Protein 6AVG (pdb70)

Secondary structure (DSSP, 8-state):
--BPPEEEEEESS---TTS-EEEEEEEEEEBSS--EEEEEETTEE-S--EE---EE-TTS-EEEEEEEEE---SS--EEEEEE-TT-SSPEEEE--TT-/---B--SEEEEETTS-EEEEEE-TT--TT-EEEEEEE-TTS--EEEEEESSS-EE-SS-EEE--TT-SEEEEEESS--GGG-EEEEEEEESSS------EEEEEE----S---EEEEE--SSSSSSEEEEEES--TTS-----SSSSEEEPPPEEEEEGGGTEEEEEEEEEES-SS--GGGTSTTS---TT-B---/---B--SEEEEETTS-EEEEEE-TT--TT-EEEEEEE-TTS--EEEEEESSS-EE-SS-EEE--TT-SEEEEEESS--GGG-EEEEEEEESSS------EEEEEE----S---EEEEE--SSS-SSEEEEEES--TT------S-SSSEEPPPEEEEEGGGTEEEEEEEEEES-SS--GGGTTTTS---TT-B---/--S--EEE-SEEEEETT--EEEEEE--TT--EEEEEEE-TTS--EEEEEEETTEEEEE-S--TTEEEEE-TTS-EEEEE-S--GGG-EEEEEEEESSSS-TT--EE---EEEEEES-TTS-B--EEEEEPPPHHHHHHHSEEEEEEEEEEEBSS-EEEEEEETTEEE-TTEEE-SSPEESSTTSSS--EEEEEEEEEEHHHHH-TT-EEEEEEEE--B-TTS---SSSPP-BSEEEEEEEE----/--S--EEE-SEEEEETT--EEEEEE--TT--EEEEEEE-TTS--EEEEEEETTEEEEE-S--TTEEEEE-TTS-EEEEE-S--GGG-EEEEEEEESSSS-TT--EE---EEEEEES-TTS-B--EEEEEPPPHHHHHHHSEEEEEEEEEEEBSS-EEEEEEETTEEE-TTEEE-SSPEESSTTSTT--EEEEEEEEEEHHHHH-TT-EEEEEEEE--B-SSS----SSS--BSEEEEEEEE----/--EEEEEEEEEE--SSSSS-EEEEEEEETTEEEEEEETTSSS---EE-SGGGTT--HHHHHHHHHHHHHHHHHHHHHHHHHHHHTT--TT---EEEEEEEEEE-TT--EEEEEEEEEETTEEEEEE-TTSS-EEE-SHHHHHHHHHHHHTTHHHHHHHHHHTHHHHHHHHHHHHTHHHHS--BPPEEEEEEEE-SSSEEEEEEEEEEEBSS--EEEEEETTEE-SSSEEEPPPEE-SSS-EEEEEEEEEETT-GGGEEEEEE-TTSSS-EEE---/--EEEEEEEEEE--SSSSSPEEEEEEEETTEEEEEEETTSSS---EE-SGGGTT--HHHHHHHHHHHHHHHHHHHHHHHHHHHHTT--TT---EEEEEEEEEE-TT--EEEEEEEEEETTEEEEEE-TTSSSEEE-SHHHHHHHHHHHHHTHHHHHHHHHHTHHHHHHHHHHHHTHHHHS--BPPEEEEEEEE---EEEEEEEEEEBSS--EEEEEETTEE-TTTEEEPPPEE-SSS-EEEEEEEEE-SS-GGGEEEEEE-TT-SS-EEE--/--BPPEEEEEESS---TTS-EEEEEEEEEEBSS--EEEEEETTEE-S--EE---EE-TTS-EEEEEEEEE---SS--EEEEEE-TT-SSPEEEE--TT-/-----SSS-----/-----SSS-----

Solvent-accessible surface area: 73533 Å² total; per-residue (Å²): 102,107,69,74,12,134,30,26,10,0,15,37,88,88,23,109,83,70,126,57,6,44,0,0,0,18,0,7,21,0,1,35,10,107,29,110,14,25,0,6,96,86,51,135,124,33,145,176,33,114,91,32,12,26,0,3,49,188,62,9,4,0,49,10,9,23,46,6,117,19,70,0,45,159,157,21,122,7,11,0,79,0,43,9,96,39,37,128,135,61,117,95,43,160,25,55,89,63,84,78,157,26,61,26,7,50,10,9,25,4,18,44,33,41,103,8,44,0,64,2,40,2,87,92,26,52,44,16,11,5,0,0,0,0,19,8,50,94,67,95,15,1,144,48,15,2,22,6,20,83,96,114,43,90,63,185,94,0,15,0,88,17,57,105,83,20,91,45,1,27,0,7,10,87,166,1,42,46,84,34,53,8,38,3,5,0,2,19,0,25,45,117,1,93,15,28,93,4,0,106,3,79,5,13,2,88,13,159,91,64,48,13,0,3,0,94,1,59,29,56,94,88,43,104,17,26,0,0,0,0,2,7,2,39,10,71,24,75,16,37,97,22,93,62,70,72,6,48,4,4,89,44,5,45,1,38,5,161,104,93,136,29,59,0,0,0,0,0,0,11,4,118,51,125,119,31,48,15,36,96,4,2,72,48,6,62,37,37,181,127,16,70,80,37,170,112,147,63,27,9,66,10,68,52,120,31,45,18,8,33,46,59,102,156,12,60,0,93,0,28,20,30,39,34,0,30,0,0,5,0,0,23,23,29,163,129,84,4,2,91,21,8,5,12,18,0,30,35,56,82,43,25,125,24,153,28,84,176,57,12,62,15,90,8,52,137,97,36,21,0,54,0,42,0,37,69,2,88,92,57,5,40,11,32,0,0,0,0,0,0,4,9,97,6,15,9,12,51,5,62,17,3,78,9,0,77,2,16,3,12,130,72,25,64,66,0,50,43,5,128,19,33,3,5,35,11,9,89,25,0,9,95,81,24,104,26,0,2,0,0,0,4,0,31,14,0,22,6,28,32,25,85,27,19,0,66,15,77,56,162,76,39,132,36,1,35,15,44,13,103,119,26,38,80,32,87,70,111,115,105,71,3,92,35,1,10,0,0,0,3,4,18,38,0,97,69,5,61,60,81,197,14,39,0,53,0,24,0,34,0,17,3,3,77,83,143,22,97,45,109,78,143,56,90,59,1,46,58,63,92,33,50,20,88,5,128,9,118,72,131,64,72,13,23,0,44,0,22,2,2,0,24,19,64,76,76,174,64,86,22,85,0,8,1,0,0,29,0,38,54,7,27,0,0,66,1,25,32,70,40,119,76,36,90,4,55,51,77,2,33,4,0,79,35,15,21,102,119,10,30,56,29,1,0,63,5,0,84,15,22,21,28,3,4,48,14,2,10,147,39,0,66,34,57,68,137,44,77,133,67,31,64,28,4,0,0,3,23,2,0,0,24,2,3,120,85,12,165,56,116,99,4,34,3,51,14,0,12,14,3,109,95,1,3,31,15,39,123,82,10,145,35,8,75,24,68,50,104,4,0,74,69,0,47,146,63,2,88,89,20,158,6,9,71,29,2,58,27,2,1,66,2,3,0,5,56,24,0,96,99,1,26,120,16,2,59,66,79,6,92,32,27,42,58,11,136,27,63,28,34,47,45,91,119,98,130,2,21,7,12,0,17,0,20,31,0,2,23,23,129,16,64,8,37,3,43,81,66,55,136,56,43,99,172,60,23,96,96,32,73,38,5,30,2,34,56,99,18,30,2,20,8,0,3,2,72,14,83,89,39,70,63,126,132,20,14,0,46,0,81,3,118,2,19,122,156,70,60,68,21,138,143,98,107,66,74,12,118,30,17,10,1,17,37,89,84,28,93,74,69,139,81,6,46,0,0,0,14,0,7,25,0,2,36,8,90,26,111,15,24,0,5,93,84,53,132,124,33,144,178,34,113,82,31,9,20,0,3,48,125,46,3,4,0,47,10,8,23,48,5,124,20,70,0,42,151,160,19,119,8,10,0,79,0,42,10,102,37,33,128,133,57,104,92,42,152,25,54,93,62,84,69,165,19,94,24,36,116,59,53,120,9,58,38,24,87,107,8,57,0,71,3,45,3,94,122,26,50,40,16,10,5,0,0,0,0,17,8,48,108,62,97,16,2,140,46,14,2,21,6,20,87,93,115,39,91,62,124,90,3,19,0,89,15,60,105,96,24,92,46,0,26,0,7,12,87,179,4,51,47,84,37,51,7,39,3,4,0,1,18,0,26,50,94,2,87,18,26,96,5,0,145,3,74,3,9,1,71,19,158,88,72,47,14,0,4,0,87,1,55,33,61,89,78,41,98,44,20,0,0,0,0,2,9,2,33,12,128,20,103,10,14,138,26,88,79,94,59,12,57,12,6,83,38,7,37,1,38,5,84,36,68,74,29,60,2,0,1,0,0,0,6,2,130,71,125,121,27,51,13,61,118,8,4,105,77,6,160,32,39,181,128,15,70,87,40,169,104,143,64,26,9,72,11,74,53,119,29,34,14,12,31,41,58,106,147,10,63,0,95,1,29,20,29,40,35,1,28,0,0,6,0,1,23,20,28,146,121,84,6,2,95,15,7,5,12,17,1,33,37,54,85,48,32,117,20,149,24,85,183,59,14,58,16,90,9,53,137,99,36,20,0,50,0,31,0,34,69,1,90,94,59,4,39,11,28,0,0,0,0,0,0,3,9,97,10,15,8,13,53,5,64,14,2,76,7,0,69,3,22,3,11,128,68,29,105,47,1,53,39,4,115,15,24,9,1,22,8,11,105,26,0,14,93,84,23,105,25,0,2,0,0,0,0,0,16,11,0,25,6,31,26,25,82,27,21,1,60,6,68,38,130,75,31,136,37,2,35,11,46,10,114,120,27,56,85,36,104,91,106,84,141,21,1,91,39,1,8,0,0,0,4,6,10,33,0,93,19,2,57,52,84,154,16,30,0,50,0,23,0,37,0,17,3,9,66,106,132,45,94,57,87,121,100,57,100,54,2,70,51,60,94,28,50,19,98,6,134,6,91,71,131,75,71,14,22,0,43,0,21,4,3,0,19,19,54,61,73,152,45,93,24,83,1,9,1,1,0,30,0,39,52,7,29,0,0,57,2,20,34,69,41,120,74,37,86,4,66,56,80,2,73,21,0,112,116,15,22,102,121,11,33,58,25,1,0,90,5,1,93,15,24,22,27,4,3,54,13,2,8,143,35,0,63,33,58,71,137,47,79,132,70,30,64,26,4,1,0,4,22,2,0,0,22,2,3,119,94,12,168,60,116,104,4,31,3,51,17,0,7,10,4,102,50,2,4,32,14,35,116,59,10,112,0,1,54,10,12,35,76,6,0,5,69,0,2,91,65,2,16,76,19,124,5,9,70,29,1,55,26,2,1,63,2,3,0,5,59,24,0,94,94,0,22,122,50,5,117,135,106,5,97,40,47,50,67,8,123,34,79,22,29,49,51,94,109,54,142,116,55,0,25,0,16,0,20,0,16,19,0,4,20,22,133,16,64,8,36,2,38,81,89,55,52,71,32,83,148,106,27,104,91,18,85,38,3,29,2,34,60,104,23,30,5,19,9,0,8,4,81,0,56,56,62,64,13,100,96,19,22,0,48,1,83,3,119,16,21,122,153,90,58,85,34,122,56,166,0,1,28,5,30,5,0,3,0,19,12,6,2,0,1,28,4,28,4,0,3,1,20,16,4,3

CATH classification: 2.60.40.10

Organism: Homo sapiens (NCBI:txid9606)

Nearest PDB structures (foldseek):
  6avg-assembly1_P  TM=1.083E+00  e=5.915E+00  Homo sapiens
  6avg-assembly2_Q  TM=1.069E+00  e=5.915E+00  Homo sapiens
  6avg-assembly2_E  TM=1.004E+00  e=1.483E-50  Homo sapiens
  7n2r-assembly1_F  TM=9.705E-01  e=4.189E-45  Homo sapiens
  7n2o-assembly1_F  TM=9.741E-01  e=1.298E-44  Homo sapiens

Structure (mmCIF, N/CA/C/O backbone):
data_6AVG
#
_entry.id   6AVG
#
_cell.length_a   66.805
_cell.length_b   74.863
_cell.length_c   96.276
_cell.angle_alpha   94.22
_cell.angle_beta   97.88
_cell.angle_gamma   90.16
#
_symmetry.space_group_name_H-M   'P 1'
#
loop_
_entity.id
_entity.type
_entity.pdbx_description
1 polymer Beta-2-microglobulin
2 polymer 'T-cell receptor alpha variable 4,TCR alpha chain'
3 polymer 'T-cell receptor beta variable 9,TCR beta chain'
4 polymer 'HLA class I histocompatibility antigen, B-7 alpha chain'
5 polymer ALA-PRO-ARG-GLY-PRO-HIS-GLY-GLY-ALA-ALA-SER-GLY-LEU
6 water water
#
loop_
_atom_site.group_PDB
_atom_site.id
_atom_site.type_symbol
_atom_site.label_atom_id
_atom_site.label_alt_id
_atom_site.label_comp_id
_atom_site.label_asym_id
_atom_site.label_entity_id
_atom_site.label_seq_id
_atom_site.pdbx_PDB_ins_code
_atom_site.Cartn_x
_atom_site.Cartn_y
_atom_site.Cartn_z
_atom_site.occupancy
_atom_site.B_iso_or_equiv
_atom_site.auth_seq_id
_atom_site.auth_comp_id
_atom_site.auth_asym_id
_atom_site.auth_atom_id
_atom_site.pdbx_PDB_model_num
ATOM 1 N N . ILE A 1 9 ? -72.615 -76.085 -7.396 1.00 45.61 1 ILE H N 1
ATOM 2 C CA . ILE A 1 9 ? -73.743 -77.010 -7.372 1.00 45.89 1 ILE H CA 1
ATOM 3 C C . ILE A 1 9 ? -74.551 -76.989 -8.677 1.00 49.38 1 ILE H C 1
ATOM 4 O O . ILE A 1 9 ? -75.203 -75.992 -8.988 1.00 46.33 1 ILE H O 1
ATOM 9 N N . GLN A 1 10 ? -74.484 -78.058 -9.476 1.00 50.24 2 GLN H N 1
ATOM 10 C CA . GLN A 1 10 ? -73.553 -79.185 -9.337 1.00 38.93 2 GLN H CA 1
ATOM 11 C C . GLN A 1 10 ? -73.250 -79.724 -10.733 1.00 39.51 2 GLN H C 1
ATOM 12 O O . GLN A 1 10 ? -74.152 -80.207 -11.419 1.00 39.76 2 GLN H O 1
ATOM 18 N N . ARG A 1 11 ? -71.995 -79.641 -11.162 1.00 35.68 3 ARG H N 1
ATOM 19 C CA . ARG A 1 11 ? -71.644 -80.064 -12.517 1.00 33.90 3 ARG H CA 1
ATOM 20 C C . ARG A 1 11 ? -70.692 -81.251 -12.605 1.00 31.50 3 ARG H C 1
ATOM 21 O O . ARG A 1 11 ? -69.722 -81.355 -11.858 1.00 31.89 3 ARG H O 1
ATOM 29 N N . THR A 1 12 ? -71.008 -82.142 -13.541 1.00 32.37 4 THR H N 1
ATOM 30 C CA . THR A 1 12 ? -70.258 -83.366 -13.794 1.00 31.39 4 THR H CA 1
ATOM 31 C C . THR A 1 12 ? -68.997 -83.078 -14.602 1.00 31.44 4 THR H C 1
ATOM 32 O O . THR A 1 12 ? -69.037 -82.294 -15.550 1.00 29.12 4 THR H O 1
ATOM 36 N N . PRO A 1 13 ? -67.870 -83.702 -14.224 1.00 30.49 5 PRO H N 1
ATOM 37 C CA . PRO A 1 13 ? -66.610 -83.496 -14.947 1.00 23.75 5 PRO H CA 1
ATOM 38 C C . PRO A 1 13 ? -66.623 -84.056 -16.365 1.00 27.54 5 PRO H C 1
ATOM 39 O O . PRO A 1 13 ? -67.150 -85.142 -16.606 1.00 36.48 5 PRO H O 1
ATOM 43 N N . LYS A 1 14 ? -66.035 -83.301 -17.285 1.00 28.82 6 LYS H N 1
ATOM 44 C CA . LYS A 1 14 ? -65.752 -83.752 -18.641 1.00 29.61 6 LYS H CA 1
ATOM 45 C C . LYS A 1 14 ? -64.284 -84.160 -18.711 1.00 28.11 6 LYS H C 1
ATOM 46 O O . LYS A 1 14 ? -63.404 -83.421 -18.259 1.00 27.53 6 LYS H O 1
ATOM 52 N N . ILE A 1 15 ? -64.024 -85.331 -19.282 1.00 30.03 7 ILE H N 1
ATOM 53 C CA . ILE A 1 15 ? -62.718 -85.967 -19.156 1.00 25.57 7 ILE H CA 1
ATOM 54 C C . ILE A 1 15 ? -62.043 -86.242 -20.498 1.00 24.70 7 ILE H C 1
ATOM 55 O O . ILE A 1 15 ? -62.641 -86.836 -21.395 1.00 28.13 7 ILE H O 1
ATOM 60 N N . GLN A 1 16 ? -60.792 -85.815 -20.632 1.00 21.16 8 GLN H N 1
ATOM 61 C CA . GLN A 1 16 ? -60.021 -86.144 -21.825 1.00 20.68 8 GLN H CA 1
ATOM 62 C C . GLN A 1 16 ? -58.665 -86.733 -21.450 1.00 23.53 8 GLN H C 1
ATOM 63 O O . GLN A 1 16 ? -57.899 -86.121 -20.719 1.00 26.02 8 GLN H O 1
ATOM 69 N N . VAL A 1 17 ? -58.369 -87.923 -21.959 1.00 25.75 9 VAL H N 1
ATOM 70 C CA . VAL A 1 17 ? -57.054 -88.524 -21.766 1.00 25.49 9 VAL H CA 1
ATOM 71 C C . VAL A 1 17 ? -56.274 -88.465 -23.069 1.00 28.31 9 VAL H C 1
ATOM 72 O O . VAL A 1 17 ? -56.789 -88.840 -24.123 1.00 26.67 9 VAL H O 1
ATOM 76 N N . TYR A 1 18 ? -55.030 -88.000 -22.997 1.00 25.61 10 TYR H N 1
ATOM 77 C CA . TYR A 1 18 ? -54.242 -87.786 -24.207 1.00 24.36 10 TYR H CA 1
ATOM 78 C C . TYR A 1 18 ? -52.773 -87.574 -23.884 1.00 28.88 10 TYR H C 1
ATOM 79 O O . TYR A 1 18 ? -52.414 -87.410 -22.731 1.00 26.18 10 TYR H O 1
ATOM 88 N N . SER A 1 19 ? -51.923 -87.609 -24.905 1.00 31.56 11 SER H N 1
ATOM 89 C CA . SER A 1 19 ? -50.502 -87.324 -24.727 1.00 30.98 11 SER H CA 1
ATOM 90 C C . SER A 1 19 ? -50.162 -85.898 -25.171 1.00 29.10 11 SER H C 1
ATOM 91 O O . SER A 1 19 ? -50.806 -85.355 -26.068 1.00 31.32 11 SER H O 1
ATOM 94 N N . ARG A 1 20 ? -49.157 -85.297 -24.537 1.00 27.04 12 ARG H N 1
ATOM 95 C CA . ARG A 1 20 ? -48.709 -83.955 -24.904 1.00 29.52 12 ARG H CA 1
ATOM 96 C C . ARG A 1 20 ? -48.239 -83.917 -26.353 1.00 34.98 12 ARG H C 1
ATOM 97 O O . ARG A 1 20 ? -48.567 -82.999 -27.106 1.00 34.22 12 ARG H O 1
ATOM 105 N N . HIS A 1 21 ? -47.451 -84.918 -26.725 1.00 35.74 13 HIS H N 1
ATOM 106 C CA . HIS A 1 21 ? -46.954 -85.048 -28.085 1.00 36.79 13 HIS H CA 1
ATOM 107 C C . HIS A 1 21 ? -47.538 -86.308 -28.706 1.00 36.55 13 HIS H C 1
ATOM 108 O O . HIS A 1 21 ? -48.026 -87.175 -27.982 1.00 33.32 13 HIS H O 1
ATOM 115 N N . PRO A 1 22 ? -47.525 -86.402 -30.046 1.00 39.61 14 PRO H N 1
ATOM 116 C CA . PRO A 1 22 ? -47.980 -87.640 -30.689 1.00 39.31 14 PRO H CA 1
ATOM 117 C C . PRO A 1 22 ? -47.169 -88.847 -30.213 1.00 38.07 14 PRO H C 1
ATOM 118 O O . PRO A 1 22 ? -45.940 -88.812 -30.222 1.00 38.48 14 PRO H O 1
ATOM 122 N N . ALA A 1 23 ? -47.865 -89.899 -29.801 1.00 37.36 15 ALA H N 1
ATOM 123 C CA . ALA A 1 23 ? -47.236 -91.043 -29.150 1.00 45.90 15 ALA H CA 1
ATOM 124 C C . ALA A 1 23 ? -46.349 -91.884 -30.068 1.00 53.74 15 ALA H C 1
ATOM 125 O O . ALA A 1 23 ? -46.803 -92.371 -31.101 1.00 52.89 15 ALA H O 1
ATOM 127 N N . GLU A 1 24 ? -45.084 -92.051 -29.690 1.00 50.02 16 GLU H N 1
ATOM 128 C CA . GLU A 1 24 ? -44.220 -93.028 -30.353 1.00 50.91 16 GLU H CA 1
ATOM 129 C C . GLU A 1 24 ? -43.493 -93.884 -29.320 1.00 49.39 16 GLU H C 1
ATOM 130 O O . GLU A 1 24 ? -42.891 -93.371 -28.372 1.00 47.85 16 GLU H O 1
ATOM 136 N N . ASN A 1 25 ? -43.560 -95.196 -29.523 1.00 46.61 17 ASN H N 1
ATOM 137 C CA . ASN A 1 25 ? -42.982 -96.170 -28.606 1.00 45.61 17 ASN H CA 1
ATOM 138 C C . ASN A 1 25 ? -41.476 -96.021 -28.444 1.00 45.16 17 ASN H C 1
ATOM 139 O O . ASN A 1 25 ? -40.739 -95.931 -29.425 1.00 44.01 17 ASN H O 1
ATOM 144 N N . GLY A 1 26 ? -41.031 -95.995 -27.192 1.00 42.28 18 GLY H N 1
ATOM 145 C CA . GLY A 1 26 ? -39.625 -95.841 -26.874 1.00 39.96 18 GLY H CA 1
ATOM 146 C C . GLY A 1 26 ? -39.229 -94.404 -26.591 1.00 44.76 18 GLY H C 1
ATOM 147 O O . GLY A 1 26 ? -38.188 -94.152 -25.983 1.00 48.80 18 GLY H O 1
ATOM 148 N N . LYS A 1 27 ? -40.050 -93.459 -27.039 1.00 45.60 19 LYS H N 1
ATOM 149 C CA . LYS A 1 27 ? -39.773 -92.040 -26.823 1.00 47.43 19 LYS H CA 1
ATOM 150 C C . LYS A 1 27 ? -40.637 -91.451 -25.705 1.00 44.83 19 LYS H C 1
ATOM 151 O O . LYS A 1 27 ? -41.850 -91.651 -25.677 1.00 42.16 19 LYS H O 1
ATOM 157 N N . SER A 1 28 ? -40.005 -90.720 -24.791 1.00 41.79 20 SER H N 1
ATOM 158 C CA . SER A 1 28 ? -40.699 -90.174 -23.629 1.00 40.92 20 SER H CA 1
ATOM 159 C C . SER A 1 28 ? -41.703 -89.074 -23.977 1.00 44.10 20 SER H C 1
ATOM 160 O O . SER A 1 28 ? -41.527 -88.314 -24.930 1.00 42.60 20 SER H O 1
ATOM 163 N N . ASN A 1 29 ? -42.754 -89.008 -23.169 1.00 36.70 21 ASN H N 1
ATOM 164 C CA . ASN A 1 29 ? -43.884 -88.123 -23.378 1.00 33.56 21 ASN H CA 1
ATOM 165 C C . ASN A 1 29 ? -44.551 -87.800 -22.046 1.00 38.45 21 ASN H C 1
ATOM 166 O O . ASN A 1 29 ? -44.086 -88.222 -20.977 1.00 35.24 21 ASN H O 1
ATOM 171 N N . PHE A 1 30 ? -45.666 -87.083 -22.123 1.00 33.93 22 PHE H N 1
ATOM 172 C CA . PHE A 1 30 ? -46.456 -86.769 -20.947 1.00 26.24 22 PHE H CA 1
ATOM 173 C C . PHE A 1 30 ? -47.894 -87.228 -21.131 1.00 29.73 22 PHE H C 1
ATOM 174 O O . PHE A 1 30 ? -48.514 -86.978 -22.164 1.00 28.95 22 PHE H O 1
ATOM 182 N N . LEU A 1 31 ? -48.414 -87.901 -20.114 1.00 25.53 23 LEU H N 1
ATOM 183 C CA . LEU A 1 31 ? -49.781 -88.373 -20.120 1.00 26.33 23 LEU H CA 1
ATOM 184 C C . LEU A 1 31 ? -50.641 -87.383 -19.377 1.00 23.45 23 LEU H C 1
ATOM 185 O O . LEU A 1 31 ? -50.431 -87.140 -18.188 1.00 23.82 23 LEU H O 1
ATOM 190 N N . ASN A 1 32 ? -51.594 -86.813 -20.106 1.00 27.62 24 ASN H N 1
ATOM 191 C CA . ASN A 1 32 ? -52.517 -85.814 -19.605 1.00 24.68 24 ASN H CA 1
ATOM 192 C C . ASN A 1 32 ? -53.900 -86.399 -19.388 1.00 27.34 24 ASN H C 1
ATOM 193 O O . ASN A 1 32 ? -54.418 -87.155 -20.224 1.00 28.67 24 ASN H O 1
ATOM 198 N N . CYS A 1 33 ? -54.498 -86.023 -18.267 1.00 25.74 25 CYS H N 1
ATOM 199 C CA . CYS A 1 33 ? -55.915 -86.200 -18.053 1.00 24.11 25 CYS H CA 1
ATOM 200 C C . CYS A 1 33 ? -56.469 -84.833 -17.701 1.00 22.50 25 CYS H C 1
ATOM 201 O O . CYS A 1 33 ? -56.152 -84.263 -16.656 1.00 25.22 25 CYS H O 1
ATOM 204 N N . TYR A 1 34 ? -57.283 -84.305 -18.600 1.00 21.44 26 TYR H N 1
ATOM 205 C CA . TYR A 1 34 ? -57.858 -82.988 -18.442 1.00 20.97 26 TYR H CA 1
ATOM 206 C C . TYR A 1 34 ? -59.302 -83.136 -18.002 1.00 24.45 26 TYR H C 1
ATOM 207 O O . TYR A 1 34 ? -60.147 -83.644 -18.753 1.00 23.78 26 TYR H O 1
ATOM 216 N N . VAL A 1 35 ? -59.580 -82.700 -16.778 1.00 20.59 27 VAL H N 1
ATOM 217 C CA . VAL A 1 35 ? -60.944 -82.698 -16.279 1.00 22.93 27 VAL H CA 1
ATOM 218 C C . VAL A 1 35 ? -61.431 -81.257 -16.249 1.00 23.66 27 VAL H C 1
ATOM 219 O O . VAL A 1 35 ? -60.711 -80.366 -15.820 1.00 20.68 27 VAL H O 1
ATOM 223 N N . SER A 1 36 ? -62.645 -81.023 -16.735 1.00 24.58 28 SER H N 1
ATOM 224 C CA . SER A 1 36 ? -63.128 -79.654 -16.877 1.00 25.06 28 SER H CA 1
ATOM 225 C C . SER A 1 36 ? -64.643 -79.586 -16.819 1.00 25.56 28 SER H C 1
ATOM 226 O O . SER A 1 36 ? -65.318 -80.576 -17.048 1.00 26.67 28 SER H O 1
ATOM 229 N N . GLY A 1 37 ? -65.180 -78.414 -16.510 1.00 23.51 29 GLY H N 1
ATOM 230 C CA . GLY A 1 37 ? -66.617 -78.233 -16.540 1.00 25.65 29 GLY H CA 1
ATOM 231 C C . GLY A 1 37 ? -67.330 -78.687 -15.282 1.00 23.98 29 GLY H C 1
ATOM 232 O O . GLY A 1 37 ? -68.551 -78.832 -15.283 1.00 26.39 29 GLY H O 1
ATOM 233 N N . PHE A 1 38 ? -66.582 -78.929 -14.211 1.00 20.97 30 PHE H N 1
ATOM 234 C CA . PHE A 1 38 ? -67.184 -79.485 -13.005 1.00 24.79 30 PHE H CA 1
ATOM 235 C C . PHE A 1 38 ? -67.306 -78.473 -11.866 1.00 23.53 30 PHE H C 1
ATOM 236 O O . PHE A 1 38 ? -66.599 -77.463 -11.825 1.00 22.33 30 PHE H O 1
ATOM 244 N N . HIS A 1 39 ? -68.227 -78.764 -10.953 1.00 24.13 31 HIS H N 1
ATOM 245 C CA . HIS A 1 39 ? -68.484 -77.942 -9.777 1.00 23.73 31 HIS H CA 1
ATOM 246 C C . HIS A 1 39 ? -69.239 -78.801 -8.769 1.00 19.85 31 HIS H C 1
ATOM 247 O O . HIS A 1 39 ? -70.203 -79.469 -9.136 1.00 25.71 31 HIS H O 1
ATOM 254 N N . PRO A 1 40 ? -68.810 -78.804 -7.496 1.00 20.35 32 PRO H N 1
ATOM 255 C CA . PRO A 1 40 ? -67.714 -78.071 -6.847 1.00 20.09 32 PRO H CA 1
ATOM 256 C C . PRO A 1 40 ? -66.311 -78.548 -7.230 1.00 20.64 32 PRO H C 1
ATOM 257 O O . PRO A 1 40 ? -66.156 -79.464 -8.037 1.00 20.23 32 PRO H O 1
ATOM 261 N N . SER A 1 41 ? -65.302 -77.921 -6.632 1.00 23.71 33 SER H N 1
ATOM 262 C CA . SER A 1 41 ? -63.906 -78.104 -7.026 1.00 25.20 33 SER H CA 1
ATOM 263 C C . SER A 1 41 ? -63.278 -79.417 -6.558 1.00 23.48 33 SER H C 1
ATOM 264 O O . SER A 1 41 ? -62.401 -79.955 -7.231 1.00 25.28 33 SER H O 1
ATOM 267 N N . ASP A 1 42 ? -63.708 -79.917 -5.402 1.00 28.13 34 ASP H N 1
ATOM 268 C CA . ASP A 1 42 ? -63.175 -81.167 -4.861 1.00 26.99 34 ASP H CA 1
ATOM 269 C C . ASP A 1 42 ? -63.307 -82.300 -5.869 1.00 22.77 34 ASP H C 1
ATOM 270 O O . ASP A 1 42 ? -64.394 -82.563 -6.377 1.00 20.84 34 ASP H O 1
ATOM 275 N N . ILE A 1 43 ? -62.192 -82.959 -6.167 1.00 23.78 35 ILE H N 1
ATOM 276 C CA . ILE A 1 43 ? -62.175 -84.001 -7.187 1.00 25.09 35 ILE H CA 1
ATOM 277 C C . ILE A 1 43 ? -60.972 -84.931 -7.011 1.00 24.34 35 ILE H C 1
ATOM 278 O O . ILE A 1 43 ? -59.903 -84.499 -6.586 1.00 25.18 35 ILE H O 1
ATOM 283 N N . GLU A 1 44 ? -61.155 -86.214 -7.312 1.00 31.04 36 GLU H N 1
ATOM 284 C CA . GLU A 1 44 ? -60.057 -87.173 -7.209 1.00 29.89 36 GLU H CA 1
ATOM 285 C C . GLU A 1 44 ? -59.680 -87.680 -8.589 1.00 30.24 36 GLU H C 1
ATOM 286 O O . GLU A 1 44 ? -60.524 -88.205 -9.305 1.00 25.40 36 GLU H O 1
ATOM 292 N N . VAL A 1 45 ? -58.417 -87.518 -8.968 1.00 26.13 37 VAL H N 1
ATOM 293 C CA . VAL A 1 45 ? -57.972 -87.967 -10.281 1.00 25.74 37 VAL H CA 1
ATOM 294 C C . VAL A 1 45 ? -56.679 -88.773 -10.191 1.00 31.42 37 VAL H C 1
ATOM 295 O O . VAL A 1 45 ? -55.658 -88.280 -9.710 1.00 28.20 37 VAL H O 1
ATOM 299 N N . ASP A 1 46 ? -56.727 -90.013 -10.668 1.00 28.32 38 ASP H N 1
ATOM 300 C CA . ASP A 1 46 ? -55.529 -90.837 -10.761 1.00 24.20 38 ASP H CA 1
ATOM 301 C C . ASP A 1 46 ? -55.214 -91.175 -12.206 1.00 27.29 38 ASP H C 1
ATOM 302 O O . ASP A 1 46 ? -56.114 -91.314 -13.030 1.00 27.11 38 ASP H O 1
ATOM 307 N N . LEU A 1 47 ? -53.928 -91.292 -12.514 1.00 29.53 39 LEU H N 1
ATOM 308 C CA . LEU A 1 47 ? -53.517 -91.888 -13.774 1.00 27.97 39 LEU H CA 1
ATOM 309 C C . LEU A 1 47 ? -53.166 -93.352 -13.530 1.00 26.30 39 LEU H C 1
ATOM 310 O O . LEU A 1 47 ? -52.522 -93.691 -12.538 1.00 23.96 39 LEU H O 1
ATOM 315 N N . LEU A 1 48 ? -53.615 -94.218 -14.431 1.00 29.37 40 LEU H N 1
ATOM 316 C CA . LEU A 1 48 ? -53.428 -95.653 -14.282 1.00 30.22 40 LEU H CA 1
ATOM 317 C C . LEU A 1 48 ? -52.495 -96.215 -15.337 1.00 26.22 40 LEU H C 1
ATOM 318 O O . LEU A 1 48 ? -52.589 -95.865 -16.518 1.00 23.40 40 LEU H O 1
ATOM 323 N N . LYS A 1 49 ? -51.603 -97.094 -14.891 1.00 25.88 41 LYS H N 1
ATOM 324 C CA . LYS A 1 49 ? -50.803 -97.925 -15.778 1.00 26.46 41 LYS H CA 1
ATOM 325 C C . LYS A 1 49 ? -51.199 -99.376 -15.551 1.00 27.32 41 LYS H C 1
ATOM 326 O O . LYS A 1 49 ? -51.021 -99.908 -14.454 1.00 28.47 41 LYS H O 1
ATOM 332 N N . ASN A 1 50 ? -51.740 -100.005 -16.590 1.00 30.84 42 ASN H N 1
ATOM 333 C CA . ASN A 1 50 ? -52.258 -101.369 -16.503 1.00 30.42 42 ASN H CA 1
ATOM 334 C C . ASN A 1 50 ? -53.161 -101.589 -15.288 1.00 28.15 42 ASN H C 1
ATOM 335 O O . ASN A 1 50 ? -53.155 -102.660 -14.684 1.00 28.67 42 ASN H O 1
ATOM 340 N N . GLY A 1 51 ? -53.926 -100.558 -14.933 1.00 29.04 43 GLY H N 1
ATOM 341 C CA . GLY A 1 51 ? -54.948 -100.667 -13.906 1.00 27.51 43 GLY H CA 1
ATOM 342 C C . GLY A 1 51 ? -54.601 -100.107 -12.536 1.00 29.32 43 GLY H C 1
ATOM 343 O O . GLY A 1 51 ? -55.494 -99.885 -11.716 1.00 26.54 43 GLY H O 1
ATOM 344 N N . GLU A 1 52 ? -53.318 -99.868 -12.279 1.00 25.65 44 GLU H N 1
ATOM 345 C CA . GLU A 1 52 ? -52.901 -99.344 -10.979 1.00 25.36 44 GLU H CA 1
ATOM 346 C C . GLU A 1 52 ? -52.445 -97.887 -11.039 1.00 28.54 44 GLU H C 1
ATOM 347 O O . GLU A 1 52 ? -51.916 -97.427 -12.054 1.00 21.22 44 GLU H O 1
ATOM 353 N N . ARG A 1 53 ? -52.640 -97.168 -9.936 1.00 23.89 45 ARG H N 1
ATOM 354 C CA . ARG A 1 53 ? -52.379 -95.737 -9.919 1.00 21.89 45 ARG H CA 1
ATOM 355 C C . ARG A 1 53 ? -50.889 -95.424 -9.980 1.00 27.23 45 ARG H C 1
ATOM 356 O O . ARG A 1 53 ? -50.068 -96.065 -9.322 1.00 25.30 45 ARG H O 1
ATOM 364 N N . ILE A 1 54 ? -50.556 -94.438 -10.804 1.00 30.45 46 ILE H N 1
ATOM 365 C CA . ILE A 1 54 ? -49.193 -93.955 -10.937 1.00 20.78 46 ILE H CA 1
ATOM 366 C C . ILE A 1 54 ? -48.880 -93.006 -9.782 1.00 24.54 46 ILE H C 1
ATOM 367 O O . ILE A 1 54 ? -49.750 -92.262 -9.329 1.00 23.25 46 ILE H O 1
ATOM 372 N N . GLU A 1 55 ? -47.640 -93.049 -9.303 1.00 26.24 47 GLU H N 1
ATOM 373 C CA . GLU A 1 55 ? -47.225 -92.269 -8.145 1.00 19.15 47 GLU H CA 1
ATOM 374 C C . GLU A 1 55 ? -46.926 -90.820 -8.509 1.00 23.17 47 GLU H C 1
ATOM 375 O O . GLU A 1 55 ? -47.423 -89.889 -7.876 1.00 23.72 47 GLU H O 1
ATOM 381 N N . LYS A 1 56 ? -46.108 -90.634 -9.538 1.00 24.29 48 LYS H N 1
ATOM 382 C CA . LYS A 1 56 ? -45.639 -89.306 -9.889 1.00 23.22 48 LYS H CA 1
ATOM 383 C C . LYS A 1 56 ? -46.613 -88.640 -10.843 1.00 25.48 48 LYS H C 1
ATOM 384 O O . LYS A 1 56 ? -46.412 -88.627 -12.057 1.00 24.27 48 LYS H O 1
ATOM 390 N N . VAL A 1 57 ? -47.666 -88.071 -10.277 1.00 22.63 49 VAL H N 1
ATOM 391 C CA . VAL A 1 57 ? -48.662 -87.372 -11.064 1.00 23.73 49 VAL H CA 1
ATOM 392 C C . VAL A 1 57 ? -48.819 -85.983 -10.487 1.00 21.44 49 VAL H C 1
ATOM 393 O O . VAL A 1 57 ? -49.214 -85.819 -9.335 1.00 26.34 49 VAL H O 1
ATOM 397 N N . GLU A 1 58 ? -48.458 -84.987 -11.282 1.00 17.51 50 GLU H N 1
ATOM 398 C CA . GLU A 1 58 ? -48.594 -83.600 -10.878 1.00 23.97 50 GLU H CA 1
ATOM 399 C C . GLU A 1 58 ? -49.902 -83.052 -11.415 1.00 23.06 50 GLU H C 1
ATOM 400 O O . GLU A 1 58 ? -50.587 -83.722 -12.189 1.00 22.86 50 GLU H O 1
ATOM 406 N N . HIS A 1 59 ? -50.251 -81.833 -11.020 1.00 22.18 51 HIS H N 1
ATOM 407 C CA . HIS A 1 59 ? -51.419 -81.190 -11.603 1.00 22.36 51 HIS H CA 1
ATOM 408 C C . HIS A 1 59 ? -51.310 -79.672 -11.567 1.00 23.18 51 HIS H C 1
ATOM 409 O O . HIS A 1 59 ? -50.668 -79.098 -10.688 1.00 26.11 51 HIS H O 1
ATOM 416 N N . SER A 1 60 ? -51.936 -79.034 -12.550 1.00 22.81 52 SER H N 1
ATOM 417 C CA . SER A 1 60 ? -51.962 -77.583 -12.652 1.00 20.17 52 SER H CA 1
ATOM 418 C C . SER A 1 60 ? -52.685 -76.947 -11.468 1.00 26.96 52 SER H C 1
ATOM 419 O O . SER A 1 60 ? -53.256 -77.644 -10.628 1.00 24.32 52 SER H O 1
ATOM 422 N N . ASP A 1 61 ? -52.664 -75.620 -11.410 1.00 25.03 53 ASP H N 1
ATOM 423 C CA . ASP A 1 61 ? -53.316 -74.898 -10.326 1.00 17.91 53 ASP H CA 1
ATOM 424 C C . ASP A 1 61 ? -54.790 -74.704 -10.631 1.00 17.64 53 ASP H C 1
ATOM 425 O O . ASP A 1 61 ? -55.162 -74.417 -11.767 1.00 21.13 53 ASP H O 1
ATOM 430 N N . LEU A 1 62 ? -55.622 -74.871 -9.610 1.00 22.07 54 LEU H N 1
ATOM 431 C CA . LEU A 1 62 ? -57.071 -74.838 -9.777 1.00 20.81 54 LEU H CA 1
ATOM 432 C C . LEU A 1 62 ? -57.562 -73.517 -10.361 1.00 20.12 54 LEU H C 1
ATOM 433 O O . LEU A 1 62 ? -57.298 -72.443 -9.819 1.00 20.06 54 LEU H O 1
ATOM 438 N N . SER A 1 63 ? -58.278 -73.609 -11.476 1.00 20.07 55 SER H N 1
ATOM 439 C CA . SER A 1 63 ? -58.836 -72.435 -12.133 1.00 23.14 55 SER H CA 1
ATOM 440 C C . SER A 1 63 ? -60.230 -72.752 -12.654 1.00 23.26 55 SER H C 1
ATOM 441 O O . SER A 1 63 ? -60.717 -73.872 -12.494 1.00 22.39 55 SER H O 1
ATOM 444 N N . PHE A 1 64 ? -60.879 -71.772 -13.272 1.00 21.80 56 PHE H N 1
ATOM 445 C CA . PHE A 1 64 ? -62.226 -72.000 -13.774 1.00 25.43 56 PHE H CA 1
ATOM 446 C C . PHE A 1 64 ? -62.547 -71.162 -15.004 1.00 27.46 56 PHE H C 1
ATOM 447 O O . PHE A 1 64 ? -61.895 -70.153 -15.280 1.00 21.97 56 PHE H O 1
ATOM 455 N N . SER A 1 65 ? -63.564 -71.604 -15.737 1.00 29.61 57 SER H N 1
ATOM 456 C CA . SER A 1 65 ? -63.976 -70.965 -16.978 1.00 29.96 57 SER H CA 1
ATOM 457 C C . SER A 1 65 ? -64.953 -69.829 -16.715 1.00 28.26 57 SER H C 1
ATOM 458 O O . SER A 1 65 ? -65.284 -69.534 -15.568 1.00 27.07 57 SER H O 1
ATOM 461 N N . LYS A 1 66 ? -65.418 -69.202 -17.790 1.00 30.39 58 LYS H N 1
ATOM 462 C CA . LYS A 1 66 ? -66.319 -68.062 -17.690 1.00 34.15 58 LYS H CA 1
ATOM 463 C C . LYS A 1 66 ? -67.712 -68.458 -17.200 1.00 31.71 58 LYS H C 1
ATOM 464 O O . LYS A 1 66 ? -68.533 -67.597 -16.895 1.00 38.99 58 LYS H O 1
ATOM 470 N N . ASP A 1 67 ? -67.974 -69.759 -17.120 1.00 29.95 59 ASP H N 1
ATOM 471 C CA . ASP A 1 67 ? -69.240 -70.247 -16.582 1.00 29.93 59 ASP H CA 1
ATOM 472 C C . ASP A 1 67 ? -69.064 -70.717 -15.141 1.00 28.21 59 ASP H C 1
ATOM 473 O O . ASP A 1 67 ? -69.938 -71.391 -14.588 1.00 23.17 59 ASP H O 1
ATOM 478 N N . TRP A 1 68 ? -67.907 -70.373 -14.572 1.00 23.05 60 TRP H N 1
ATOM 479 C CA . TRP A 1 68 ? -67.537 -70.644 -13.177 1.00 22.69 60 TRP H CA 1
ATOM 480 C C . TRP A 1 68 ? -67.151 -72.097 -12.917 1.00 24.23 60 TRP H C 1
ATOM 481 O O . TRP A 1 68 ? -66.825 -72.458 -11.786 1.00 20.45 60 TRP H O 1
ATOM 492 N N . SER A 1 69 ? -67.180 -72.925 -13.957 1.00 27.25 61 SER H N 1
ATOM 493 C CA . SER A 1 69 ? -66.842 -74.337 -13.807 1.00 24.28 61 SER H CA 1
ATOM 494 C C . SER A 1 69 ? -65.327 -74.535 -13.807 1.00 25.81 61 SER H C 1
ATOM 495 O O . SER A 1 69 ? -64.610 -73.899 -14.578 1.00 23.08 61 SER H O 1
ATOM 498 N N . PHE A 1 70 ? -64.854 -75.424 -12.938 1.00 29.04 62 PHE H N 1
ATOM 499 C CA . PHE A 1 70 ? -63.421 -75.639 -12.736 1.00 26.89 62 PHE H CA 1
ATOM 500 C C . PHE A 1 70 ? -62.772 -76.491 -13.825 1.00 25.00 62 PHE H C 1
ATOM 501 O O . PHE A 1 70 ? -63.443 -77.249 -14.524 1.00 22.03 62 PHE H O 1
ATOM 509 N N . TYR A 1 71 ? -61.456 -76.365 -13.958 1.00 24.02 63 TYR H N 1
ATOM 510 C CA . TYR A 1 71 ? -60.694 -77.249 -14.829 1.00 25.43 63 TYR H CA 1
ATOM 511 C C . TYR A 1 71 ? -59.302 -77.505 -14.258 1.00 24.47 63 TYR H C 1
ATOM 512 O O . TYR A 1 71 ? -58.697 -76.631 -13.634 1.00 21.94 63 TYR H O 1
ATOM 521 N N . LEU A 1 72 ? -58.814 -78.722 -14.473 1.00 22.09 64 LEU H N 1
ATOM 522 C CA . LEU A 1 72 ? -57.520 -79.162 -13.976 1.00 20.72 64 LEU H CA 1
ATOM 523 C C . LEU A 1 72 ? -56.856 -80.101 -14.969 1.00 21.63 64 LEU H C 1
ATOM 524 O O . LEU A 1 72 ? -57.524 -80.901 -15.638 1.00 23.01 64 LEU H O 1
ATOM 529 N N . LEU A 1 73 ? -55.536 -79.999 -15.055 1.00 22.68 65 LEU H N 1
ATOM 530 C CA . LEU A 1 73 ? -54.756 -80.912 -15.870 1.00 21.30 65 LEU H CA 1
ATOM 531 C C . LEU A 1 73 ? -53.866 -81.759 -14.978 1.00 21.25 65 LEU H C 1
ATOM 532 O O . LEU A 1 73 ? -52.974 -81.239 -14.316 1.00 18.88 65 LEU H O 1
ATOM 537 N N . TYR A 1 74 ? -54.104 -83.064 -14.971 1.00 24.72 66 TYR H N 1
ATOM 538 C CA . TYR A 1 74 ? -53.215 -83.982 -14.276 1.00 23.61 66 TYR H CA 1
ATOM 539 C C . TYR A 1 74 ? -52.270 -84.559 -15.312 1.00 23.85 66 TYR H C 1
ATOM 540 O O . TYR A 1 74 ? -52.673 -84.825 -16.437 1.00 23.43 66 TYR H O 1
ATOM 549 N N . TYR A 1 75 ? -51.007 -84.737 -14.955 1.00 23.54 67 TYR H N 1
ATOM 550 C CA . TYR A 1 75 ? -50.073 -85.276 -15.927 1.00 23.51 67 TYR H CA 1
ATOM 551 C C . TYR A 1 75 ? -48.939 -86.063 -15.299 1.00 28.22 67 TYR H C 1
ATOM 552 O O . TYR A 1 75 ? -48.662 -85.940 -14.105 1.00 24.30 67 TYR H O 1
ATOM 561 N N . THR A 1 76 ? -48.283 -86.873 -16.121 1.00 24.90 68 THR H N 1
ATOM 562 C CA . THR A 1 76 ? -47.141 -87.643 -15.648 1.00 24.96 68 THR H CA 1
ATOM 563 C C . THR A 1 76 ? -46.183 -87.924 -16.795 1.00 31.38 68 THR H C 1
ATOM 564 O O . THR A 1 76 ? -46.596 -88.037 -17.942 1.00 25.57 68 THR H O 1
ATOM 568 N N . GLU A 1 77 ? -44.896 -88.024 -16.488 1.00 33.44 69 GLU H N 1
ATOM 569 C CA . GLU A 1 77 ? -43.916 -88.355 -17.514 1.00 32.20 69 GLU H CA 1
ATOM 570 C C . GLU A 1 77 ? -43.846 -89.864 -17.672 1.00 34.84 69 GLU H C 1
ATOM 571 O O . GLU A 1 77 ? -43.793 -90.592 -16.680 1.00 37.42 69 GLU H O 1
ATOM 577 N N . PHE A 1 78 ? -43.868 -90.335 -18.917 1.00 35.99 70 PHE H N 1
ATOM 578 C CA . PHE A 1 78 ? -43.872 -91.774 -19.172 1.00 39.54 70 PHE H CA 1
ATOM 579 C C . PHE A 1 78 ? -43.288 -92.037 -20.549 1.00 43.93 70 PHE H C 1
ATOM 580 O O . PHE A 1 78 ? -43.141 -91.114 -21.332 1.00 44.38 70 PHE H O 1
ATOM 588 N N . THR A 1 79 ? -42.943 -93.284 -20.846 1.00 43.66 71 THR H N 1
ATOM 589 C CA . THR A 1 79 ? -42.640 -93.657 -22.224 1.00 46.01 71 THR H CA 1
ATOM 590 C C . THR A 1 79 ? -43.653 -94.689 -22.702 1.00 42.82 71 THR H C 1
ATOM 591 O O . THR A 1 79 ? -43.756 -95.774 -22.129 1.00 41.16 71 THR H O 1
ATOM 595 N N . PRO A 1 80 ? -44.410 -94.352 -23.757 1.00 40.01 72 PRO H N 1
ATOM 596 C CA . PRO A 1 80 ? -45.455 -95.255 -24.245 1.00 42.96 72 PRO H CA 1
ATOM 597 C C . PRO A 1 80 ? -44.895 -96.555 -24.805 1.00 45.19 72 PRO H C 1
ATOM 598 O O . PRO A 1 80 ? -43.734 -96.619 -25.211 1.00 42.71 72 PRO H O 1
ATOM 602 N N . THR A 1 81 ? -45.732 -97.584 -24.816 1.00 47.54 73 THR H N 1
ATOM 603 C CA . THR A 1 81 ? -45.322 -98.912 -25.242 1.00 48.46 73 THR H CA 1
ATOM 604 C C . THR A 1 81 ? -46.525 -99.616 -25.854 1.00 54.05 73 THR H C 1
ATOM 605 O O . THR A 1 81 ? -47.645 -99.462 -25.363 1.00 57.44 73 THR H O 1
ATOM 609 N N . GLU A 1 82 ? -46.292 -100.342 -26.945 1.00 53.32 74 GLU H N 1
ATOM 610 C CA . GLU A 1 82 ? -47.291 -101.217 -27.560 1.00 58.76 74 GLU H CA 1
ATOM 611 C C . GLU A 1 82 ? -48.222 -101.892 -26.549 1.00 52.64 74 GLU H C 1
ATOM 612 O O . GLU A 1 82 ? -49.443 -101.778 -26.645 1.00 50.87 74 GLU H O 1
ATOM 618 N N . LYS A 1 83 ? -47.633 -102.593 -25.586 1.00 54.49 75 LYS H N 1
ATOM 619 C CA . LYS A 1 83 ? -48.386 -103.436 -24.659 1.00 56.31 75 LYS H CA 1
ATOM 620 C C . LYS A 1 83 ? -48.968 -102.708 -23.440 1.00 56.74 75 LYS H C 1
ATOM 621 O O . LYS A 1 83 ? -49.951 -103.169 -22.858 1.00 55.46 75 LYS H O 1
ATOM 627 N N . ASP A 1 84 ? -48.374 -101.586 -23.046 1.00 48.28 76 ASP H N 1
ATOM 628 C CA . ASP A 1 84 ? -48.813 -100.904 -21.830 1.00 41.34 76 ASP H CA 1
ATOM 629 C C . ASP A 1 84 ? -50.124 -100.150 -22.033 1.00 39.80 76 ASP H C 1
ATOM 630 O O . ASP A 1 84 ? -50.331 -99.496 -23.056 1.00 43.05 76 ASP H O 1
ATOM 635 N N . GLU A 1 85 ? -51.002 -100.243 -21.040 1.00 32.83 77 GLU H N 1
ATOM 636 C CA . GLU A 1 85 ? -52.325 -99.641 -21.124 1.00 36.03 77 GLU H CA 1
ATOM 637 C C . GLU A 1 85 ? -52.513 -98.565 -20.060 1.00 37.09 77 GLU H C 1
ATOM 638 O O . GLU A 1 85 ? -52.444 -98.841 -18.859 1.00 29.29 77 GLU H O 1
ATOM 644 N N . TYR A 1 86 ? -52.766 -97.338 -20.503 1.00 35.24 78 TYR H N 1
ATOM 645 C CA . TYR A 1 86 ? -52.942 -96.231 -19.574 1.00 36.98 78 TYR H CA 1
ATOM 646 C C . TYR A 1 86 ? -54.383 -95.737 -19.543 1.00 32.29 78 TYR H C 1
ATOM 647 O O . TYR A 1 86 ? -55.081 -95.745 -20.557 1.00 29.37 78 TYR H O 1
ATOM 656 N N . ALA A 1 87 ? -54.821 -95.292 -18.372 1.00 35.36 79 ALA H N 1
ATOM 657 C CA . ALA A 1 87 ? -56.172 -94.763 -18.240 1.00 33.47 79 ALA H CA 1
ATOM 658 C C . ALA A 1 87 ? -56.221 -93.616 -17.240 1.00 30.28 79 ALA H C 1
ATOM 659 O O . ALA A 1 87 ? -55.232 -93.308 -16.588 1.00 26.77 79 ALA H O 1
ATOM 661 N N . CYS A 1 88 ? -57.372 -92.962 -17.155 1.00 27.00 80 CYS H N 1
ATOM 662 C CA . CYS A 1 88 ? -57.601 -91.940 -16.150 1.00 21.83 80 CYS H CA 1
ATOM 663 C C . CYS A 1 88 ? -58.800 -92.339 -15.310 1.00 26.29 80 CYS H C 1
ATOM 664 O O . CYS A 1 88 ? -59.822 -92.760 -15.846 1.00 27.08 80 CYS H O 1
ATOM 667 N N . ARG A 1 89 ? -58.681 -92.196 -13.995 1.00 26.43 81 ARG H N 1
ATOM 668 C CA . ARG A 1 89 ? -59.763 -92.555 -13.091 1.00 20.74 81 ARG H CA 1
ATOM 669 C C . ARG A 1 89 ? -60.207 -91.331 -12.309 1.00 24.48 81 ARG H C 1
ATOM 670 O O . ARG A 1 89 ? -59.415 -90.727 -11.579 1.00 24.65 81 ARG H O 1
ATOM 678 N N . VAL A 1 90 ? -61.478 -90.971 -12.465 1.00 28.39 82 VAL H N 1
ATOM 679 C CA . VAL A 1 90 ? -61.994 -89.734 -11.890 1.00 23.49 82 VAL H CA 1
ATOM 680 C C . VAL A 1 90 ? -63.174 -89.979 -10.957 1.00 27.02 82 VAL H C 1
ATOM 681 O O . VAL A 1 90 ? -64.136 -90.659 -11.317 1.00 28.27 82 VAL H O 1
ATOM 685 N N . ASN A 1 91 ? -63.087 -89.424 -9.752 1.00 27.31 83 ASN H N 1
ATOM 686 C CA . ASN A 1 91 ? -64.204 -89.423 -8.822 1.00 30.60 83 ASN H CA 1
ATOM 687 C C . ASN A 1 91 ? -64.611 -88.004 -8.457 1.00 28.58 83 ASN H C 1
ATOM 688 O O . ASN A 1 91 ? -63.765 -87.140 -8.222 1.00 27.80 83 ASN H O 1
ATOM 693 N N . HIS A 1 92 ? -65.918 -87.779 -8.413 1.00 28.89 84 HIS H N 1
ATOM 694 C CA . HIS A 1 92 ? -66.479 -86.471 -8.121 1.00 24.58 84 HIS H CA 1
ATOM 695 C C . HIS A 1 92 ? -67.846 -86.661 -7.482 1.00 25.53 84 HIS H C 1
ATOM 696 O O . HIS A 1 92 ? -68.472 -87.705 -7.652 1.00 26.55 84 HIS H O 1
ATOM 703 N N . VAL A 1 93 ? -68.304 -85.653 -6.747 1.00 30.86 85 VAL H N 1
ATOM 704 C CA . VAL A 1 93 ? -69.548 -85.754 -5.992 1.00 29.93 85 VAL H CA 1
ATOM 705 C C . VAL A 1 93 ? -70.763 -86.006 -6.889 1.00 27.08 85 VAL H C 1
ATOM 706 O O . VAL A 1 93 ? -71.789 -86.494 -6.420 1.00 29.08 85 VAL H O 1
ATOM 710 N N . THR A 1 94 ? -70.638 -85.709 -8.180 1.00 23.79 86 THR H N 1
ATOM 711 C CA . THR A 1 94 ? -71.733 -85.937 -9.119 1.00 27.69 86 THR H CA 1
ATOM 712 C C . THR A 1 94 ? -71.696 -87.322 -9.760 1.00 30.48 86 THR H C 1
ATOM 713 O O . THR A 1 94 ? -72.526 -87.630 -10.613 1.00 34.29 86 THR H O 1
ATOM 717 N N . LEU A 1 95 ? -70.744 -88.158 -9.355 1.00 33.37 87 LEU H N 1
ATOM 718 C CA . LEU A 1 95 ? -70.598 -89.475 -9.973 1.00 33.09 87 LEU H CA 1
ATOM 719 C C . LEU A 1 95 ? -70.995 -90.609 -9.037 1.00 36.84 87 LEU H C 1
ATOM 720 O O . LEU A 1 95 ? -70.573 -90.651 -7.879 1.00 32.53 87 LEU H O 1
ATOM 725 N N . SER A 1 96 ? -71.819 -91.517 -9.554 1.00 43.24 88 SER H N 1
ATOM 726 C CA . SER A 1 96 ? -72.233 -92.705 -8.816 1.00 41.53 88 SER H CA 1
ATOM 727 C C . SER A 1 96 ? -70.996 -93.487 -8.413 1.00 38.27 88 SER H C 1
ATOM 728 O O . SER A 1 96 ? -70.785 -93.797 -7.242 1.00 42.39 88 SER H O 1
ATOM 731 N N . GLN A 1 97 ? -70.179 -93.794 -9.413 1.00 40.02 89 GLN H N 1
ATOM 732 C CA . GLN A 1 97 ? -68.929 -94.506 -9.212 1.00 37.37 89 GLN H CA 1
ATOM 733 C C . GLN A 1 97 ? -67.845 -93.832 -10.054 1.00 37.20 89 GLN H C 1
ATOM 734 O O . GLN A 1 97 ? -68.161 -93.064 -10.963 1.00 38.43 89 GLN H O 1
ATOM 740 N N . PRO A 1 98 ? -66.564 -94.101 -9.748 1.00 32.44 90 PRO H N 1
ATOM 741 C CA . PRO A 1 98 ? -65.463 -93.552 -10.546 1.00 33.84 90 PRO H CA 1
ATOM 742 C C . PRO A 1 98 ? -65.577 -93.831 -12.044 1.00 31.91 90 PRO H C 1
ATOM 743 O O . PRO A 1 98 ? -65.883 -94.955 -12.439 1.00 35.53 90 PRO H O 1
ATOM 747 N N . LYS A 1 99 ? -65.344 -92.809 -12.862 1.00 28.84 91 LYS H N 1
ATOM 748 C CA . LYS A 1 99 ? -65.307 -92.996 -14.307 1.00 25.25 91 LYS H CA 1
ATOM 749 C C . LYS A 1 99 ? -63.872 -93.202 -14.781 1.00 32.54 91 LYS H C 1
ATOM 750 O O . LYS A 1 99 ? -62.996 -92.357 -14.555 1.00 26.27 91 LYS H O 1
ATOM 756 N N . ILE A 1 100 ? -63.643 -94.348 -15.417 1.00 35.95 92 ILE H N 1
ATOM 757 C CA . ILE A 1 100 ? -62.354 -94.673 -16.015 1.00 28.41 92 ILE H CA 1
ATOM 758 C C . ILE A 1 100 ? -62.400 -94.476 -17.529 1.00 26.62 92 ILE H C 1
ATOM 759 O O . ILE A 1 100 ? -63.262 -95.028 -18.209 1.00 29.37 92 ILE H O 1
ATOM 764 N N . VAL A 1 101 ? -61.465 -93.690 -18.050 1.00 29.07 93 VAL H N 1
ATOM 765 C CA . VAL A 1 101 ? -61.369 -93.456 -19.486 1.00 28.69 93 VAL H CA 1
ATOM 766 C C . VAL A 1 101 ? -60.010 -93.910 -19.990 1.00 34.18 93 VAL H C 1
ATOM 767 O O . VAL A 1 101 ? -58.985 -93.492 -19.465 1.00 32.29 93 VAL H O 1
ATOM 771 N N . LYS A 1 102 ? -59.995 -94.752 -21.016 1.00 36.59 94 LYS H N 1
ATOM 772 C CA . LYS A 1 102 ? -58.734 -95.301 -21.502 1.00 33.02 94 LYS H CA 1
ATOM 773 C C . LYS A 1 102 ? -58.044 -94.335 -22.451 1.00 34.16 94 LYS H C 1
ATOM 774 O O . LYS A 1 102 ? -58.697 -93.632 -23.222 1.00 34.33 94 LYS H O 1
ATOM 780 N N . TRP A 1 103 ? -56.718 -94.288 -22.376 1.00 32.64 95 TRP H N 1
ATOM 781 C CA . TRP A 1 103 ? -55.944 -93.516 -23.333 1.00 33.89 95 TRP H CA 1
ATOM 782 C C . TRP A 1 103 ? -55.953 -94.206 -24.687 1.00 40.90 95 TRP H C 1
ATOM 783 O O . TRP A 1 103 ? -55.442 -95.317 -24.831 1.00 42.73 95 TRP H O 1
ATOM 794 N N . ASP A 1 104 ? -56.542 -93.545 -25.674 1.00 41.74 96 ASP H N 1
ATOM 795 C CA . ASP A 1 104 ? -56.543 -94.045 -27.040 1.00 42.95 96 ASP H CA 1
ATOM 796 C C . ASP A 1 104 ? -55.627 -93.124 -27.838 1.00 45.38 96 ASP H C 1
ATOM 797 O O . ASP A 1 104 ? -55.868 -91.919 -27.917 1.00 47.26 96 ASP H O 1
ATOM 802 N N . ARG A 1 105 ? -54.574 -93.693 -28.418 1.00 45.31 97 ARG H N 1
ATOM 803 C CA . ARG A 1 105 ? -53.552 -92.903 -29.105 1.00 50.36 97 ARG H CA 1
ATOM 804 C C . ARG A 1 105 ? -54.078 -92.028 -30.241 1.00 50.79 97 ARG H C 1
ATOM 805 O O . ARG A 1 105 ? -53.433 -91.056 -30.640 1.00 47.62 97 ARG H O 1
ATOM 813 N N . ASP A 1 106 ? -55.246 -92.373 -30.764 1.00 53.78 98 ASP H N 1
ATOM 814 C CA . ASP A 1 106 ? -55.786 -91.669 -31.913 1.00 57.51 98 ASP H CA 1
ATOM 815 C C . ASP A 1 106 ? -56.802 -90.607 -31.517 1.00 52.48 98 ASP H C 1
ATOM 816 O O . ASP A 1 106 ? -57.446 -90.007 -32.375 1.00 56.86 98 ASP H O 1
ATOM 821 N N . MET A 1 107 ? -56.944 -90.383 -30.213 1.00 50.07 99 MET H N 1
ATOM 822 C CA . MET A 1 107 ? -57.719 -89.253 -29.706 1.00 51.98 99 MET H CA 1
ATOM 823 C C . MET A 1 107 ? -56.941 -88.464 -28.652 1.00 44.87 99 MET H C 1
ATOM 824 O O . MET A 1 107 ? -57.352 -87.377 -28.247 1.00 37.24 99 MET H O 1
ATOM 830 N N . ALA B 2 3 ? -42.119 -46.290 -0.428 1.00 54.66 5 ALA C N 1
ATOM 831 C CA . ALA B 2 3 ? -41.574 -44.958 -0.666 1.00 57.86 5 ALA C CA 1
ATOM 832 C C . ALA B 2 3 ? -41.723 -44.074 0.565 1.00 52.20 5 ALA C C 1
ATOM 833 O O . ALA B 2 3 ? -42.252 -44.503 1.591 1.00 63.96 5 ALA C O 1
ATOM 835 N N . LYS B 2 4 ? -41.256 -42.836 0.453 1.00 53.57 6 LYS C N 1
ATOM 836 C CA . LYS B 2 4 ? -41.451 -41.843 1.501 1.00 48.89 6 LYS C CA 1
ATOM 837 C C . LYS B 2 4 ? -41.988 -40.562 0.890 1.00 42.30 6 LYS C C 1
ATOM 838 O O . LYS B 2 4 ? -41.983 -40.393 -0.330 1.00 36.34 6 LYS C O 1
ATOM 844 N N . THR B 2 5 ? -42.445 -39.657 1.744 1.00 38.49 7 THR C N 1
ATOM 845 C CA . THR B 2 5 ? -42.986 -38.389 1.281 1.00 37.98 7 THR C CA 1
ATOM 846 C C . THR B 2 5 ? -42.261 -37.237 1.952 1.00 34.51 7 THR C C 1
ATOM 847 O O . THR B 2 5 ? -42.002 -37.274 3.157 1.00 29.79 7 THR C O 1
ATOM 851 N N . THR B 2 6 ? -41.896 -36.236 1.158 1.00 39.16 8 THR C N 1
ATOM 852 C CA . THR B 2 6 ? -41.366 -34.995 1.701 1.00 39.67 8 THR C CA 1
ATOM 853 C C . THR B 2 6 ? -42.324 -33.857 1.378 1.00 31.00 8 THR C C 1
ATOM 854 O O . THR B 2 6 ? -42.691 -33.645 0.219 1.00 24.80 8 THR C O 1
ATOM 858 N N . GLN B 2 7 ? -42.731 -33.132 2.412 1.00 26.90 9 GLN C N 1
ATOM 859 C CA . GLN B 2 7 ? -43.678 -32.039 2.256 1.00 32.36 9 GLN C CA 1
ATOM 860 C C . GLN B 2 7 ? -43.218 -30.889 3.140 1.00 30.30 9 GLN C C 1
ATOM 861 O O . GLN B 2 7 ? -42.341 -31.085 3.983 1.00 30.55 9 GLN C O 1
ATOM 867 N N . PRO B 2 8 ? -43.788 -29.686 2.945 1.00 28.42 10 PRO C N 1
ATOM 868 C CA . PRO B 2 8 ? -43.357 -28.556 3.770 1.00 20.42 10 PRO C CA 1
ATOM 869 C C . PRO B 2 8 ? -43.529 -28.830 5.253 1.00 23.44 10 PRO C C 1
ATOM 870 O O . PRO B 2 8 ? -44.464 -29.519 5.642 1.00 25.13 10 PRO C O 1
ATOM 874 N N . ILE B 2 9 ? -42.614 -28.321 6.069 1.00 27.28 11 ILE C N 1
ATOM 875 C CA . ILE B 2 9 ? -42.705 -28.530 7.505 1.00 30.29 11 ILE C CA 1
ATOM 876 C C . ILE B 2 9 ? -43.829 -27.645 8.041 1.00 28.36 11 ILE C C 1
ATOM 877 O O . ILE B 2 9 ? -44.608 -28.062 8.901 1.00 24.12 11 ILE C O 1
ATOM 882 N N . SER B 2 10 ? -43.920 -26.426 7.515 1.00 24.14 12 SER C N 1
ATOM 883 C CA . SER B 2 10 ? -45.011 -25.529 7.883 1.00 27.74 12 SER C CA 1
ATOM 884 C C . SER B 2 10 ? -45.403 -24.582 6.751 1.00 27.62 12 SER C C 1
ATOM 885 O O . SER B 2 10 ? -44.656 -24.379 5.795 1.00 27.18 12 SER C O 1
ATOM 888 N N . MET B 2 11 ? -46.591 -24.006 6.881 1.00 27.42 13 MET C N 1
ATOM 889 C CA . MET B 2 11 ? -47.114 -23.059 5.907 1.00 26.80 13 MET C CA 1
ATOM 890 C C . MET B 2 11 ? -48.013 -22.066 6.622 1.00 26.32 13 MET C C 1
ATOM 891 O O . MET B 2 11 ? -48.758 -22.439 7.529 1.00 25.29 13 MET C O 1
ATOM 896 N N . ASP B 2 12 ? -47.942 -20.805 6.211 1.00 29.17 14 ASP C N 1
ATOM 897 C CA . ASP B 2 12 ? -48.796 -19.768 6.774 1.00 29.45 14 ASP C CA 1
ATOM 898 C C . ASP B 2 12 ? -49.855 -19.323 5.774 1.00 30.37 14 ASP C C 1
ATOM 899 O O . ASP B 2 12 ? -49.662 -19.436 4.564 1.00 30.22 14 ASP C O 1
ATOM 904 N N . SER B 2 13 ? -50.975 -18.822 6.289 1.00 28.02 15 SER C N 1
ATOM 905 C CA . SER B 2 13 ? -52.069 -18.367 5.440 1.00 30.21 15 SER C CA 1
ATOM 906 C C . SER B 2 13 ? -53.056 -17.500 6.205 1.00 30.99 15 SER C C 1
ATOM 907 O O . SER B 2 13 ? -53.200 -17.626 7.421 1.00 29.05 15 SER C O 1
ATOM 910 N N . TYR B 2 14 ? -53.728 -16.617 5.475 1.00 34.46 16 TYR C N 1
ATOM 911 C CA . TYR B 2 14 ? -54.823 -15.822 6.015 1.00 33.24 16 TYR C CA 1
ATOM 912 C C . TYR B 2 14 ? -56.133 -16.460 5.571 1.00 31.06 16 TYR C C 1
ATOM 913 O O . TYR B 2 14 ? -56.181 -17.081 4.510 1.00 31.59 16 TYR C O 1
ATOM 922 N N . GLU B 2 15 ? -57.186 -16.349 6.377 1.00 29.56 17 GLU C N 1
ATOM 923 C CA . GLU B 2 15 ? -58.457 -16.960 5.992 1.00 29.98 17 GLU C CA 1
ATOM 924 C C . GLU B 2 15 ? -59.001 -16.318 4.721 1.00 26.78 17 GLU C C 1
ATOM 925 O O . GLU B 2 15 ? -58.831 -15.121 4.494 1.00 29.38 17 GLU C O 1
ATOM 931 N N . GLY B 2 16 ? -59.643 -17.129 3.887 1.00 27.77 18 GLY C N 1
ATOM 932 C CA . GLY B 2 16 ? -60.168 -16.658 2.620 1.00 33.89 18 GLY C CA 1
ATOM 933 C C . GLY B 2 16 ? -59.328 -17.056 1.422 1.00 37.08 18 GLY C C 1
ATOM 934 O O . GLY B 2 16 ? -59.809 -17.040 0.288 1.00 35.21 18 GLY C O 1
ATOM 935 N N . GLN B 2 17 ? -58.071 -17.412 1.668 1.00 35.09 19 GLN C N 1
ATOM 936 C CA . GLN B 2 17 ? -57.164 -17.784 0.586 1.00 32.19 19 GLN C CA 1
ATOM 937 C C . GLN B 2 17 ? -57.297 -19.240 0.161 1.00 39.15 19 GLN C C 1
ATOM 938 O O . GLN B 2 17 ? -57.846 -20.073 0.883 1.00 33.60 19 GLN C O 1
ATOM 944 N N . GLU B 2 18 ? -56.779 -19.526 -1.029 1.00 34.41 20 GLU C N 1
ATOM 945 C CA . GLU B 2 18 ? -56.522 -20.887 -1.464 1.00 25.26 20 GLU C CA 1
ATOM 946 C C . GLU B 2 18 ? -55.191 -21.340 -0.869 1.00 25.86 20 GLU C C 1
ATOM 947 O O . GLU B 2 18 ? -54.219 -20.588 -0.876 1.00 29.02 20 GLU C O 1
ATOM 953 N N . VAL B 2 19 ? -55.145 -22.558 -0.342 1.00 24.88 21 VAL C N 1
ATOM 954 C CA . VAL B 2 19 ? -53.904 -23.089 0.210 1.00 23.52 21 VAL C CA 1
ATOM 955 C C . VAL B 2 19 ? -53.432 -24.296 -0.584 1.00 25.98 21 VAL C C 1
ATOM 956 O O . VAL B 2 19 ? -54.129 -25.304 -0.669 1.00 22.33 21 VAL C O 1
ATOM 960 N N . ASN B 2 20 ? -52.242 -24.193 -1.163 1.00 22.18 22 ASN C N 1
ATOM 961 C CA . ASN B 2 20 ? -51.701 -25.294 -1.942 1.00 26.51 22 ASN C CA 1
ATOM 962 C C . ASN B 2 20 ? -50.452 -25.894 -1.310 1.00 27.49 22 ASN C C 1
ATOM 963 O O . ASN B 2 20 ? -49.398 -25.261 -1.259 1.00 34.48 22 ASN C O 1
ATOM 968 N N . ILE B 2 21 ? -50.591 -27.121 -0.821 1.00 24.54 23 ILE C N 1
ATOM 969 C CA . ILE B 2 21 ? -49.489 -27.850 -0.213 1.00 24.71 23 ILE C CA 1
ATOM 970 C C . ILE B 2 21 ? -48.994 -28.938 -1.155 1.00 27.32 23 ILE C C 1
ATOM 971 O O . ILE B 2 21 ? -49.735 -29.862 -1.491 1.00 24.84 23 ILE C O 1
ATOM 976 N N . THR B 2 22 ? -47.745 -28.825 -1.592 1.00 26.94 24 THR C N 1
ATOM 977 C CA . THR B 2 22 ? -47.202 -29.803 -2.523 1.00 31.20 24 THR C CA 1
ATOM 978 C C . THR B 2 22 ? -46.385 -30.861 -1.795 1.00 27.68 24 THR C C 1
ATOM 979 O O . THR B 2 22 ? -45.757 -30.598 -0.773 1.00 32.79 24 THR C O 1
ATOM 983 N N . CYS B 2 23 ? -46.414 -32.062 -2.349 1.00 21.98 25 CYS C N 1
ATOM 984 C CA . CYS B 2 23 ? -45.796 -33.232 -1.765 1.00 28.10 25 CYS C CA 1
ATOM 985 C C . CYS B 2 23 ? -44.912 -33.884 -2.816 1.00 29.76 25 CYS C C 1
ATOM 986 O O . CYS B 2 23 ? -45.292 -33.987 -3.992 1.00 27.85 25 CYS C O 1
ATOM 989 N N . SER B 2 24 ? -43.734 -34.319 -2.384 1.00 26.66 26 SER C N 1
ATOM 990 C CA . SER B 2 24 ? -42.802 -35.003 -3.263 1.00 31.02 26 SER C CA 1
ATOM 991 C C . SER B 2 24 ? -42.740 -36.495 -2.942 1.00 29.26 26 SER C C 1
ATOM 992 O O . SER B 2 24 ? -42.640 -36.895 -1.780 1.00 27.23 26 SER C O 1
ATOM 995 N N . HIS B 2 25 ? -42.818 -37.311 -3.985 1.00 29.21 27 HIS C N 1
ATOM 996 C CA . HIS B 2 25 ? -42.673 -38.755 -3.859 1.00 33.26 27 HIS C CA 1
ATOM 997 C C . HIS B 2 25 ? -42.122 -39.320 -5.158 1.00 35.12 27 HIS C C 1
ATOM 998 O O . HIS B 2 25 ? -42.861 -39.884 -5.966 1.00 31.94 27 HIS C O 1
ATOM 1005 N N . ASN B 2 26 ? -40.815 -39.159 -5.347 1.00 34.70 28 ASN C N 1
ATOM 1006 C CA . ASN B 2 26 ? -40.161 -39.557 -6.588 1.00 37.91 28 ASN C CA 1
ATOM 1007 C C . ASN B 2 26 ? -40.233 -41.060 -6.822 1.00 38.06 28 ASN C C 1
ATOM 1008 O O . ASN B 2 26 ? -40.299 -41.516 -7.964 1.00 38.48 28 ASN C O 1
ATOM 1013 N N . ASN B 2 27 ? -40.230 -41.825 -5.734 1.00 35.69 29 ASN C N 1
ATOM 1014 C CA . ASN B 2 27 ? -40.216 -43.280 -5.820 1.00 37.70 29 ASN C CA 1
ATOM 1015 C C . ASN B 2 27 ? -41.574 -43.911 -5.554 1.00 42.21 29 ASN C C 1
ATOM 1016 O O . ASN B 2 27 ? -41.650 -45.032 -5.048 1.00 44.61 29 ASN C O 1
ATOM 1021 N N . ILE B 2 28 ? -42.642 -43.185 -5.872 1.00 39.21 30 ILE C N 1
ATOM 1022 C CA . ILE B 2 28 ? -43.988 -43.730 -5.736 1.00 35.58 30 ILE C CA 1
ATOM 1023 C C . ILE B 2 28 ? -44.104 -45.021 -6.554 1.00 32.43 30 ILE C C 1
ATOM 1024 O O . ILE B 2 28 ? -43.727 -45.074 -7.727 1.00 31.93 30 ILE C O 1
ATOM 1029 N N . ALA B 2 29 ? -44.583 -46.078 -5.909 1.00 33.76 31 ALA C N 1
ATOM 1030 C CA . ALA B 2 29 ? -44.706 -47.373 -6.567 1.00 29.75 31 ALA C CA 1
ATOM 1031 C C . ALA B 2 29 ? -46.035 -47.494 -7.305 1.00 26.24 31 ALA C C 1
ATOM 1032 O O . ALA B 2 29 ? -46.953 -46.704 -7.088 1.00 30.48 31 ALA C O 1
ATOM 1034 N N . THR B 2 30 ? -46.119 -48.482 -8.187 1.00 20.70 32 THR C N 1
ATOM 1035 C CA . THR B 2 30 ? -47.299 -48.696 -9.012 1.00 24.40 32 THR C CA 1
ATOM 1036 C C . THR B 2 30 ? -48.580 -48.868 -8.193 1.00 28.87 32 THR C C 1
ATOM 1037 O O . THR B 2 30 ? -49.651 -48.415 -8.600 1.00 30.40 32 THR C O 1
ATOM 1041 N N . ASN B 2 31 ? -48.467 -49.516 -7.038 1.00 23.59 33 ASN C N 1
ATOM 1042 C CA . ASN B 2 31 ? -49.636 -49.783 -6.207 1.00 21.29 33 ASN C CA 1
ATOM 1043 C C . ASN B 2 31 ? -49.993 -48.634 -5.273 1.00 25.86 33 ASN C C 1
ATOM 1044 O O . ASN B 2 31 ? -51.093 -48.597 -4.722 1.00 30.24 33 ASN C O 1
ATOM 1049 N N . ASP B 2 32 ? -49.068 -47.696 -5.097 1.00 25.96 34 ASP C N 1
ATOM 1050 C CA . ASP B 2 32 ? -49.281 -46.594 -4.163 1.00 25.00 34 ASP C CA 1
ATOM 1051 C C . ASP B 2 32 ? -50.361 -45.624 -4.643 1.00 23.36 34 ASP C C 1
ATOM 1052 O O . ASP B 2 32 ? -50.422 -45.269 -5.820 1.00 25.16 34 ASP C O 1
ATOM 1057 N N . TYR B 2 33 ? -51.221 -45.214 -3.717 1.00 19.89 35 TYR C N 1
ATOM 1058 C CA . TYR B 2 33 ? -52.238 -44.206 -3.982 1.00 17.95 35 TYR C CA 1
ATOM 1059 C C . TYR B 2 33 ? -51.924 -42.955 -3.178 1.00 19.72 35 TYR C C 1
ATOM 1060 O O . TYR B 2 33 ? -51.590 -43.040 -1.994 1.00 22.52 35 TYR C O 1
ATOM 1069 N N . ILE B 2 34 ? -52.027 -41.795 -3.820 1.00 23.77 36 ILE C N 1
ATOM 1070 C CA . ILE B 2 34 ? -51.709 -40.535 -3.162 1.00 23.08 36 ILE C CA 1
ATOM 1071 C C . ILE B 2 34 ? -52.854 -40.145 -2.241 1.00 17.71 36 ILE C C 1
ATOM 1072 O O . ILE B 2 34 ? -53.970 -39.884 -2.684 1.00 21.19 36 ILE C O 1
ATOM 1077 N N . THR B 2 35 ? -52.544 -40.074 -0.956 1.00 15.62 37 THR C N 1
ATOM 1078 C CA . THR B 2 35 ? -53.541 -40.031 0.097 1.00 16.78 37 THR C CA 1
ATOM 1079 C C . THR B 2 35 ? -53.245 -38.893 1.053 1.00 16.83 37 THR C C 1
ATOM 1080 O O . THR B 2 35 ? -52.100 -38.696 1.445 1.00 15.77 37 THR C O 1
ATOM 1084 N N . TRP B 2 36 ? -54.268 -38.141 1.437 1.00 18.00 38 TRP C N 1
ATOM 1085 C CA . TRP B 2 36 ? -54.045 -37.060 2.384 1.00 16.09 38 TRP C CA 1
ATOM 1086 C C . TRP B 2 36 ? -54.906 -37.210 3.625 1.00 17.26 38 TRP C C 1
ATOM 1087 O O . TRP B 2 36 ? -56.074 -37.581 3.539 1.00 21.68 38 TRP C O 1
ATOM 1098 N N . TYR B 2 37 ? -54.318 -36.918 4.781 1.00 16.72 39 TYR C N 1
ATOM 1099 C CA . TYR B 2 37 ? -55.053 -36.959 6.042 1.00 15.55 39 TYR C CA 1
ATOM 1100 C C . TYR B 2 37 ? -54.914 -35.643 6.793 1.00 17.41 39 TYR C C 1
ATOM 1101 O O . TYR B 2 37 ? -53.898 -34.981 6.692 1.00 15.86 39 TYR C O 1
ATOM 1110 N N . GLN B 2 38 ? -55.944 -35.260 7.536 1.00 21.80 40 GLN C N 1
ATOM 1111 C CA . GLN B 2 38 ? -55.874 -34.057 8.360 1.00 18.56 40 GLN C CA 1
ATOM 1112 C C . GLN B 2 38 ? -55.894 -34.451 9.828 1.00 18.93 40 GLN C C 1
ATOM 1113 O O . GLN B 2 38 ? -56.561 -35.409 10.204 1.00 23.70 40 GLN C O 1
ATOM 1119 N N . GLN B 2 39 ? -55.179 -33.711 10.662 1.00 15.25 41 GLN C N 1
ATOM 1120 C CA . GLN B 2 39 ? -55.196 -33.984 12.089 1.00 19.61 41 GLN C CA 1
ATOM 1121 C C . GLN B 2 39 ? -55.153 -32.709 12.922 1.00 20.34 41 GLN C C 1
ATOM 1122 O O . GLN B 2 39 ? -54.271 -31.862 12.744 1.00 24.00 41 GLN C O 1
ATOM 1128 N N . PHE B 2 40 ? -56.129 -32.581 13.816 1.00 24.04 42 PHE C N 1
ATOM 1129 C CA . PHE B 2 40 ? -56.110 -31.572 14.867 1.00 26.53 42 PHE C CA 1
ATOM 1130 C C . PHE B 2 40 ? -55.334 -32.124 16.063 1.00 27.03 42 PHE C C 1
ATOM 1131 O O . PHE B 2 40 ? -55.281 -33.340 16.249 1.00 25.08 42 PHE C O 1
ATOM 1139 N N . PRO B 2 41 ? -54.723 -31.237 16.869 1.00 25.12 43 PRO C N 1
ATOM 1140 C CA . PRO B 2 41 ? -53.794 -31.672 17.922 1.00 29.05 43 PRO C CA 1
ATOM 1141 C C . PRO B 2 41 ? -54.392 -32.677 18.906 1.00 28.14 43 PRO C C 1
ATOM 1142 O O . PRO B 2 41 ? -55.457 -32.440 19.478 1.00 22.97 43 PRO C O 1
ATOM 1146 N N . SER B 2 42 ? -53.690 -33.796 19.076 1.00 26.08 44 SER C N 1
ATOM 1147 C CA . SER B 2 42 ? -54.100 -34.891 19.954 1.00 28.46 44 SER C CA 1
ATOM 1148 C C . SER B 2 42 ? -55.479 -35.460 19.610 1.00 33.83 44 SER C C 1
ATOM 1149 O O . SER B 2 42 ? -56.149 -36.039 20.467 1.00 32.27 44 SER C O 1
ATOM 1152 N N . GLN B 2 43 ? -55.894 -35.298 18.356 1.00 30.39 45 GLN C N 1
ATOM 1153 C CA . GLN B 2 43 ? -57.135 -35.897 17.877 1.00 23.73 45 GLN C CA 1
ATOM 1154 C C . GLN B 2 43 ? -56.875 -36.919 16.780 1.00 27.49 45 GLN C C 1
ATOM 1155 O O . GLN B 2 43 ? -55.837 -36.883 16.118 1.00 30.72 45 GLN C O 1
ATOM 1161 N N . GLY B 2 44 ? -57.828 -37.827 16.591 1.00 26.72 46 GLY C N 1
ATOM 1162 C CA . GLY B 2 44 ? -57.750 -38.809 15.526 1.00 24.66 46 GLY C CA 1
ATOM 1163 C C . GLY B 2 44 ? -57.721 -38.166 14.154 1.00 19.74 46 GLY C C 1
ATOM 1164 O O . GLY B 2 44 ? -58.597 -37.372 13.821 1.00 23.21 46 GLY C O 1
ATOM 1165 N N . PRO B 2 45 ? -56.702 -38.495 13.352 1.00 20.30 47 PRO C N 1
ATOM 1166 C CA . PRO B 2 45 ? -56.594 -37.961 11.990 1.00 19.62 47 PRO C CA 1
ATOM 1167 C C . PRO B 2 45 ? -57.784 -38.354 11.108 1.00 18.97 47 PRO C C 1
ATOM 1168 O O . PRO B 2 45 ? -58.405 -39.386 11.344 1.00 20.77 47 PRO C O 1
ATOM 1172 N N . ARG B 2 46 ? -58.109 -37.522 10.122 1.00 21.01 48 ARG C N 1
ATOM 1173 C CA . ARG B 2 46 ? -59.228 -37.801 9.224 1.00 21.70 48 ARG C CA 1
ATOM 1174 C C . ARG B 2 46 ? -58.826 -37.814 7.752 1.00 18.98 48 ARG C C 1
ATOM 1175 O O . ARG B 2 46 ? -58.070 -36.959 7.293 1.00 19.12 48 ARG C O 1
ATOM 1183 N N . PHE B 2 47 ? -59.335 -38.805 7.027 1.00 22.70 49 PHE C N 1
ATOM 1184 C CA . PHE B 2 47 ? -59.160 -38.901 5.582 1.00 18.33 49 PHE C CA 1
ATOM 1185 C C . PHE B 2 47 ? -59.698 -37.658 4.884 1.00 21.18 49 PHE C C 1
ATOM 1186 O O . PHE B 2 47 ? -60.815 -37.213 5.157 1.00 20.40 49 PHE C O 1
ATOM 1194 N N . ILE B 2 48 ? -58.895 -37.095 3.989 1.00 20.71 50 ILE C N 1
ATOM 1195 C CA . ILE B 2 48 ? -59.320 -35.943 3.205 1.00 22.11 50 ILE C CA 1
ATOM 1196 C C . ILE B 2 48 ? -59.665 -36.343 1.781 1.00 20.73 50 ILE C C 1
ATOM 1197 O O . ILE B 2 48 ? -60.787 -36.140 1.318 1.00 21.60 50 ILE C O 1
ATOM 1202 N N . ILE B 2 49 ? -58.684 -36.913 1.090 1.00 20.03 51 ILE C N 1
ATOM 1203 C CA . ILE B 2 49 ? -58.807 -37.164 -0.337 1.00 20.88 51 ILE C CA 1
ATOM 1204 C C . ILE B 2 49 ? -57.748 -38.163 -0.802 1.00 18.80 51 ILE C C 1
ATOM 1205 O O . ILE B 2 49 ? -56.713 -38.342 -0.153 1.00 16.55 51 ILE C O 1
ATOM 1210 N N . GLN B 2 50 ? -58.026 -38.829 -1.918 1.00 19.54 52 GLN C N 1
ATOM 1211 C CA . GLN B 2 50 ? -57.119 -39.827 -2.466 1.00 15.77 52 GLN C CA 1
ATOM 1212 C C . GLN B 2 50 ? -57.209 -39.849 -3.984 1.00 19.56 52 GLN C C 1
ATOM 1213 O O . GLN B 2 50 ? -58.281 -39.638 -4.550 1.00 20.44 52 GLN C O 1
ATOM 1219 N N . GLY B 2 51 ? -56.083 -40.102 -4.641 1.00 19.14 53 GLY C N 1
ATOM 1220 C CA . GLY B 2 51 ? -56.047 -40.134 -6.091 1.00 21.68 53 GLY C CA 1
ATOM 1221 C C . GLY B 2 51 ? -54.928 -41.002 -6.625 1.00 21.35 53 GLY C C 1
ATOM 1222 O O . GLY B 2 51 ? -54.015 -41.371 -5.888 1.00 19.87 53 GLY C O 1
ATOM 1223 N N . TYR B 2 52 ? -55.002 -41.337 -7.909 1.00 24.22 54 TYR C N 1
ATOM 1224 C CA . TYR B 2 52 ? -53.978 -42.169 -8.527 1.00 24.44 54 TYR C CA 1
ATOM 1225 C C . TYR B 2 52 ? -53.221 -41.441 -9.641 1.00 21.63 54 TYR C C 1
ATOM 1226 O O . TYR B 2 52 ? -52.032 -41.173 -9.509 1.00 24.29 54 TYR C O 1
ATOM 1235 N N . LYS B 2 53 ? -53.911 -41.124 -10.734 1.00 27.69 55 LYS C N 1
ATOM 1236 C CA . LYS B 2 53 ? -53.275 -40.483 -11.887 1.00 28.06 55 LYS C CA 1
ATOM 1237 C C . LYS B 2 53 ? -53.858 -39.111 -12.178 1.00 33.22 55 LYS C C 1
ATOM 1238 O O . LYS B 2 53 ? -53.131 -38.160 -12.465 1.00 34.96 55 LYS C O 1
ATOM 1244 N N . THR B 2 54 ? -55.181 -39.020 -12.106 1.00 33.01 56 THR C N 1
ATOM 1245 C CA . THR B 2 54 ? -55.891 -37.836 -12.561 1.00 29.73 56 THR C CA 1
ATOM 1246 C C . THR B 2 54 ? -56.284 -36.949 -11.391 1.00 35.15 56 THR C C 1
ATOM 1247 O O . THR B 2 54 ? -56.333 -37.400 -10.244 1.00 35.70 56 THR C O 1
ATOM 1251 N N . LYS B 2 55 ? -56.556 -35.683 -11.694 1.00 31.53 57 LYS C N 1
ATOM 1252 C CA . LYS B 2 55 ? -56.984 -34.714 -10.695 1.00 26.11 57 LYS C CA 1
ATOM 1253 C C . LYS B 2 55 ? -58.274 -35.143 -10.007 1.00 24.19 57 LYS C C 1
ATOM 1254 O O . LYS B 2 55 ? -59.206 -35.605 -10.659 1.00 25.92 57 LYS C O 1
ATOM 1260 N N . VAL B 2 56 ? -58.313 -35.005 -8.685 1.00 23.27 58 VAL C N 1
ATOM 1261 C CA . VAL B 2 56 ? -59.500 -35.351 -7.912 1.00 25.65 58 VAL C CA 1
ATOM 1262 C C . VAL B 2 56 ? -60.035 -34.149 -7.137 1.00 24.08 58 VAL C C 1
ATOM 1263 O O . VAL B 2 56 ? -59.286 -33.455 -6.452 1.00 20.42 58 VAL C O 1
ATOM 1267 N N . THR B 2 57 ? -61.340 -33.920 -7.233 1.00 22.44 59 THR C N 1
ATOM 1268 C CA . THR B 2 57 ? -61.984 -32.859 -6.471 1.00 26.92 59 THR C CA 1
ATOM 1269 C C . THR B 2 57 ? -63.167 -33.402 -5.682 1.00 25.16 59 THR C C 1
ATOM 1270 O O . THR B 2 57 ? -64.069 -34.018 -6.247 1.00 22.39 59 THR C O 1
ATOM 1274 N N . ASN B 2 58 ? -63.159 -33.178 -4.372 1.00 26.97 60 ASN C N 1
ATOM 1275 C CA . ASN B 2 58 ? -64.312 -33.525 -3.556 1.00 23.28 60 ASN C CA 1
ATOM 1276 C C . ASN B 2 58 ? -64.812 -32.331 -2.760 1.00 26.02 60 ASN C C 1
ATOM 1277 O O . ASN B 2 58 ? -64.434 -31.192 -3.027 1.00 25.09 60 ASN C O 1
ATOM 1282 N N . GLU B 2 59 ? -65.664 -32.610 -1.781 1.00 30.20 61 GLU C N 1
ATOM 1283 C CA . GLU B 2 59 ? -66.334 -31.584 -0.996 1.00 28.79 61 GLU C CA 1
ATOM 1284 C C . GLU B 2 59 ? -65.415 -30.765 -0.089 1.00 31.47 61 GLU C C 1
ATOM 1285 O O . GLU B 2 59 ? -65.825 -29.726 0.428 1.00 36.64 61 GLU C O 1
ATOM 1291 N N . VAL B 2 60 ? -64.187 -31.227 0.123 1.00 30.70 62 VAL C N 1
ATOM 1292 C CA . VAL B 2 60 ? -63.306 -30.570 1.087 1.00 29.44 62 VAL C CA 1
ATOM 1293 C C . VAL B 2 60 ? -62.083 -29.948 0.410 1.00 29.60 62 VAL C C 1
ATOM 1294 O O . VAL B 2 60 ? -61.612 -28.880 0.809 1.00 34.59 62 VAL C O 1
ATOM 1298 N N . ALA B 2 61 ? -61.597 -30.591 -0.646 1.00 28.49 63 ALA C N 1
ATOM 1299 C CA . ALA B 2 61 ? -60.340 -30.174 -1.253 1.00 28.62 63 ALA C CA 1
ATOM 1300 C C . ALA B 2 61 ? -60.190 -30.680 -2.679 1.00 21.82 63 ALA C C 1
ATOM 1301 O O . ALA B 2 61 ? -61.016 -31.447 -3.171 1.00 24.11 63 ALA C O 1
ATOM 1303 N N . SER B 2 62 ? -59.134 -30.224 -3.343 1.00 18.09 64 SER C N 1
ATOM 1304 C CA . SER B 2 62 ? -58.730 -30.794 -4.617 1.00 20.72 64 SER C CA 1
ATOM 1305 C C . SER B 2 62 ? -57.351 -31.423 -4.484 1.00 23.61 64 SER C C 1
ATOM 1306 O O . SER B 2 62 ? -56.593 -31.100 -3.570 1.00 19.84 64 SER C O 1
ATOM 1309 N N . LEU B 2 63 ? -57.039 -32.340 -5.391 1.00 25.75 65 LEU C N 1
ATOM 1310 C CA . LEU B 2 63 ? -55.747 -33.007 -5.389 1.00 16.58 65 LEU C CA 1
ATOM 1311 C C . LEU B 2 63 ? -55.227 -33.080 -6.816 1.00 22.07 65 LEU C C 1
ATOM 1312 O O . LEU B 2 63 ? -55.811 -33.758 -7.662 1.00 26.76 65 LEU C O 1
ATOM 1317 N N . PHE B 2 64 ? -54.144 -32.361 -7.090 1.00 28.60 66 PHE C N 1
ATOM 1318 C CA . PHE B 2 64 ? -53.547 -32.371 -8.421 1.00 21.71 66 PHE C CA 1
ATOM 1319 C C . PHE B 2 64 ? -52.448 -33.418 -8.489 1.00 21.65 66 PHE C C 1
ATOM 1320 O O . PHE B 2 64 ? -51.608 -33.503 -7.594 1.00 20.66 66 PHE C O 1
ATOM 1328 N N . ILE B 2 65 ? -52.469 -34.218 -9.551 1.00 26.75 67 ILE C N 1
ATOM 1329 C CA . ILE B 2 65 ? -51.465 -35.257 -9.764 1.00 25.67 67 ILE C CA 1
ATOM 1330 C C . ILE B 2 65 ? -50.892 -35.217 -11.178 1.00 27.94 67 ILE C C 1
ATOM 1331 O O . ILE B 2 65 ? -51.595 -35.517 -12.144 1.00 34.20 67 ILE C O 1
ATOM 1336 N N . PRO B 2 66 ? -49.609 -34.838 -11.302 1.00 30.23 68 PRO C N 1
ATOM 1337 C CA . PRO B 2 66 ? -48.873 -34.852 -12.575 1.00 31.17 68 PRO C CA 1
ATOM 1338 C C . PRO B 2 66 ? -48.775 -36.259 -13.163 1.00 32.84 68 PRO C C 1
ATOM 1339 O O . PRO B 2 66 ? -48.964 -37.235 -12.438 1.00 34.76 68 PRO C O 1
ATOM 1343 N N . ALA B 2 67 ? -48.478 -36.360 -14.456 1.00 35.32 69 ALA C N 1
ATOM 1344 C CA . ALA B 2 67 ? -48.417 -37.660 -15.123 1.00 37.63 69 ALA C CA 1
ATOM 1345 C C . ALA B 2 67 ? -47.336 -38.593 -14.570 1.00 39.51 69 ALA C C 1
ATOM 1346 O O . ALA B 2 67 ? -47.572 -39.792 -14.417 1.00 39.70 69 ALA C O 1
ATOM 1348 N N . ASP B 2 68 ? -46.156 -38.046 -14.282 1.00 39.16 70 ASP C N 1
ATOM 1349 C CA . ASP B 2 68 ? -45.082 -38.801 -13.630 1.00 35.12 70 ASP C CA 1
ATOM 1350 C C . ASP B 2 68 ? -45.528 -39.463 -12.321 1.00 36.58 70 ASP C C 1
ATOM 1351 O O . ASP B 2 68 ? -44.995 -40.510 -11.949 1.00 45.65 70 ASP C O 1
ATOM 1356 N N . ARG B 2 69 ? -46.469 -38.820 -11.625 1.00 33.61 71 ARG C N 1
ATOM 1357 C CA . ARG B 2 69 ? -46.901 -39.187 -10.267 1.00 33.56 71 ARG C CA 1
ATOM 1358 C C . ARG B 2 69 ? -45.843 -38.928 -9.195 1.00 36.16 71 ARG C C 1
ATOM 1359 O O . ARG B 2 69 ? -45.982 -39.399 -8.067 1.00 32.40 71 ARG C O 1
ATOM 1367 N N . LYS B 2 70 ? -44.804 -38.168 -9.528 1.00 30.39 72 LYS C N 1
ATOM 1368 C CA . LYS B 2 70 ? -43.710 -37.956 -8.585 1.00 32.40 72 LYS C CA 1
ATOM 1369 C C . LYS B 2 70 ? -44.033 -36.862 -7.577 1.00 29.18 72 LYS C C 1
ATOM 1370 O O . LYS B 2 70 ? -43.367 -36.739 -6.548 1.00 27.44 72 LYS C O 1
ATOM 1376 N N . SER B 2 71 ? -45.071 -36.086 -7.869 1.00 32.18 73 SER C N 1
ATOM 1377 C CA . SER B 2 71 ? -45.505 -35.005 -6.989 1.00 26.69 73 SER C CA 1
ATOM 1378 C C . SER B 2 71 ? -47.022 -34.992 -6.881 1.00 26.05 73 SER C C 1
ATOM 1379 O O . SER B 2 71 ? -47.707 -35.651 -7.658 1.00 23.55 73 SER C O 1
ATOM 1382 N N . SER B 2 72 ? -47.547 -34.252 -5.911 1.00 27.36 74 SER C N 1
ATOM 1383 C CA . SER B 2 72 ? -48.994 -34.049 -5.829 1.00 23.03 74 SER C CA 1
ATOM 1384 C C . SER B 2 72 ? -49.281 -32.773 -5.063 1.00 23.88 74 SER C C 1
ATOM 1385 O O . SER B 2 72 ? -48.477 -32.359 -4.249 1.00 25.51 74 SER C O 1
ATOM 1388 N N . THR B 2 73 ? -50.418 -32.136 -5.315 1.00 28.66 75 THR C N 1
ATOM 1389 C CA . THR B 2 73 ? -50.737 -30.926 -4.563 1.00 22.71 75 THR C CA 1
ATOM 1390 C C . THR B 2 73 ? -52.142 -30.942 -3.972 1.00 22.70 75 THR C C 1
ATOM 1391 O O . THR B 2 73 ? -53.135 -31.055 -4.695 1.00 20.56 75 THR C O 1
ATOM 1395 N N . LEU B 2 74 ? -52.207 -30.835 -2.647 1.00 20.43 76 LEU C N 1
ATOM 1396 C CA . LEU B 2 74 ? -53.465 -30.625 -1.944 1.00 25.22 76 LEU C CA 1
ATOM 1397 C C . LEU B 2 74 ? -53.869 -29.154 -2.019 1.00 27.12 76 LEU C C 1
ATOM 1398 O O . LEU B 2 74 ? -53.119 -28.267 -1.614 1.00 26.39 76 LEU C O 1
ATOM 1403 N N . SER B 2 75 ? -55.057 -28.903 -2.548 1.00 22.53 77 SER C N 1
ATOM 1404 C CA . SER B 2 75 ? -55.533 -27.545 -2.738 1.00 23.98 77 SER C CA 1
ATOM 1405 C C . SER B 2 75 ? -56.818 -27.305 -1.958 1.00 25.00 77 SER C C 1
ATOM 1406 O O . SER B 2 75 ? -57.872 -27.827 -2.316 1.00 23.77 77 SER C O 1
ATOM 1409 N N . LEU B 2 76 ? -56.714 -26.530 -0.882 1.00 27.29 78 LEU C N 1
ATOM 1410 C CA . LEU B 2 76 ? -57.864 -26.148 -0.071 1.00 30.53 78 LEU C CA 1
ATOM 1411 C C . LEU B 2 76 ? -58.437 -24.834 -0.601 1.00 36.86 78 LEU C C 1
ATOM 1412 O O . LEU B 2 76 ? -57.772 -23.798 -0.540 1.00 34.45 78 LEU C O 1
ATOM 1417 N N . PRO B 2 77 ? -59.683 -24.874 -1.106 1.00 46.62 79 PRO C N 1
ATOM 1418 C CA . PRO B 2 77 ? -60.321 -23.810 -1.900 1.00 49.47 79 PRO C CA 1
ATOM 1419 C C . PRO B 2 77 ? -60.429 -22.456 -1.198 1.00 46.89 79 PRO C C 1
ATOM 1420 O O . PRO B 2 77 ? -60.117 -21.426 -1.794 1.00 46.82 79 PRO C O 1
ATOM 1424 N N A ARG B 2 78 ? -60.889 -22.475 0.046 0.47 97.96 80 ARG C N 1
ATOM 1425 N N B ARG B 2 78 ? -60.850 -22.458 0.063 0.53 106.80 80 ARG C N 1
ATOM 1426 C CA A ARG B 2 78 ? -61.063 -21.272 0.851 0.47 54.83 80 ARG C CA 1
ATOM 1427 C CA B ARG B 2 78 ? -61.014 -21.212 0.805 0.53 55.70 80 ARG C CA 1
ATOM 1428 C C A ARG B 2 78 ? -60.942 -21.588 2.323 0.47 50.28 80 ARG C C 1
ATOM 1429 C C B ARG B 2 78 ? -60.950 -21.462 2.310 0.53 51.55 80 ARG C C 1
ATOM 1430 O O A ARG B 2 78 ? -61.925 -21.941 2.974 0.47 49.26 80 ARG C O 1
ATOM 1431 O O B ARG B 2 78 ? -61.979 -21.638 2.963 0.53 48.47 80 ARG C O 1
ATOM 1446 N N . VAL B 2 79 ? -59.734 -21.463 2.852 1.00 44.19 81 VAL C N 1
ATOM 1447 C CA . VAL B 2 79 ? -59.489 -21.876 4.224 1.00 37.96 81 VAL C CA 1
ATOM 1448 C C . VAL B 2 79 ? -60.073 -20.902 5.231 1.00 32.00 81 VAL C C 1
ATOM 1449 O O . VAL B 2 79 ? -60.254 -19.721 4.942 1.00 32.85 81 VAL C O 1
ATOM 1453 N N . SER B 2 80 ? -60.372 -21.423 6.415 1.00 27.84 82 SER C N 1
ATOM 1454 C CA . SER B 2 80 ? -60.810 -20.612 7.540 1.00 27.76 82 SER C CA 1
ATOM 1455 C C . SER B 2 80 ? -59.969 -20.981 8.754 1.00 24.34 82 SER C C 1
ATOM 1456 O O . SER B 2 80 ? -59.148 -21.892 8.679 1.00 23.64 82 SER C O 1
ATOM 1459 N N . LEU B 2 81 ? -60.165 -20.274 9.863 1.00 25.69 83 LEU C N 1
ATOM 1460 C CA . LEU B 2 81 ? -59.397 -20.530 11.080 1.00 23.42 83 LEU C CA 1
ATOM 1461 C C . LEU B 2 81 ? -59.530 -21.981 11.529 1.00 29.25 83 LEU C C 1
ATOM 1462 O O . LEU B 2 81 ? -58.625 -22.534 12.156 1.00 27.32 83 LEU C O 1
ATOM 1467 N N . SER B 2 82 ? -60.664 -22.590 11.193 1.00 28.23 84 SER C N 1
ATOM 1468 C CA . SER B 2 82 ? -60.930 -23.992 11.493 1.00 20.45 84 SER C CA 1
ATOM 1469 C C . SER B 2 82 ? -59.928 -24.947 10.846 1.00 23.35 84 SER C C 1
ATOM 1470 O O . SER B 2 82 ? -59.801 -26.096 11.265 1.00 23.61 84 SER C O 1
ATOM 1473 N N . ASP B 2 83 ? -59.224 -24.469 9.824 1.00 27.08 85 ASP C N 1
ATOM 1474 C CA . ASP B 2 83 ? -58.354 -25.323 9.020 1.00 26.87 85 ASP C CA 1
ATOM 1475 C C . ASP B 2 83 ? -56.912 -25.328 9.505 1.00 24.51 85 ASP C C 1
ATOM 1476 O O . ASP B 2 83 ? -56.044 -25.952 8.895 1.00 24.28 85 ASP C O 1
ATOM 1481 N N . THR B 2 84 ? -56.657 -24.631 10.603 1.00 25.06 86 THR C N 1
ATOM 1482 C CA . THR B 2 84 ? -55.363 -24.718 11.257 1.00 24.05 86 THR C CA 1
ATOM 1483 C C . THR B 2 84 ? -55.184 -26.141 11.776 1.00 26.48 86 THR C C 1
ATOM 1484 O O . THR B 2 84 ? -55.883 -26.558 12.706 1.00 21.80 86 THR C O 1
ATOM 1488 N N . ALA B 2 85 ? -54.275 -26.889 11.152 1.00 22.39 87 ALA C N 1
ATOM 1489 C CA . ALA B 2 85 ? -54.088 -28.308 11.480 1.00 24.28 87 ALA C CA 1
ATOM 1490 C C . ALA B 2 85 ? -52.867 -28.896 10.786 1.00 22.82 87 ALA C C 1
ATOM 1491 O O . ALA B 2 85 ? -52.226 -28.228 9.982 1.00 23.03 87 ALA C O 1
ATOM 1493 N N . VAL B 2 86 ? -52.554 -30.154 11.079 1.00 21.81 88 VAL C N 1
ATOM 1494 C CA . VAL B 2 86 ? -51.455 -30.816 10.381 1.00 21.33 88 VAL C CA 1
ATOM 1495 C C . VAL B 2 86 ? -52.012 -31.641 9.227 1.00 16.77 88 VAL C C 1
ATOM 1496 O O . VAL B 2 86 ? -52.965 -32.389 9.399 1.00 17.99 88 VAL C O 1
ATOM 1500 N N . TYR B 2 87 ? -51.413 -31.494 8.050 1.00 19.91 89 TYR C N 1
ATOM 1501 C CA . TYR B 2 87 ? -51.847 -32.221 6.863 1.00 16.73 89 TYR C CA 1
ATOM 1502 C C . TYR B 2 87 ? -50.770 -33.196 6.412 1.00 22.96 89 TYR C C 1
ATOM 1503 O O . TYR B 2 87 ? -49.636 -32.810 6.133 1.00 20.47 89 TYR C O 1
ATOM 1512 N N . TYR B 2 88 ? -51.152 -34.464 6.339 1.00 21.00 90 TYR C N 1
ATOM 1513 C CA . TYR B 2 88 ? -50.251 -35.544 5.991 1.00 22.66 90 TYR C CA 1
ATOM 1514 C C . TYR B 2 88 ? -50.413 -35.963 4.539 1.00 20.17 90 TYR C C 1
ATOM 1515 O O . TYR B 2 88 ? -51.524 -36.249 4.077 1.00 19.29 90 TYR C O 1
ATOM 1524 N N . CYS B 2 89 ? -49.288 -36.000 3.835 1.00 24.51 91 CYS C N 1
ATOM 1525 C CA . CYS B 2 89 ? -49.214 -36.595 2.512 1.00 24.11 91 CYS C CA 1
ATOM 1526 C C . CYS B 2 89 ? -48.627 -37.997 2.626 1.00 21.05 91 CYS C C 1
ATOM 1527 O O . CYS B 2 89 ? -47.586 -38.190 3.251 1.00 25.40 91 CYS C O 1
ATOM 1530 N N . LEU B 2 90 ? -49.304 -38.971 2.031 1.00 18.38 92 LEU C N 1
ATOM 1531 C CA . LEU B 2 90 ? -48.860 -40.357 2.070 1.00 16.93 92 LEU C CA 1
ATOM 1532 C C . LEU B 2 90 ? -48.994 -41.007 0.702 1.00 19.63 92 LEU C C 1
ATOM 1533 O O . LEU B 2 90 ? -49.871 -40.650 -0.080 1.00 16.69 92 LEU C O 1
ATOM 1538 N N . VAL B 2 91 ? -48.121 -41.962 0.413 1.00 20.21 93 VAL C N 1
ATOM 1539 C CA . VAL B 2 91 ? -48.329 -42.838 -0.729 1.00 21.48 93 VAL C CA 1
ATOM 1540 C C . VAL B 2 91 ? -48.631 -44.215 -0.149 1.00 21.87 93 VAL C C 1
ATOM 1541 O O . VAL B 2 91 ? -47.871 -44.743 0.667 1.00 18.93 93 VAL C O 1
ATOM 1545 N N . VAL B 2 92 ? -49.770 -44.783 -0.528 1.00 22.19 94 VAL C N 1
ATOM 1546 C CA . VAL B 2 92 ? -50.318 -45.878 0.265 1.00 24.29 94 VAL C CA 1
ATOM 1547 C C . VAL B 2 92 ? -50.702 -47.123 -0.529 1.00 18.54 94 VAL C C 1
ATOM 1548 O O . VAL B 2 92 ? -51.410 -47.051 -1.527 1.00 22.17 94 VAL C O 1
ATOM 1552 N N . ASP B 2 93 ? -50.235 -48.269 -0.050 1.00 20.82 95 ASP C N 1
ATOM 1553 C CA . ASP B 2 93 ? -50.629 -49.557 -0.595 1.00 23.34 95 ASP C CA 1
ATOM 1554 C C . ASP B 2 93 ? -51.408 -50.303 0.490 1.00 26.19 95 ASP C C 1
ATOM 1555 O O . ASP B 2 93 ? -52.625 -50.461 0.386 1.00 27.91 95 ASP C O 1
ATOM 1560 N N . GLN B 2 94 ? -50.711 -50.752 1.530 1.00 26.40 96 GLN C N 1
ATOM 1561 C CA . GLN B 2 94 ? -51.373 -51.371 2.677 1.00 25.28 96 GLN C CA 1
ATOM 1562 C C . GLN B 2 94 ? -51.294 -50.516 3.938 1.00 23.47 96 GLN C C 1
ATOM 1563 O O . GLN B 2 94 ? -52.315 -50.198 4.544 1.00 29.02 96 GLN C O 1
ATOM 1569 N N . LYS B 2 95 ? -50.079 -50.149 4.331 1.00 26.02 97 LYS C N 1
ATOM 1570 C CA . LYS B 2 95 ? -49.873 -49.414 5.575 1.00 26.44 97 LYS C CA 1
ATOM 1571 C C . LYS B 2 95 ? -49.967 -47.904 5.387 1.00 26.25 97 LYS C C 1
ATOM 1572 O O . LYS B 2 95 ? -49.544 -47.362 4.365 1.00 21.06 97 LYS C O 1
ATOM 1578 N N . LEU B 2 96 ? -50.531 -47.231 6.381 1.00 27.25 98 LEU C N 1
ATOM 1579 C CA . LEU B 2 96 ? -50.416 -45.785 6.473 1.00 24.28 98 LEU C CA 1
ATOM 1580 C C . LEU B 2 96 ? -49.116 -45.430 7.188 1.00 26.72 98 LEU C C 1
ATOM 1581 O O . LEU B 2 96 ? -49.001 -45.611 8.400 1.00 27.55 98 LEU C O 1
ATOM 1586 N N . VAL B 2 97 ? -48.141 -44.927 6.440 1.00 24.90 99 VAL C N 1
ATOM 1587 C CA . VAL B 2 97 ? -46.892 -44.472 7.043 1.00 27.02 99 VAL C CA 1
ATOM 1588 C C . VAL B 2 97 ? -46.880 -42.947 7.098 1.00 27.09 99 VAL C C 1
ATOM 1589 O O . VAL B 2 97 ? -46.735 -42.274 6.076 1.00 25.34 99 VAL C O 1
ATOM 1593 N N . PHE B 2 98 ? -47.047 -42.412 8.303 1.00 24.64 100 PHE C N 1
ATOM 1594 C CA . PHE B 2 98 ? -47.147 -40.971 8.498 1.00 26.85 100 PHE C CA 1
ATOM 1595 C C . PHE B 2 98 ? -45.776 -40.319 8.628 1.00 28.54 100 PHE C C 1
ATOM 1596 O O . PHE B 2 98 ? -44.952 -40.739 9.439 1.00 32.25 100 PHE C O 1
ATOM 1604 N N . GLY B 2 99 ? -45.539 -39.287 7.827 1.00 28.09 101 GLY C N 1
ATOM 1605 C CA . GLY B 2 99 ? -44.379 -38.437 8.012 1.00 26.32 101 GLY C CA 1
ATOM 1606 C C . GLY B 2 99 ? -44.692 -37.407 9.080 1.00 28.98 101 GLY C C 1
ATOM 1607 O O . GLY B 2 99 ? -45.575 -37.616 9.910 1.00 27.55 101 GLY C O 1
ATOM 1608 N N . THR B 2 100 ? -43.972 -36.292 9.070 1.00 29.82 102 THR C N 1
ATOM 1609 C CA . THR B 2 100 ? -44.214 -35.239 10.049 1.00 30.69 102 THR C CA 1
ATOM 1610 C C . THR B 2 100 ? -45.412 -34.387 9.650 1.00 25.68 102 THR C C 1
ATOM 1611 O O . THR B 2 100 ? -46.064 -33.780 10.499 1.00 24.23 102 THR C O 1
ATOM 1615 N N . GLY B 2 101 ? -45.695 -34.350 8.352 1.00 24.33 103 GLY C N 1
ATOM 1616 C CA . GLY B 2 101 ? -46.792 -33.562 7.826 1.00 22.05 103 GLY C CA 1
ATOM 1617 C C . GLY B 2 101 ? -46.510 -32.072 7.788 1.00 27.13 103 GLY C C 1
ATOM 1618 O O . GLY B 2 101 ? -45.579 -31.584 8.425 1.00 28.46 103 GLY C O 1
ATOM 1619 N N . THR B 2 102 ? -47.312 -31.353 7.012 1.00 27.63 104 THR C N 1
ATOM 1620 C CA . THR B 2 102 ? -47.254 -29.899 6.973 1.00 27.42 104 THR C CA 1
ATOM 1621 C C . THR B 2 102 ? -48.175 -29.294 8.020 1.00 24.78 104 THR C C 1
ATOM 1622 O O . THR B 2 102 ? -49.385 -29.475 7.945 1.00 24.02 104 THR C O 1
ATOM 1626 N N . ARG B 2 103 ? -47.635 -28.551 8.978 1.00 21.72 105 ARG C N 1
ATOM 1627 C CA . ARG B 2 103 ? -48.527 -27.864 9.899 1.00 27.17 105 ARG C CA 1
ATOM 1628 C C . ARG B 2 103 ? -48.934 -26.512 9.304 1.00 23.63 105 ARG C C 1
ATOM 1629 O O . ARG B 2 103 ? -48.107 -25.633 9.057 1.00 23.34 105 ARG C O 1
ATOM 1637 N N . LEU B 2 104 ? -50.232 -26.388 9.049 1.00 24.99 106 LEU C N 1
ATOM 1638 C CA . LEU B 2 104 ? -50.827 -25.201 8.451 1.00 22.66 106 LEU C CA 1
ATOM 1639 C C . LEU B 2 104 ? -51.483 -24.332 9.511 1.00 23.70 106 LEU C C 1
ATOM 1640 O O . LEU B 2 104 ? -52.390 -24.779 10.228 1.00 27.77 106 LEU C O 1
ATOM 1645 N N . LEU B 2 105 ? -51.003 -23.096 9.610 1.00 24.35 107 LEU C N 1
ATOM 1646 C CA . LEU B 2 105 ? -51.593 -22.090 10.483 1.00 25.62 107 LEU C CA 1
ATOM 1647 C C . LEU B 2 105 ? -52.406 -21.084 9.678 1.00 24.43 107 LEU C C 1
ATOM 1648 O O . LEU B 2 105 ? -51.887 -20.449 8.759 1.00 23.65 107 LEU C O 1
ATOM 1653 N N . VAL B 2 106 ? -53.683 -20.949 10.021 1.00 28.96 108 VAL C N 1
ATOM 1654 C CA . VAL B 2 106 ? -54.548 -19.976 9.360 1.00 28.57 108 VAL C CA 1
ATOM 1655 C C . VAL B 2 106 ? -54.792 -18.779 10.272 1.00 26.44 108 VAL C C 1
ATOM 1656 O O . VAL B 2 106 ? -55.399 -18.906 11.335 1.00 25.48 108 VAL C O 1
ATOM 1660 N N . SER B 2 107 ? -54.301 -17.618 9.851 1.00 26.38 109 SER C N 1
ATOM 1661 C CA . SER B 2 107 ? -54.396 -16.403 10.650 1.00 27.29 109 SER C CA 1
ATOM 1662 C C . SER B 2 107 ? -55.535 -15.502 10.180 1.00 29.03 109 SER C C 1
ATOM 1663 O O . SER B 2 107 ? -55.865 -15.479 8.996 1.00 27.81 109 SER C O 1
ATOM 1666 N N . PRO B 2 108 ? -56.153 -14.764 11.114 1.00 27.68 110 PRO C N 1
ATOM 1667 C CA . PRO B 2 108 ? -57.170 -13.765 10.774 1.00 34.00 110 PRO C CA 1
ATOM 1668 C C . PRO B 2 108 ? -56.575 -12.501 10.163 1.00 34.66 110 PRO C C 1
ATOM 1669 O O . PRO B 2 108 ? -55.439 -12.161 10.483 1.00 34.43 110 PRO C O 1
ATOM 1673 N N . ASN B 2 109 ? -57.319 -11.814 9.303 1.00 37.38 111 ASN C N 1
ATOM 1674 C CA . ASN B 2 109 ? -56.899 -10.486 8.883 1.00 43.71 111 ASN C CA 1
ATOM 1675 C C . ASN B 2 109 ? -57.393 -9.463 9.881 1.00 44.09 111 ASN C C 1
ATOM 1676 O O . ASN B 2 109 ? -58.550 -9.045 9.847 1.00 59.63 111 ASN C O 1
ATOM 1681 N N . ILE B 2 110 ? -56.495 -9.055 10.768 1.00 41.77 112 ILE C N 1
ATOM 1682 C CA . ILE B 2 110 ? -56.820 -8.042 11.748 1.00 38.06 112 ILE C CA 1
ATOM 1683 C C . ILE B 2 110 ? -56.479 -6.704 11.149 1.00 47.40 112 ILE C C 1
ATOM 1684 O O . ILE B 2 110 ? -55.303 -6.343 11.070 1.00 47.98 112 ILE C O 1
ATOM 1689 N N . GLN B 2 111 ? -57.480 -5.968 10.688 1.00 49.41 113 GLN C N 1
ATOM 1690 C CA . GLN B 2 111 ? -57.139 -4.704 10.060 1.00 61.96 113 GLN C CA 1
ATOM 1691 C C . GLN B 2 111 ? -57.802 -3.523 10.763 1.00 58.42 113 GLN C C 1
ATOM 1692 O O . GLN B 2 111 ? -57.883 -2.436 10.194 1.00 61.88 113 GLN C O 1
ATOM 1698 N N . ASN B 2 112 ? -58.310 -3.747 11.974 1.00 51.57 114 ASN C N 1
ATOM 1699 C CA . ASN B 2 112 ? -58.678 -2.636 12.848 1.00 46.61 114 ASN C CA 1
ATOM 1700 C C . ASN B 2 112 ? -57.735 -2.658 14.048 1.00 44.14 114 ASN C C 1
ATOM 1701 O O . ASN B 2 112 ? -58.191 -2.643 15.192 1.00 36.90 114 ASN C O 1
ATOM 1706 N N . PRO B 2 113 ? -56.410 -2.696 13.787 1.00 45.46 115 PRO C N 1
ATOM 1707 C CA . PRO B 2 113 ? -55.465 -2.969 14.865 1.00 37.53 115 PRO C CA 1
ATOM 1708 C C . PRO B 2 113 ? -55.486 -1.856 15.888 1.00 36.95 115 PRO C C 1
ATOM 1709 O O . PRO B 2 113 ? -55.552 -0.680 15.530 1.00 36.59 115 PRO C O 1
ATOM 1713 N N . ASP B 2 114 ? -55.432 -2.231 17.154 1.00 36.61 116 ASP C N 1
ATOM 1714 C CA . ASP B 2 114 ? -55.467 -1.263 18.227 1.00 33.31 116 ASP C CA 1
ATOM 1715 C C . ASP B 2 114 ? -54.505 -1.754 19.293 1.00 34.17 116 ASP C C 1
ATOM 1716 O O . ASP B 2 114 ? -54.910 -1.983 20.435 1.00 37.87 116 ASP C O 1
ATOM 1721 N N . PRO B 2 115 ? -53.221 -1.924 18.916 1.00 35.23 117 PRO C N 1
ATOM 1722 C CA . PRO B 2 115 ? -52.250 -2.598 19.785 1.00 31.46 117 PRO C CA 1
ATOM 1723 C C . PRO B 2 115 ? -52.144 -1.922 21.137 1.00 36.63 117 PRO C C 1
ATOM 1724 O O . PRO B 2 115 ? -51.976 -0.705 21.199 1.00 43.28 117 PRO C O 1
ATOM 1728 N N . ALA B 2 116 ? -52.252 -2.704 22.205 1.00 35.64 118 ALA C N 1
ATOM 1729 C CA . ALA B 2 116 ? -52.170 -2.143 23.546 1.00 36.50 118 ALA C CA 1
ATOM 1730 C C . ALA B 2 116 ? -51.688 -3.174 24.555 1.00 38.54 118 ALA C C 1
ATOM 1731 O O . ALA B 2 116 ? -51.673 -4.370 24.274 1.00 40.80 118 ALA C O 1
ATOM 1733 N N . VAL B 2 117 ? -51.291 -2.698 25.731 1.00 43.10 119 VAL C N 1
ATOM 1734 C CA . VAL B 2 117 ? -50.921 -3.579 26.832 1.00 40.99 119 VAL C CA 1
ATOM 1735 C C . VAL B 2 117 ? -51.661 -3.165 28.099 1.00 40.68 119 VAL C C 1
ATOM 1736 O O . VAL B 2 117 ? -51.561 -2.023 28.540 1.00 46.19 119 VAL C O 1
ATOM 1740 N N . TYR B 2 118 ? -52.400 -4.104 28.684 1.00 43.36 120 TYR C N 1
ATOM 1741 C CA . TYR B 2 118 ? -53.245 -3.815 29.838 1.00 42.01 120 TYR C CA 1
ATOM 1742 C C . TYR B 2 118 ? -52.807 -4.624 31.057 1.00 46.76 120 TYR C C 1
ATOM 1743 O O . TYR B 2 118 ? -52.181 -5.669 30.913 1.00 50.15 120 TYR C O 1
ATOM 1752 N N . GLN B 2 119 ? -53.128 -4.141 32.255 1.00 49.59 121 GLN C N 1
ATOM 1753 C CA . GLN B 2 119 ? -52.802 -4.882 33.474 1.00 54.19 121 GLN C CA 1
ATOM 1754 C C . GLN B 2 119 ? -54.051 -5.419 34.174 1.00 46.83 121 GLN C C 1
ATOM 1755 O O . GLN B 2 119 ? -55.090 -4.761 34.200 1.00 43.56 121 GLN C O 1
ATOM 1761 N N . LEU B 2 120 ? -53.933 -6.619 34.740 1.00 50.85 122 LEU C N 1
ATOM 1762 C CA . LEU B 2 120 ? -55.051 -7.303 35.392 1.00 54.09 122 LEU C CA 1
ATOM 1763 C C . LEU B 2 120 ? -54.640 -7.785 36.793 1.00 61.96 122 LEU C C 1
ATOM 1764 O O . LEU B 2 120 ? -53.631 -8.475 36.944 1.00 67.96 122 LEU C O 1
ATOM 1769 N N . ARG B 2 121 ? -55.420 -7.424 37.812 1.00 63.98 123 ARG C N 1
ATOM 1770 C CA . ARG B 2 121 ? -54.992 -7.573 39.209 1.00 77.18 123 ARG C CA 1
ATOM 1771 C C . ARG B 2 121 ? -55.963 -8.343 40.115 1.00 81.70 123 ARG C C 1
ATOM 1772 O O . ARG B 2 121 ? -56.682 -7.739 40.912 1.00 91.72 123 ARG C O 1
ATOM 1774 N N . ASP B 2 122 ? -55.974 -9.669 39.988 1.00 68.92 124 ASP C N 1
ATOM 1775 C CA . ASP B 2 122 ? -56.730 -10.548 40.887 1.00 70.54 124 ASP C CA 1
ATOM 1776 C C . ASP B 2 122 ? -56.246 -11.981 40.628 1.00 78.59 124 ASP C C 1
ATOM 1777 O O . ASP B 2 122 ? -56.024 -12.328 39.470 1.00 80.50 124 ASP C O 1
ATOM 1782 N N . SER B 2 123 ? -56.054 -12.826 41.647 1.00 78.24 125 SER C N 1
ATOM 1783 C CA . SER B 2 123 ? -56.478 -12.637 43.034 1.00 83.47 125 SER C CA 1
ATOM 1784 C C . SER B 2 123 ? -55.343 -12.987 44.011 1.00 84.49 125 SER C C 1
ATOM 1785 O O . SER B 2 123 ? -54.537 -13.861 43.692 1.00 88.08 125 SER C O 1
ATOM 1787 N N . LYS B 2 124 ? -55.246 -12.355 45.188 1.00 82.10 126 LYS C N 1
ATOM 1788 C CA . LYS B 2 124 ? -56.025 -11.198 45.642 1.00 90.62 126 LYS C CA 1
ATOM 1789 C C . LYS B 2 124 ? -55.343 -10.568 46.853 1.00 98.63 126 LYS C C 1
ATOM 1790 O O . LYS B 2 124 ? -55.675 -10.919 47.986 1.00 96.41 126 LYS C O 1
ATOM 1792 N N . SER B 2 125 ? -54.401 -9.647 46.653 1.00 111.56 127 SER C N 1
ATOM 1793 C CA . SER B 2 125 ? -53.925 -9.179 45.352 1.00 112.87 127 SER C CA 1
ATOM 1794 C C . SER B 2 125 ? -52.475 -8.732 45.561 1.00 116.54 127 SER C C 1
ATOM 1795 O O . SER B 2 125 ? -52.101 -8.423 46.693 1.00 119.88 127 SER C O 1
ATOM 1797 N N . SER B 2 126 ? -51.646 -8.689 44.517 1.00 112.59 128 SER C N 1
ATOM 1798 C CA . SER B 2 126 ? -51.948 -9.181 43.177 1.00 105.24 128 SER C CA 1
ATOM 1799 C C . SER B 2 126 ? -50.775 -9.991 42.633 1.00 101.13 128 SER C C 1
ATOM 1800 O O . SER B 2 126 ? -49.948 -9.467 41.888 1.00 96.99 128 SER C O 1
ATOM 1802 N N . ASP B 2 127 ? -50.691 -11.258 43.022 1.00 106.86 129 ASP C N 1
ATOM 1803 C CA . ASP B 2 127 ? -49.562 -12.101 42.639 1.00 105.98 129 ASP C CA 1
ATOM 1804 C C . ASP B 2 127 ? -49.994 -13.375 41.919 1.00 101.80 129 ASP C C 1
ATOM 1805 O O . ASP B 2 127 ? -50.760 -14.166 42.472 1.00 98.89 129 ASP C O 1
ATOM 1810 N N . LYS B 2 128 ? -49.512 -13.588 40.695 1.00 96.08 130 LYS C N 1
ATOM 1811 C CA . LYS B 2 128 ? -48.790 -12.602 39.886 1.00 87.57 130 LYS C CA 1
ATOM 1812 C C . LYS B 2 128 ? -49.694 -11.464 39.395 1.00 84.79 130 LYS C C 1
ATOM 1813 O O . LYS B 2 128 ? -50.902 -11.465 39.638 1.00 82.64 130 LYS C O 1
ATOM 1815 N N . SER B 2 129 ? -49.104 -10.490 38.710 1.00 81.44 131 SER C N 1
ATOM 1816 C CA . SER B 2 129 ? -49.893 -9.546 37.927 1.00 82.66 131 SER C CA 1
ATOM 1817 C C . SER B 2 129 ? -49.782 -9.881 36.439 1.00 77.72 131 SER C C 1
ATOM 1818 O O . SER B 2 129 ? -48.682 -9.974 35.889 1.00 80.60 131 SER C O 1
ATOM 1821 N N . VAL B 2 130 ? -50.930 -10.075 35.796 1.00 63.25 132 VAL C N 1
ATOM 1822 C CA . VAL B 2 130 ? -50.966 -10.460 34.391 1.00 58.10 132 VAL C CA 1
ATOM 1823 C C . VAL B 2 130 ? -51.013 -9.247 33.468 1.00 59.32 132 VAL C C 1
ATOM 1824 O O . VAL B 2 130 ? -51.789 -8.308 33.676 1.00 60.65 132 VAL C O 1
ATOM 1828 N N . CYS B 2 131 ? -50.162 -9.286 32.448 1.00 56.92 133 CYS C N 1
ATOM 1829 C CA . CYS B 2 131 ? -50.110 -8.252 31.431 1.00 55.94 133 CYS C CA 1
ATOM 1830 C C . CYS B 2 131 ? -50.655 -8.822 30.128 1.00 51.38 133 CYS C C 1
ATOM 1831 O O . CYS B 2 131 ? -50.354 -9.960 29.758 1.00 45.72 133 CYS C O 1
ATOM 1834 N N . LEU B 2 132 ? -51.458 -8.023 29.436 1.00 50.68 134 LEU C N 1
ATOM 1835 C CA . LEU B 2 132 ? -52.186 -8.487 28.267 1.00 40.09 134 LEU C CA 1
ATOM 1836 C C . LEU B 2 132 ? -51.881 -7.627 27.048 1.00 34.47 134 LEU C C 1
ATOM 1837 O O . LEU B 2 132 ? -52.261 -6.460 26.990 1.00 39.66 134 LEU C O 1
ATOM 1842 N N . PHE B 2 133 ? -51.205 -8.218 26.071 1.00 35.29 135 PHE C N 1
ATOM 1843 C CA . PHE B 2 133 ? -50.860 -7.526 24.837 1.00 32.69 135 PHE C CA 1
ATOM 1844 C C . PHE B 2 133 ? -51.894 -7.897 23.782 1.00 31.60 135 PHE C C 1
ATOM 1845 O O . PHE B 2 133 ? -52.002 -9.054 23.400 1.00 29.11 135 PHE C O 1
ATOM 1853 N N . THR B 2 134 ? -52.663 -6.923 23.314 1.00 37.28 136 THR C N 1
ATOM 1854 C CA . THR B 2 134 ? -53.843 -7.251 22.523 1.00 34.38 136 THR C CA 1
ATOM 1855 C C . THR B 2 134 ? -54.150 -6.289 21.382 1.00 30.70 136 THR C C 1
ATOM 1856 O O . THR B 2 134 ? -53.634 -5.163 21.325 1.00 31.83 136 THR C O 1
ATOM 1860 N N . ASP B 2 135 ? -54.980 -6.787 20.467 1.00 31.05 137 ASP C N 1
ATOM 1861 C CA . ASP B 2 135 ? -55.530 -6.028 19.347 1.00 32.21 137 ASP C CA 1
ATOM 1862 C C . ASP B 2 135 ? -54.460 -5.620 18.342 1.00 32.66 137 ASP C C 1
ATOM 1863 O O . ASP B 2 135 ? -54.609 -4.627 17.628 1.00 29.87 137 ASP C O 1
ATOM 1868 N N . PHE B 2 136 ? -53.391 -6.405 18.278 1.00 28.18 138 PHE C N 1
ATOM 1869 C CA . PHE B 2 136 ? -52.376 -6.212 17.256 1.00 30.08 138 PHE C CA 1
ATOM 1870 C C . PHE B 2 136 ? -52.702 -7.038 16.018 1.00 37.89 138 PHE C C 1
ATOM 1871 O O . PHE B 2 136 ? -53.488 -7.983 16.075 1.00 38.70 138 PHE C O 1
ATOM 1879 N N . ASP B 2 137 ? -52.099 -6.663 14.897 1.00 40.06 139 ASP C N 1
ATOM 1880 C CA . ASP B 2 137 ? -52.311 -7.351 13.633 1.00 41.87 139 ASP C CA 1
ATOM 1881 C C . ASP B 2 137 ? -51.470 -8.624 13.512 1.00 43.27 139 ASP C C 1
ATOM 1882 O O . ASP B 2 137 ? -50.467 -8.786 14.209 1.00 47.10 139 ASP C O 1
ATOM 1887 N N . SER B 2 138 ? -51.888 -9.524 12.626 1.00 42.31 140 SER C N 1
ATOM 1888 C CA . SER B 2 138 ? -51.290 -10.857 12.529 1.00 53.42 140 SER C CA 1
ATOM 1889 C C . SER B 2 138 ? -49.878 -10.910 11.939 1.00 52.99 140 SER C C 1
ATOM 1890 O O . SER B 2 138 ? -49.232 -11.958 11.989 1.00 46.64 140 SER C O 1
ATOM 1893 N N . GLN B 2 139 ? -49.391 -9.804 11.385 1.00 49.31 141 GLN C N 1
ATOM 1894 C CA . GLN B 2 139 ? -48.011 -9.781 10.904 1.00 52.02 141 GLN C CA 1
ATOM 1895 C C . GLN B 2 139 ? -47.050 -9.550 12.062 1.00 47.67 141 GLN C C 1
ATOM 1896 O O . GLN B 2 139 ? -45.874 -9.902 11.980 1.00 39.31 141 GLN C O 1
ATOM 1902 N N . THR B 2 140 ? -47.560 -8.966 13.142 1.00 46.70 142 THR C N 1
ATOM 1903 C CA . THR B 2 140 ? -46.756 -8.738 14.337 1.00 44.80 142 THR C CA 1
ATOM 1904 C C . THR B 2 140 ? -46.416 -10.066 15.014 1.00 55.43 142 THR C C 1
ATOM 1905 O O . THR B 2 140 ? -47.286 -10.915 15.215 1.00 58.88 142 THR C O 1
ATOM 1909 N N . ASN B 2 141 ? -45.143 -10.234 15.364 1.00 56.14 143 ASN C N 1
ATOM 1910 C CA . ASN B 2 141 ? -44.664 -11.455 16.003 1.00 54.25 143 ASN C CA 1
ATOM 1911 C C . ASN B 2 141 ? -44.338 -11.244 17.483 1.00 52.51 143 ASN C C 1
ATOM 1912 O O . ASN B 2 141 ? -43.832 -10.190 17.870 1.00 53.26 143 ASN C O 1
ATOM 1917 N N . VAL B 2 142 ? -44.637 -12.246 18.306 1.00 47.18 144 VAL C N 1
ATOM 1918 C CA . VAL B 2 142 ? -44.420 -12.154 19.747 1.00 46.83 144 VAL C CA 1
ATOM 1919 C C . VAL B 2 142 ? -43.324 -13.105 20.228 1.00 53.02 144 VAL C C 1
ATOM 1920 O O . VAL B 2 142 ? -43.343 -14.295 19.913 1.00 48.59 144 VAL C O 1
ATOM 1924 N N . SER B 2 143 ? -42.372 -12.572 20.993 1.00 61.87 145 SER C N 1
ATOM 1925 C CA . SER B 2 143 ? -41.178 -13.322 21.378 1.00 58.74 145 SER C CA 1
ATOM 1926 C C . SER B 2 143 ? -41.174 -13.694 22.859 1.00 57.79 145 SER C C 1
ATOM 1927 O O . SER B 2 143 ? -41.707 -12.962 23.693 1.00 60.25 145 SER C O 1
ATOM 1930 N N . GLN B 2 144 ? -40.579 -14.842 23.176 1.00 62.51 146 GLN C N 1
ATOM 1931 C CA . GLN B 2 144 ? -40.198 -15.180 24.547 1.00 67.52 146 GLN C CA 1
ATOM 1932 C C . GLN B 2 144 ? -39.312 -14.094 25.174 1.00 70.02 146 GLN C C 1
ATOM 1933 O O . GLN B 2 144 ? -38.446 -13.530 24.504 1.00 72.44 146 GLN C O 1
ATOM 1939 N N . SER B 2 145 ? -39.528 -13.815 26.458 1.00 72.68 147 SER C N 1
ATOM 1940 C CA . SER B 2 145 ? -38.709 -12.860 27.215 1.00 80.11 147 SER C CA 1
ATOM 1941 C C . SER B 2 145 ? -37.268 -13.322 27.436 1.00 84.17 147 SER C C 1
ATOM 1942 O O . SER B 2 145 ? -36.985 -14.522 27.474 1.00 77.90 147 SER C O 1
ATOM 1945 N N . LYS B 2 146 ? -36.360 -12.356 27.572 1.00 85.67 148 LYS C N 1
ATOM 1946 C CA . LYS B 2 146 ? -34.952 -12.647 27.828 1.00 83.37 148 LYS C CA 1
ATOM 1947 C C . LYS B 2 146 ? -34.784 -13.258 29.213 1.00 82.49 148 LYS C C 1
ATOM 1948 O O . LYS B 2 146 ? -33.869 -14.048 29.445 1.00 81.81 148 LYS C O 1
ATOM 1950 N N . ASP B 2 147 ? -35.661 -12.877 30.137 1.00 78.34 149 ASP C N 1
ATOM 1951 C CA . ASP B 2 147 ? -35.719 -13.534 31.434 1.00 81.26 149 ASP C CA 1
ATOM 1952 C C . ASP B 2 147 ? -36.487 -14.839 31.251 1.00 86.19 149 ASP C C 1
ATOM 1953 O O . ASP B 2 147 ? -37.236 -14.982 30.282 1.00 86.71 149 ASP C O 1
ATOM 1958 N N . SER B 2 148 ? -36.310 -15.783 32.174 1.00 81.06 150 SER C N 1
ATOM 1959 C CA . SER B 2 148 ? -37.169 -16.965 32.234 1.00 78.60 150 SER C CA 1
ATOM 1960 C C . SER B 2 148 ? -37.829 -17.105 33.607 1.00 77.31 150 SER C C 1
ATOM 1961 O O . SER B 2 148 ? -38.364 -18.161 33.939 1.00 78.59 150 SER C O 1
ATOM 1964 N N . ASP B 2 149 ? -37.766 -16.044 34.408 1.00 78.25 151 ASP C N 1
ATOM 1965 C CA . ASP B 2 149 ? -38.589 -15.927 35.607 1.00 74.57 151 ASP C CA 1
ATOM 1966 C C . ASP B 2 149 ? -39.863 -15.237 35.164 1.00 75.90 151 ASP C C 1
ATOM 1967 O O . ASP B 2 149 ? -40.829 -15.121 35.917 1.00 65.49 151 ASP C O 1
ATOM 1972 N N . VAL B 2 150 ? -39.818 -14.734 33.933 1.00 76.67 152 VAL C N 1
ATOM 1973 C CA . VAL B 2 150 ? -40.943 -14.048 33.320 1.00 74.87 152 VAL C CA 1
ATOM 1974 C C . VAL B 2 150 ? -41.525 -14.944 32.232 1.00 66.55 152 VAL C C 1
ATOM 1975 O O . VAL B 2 150 ? -40.799 -15.452 31.377 1.00 64.61 152 VAL C O 1
ATOM 1979 N N . TYR B 2 151 ? -42.841 -15.124 32.267 1.00 62.47 153 TYR C N 1
ATOM 1980 C CA . TYR B 2 151 ? -43.523 -16.021 31.341 1.00 59.02 153 TYR C CA 1
ATOM 1981 C C . TYR B 2 151 ? -44.287 -15.270 30.260 1.00 56.03 153 TYR C C 1
ATOM 1982 O O . TYR B 2 151 ? -45.120 -14.423 30.571 1.00 52.59 153 TYR C O 1
ATOM 1991 N N . ILE B 2 152 ? -44.004 -15.583 28.997 1.00 60.14 154 ILE C N 1
ATOM 1992 C CA . ILE B 2 152 ? -44.729 -14.985 27.877 1.00 56.15 154 ILE C CA 1
ATOM 1993 C C . ILE B 2 152 ? -45.407 -16.031 26.995 1.00 50.33 154 ILE C C 1
ATOM 1994 O O . ILE B 2 152 ? -44.807 -17.029 26.597 1.00 52.84 154 ILE C O 1
ATOM 1999 N N . THR B 2 153 ? -46.676 -15.772 26.703 1.00 51.58 155 THR C N 1
ATOM 2000 C CA . THR B 2 153 ? -47.503 -16.618 25.857 1.00 48.87 155 THR C CA 1
ATOM 2001 C C . THR B 2 153 ? -47.329 -16.259 24.374 1.00 48.37 155 THR C C 1
ATOM 2002 O O . THR B 2 153 ? -46.963 -15.131 24.046 1.00 53.77 155 THR C O 1
ATOM 2006 N N . ASP B 2 154 ? -47.580 -17.216 23.483 1.00 41.56 156 ASP C N 1
ATOM 2007 C CA . ASP B 2 154 ? -47.647 -16.937 22.051 1.00 41.64 156 ASP C CA 1
ATOM 2008 C C . ASP B 2 154 ? -48.970 -16.247 21.708 1.00 47.39 156 ASP C C 1
ATOM 2009 O O . ASP B 2 154 ? -49.893 -16.234 22.524 1.00 41.21 156 ASP C O 1
ATOM 2014 N N . LYS B 2 155 ? -49.059 -15.662 20.515 1.00 45.94 157 LYS C N 1
ATOM 2015 C CA . LYS B 2 155 ? -50.279 -14.967 20.108 1.00 40.25 157 LYS C CA 1
ATOM 2016 C C . LYS B 2 155 ? -51.446 -15.947 19.983 1.00 40.05 157 LYS C C 1
ATOM 2017 O O . LYS B 2 155 ? -51.268 -17.113 19.633 1.00 39.72 157 LYS C O 1
ATOM 2023 N N . CYS B 2 156 ? -52.638 -15.455 20.291 1.00 43.18 158 CYS C N 1
ATOM 2024 C CA . CYS B 2 156 ? -53.837 -16.271 20.384 1.00 39.71 158 CYS C CA 1
ATOM 2025 C C . CYS B 2 156 ? -55.027 -15.529 19.787 1.00 32.45 158 CYS C C 1
ATOM 2026 O O . CYS B 2 156 ? -55.303 -14.386 20.155 1.00 36.00 158 CYS C O 1
ATOM 2029 N N . VAL B 2 157 ? -55.722 -16.181 18.862 1.00 32.29 159 VAL C N 1
ATOM 2030 C CA . VAL B 2 157 ? -56.868 -15.580 18.188 1.00 34.60 159 VAL C CA 1
ATOM 2031 C C . VAL B 2 157 ? -58.190 -15.902 18.871 1.00 33.80 159 VAL C C 1
ATOM 2032 O O . VAL B 2 157 ? -58.606 -17.060 18.904 1.00 28.29 159 VAL C O 1
ATOM 2036 N N . LEU B 2 158 ? -58.859 -14.885 19.408 1.00 28.57 160 LEU C N 1
ATOM 2037 C CA . LEU B 2 158 ? -60.201 -15.100 19.934 1.00 30.43 160 LEU C CA 1
ATOM 2038 C C . LEU B 2 158 ? -61.225 -14.455 19.001 1.00 28.95 160 LEU C C 1
ATOM 2039 O O . LEU B 2 158 ? -60.967 -13.407 18.395 1.00 26.03 160 LEU C O 1
ATOM 2044 N N . ASP B 2 159 ? -62.379 -15.102 18.879 1.00 25.18 161 ASP C N 1
ATOM 2045 C CA . ASP B 2 159 ? -63.436 -14.634 17.994 1.00 30.34 161 ASP C CA 1
ATOM 2046 C C . ASP B 2 159 ? -64.708 -14.321 18.786 1.00 26.16 161 ASP C C 1
ATOM 2047 O O . ASP B 2 159 ? -65.461 -15.219 19.162 1.00 26.91 161 ASP C O 1
ATOM 2052 N N . MET B 2 160 ? -64.931 -13.038 19.037 1.00 22.48 162 MET C N 1
ATOM 2053 C CA . MET B 2 160 ? -66.194 -12.554 19.573 1.00 28.51 162 MET C CA 1
ATOM 2054 C C . MET B 2 160 ? -67.209 -12.607 18.441 1.00 26.37 162 MET C C 1
ATOM 2055 O O . MET B 2 160 ? -67.354 -11.646 17.678 1.00 24.55 162 MET C O 1
ATOM 2060 N N . ARG B 2 161 ? -67.877 -13.748 18.304 1.00 26.21 163 ARG C N 1
ATOM 2061 C CA . ARG B 2 161 ? -68.767 -13.972 17.174 1.00 26.89 163 ARG C CA 1
ATOM 2062 C C . ARG B 2 161 ? -70.033 -13.136 17.296 1.00 26.32 163 ARG C C 1
ATOM 2063 O O . ARG B 2 161 ? -70.633 -12.758 16.292 1.00 28.17 163 ARG C O 1
ATOM 2071 N N . SER B 2 162 ? -70.431 -12.844 18.531 1.00 28.32 164 SER C N 1
ATOM 2072 C CA . SER B 2 162 ? -71.577 -11.973 18.785 1.00 23.84 164 SER C CA 1
ATOM 2073 C C . SER B 2 162 ? -71.366 -10.570 18.223 1.00 24.21 164 SER C C 1
ATOM 2074 O O . SER B 2 162 ? -72.321 -9.816 18.043 1.00 26.23 164 SER C O 1
ATOM 2077 N N . MET B 2 163 ? -70.113 -10.228 17.939 1.00 24.21 165 MET C N 1
ATOM 2078 C CA . MET B 2 163 ? -69.770 -8.886 17.486 1.00 24.31 165 MET C CA 1
ATOM 2079 C C . MET B 2 163 ? -69.013 -8.913 16.169 1.00 22.36 165 MET C C 1
ATOM 2080 O O . MET B 2 163 ? -68.502 -7.883 15.728 1.00 28.54 165 MET C O 1
ATOM 2085 N N . ASP B 2 164 ? -68.955 -10.089 15.545 1.00 21.25 166 ASP C N 1
ATOM 2086 C CA . ASP B 2 164 ? -68.148 -10.302 14.344 1.00 25.70 166 ASP C CA 1
ATOM 2087 C C . ASP B 2 164 ? -66.758 -9.689 14.491 1.00 25.35 166 ASP C C 1
ATOM 2088 O O . ASP B 2 164 ? -66.252 -9.043 13.575 1.00 26.20 166 ASP C O 1
ATOM 2093 N N . PHE B 2 165 ? -66.148 -9.894 15.652 1.00 22.92 167 PHE C N 1
ATOM 2094 C CA . PHE B 2 165 ? -64.875 -9.260 15.954 1.00 22.69 167 PHE C CA 1
ATOM 2095 C C . PHE B 2 165 ? -63.811 -10.285 16.329 1.00 26.96 167 PHE C C 1
ATOM 2096 O O . PHE B 2 165 ? -63.973 -11.030 17.284 1.00 26.16 167 PHE C O 1
ATOM 2104 N N . LYS B 2 166 ? -62.716 -10.317 15.582 1.00 29.59 168 LYS C N 1
ATOM 2105 C CA . LYS B 2 166 ? -61.611 -11.209 15.908 1.00 24.62 168 LYS C CA 1
ATOM 2106 C C . LYS B 2 166 ? -60.443 -10.393 16.444 1.00 26.24 168 LYS C C 1
ATOM 2107 O O . LYS B 2 166 ? -60.224 -9.261 16.010 1.00 31.06 168 LYS C O 1
ATOM 2113 N N . SER B 2 167 ? -59.714 -10.945 17.410 1.00 24.79 169 SER C N 1
ATOM 2114 C CA . SER B 2 167 ? -58.593 -10.216 17.996 1.00 26.75 169 SER C CA 1
ATOM 2115 C C . SER B 2 167 ? -57.445 -11.126 18.445 1.00 29.06 169 SER C C 1
ATOM 2116 O O . SER B 2 167 ? -57.664 -12.259 18.884 1.00 34.84 169 SER C O 1
ATOM 2119 N N . ASN B 2 168 ? -56.222 -10.611 18.326 1.00 29.54 170 ASN C N 1
ATOM 2120 C CA . ASN B 2 168 ? -55.024 -11.316 18.777 1.00 30.48 170 ASN C CA 1
ATOM 2121 C C . ASN B 2 168 ? -54.700 -10.977 20.224 1.00 30.46 170 ASN C C 1
ATOM 2122 O O . ASN B 2 168 ? -55.042 -9.900 20.707 1.00 35.08 170 ASN C O 1
ATOM 2127 N N . SER B 2 169 ? -54.021 -11.889 20.911 1.00 33.02 171 SER C N 1
ATOM 2128 C CA . SER B 2 169 ? -53.681 -11.671 22.311 1.00 33.99 171 SER C CA 1
ATOM 2129 C C . SER B 2 169 ? -52.457 -12.463 22.774 1.00 41.39 171 SER C C 1
ATOM 2130 O O . SER B 2 169 ? -52.236 -13.582 22.344 1.00 41.22 171 SER C O 1
ATOM 2133 N N . ALA B 2 170 ? -51.668 -11.880 23.667 1.00 42.47 172 ALA C N 1
ATOM 2134 C CA . ALA B 2 170 ? -50.628 -12.626 24.363 1.00 40.28 172 ALA C CA 1
ATOM 2135 C C . ALA B 2 170 ? -50.626 -12.235 25.832 1.00 37.92 172 ALA C C 1
ATOM 2136 O O . ALA B 2 170 ? -50.998 -11.116 26.185 1.00 40.95 172 ALA C O 1
ATOM 2138 N N . VAL B 2 171 ? -50.207 -13.160 26.684 1.00 39.96 173 VAL C N 1
ATOM 2139 C CA . VAL B 2 171 ? -50.228 -12.932 28.121 1.00 41.32 173 VAL C CA 1
ATOM 2140 C C . VAL B 2 171 ? -48.821 -13.068 28.692 1.00 48.18 173 VAL C C 1
ATOM 2141 O O . VAL B 2 171 ? -48.087 -13.989 28.335 1.00 46.54 173 VAL C O 1
ATOM 2145 N N . ALA B 2 172 ? -48.443 -12.148 29.574 1.00 51.50 174 ALA C N 1
ATOM 2146 C CA . ALA B 2 172 ? -47.148 -12.237 30.238 1.00 49.04 174 ALA C CA 1
ATOM 2147 C C . ALA B 2 172 ? -47.275 -12.008 31.735 1.00 47.67 174 ALA C C 1
ATOM 2148 O O . ALA B 2 172 ? -47.890 -11.037 32.167 1.00 53.01 174 ALA C O 1
ATOM 2150 N N . TRP B 2 173 ? -46.689 -12.897 32.532 1.00 51.43 175 TRP C N 1
ATOM 2151 C CA . TRP B 2 173 ? -46.742 -12.715 33.980 1.00 62.34 175 TRP C CA 1
ATOM 2152 C C . TRP B 2 173 ? -45.474 -13.167 34.701 1.00 62.94 175 TRP C C 1
ATOM 2153 O O . TRP B 2 173 ? -44.710 -13.998 34.202 1.00 59.47 175 TRP C O 1
ATOM 2164 N N . SER B 2 174 ? -45.263 -12.588 35.879 1.00 65.79 176 SER C N 1
ATOM 2165 C CA . SER B 2 174 ? -44.125 -12.907 36.732 1.00 68.91 176 SER C CA 1
ATOM 2166 C C . SER B 2 174 ? -44.475 -12.577 38.180 1.00 69.25 176 SER C C 1
ATOM 2167 O O . SER B 2 174 ? -45.297 -11.699 38.436 1.00 69.12 176 SER C O 1
ATOM 2170 N N . ASN B 2 175 ? -43.861 -13.280 39.126 1.00 72.17 177 ASN C N 1
ATOM 2171 C CA . ASN B 2 175 ? -44.091 -12.997 40.539 1.00 77.74 177 ASN C CA 1
ATOM 2172 C C . ASN B 2 175 ? -43.244 -11.828 41.040 1.00 83.19 177 ASN C C 1
ATOM 2173 O O . ASN B 2 175 ? -43.528 -11.252 42.090 1.00 88.86 177 ASN C O 1
ATOM 2178 N N . LYS B 2 176 ? -42.204 -11.493 40.280 1.00 75.51 178 LYS C N 1
ATOM 2179 C CA . LYS B 2 176 ? -41.247 -10.451 40.659 1.00 75.69 178 LYS C CA 1
ATOM 2180 C C . LYS B 2 176 ? -41.861 -9.107 41.048 1.00 85.86 178 LYS C C 1
ATOM 2181 O O . LYS B 2 176 ? -42.906 -8.706 40.536 1.00 85.74 178 LYS C O 1
ATOM 2187 N N . SER B 2 177 ? -41.196 -8.430 41.979 1.00 90.05 179 SER C N 1
ATOM 2188 C CA . SER B 2 177 ? -41.409 -7.006 42.208 1.00 89.78 179 SER C CA 1
ATOM 2189 C C . SER B 2 177 ? -40.953 -6.205 40.991 1.00 85.34 179 SER C C 1
ATOM 2190 O O . SER B 2 177 ? -41.599 -5.238 40.585 1.00 86.54 179 SER C O 1
ATOM 2193 N N . ASP B 2 178 ? -39.832 -6.631 40.418 1.00 82.28 180 ASP C N 1
ATOM 2194 C CA . ASP B 2 178 ? -39.214 -5.974 39.270 1.00 82.48 180 ASP C CA 1
ATOM 2195 C C . ASP B 2 178 ? -40.097 -5.887 38.022 1.00 83.67 180 ASP C C 1
ATOM 2196 O O . ASP B 2 178 ? -39.984 -4.943 37.240 1.00 76.70 180 ASP C O 1
ATOM 2201 N N . PHE B 2 179 ? -40.980 -6.864 37.842 1.00 86.52 181 PHE C N 1
ATOM 2202 C CA . PHE B 2 179 ? -41.768 -6.964 36.614 1.00 80.68 181 PHE C CA 1
ATOM 2203 C C . PHE B 2 179 ? -42.897 -5.935 36.508 1.00 77.37 181 PHE C C 1
ATOM 2204 O O . PHE B 2 179 ? -43.659 -5.723 37.454 1.00 69.70 181 PHE C O 1
ATOM 2212 N N . ALA B 2 180 ? -42.993 -5.304 35.339 1.00 72.55 182 ALA C N 1
ATOM 2213 C CA . ALA B 2 180 ? -44.038 -4.324 35.064 1.00 68.82 182 ALA C CA 1
ATOM 2214 C C . ALA B 2 180 ? -44.522 -4.429 33.617 1.00 63.91 182 ALA C C 1
ATOM 2215 O O . ALA B 2 180 ? -43.764 -4.815 32.726 1.00 54.30 182 ALA C O 1
ATOM 2217 N N . CYS B 2 181 ? -45.787 -4.084 33.395 1.00 60.09 183 CYS C N 1
ATOM 2218 C CA . CYS B 2 181 ? -46.420 -4.248 32.089 1.00 60.13 183 CYS C CA 1
ATOM 2219 C C . CYS B 2 181 ? -45.754 -3.408 31.005 1.00 62.54 183 CYS C C 1
ATOM 2220 O O . CYS B 2 181 ? -45.724 -3.798 29.837 1.00 58.57 183 CYS C O 1
ATOM 2223 N N . ALA B 2 182 ? -45.227 -2.252 31.395 1.00 62.38 184 ALA C N 1
ATOM 2224 C CA . ALA B 2 182 ? -44.645 -1.312 30.442 1.00 58.58 184 ALA C CA 1
ATOM 2225 C C . ALA B 2 182 ? -43.405 -1.865 29.735 1.00 65.62 184 ALA C C 1
ATOM 2226 O O . ALA B 2 182 ? -43.093 -1.462 28.615 1.00 67.57 184 ALA C O 1
ATOM 2228 N N . ASN B 2 183 ? -42.702 -2.788 30.383 1.00 63.81 185 ASN C N 1
ATOM 2229 C CA . ASN B 2 183 ? -41.497 -3.370 29.801 1.00 65.26 185 ASN C CA 1
ATOM 2230 C C . ASN B 2 183 ? -41.613 -4.881 29.622 1.00 64.06 185 ASN C C 1
ATOM 2231 O O . ASN B 2 183 ? -40.613 -5.565 29.400 1.00 58.04 185 ASN C O 1
ATOM 2236 N N . ALA B 2 184 ? -42.835 -5.395 29.737 1.00 63.78 186 ALA C N 1
ATOM 2237 C CA . ALA B 2 184 ? -43.101 -6.831 29.646 1.00 55.38 186 ALA C CA 1
ATOM 2238 C C . ALA B 2 184 ? -42.762 -7.457 28.295 1.00 56.71 186 ALA C C 1
ATOM 2239 O O . ALA B 2 184 ? -42.111 -8.499 28.228 1.00 58.24 186 ALA C O 1
ATOM 2241 N N . PHE B 2 185 ? -43.197 -6.807 27.222 1.00 58.75 187 PHE C N 1
ATOM 2242 C CA . PHE B 2 185 ? -43.096 -7.382 25.887 1.00 56.84 187 PHE C CA 1
ATOM 2243 C C . PHE B 2 185 ? -42.041 -6.719 25.023 1.00 60.73 187 PHE C C 1
ATOM 2244 O O . PHE B 2 185 ? -42.073 -6.855 23.800 1.00 61.43 187 PHE C O 1
ATOM 2252 N N . ASN B 2 186 ? -41.098 -6.017 25.636 1.00 63.05 188 ASN C N 1
ATOM 2253 C CA . ASN B 2 186 ? -40.093 -5.354 24.834 1.00 64.57 188 ASN C CA 1
ATOM 2254 C C . ASN B 2 186 ? -38.893 -6.269 24.641 1.00 64.68 188 ASN C C 1
ATOM 2255 O O . ASN B 2 186 ? -37.747 -5.912 24.915 1.00 59.39 188 ASN C O 1
ATOM 2260 N N . ASN B 2 187 ? -39.204 -7.456 24.131 1.00 68.81 189 ASN C N 1
ATOM 2261 C CA . ASN B 2 187 ? -38.258 -8.365 23.509 1.00 65.00 189 ASN C CA 1
ATOM 2262 C C . ASN B 2 187 ? -38.860 -8.774 22.174 1.00 58.94 189 ASN C C 1
ATOM 2263 O O . ASN B 2 187 ? -38.196 -9.356 21.316 1.00 56.05 189 ASN C O 1
ATOM 2268 N N . SER B 2 188 ? -40.144 -8.455 22.028 1.00 62.65 190 SER C N 1
ATOM 2269 C CA . SER B 2 188 ? -40.869 -8.593 20.772 1.00 62.84 190 SER C CA 1
ATOM 2270 C C . SER B 2 188 ? -40.842 -7.255 20.051 1.00 61.60 190 SER C C 1
ATOM 2271 O O . SER B 2 188 ? -40.842 -6.206 20.696 1.00 61.51 190 SER C O 1
ATOM 2274 N N . ILE B 2 189 ? -40.819 -7.280 18.723 1.00 63.70 191 ILE C N 1
ATOM 2275 C CA . ILE B 2 189 ? -40.881 -6.033 17.976 1.00 56.31 191 ILE C CA 1
ATOM 2276 C C . ILE B 2 189 ? -42.281 -5.469 18.152 1.00 59.44 191 ILE C C 1
ATOM 2277 O O . ILE B 2 189 ? -43.233 -5.903 17.502 1.00 64.37 191 ILE C O 1
ATOM 2282 N N . ILE B 2 190 ? -42.399 -4.503 19.051 1.00 58.97 192 ILE C N 1
ATOM 2283 C CA . ILE B 2 190 ? -43.699 -3.985 19.428 1.00 56.67 192 ILE C CA 1
ATOM 2284 C C . ILE B 2 190 ? -43.958 -2.698 18.648 1.00 59.97 192 ILE C C 1
ATOM 2285 O O . ILE B 2 190 ? -43.064 -1.861 18.505 1.00 61.69 192 ILE C O 1
ATOM 2290 N N . PRO B 2 191 ? -45.174 -2.556 18.100 1.00 63.11 193 PRO C N 1
ATOM 2291 C CA . PRO B 2 191 ? -45.551 -1.323 17.400 1.00 56.81 193 PRO C CA 1
ATOM 2292 C C . PRO B 2 191 ? -45.446 -0.109 18.316 1.00 63.42 193 PRO C C 1
ATOM 2293 O O . PRO B 2 191 ? -45.762 -0.217 19.500 1.00 64.63 193 PRO C O 1
ATOM 2297 N N . GLU B 2 192 ? -45.005 1.027 17.786 1.00 63.64 194 GLU C N 1
ATOM 2298 C CA . GLU B 2 192 ? -44.902 2.233 18.600 1.00 62.53 194 GLU C CA 1
ATOM 2299 C C . GLU B 2 192 ? -46.231 2.970 18.628 1.00 62.39 194 GLU C C 1
ATOM 2300 O O . GLU B 2 192 ? -46.347 4.045 19.216 1.00 60.88 194 GLU C O 1
ATOM 2306 N N . ASP B 2 193 ? -47.232 2.380 17.987 1.00 68.02 195 ASP C N 1
ATOM 2307 C CA . ASP B 2 193 ? -48.606 2.835 18.120 1.00 62.97 195 ASP C CA 1
ATOM 2308 C C . ASP B 2 193 ? -49.223 2.277 19.398 1.00 61.32 195 ASP C C 1
ATOM 2309 O O . ASP B 2 193 ? -50.296 2.709 19.817 1.00 60.02 195 ASP C O 1
ATOM 2314 N N . THR B 2 194 ? -48.533 1.315 20.006 1.00 61.43 196 THR C N 1
ATOM 2315 C CA . THR B 2 194 ? -49.053 0.578 21.155 1.00 55.36 196 THR C CA 1
ATOM 2316 C C . THR B 2 194 ? -49.476 1.491 22.298 1.00 52.89 196 THR C C 1
ATOM 2317 O O . THR B 2 194 ? -48.699 2.321 22.769 1.00 55.11 196 THR C O 1
ATOM 2321 N N . PHE B 2 195 ? -50.717 1.323 22.740 1.00 49.70 197 PHE C N 1
ATOM 2322 C CA . PHE B 2 195 ? -51.261 2.128 23.821 1.00 48.59 197 PHE C CA 1
ATOM 2323 C C . PHE B 2 195 ? -50.902 1.542 25.182 1.00 54.33 197 PHE C C 1
ATOM 2324 O O . PHE B 2 195 ? -51.311 0.432 25.525 1.00 52.76 197 PHE C O 1
ATOM 2332 N N . PHE B 2 196 ? -50.124 2.299 25.947 1.00 55.40 198 PHE C N 1
ATOM 2333 C CA . PHE B 2 196 ? -49.819 1.950 27.326 1.00 50.17 198 PHE C CA 1
ATOM 2334 C C . PHE B 2 196 ? -50.551 2.906 28.254 1.00 52.50 198 PHE C C 1
ATOM 2335 O O . PHE B 2 196 ? -50.221 4.089 28.315 1.00 53.64 198 PHE C O 1
ATOM 2343 N N . PRO B 2 197 ? -51.555 2.395 28.977 1.00 59.31 199 PRO C N 1
ATOM 2344 C CA . PRO B 2 197 ? -52.323 3.181 29.950 1.00 58.48 199 PRO C CA 1
ATOM 2345 C C . PRO B 2 197 ? -51.551 3.429 31.243 1.00 61.08 199 PRO C C 1
ATOM 2346 O O . PRO B 2 197 ? -50.377 3.063 31.319 1.00 64.47 199 PRO C O 1
ATOM 2350 N N . SER B 2 198 ? -52.204 4.089 32.202 1.00 68.10 200 SER C N 1
ATOM 2351 C CA . SER B 2 198 ? -51.657 4.407 33.528 1.00 75.94 200 SER C CA 1
ATOM 2352 C C . SER B 2 198 ? -50.728 5.615 33.450 1.00 78.31 200 SER C C 1
ATOM 2353 O O . SER B 2 198 ? -51.081 6.708 33.895 1.00 76.57 200 SER C O 1
ATOM 2356 N N . MET C 3 1 ? -71.085 -46.175 10.376 1.00 43.53 3 MET D N 1
ATOM 2357 C CA . MET C 3 1 ? -71.476 -45.568 11.645 1.00 59.05 3 MET D CA 1
ATOM 2358 C C . MET C 3 1 ? -72.718 -46.369 12.135 1.00 53.38 3 MET D C 1
ATOM 2359 O O . MET C 3 1 ? -72.973 -47.420 11.542 1.00 46.24 3 MET D O 1
ATOM 2364 N N . ASP C 3 2 ? -73.506 -45.977 13.151 1.00 55.30 4 ASP D N 1
ATOM 2365 C CA . ASP C 3 2 ? -73.644 -44.663 13.789 1.00 56.43 4 ASP D CA 1
ATOM 2366 C C . ASP C 3 2 ? -72.563 -44.266 14.793 1.00 55.65 4 ASP D C 1
ATOM 2367 O O . ASP C 3 2 ? -72.321 -43.075 15.000 1.00 56.47 4 ASP D O 1
ATOM 2372 N N . SER C 3 3 ? -71.923 -45.240 15.430 1.00 43.71 5 SER D N 1
ATOM 2373 C CA . SER C 3 3 ? -70.934 -44.910 16.453 1.00 46.85 5 SER D CA 1
ATOM 2374 C C . SER C 3 3 ? -69.508 -44.966 15.913 1.00 39.27 5 SER D C 1
ATOM 2375 O O . SER C 3 3 ? -69.107 -45.942 15.279 1.00 34.18 5 SER D O 1
ATOM 2378 N N . GLY C 3 4 ? -68.748 -43.907 16.175 1.00 35.76 6 GLY D N 1
ATOM 2379 C CA . GLY C 3 4 ? -67.356 -43.836 15.772 1.00 26.53 6 GLY D CA 1
ATOM 2380 C C . GLY C 3 4 ? -66.491 -44.766 16.597 1.00 24.77 6 GLY D C 1
ATOM 2381 O O . GLY C 3 4 ? -66.986 -45.466 17.479 1.00 31.82 6 GLY D O 1
ATOM 2382 N N . VAL C 3 5 ? -65.198 -44.790 16.302 1.00 22.79 7 VAL D N 1
ATOM 2383 C CA . VAL C 3 5 ? -64.266 -45.592 17.081 1.00 23.96 7 VAL D CA 1
ATOM 2384 C C . VAL C 3 5 ? -64.165 -45.020 18.489 1.00 26.76 7 VAL D C 1
ATOM 2385 O O . VAL C 3 5 ? -64.058 -43.807 18.662 1.00 29.34 7 VAL D O 1
ATOM 2389 N N . THR C 3 6 ? -64.209 -45.885 19.497 1.00 29.05 8 THR D N 1
ATOM 2390 C CA . THR C 3 6 ? -64.069 -45.425 20.875 1.00 31.30 8 THR D CA 1
ATOM 2391 C C . THR C 3 6 ? -62.792 -45.987 21.484 1.00 31.14 8 THR D C 1
ATOM 2392 O O . THR C 3 6 ? -62.353 -47.078 21.128 1.00 31.20 8 THR D O 1
ATOM 2396 N N . GLN C 3 7 ? -62.188 -45.233 22.393 1.00 32.16 9 GLN D N 1
ATOM 2397 C CA . GLN C 3 7 ? -61.000 -45.705 23.092 1.00 34.53 9 GLN D CA 1
ATOM 2398 C C . GLN C 3 7 ? -61.119 -45.420 24.584 1.00 36.67 9 GLN D C 1
ATOM 2399 O O . GLN C 3 7 ? -61.564 -44.342 24.985 1.00 38.37 9 GLN D O 1
ATOM 2405 N N . THR C 3 8 ? -60.741 -46.394 25.406 1.00 33.49 10 THR D N 1
ATOM 2406 C CA . THR C 3 8 ? -60.713 -46.195 26.854 1.00 32.00 10 THR D CA 1
ATOM 2407 C C . THR C 3 8 ? -59.415 -46.732 27.450 1.00 36.02 10 THR D C 1
ATOM 2408 O O . THR C 3 8 ? -58.864 -47.706 26.948 1.00 33.92 10 THR D O 1
ATOM 2412 N N . PRO C 3 9 ? -58.905 -46.084 28.510 1.00 37.27 11 PRO D N 1
ATOM 2413 C CA . PRO C 3 9 ? -59.394 -44.843 29.118 1.00 34.48 11 PRO D CA 1
ATOM 2414 C C . PRO C 3 9 ? -58.868 -43.634 28.363 1.00 35.08 11 PRO D C 1
ATOM 2415 O O . PRO C 3 9 ? -57.999 -43.798 27.512 1.00 40.20 11 PRO D O 1
ATOM 2419 N N . LYS C 3 10 ? -59.390 -42.448 28.650 1.00 36.35 12 LYS D N 1
ATOM 2420 C CA . LYS C 3 10 ? -58.905 -41.237 27.994 1.00 38.47 12 LYS D CA 1
ATOM 2421 C C . LYS C 3 10 ? -57.431 -40.977 28.295 1.00 34.38 12 LYS D C 1
ATOM 2422 O O . LYS C 3 10 ? -56.697 -40.492 27.436 1.00 41.28 12 LYS D O 1
ATOM 2428 N N . HIS C 3 11 ? -57.003 -41.302 29.511 1.00 43.91 13 HIS D N 1
ATOM 2429 C CA . HIS C 3 11 ? -55.624 -41.047 29.928 1.00 40.91 13 HIS D CA 1
ATOM 2430 C C . HIS C 3 11 ? -55.059 -42.136 30.831 1.00 40.07 13 HIS D C 1
ATOM 2431 O O . HIS C 3 11 ? -55.802 -42.943 31.392 1.00 45.14 13 HIS D O 1
ATOM 2438 N N . LEU C 3 12 ? -53.739 -42.136 30.983 1.00 38.03 14 LEU D N 1
ATOM 2439 C CA . LEU C 3 12 ? -53.074 -43.108 31.838 1.00 39.61 14 LEU D CA 1
ATOM 2440 C C . LEU C 3 12 ? -51.700 -42.637 32.306 1.00 45.64 14 LEU D C 1
ATOM 2441 O O . LEU C 3 12 ? -50.824 -42.336 31.495 1.00 46.70 14 LEU D O 1
ATOM 2446 N N . ILE C 3 13 ? -51.522 -42.575 33.622 1.00 47.63 15 ILE D N 1
ATOM 2447 C CA . ILE C 3 13 ? -50.218 -42.292 34.209 1.00 43.84 15 ILE D CA 1
ATOM 2448 C C . ILE C 3 13 ? -49.753 -43.490 35.025 1.00 44.81 15 ILE D C 1
ATOM 2449 O O . ILE C 3 13 ? -50.470 -43.969 35.904 1.00 43.35 15 ILE D O 1
ATOM 2454 N N . THR C 3 14 ? -48.553 -43.973 34.730 1.00 44.83 16 THR D N 1
ATOM 2455 C CA . THR C 3 14 ? -48.079 -45.217 35.319 1.00 47.50 16 THR D CA 1
ATOM 2456 C C . THR C 3 14 ? -46.555 -45.274 35.384 1.00 52.95 16 THR D C 1
ATOM 2457 O O . THR C 3 14 ? -45.863 -44.706 34.536 1.00 48.57 16 THR D O 1
ATOM 2461 N N . ALA C 3 15 ? -46.046 -45.962 36.402 1.00 52.08 17 ALA D N 1
ATOM 2462 C CA . ALA C 3 15 ? -44.610 -46.047 36.647 1.00 52.03 17 ALA D CA 1
ATOM 2463 C C . ALA C 3 15 ? -43.907 -46.936 35.626 1.00 55.30 17 ALA D C 1
ATOM 2464 O O . ALA C 3 15 ? -44.502 -47.873 35.091 1.00 50.17 17 ALA D O 1
ATOM 2466 N N . THR C 3 16 ? -42.642 -46.624 35.353 1.00 50.17 18 THR D N 1
ATOM 2467 C CA . THR C 3 16 ? -41.813 -47.442 34.473 1.00 51.95 18 THR D CA 1
ATOM 2468 C C . THR C 3 16 ? -41.753 -48.888 34.947 1.00 51.96 18 THR D C 1
ATOM 2469 O O . THR C 3 16 ? -41.823 -49.160 36.145 1.00 55.12 18 THR D O 1
ATOM 2473 N N . GLY C 3 17 ? -41.631 -49.812 34.002 1.00 51.47 19 GLY D N 1
ATOM 2474 C CA . GLY C 3 17 ? -41.510 -51.218 34.337 1.00 51.91 19 GLY D CA 1
ATOM 2475 C C . GLY C 3 17 ? -42.852 -51.890 34.535 1.00 51.70 19 GLY D C 1
ATOM 2476 O O . GLY C 3 17 ? -42.924 -53.109 34.695 1.00 58.86 19 GLY D O 1
ATOM 2477 N N . GLN C 3 18 ? -43.919 -51.098 34.523 1.00 53.72 20 GLN D N 1
ATOM 2478 C CA . GLN C 3 18 ? -45.254 -51.627 34.771 1.00 51.88 20 GLN D CA 1
ATOM 2479 C C . GLN C 3 18 ? -46.007 -51.946 33.484 1.00 49.27 20 GLN D C 1
ATOM 2480 O O . GLN C 3 18 ? -45.471 -51.823 32.383 1.00 50.61 20 GLN D O 1
ATOM 2486 N N . ARG C 3 19 ? -47.260 -52.357 33.646 1.00 53.86 21 ARG D N 1
ATOM 2487 C CA . ARG C 3 19 ? -48.076 -52.862 32.549 1.00 53.62 21 ARG D CA 1
ATOM 2488 C C . ARG C 3 19 ? -49.416 -52.135 32.452 1.00 55.90 21 ARG D C 1
ATOM 2489 O O . ARG C 3 19 ? -50.064 -51.874 33.467 1.00 50.13 21 ARG D O 1
ATOM 2497 N N . VAL C 3 20 ? -49.827 -51.809 31.230 1.00 51.77 22 VAL D N 1
ATOM 2498 C CA . VAL C 3 20 ? -51.132 -51.189 31.009 1.00 50.12 22 VAL D CA 1
ATOM 2499 C C . VAL C 3 20 ? -51.854 -51.882 29.863 1.00 45.98 22 VAL D C 1
ATOM 2500 O O . VAL C 3 20 ? -51.221 -52.475 29.000 1.00 42.71 22 VAL D O 1
ATOM 2504 N N . THR C 3 21 ? -53.181 -51.814 29.855 1.00 42.29 23 THR D N 1
ATOM 2505 C CA . THR C 3 21 ? -53.946 -52.317 28.721 1.00 40.50 23 THR D CA 1
ATOM 2506 C C . THR C 3 21 ? -54.877 -51.234 28.188 1.00 35.92 23 THR D C 1
ATOM 2507 O O . THR C 3 21 ? -55.610 -50.601 28.948 1.00 38.52 23 THR D O 1
ATOM 2511 N N . LEU C 3 22 ? -54.849 -51.023 26.878 1.00 34.99 24 LEU D N 1
ATOM 2512 C CA . LEU C 3 22 ? -55.681 -50.000 26.260 1.00 33.92 24 LEU D CA 1
ATOM 2513 C C . LEU C 3 22 ? -56.818 -50.648 25.479 1.00 35.91 24 LEU D C 1
ATOM 2514 O O . LEU C 3 22 ? -56.622 -51.652 24.802 1.00 41.43 24 LEU D O 1
ATOM 2519 N N . ARG C 3 23 ? -58.008 -50.069 25.574 1.00 35.64 25 ARG D N 1
ATOM 2520 C CA . ARG C 3 23 ? -59.193 -50.658 24.966 1.00 34.21 25 ARG D CA 1
ATOM 2521 C C . ARG C 3 23 ? -59.710 -49.831 23.795 1.00 36.05 25 ARG D C 1
ATOM 2522 O O . ARG C 3 23 ? -59.642 -48.599 23.807 1.00 34.11 25 ARG D O 1
ATOM 2530 N N . CYS C 3 24 ? -60.247 -50.524 22.795 1.00 37.97 26 CYS D N 1
ATOM 2531 C CA . CYS C 3 24 ? -60.792 -49.875 21.609 1.00 34.99 26 CYS D CA 1
ATOM 2532 C C . CYS C 3 24 ? -62.009 -50.595 21.049 1.00 30.63 26 CYS D C 1
ATOM 2533 O O . CYS C 3 24 ? -62.050 -51.814 21.005 1.00 32.92 26 CYS D O 1
ATOM 2536 N N . SER C 3 25 ? -63.004 -49.831 20.622 1.00 32.32 27 SER D N 1
ATOM 2537 C CA . SER C 3 25 ? -64.136 -50.400 19.909 1.00 31.75 27 SER D CA 1
ATOM 2538 C C . SER C 3 25 ? -64.200 -49.790 18.515 1.00 28.70 27 SER D C 1
ATOM 2539 O O . SER C 3 25 ? -64.187 -48.567 18.369 1.00 29.03 27 SER D O 1
ATOM 2542 N N . PRO C 3 26 ? -64.255 -50.644 17.484 1.00 24.53 28 PRO D N 1
ATOM 2543 C CA . PRO C 3 26 ? -64.288 -50.165 16.100 1.00 22.41 28 PRO D CA 1
ATOM 2544 C C . PRO C 3 26 ? -65.574 -49.409 15.802 1.00 28.60 28 PRO D C 1
ATOM 2545 O O . PRO C 3 26 ? -66.540 -49.517 16.557 1.00 25.16 28 PRO D O 1
ATOM 2549 N N . ARG C 3 27 ? -65.576 -48.636 14.723 1.00 25.56 29 ARG D N 1
ATOM 2550 C CA . ARG C 3 27 ? -66.779 -47.939 14.310 1.00 25.33 29 ARG D CA 1
ATOM 2551 C C . ARG C 3 27 ? -67.792 -48.987 13.859 1.00 28.98 29 ARG D C 1
ATOM 2552 O O . ARG C 3 27 ? -67.408 -50.009 13.290 1.00 30.83 29 ARG D O 1
ATOM 2560 N N . SER C 3 28 ? -69.073 -48.736 14.126 1.00 29.57 30 SER D N 1
ATOM 2561 C CA . SER C 3 28 ? -70.133 -49.714 13.875 1.00 31.13 30 SER D CA 1
ATOM 2562 C C . SER C 3 28 ? -70.106 -50.258 12.454 1.00 32.89 30 SER D C 1
ATOM 2563 O O . SER C 3 28 ? -70.327 -49.523 11.494 1.00 41.74 30 SER D O 1
ATOM 2566 N N . GLY C 3 29 ? -69.833 -51.551 12.330 1.00 25.79 31 GLY D N 1
ATOM 2567 C CA . GLY C 3 29 ? -69.815 -52.205 11.035 1.00 25.94 31 GLY D CA 1
ATOM 2568 C C . GLY C 3 29 ? -68.427 -52.624 10.591 1.00 26.77 31 GLY D C 1
ATOM 2569 O O . GLY C 3 29 ? -68.284 -53.507 9.751 1.00 25.83 31 GLY D O 1
ATOM 2570 N N . ASP C 3 30 ? -67.403 -52.012 11.177 1.00 25.19 32 ASP D N 1
ATOM 2571 C CA . ASP C 3 30 ? -66.021 -52.284 10.798 1.00 23.44 32 ASP D CA 1
ATOM 2572 C C . ASP C 3 30 ? -65.504 -53.550 11.474 1.00 25.82 32 ASP D C 1
ATOM 2573 O O . ASP C 3 30 ? -65.725 -53.762 12.666 1.00 25.09 32 ASP D O 1
ATOM 2578 N N . LEU C 3 31 ? -64.820 -54.391 10.706 1.00 23.36 33 LEU D N 1
ATOM 2579 C CA . LEU C 3 31 ? -64.288 -55.642 11.235 1.00 23.16 33 LEU D CA 1
ATOM 2580 C C . LEU C 3 31 ? -62.780 -55.575 11.481 1.00 25.59 33 LEU D C 1
ATOM 2581 O O . LEU C 3 31 ? -62.203 -56.473 12.098 1.00 25.28 33 LEU D O 1
ATOM 2586 N N . SER C 3 32 ? -62.143 -54.518 10.988 1.00 22.79 34 SER D N 1
ATOM 2587 C CA . SER C 3 32 ? -60.696 -54.383 11.111 1.00 21.25 34 SER D CA 1
ATOM 2588 C C . SER C 3 32 ? -60.309 -53.256 12.061 1.00 24.39 34 SER D C 1
ATOM 2589 O O . SER C 3 32 ? -60.887 -52.167 12.016 1.00 21.67 34 SER D O 1
ATOM 2592 N N . VAL C 3 33 ? -59.331 -53.533 12.922 1.00 23.69 35 VAL D N 1
ATOM 2593 C CA . VAL C 3 33 ? -58.864 -52.567 13.912 1.00 24.68 35 VAL D CA 1
ATOM 2594 C C . VAL C 3 33 ? -57.355 -52.318 13.779 1.00 28.75 35 VAL D C 1
ATOM 2595 O O . VAL C 3 33 ? -56.578 -53.253 13.606 1.00 25.86 35 VAL D O 1
ATOM 2599 N N . TYR C 3 34 ? -56.960 -51.047 13.850 1.00 26.61 36 TYR D N 1
ATOM 2600 C CA . TYR C 3 34 ? -55.563 -50.628 13.791 1.00 24.72 36 TYR D CA 1
ATOM 2601 C C . TYR C 3 34 ? -55.111 -49.979 15.094 1.00 25.30 36 TYR D C 1
ATOM 2602 O O . TYR C 3 34 ? -55.905 -49.331 15.781 1.00 24.69 36 TYR D O 1
ATOM 2611 N N . TRP C 3 35 ? -53.828 -50.141 15.411 1.00 23.34 37 TRP D N 1
ATOM 2612 C CA . TRP C 3 35 ? -53.203 -49.408 16.506 1.00 23.33 37 TRP D CA 1
ATOM 2613 C C . TRP C 3 35 ? -52.032 -48.569 15.998 1.00 26.89 37 TRP D C 1
ATOM 2614 O O . TRP C 3 35 ? -51.205 -49.039 15.215 1.00 26.09 37 TRP D O 1
ATOM 2625 N N . TYR C 3 36 ? -51.979 -47.319 16.443 1.00 24.48 38 TYR D N 1
ATOM 2626 C CA . TYR C 3 36 ? -50.915 -46.400 16.065 1.00 22.88 38 TYR D CA 1
ATOM 2627 C C . TYR C 3 36 ? -50.315 -45.746 17.302 1.00 25.82 38 TYR D C 1
ATOM 2628 O O . TYR C 3 36 ? -50.995 -45.563 18.316 1.00 22.65 38 TYR D O 1
ATOM 2637 N N . GLN C 3 37 ? -49.041 -45.382 17.202 1.00 30.25 39 GLN D N 1
ATOM 2638 C CA . GLN C 3 37 ? -48.368 -44.648 18.264 1.00 35.35 39 GLN D CA 1
ATOM 2639 C C . GLN C 3 37 ? -47.870 -43.296 17.753 1.00 34.73 39 GLN D C 1
ATOM 2640 O O . GLN C 3 37 ? -47.215 -43.216 16.713 1.00 28.58 39 GLN D O 1
ATOM 2646 N N . GLN C 3 38 ? -48.208 -42.236 18.479 1.00 29.39 40 GLN D N 1
ATOM 2647 C CA . GLN C 3 38 ? -47.718 -40.902 18.168 1.00 35.07 40 GLN D CA 1
ATOM 2648 C C . GLN C 3 38 ? -46.865 -40.348 19.301 1.00 37.75 40 GLN D C 1
ATOM 2649 O O . GLN C 3 38 ? -47.378 -39.966 20.359 1.00 30.98 40 GLN D O 1
ATOM 2655 N N . SER C 3 39 ? -45.558 -40.317 19.064 1.00 42.06 41 SER D N 1
ATOM 2656 C CA . SER C 3 39 ? -44.620 -39.694 19.981 1.00 41.55 41 SER D CA 1
ATOM 2657 C C . SER C 3 39 ? -44.598 -38.199 19.691 1.00 53.07 41 SER D C 1
ATOM 2658 O O . SER C 3 39 ? -45.101 -37.761 18.655 1.00 54.53 41 SER D O 1
ATOM 2661 N N . LEU C 3 40 ? -44.032 -37.419 20.606 1.00 58.54 42 LEU D N 1
ATOM 2662 C CA . LEU C 3 40 ? -44.128 -35.964 20.530 1.00 58.00 42 LEU D CA 1
ATOM 2663 C C . LEU C 3 40 ? -43.508 -35.406 19.249 1.00 61.33 42 LEU D C 1
ATOM 2664 O O . LEU C 3 40 ? -42.372 -35.735 18.901 1.00 61.82 42 LEU D O 1
ATOM 2669 N N . ASP C 3 41 ? -44.279 -34.567 18.556 1.00 61.90 43 ASP D N 1
ATOM 2670 C CA . ASP C 3 41 ? -43.877 -33.951 17.287 1.00 64.97 43 ASP D CA 1
ATOM 2671 C C . ASP C 3 41 ? -43.505 -34.972 16.213 1.00 59.09 43 ASP D C 1
ATOM 2672 O O . ASP C 3 41 ? -42.525 -34.798 15.490 1.00 54.67 43 ASP D O 1
ATOM 2677 N N . GLN C 3 42 ? -44.295 -36.035 16.114 1.00 61.13 44 GLN D N 1
ATOM 2678 C CA . GLN C 3 42 ? -44.094 -37.042 15.083 1.00 59.27 44 GLN D CA 1
ATOM 2679 C C . GLN C 3 42 ? -45.425 -37.428 14.452 1.00 51.53 44 GLN D C 1
ATOM 2680 O O . GLN C 3 42 ? -46.490 -37.160 15.011 1.00 44.51 44 GLN D O 1
ATOM 2686 N N . GLY C 3 43 ? -45.362 -38.067 13.289 1.00 40.87 45 GLY D N 1
ATOM 2687 C CA . GLY C 3 43 ? -46.532 -38.700 12.716 1.00 36.75 45 GLY D CA 1
ATOM 2688 C C . GLY C 3 43 ? -46.831 -39.988 13.455 1.00 37.25 45 GLY D C 1
ATOM 2689 O O . GLY C 3 43 ? -46.011 -40.470 14.237 1.00 33.86 45 GLY D O 1
ATOM 2690 N N . LEU C 3 44 ? -48.005 -40.552 13.210 1.00 30.81 46 LEU D N 1
ATOM 2691 C CA . LEU C 3 44 ? -48.373 -41.801 13.850 1.00 29.14 46 LEU D CA 1
ATOM 2692 C C . LEU C 3 44 ? -47.534 -42.930 13.270 1.00 32.64 46 LEU D C 1
ATOM 2693 O O . LEU C 3 44 ? -47.267 -42.960 12.067 1.00 33.57 46 LEU D O 1
ATOM 2698 N N . GLN C 3 45 ? -47.108 -43.850 14.127 1.00 30.04 47 GLN D N 1
ATOM 2699 C CA . GLN C 3 45 ? -46.424 -45.048 13.659 1.00 32.01 47 GLN D CA 1
ATOM 2700 C C . GLN C 3 45 ? -47.329 -46.262 13.806 1.00 26.13 47 GLN D C 1
ATOM 2701 O O . GLN C 3 45 ? -47.854 -46.532 14.886 1.00 25.20 47 GLN D O 1
ATOM 2707 N N . PHE C 3 46 ? -47.501 -46.993 12.709 1.00 27.74 48 PHE D N 1
ATOM 2708 C CA . PHE C 3 46 ? -48.369 -48.161 12.698 1.00 27.12 48 PHE D CA 1
ATOM 2709 C C . PHE C 3 46 ? -47.797 -49.254 13.582 1.00 25.83 48 PHE D C 1
ATOM 2710 O O . PHE C 3 46 ? -46.611 -49.577 13.501 1.00 28.07 48 PHE D O 1
ATOM 2718 N N . LEU C 3 47 ? -48.649 -49.819 14.427 1.00 25.21 49 LEU D N 1
ATOM 2719 C CA . LEU C 3 47 ? -48.220 -50.845 15.363 1.00 28.05 49 LEU D CA 1
ATOM 2720 C C . LEU C 3 47 ? -48.688 -52.223 14.912 1.00 32.80 49 LEU D C 1
ATOM 2721 O O . LEU C 3 47 ? -47.872 -53.123 14.714 1.00 32.61 49 LEU D O 1
ATOM 2726 N N . ILE C 3 48 ? -49.999 -52.374 14.734 1.00 32.17 50 ILE D N 1
ATOM 2727 C CA . ILE C 3 48 ? -50.578 -53.665 14.373 1.00 31.70 50 ILE D CA 1
ATOM 2728 C C . ILE C 3 48 ? -52.039 -53.525 13.923 1.00 30.29 50 ILE D C 1
ATOM 2729 O O . ILE C 3 48 ? -52.772 -52.647 14.388 1.00 25.61 50 ILE D O 1
ATOM 2734 N N . GLN C 3 49 ? -52.436 -54.389 12.992 1.00 28.88 51 GLN D N 1
ATOM 2735 C CA . GLN C 3 49 ? -53.783 -54.415 12.438 1.00 22.62 51 GLN D CA 1
ATOM 2736 C C . GLN C 3 49 ? -54.374 -55.819 12.473 1.00 23.73 51 GLN D C 1
ATOM 2737 O O . GLN C 3 49 ? -53.745 -56.785 12.018 1.00 23.82 51 GLN D O 1
ATOM 2743 N N . TYR C 3 50 ? -55.602 -55.900 12.977 1.00 28.22 52 TYR D N 1
ATOM 2744 C CA . TYR C 3 50 ? -56.369 -57.136 13.043 1.00 25.72 52 TYR D CA 1
ATOM 2745 C C . TYR C 3 50 ? -57.582 -57.062 12.129 1.00 24.39 52 TYR D C 1
ATOM 2746 O O . TYR C 3 50 ? -58.123 -55.981 11.891 1.00 24.35 52 TYR D O 1
ATOM 2755 N N . TYR C 3 51 ? -57.998 -58.214 11.611 1.00 26.58 53 TYR D N 1
ATOM 2756 C CA . TYR C 3 51 ? -59.277 -58.318 10.917 1.00 26.31 53 TYR D CA 1
ATOM 2757 C C . TYR C 3 51 ? -60.090 -59.484 11.467 1.00 23.50 53 TYR D C 1
ATOM 2758 O O . TYR C 3 51 ? -59.710 -60.643 11.302 1.00 26.04 53 TYR D O 1
ATOM 2767 N N . ASN C 3 52 ? -61.205 -59.163 12.116 1.00 25.04 54 ASN D N 1
ATOM 2768 C CA . ASN C 3 52 ? -62.156 -60.166 12.588 1.00 25.77 54 ASN D CA 1
ATOM 2769 C C . ASN C 3 52 ? -61.485 -61.224 13.470 1.00 28.68 54 ASN D C 1
ATOM 2770 O O . ASN C 3 52 ? -61.679 -62.425 13.283 1.00 27.72 54 ASN D O 1
ATOM 2775 N N . GLY C 3 53 ? -60.681 -60.765 14.423 1.00 29.71 55 GLY D N 1
ATOM 2776 C CA . GLY C 3 53 ? -60.023 -61.657 15.360 1.00 28.61 55 GLY D CA 1
ATOM 2777 C C . GLY C 3 53 ? -58.598 -62.005 14.972 1.00 30.07 55 GLY D C 1
ATOM 2778 O O . GLY C 3 53 ? -57.759 -62.270 15.834 1.00 30.21 55 GLY D O 1
ATOM 2779 N N . GLU C 3 54 ? -58.318 -61.989 13.674 1.00 29.59 56 GLU D N 1
ATOM 2780 C CA . GLU C 3 54 ? -57.019 -62.417 13.167 1.00 28.57 56 GLU D CA 1
ATOM 2781 C C . GLU C 3 54 ? -56.076 -61.255 12.907 1.00 26.36 56 GLU D C 1
ATOM 2782 O O . GLU C 3 54 ? -56.480 -60.222 12.377 1.00 26.32 56 GLU D O 1
ATOM 2788 N N . GLU C 3 55 ? -54.814 -61.440 13.276 1.00 22.60 57 GLU D N 1
ATOM 2789 C CA . GLU C 3 55 ? -53.765 -60.503 12.909 1.00 26.34 57 GLU D CA 1
ATOM 2790 C C . GLU C 3 55 ? -53.629 -60.422 11.395 1.00 26.51 57 GLU D C 1
ATOM 2791 O O . GLU C 3 55 ? -53.569 -61.447 10.717 1.00 25.30 57 GLU D O 1
ATOM 2797 N N . ARG C 3 56 ? -53.595 -59.203 10.868 1.00 25.31 58 ARG D N 1
ATOM 2798 C CA . ARG C 3 56 ? -53.415 -59.007 9.438 1.00 22.92 58 ARG D CA 1
ATOM 2799 C C . ARG C 3 56 ? -52.075 -58.349 9.128 1.00 23.07 58 ARG D C 1
ATOM 2800 O O . ARG C 3 56 ? -51.405 -58.729 8.170 1.00 21.85 58 ARG D O 1
ATOM 2808 N N . ALA C 3 57 ? -51.673 -57.368 9.932 1.00 28.63 59 ALA D N 1
ATOM 2809 C CA . ALA C 3 57 ? -50.421 -56.670 9.627 1.00 33.97 59 ALA D CA 1
ATOM 2810 C C . ALA C 3 57 ? -49.663 -56.191 10.862 1.00 32.05 59 ALA D C 1
ATOM 2811 O O . ALA C 3 57 ? -50.261 -55.800 11.852 1.00 25.81 59 ALA D O 1
ATOM 2813 N N . LYS C 3 58 ? -48.335 -56.226 10.791 1.00 36.49 60 LYS D N 1
ATOM 2814 C CA . LYS C 3 58 ? -47.492 -55.721 11.873 1.00 33.97 60 LYS D CA 1
ATOM 2815 C C . LYS C 3 58 ? -46.659 -54.528 11.426 1.00 36.09 60 LYS D C 1
ATOM 2816 O O . LYS C 3 58 ? -46.290 -54.422 10.257 1.00 39.62 60 LYS D O 1
ATOM 2822 N N . GLY C 3 59 ? -46.362 -53.634 12.364 1.00 34.90 61 GLY D N 1
ATOM 2823 C CA . GLY C 3 59 ? -45.455 -52.535 12.095 1.00 38.93 61 GLY D CA 1
ATOM 2824 C C . GLY C 3 59 ? -44.121 -52.896 12.716 1.00 42.83 61 GLY D C 1
ATOM 2825 O O . GLY C 3 59 ? -43.800 -54.077 12.848 1.00 42.83 61 GLY D O 1
ATOM 2826 N N . ASN C 3 60 ? -43.352 -51.897 13.131 1.00 43.06 62 ASN D N 1
ATOM 2827 C CA . ASN C 3 60 ? -42.137 -52.172 13.887 1.00 50.34 62 ASN D CA 1
ATOM 2828 C C . ASN C 3 60 ? -42.453 -52.190 15.373 1.00 47.96 62 ASN D C 1
ATOM 2829 O O . ASN C 3 60 ? -41.986 -51.351 16.141 1.00 52.25 62 ASN D O 1
ATOM 2834 N N . ILE C 3 61 ? -43.263 -53.170 15.757 1.00 48.94 63 ILE D N 1
ATOM 2835 C CA . ILE C 3 61 ? -43.806 -53.270 17.102 1.00 52.42 63 ILE D CA 1
ATOM 2836 C C . ILE C 3 61 ? -42.961 -54.184 17.988 1.00 61.51 63 ILE D C 1
ATOM 2837 O O . ILE C 3 61 ? -42.609 -55.301 17.603 1.00 60.53 63 ILE D O 1
ATOM 2842 N N . LEU C 3 62 ? -42.610 -53.685 19.168 1.00 65.67 64 LEU D N 1
ATOM 2843 C CA . LEU C 3 62 ? -41.780 -54.438 20.098 1.00 57.64 64 LEU D CA 1
ATOM 2844 C C . LEU C 3 62 ? -42.571 -55.621 20.644 1.00 51.74 64 LEU D C 1
ATOM 2845 O O . LEU C 3 62 ? -43.788 -55.534 20.801 1.00 52.13 64 LEU D O 1
ATOM 2850 N N . GLU C 3 63 ? -41.891 -56.725 20.934 1.00 53.40 65 GLU D N 1
ATOM 2851 C CA . GLU C 3 63 ? -42.586 -57.909 21.436 1.00 61.33 65 GLU D CA 1
ATOM 2852 C C . GLU C 3 63 ? -43.182 -57.703 22.824 1.00 56.98 65 GLU D C 1
ATOM 2853 O O . GLU C 3 63 ? -44.017 -58.495 23.259 1.00 51.17 65 GLU D O 1
ATOM 2859 N N . ARG C 3 64 ? -42.760 -56.652 23.522 1.00 52.83 66 ARG D N 1
ATOM 2860 C CA . ARG C 3 64 ? -43.365 -56.342 24.813 1.00 51.88 66 ARG D CA 1
ATOM 2861 C C . ARG C 3 64 ? -44.709 -55.647 24.602 1.00 54.56 66 ARG D C 1
ATOM 2862 O O . ARG C 3 64 ? -45.516 -55.543 25.528 1.00 52.09 66 ARG D O 1
ATOM 2870 N N . PHE C 3 65 ? -44.938 -55.162 23.383 1.00 58.71 67 PHE D N 1
ATOM 2871 C CA . PHE C 3 65 ? -46.259 -54.691 22.982 1.00 54.47 67 PHE D CA 1
ATOM 2872 C C . PHE C 3 65 ? -47.023 -55.885 22.415 1.00 47.06 67 PHE D C 1
ATOM 2873 O O . PHE C 3 65 ? -46.496 -56.616 21.573 1.00 43.38 67 PHE D O 1
ATOM 2881 N N . SER C 3 66 ? -48.260 -56.083 22.864 1.00 48.05 68 SER D N 1
ATOM 2882 C CA . SER C 3 66 ? -49.044 -57.233 22.405 1.00 49.86 68 SER D CA 1
ATOM 2883 C C . SER C 3 66 ? -50.521 -56.887 22.284 1.00 42.22 68 SER D C 1
ATOM 2884 O O . SER C 3 66 ? -51.082 -56.299 23.196 1.00 41.97 68 SER D O 1
ATOM 2887 N N . ALA C 3 67 ? -51.172 -57.275 21.191 1.00 47.49 69 ALA D N 1
ATOM 2888 C CA . ALA C 3 67 ? -52.571 -56.884 21.011 1.00 38.76 69 ALA D CA 1
ATOM 2889 C C . ALA C 3 67 ? -53.506 -58.071 20.782 1.00 42.39 69 ALA D C 1
ATOM 2890 O O . ALA C 3 67 ? -53.066 -59.215 20.677 1.00 48.14 69 ALA D O 1
ATOM 2892 N N . GLN C 3 68 ? -54.803 -57.781 20.720 1.00 38.63 70 GLN D N 1
ATOM 2893 C CA . GLN C 3 68 ? -55.827 -58.812 20.589 1.00 33.47 70 GLN D CA 1
ATOM 2894 C C . GLN C 3 68 ? -57.150 -58.230 20.089 1.00 36.01 70 GLN D C 1
ATOM 2895 O O . GLN C 3 68 ? -57.507 -57.108 20.442 1.00 29.81 70 GLN D O 1
ATOM 2901 N N . GLN C 3 69 ? -57.872 -58.995 19.272 1.00 35.39 71 GLN D N 1
ATOM 2902 C CA . GLN C 3 69 ? -59.230 -58.621 18.870 1.00 33.34 71 GLN D CA 1
ATOM 2903 C C . GLN C 3 69 ? -60.222 -59.736 19.197 1.00 28.80 71 GLN D C 1
ATOM 2904 O O . GLN C 3 69 ? -60.063 -60.877 18.765 1.00 30.17 71 GLN D O 1
ATOM 2910 N N . PHE C 3 70 ? -61.244 -59.386 19.968 1.00 27.51 72 PHE D N 1
ATOM 2911 C CA . PHE C 3 70 ? -62.217 -60.341 20.485 1.00 30.28 72 PHE D CA 1
ATOM 2912 C C . PHE C 3 70 ? -63.397 -60.526 19.519 1.00 35.52 72 PHE D C 1
ATOM 2913 O O . PHE C 3 70 ? -63.566 -59.729 18.597 1.00 36.70 72 PHE D O 1
ATOM 2921 N N . PRO C 3 71 ? -64.203 -61.590 19.713 1.00 34.18 73 PRO D N 1
ATOM 2922 C CA . PRO C 3 71 ? -65.361 -61.861 18.849 1.00 33.67 73 PRO D CA 1
ATOM 2923 C C . PRO C 3 71 ? -66.329 -60.688 18.664 1.00 29.62 73 PRO D C 1
ATOM 2924 O O . PRO C 3 71 ? -66.959 -60.596 17.612 1.00 30.30 73 PRO D O 1
ATOM 2928 N N . ASP C 3 72 ? -66.455 -59.816 19.660 1.00 30.20 74 ASP D N 1
ATOM 2929 C CA . ASP C 3 72 ? -67.339 -58.659 19.534 1.00 30.86 74 ASP D CA 1
ATOM 2930 C C . ASP C 3 72 ? -66.627 -57.512 18.815 1.00 33.10 74 ASP D C 1
ATOM 2931 O O . ASP C 3 72 ? -67.147 -56.397 18.741 1.00 28.29 74 ASP D O 1
ATOM 2936 N N . LEU C 3 73 ? -65.415 -57.807 18.340 1.00 28.47 75 LEU D N 1
ATOM 2937 C CA . LEU C 3 73 ? -64.609 -56.942 17.470 1.00 31.47 75 LEU D CA 1
ATOM 2938 C C . LEU C 3 73 ? -63.867 -55.845 18.226 1.00 32.24 75 LEU D C 1
ATOM 2939 O O . LEU C 3 73 ? -63.040 -55.143 17.643 1.00 24.89 75 LEU D O 1
ATOM 2944 N N . HIS C 3 74 ? -64.145 -55.697 19.517 1.00 32.87 76 HIS D N 1
ATOM 2945 C CA . HIS C 3 74 ? -63.378 -54.756 20.321 1.00 29.78 76 HIS D CA 1
ATOM 2946 C C . HIS C 3 74 ? -61.967 -55.317 20.475 1.00 34.41 76 HIS D C 1
ATOM 2947 O O . HIS C 3 74 ? -61.741 -56.517 20.296 1.00 28.56 76 HIS D O 1
ATOM 2954 N N . SER C 3 75 ? -61.017 -54.447 20.790 1.00 31.51 77 SER D N 1
ATOM 2955 C CA . SER C 3 75 ? -59.620 -54.834 20.823 1.00 26.66 77 SER D CA 1
ATOM 2956 C C . SER C 3 75 ? -58.893 -54.298 22.042 1.00 29.89 77 SER D C 1
ATOM 2957 O O . SER C 3 75 ? -59.274 -53.277 22.625 1.00 34.43 77 SER D O 1
ATOM 2960 N N . GLU C 3 76 ? -57.820 -54.988 22.405 1.00 30.29 78 GLU D N 1
ATOM 2961 C CA . GLU C 3 76 ? -57.037 -54.618 23.569 1.00 33.20 78 GLU D CA 1
ATOM 2962 C C . GLU C 3 76 ? -55.559 -54.652 23.216 1.00 35.49 78 GLU D C 1
ATOM 2963 O O . GLU C 3 76 ? -55.068 -55.622 22.640 1.00 38.46 78 GLU D O 1
ATOM 2969 N N . LEU C 3 77 ? -54.864 -53.576 23.564 1.00 36.17 79 LEU D N 1
ATOM 2970 C CA . LEU C 3 77 ? -53.439 -53.421 23.301 1.00 39.09 79 LEU D CA 1
ATOM 2971 C C . LEU C 3 77 ? -52.709 -53.296 24.621 1.00 35.49 79 LEU D C 1
ATOM 2972 O O . LEU C 3 77 ? -52.799 -52.259 25.270 1.00 39.16 79 LEU D O 1
ATOM 2977 N N . ASN C 3 78 ? -52.007 -54.332 25.050 1.00 31.73 80 ASN D N 1
ATOM 2978 C CA . ASN C 3 78 ? -51.398 -54.245 26.357 1.00 39.77 80 ASN D CA 1
ATOM 2979 C C . ASN C 3 78 ? -49.900 -54.044 26.161 1.00 36.69 80 ASN D C 1
ATOM 2980 O O . ASN C 3 78 ? -49.226 -54.770 25.399 1.00 39.26 80 ASN D O 1
ATOM 2985 N N . LEU C 3 79 ? -49.436 -52.995 26.832 1.00 35.39 81 LEU D N 1
ATOM 2986 C CA . LEU C 3 79 ? -48.073 -52.511 26.829 1.00 41.23 81 LEU D CA 1
ATOM 2987 C C . LEU C 3 79 ? -47.414 -52.984 28.109 1.00 48.21 81 LEU D C 1
ATOM 2988 O O . LEU C 3 79 ? -47.900 -52.703 29.209 1.00 46.48 81 LEU D O 1
ATOM 2993 N N . SER C 3 80 ? -46.323 -53.726 27.956 1.00 50.92 82 SER D N 1
ATOM 2994 C CA . SER C 3 80 ? -45.672 -54.389 29.077 1.00 48.42 82 SER D CA 1
ATOM 2995 C C . SER C 3 80 ? -44.254 -53.879 29.268 1.00 49.28 82 SER D C 1
ATOM 2996 O O . SER C 3 80 ? -43.603 -53.460 28.309 1.00 41.39 82 SER D O 1
ATOM 2999 N N . SER C 3 81 ? -43.799 -53.903 30.520 1.00 52.27 83 SER D N 1
ATOM 3000 C CA . SER C 3 81 ? -42.464 -53.443 30.888 1.00 48.60 83 SER D CA 1
ATOM 3001 C C . SER C 3 81 ? -42.263 -52.006 30.427 1.00 49.01 83 SER D C 1
ATOM 3002 O O . SER C 3 81 ? -41.273 -51.688 29.767 1.00 46.81 83 SER D O 1
ATOM 3005 N N . LEU C 3 82 ? -43.224 -51.151 30.768 1.00 45.68 84 LEU D N 1
ATOM 3006 C CA . LEU C 3 82 ? -43.236 -49.767 30.305 1.00 51.32 84 LEU D CA 1
ATOM 3007 C C . LEU C 3 82 ? -41.974 -48.999 30.658 1.00 48.29 84 LEU D C 1
ATOM 3008 O O . LEU C 3 82 ? -41.444 -49.123 31.760 1.00 51.47 84 LEU D O 1
ATOM 3013 N N . GLU C 3 83 ? -41.502 -48.203 29.707 1.00 44.85 85 GLU D N 1
ATOM 3014 C CA . GLU C 3 83 ? -40.394 -47.294 29.952 1.00 52.64 85 GLU D CA 1
ATOM 3015 C C . GLU C 3 83 ? -40.772 -45.884 29.509 1.00 52.25 85 GLU D C 1
ATOM 3016 O O . GLU C 3 83 ? -41.863 -45.666 28.979 1.00 50.52 85 GLU D O 1
ATOM 3022 N N . LEU C 3 84 ? -39.868 -44.934 29.729 1.00 48.37 86 LEU D N 1
ATOM 3023 C CA . LEU C 3 84 ? -40.159 -43.520 29.509 1.00 46.28 86 LEU D CA 1
ATOM 3024 C C . LEU C 3 84 ? -40.561 -43.209 28.071 1.00 41.44 86 LEU D C 1
ATOM 3025 O O . LEU C 3 84 ? -41.456 -42.398 27.833 1.00 41.93 86 LEU D O 1
ATOM 3030 N N . GLY C 3 85 ? -39.898 -43.855 27.119 1.00 41.56 87 GLY D N 1
ATOM 3031 C CA . GLY C 3 85 ? -40.126 -43.582 25.711 1.00 42.13 87 GLY D CA 1
ATOM 3032 C C . GLY C 3 85 ? -41.468 -44.058 25.188 1.00 39.48 87 GLY D C 1
ATOM 3033 O O . GLY C 3 85 ? -41.841 -43.751 24.057 1.00 49.58 87 GLY D O 1
ATOM 3034 N N . ASP C 3 86 ? -42.195 -44.807 26.011 1.00 37.61 88 ASP D N 1
ATOM 3035 C CA . ASP C 3 86 ? -43.507 -45.316 25.628 1.00 39.77 88 ASP D CA 1
ATOM 3036 C C . ASP C 3 86 ? -44.579 -44.248 25.785 1.00 41.89 88 ASP D C 1
ATOM 3037 O O . ASP C 3 86 ? -45.725 -44.440 25.373 1.00 38.85 88 ASP D O 1
ATOM 3042 N N . SER C 3 87 ? -44.200 -43.124 26.385 1.00 42.94 89 SER D N 1
ATOM 3043 C CA . SER C 3 87 ? -45.131 -42.031 26.616 1.00 38.35 89 SER D CA 1
ATOM 3044 C C . SER C 3 87 ? -45.549 -41.447 25.279 1.00 41.54 89 SER D C 1
ATOM 3045 O O . SER C 3 87 ? -44.712 -40.933 24.533 1.00 41.65 89 SER D O 1
ATOM 3048 N N . ALA C 3 88 ? -46.843 -41.525 24.979 1.00 32.95 90 ALA D N 1
ATOM 3049 C CA . ALA C 3 88 ? -47.327 -41.152 23.656 1.00 30.77 90 ALA D CA 1
ATOM 3050 C C . ALA C 3 88 ? -48.842 -41.110 23.575 1.00 30.15 90 ALA D C 1
ATOM 3051 O O . ALA C 3 88 ? -49.545 -41.459 24.527 1.00 30.25 90 ALA D O 1
ATOM 3053 N N . LEU C 3 89 ? -49.339 -40.678 22.422 1.00 27.15 91 LEU D N 1
ATOM 3054 C CA . LEU C 3 89 ? -50.749 -40.834 22.107 1.00 29.24 91 LEU D CA 1
ATOM 3055 C C . LEU C 3 89 ? -50.937 -42.160 21.393 1.00 31.39 91 LEU D C 1
ATOM 3056 O O . LEU C 3 89 ? -50.255 -42.442 20.420 1.00 33.08 91 LEU D O 1
ATOM 3061 N N . TYR C 3 90 ? -51.857 -42.980 21.874 1.00 31.54 92 TYR D N 1
ATOM 3062 C CA . TYR C 3 90 ? -52.123 -44.247 21.220 1.00 29.39 92 TYR D CA 1
ATOM 3063 C C . TYR C 3 90 ? -53.478 -44.188 20.539 1.00 30.07 92 TYR D C 1
ATOM 3064 O O . TYR C 3 90 ? -54.514 -44.075 21.194 1.00 30.09 92 TYR D O 1
ATOM 3073 N N . PHE C 3 91 ? -53.458 -44.241 19.212 1.00 24.76 93 PHE D N 1
ATOM 3074 C CA . PHE C 3 91 ? -54.687 -44.120 18.446 1.00 24.26 93 PHE D CA 1
ATOM 3075 C C . PHE C 3 91 ? -55.186 -45.473 17.968 1.00 27.69 93 PHE D C 1
ATOM 3076 O O . PHE C 3 91 ? -54.407 -46.368 17.654 1.00 24.57 93 PHE D O 1
ATOM 3084 N N . CYS C 3 92 ? -56.502 -45.613 17.921 1.00 29.27 94 CYS D N 1
ATOM 3085 C CA . CYS C 3 92 ? -57.111 -46.794 17.345 1.00 24.38 94 CYS D CA 1
ATOM 3086 C C . CYS C 3 92 ? -57.904 -46.400 16.110 1.00 26.06 94 CYS D C 1
ATOM 3087 O O . CYS C 3 92 ? -58.587 -45.375 16.106 1.00 28.75 94 CYS D O 1
ATOM 3090 N N . ALA C 3 93 ? -57.819 -47.214 15.064 1.00 20.95 95 ALA D N 1
ATOM 3091 C CA . ALA C 3 93 ? -58.562 -46.933 13.842 1.00 21.03 95 ALA D CA 1
ATOM 3092 C C . ALA C 3 93 ? -59.367 -48.154 13.422 1.00 25.23 95 ALA D C 1
ATOM 3093 O O . ALA C 3 93 ? -59.134 -49.249 13.915 1.00 24.48 95 ALA D O 1
ATOM 3095 N N . SER C 3 94 ? -60.345 -47.969 12.546 1.00 21.39 96 SER D N 1
ATOM 3096 C CA . SER C 3 94 ? -61.112 -49.111 12.076 1.00 22.40 96 SER D CA 1
ATOM 3097 C C . SER C 3 94 ? -61.441 -49.013 10.595 1.00 22.03 96 SER D C 1
ATOM 3098 O O . SER C 3 94 ? -61.472 -47.920 10.025 1.00 17.34 96 SER D O 1
ATOM 3101 N N . SER C 3 95 ? -61.684 -50.169 9.981 1.00 19.98 97 SER D N 1
ATOM 3102 C CA . SER C 3 95 ? -62.114 -50.225 8.585 1.00 21.67 97 SER D CA 1
ATOM 3103 C C . SER C 3 95 ? -62.704 -51.594 8.250 1.00 20.52 97 SER D C 1
ATOM 3104 O O . SER C 3 95 ? -62.915 -52.418 9.137 1.00 26.65 97 SER D O 1
ATOM 3107 N N . GLY C 3 96 ? -62.971 -51.828 6.969 1.00 22.50 98 GLY D N 1
ATOM 3108 C CA . GLY C 3 96 ? -63.458 -53.118 6.508 1.00 28.98 98 GLY D CA 1
ATOM 3109 C C . GLY C 3 96 ? -64.951 -53.330 6.642 1.00 29.41 98 GLY D C 1
ATOM 3110 O O . GLY C 3 96 ? -65.461 -54.416 6.377 1.00 50.59 98 GLY D O 1
ATOM 3111 N N . GLY C 3 97 ? -65.654 -52.296 7.075 1.00 32.03 99 GLY D N 1
ATOM 3112 C CA . GLY C 3 97 ? -67.092 -52.363 7.233 1.00 31.33 99 GLY D CA 1
ATOM 3113 C C . GLY C 3 97 ? -67.802 -51.204 6.575 1.00 30.45 99 GLY D C 1
ATOM 3114 O O . GLY C 3 97 ? -67.817 -51.070 5.353 1.00 39.22 99 GLY D O 1
ATOM 3115 N N . HIS C 3 98 ? -68.444 -50.391 7.405 1.00 31.60 100 HIS D N 1
ATOM 3116 C CA . HIS C 3 98 ? -69.105 -49.182 6.940 1.00 36.36 100 HIS D CA 1
ATOM 3117 C C . HIS C 3 98 ? -68.097 -48.157 6.420 1.00 26.74 100 HIS D C 1
ATOM 3118 O O . HIS C 3 98 ? -68.361 -47.484 5.428 1.00 32.34 100 HIS D O 1
ATOM 3125 N N . THR C 3 99 ? -66.948 -48.040 7.086 1.00 27.15 101 THR D N 1
ATOM 3126 C CA . THR C 3 99 ? -65.877 -47.168 6.610 1.00 24.62 101 THR D CA 1
ATOM 3127 C C . THR C 3 99 ? -65.422 -47.628 5.231 1.00 24.97 101 THR D C 1
ATOM 3128 O O . THR C 3 99 ? -65.320 -48.829 4.980 1.00 28.84 101 THR D O 1
ATOM 3132 N N . GLY C 3 100 ? -65.158 -46.675 4.343 1.00 22.49 102 GLY D N 1
ATOM 3133 C CA . GLY C 3 100 ? -64.684 -46.974 3.003 1.00 20.74 102 GLY D CA 1
ATOM 3134 C C . GLY C 3 100 ? -63.468 -47.884 2.952 1.00 19.81 102 GLY D C 1
ATOM 3135 O O . GLY C 3 100 ? -62.668 -47.940 3.889 1.00 18.82 102 GLY D O 1
ATOM 3136 N N . SER C 3 101 ? -63.333 -48.592 1.836 1.00 20.91 103 SER D N 1
ATOM 3137 C CA . SER C 3 101 ? -62.277 -49.580 1.646 1.00 19.98 103 SER D CA 1
ATOM 3138 C C . SER C 3 101 ? -60.880 -48.976 1.640 1.00 23.70 103 SER D C 1
ATOM 3139 O O . SER C 3 101 ? -59.900 -49.663 1.920 1.00 20.27 103 SER D O 1
ATOM 3142 N N . ASN C 3 102 ? -60.796 -47.696 1.299 1.00 20.64 104 ASN D N 1
ATOM 3143 C CA . ASN C 3 102 ? -59.518 -47.011 1.167 1.00 17.13 104 ASN D CA 1
ATOM 3144 C C . ASN C 3 102 ? -59.270 -46.038 2.310 1.00 17.69 104 ASN D C 1
ATOM 3145 O O . ASN C 3 102 ? -58.386 -45.188 2.235 1.00 19.72 104 ASN D O 1
ATOM 3150 N N . GLU C 3 103 ? -60.058 -46.161 3.371 1.00 20.77 105 GLU D N 1
ATOM 3151 C CA . GLU C 3 103 ? -59.998 -45.198 4.461 1.00 18.23 105 GLU D CA 1
ATOM 3152 C C . GLU C 3 103 ? -59.880 -45.867 5.819 1.00 21.84 105 GLU D C 1
ATOM 3153 O O . GLU C 3 103 ? -60.233 -47.034 5.985 1.00 26.52 105 GLU D O 1
ATOM 3159 N N . GLN C 3 104 ? -59.398 -45.105 6.793 1.00 17.50 106 GLN D N 1
ATOM 3160 C CA . GLN C 3 104 ? -59.359 -45.560 8.173 1.00 19.24 106 GLN D CA 1
ATOM 3161 C C . GLN C 3 104 ? -60.039 -44.528 9.057 1.00 15.16 106 GLN D C 1
ATOM 3162 O O . GLN C 3 104 ? -59.827 -43.328 8.901 1.00 15.41 106 GLN D O 1
ATOM 3168 N N . PHE C 3 105 ? -60.872 -45.005 9.974 1.00 18.47 107 PHE D N 1
ATOM 3169 C CA . PHE C 3 105 ? -61.619 -44.135 10.873 1.00 17.99 107 PHE D CA 1
ATOM 3170 C C . PHE C 3 105 ? -60.924 -44.106 12.231 1.00 18.39 107 PHE D C 1
ATOM 3171 O O . PHE C 3 105 ? -60.895 -45.110 12.936 1.00 21.61 107 PHE D O 1
ATOM 3179 N N . PHE C 3 106 ? -60.362 -42.962 12.604 1.00 20.65 108 PHE D N 1
ATOM 3180 C CA . PHE C 3 106 ? -59.560 -42.892 13.822 1.00 20.75 108 PHE D CA 1
ATOM 3181 C C . PHE C 3 106 ? -60.369 -42.473 15.047 1.00 21.70 108 PHE D C 1
ATOM 3182 O O . PHE C 3 106 ? -61.260 -41.628 14.959 1.00 25.45 108 PHE D O 1
ATOM 3190 N N . GLY C 3 107 ? -60.058 -43.091 16.184 1.00 21.32 109 GLY D N 1
ATOM 3191 C CA . GLY C 3 107 ? -60.672 -42.744 17.453 1.00 23.37 109 GLY D CA 1
ATOM 3192 C C . GLY C 3 107 ? -60.006 -41.539 18.092 1.00 28.45 109 GLY D C 1
ATOM 3193 O O . GLY C 3 107 ? -59.083 -40.963 17.517 1.00 27.35 109 GLY D O 1
ATOM 3194 N N . PRO C 3 108 ? -60.461 -41.158 19.297 1.00 30.36 110 PRO D N 1
ATOM 3195 C CA . PRO C 3 108 ? -59.992 -39.947 19.984 1.00 23.75 110 PRO D CA 1
ATOM 3196 C C . PRO C 3 108 ? -58.604 -40.108 20.597 1.00 28.64 110 PRO D C 1
ATOM 3197 O O . PRO C 3 108 ? -57.956 -39.109 20.913 1.00 28.04 110 PRO D O 1
ATOM 3201 N N . GLY C 3 109 ? -58.166 -41.352 20.770 1.00 31.53 111 GLY D N 1
ATOM 3202 C CA . GLY C 3 109 ? -56.851 -41.640 21.314 1.00 28.14 111 GLY D CA 1
ATOM 3203 C C . GLY C 3 109 ? -56.805 -41.791 22.824 1.00 31.74 111 GLY D C 1
ATOM 3204 O O . GLY C 3 109 ? -57.623 -41.227 23.552 1.00 29.81 111 GLY D O 1
ATOM 3205 N N . THR C 3 110 ? -55.834 -42.569 23.290 1.00 33.07 112 THR D N 1
ATOM 3206 C CA . THR C 3 110 ? -55.530 -42.685 24.711 1.00 33.39 112 THR D CA 1
ATOM 3207 C C . THR C 3 110 ? -54.162 -42.085 24.999 1.00 32.50 112 THR D C 1
ATOM 3208 O O . THR C 3 110 ? -53.177 -42.463 24.372 1.00 27.06 112 THR D O 1
ATOM 3212 N N . ARG C 3 111 ? -54.085 -41.158 25.946 1.00 34.33 113 ARG D N 1
ATOM 3213 C CA . ARG C 3 111 ? -52.790 -40.584 26.273 1.00 36.84 113 ARG D CA 1
ATOM 3214 C C . ARG C 3 111 ? -52.089 -41.350 27.384 1.00 38.80 113 ARG D C 1
ATOM 3215 O O . ARG C 3 111 ? -52.625 -41.520 28.479 1.00 38.28 113 ARG D O 1
ATOM 3223 N N . LEU C 3 112 ? -50.874 -41.798 27.090 1.00 35.91 114 LEU D N 1
ATOM 3224 C CA . LEU C 3 112 ? -50.083 -42.533 28.061 1.00 36.07 114 LEU D CA 1
ATOM 3225 C C . LEU C 3 112 ? -48.868 -41.723 28.478 1.00 43.30 114 LEU D C 1
ATOM 3226 O O . LEU C 3 112 ? -48.049 -41.325 27.643 1.00 40.84 114 LEU D O 1
ATOM 3231 N N . THR C 3 113 ? -48.771 -41.470 29.778 1.00 42.19 115 THR D N 1
ATOM 3232 C CA . THR C 3 113 ? -47.591 -40.845 30.349 1.00 43.99 115 THR D CA 1
ATOM 3233 C C . THR C 3 113 ? -46.887 -41.822 31.283 1.00 43.30 115 THR D C 1
ATOM 3234 O O . THR C 3 113 ? -47.447 -42.245 32.296 1.00 39.20 115 THR D O 1
ATOM 3238 N N . VAL C 3 114 ? -45.657 -42.179 30.935 1.00 42.68 116 VAL D N 1
ATOM 3239 C CA . VAL C 3 114 ? -44.877 -43.093 31.754 1.00 43.11 116 VAL D CA 1
ATOM 3240 C C . VAL C 3 114 ? -43.839 -42.316 32.547 1.00 48.05 116 VAL D C 1
ATOM 3241 O O . VAL C 3 114 ? -42.979 -41.648 31.975 1.00 47.30 116 VAL D O 1
ATOM 3245 N N . LEU C 3 115 ? -43.929 -42.400 33.868 1.00 49.25 117 LEU D N 1
ATOM 3246 C CA . LEU C 3 115 ? -43.033 -41.654 34.739 1.00 53.85 117 LEU D CA 1
ATOM 3247 C C . LEU C 3 115 ? -42.176 -42.628 35.532 1.00 60.79 117 LEU D C 1
ATOM 3248 O O . LEU C 3 115 ? -42.606 -43.743 35.819 1.00 62.66 117 LEU D O 1
ATOM 3253 N N . GLU C 3 116 ? -40.966 -42.213 35.891 1.00 59.61 118 GLU D N 1
ATOM 3254 C CA . GLU C 3 116 ? -40.101 -43.076 36.684 1.00 62.18 118 GLU D CA 1
ATOM 3255 C C . GLU C 3 116 ? -40.588 -43.125 38.125 1.00 61.34 118 GLU D C 1
ATOM 3256 O O . GLU C 3 116 ? -40.295 -44.071 38.856 1.00 64.45 118 GLU D O 1
ATOM 3262 N N . ASP C 3 117 ? -41.336 -42.101 38.525 1.00 70.33 119 ASP D N 1
ATOM 3263 C CA . ASP C 3 117 ? -42.045 -42.123 39.798 1.00 72.94 119 ASP D CA 1
ATOM 3264 C C . ASP C 3 117 ? -43.190 -41.108 39.769 1.00 64.02 119 ASP D C 1
ATOM 3265 O O . ASP C 3 117 ? -43.043 -40.006 39.241 1.00 62.08 119 ASP D O 1
ATOM 3270 N N . LEU C 3 118 ? -44.323 -41.485 40.352 1.00 60.83 120 LEU D N 1
ATOM 3271 C CA . LEU C 3 118 ? -45.519 -40.646 40.353 1.00 62.28 120 LEU D CA 1
ATOM 3272 C C . LEU C 3 118 ? -45.479 -39.531 41.389 1.00 62.30 120 LEU D C 1
ATOM 3273 O O . LEU C 3 118 ? -46.493 -39.242 42.014 1.00 65.81 120 LEU D O 1
ATOM 3278 N N . LYS C 3 119 ? -44.318 -38.926 41.603 1.00 62.82 121 LYS D N 1
ATOM 3279 C CA . LYS C 3 119 ? -44.207 -37.905 42.639 1.00 71.12 121 LYS D CA 1
ATOM 3280 C C . LYS C 3 119 ? -44.153 -36.484 42.085 1.00 67.79 121 LYS D C 1
ATOM 3281 O O . LYS C 3 119 ? -44.544 -35.534 42.767 1.00 64.20 121 LYS D O 1
ATOM 3287 N N . ASN C 3 120 ? -43.684 -36.335 40.849 1.00 67.92 122 ASN D N 1
ATOM 3288 C CA . ASN C 3 120 ? -43.632 -35.013 40.241 1.00 73.75 122 ASN D CA 1
ATOM 3289 C C . ASN C 3 120 ? -44.869 -34.780 39.391 1.00 69.14 122 ASN D C 1
ATOM 3290 O O . ASN C 3 120 ? -44.830 -34.060 38.395 1.00 62.46 122 ASN D O 1
ATOM 3295 N N . VAL C 3 121 ? -45.970 -35.394 39.811 1.00 66.34 123 VAL D N 1
ATOM 3296 C CA . VAL C 3 121 ? -47.281 -35.106 39.253 1.00 65.01 123 VAL D CA 1
ATOM 3297 C C . VAL C 3 121 ? -48.030 -34.161 40.188 1.00 62.71 123 VAL D C 1
ATOM 3298 O O . VAL C 3 121 ? -48.286 -34.481 41.349 1.00 60.73 123 VAL D O 1
ATOM 3302 N N . PHE C 3 122 ? -48.369 -32.986 39.671 1.00 63.29 124 PHE D N 1
ATOM 3303 C CA . PHE C 3 122 ? -49.044 -31.961 40.455 1.00 57.09 124 PHE D CA 1
ATOM 3304 C C . PHE C 3 122 ? -50.297 -31.495 39.739 1.00 52.46 124 PHE D C 1
ATOM 3305 O O . PHE C 3 122 ? -50.310 -31.384 38.514 1.00 53.24 124 PHE D O 1
ATOM 3313 N N . PRO C 3 123 ? -51.364 -31.231 40.503 1.00 51.28 125 PRO D N 1
ATOM 3314 C CA . PRO C 3 123 ? -52.568 -30.640 39.919 1.00 44.21 125 PRO D CA 1
ATOM 3315 C C . PRO C 3 123 ? -52.310 -29.169 39.614 1.00 52.51 125 PRO D C 1
ATOM 3316 O O . PRO C 3 123 ? -51.306 -28.626 40.077 1.00 52.76 125 PRO D O 1
ATOM 3320 N N . PRO C 3 124 ? -53.197 -28.523 38.848 1.00 51.75 126 PRO D N 1
ATOM 3321 C CA . PRO C 3 124 ? -52.930 -27.118 38.542 1.00 53.96 126 PRO D CA 1
ATOM 3322 C C . PRO C 3 124 ? -53.519 -26.165 39.576 1.00 51.23 126 PRO D C 1
ATOM 3323 O O . PRO C 3 124 ? -54.404 -26.546 40.346 1.00 49.54 126 PRO D O 1
ATOM 3327 N N . GLU C 3 125 ? -53.014 -24.937 39.593 1.00 51.72 127 GLU D N 1
ATOM 3328 C CA . GLU C 3 125 ? -53.644 -23.857 40.339 1.00 51.75 127 GLU D CA 1
ATOM 3329 C C . GLU C 3 125 ? -54.353 -22.939 39.359 1.00 42.42 127 GLU D C 1
ATOM 3330 O O . GLU C 3 125 ? -53.744 -22.439 38.415 1.00 49.21 127 GLU D O 1
ATOM 3336 N N . VAL C 3 126 ? -55.640 -22.717 39.585 1.00 44.25 128 VAL D N 1
ATOM 3337 C CA . VAL C 3 126 ? -56.422 -21.888 38.682 1.00 45.87 128 VAL D CA 1
ATOM 3338 C C . VAL C 3 126 ? -56.656 -20.510 39.276 1.00 43.83 128 VAL D C 1
ATOM 3339 O O . VAL C 3 126 ? -57.097 -20.377 40.416 1.00 42.37 128 VAL D O 1
ATOM 3343 N N . ALA C 3 127 ? -56.347 -19.489 38.485 1.00 52.13 129 ALA D N 1
ATOM 3344 C CA . ALA C 3 127 ? -56.512 -18.104 38.899 1.00 52.74 129 ALA D CA 1
ATOM 3345 C C . ALA C 3 127 ? -57.131 -17.279 37.779 1.00 52.77 129 ALA D C 1
ATOM 3346 O O . ALA C 3 127 ? -56.665 -17.309 36.639 1.00 63.86 129 ALA D O 1
ATOM 3348 N N . VAL C 3 128 ? -58.187 -16.549 38.115 1.00 41.88 130 VAL D N 1
ATOM 3349 C CA . VAL C 3 128 ? -58.889 -15.709 37.155 1.00 44.30 130 VAL D CA 1
ATOM 3350 C C . VAL C 3 128 ? -58.506 -14.254 37.368 1.00 51.53 130 VAL D C 1
ATOM 3351 O O . VAL C 3 128 ? -58.532 -13.760 38.489 1.00 57.30 130 VAL D O 1
ATOM 3355 N N . PHE C 3 129 ? -58.101 -13.591 36.290 1.00 53.12 131 PHE D N 1
ATOM 3356 C CA . PHE C 3 129 ? -57.680 -12.197 36.329 1.00 51.57 131 PHE D CA 1
ATOM 3357 C C . PHE C 3 129 ? -58.734 -11.317 35.667 1.00 47.35 131 PHE D C 1
ATOM 3358 O O . PHE C 3 129 ? -59.111 -11.541 34.505 1.00 49.99 131 PHE D O 1
ATOM 3366 N N . GLU C 3 130 ? -59.180 -10.310 36.416 1.00 46.71 132 GLU D N 1
ATOM 3367 C CA . GLU C 3 130 ? -60.282 -9.437 36.025 1.00 47.06 132 GLU D CA 1
ATOM 3368 C C . GLU C 3 130 ? -59.845 -8.413 34.981 1.00 40.80 132 GLU D C 1
ATOM 3369 O O . GLU C 3 130 ? -58.682 -8.016 34.955 1.00 42.46 132 GLU D O 1
ATOM 3375 N N . PRO C 3 131 ? -60.780 -7.988 34.113 1.00 42.30 133 PRO D N 1
ATOM 3376 C CA . PRO C 3 131 ? -60.491 -7.073 33.001 1.00 39.49 133 PRO D CA 1
ATOM 3377 C C . PRO C 3 131 ? -59.879 -5.747 33.437 1.00 36.87 133 PRO D C 1
ATOM 3378 O O . PRO C 3 131 ? -60.206 -5.228 34.502 1.00 35.57 133 PRO D O 1
ATOM 3382 N N . SER C 3 132 ? -59.002 -5.206 32.600 1.00 42.30 134 SER D N 1
ATOM 3383 C CA . SER C 3 132 ? -58.413 -3.895 32.839 1.00 43.89 134 SER D CA 1
ATOM 3384 C C . SER C 3 132 ? -59.426 -2.781 32.605 1.00 46.07 134 SER D C 1
ATOM 3385 O O . SER C 3 132 ? -60.132 -2.778 31.596 1.00 48.97 134 SER D O 1
ATOM 3388 N N . GLU C 3 133 ? -59.496 -1.842 33.544 1.00 52.26 135 GLU D N 1
ATOM 3389 C CA . GLU C 3 133 ? -60.352 -0.669 33.398 1.00 45.70 135 GLU D CA 1
ATOM 3390 C C . GLU C 3 133 ? -59.959 0.145 32.169 1.00 41.70 135 GLU D C 1
ATOM 3391 O O . GLU C 3 133 ? -60.814 0.702 31.478 1.00 43.65 135 GLU D O 1
ATOM 3397 N N . ALA C 3 134 ? -58.658 0.199 31.905 1.00 35.08 136 ALA D N 1
ATOM 3398 C CA . ALA C 3 134 ? -58.127 0.842 30.710 1.00 37.06 136 ALA D CA 1
ATOM 3399 C C . ALA C 3 134 ? -58.697 0.238 29.426 1.00 48.96 136 ALA D C 1
ATOM 3400 O O . ALA C 3 134 ? -59.042 0.962 28.492 1.00 44.48 136 ALA D O 1
ATOM 3402 N N . GLU C 3 135 ? -58.785 -1.089 29.383 1.00 48.35 137 GLU D N 1
ATOM 3403 C CA . GLU C 3 135 ? -59.349 -1.783 28.230 1.00 42.87 137 GLU D CA 1
ATOM 3404 C C . GLU C 3 135 ? -60.823 -1.444 28.046 1.00 42.23 137 GLU D C 1
ATOM 3405 O O . GLU C 3 135 ? -61.283 -1.205 26.930 1.00 42.51 137 GLU D O 1
ATOM 3411 N N . ILE C 3 136 ? -61.559 -1.431 29.151 1.00 37.58 138 ILE D N 1
ATOM 3412 C CA . ILE C 3 136 ? -62.977 -1.100 29.128 1.00 41.94 138 ILE D CA 1
ATOM 3413 C C . ILE C 3 136 ? -63.188 0.327 28.624 1.00 41.29 138 ILE D C 1
ATOM 3414 O O . ILE C 3 136 ? -64.125 0.600 27.872 1.00 43.89 138 ILE D O 1
ATOM 3419 N N . SER C 3 137 ? -62.298 1.230 29.019 1.00 41.80 139 SER D N 1
ATOM 3420 C CA . SER C 3 137 ? -62.420 2.630 28.627 1.00 48.01 139 SER D CA 1
ATOM 3421 C C . SER C 3 137 ? -62.043 2.833 27.165 1.00 48.34 139 SER D C 1
ATOM 3422 O O . SER C 3 137 ? -62.691 3.595 26.447 1.00 57.03 139 SER D O 1
ATOM 3425 N N . HIS C 3 138 ? -60.990 2.150 26.730 1.00 41.71 140 HIS D N 1
ATOM 3426 C CA . HIS C 3 138 ? -60.458 2.320 25.383 1.00 40.83 140 HIS D CA 1
ATOM 3427 C C . HIS C 3 138 ? -61.248 1.605 24.284 1.00 40.45 140 HIS D C 1
ATOM 3428 O O . HIS C 3 138 ? -61.396 2.131 23.181 1.00 38.79 140 HIS D O 1
ATOM 3435 N N . THR C 3 139 ? -61.747 0.409 24.582 1.00 41.36 141 THR D N 1
ATOM 3436 C CA . THR C 3 139 ? -62.318 -0.463 23.554 1.00 41.38 141 THR D CA 1
ATOM 3437 C C . THR C 3 139 ? -63.785 -0.810 23.775 1.00 40.52 141 THR D C 1
ATOM 3438 O O . THR C 3 139 ? -64.444 -1.325 22.869 1.00 34.86 141 THR D O 1
ATOM 3442 N N . GLN C 3 140 ? -64.270 -0.560 24.990 1.00 41.95 142 GLN D N 1
ATOM 3443 C CA . GLN C 3 140 ? -65.615 -0.952 25.419 1.00 43.62 142 GLN D CA 1
ATOM 3444 C C . GLN C 3 140 ? -65.766 -2.472 25.444 1.00 41.10 142 GLN D C 1
ATOM 3445 O O . GLN C 3 140 ? -66.877 -2.999 25.494 1.00 41.87 142 GLN D O 1
ATOM 3451 N N . LYS C 3 141 ? -64.633 -3.167 25.418 1.00 45.40 143 LYS D N 1
ATOM 3452 C CA . LYS C 3 141 ? -64.601 -4.617 25.563 1.00 42.31 143 LYS D CA 1
ATOM 3453 C C . LYS C 3 141 ? -63.839 -4.969 26.835 1.00 37.65 143 LYS D C 1
ATOM 3454 O O . LYS C 3 141 ? -63.087 -4.146 27.357 1.00 41.89 143 LYS D O 1
ATOM 3460 N N . ALA C 3 142 ? -64.035 -6.185 27.334 1.00 31.88 144 ALA D N 1
ATOM 3461 C CA . ALA C 3 142 ? -63.407 -6.611 28.580 1.00 37.97 144 ALA D CA 1
ATOM 3462 C C . ALA C 3 142 ? -62.868 -8.037 28.477 1.00 40.77 144 ALA D C 1
ATOM 3463 O O . ALA C 3 142 ? -63.631 -8.989 28.281 1.00 39.22 144 ALA D O 1
ATOM 3465 N N . THR C 3 143 ? -61.550 -8.174 28.606 1.00 34.93 145 THR D N 1
ATOM 3466 C CA . THR C 3 143 ? -60.897 -9.477 28.519 1.00 36.00 145 THR D CA 1
ATOM 3467 C C . THR C 3 143 ? -60.514 -10.029 29.891 1.00 35.03 145 THR D C 1
ATOM 3468 O O . THR C 3 143 ? -59.678 -9.455 30.587 1.00 30.29 145 THR D O 1
ATOM 3472 N N . LEU C 3 144 ? -61.126 -11.150 30.263 1.00 36.99 146 LEU D N 1
ATOM 3473 C CA . LEU C 3 144 ? -60.731 -11.909 31.447 1.00 36.17 146 LEU D CA 1
ATOM 3474 C C . LEU C 3 144 ? -59.608 -12.869 31.076 1.00 36.53 146 LEU D C 1
ATOM 3475 O O . LEU C 3 144 ? -59.634 -13.461 29.993 1.00 40.35 146 LEU D O 1
ATOM 3480 N N . VAL C 3 145 ? -58.630 -13.038 31.963 1.00 33.33 147 VAL D N 1
ATOM 3481 C CA . VAL C 3 145 ? -57.527 -13.951 31.661 1.00 33.51 147 VAL D CA 1
ATOM 3482 C C . VAL C 3 145 ? -57.393 -15.067 32.691 1.00 43.47 147 VAL D C 1
ATOM 3483 O O . VAL C 3 145 ? -57.297 -14.801 33.876 1.00 45.48 147 VAL D O 1
ATOM 3487 N N . CYS C 3 146 ? -57.338 -16.317 32.243 1.00 40.26 148 CYS D N 1
ATOM 3488 C CA . CYS C 3 146 ? -57.180 -17.426 33.176 1.00 33.28 148 CYS D CA 1
ATOM 3489 C C . CYS C 3 146 ? -55.774 -17.999 33.142 1.00 41.78 148 CYS D C 1
ATOM 3490 O O . CYS C 3 146 ? -55.162 -18.113 32.079 1.00 46.39 148 CYS D O 1
ATOM 3493 N N . LEU C 3 147 ? -55.274 -18.361 34.320 1.00 38.37 149 LEU D N 1
ATOM 3494 C CA . LEU C 3 147 ? -53.984 -19.025 34.436 1.00 40.23 149 LEU D CA 1
ATOM 3495 C C . LEU C 3 147 ? -54.108 -20.333 35.207 1.00 45.90 149 LEU D C 1
ATOM 3496 O O . LEU C 3 147 ? -54.615 -20.364 36.329 1.00 43.80 149 LEU D O 1
ATOM 3501 N N . ALA C 3 148 ? -53.636 -21.410 34.591 1.00 45.42 150 ALA D N 1
ATOM 3502 C CA . ALA C 3 148 ? -53.513 -22.694 35.260 1.00 43.56 150 ALA D CA 1
ATOM 3503 C C . ALA C 3 148 ? -52.030 -23.000 35.396 1.00 44.89 150 ALA D C 1
ATOM 3504 O O . ALA C 3 148 ? -51.330 -23.141 34.396 1.00 39.67 150 ALA D O 1
ATOM 3506 N N . THR C 3 149 ? -51.548 -23.098 36.630 1.00 49.56 151 THR D N 1
ATOM 3507 C CA . THR C 3 149 ? -50.108 -23.132 36.864 1.00 49.73 151 THR D CA 1
ATOM 3508 C C . THR C 3 149 ? -49.613 -24.335 37.665 1.00 47.28 151 THR D C 1
ATOM 3509 O O . THR C 3 149 ? -50.373 -24.981 38.390 1.00 46.11 151 THR D O 1
ATOM 3513 N N . GLY C 3 150 ? -48.319 -24.610 37.521 1.00 44.11 152 GLY D N 1
ATOM 3514 C CA . GLY C 3 150 ? -47.635 -25.650 38.267 1.00 52.12 152 GLY D CA 1
ATOM 3515 C C . GLY C 3 150 ? -48.280 -27.022 38.248 1.00 56.97 152 GLY D C 1
ATOM 3516 O O . GLY C 3 150 ? -48.489 -27.625 39.300 1.00 57.36 152 GLY D O 1
ATOM 3517 N N . PHE C 3 151 ? -48.599 -27.520 37.058 1.00 55.56 153 PHE D N 1
ATOM 3518 C CA . PHE C 3 151 ? -49.156 -28.861 36.943 1.00 52.40 153 PHE D CA 1
ATOM 3519 C C . PHE C 3 151 ? -48.265 -29.797 36.129 1.00 52.96 153 PHE D C 1
ATOM 3520 O O . PHE C 3 151 ? -47.511 -29.365 35.256 1.00 50.21 153 PHE D O 1
ATOM 3528 N N . TYR C 3 152 ? -48.355 -31.084 36.445 1.00 49.73 154 TYR D N 1
ATOM 3529 C CA . TYR C 3 152 ? -47.676 -32.132 35.695 1.00 55.71 154 TYR D CA 1
ATOM 3530 C C . TYR C 3 152 ? -48.502 -33.405 35.823 1.00 54.94 154 TYR D C 1
ATOM 3531 O O . TYR C 3 152 ? -49.064 -33.666 36.882 1.00 55.08 154 TYR D O 1
ATOM 3540 N N . PRO C 3 153 ? -48.604 -34.188 34.739 1.00 53.93 155 PRO D N 1
ATOM 3541 C CA . PRO C 3 153 ? -48.045 -33.875 33.422 1.00 52.11 155 PRO D CA 1
ATOM 3542 C C . PRO C 3 153 ? -48.935 -32.953 32.596 1.00 53.49 155 PRO D C 1
ATOM 3543 O O . PRO C 3 153 ? -49.988 -32.506 33.057 1.00 55.26 155 PRO D O 1
ATOM 3547 N N . ASP C 3 154 ? -48.493 -32.676 31.377 1.00 53.63 156 ASP D N 1
ATOM 3548 C CA . ASP C 3 154 ? -49.196 -31.784 30.467 1.00 52.60 156 ASP D CA 1
ATOM 3549 C C . ASP C 3 154 ? -50.476 -32.433 29.948 1.00 51.90 156 ASP D C 1
ATOM 3550 O O . ASP C 3 154 ? -50.490 -32.998 28.859 1.00 61.66 156 ASP D O 1
ATOM 3555 N N . HIS C 3 155 ? -51.552 -32.360 30.723 1.00 47.51 157 HIS D N 1
ATOM 3556 C CA . HIS C 3 155 ? -52.797 -33.000 30.314 1.00 53.45 157 HIS D CA 1
ATOM 3557 C C . HIS C 3 155 ? -54.003 -32.331 30.959 1.00 46.23 157 HIS D C 1
ATOM 3558 O O . HIS C 3 155 ? -54.681 -32.919 31.801 1.00 46.22 157 HIS D O 1
ATOM 3565 N N . VAL C 3 156 ? -54.264 -31.093 30.556 1.00 43.89 158 VAL D N 1
ATOM 3566 C CA . VAL C 3 156 ? -55.378 -30.334 31.108 1.00 42.47 158 VAL D CA 1
ATOM 3567 C C . VAL C 3 156 ? -56.378 -29.922 30.034 1.00 41.40 158 VAL D C 1
ATOM 3568 O O . VAL C 3 156 ? -56.021 -29.732 28.870 1.00 42.34 158 VAL D O 1
ATOM 3572 N N . GLU C 3 157 ? -57.638 -29.807 30.440 1.00 42.12 159 GLU D N 1
ATOM 3573 C CA . GLU C 3 157 ? -58.697 -29.291 29.587 1.00 36.71 159 GLU D CA 1
ATOM 3574 C C . GLU C 3 157 ? -59.338 -28.082 30.246 1.00 36.93 159 GLU D C 1
ATOM 3575 O O . GLU C 3 157 ? -60.071 -28.213 31.229 1.00 39.97 159 GLU D O 1
ATOM 3581 N N . LEU C 3 158 ? -59.048 -26.904 29.708 1.00 33.04 160 LEU D N 1
ATOM 3582 C CA . LEU C 3 158 ? -59.564 -25.662 30.260 1.00 31.43 160 LEU D CA 1
ATOM 3583 C C . LEU C 3 158 ? -60.844 -25.285 29.528 1.00 34.26 160 LEU D C 1
ATOM 3584 O O . LEU C 3 158 ? -60.929 -25.400 28.307 1.00 33.35 160 LEU D O 1
ATOM 3589 N N . SER C 3 159 ? -61.843 -24.848 30.287 1.00 37.83 161 SER D N 1
ATOM 3590 C CA . SER C 3 159 ? -63.101 -24.388 29.721 1.00 33.59 161 SER D CA 1
ATOM 3591 C C . SER C 3 159 ? -63.611 -23.171 30.482 1.00 35.20 161 SER D C 1
ATOM 3592 O O . SER C 3 159 ? -63.327 -23.003 31.670 1.00 34.65 161 SER D O 1
ATOM 3595 N N . TRP C 3 160 ? -64.356 -22.319 29.786 1.00 36.27 162 TRP D N 1
ATOM 3596 C CA . TRP C 3 160 ? -64.997 -21.173 30.413 1.00 33.47 162 TRP D CA 1
ATOM 3597 C C . TRP C 3 160 ? -66.487 -21.439 30.565 1.00 39.16 162 TRP D C 1
ATOM 3598 O O . TRP C 3 160 ? -67.131 -21.979 29.661 1.00 38.33 162 TRP D O 1
ATOM 3609 N N . TRP C 3 161 ? -67.030 -21.053 31.715 1.00 38.37 163 TRP D N 1
ATOM 3610 C CA . TRP C 3 161 ? -68.452 -21.200 31.984 1.00 40.33 163 TRP D CA 1
ATOM 3611 C C . TRP C 3 161 ? -69.025 -19.864 32.427 1.00 43.86 163 TRP D C 1
ATOM 3612 O O . TRP C 3 161 ? -68.530 -19.253 33.370 1.00 42.27 163 TRP D O 1
ATOM 3623 N N . VAL C 3 162 ? -70.076 -19.416 31.751 1.00 40.07 164 VAL D N 1
ATOM 3624 C CA . VAL C 3 162 ? -70.683 -18.136 32.083 1.00 39.24 164 VAL D CA 1
ATOM 3625 C C . VAL C 3 162 ? -72.146 -18.331 32.428 1.00 41.66 164 VAL D C 1
ATOM 3626 O O . VAL C 3 162 ? -72.901 -18.939 31.661 1.00 37.55 164 VAL D O 1
ATOM 3630 N N . ASN C 3 163 ? -72.522 -17.838 33.606 1.00 44.79 165 ASN D N 1
ATOM 3631 C CA . ASN C 3 163 ? -73.869 -18.002 34.138 1.00 40.72 165 ASN D CA 1
ATOM 3632 C C . ASN C 3 163 ? -74.325 -19.453 34.061 1.00 36.36 165 ASN D C 1
ATOM 3633 O O . ASN C 3 163 ? -75.457 -19.745 33.681 1.00 44.54 165 ASN D O 1
ATOM 3638 N N . GLY C 3 164 ? -73.416 -20.358 34.410 1.00 34.01 166 GLY D N 1
ATOM 3639 C CA . GLY C 3 164 ? -73.710 -21.778 34.453 1.00 43.58 166 GLY D CA 1
ATOM 3640 C C . GLY C 3 164 ? -73.608 -22.534 33.140 1.00 46.42 166 GLY D C 1
ATOM 3641 O O . GLY C 3 164 ? -73.746 -23.756 33.127 1.00 46.83 166 GLY D O 1
ATOM 3642 N N . LYS C 3 165 ? -73.362 -21.833 32.036 1.00 43.46 167 LYS D N 1
ATOM 3643 C CA . LYS C 3 165 ? -73.288 -22.521 30.748 1.00 43.49 167 LYS D CA 1
ATOM 3644 C C . LYS C 3 165 ? -71.953 -22.302 30.042 1.00 41.78 167 LYS D C 1
ATOM 3645 O O . LYS C 3 165 ? -71.498 -21.170 29.901 1.00 44.34 167 LYS D O 1
ATOM 3651 N N . GLU C 3 166 ? -71.329 -23.402 29.622 1.00 40.32 168 GLU D N 1
ATOM 3652 C CA . GLU C 3 166 ? -70.026 -23.357 28.964 1.00 43.31 168 GLU D CA 1
ATOM 3653 C C . GLU C 3 166 ? -70.063 -22.536 27.681 1.00 42.30 168 GLU D C 1
ATOM 3654 O O . GLU C 3 166 ? -70.957 -22.705 26.852 1.00 44.37 168 GLU D O 1
ATOM 3660 N N . VAL C 3 167 ? -69.084 -21.652 27.517 1.00 35.26 169 VAL D N 1
ATOM 3661 C CA . VAL C 3 167 ? -68.996 -20.856 26.302 1.00 34.86 169 VAL D CA 1
ATOM 3662 C C . VAL C 3 167 ? -67.752 -21.198 25.492 1.00 36.20 169 VAL D C 1
ATOM 3663 O O . VAL C 3 167 ? -66.785 -21.753 26.015 1.00 39.07 169 VAL D O 1
ATOM 3667 N N . HIS C 3 168 ? -67.795 -20.867 24.207 1.00 33.62 170 HIS D N 1
ATOM 3668 C CA . HIS C 3 168 ? -66.643 -21.011 23.326 1.00 37.06 170 HIS D CA 1
ATOM 3669 C C . HIS C 3 168 ? -66.373 -19.710 22.585 1.00 37.22 170 HIS D C 1
ATOM 3670 O O . HIS C 3 168 ? -65.228 -19.394 22.261 1.00 38.02 170 HIS D O 1
ATOM 3677 N N . SER C 3 169 ? -67.436 -18.965 22.306 1.00 32.76 171 SER D N 1
ATOM 3678 C CA . SER C 3 169 ? -67.299 -17.679 21.647 1.00 32.34 171 SER D CA 1
ATOM 3679 C C . SER C 3 169 ? -66.534 -16.727 22.558 1.00 31.16 171 SER D C 1
ATOM 3680 O O . SER C 3 169 ? -66.771 -16.685 23.765 1.00 37.51 171 SER D O 1
ATOM 3683 N N . GLY C 3 170 ? -65.609 -15.972 21.974 1.00 30.73 172 GLY D N 1
ATOM 3684 C CA . GLY C 3 170 ? -64.826 -15.003 22.718 1.00 28.07 172 GLY D CA 1
ATOM 3685 C C . GLY C 3 170 ? -63.688 -15.638 23.495 1.00 33.56 172 GLY D C 1
ATOM 3686 O O . GLY C 3 170 ? -62.987 -14.962 24.247 1.00 33.27 172 GLY D O 1
ATOM 3687 N N . VAL C 3 171 ? -63.496 -16.941 23.306 1.00 30.20 173 VAL D N 1
ATOM 3688 C CA . VAL C 3 171 ? -62.500 -17.688 24.066 1.00 32.07 173 VAL D CA 1
ATOM 3689 C C . VAL C 3 171 ? -61.278 -18.073 23.234 1.00 32.40 173 VAL D C 1
ATOM 3690 O O . VAL C 3 171 ? -61.405 -18.508 22.090 1.00 32.55 173 VAL D O 1
ATOM 3694 N N . CYS C 3 172 ? -60.092 -17.917 23.817 1.00 33.58 174 CYS D N 1
ATOM 3695 C CA . CYS C 3 172 ? -58.886 -18.458 23.204 1.00 28.94 174 CYS D CA 1
ATOM 3696 C C . CYS C 3 172 ? -57.949 -19.011 24.270 1.00 27.38 174 CYS D C 1
ATOM 3697 O O . CYS C 3 172 ? -57.435 -18.272 25.102 1.00 33.81 174 CYS D O 1
ATOM 3700 N N . THR C 3 173 ? -57.731 -20.320 24.236 1.00 32.17 175 THR D N 1
ATOM 3701 C CA . THR C 3 173 ? -56.813 -20.971 25.160 1.00 34.99 175 THR D CA 1
ATOM 3702 C C . THR C 3 173 ? -55.560 -21.346 24.382 1.00 36.78 175 THR D C 1
ATOM 3703 O O . THR C 3 173 ? -55.649 -21.699 23.206 1.00 38.58 175 THR D O 1
ATOM 3707 N N . ASP C 3 174 ? -54.398 -21.258 25.022 1.00 34.92 176 ASP D N 1
ATOM 3708 C CA . ASP C 3 174 ? -53.140 -21.539 24.338 1.00 36.04 176 ASP D CA 1
ATOM 3709 C C . ASP C 3 174 ? -53.063 -22.950 23.757 1.00 36.28 176 ASP D C 1
ATOM 3710 O O . ASP C 3 174 ? -53.443 -23.922 24.410 1.00 35.55 176 ASP D O 1
ATOM 3715 N N . PRO C 3 175 ? -52.551 -23.051 22.521 1.00 41.03 177 PRO D N 1
ATOM 3716 C CA . PRO C 3 175 ? -52.306 -24.284 21.765 1.00 37.72 177 PRO D CA 1
ATOM 3717 C C . PRO C 3 175 ? -51.467 -25.270 22.569 1.00 44.52 177 PRO D C 1
ATOM 3718 O O . PRO C 3 175 ? -51.881 -26.410 22.770 1.00 51.47 177 PRO D O 1
ATOM 3722 N N . GLN C 3 176 ? -50.302 -24.826 23.028 1.00 49.15 178 GLN D N 1
ATOM 3723 C CA . GLN C 3 176 ? -49.496 -25.634 23.933 1.00 54.67 178 GLN D CA 1
ATOM 3724 C C . GLN C 3 176 ? -49.006 -24.809 25.117 1.00 51.54 178 GLN D C 1
ATOM 3725 O O . GLN C 3 176 ? -48.643 -23.644 24.958 1.00 50.54 178 GLN D O 1
ATOM 3731 N N . PRO C 3 177 ? -49.010 -25.415 26.315 1.00 51.28 179 PRO D N 1
ATOM 3732 C CA . PRO C 3 177 ? -48.612 -24.768 27.569 1.00 46.28 179 PRO D CA 1
ATOM 3733 C C . PRO C 3 177 ? -47.140 -24.365 27.569 1.00 50.82 179 PRO D C 1
ATOM 3734 O O . PRO C 3 177 ? -46.397 -24.753 26.667 1.00 51.24 179 PRO D O 1
ATOM 3738 N N . LEU C 3 178 ? -46.727 -23.608 28.580 1.00 49.98 180 LEU D N 1
ATOM 3739 C CA . LEU C 3 178 ? -45.323 -23.248 28.751 1.00 44.38 180 LEU D CA 1
ATOM 3740 C C . LEU C 3 178 ? -44.670 -24.167 29.779 1.00 51.14 180 LEU D C 1
ATOM 3741 O O . LEU C 3 178 ? -45.343 -24.680 30.671 1.00 46.51 180 LEU D O 1
ATOM 3746 N N . LYS C 3 179 ? -43.362 -24.363 29.673 1.00 51.51 181 LYS D N 1
ATOM 3747 C CA . LYS C 3 179 ? -42.644 -25.070 30.721 1.00 54.35 181 LYS D CA 1
ATOM 3748 C C . LYS C 3 179 ? -42.234 -24.040 31.765 1.00 55.07 181 LYS D C 1
ATOM 3749 O O . LYS C 3 179 ? -41.576 -23.052 31.440 1.00 52.38 181 LYS D O 1
ATOM 3755 N N . GLU C 3 180 ? -42.638 -24.257 33.012 1.00 51.91 182 GLU D N 1
ATOM 3756 C CA . GLU C 3 180 ? -42.341 -23.305 34.075 1.00 48.88 182 GLU D CA 1
ATOM 3757 C C . GLU C 3 180 ? -40.841 -23.283 34.334 1.00 61.85 182 GLU D C 1
ATOM 3758 O O . GLU C 3 180 ? -40.277 -22.250 34.692 1.00 62.73 182 GLU D O 1
ATOM 3764 N N . GLN C 3 181 ? -40.201 -24.433 34.151 1.00 65.12 183 GLN D N 1
ATOM 3765 C CA . GLN C 3 181 ? -38.747 -24.503 34.188 1.00 67.79 183 GLN D CA 1
ATOM 3766 C C . GLN C 3 181 ? -38.147 -25.278 33.022 1.00 69.05 183 GLN D C 1
ATOM 3767 O O . GLN C 3 181 ? -38.077 -26.505 33.052 1.00 78.21 183 GLN D O 1
ATOM 3773 N N . PRO C 3 182 ? -37.713 -24.549 31.985 1.00 68.04 184 PRO D N 1
ATOM 3774 C CA . PRO C 3 182 ? -37.138 -25.136 30.772 1.00 70.43 184 PRO D CA 1
ATOM 3775 C C . PRO C 3 182 ? -35.842 -25.880 31.079 1.00 74.98 184 PRO D C 1
ATOM 3776 O O . PRO C 3 182 ? -35.149 -25.529 32.035 1.00 75.06 184 PRO D O 1
ATOM 3780 N N . ALA C 3 183 ? -35.543 -26.899 30.280 1.00 81.64 185 ALA D N 1
ATOM 3781 C CA . ALA C 3 183 ? -34.366 -27.755 30.442 1.00 86.14 185 ALA D CA 1
ATOM 3782 C C . ALA C 3 183 ? -34.365 -28.584 31.737 1.00 88.94 185 ALA D C 1
ATOM 3783 O O . ALA C 3 183 ? -33.714 -29.626 31.783 1.00 88.88 185 ALA D O 1
ATOM 3785 N N . LEU C 3 184 ? -35.069 -28.149 32.783 1.00 88.13 186 LEU D N 1
ATOM 3786 C CA . LEU C 3 184 ? -35.160 -28.974 33.983 1.00 84.64 186 LEU D CA 1
ATOM 3787 C C . LEU C 3 184 ? -36.358 -29.890 33.772 1.00 85.86 186 LEU D C 1
ATOM 3788 O O . LEU C 3 184 ? -37.485 -29.562 34.152 1.00 82.26 186 LEU D O 1
ATOM 3793 N N . ASN C 3 185 ? -36.126 -31.020 33.111 1.00 88.30 187 ASN D N 1
ATOM 3794 C CA . ASN C 3 185 ? -37.241 -31.867 32.715 1.00 87.10 187 ASN D CA 1
ATOM 3795 C C . ASN C 3 185 ? -37.947 -32.388 33.967 1.00 85.86 187 ASN D C 1
ATOM 3796 O O . ASN C 3 185 ? -37.376 -32.375 35.062 1.00 82.16 187 ASN D O 1
ATOM 3801 N N . ASP C 3 186 ? -39.169 -32.873 33.767 1.00 87.92 188 ASP D N 1
ATOM 3802 C CA . ASP C 3 186 ? -40.157 -33.105 34.817 1.00 89.56 188 ASP D CA 1
ATOM 3803 C C . ASP C 3 186 ? -40.510 -31.742 35.392 1.00 84.21 188 ASP D C 1
ATOM 3804 O O . ASP C 3 186 ? -40.787 -31.589 36.584 1.00 80.18 188 ASP D O 1
ATOM 3809 N N . SER C 3 187 ? -40.500 -30.756 34.500 1.00 76.38 189 SER D N 1
ATOM 3810 C CA . SER C 3 187 ? -40.883 -29.393 34.815 1.00 69.61 189 SER D CA 1
ATOM 3811 C C . SER C 3 187 ? -42.389 -29.332 34.926 1.00 64.45 189 SER D C 1
ATOM 3812 O O . SER C 3 187 ? -43.083 -30.066 34.231 1.00 65.84 189 SER D O 1
ATOM 3815 N N . ARG C 3 188 ? -42.910 -28.443 35.758 1.00 52.49 190 ARG D N 1
ATOM 3816 C CA . ARG C 3 188 ? -44.349 -28.250 35.763 1.00 54.22 190 ARG D CA 1
ATOM 3817 C C . ARG C 3 188 ? -44.739 -27.285 34.650 1.00 51.40 190 ARG D C 1
ATOM 3818 O O . ARG C 3 188 ? -43.905 -26.536 34.144 1.00 50.57 190 ARG D O 1
ATOM 3826 N N . TYR C 3 189 ? -46.008 -27.318 34.261 1.00 51.00 191 TYR D N 1
ATOM 3827 C CA . TYR C 3 189 ? -46.473 -26.541 33.120 1.00 51.28 191 TYR D CA 1
ATOM 3828 C C . TYR C 3 189 ? -47.413 -25.411 33.516 1.00 50.67 191 TYR D C 1
ATOM 3829 O O . TYR C 3 189 ? -48.051 -25.452 34.569 1.00 51.46 191 TYR D O 1
ATOM 3838 N N . ALA C 3 190 ? -47.471 -24.392 32.665 1.00 47.18 192 ALA D N 1
ATOM 3839 C CA . ALA C 3 190 ? -48.402 -23.285 32.837 1.00 45.08 192 ALA D CA 1
ATOM 3840 C C . ALA C 3 190 ? -49.184 -23.063 31.545 1.00 46.01 192 ALA D C 1
ATOM 3841 O O . ALA C 3 190 ? -48.641 -23.208 30.449 1.00 44.78 192 ALA D O 1
ATOM 3843 N N . LEU C 3 191 ? -50.461 -22.716 31.680 1.00 46.82 193 LEU D N 1
ATOM 3844 C CA . LEU C 3 191 ? -51.342 -22.525 30.531 1.00 39.46 193 LEU D CA 1
ATOM 3845 C C . LEU C 3 191 ? -52.268 -21.334 30.746 1.00 39.29 193 LEU D C 1
ATOM 3846 O O . LEU C 3 191 ? -52.860 -21.189 31.814 1.00 38.91 193 LEU D O 1
ATOM 3851 N N . SER C 3 192 ? -52.400 -20.485 29.730 1.00 36.25 194 SER D N 1
ATOM 3852 C CA . SER C 3 192 ? -53.281 -19.327 29.831 1.00 35.69 194 SER D CA 1
ATOM 3853 C C . SER C 3 192 ? -54.479 -19.415 28.891 1.00 36.05 194 SER D C 1
ATOM 3854 O O . SER C 3 192 ? -54.450 -20.134 27.891 1.00 32.92 194 SER D O 1
ATOM 3857 N N . SER C 3 193 ? -55.529 -18.668 29.221 1.00 37.61 195 SER D N 1
ATOM 3858 C CA . SER C 3 193 ? -56.706 -18.566 28.363 1.00 35.90 195 SER D CA 1
ATOM 3859 C C . SER C 3 193 ? -57.300 -17.164 28.448 1.00 35.39 195 SER D C 1
ATOM 3860 O O . SER C 3 193 ? -56.995 -16.415 29.372 1.00 38.80 195 SER D O 1
ATOM 3863 N N . ARG C 3 194 ? -58.148 -16.806 27.487 1.00 33.24 196 ARG D N 1
ATOM 3864 C CA . ARG C 3 194 ? -58.784 -15.491 27.494 1.00 29.93 196 ARG D CA 1
ATOM 3865 C C . ARG C 3 194 ? -60.261 -15.578 27.128 1.00 33.69 196 ARG D C 1
ATOM 3866 O O . ARG C 3 194 ? -60.644 -16.331 26.229 1.00 36.43 196 ARG D O 1
ATOM 3874 N N . LEU C 3 195 ? -61.081 -14.799 27.827 1.00 32.93 197 LEU D N 1
ATOM 3875 C CA . LEU C 3 195 ? -62.491 -14.658 27.481 1.00 29.98 197 LEU D CA 1
ATOM 3876 C C . LEU C 3 195 ? -62.869 -13.186 27.372 1.00 30.82 197 LEU D C 1
ATOM 3877 O O . LEU C 3 195 ? -62.825 -12.454 28.357 1.00 32.39 197 LEU D O 1
ATOM 3882 N N . ARG C 3 196 ? -63.248 -12.752 26.177 1.00 30.14 198 ARG D N 1
ATOM 3883 C CA . ARG C 3 196 ? -63.574 -11.349 25.969 1.00 30.81 198 ARG D CA 1
ATOM 3884 C C . ARG C 3 196 ? -65.074 -11.151 25.789 1.00 35.04 198 ARG D C 1
ATOM 3885 O O . ARG C 3 196 ? -65.689 -11.744 24.902 1.00 33.70 198 ARG D O 1
ATOM 3893 N N . VAL C 3 197 ? -65.655 -10.311 26.639 1.00 36.64 199 VAL D N 1
ATOM 3894 C CA . VAL C 3 197 ? -67.083 -10.017 26.578 1.00 34.83 199 VAL D CA 1
ATOM 3895 C C . VAL C 3 197 ? -67.282 -8.513 26.463 1.00 33.89 199 VAL D C 1
ATOM 3896 O O . VAL C 3 197 ? -66.329 -7.751 26.591 1.00 31.73 199 VAL D O 1
ATOM 3900 N N . SER C 3 198 ? -68.514 -8.084 26.217 1.00 36.45 200 SER D N 1
ATOM 3901 C CA . SER C 3 198 ? -68.799 -6.657 26.156 1.00 35.26 200 SER D CA 1
ATOM 3902 C C . SER C 3 198 ? -68.704 -6.067 27.555 1.00 43.77 200 SER D C 1
ATOM 3903 O O . SER C 3 198 ? -69.078 -6.717 28.534 1.00 45.56 200 SER D O 1
ATOM 3906 N N . ALA C 3 199 ? -68.183 -4.846 27.644 1.00 42.13 201 ALA D N 1
ATOM 3907 C CA . ALA C 3 199 ? -68.047 -4.150 28.920 1.00 38.43 201 ALA D CA 1
ATOM 3908 C C . ALA C 3 199 ? -69.366 -4.122 29.685 1.00 39.74 201 ALA D C 1
ATOM 3909 O O . ALA C 3 199 ? -69.393 -4.329 30.897 1.00 41.60 201 ALA D O 1
ATOM 3911 N N . THR C 3 200 ? -70.459 -3.895 28.964 1.00 39.34 202 THR D N 1
ATOM 3912 C CA . THR C 3 200 ? -71.777 -3.831 29.578 1.00 40.00 202 THR D CA 1
ATOM 3913 C C . THR C 3 200 ? -72.163 -5.180 30.170 1.00 41.84 202 THR D C 1
ATOM 3914 O O . THR C 3 200 ? -72.833 -5.243 31.200 1.00 45.84 202 THR D O 1
ATOM 3918 N N . PHE C 3 201 ? -71.740 -6.258 29.518 1.00 40.80 203 PHE D N 1
ATOM 3919 C CA . PHE C 3 201 ? -71.940 -7.595 30.067 1.00 42.13 203 PHE D CA 1
ATOM 3920 C C . PHE C 3 201 ? -71.078 -7.825 31.306 1.00 45.55 203 PHE D C 1
ATOM 3921 O O . PHE C 3 201 ? -71.517 -8.463 32.264 1.00 40.87 203 PHE D O 1
ATOM 3929 N N . TRP C 3 202 ? -69.852 -7.310 31.284 1.00 42.95 204 TRP D N 1
ATOM 3930 C CA . TRP C 3 202 ? -68.935 -7.497 32.403 1.00 42.50 204 TRP D CA 1
ATOM 3931 C C . TRP C 3 202 ? -69.326 -6.646 33.607 1.00 45.95 204 TRP D C 1
ATOM 3932 O O . TRP C 3 202 ? -69.168 -7.069 34.750 1.00 46.87 204 TRP D O 1
ATOM 3943 N N . GLN C 3 203 ? -69.831 -5.445 33.350 1.00 49.09 205 GLN D N 1
ATOM 3944 C CA . GLN C 3 203 ? -70.156 -4.524 34.433 1.00 50.85 205 GLN D CA 1
ATOM 3945 C C . GLN C 3 203 ? -71.448 -4.916 35.138 1.00 51.93 205 GLN D C 1
ATOM 3946 O O . GLN C 3 203 ? -71.768 -4.388 36.199 1.00 60.22 205 GLN D O 1
ATOM 3952 N N . ASN C 3 204 ? -72.184 -5.849 34.550 1.00 46.59 206 ASN D N 1
ATOM 3953 C CA . ASN C 3 204 ? -73.423 -6.316 35.151 1.00 47.89 206 ASN D CA 1
ATOM 3954 C C . ASN C 3 204 ? -73.137 -7.362 36.226 1.00 50.81 206 ASN D C 1
ATOM 3955 O O . ASN C 3 204 ? -72.713 -8.474 35.914 1.00 49.11 206 ASN D O 1
ATOM 3960 N N . PRO C 3 205 ? -73.378 -7.006 37.498 1.00 55.46 207 PRO D N 1
ATOM 3961 C CA . PRO C 3 205 ? -73.024 -7.808 38.679 1.00 53.29 207 PRO D CA 1
ATOM 3962 C C . PRO C 3 205 ? -73.755 -9.137 38.806 1.00 55.10 207 PRO D C 1
ATOM 3963 O O . PRO C 3 205 ? -73.474 -9.880 39.747 1.00 48.40 207 PRO D O 1
ATOM 3967 N N . ARG C 3 206 ? -74.671 -9.437 37.892 1.00 58.21 208 ARG D N 1
ATOM 3968 C CA . ARG C 3 206 ? -75.414 -10.684 37.976 1.00 53.56 208 ARG D CA 1
ATOM 3969 C C . ARG C 3 206 ? -74.776 -11.747 37.086 1.00 49.51 208 ARG D C 1
ATOM 3970 O O . ARG C 3 206 ? -75.210 -12.897 37.074 1.00 51.46 208 ARG D O 1
ATOM 3978 N N . ASN C 3 207 ? -73.733 -11.361 36.356 1.00 47.88 209 ASN D N 1
ATOM 3979 C CA . ASN C 3 207 ? -72.998 -12.295 35.508 1.00 41.99 209 ASN D CA 1
ATOM 3980 C C . ASN C 3 207 ? -71.839 -12.981 36.226 1.00 48.80 209 ASN D C 1
ATOM 3981 O O . ASN C 3 207 ? -71.024 -12.330 36.882 1.00 52.77 209 ASN D O 1
ATOM 3986 N N . HIS C 3 208 ? -71.764 -14.298 36.076 1.00 44.82 210 HIS D N 1
ATOM 3987 C CA . HIS C 3 208 ? -70.833 -15.117 36.841 1.00 46.81 210 HIS D CA 1
ATOM 3988 C C . HIS C 3 208 ? -69.866 -15.840 35.909 1.00 45.22 210 HIS D C 1
ATOM 3989 O O . HIS C 3 208 ? -70.282 -16.629 35.062 1.00 46.35 210 HIS D O 1
ATOM 3996 N N . PHE C 3 209 ? -68.574 -15.577 36.080 1.00 46.90 211 PHE D N 1
ATOM 3997 C CA . PHE C 3 209 ? -67.557 -16.113 35.180 1.00 43.54 211 PHE D CA 1
ATOM 3998 C C . PHE C 3 209 ? -66.695 -17.146 35.886 1.00 45.05 211 PHE D C 1
ATOM 3999 O O . PHE C 3 209 ? -65.969 -16.813 36.811 1.00 49.54 211 PHE D O 1
ATOM 4007 N N . ARG C 3 210 ? -66.742 -18.394 35.439 1.00 41.79 212 ARG D N 1
ATOM 4008 C CA . ARG C 3 210 ? -65.896 -19.413 36.041 1.00 44.88 212 ARG D CA 1
ATOM 4009 C C . ARG C 3 210 ? -64.933 -20.018 35.032 1.00 42.99 212 ARG D C 1
ATOM 4010 O O . ARG C 3 210 ? -65.335 -20.472 33.965 1.00 43.18 212 ARG D O 1
ATOM 4018 N N . CYS C 3 211 ? -63.655 -20.015 35.385 1.00 45.77 213 CYS D N 1
ATOM 4019 C CA . CYS C 3 211 ? -62.640 -20.702 34.607 1.00 41.93 213 CYS D CA 1
ATOM 4020 C C . CYS C 3 211 ? -62.347 -22.048 35.254 1.00 44.39 213 CYS D C 1
ATOM 4021 O O . CYS C 3 211 ? -61.960 -22.119 36.428 1.00 46.12 213 CYS D O 1
ATOM 4024 N N . GLN C 3 212 ? -62.548 -23.109 34.478 1.00 43.71 214 GLN D N 1
ATOM 4025 C CA . GLN C 3 212 ? -62.474 -24.473 34.984 1.00 37.35 214 GLN D CA 1
ATOM 4026 C C . GLN C 3 212 ? -61.392 -25.284 34.289 1.00 40.20 214 GLN D C 1
ATOM 4027 O O . GLN C 3 212 ? -61.270 -25.249 33.071 1.00 41.76 214 GLN D O 1
ATOM 4033 N N . VAL C 3 213 ? -60.613 -26.023 35.069 1.00 46.72 215 VAL D N 1
ATOM 4034 C CA . VAL C 3 213 ? -59.564 -26.856 34.505 1.00 37.52 215 VAL D CA 1
ATOM 4035 C C . VAL C 3 213 ? -59.726 -28.304 34.943 1.00 40.47 215 VAL D C 1
ATOM 4036 O O . VAL C 3 213 ? -59.538 -28.641 36.118 1.00 44.58 215 VAL D O 1
ATOM 4040 N N . GLN C 3 214 ? -60.111 -29.146 33.989 1.00 40.59 216 GLN D N 1
ATOM 4041 C CA . GLN C 3 214 ? -60.103 -30.586 34.189 1.00 40.74 216 GLN D CA 1
ATOM 4042 C C . GLN C 3 214 ? -58.674 -31.102 34.076 1.00 45.23 216 GLN D C 1
ATOM 4043 O O . GLN C 3 214 ? -58.005 -30.893 33.069 1.00 45.22 216 GLN D O 1
ATOM 4049 N N . PHE C 3 215 ? -58.214 -31.781 35.117 1.00 48.42 217 PHE D N 1
ATOM 4050 C CA . PHE C 3 215 ? -56.859 -32.307 35.162 1.00 40.20 217 PHE D CA 1
ATOM 4051 C C . PHE C 3 215 ? -56.902 -33.818 35.304 1.00 46.85 217 PHE D C 1
ATOM 4052 O O . PHE C 3 215 ? -57.686 -34.358 36.092 1.00 48.16 217 PHE D O 1
ATOM 4060 N N . TYR C 3 216 ? -56.055 -34.494 34.537 1.00 42.50 218 TYR D N 1
ATOM 4061 C CA . TYR C 3 216 ? -55.998 -35.945 34.553 1.00 43.02 218 TYR D CA 1
ATOM 4062 C C . TYR C 3 216 ? -54.731 -36.411 35.251 1.00 49.26 218 TYR D C 1
ATOM 4063 O O . TYR C 3 216 ? -53.627 -36.258 34.728 1.00 51.91 218 TYR D O 1
ATOM 4072 N N . GLY C 3 217 ? -54.897 -36.979 36.439 1.00 47.08 219 GLY D N 1
ATOM 4073 C CA . GLY C 3 217 ? -53.762 -37.407 37.229 1.00 55.47 219 GLY D CA 1
ATOM 4074 C C . GLY C 3 217 ? -53.853 -38.869 37.610 1.00 55.02 219 GLY D C 1
ATOM 4075 O O . GLY C 3 217 ? -54.262 -39.707 36.808 1.00 54.19 219 GLY D O 1
ATOM 4076 N N . LEU C 3 218 ? -53.464 -39.173 38.841 1.00 55.29 220 LEU D N 1
ATOM 4077 C CA . LEU C 3 218 ? -53.464 -40.543 39.328 1.00 57.71 220 LEU D CA 1
ATOM 4078 C C . LEU C 3 218 ? -54.878 -40.992 39.665 1.00 59.30 220 LEU D C 1
ATOM 4079 O O . LEU C 3 218 ? -55.778 -40.170 39.821 1.00 55.55 220 LEU D O 1
ATOM 4084 N N . SER C 3 219 ? -55.073 -42.301 39.768 1.00 61.08 221 SER D N 1
ATOM 4085 C CA . SER C 3 219 ? -56.367 -42.836 40.166 1.00 72.68 221 SER D CA 1
ATOM 4086 C C . SER C 3 219 ? -56.359 -43.034 41.677 1.00 71.89 221 SER D C 1
ATOM 4087 O O . SER C 3 219 ? -55.359 -42.746 42.333 1.00 69.89 221 SER D O 1
ATOM 4090 N N . GLU C 3 220 ? -57.466 -43.518 42.229 1.00 70.48 222 GLU D N 1
ATOM 4091 C CA . GLU C 3 220 ? -57.579 -43.714 43.673 1.00 68.45 222 GLU D CA 1
ATOM 4092 C C . GLU C 3 220 ? -56.883 -45.000 44.122 1.00 79.40 222 GLU D C 1
ATOM 4093 O O . GLU C 3 220 ? -56.838 -45.307 45.312 1.00 86.38 222 GLU D O 1
ATOM 4095 N N . ASN C 3 221 ? -56.344 -45.746 43.161 1.00 79.16 223 ASN D N 1
ATOM 4096 C CA . ASN C 3 221 ? -55.608 -46.974 43.451 1.00 77.55 223 ASN D CA 1
ATOM 4097 C C . ASN C 3 221 ? -54.108 -46.750 43.424 1.00 80.15 223 ASN D C 1
ATOM 4098 O O . ASN C 3 221 ? -53.338 -47.605 43.858 1.00 85.63 223 ASN D O 1
ATOM 4103 N N . ASP C 3 222 ? -53.700 -45.601 42.896 1.00 75.76 224 ASP D N 1
ATOM 4104 C CA . ASP C 3 222 ? -52.293 -45.226 42.878 1.00 73.68 224 ASP D CA 1
ATOM 4105 C C . ASP C 3 222 ? -51.754 -45.127 44.299 1.00 70.17 224 ASP D C 1
ATOM 4106 O O . ASP C 3 222 ? -52.405 -44.566 45.180 1.00 71.10 224 ASP D O 1
ATOM 4108 N N . GLU C 3 223 ? -50.579 -45.702 44.531 1.00 69.61 225 GLU D N 1
ATOM 4109 C CA . GLU C 3 223 ? -49.947 -45.570 45.833 1.00 70.69 225 GLU D CA 1
ATOM 4110 C C . GLU C 3 223 ? -49.402 -44.161 45.987 1.00 75.91 225 GLU D C 1
ATOM 4111 O O . GLU C 3 223 ? -48.461 -43.774 45.293 1.00 74.08 225 GLU D O 1
ATOM 4113 N N . TRP C 3 224 ? -49.999 -43.391 46.889 1.00 75.84 226 TRP D N 1
ATOM 4114 C CA . TRP C 3 224 ? -49.497 -42.056 47.186 1.00 79.57 226 TRP D CA 1
ATOM 4115 C C . TRP C 3 224 ? -48.931 -41.971 48.607 1.00 84.58 226 TRP D C 1
ATOM 4116 O O . TRP C 3 224 ? -49.687 -41.992 49.578 1.00 79.95 226 TRP D O 1
ATOM 4127 N N . THR C 3 225 ? -47.608 -41.894 48.733 1.00 83.50 227 THR D N 1
ATOM 4128 C CA . THR C 3 225 ? -46.977 -41.786 50.053 1.00 89.11 227 THR D CA 1
ATOM 4129 C C . THR C 3 225 ? -46.602 -40.392 50.624 1.00 91.80 227 THR D C 1
ATOM 4130 O O . THR C 3 225 ? -46.302 -40.308 51.817 1.00 90.74 227 THR D O 1
ATOM 4134 N N . GLN C 3 226 ? -46.589 -39.318 49.821 1.00 91.16 228 GLN D N 1
ATOM 4135 C CA . GLN C 3 226 ? -45.987 -38.042 50.292 1.00 87.18 228 GLN D CA 1
ATOM 4136 C C . GLN C 3 226 ? -46.941 -36.986 50.914 1.00 85.19 228 GLN D C 1
ATOM 4137 O O . GLN C 3 226 ? -48.157 -37.019 50.717 1.00 84.95 228 GLN D O 1
ATOM 4143 N N . ASP C 3 227 ? -46.327 -36.071 51.677 1.00 87.04 229 ASP D N 1
ATOM 4144 C CA . ASP C 3 227 ? -46.880 -34.823 52.242 1.00 83.51 229 ASP D CA 1
ATOM 4145 C C . ASP C 3 227 ? -48.086 -34.184 51.554 1.00 84.36 229 ASP D C 1
ATOM 4146 O O . ASP C 3 227 ? -48.916 -33.563 52.215 1.00 83.14 229 ASP D O 1
ATOM 4151 N N . ARG C 3 228 ? -48.171 -34.294 50.235 1.00 83.79 230 ARG D N 1
ATOM 4152 C CA . ARG C 3 228 ? -49.232 -33.616 49.500 1.00 72.94 230 ARG D CA 1
ATOM 4153 C C . ARG C 3 228 ? -50.516 -34.412 49.352 1.00 71.44 230 ARG D C 1
ATOM 4154 O O . ARG C 3 228 ? -50.523 -35.636 49.479 1.00 76.68 230 ARG D O 1
ATOM 4162 N N . ALA C 3 229 ? -51.608 -33.692 49.113 1.00 69.24 231 ALA D N 1
ATOM 4163 C CA . ALA C 3 229 ? -52.864 -34.306 48.724 1.00 68.81 231 ALA D CA 1
ATOM 4164 C C . AL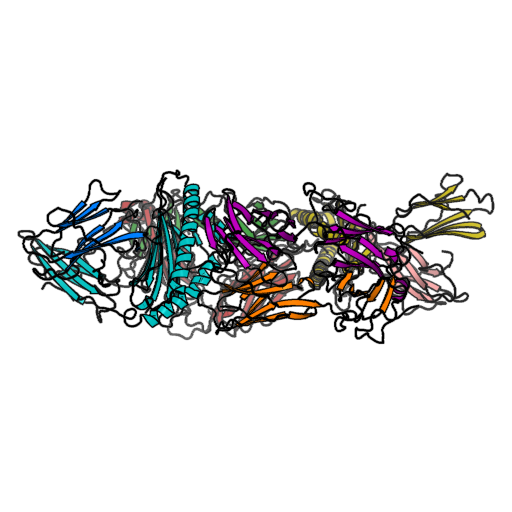A C 3 229 ? -52.603 -35.156 47.491 1.00 75.59 231 ALA D C 1
ATOM 4165 O O . ALA C 3 229 ? -51.727 -34.841 46.679 1.00 75.07 231 ALA D O 1
ATOM 4167 N N . LYS C 3 230 ? -53.365 -36.227 47.344 1.00 70.23 232 LYS D N 1
ATOM 4168 C CA . LYS C 3 230 ? -53.154 -37.146 46.241 1.00 66.98 232 LYS D CA 1
ATOM 4169 C C . LYS C 3 230 ? -53.531 -36.466 44.926 1.00 67.11 232 LYS D C 1
ATOM 4170 O O . LYS C 3 230 ? -54.658 -35.990 44.777 1.00 64.20 232 LYS D O 1
ATOM 4176 N N . PRO C 3 231 ? -52.584 -36.394 43.973 1.00 61.76 233 PRO D N 1
ATOM 4177 C CA . PRO C 3 231 ? -52.862 -35.595 42.775 1.00 57.69 233 PRO D CA 1
ATOM 4178 C C . PRO C 3 231 ? -53.722 -36.374 41.787 1.00 57.07 233 PRO D C 1
ATOM 4179 O O . PRO C 3 231 ? -53.321 -36.628 40.650 1.00 52.92 233 PRO D O 1
ATOM 4183 N N . VAL C 3 232 ? -54.908 -36.748 42.254 1.00 56.04 234 VAL D N 1
ATOM 4184 C CA . VAL C 3 232 ? -55.887 -37.493 41.474 1.00 59.61 234 VAL D CA 1
ATOM 4185 C C . VAL C 3 232 ? -56.579 -36.644 40.417 1.00 58.71 234 VAL D C 1
ATOM 4186 O O . VAL C 3 232 ? -56.629 -35.418 40.528 1.00 58.53 234 VAL D O 1
ATOM 4190 N N . THR C 3 233 ? -57.107 -37.313 39.397 1.00 55.84 235 THR D N 1
ATOM 4191 C CA . THR C 3 233 ? -57.897 -36.665 38.357 1.00 53.58 235 THR D CA 1
ATOM 4192 C C . THR C 3 233 ? -59.014 -35.831 38.985 1.00 55.59 235 THR D C 1
ATOM 4193 O O . THR C 3 233 ? -59.855 -36.355 39.720 1.00 53.11 235 THR D O 1
ATOM 4197 N N . GLN C 3 234 ? -59.010 -34.531 38.710 1.00 55.64 236 GLN D N 1
ATOM 4198 C CA . GLN C 3 234 ? -59.895 -33.614 39.423 1.00 54.98 236 GLN D CA 1
ATOM 4199 C C . GLN C 3 234 ? -60.208 -32.359 38.622 1.00 53.81 236 GLN D C 1
ATOM 4200 O O . GLN C 3 234 ? -59.630 -32.129 37.568 1.00 53.76 236 GLN D O 1
ATOM 4206 N N . ILE C 3 235 ? -61.119 -31.541 39.138 1.00 51.19 237 ILE D N 1
ATOM 4207 C CA . ILE C 3 235 ? -61.398 -30.241 38.539 1.00 52.92 237 ILE D CA 1
ATOM 4208 C C . ILE C 3 235 ? -60.963 -29.116 39.472 1.00 50.39 237 ILE D C 1
ATOM 4209 O O . ILE C 3 235 ? -61.233 -29.156 40.672 1.00 52.41 237 ILE D O 1
ATOM 4214 N N . VAL C 3 236 ? -60.294 -28.110 38.916 1.00 49.94 238 VAL D N 1
ATOM 4215 C CA . VAL C 3 236 ? -59.897 -26.947 39.701 1.00 53.19 238 VAL D CA 1
ATOM 4216 C C . VAL C 3 236 ? -60.439 -25.681 39.046 1.00 49.50 238 VAL D C 1
ATOM 4217 O O . VAL C 3 236 ? -60.196 -25.434 37.868 1.00 46.45 238 VAL D O 1
ATOM 4221 N N . SER C 3 237 ? -61.199 -24.897 39.801 1.00 47.09 239 SER D N 1
ATOM 4222 C CA . SER C 3 237 ? -61.814 -23.698 39.248 1.00 46.03 239 SER D CA 1
ATOM 4223 C C . SER C 3 237 ? -61.351 -22.408 39.915 1.00 48.57 239 SER D C 1
ATOM 4224 O O . SER C 3 237 ? -60.758 -22.418 40.994 1.00 49.70 239 SER D O 1
ATOM 4227 N N . ALA C 3 238 ? -61.646 -21.294 39.257 1.00 49.61 240 ALA D N 1
ATOM 4228 C CA . ALA C 3 238 ? -61.507 -19.978 39.866 1.00 50.70 240 ALA D CA 1
ATOM 4229 C C . ALA C 3 238 ? -62.531 -19.086 39.197 1.00 46.86 240 ALA D C 1
ATOM 4230 O O . ALA C 3 238 ? -62.854 -19.295 38.035 1.00 45.47 240 ALA D O 1
ATOM 4232 N N . GLU C 3 239 ? -63.062 -18.104 39.912 1.00 50.87 241 GLU D N 1
ATOM 4233 C CA . GLU C 3 239 ? -64.157 -17.336 39.338 1.00 48.51 241 GLU D CA 1
ATOM 4234 C C . GLU C 3 239 ? -64.123 -15.844 39.631 1.00 49.34 241 GLU D C 1
ATOM 4235 O O . GLU C 3 239 ? -63.398 -15.369 40.505 1.00 48.46 241 GLU D O 1
ATOM 4241 N N . ALA C 3 240 ? -64.928 -15.121 38.863 1.00 49.45 242 ALA D N 1
ATOM 4242 C CA . ALA C 3 240 ? -65.118 -13.693 39.019 1.00 45.56 242 ALA D CA 1
ATOM 4243 C C . ALA C 3 240 ? -66.598 -13.373 38.867 1.00 53.18 242 ALA D C 1
ATOM 4244 O O . ALA C 3 240 ? -67.373 -14.177 38.341 1.00 48.93 242 ALA D O 1
ATOM 4246 N N . TRP C 3 241 ? -66.980 -12.189 39.329 1.00 47.76 243 TRP D N 1
ATOM 4247 C CA . TRP C 3 241 ? -68.353 -11.727 39.234 1.00 46.41 243 TRP D CA 1
ATOM 4248 C C . TRP C 3 241 ? -68.376 -10.353 38.594 1.00 47.08 243 TRP D C 1
ATOM 4249 O O . TRP C 3 241 ? -67.375 -9.638 38.618 1.00 52.01 243 TRP D O 1
ATOM 4260 N N . GLY C 3 242 ? -69.515 -9.992 38.013 1.00 53.68 244 GLY D N 1
ATOM 4261 C CA . GLY C 3 242 ? -69.653 -8.708 37.356 1.00 51.55 244 GLY D CA 1
ATOM 4262 C C . GLY C 3 242 ? -69.368 -7.549 38.288 1.00 57.30 244 GLY D C 1
ATOM 4263 O O . GLY C 3 242 ? -69.780 -7.547 39.446 1.00 58.62 244 GLY D O 1
ATOM 4264 N N . ARG C 3 243 ? -68.656 -6.555 37.774 1.00 62.87 245 ARG D N 1
ATOM 4265 C CA . ARG C 3 243 ? -68.327 -5.374 38.558 1.00 58.84 245 ARG D CA 1
ATOM 4266 C C . ARG C 3 243 ? -68.709 -4.093 37.842 1.00 60.36 245 ARG D C 1
ATOM 4267 O O . ARG C 3 243 ? -68.084 -3.702 36.854 1.00 63.03 245 ARG D O 1
ATOM 4275 N N . ALA C 3 244 ? -69.746 -3.445 38.357 1.00 60.91 246 ALA D N 1
ATOM 4276 C CA . ALA C 3 244 ? -70.127 -2.112 37.915 1.00 61.48 246 ALA D CA 1
ATOM 4277 C C . ALA C 3 244 ? -69.016 -1.120 38.215 1.00 68.50 246 ALA D C 1
ATOM 4278 O O . ALA C 3 244 ? -68.841 -0.138 37.493 1.00 68.11 246 ALA D O 1
ATOM 4280 N N . ASP C 3 245 ? -68.289 -1.384 39.300 1.00 77.22 247 ASP D N 1
ATOM 4281 C CA . ASP C 3 245 ? -67.167 -0.556 39.732 1.00 84.69 247 ASP D CA 1
ATOM 4282 C C . ASP C 3 245 ? -67.665 0.848 40.078 1.00 94.28 247 ASP D C 1
ATOM 4283 O O . ASP C 3 245 ? -68.596 1.002 40.871 1.00 91.45 247 ASP D O 1
ATOM 4289 N N . GLY D 4 25 ? -52.619 -57.482 -30.662 1.00 58.72 1 GLY G N 1
ATOM 4290 C CA . GLY D 4 25 ? -53.999 -57.039 -30.575 1.00 50.80 1 GLY G CA 1
ATOM 4291 C C . GLY D 4 25 ? -54.395 -56.680 -29.157 1.00 49.42 1 GLY G C 1
ATOM 4292 O O . GLY D 4 25 ? -53.635 -56.029 -28.439 1.00 46.74 1 GLY G O 1
ATOM 4293 N N . SER D 4 26 ? -55.595 -57.089 -28.757 1.00 46.93 2 SER G N 1
ATOM 4294 C CA . SER D 4 26 ? -56.043 -56.896 -27.384 1.00 41.97 2 SER G CA 1
ATOM 4295 C C . SER D 4 26 ? -55.264 -57.806 -26.438 1.00 39.99 2 SER G C 1
ATOM 4296 O O . SER D 4 26 ? -54.729 -58.834 -26.851 1.00 41.73 2 SER G O 1
ATOM 4299 N N . HIS D 4 27 ? -55.199 -57.417 -25.169 1.00 38.02 3 HIS G N 1
ATOM 4300 C CA . HIS D 4 27 ? -54.618 -58.258 -24.129 1.00 32.22 3 HIS G CA 1
ATOM 4301 C C . HIS D 4 27 ? -55.402 -58.128 -22.831 1.00 31.78 3 HIS G C 1
ATOM 4302 O O . HIS D 4 27 ? -56.034 -57.105 -22.585 1.00 35.62 3 HIS G O 1
ATOM 4309 N N . SER D 4 28 ? -55.372 -59.162 -22.000 1.00 32.12 4 SER G N 1
ATOM 4310 C CA . SER D 4 28 ? -56.090 -59.099 -20.735 1.00 27.94 4 SER G CA 1
ATOM 4311 C C . SER D 4 28 ? -55.276 -59.668 -19.586 1.00 24.41 4 SER G C 1
ATOM 4312 O O . SER D 4 28 ? -54.557 -60.651 -19.751 1.00 25.63 4 SER G O 1
ATOM 4315 N N . MET D 4 29 ? -55.390 -59.033 -18.423 1.00 25.60 5 MET G N 1
ATOM 4316 C CA . MET D 4 29 ? -54.932 -59.635 -17.178 1.00 25.33 5 MET G CA 1
ATOM 4317 C C . MET D 4 29 ? -56.147 -60.003 -16.341 1.00 24.39 5 MET G C 1
ATOM 4318 O O . MET D 4 29 ? -57.081 -59.207 -16.205 1.00 25.14 5 MET G O 1
ATOM 4323 N N . ARG D 4 30 ? -56.134 -61.211 -15.788 1.00 24.88 6 ARG G N 1
ATOM 4324 C CA . ARG D 4 30 ? -57.277 -61.712 -15.040 1.00 22.71 6 ARG G CA 1
ATOM 4325 C C . ARG D 4 30 ? -56.842 -62.485 -13.795 1.00 22.26 6 ARG G C 1
ATOM 4326 O O . ARG D 4 30 ? -55.897 -63.259 -13.838 1.00 20.86 6 ARG G O 1
ATOM 4334 N N . TYR D 4 31 ? -57.540 -62.270 -12.688 1.00 19.75 7 TYR G N 1
ATOM 4335 C CA . TYR D 4 31 ? -57.316 -63.041 -11.477 1.00 18.39 7 TYR G CA 1
ATOM 4336 C C . TYR D 4 31 ? -58.561 -63.846 -11.139 1.00 19.98 7 TYR G C 1
ATOM 4337 O O . TYR D 4 31 ? -59.700 -63.356 -11.264 1.00 22.19 7 TYR G O 1
ATOM 4346 N N . PHE D 4 32 ? -58.316 -65.080 -10.703 1.00 17.52 8 PHE G N 1
ATOM 4347 C CA . PHE D 4 32 ? -59.363 -66.019 -10.339 1.00 15.87 8 PHE G CA 1
ATOM 4348 C C . PHE D 4 32 ? -59.152 -66.501 -8.911 1.00 16.26 8 PHE G C 1
ATOM 4349 O O . PHE D 4 32 ? -58.182 -67.211 -8.617 1.00 19.73 8 PHE G O 1
ATOM 4357 N N . TYR D 4 33 ? -60.061 -66.095 -8.029 1.00 16.52 9 TYR G N 1
ATOM 4358 C CA . TYR D 4 33 ? -60.072 -66.543 -6.643 1.00 17.58 9 TYR G CA 1
ATOM 4359 C C . TYR D 4 33 ? -61.093 -67.657 -6.448 1.00 18.77 9 TYR G C 1
ATOM 4360 O O . TYR D 4 33 ? -62.233 -67.550 -6.900 1.00 19.62 9 TYR G O 1
ATOM 4369 N N . THR D 4 34 ? -60.685 -68.716 -5.760 1.00 18.26 10 THR G N 1
ATOM 4370 C CA . THR D 4 34 ? -61.616 -69.735 -5.302 1.00 22.38 10 THR G CA 1
ATOM 4371 C C . THR D 4 34 ? -61.431 -69.951 -3.804 1.00 23.72 10 THR G C 1
ATOM 4372 O O . THR D 4 34 ? -60.320 -70.204 -3.338 1.00 22.09 10 THR G O 1
ATOM 4376 N N . SER D 4 35 ? -62.521 -69.838 -3.052 1.00 24.87 11 SER G N 1
ATOM 4377 C CA . SER D 4 35 ? -62.474 -70.048 -1.612 1.00 21.06 11 SER G CA 1
ATOM 4378 C C . SER D 4 35 ? -63.501 -71.103 -1.217 1.00 23.88 11 SER G C 1
ATOM 4379 O O . SER D 4 35 ? -64.679 -70.976 -1.542 1.00 27.78 11 SER G O 1
ATOM 4382 N N . VAL D 4 36 ? -63.059 -72.151 -0.528 1.00 25.78 12 VAL G N 1
ATOM 4383 C CA . VAL D 4 36 ? -63.967 -73.231 -0.141 1.00 24.36 12 VAL G CA 1
ATOM 4384 C C . VAL D 4 36 ? -64.026 -73.434 1.369 1.00 28.79 12 VAL G C 1
ATOM 4385 O O . VAL D 4 36 ? -63.014 -73.724 2.007 1.00 34.59 12 VAL G O 1
ATOM 4389 N N . SER D 4 37 ? -65.218 -73.272 1.935 1.00 31.17 13 SER G N 1
ATOM 4390 C CA . SER D 4 37 ? -65.439 -73.516 3.356 1.00 31.32 13 SER G CA 1
ATOM 4391 C C . SER D 4 37 ? -65.444 -75.018 3.674 1.00 34.13 13 SER G C 1
ATOM 4392 O O . SER D 4 37 ? -65.747 -75.846 2.814 1.00 33.03 13 SER G O 1
ATOM 4395 N N . ARG D 4 38 ? -65.093 -75.354 4.913 1.00 39.42 14 ARG G N 1
ATOM 4396 C CA . ARG D 4 38 ? -65.076 -76.738 5.390 1.00 51.85 14 ARG G CA 1
ATOM 4397 C C . ARG D 4 38 ? -65.950 -76.878 6.639 1.00 56.81 14 ARG G C 1
ATOM 4398 O O . ARG D 4 38 ? -66.023 -75.947 7.441 1.00 56.18 14 ARG G O 1
ATOM 4406 N N . PRO D 4 39 ? -66.614 -78.040 6.804 1.00 64.63 15 PRO G N 1
ATOM 4407 C CA . PRO D 4 39 ? -67.605 -78.279 7.868 1.00 71.72 15 PRO G CA 1
ATOM 4408 C C . PRO D 4 39 ? -67.210 -77.837 9.280 1.00 66.82 15 PRO G C 1
ATOM 4409 O O . PRO D 4 39 ? -67.794 -76.893 9.809 1.00 64.49 15 PRO G O 1
ATOM 4413 N N . GLY D 4 40 ? -66.227 -78.493 9.875 1.00 68.81 16 GLY G N 1
ATOM 4414 C CA . GLY D 4 40 ? -65.750 -78.091 11.183 1.00 76.61 16 GLY G CA 1
ATOM 4415 C C . GLY D 4 40 ? -64.238 -78.064 11.182 1.00 81.95 16 GLY G C 1
ATOM 4416 O O . GLY D 4 40 ? -63.606 -78.068 12.240 1.00 80.56 16 GLY G O 1
ATOM 4417 N N . ARG D 4 41 ? -63.672 -78.026 9.976 1.00 87.42 17 ARG G N 1
ATOM 4418 C CA . ARG D 4 41 ? -62.229 -78.118 9.769 1.00 88.19 17 ARG G CA 1
ATOM 4419 C C . ARG D 4 41 ? -61.547 -76.749 9.633 1.00 88.85 17 ARG G C 1
ATOM 4420 O O . ARG D 4 41 ? -60.892 -76.487 8.628 1.00 83.91 17 ARG G O 1
ATOM 4428 N N . GLY D 4 42 ? -61.783 -75.823 10.560 1.00 96.33 18 GLY G N 1
ATOM 4429 C CA . GLY D 4 42 ? -60.993 -74.598 10.547 1.00 104.05 18 GLY G CA 1
ATOM 4430 C C . GLY D 4 42 ? -61.327 -73.537 9.510 1.00 101.18 18 GLY G C 1
ATOM 4431 O O . GLY D 4 42 ? -62.471 -73.107 9.339 1.00 108.17 18 GLY G O 1
ATOM 4432 N N . GLU D 4 43 ? -60.291 -73.131 8.787 1.00 74.44 19 GLU G N 1
ATOM 4433 C CA . GLU D 4 43 ? -60.343 -71.968 7.918 1.00 56.85 19 GLU G CA 1
ATOM 4434 C C . GLU D 4 43 ? -60.471 -72.357 6.451 1.00 45.63 19 GLU G C 1
ATOM 4435 O O . GLU D 4 43 ? -59.879 -73.351 6.016 1.00 47.17 19 GLU G O 1
ATOM 4441 N N . PRO D 4 44 ? -61.277 -71.592 5.689 1.00 47.41 20 PRO G N 1
ATOM 4442 C CA . PRO D 4 44 ? -61.552 -71.959 4.294 1.00 36.96 20 PRO G CA 1
ATOM 4443 C C . PRO D 4 44 ? -60.274 -72.065 3.473 1.00 31.91 20 PRO G C 1
ATOM 4444 O O . PRO D 4 44 ? -59.294 -71.414 3.819 1.00 26.61 20 PRO G O 1
ATOM 4448 N N . ARG D 4 45 ? -60.267 -72.875 2.422 1.00 33.54 21 ARG G N 1
ATOM 4449 C CA . ARG D 4 45 ? -59.108 -72.905 1.540 1.00 30.19 21 ARG G CA 1
ATOM 4450 C C . ARG D 4 45 ? -59.206 -71.799 0.494 1.00 28.45 21 ARG G C 1
ATOM 4451 O O . ARG D 4 45 ? -60.180 -71.733 -0.256 1.00 28.92 21 ARG G O 1
ATOM 4459 N N . PHE D 4 46 ? -58.200 -70.928 0.459 1.00 23.45 22 PHE G N 1
ATOM 4460 C CA . PHE D 4 46 ? -58.135 -69.878 -0.549 1.00 21.18 22 PHE G CA 1
ATOM 4461 C C . PHE D 4 46 ? -57.064 -70.194 -1.578 1.00 24.34 22 PHE G C 1
ATOM 4462 O O . PHE D 4 46 ? -55.908 -70.434 -1.234 1.00 23.46 22 PHE G O 1
ATOM 4470 N N . ILE D 4 47 ? -57.455 -70.181 -2.845 1.00 24.30 23 ILE G N 1
ATOM 4471 C CA . ILE D 4 47 ? -56.506 -70.350 -3.931 1.00 23.86 23 ILE G CA 1
ATOM 4472 C C . ILE D 4 47 ? -56.717 -69.239 -4.954 1.00 24.82 23 ILE G C 1
ATOM 4473 O O . ILE D 4 47 ? -57.848 -68.853 -5.244 1.00 22.24 23 ILE G O 1
ATOM 4478 N N . SER D 4 48 ? -55.622 -68.695 -5.468 1.00 22.22 24 SER G N 1
ATOM 4479 C CA . SER D 4 48 ? -55.704 -67.691 -6.515 1.00 17.66 24 SER G CA 1
ATOM 4480 C C . SER D 4 48 ? -54.816 -68.059 -7.689 1.00 19.36 24 SER G C 1
ATOM 4481 O O . SER D 4 48 ? -53.722 -68.597 -7.507 1.00 18.72 24 SER G O 1
ATOM 4484 N N . VAL D 4 49 ? -55.286 -67.775 -8.898 1.00 16.97 25 VAL G N 1
ATOM 4485 C CA . VAL D 4 49 ? -54.426 -67.908 -10.067 1.00 17.59 25 VAL G CA 1
ATOM 4486 C C . VAL D 4 49 ? -54.541 -66.669 -10.942 1.00 17.22 25 VAL G C 1
ATOM 4487 O O . VAL D 4 49 ? -55.632 -66.128 -11.141 1.00 19.11 25 VAL G O 1
ATOM 4491 N N . GLY D 4 50 ? -53.400 -66.211 -11.445 1.00 18.88 26 GLY G N 1
ATOM 4492 C CA . GLY D 4 50 ? -53.366 -65.072 -12.341 1.00 19.04 26 GLY G CA 1
ATOM 4493 C C . GLY D 4 50 ? -52.985 -65.437 -13.758 1.00 18.70 26 GLY G C 1
ATOM 4494 O O . GLY D 4 50 ? -52.065 -66.221 -13.988 1.00 21.29 26 GLY G O 1
ATOM 4495 N N . TYR D 4 51 ? -53.696 -64.848 -14.711 1.00 19.48 27 TYR G N 1
ATOM 4496 C CA . TYR D 4 51 ? -53.409 -65.028 -16.124 1.00 23.84 27 TYR G CA 1
ATOM 4497 C C . TYR D 4 51 ? -53.146 -63.713 -16.846 1.00 23.23 27 TYR G C 1
ATOM 4498 O O . TYR D 4 51 ? -53.687 -62.663 -16.491 1.00 23.86 27 TYR G O 1
ATOM 4507 N N . VAL D 4 52 ? -52.321 -63.797 -17.880 1.00 24.10 28 VAL G N 1
ATOM 4508 C CA . VAL D 4 52 ? -52.280 -62.796 -18.927 1.00 24.76 28 VAL G CA 1
ATOM 4509 C C . VAL D 4 52 ? -52.607 -63.555 -20.201 1.00 24.86 28 VAL G C 1
ATOM 4510 O O . VAL D 4 52 ? -51.890 -64.491 -20.575 1.00 27.62 28 VAL G O 1
ATOM 4514 N N . ASP D 4 53 ? -53.705 -63.169 -20.842 1.00 20.84 29 ASP G N 1
ATOM 4515 C CA . ASP D 4 53 ? -54.250 -63.924 -21.960 1.00 21.15 29 ASP G CA 1
ATOM 4516 C C . ASP D 4 53 ? -54.451 -65.379 -21.540 1.00 25.78 29 ASP G C 1
ATOM 4517 O O . ASP D 4 53 ? -55.016 -65.650 -20.480 1.00 25.44 29 ASP G O 1
ATOM 4522 N N . ASP D 4 54 ? -53.979 -66.314 -22.355 1.00 25.62 30 ASP G N 1
ATOM 4523 C CA . ASP D 4 54 ? -54.150 -67.728 -22.044 1.00 23.89 30 ASP G CA 1
ATOM 4524 C C . ASP D 4 54 ? -52.967 -68.288 -21.262 1.00 21.95 30 ASP G C 1
ATOM 4525 O O . ASP D 4 54 ? -52.860 -69.502 -21.086 1.00 27.27 30 ASP G O 1
ATOM 4530 N N . THR D 4 55 ? -52.078 -67.408 -20.806 1.00 22.20 31 THR G N 1
ATOM 4531 C CA . THR D 4 55 ? -50.905 -67.839 -20.045 1.00 24.72 31 THR G CA 1
ATOM 4532 C C . THR D 4 55 ? -51.004 -67.527 -18.553 1.00 22.74 31 THR G C 1
ATOM 4533 O O . THR D 4 55 ? -51.078 -66.367 -18.161 1.00 18.82 31 THR G O 1
ATOM 4537 N N . GLN D 4 56 ? -50.976 -68.561 -17.720 1.00 22.81 32 GLN G N 1
ATOM 4538 C CA . GLN D 4 56 ? -50.943 -68.358 -16.277 1.00 24.75 32 GLN G CA 1
ATOM 4539 C C . GLN D 4 56 ? -49.532 -67.955 -15.855 1.00 22.82 32 GLN G C 1
ATOM 4540 O O . GLN D 4 56 ? -48.554 -68.475 -16.394 1.00 19.11 32 GLN G O 1
ATOM 4546 N N . PHE D 4 57 ? -49.421 -67.037 -14.896 1.00 20.78 33 PHE G N 1
ATOM 4547 C CA . PHE D 4 57 ? -48.101 -66.577 -14.467 1.00 16.43 33 PHE G CA 1
ATOM 4548 C C . PHE D 4 57 ? -47.897 -66.524 -12.950 1.00 20.80 33 PHE G C 1
ATOM 4549 O O . PHE D 4 57 ? -46.755 -66.500 -12.482 1.00 20.15 33 PHE G O 1
ATOM 4557 N N . VAL D 4 58 ? -48.982 -66.512 -12.181 1.00 19.55 34 VAL G N 1
ATOM 4558 C CA . VAL D 4 58 ? -48.865 -66.599 -10.724 1.00 18.35 34 VAL G CA 1
ATOM 4559 C C . VAL D 4 58 ? -49.906 -67.508 -10.078 1.00 19.92 34 VAL G C 1
ATOM 4560 O O . VAL D 4 58 ? -50.988 -67.741 -10.621 1.00 16.00 34 VAL G O 1
ATOM 4564 N N . ARG D 4 59 ? -49.553 -68.025 -8.907 1.00 19.17 35 ARG G N 1
ATOM 4565 C CA . ARG D 4 59 ? -50.468 -68.816 -8.099 1.00 22.99 35 ARG G CA 1
ATOM 4566 C C . ARG D 4 59 ? -50.341 -68.434 -6.627 1.00 20.51 35 ARG G C 1
ATOM 4567 O O . ARG D 4 59 ? -49.316 -67.904 -6.203 1.00 21.67 35 ARG G O 1
ATOM 4575 N N . PHE D 4 60 ? -51.394 -68.695 -5.860 1.00 19.01 36 PHE G N 1
ATOM 4576 C CA . PHE D 4 60 ? -51.308 -68.684 -4.405 1.00 19.46 36 PHE G CA 1
ATOM 4577 C C . PHE D 4 60 ? -52.253 -69.728 -3.834 1.00 21.91 36 PHE G C 1
ATOM 4578 O O . PHE D 4 60 ? -53.388 -69.862 -4.285 1.00 24.71 36 PHE G O 1
ATOM 4586 N N . ASP D 4 61 ? -51.778 -70.461 -2.835 1.00 21.20 37 ASP G N 1
ATOM 4587 C CA . ASP D 4 61 ? -52.576 -71.495 -2.197 1.00 23.60 37 ASP G CA 1
ATOM 4588 C C . ASP D 4 61 ? -52.373 -71.417 -0.688 1.00 26.48 37 ASP G C 1
ATOM 4589 O O . ASP D 4 61 ? -51.251 -71.551 -0.196 1.00 24.90 37 ASP G O 1
ATOM 4594 N N . SER D 4 62 ? -53.463 -71.185 0.037 1.00 24.22 38 SER G N 1
ATOM 4595 C CA . SER D 4 62 ? -53.414 -71.036 1.487 1.00 25.84 38 SER G CA 1
ATOM 4596 C C . SER D 4 62 ? -53.114 -72.357 2.183 1.00 33.28 38 SER G C 1
ATOM 4597 O O . SER D 4 62 ? -52.683 -72.377 3.337 1.00 33.03 38 SER G O 1
ATOM 4600 N N . ASP D 4 63 ? -53.345 -73.461 1.480 1.00 27.56 39 ASP G N 1
ATOM 4601 C CA . ASP D 4 63 ? -53.094 -74.783 2.045 1.00 37.52 39 ASP G CA 1
ATOM 4602 C C . ASP D 4 63 ? -51.672 -75.277 1.780 1.00 37.64 39 ASP G C 1
ATOM 4603 O O . ASP D 4 63 ? -51.333 -76.411 2.118 1.00 37.73 39 ASP G O 1
ATOM 4608 N N . ALA D 4 64 ? -50.841 -74.432 1.179 1.00 37.39 40 ALA G N 1
ATOM 4609 C CA . ALA D 4 64 ? -49.465 -74.823 0.901 1.00 38.65 40 ALA G CA 1
ATOM 4610 C C . ALA D 4 64 ? -48.675 -74.819 2.205 1.00 44.14 40 ALA G C 1
ATOM 4611 O O . ALA D 4 64 ? -49.151 -74.305 3.219 1.00 42.05 40 ALA G O 1
ATOM 4613 N N . ALA D 4 65 ? -47.475 -75.395 2.175 1.00 47.10 41 ALA G N 1
ATOM 4614 C CA . ALA D 4 65 ? -46.618 -75.458 3.357 1.00 46.17 41 ALA G CA 1
ATOM 4615 C C . ALA D 4 65 ? -46.404 -74.069 3.945 1.00 47.44 41 ALA G C 1
ATOM 4616 O O . ALA D 4 65 ? -46.669 -73.832 5.124 1.00 50.67 41 ALA G O 1
ATOM 4618 N N . SER D 4 66 ? -45.941 -73.149 3.109 1.00 43.74 42 SER G N 1
ATOM 4619 C CA . SER D 4 66 ? -46.008 -71.738 3.446 1.00 51.46 42 SER G CA 1
ATOM 4620 C C . SER D 4 66 ? -46.713 -71.016 2.316 1.00 44.26 42 SER G C 1
ATOM 4621 O O . SER D 4 66 ? -46.260 -71.050 1.169 1.00 37.02 42 SER G O 1
ATOM 4624 N N . PRO D 4 67 ? -47.832 -70.359 2.644 1.00 40.74 43 PRO G N 1
ATOM 4625 C CA . PRO D 4 67 ? -48.681 -69.659 1.680 1.00 33.98 43 PRO G CA 1
ATOM 4626 C C . PRO D 4 67 ? -47.938 -68.471 1.089 1.00 28.04 43 PRO G C 1
ATOM 4627 O O . PRO D 4 67 ? -47.608 -67.521 1.797 1.00 32.58 43 PRO G O 1
ATOM 4631 N N . ARG D 4 68 ? -47.666 -68.557 -0.207 1.00 29.72 44 ARG G N 1
ATOM 4632 C CA . ARG D 4 68 ? -46.745 -67.660 -0.889 1.00 26.62 44 ARG G CA 1
ATOM 4633 C C . ARG D 4 68 ? -47.142 -67.517 -2.349 1.00 27.99 44 ARG G C 1
ATOM 4634 O O . ARG D 4 68 ? -47.472 -68.509 -2.999 1.00 33.07 44 ARG G O 1
ATOM 4642 N N . GLU D 4 69 ? -47.113 -66.301 -2.879 1.00 25.55 45 GLU G N 1
ATOM 4643 C CA . GLU D 4 69 ? -47.301 -66.154 -4.316 1.00 25.43 45 GLU G CA 1
ATOM 4644 C C . GLU D 4 69 ? -46.071 -66.689 -5.035 1.00 26.23 45 GLU G C 1
ATOM 4645 O O . GLU D 4 69 ? -44.946 -66.280 -4.741 1.00 31.01 45 GLU G O 1
ATOM 4651 N N . GLU D 4 70 ? -46.283 -67.604 -5.973 1.00 20.95 46 GLU G N 1
ATOM 4652 C CA . GLU D 4 70 ? -45.179 -68.160 -6.745 1.00 22.86 46 GLU G CA 1
ATOM 4653 C C . GLU D 4 70 ? -45.372 -67.889 -8.232 1.00 20.03 46 GLU G C 1
ATOM 4654 O O . GLU D 4 70 ? -46.501 -67.765 -8.701 1.00 16.35 46 GLU G O 1
ATOM 4660 N N . PRO D 4 71 ? -44.261 -67.796 -8.979 1.00 22.31 47 PRO G N 1
ATOM 4661 C CA . PRO D 4 71 ? -44.303 -67.596 -10.430 1.00 17.67 47 PRO G CA 1
ATOM 4662 C C . PRO D 4 71 ? -44.705 -68.862 -11.180 1.00 22.83 47 PRO G C 1
ATOM 4663 O O . PRO D 4 71 ? -44.405 -69.965 -10.721 1.00 23.78 47 PRO G O 1
ATOM 4667 N N . ARG D 4 72 ? -45.369 -68.698 -12.323 1.00 18.60 48 ARG G N 1
ATOM 4668 C CA . ARG D 4 72 ? -45.791 -69.830 -13.144 1.00 18.14 48 ARG G CA 1
ATOM 4669 C C . ARG D 4 72 ? -45.457 -69.582 -14.612 1.00 17.37 48 ARG G C 1
ATOM 4670 O O . ARG D 4 72 ? -45.750 -70.408 -15.477 1.00 20.26 48 ARG G O 1
ATOM 4678 N N . ALA D 4 73 ? -44.856 -68.430 -14.884 1.00 19.38 49 ALA G N 1
ATOM 4679 C CA . ALA D 4 73 ? -44.384 -68.094 -16.223 1.00 18.66 49 ALA G CA 1
ATOM 4680 C C . ALA D 4 73 ? -42.997 -67.472 -16.120 1.00 19.76 49 ALA G C 1
ATOM 4681 O O . ALA D 4 73 ? -42.695 -66.802 -15.135 1.00 22.02 49 ALA G O 1
ATOM 4683 N N . PRO D 4 74 ? -42.142 -67.702 -17.129 1.00 24.02 50 PRO G N 1
ATOM 4684 C CA . PRO D 4 74 ? -40.752 -67.231 -17.069 1.00 27.62 50 PRO G CA 1
ATOM 4685 C C . PRO D 4 74 ? -40.608 -65.709 -16.993 1.00 23.26 50 PRO G C 1
ATOM 4686 O O . PRO D 4 74 ? -39.657 -65.222 -16.383 1.00 22.10 50 PRO G O 1
ATOM 4690 N N . TRP D 4 75 ? -41.539 -64.972 -17.590 1.00 20.72 51 TRP G N 1
ATOM 4691 C CA . TRP D 4 75 ? -41.396 -63.523 -17.683 1.00 21.30 51 TRP G CA 1
ATOM 4692 C C . TRP D 4 75 ? -41.806 -62.773 -16.423 1.00 20.65 51 TRP G C 1
ATOM 4693 O O . TRP D 4 75 ? -41.682 -61.554 -16.365 1.00 30.34 51 TRP G O 1
ATOM 4704 N N . ILE D 4 76 ? -42.284 -63.490 -15.412 1.00 22.50 52 ILE G N 1
ATOM 4705 C CA . ILE D 4 76 ? -42.636 -62.853 -14.147 1.00 24.39 52 ILE G CA 1
ATOM 4706 C C . ILE D 4 76 ? -41.565 -63.105 -13.082 1.00 24.90 52 ILE G C 1
ATOM 4707 O O . ILE D 4 76 ? -41.562 -62.473 -12.026 1.00 25.62 52 ILE G O 1
ATOM 4712 N N . GLU D 4 77 ? -40.644 -64.016 -13.377 1.00 22.64 53 GLU G N 1
ATOM 4713 C CA . GLU D 4 77 ? -39.608 -64.399 -12.423 1.00 21.66 53 GLU G CA 1
ATOM 4714 C C . GLU D 4 77 ? -38.683 -63.250 -12.023 1.00 24.20 53 GLU G C 1
ATOM 4715 O O . GLU D 4 77 ? -38.174 -63.226 -10.905 1.00 25.46 53 GLU G O 1
ATOM 4721 N N . GLN D 4 78 ? -38.462 -62.305 -12.932 1.00 25.42 54 GLN G N 1
ATOM 4722 C CA . GLN D 4 78 ? -37.590 -61.163 -12.656 1.00 25.04 54 GLN G CA 1
ATOM 4723 C C . GLN D 4 78 ? -38.076 -60.263 -11.515 1.00 26.17 54 GLN G C 1
ATOM 4724 O O . GLN D 4 78 ? -37.333 -59.401 -11.049 1.00 29.14 54 GLN G O 1
ATOM 4730 N N . GLU D 4 79 ? -39.319 -60.446 -11.079 1.00 26.66 55 GLU G N 1
ATOM 4731 C CA . GLU D 4 79 ? -39.874 -59.614 -10.015 1.00 19.84 55 GLU G CA 1
ATOM 4732 C C . GLU D 4 79 ? -39.136 -59.833 -8.703 1.00 24.98 55 GLU G C 1
ATOM 4733 O O . GLU D 4 79 ? -38.908 -60.970 -8.287 1.00 23.49 55 GLU G O 1
ATOM 4739 N N . GLY D 4 80 ? -38.765 -58.732 -8.059 1.00 22.92 56 GLY G N 1
ATOM 4740 C CA . GLY D 4 80 ? -38.010 -58.783 -6.822 1.00 23.97 56 GLY G CA 1
ATOM 4741 C C . GLY D 4 80 ? -38.844 -59.189 -5.625 1.00 30.40 56 GLY G C 1
ATOM 4742 O O . GLY D 4 80 ? -40.070 -59.246 -5.712 1.00 26.91 56 GLY G O 1
ATOM 4743 N N . PRO D 4 81 ? -38.175 -59.479 -4.497 1.00 30.51 57 PRO G N 1
ATOM 4744 C CA . PRO D 4 81 ? -38.770 -59.951 -3.241 1.00 25.06 57 PRO G CA 1
ATOM 4745 C C . PRO D 4 81 ? -39.981 -59.141 -2.776 1.00 28.69 57 PRO G C 1
ATOM 4746 O O . PRO D 4 81 ? -40.951 -59.726 -2.290 1.00 35.22 57 PRO G O 1
ATOM 4750 N N . GLU D 4 82 ? -39.927 -57.821 -2.924 1.00 29.43 58 GLU G N 1
ATOM 4751 C CA . GLU D 4 82 ? -40.997 -56.954 -2.437 1.00 30.39 58 GLU G CA 1
ATOM 4752 C C . GLU D 4 82 ? -42.319 -57.251 -3.146 1.00 25.22 58 GLU G C 1
ATOM 4753 O O . GLU D 4 82 ? -43.395 -57.140 -2.552 1.00 25.40 58 GLU G O 1
ATOM 4759 N N . TYR D 4 83 ? -42.218 -57.669 -4.404 1.00 24.19 59 TYR G N 1
ATOM 4760 C CA . TYR D 4 83 ? -43.376 -58.006 -5.226 1.00 24.55 59 TYR G CA 1
ATOM 4761 C C . TYR D 4 83 ? -44.124 -59.206 -4.646 1.00 25.50 59 TYR G C 1
ATOM 4762 O O . TYR D 4 83 ? -45.331 -59.141 -4.379 1.00 28.45 59 TYR G O 1
ATOM 4771 N N . TRP D 4 84 ? -43.395 -60.296 -4.438 1.00 19.45 60 TRP G N 1
ATOM 4772 C CA . TRP D 4 84 ? -43.989 -61.516 -3.913 1.00 24.20 60 TRP G CA 1
ATOM 4773 C C . TRP D 4 84 ? -44.437 -61.336 -2.468 1.00 25.41 60 TRP G C 1
ATOM 4774 O O . TRP D 4 84 ? -45.471 -61.874 -2.071 1.00 29.41 60 TRP G O 1
ATOM 4785 N N . ASP D 4 85 ? -43.676 -60.568 -1.691 1.00 24.63 61 ASP G N 1
ATOM 4786 C CA . ASP D 4 85 ? -44.030 -60.322 -0.295 1.00 25.49 61 ASP G CA 1
ATOM 4787 C C . ASP D 4 85 ? -45.380 -59.618 -0.234 1.00 27.60 61 ASP G C 1
ATOM 4788 O O . ASP D 4 85 ? -46.323 -60.085 0.424 1.00 25.92 61 ASP G O 1
ATOM 4793 N N . ARG D 4 86 ? -45.472 -58.517 -0.975 1.00 24.52 62 ARG G N 1
ATOM 4794 C CA . ARG D 4 86 ? -46.655 -57.672 -0.960 1.00 16.97 62 ARG G CA 1
ATOM 4795 C C . ARG D 4 86 ? -47.870 -58.426 -1.483 1.00 24.01 62 ARG G C 1
ATOM 4796 O O . ARG D 4 86 ? -48.932 -58.444 -0.839 1.00 20.33 62 ARG G O 1
ATOM 4804 N N . ASN D 4 87 ? -47.713 -59.054 -2.647 1.00 15.67 63 ASN G N 1
ATOM 4805 C CA . ASN D 4 87 ? -48.818 -59.794 -3.238 1.00 19.08 63 ASN G CA 1
ATOM 4806 C C . ASN D 4 87 ? -49.281 -60.915 -2.318 1.00 21.75 63 ASN G C 1
ATOM 4807 O O . ASN D 4 87 ? -50.479 -61.198 -2.226 1.00 17.93 63 ASN G O 1
ATOM 4812 N N . THR D 4 88 ? -48.334 -61.509 -1.595 1.00 21.24 64 THR G N 1
ATOM 4813 C CA . THR D 4 88 ? -48.665 -62.569 -0.653 1.00 23.06 64 THR G CA 1
ATOM 4814 C C . THR D 4 88 ? -49.521 -62.028 0.486 1.00 22.12 64 THR G C 1
ATOM 4815 O O . THR D 4 88 ? -50.519 -62.650 0.872 1.00 22.22 64 THR G O 1
ATOM 4819 N N . GLN D 4 89 ? -49.161 -60.854 0.998 1.00 21.47 65 GLN G N 1
ATOM 4820 C CA . GLN D 4 89 ? -49.958 -60.254 2.065 1.00 23.60 65 GLN G CA 1
ATOM 4821 C C . GLN D 4 89 ? -51.365 -59.915 1.564 1.00 23.20 65 GLN G C 1
ATOM 4822 O O . GLN D 4 89 ? -52.360 -60.074 2.293 1.00 26.22 65 GLN G O 1
ATOM 4828 N N . ILE D 4 90 ? -51.445 -59.486 0.307 1.00 18.41 66 ILE G N 1
ATOM 4829 C CA . ILE D 4 90 ? -52.734 -59.217 -0.321 1.00 18.58 66 ILE G CA 1
ATOM 4830 C C . ILE D 4 90 ? -53.606 -60.473 -0.350 1.00 21.86 66 ILE G C 1
ATOM 4831 O O . ILE D 4 90 ? -54.775 -60.439 0.047 1.00 24.52 66 ILE G O 1
ATOM 4836 N N . TYR D 4 91 ? -53.026 -61.580 -0.810 1.00 20.57 67 TYR G N 1
ATOM 4837 C CA . TYR D 4 91 ? -53.723 -62.864 -0.840 1.00 18.51 67 TYR G CA 1
ATOM 4838 C C . TYR D 4 91 ? -54.185 -63.316 0.544 1.00 20.90 67 TYR G C 1
ATOM 4839 O O . TYR D 4 91 ? -55.285 -63.846 0.688 1.00 17.72 67 TYR G O 1
ATOM 4848 N N . LYS D 4 92 ? -53.341 -63.127 1.555 1.00 22.16 68 LYS G N 1
ATOM 4849 C CA . LYS D 4 92 ? -53.696 -63.526 2.915 1.00 21.17 68 LYS G CA 1
ATOM 4850 C C . LYS D 4 92 ? -54.906 -62.739 3.429 1.00 19.16 68 LYS G C 1
ATOM 4851 O O . LYS D 4 92 ? -55.876 -63.313 3.973 1.00 21.62 68 LYS G O 1
ATOM 4857 N N . ALA D 4 93 ? -54.861 -61.425 3.226 1.00 22.78 69 ALA G N 1
ATOM 4858 C CA . ALA D 4 93 ? -55.942 -60.566 3.694 1.00 19.68 69 ALA G CA 1
ATOM 4859 C C . ALA D 4 93 ? -57.229 -60.925 2.960 1.00 21.46 69 ALA G C 1
ATOM 4860 O O . ALA D 4 93 ? -58.302 -61.042 3.566 1.00 18.42 69 ALA G O 1
ATOM 4862 N N . GLN D 4 94 ? -57.104 -61.124 1.651 1.00 21.75 70 GLN G N 1
ATOM 4863 C CA . GLN D 4 94 ? -58.234 -61.511 0.821 1.00 19.82 70 GLN G CA 1
ATOM 4864 C C . GLN D 4 94 ? -58.833 -62.832 1.289 1.00 21.81 70 GLN G C 1
ATOM 4865 O O . GLN D 4 94 ? -60.040 -63.018 1.231 1.00 28.46 70 GLN G O 1
ATOM 4871 N N . ALA D 4 95 ? -57.983 -63.758 1.722 1.00 21.44 71 ALA G N 1
ATOM 4872 C CA . ALA D 4 95 ? -58.453 -65.025 2.272 1.00 19.42 71 ALA G CA 1
ATOM 4873 C C . ALA D 4 95 ? -59.312 -64.791 3.508 1.00 20.34 71 ALA G C 1
ATOM 4874 O O . ALA D 4 95 ? -60.403 -65.367 3.639 1.00 21.39 71 ALA G O 1
ATOM 4876 N N . GLN D 4 96 ? -58.833 -63.925 4.402 1.00 20.45 72 GLN G N 1
ATOM 4877 C CA . GLN D 4 96 ? -59.604 -63.603 5.609 1.00 22.85 72 GLN G CA 1
ATOM 4878 C C . GLN D 4 96 ? -60.977 -63.020 5.241 1.00 24.86 72 GLN G C 1
ATOM 4879 O O . GLN D 4 96 ? -62.033 -63.387 5.811 1.00 26.99 72 GLN G O 1
ATOM 4885 N N . THR D 4 97 ? -60.947 -62.133 4.250 1.00 22.52 73 THR G N 1
ATOM 4886 C CA . THR D 4 97 ? -62.142 -61.440 3.793 1.00 24.47 73 THR G CA 1
ATOM 4887 C C . THR D 4 97 ? -63.137 -62.426 3.180 1.00 24.35 73 THR G C 1
ATOM 4888 O O . THR D 4 97 ? -64.332 -62.361 3.460 1.00 19.52 73 THR G O 1
ATOM 4892 N N . ASP D 4 98 ? -62.633 -63.342 2.357 1.00 23.66 74 ASP G N 1
ATOM 4893 C CA . ASP D 4 98 ? -63.451 -64.405 1.780 1.00 18.79 74 ASP G CA 1
ATOM 4894 C C . ASP D 4 98 ? -64.069 -65.285 2.849 1.00 20.10 74 ASP G C 1
ATOM 4895 O O . ASP D 4 98 ? -65.176 -65.785 2.666 1.00 19.39 74 ASP G O 1
ATOM 4900 N N . ARG D 4 99 ? -63.352 -65.496 3.952 1.00 25.45 75 ARG G N 1
ATOM 4901 C CA . ARG D 4 99 ? -63.926 -66.267 5.051 1.00 27.31 75 ARG G CA 1
ATOM 4902 C C . ARG D 4 99 ? -65.125 -65.572 5.653 1.00 23.31 75 ARG G C 1
ATOM 4903 O O . ARG D 4 99 ? -66.190 -66.184 5.858 1.00 22.78 75 ARG G O 1
ATOM 4911 N N . GLU D 4 100 ? -64.964 -64.280 5.918 1.00 25.43 76 GLU G N 1
ATOM 4912 C CA . GLU D 4 100 ? -66.068 -63.549 6.521 1.00 25.95 76 GLU G CA 1
ATOM 4913 C C . GLU D 4 100 ? -67.238 -63.481 5.540 1.00 18.34 76 GLU G C 1
ATOM 4914 O O . GLU D 4 100 ? -68.410 -63.543 5.932 1.00 21.22 76 GLU G O 1
ATOM 4920 N N . SER D 4 101 ? -66.905 -63.376 4.259 1.00 15.51 77 SER G N 1
ATOM 4921 C CA . SER D 4 101 ? -67.902 -63.329 3.205 1.00 16.53 77 SER G CA 1
ATOM 4922 C C . SER D 4 101 ? -68.691 -64.628 3.152 1.00 20.72 77 SER G C 1
ATOM 4923 O O . SER D 4 101 ? -69.907 -64.599 3.032 1.00 21.89 77 SER G O 1
ATOM 4926 N N . LEU D 4 102 ? -67.997 -65.761 3.229 1.00 17.54 78 LEU G N 1
ATOM 4927 C CA . LEU D 4 102 ? -68.656 -67.064 3.257 1.00 17.08 78 LEU G CA 1
ATOM 4928 C C . LEU D 4 102 ? -69.587 -67.162 4.458 1.00 17.36 78 LEU G C 1
ATOM 4929 O O . LEU D 4 102 ? -70.682 -67.722 4.362 1.00 21.37 78 LEU G O 1
ATOM 4934 N N . ARG D 4 103 ? -69.149 -66.614 5.587 1.00 17.05 79 ARG G N 1
ATOM 4935 C CA . ARG D 4 103 ? -70.013 -66.528 6.763 1.00 23.25 79 ARG G CA 1
ATOM 4936 C C . ARG D 4 103 ? -71.317 -65.775 6.447 1.00 21.93 79 ARG G C 1
ATOM 4937 O O . ARG D 4 103 ? -72.430 -66.298 6.652 1.00 20.99 79 ARG G O 1
ATOM 4945 N N . ASN D 4 104 ? -71.178 -64.560 5.922 1.00 17.56 80 ASN G N 1
ATOM 4946 C CA . ASN D 4 104 ? -72.351 -63.752 5.600 1.00 18.82 80 ASN G CA 1
ATOM 4947 C C . ASN D 4 104 ? -73.265 -64.429 4.586 1.00 20.74 80 ASN G C 1
ATOM 4948 O O . ASN D 4 104 ? -74.483 -64.397 4.729 1.00 18.84 80 ASN G O 1
ATOM 4953 N N . LEU D 4 105 ? -72.670 -65.040 3.566 1.00 20.77 81 LEU G N 1
ATOM 4954 C CA . LEU D 4 105 ? -73.423 -65.741 2.531 1.00 18.90 81 LEU G CA 1
ATOM 4955 C C . LEU D 4 105 ? -74.213 -66.897 3.123 1.00 22.23 81 LEU G C 1
ATOM 4956 O O . LEU D 4 105 ? -75.385 -67.079 2.790 1.00 27.15 81 LEU G O 1
ATOM 4961 N N . ARG D 4 106 ? -73.573 -67.673 3.996 1.00 21.56 82 ARG G N 1
ATOM 4962 C CA . ARG D 4 106 ? -74.274 -68.728 4.719 1.00 21.18 82 ARG G CA 1
ATOM 4963 C C . ARG D 4 106 ? -75.490 -68.136 5.415 1.00 25.97 82 ARG G C 1
ATOM 4964 O O . ARG D 4 106 ? -76.577 -68.718 5.385 1.00 23.34 82 ARG G O 1
ATOM 4972 N N . GLY D 4 107 ? -75.301 -66.970 6.031 1.00 23.81 83 GLY G N 1
ATOM 4973 C CA . GLY D 4 107 ? -76.407 -66.272 6.668 1.00 18.95 83 GLY G CA 1
ATOM 4974 C C . GLY D 4 107 ? -77.545 -65.865 5.736 1.00 21.42 83 GLY G C 1
ATOM 4975 O O . GLY D 4 107 ? -78.717 -66.074 6.051 1.00 22.14 83 GLY G O 1
ATOM 4976 N N . TYR D 4 108 ? -77.205 -65.280 4.590 1.00 22.09 84 TYR G N 1
ATOM 4977 C CA . TYR D 4 108 ? -78.204 -64.777 3.646 1.00 26.23 84 TYR G CA 1
ATOM 4978 C C . TYR D 4 108 ? -79.138 -65.855 3.101 1.00 28.44 84 TYR G C 1
ATOM 4979 O O . TYR D 4 108 ? -80.317 -65.596 2.849 1.00 35.42 84 TYR G O 1
ATOM 4988 N N . TYR D 4 109 ? -78.609 -67.060 2.916 1.00 23.91 85 TYR G N 1
ATOM 4989 C CA . TYR D 4 109 ? -79.363 -68.132 2.275 1.00 22.74 85 TYR G CA 1
ATOM 4990 C C . TYR D 4 109 ? -79.943 -69.130 3.270 1.00 27.26 85 TYR G C 1
ATOM 4991 O O . TYR D 4 109 ? -80.531 -70.137 2.867 1.00 26.23 85 TYR G O 1
ATOM 5000 N N . ASN D 4 110 ? -79.764 -68.853 4.560 1.00 24.27 86 ASN G N 1
ATOM 5001 C CA . ASN D 4 110 ? -80.217 -69.747 5.623 1.00 25.34 86 ASN G CA 1
ATOM 5002 C C . ASN D 4 110 ? -79.662 -71.156 5.480 1.00 28.73 86 ASN G C 1
ATOM 5003 O O . ASN D 4 110 ? -80.355 -72.134 5.754 1.00 32.59 86 ASN G O 1
ATOM 5008 N N . GLN D 4 111 ? -78.407 -71.253 5.059 1.00 26.20 87 GLN G N 1
ATOM 5009 C CA . GLN D 4 111 ? -77.746 -72.544 4.943 1.00 29.78 87 GLN G CA 1
ATOM 5010 C C . GLN D 4 111 ? -77.187 -72.944 6.296 1.00 25.53 87 GLN G C 1
ATOM 5011 O O . GLN D 4 111 ? -76.879 -72.089 7.125 1.00 25.29 87 GLN G O 1
ATOM 5017 N N . SER D 4 112 ? -77.049 -74.245 6.517 1.00 24.68 88 SER G N 1
ATOM 5018 C CA . SER D 4 112 ? -76.626 -74.737 7.818 1.00 29.41 88 SER G CA 1
ATOM 5019 C C . SER D 4 112 ? -75.140 -74.499 8.040 1.00 33.79 88 SER G C 1
ATOM 5020 O O . SER D 4 112 ? -74.363 -74.406 7.088 1.00 35.88 88 SER G O 1
ATOM 5023 N N . GLU D 4 113 ? -74.755 -74.408 9.308 1.00 30.60 89 GLU G N 1
ATOM 5024 C CA . GLU D 4 113 ? -73.379 -74.104 9.683 1.00 29.17 89 GLU G CA 1
ATOM 5025 C C . GLU D 4 113 ? -72.407 -75.228 9.333 1.00 32.32 89 GLU G C 1
ATOM 5026 O O . GLU D 4 113 ? -71.195 -75.075 9.480 1.00 34.01 89 GLU G O 1
ATOM 5032 N N . ALA D 4 114 ? -72.940 -76.353 8.869 1.00 37.92 90 ALA G N 1
ATOM 5033 C CA . ALA D 4 114 ? -72.125 -77.536 8.621 1.00 37.23 90 ALA G CA 1
ATOM 5034 C C . ALA D 4 114 ? -71.766 -77.705 7.148 1.00 34.79 90 ALA G C 1
ATOM 5035 O O . ALA D 4 114 ? -70.767 -78.344 6.819 1.00 38.32 90 ALA G O 1
ATOM 5037 N N . GLY D 4 115 ? -72.578 -77.131 6.267 1.00 30.11 91 GLY G N 1
ATOM 5038 C CA . GLY D 4 115 ? -72.339 -77.229 4.838 1.00 33.68 91 GLY G CA 1
ATOM 5039 C C . GLY D 4 115 ? -71.006 -76.678 4.362 1.00 34.26 91 GLY G C 1
ATOM 5040 O O . GLY D 4 115 ? -70.400 -75.820 5.005 1.00 37.91 91 GLY G O 1
ATOM 5041 N N . SER D 4 116 ? -70.553 -77.178 3.217 1.00 31.03 92 SER G N 1
ATOM 5042 C CA . SER D 4 116 ? -69.343 -76.680 2.577 1.00 27.52 92 SER G CA 1
ATOM 5043 C C . SER D 4 116 ? -69.716 -75.933 1.301 1.00 29.19 92 SER G C 1
ATOM 5044 O O . SER D 4 116 ? -70.387 -76.486 0.426 1.00 26.38 92 SER G O 1
ATOM 5047 N N . HIS D 4 117 ? -69.288 -74.677 1.198 1.00 26.16 93 HIS G N 1
ATOM 5048 C CA . HIS D 4 117 ? -69.675 -73.833 0.070 1.00 20.28 93 HIS G CA 1
ATOM 5049 C C . HIS D 4 117 ? -68.489 -73.155 -0.607 1.00 21.44 93 HIS G C 1
ATOM 5050 O O . HIS D 4 117 ? -67.397 -73.066 -0.045 1.00 23.40 93 HIS G O 1
ATOM 5057 N N . THR D 4 118 ? -68.724 -72.673 -1.824 1.00 22.57 94 THR G N 1
ATOM 5058 C CA . THR D 4 118 ? -67.677 -72.073 -2.637 1.00 20.38 94 THR G CA 1
ATOM 5059 C C . THR D 4 118 ? -67.976 -70.612 -2.966 1.00 25.22 94 THR G C 1
ATOM 5060 O O . THR D 4 118 ? -69.083 -70.274 -3.388 1.00 21.81 94 THR G O 1
ATOM 5064 N N . LEU D 4 119 ? -66.982 -69.754 -2.770 1.00 22.21 95 LEU G N 1
ATOM 5065 C CA . LEU D 4 119 ? -67.049 -68.377 -3.238 1.00 22.75 95 LEU G CA 1
ATOM 5066 C C . LEU D 4 119 ? -65.978 -68.137 -4.296 1.00 22.38 95 LEU G C 1
ATOM 5067 O O . LEU D 4 119 ? -64.789 -68.329 -4.043 1.00 24.21 95 LEU G O 1
ATOM 5072 N N . GLN D 4 120 ? -66.402 -67.723 -5.485 1.00 18.35 96 GLN G N 1
ATOM 5073 C CA . GLN D 4 120 ? -65.465 -67.471 -6.570 1.00 20.17 96 GLN G CA 1
ATOM 5074 C C . GLN D 4 120 ? -65.450 -65.998 -6.957 1.00 26.04 96 GLN G C 1
ATOM 5075 O O . GLN D 4 120 ? -66.504 -65.352 -7.029 1.00 19.48 96 GLN G O 1
ATOM 5081 N N . SER D 4 121 ? -64.248 -65.486 -7.215 1.00 20.39 97 SER G N 1
ATOM 5082 C CA . SER D 4 121 ? -64.062 -64.113 -7.668 1.00 15.93 97 SER G CA 1
ATOM 5083 C C . SER D 4 121 ? -63.298 -64.101 -8.990 1.00 21.14 97 SER G C 1
ATOM 5084 O O . SER D 4 121 ? -62.401 -64.911 -9.216 1.00 21.35 97 SER G O 1
ATOM 5087 N N . MET D 4 122 ? -63.656 -63.166 -9.857 1.00 20.71 98 MET G N 1
ATOM 5088 C CA . MET D 4 122 ? -63.113 -63.104 -11.204 1.00 20.48 98 MET G CA 1
ATOM 5089 C C . MET D 4 122 ? -62.955 -61.646 -11.591 1.00 21.15 98 MET G C 1
ATOM 5090 O O . MET D 4 122 ? -63.957 -60.955 -11.789 1.00 23.90 98 MET G O 1
ATOM 5095 N N . TYR D 4 123 ? -61.725 -61.153 -11.695 1.00 16.67 99 TYR G N 1
ATOM 5096 C CA . TYR D 4 123 ? -61.588 -59.735 -12.044 1.00 24.51 99 TYR G CA 1
ATOM 5097 C C . TYR D 4 123 ? -60.387 -59.449 -12.930 1.00 23.44 99 TYR G C 1
ATOM 5098 O O . TYR D 4 123 ? -59.506 -60.282 -13.062 1.00 21.89 99 TYR G O 1
ATOM 5107 N N . GLY D 4 124 ? -60.359 -58.275 -13.554 1.00 17.96 100 GLY G N 1
ATOM 5108 C CA . GLY D 4 124 ? -59.194 -57.895 -14.335 1.00 22.02 100 GLY G CA 1
ATOM 5109 C C . GLY D 4 124 ? -59.447 -56.885 -15.436 1.00 22.31 100 GLY G C 1
ATOM 5110 O O . GLY D 4 124 ? -60.557 -56.377 -15.582 1.00 21.02 100 GLY G O 1
ATOM 5111 N N . CYS D 4 125 ? -58.414 -56.580 -16.214 1.00 24.46 101 CYS G N 1
ATOM 5112 C CA . CYS D 4 125 ? -58.562 -55.563 -17.252 1.00 26.82 101 CYS G CA 1
ATOM 5113 C C . CYS D 4 125 ? -58.223 -56.074 -18.647 1.00 24.10 101 CYS G C 1
ATOM 5114 O O . CYS D 4 125 ? -57.306 -56.875 -18.827 1.00 24.38 101 CYS G O 1
ATOM 5117 N N . ASP D 4 126 ? -58.985 -55.596 -19.625 1.00 24.39 102 ASP G N 1
ATOM 5118 C CA . ASP D 4 126 ? -58.672 -55.758 -21.036 1.00 28.31 102 ASP G CA 1
ATOM 5119 C C . ASP D 4 126 ? -58.225 -54.418 -21.614 1.00 31.82 102 ASP G C 1
ATOM 5120 O O . ASP D 4 126 ? -58.923 -53.404 -21.464 1.00 34.66 102 ASP G O 1
ATOM 5125 N N . VAL D 4 127 ? -57.091 -54.437 -22.312 1.00 28.51 103 VAL G N 1
ATOM 5126 C CA . VAL D 4 127 ? -56.566 -53.263 -23.000 1.00 33.51 103 VAL G CA 1
ATOM 5127 C C . VAL D 4 127 ? -56.336 -53.553 -24.478 1.00 36.27 103 VAL G C 1
ATOM 5128 O O . VAL D 4 127 ? -56.223 -54.712 -24.886 1.00 35.11 103 VAL G O 1
ATOM 5132 N N . GLY D 4 128 ? -56.275 -52.492 -25.277 1.00 34.58 104 GLY G N 1
ATOM 5133 C CA . GLY D 4 128 ? -56.008 -52.614 -26.698 1.00 32.45 104 GLY G CA 1
ATOM 5134 C C . GLY D 4 128 ? -54.527 -52.553 -27.009 1.00 36.69 104 GLY G C 1
ATOM 5135 O O . GLY D 4 128 ? -53.699 -52.607 -26.099 1.00 39.23 104 GLY G O 1
ATOM 5136 N N . PRO D 4 129 ? -54.184 -52.442 -28.301 1.00 41.21 105 PRO G N 1
ATOM 5137 C CA . PRO D 4 129 ? -52.787 -52.393 -28.749 1.00 39.78 105 PRO G CA 1
ATOM 5138 C C . PRO D 4 129 ? -52.049 -51.147 -28.261 1.00 40.54 105 PRO G C 1
ATOM 5139 O O . PRO D 4 129 ? -50.826 -51.179 -28.139 1.00 43.18 105 PRO G O 1
ATOM 5143 N N . ASP D 4 130 ? -52.778 -50.067 -27.995 1.00 44.10 106 ASP G N 1
ATOM 5144 C CA . ASP D 4 130 ? -52.174 -48.871 -27.415 1.00 37.63 106 ASP G CA 1
ATOM 5145 C C . ASP D 4 130 ? -51.901 -49.052 -25.921 1.00 40.91 106 ASP G C 1
ATOM 5146 O O . ASP D 4 130 ? -51.206 -48.247 -25.303 1.00 40.74 106 ASP G O 1
ATOM 5151 N N . GLY D 4 131 ? -52.449 -50.120 -25.350 1.00 39.14 107 GLY G N 1
ATOM 5152 C CA . GLY D 4 131 ? -52.251 -50.423 -23.944 1.00 41.10 107 GLY G CA 1
ATOM 5153 C C . GLY D 4 131 ? -53.167 -49.676 -22.988 1.00 45.03 107 GLY G C 1
ATOM 5154 O O . GLY D 4 131 ? -52.944 -49.691 -21.776 1.00 44.82 107 GLY G O 1
ATOM 5155 N N . ARG D 4 132 ? -54.201 -49.031 -23.520 1.00 40.10 108 ARG G N 1
ATOM 5156 C CA . ARG D 4 132 ? -55.146 -48.294 -22.687 1.00 39.19 108 ARG G CA 1
ATOM 5157 C C . ARG D 4 132 ? -56.386 -49.143 -22.425 1.00 36.06 108 ARG G C 1
ATOM 5158 O O . ARG D 4 132 ? -56.708 -50.041 -23.206 1.00 36.31 108 ARG G O 1
ATOM 5166 N N . LEU D 4 133 ? -57.081 -48.845 -21.332 1.00 32.07 109 LEU G N 1
ATOM 5167 C CA . LEU D 4 133 ? -58.221 -49.645 -20.899 1.00 30.77 109 LEU G CA 1
ATOM 5168 C C . LEU D 4 133 ? -59.294 -49.796 -21.968 1.00 33.80 109 LEU G C 1
ATOM 5169 O O . LEU D 4 133 ? -59.726 -48.817 -22.574 1.00 38.56 109 LEU G O 1
ATOM 5174 N N . LEU D 4 134 ? -59.719 -51.036 -22.187 1.00 31.42 110 LEU G N 1
ATOM 5175 C CA . LEU D 4 134 ? -60.831 -51.324 -23.079 1.00 30.79 110 LEU G CA 1
ATOM 5176 C C . LEU D 4 134 ? -62.034 -51.726 -22.243 1.00 34.20 110 LEU G C 1
ATOM 5177 O O . LEU D 4 134 ? -63.127 -51.181 -22.403 1.00 35.35 110 LEU G O 1
ATOM 5182 N N . ARG D 4 135 ? -61.832 -52.686 -21.347 1.00 30.57 111 ARG G N 1
ATOM 5183 C CA . ARG D 4 135 ? -62.940 -53.155 -20.522 1.00 29.35 111 ARG G CA 1
ATOM 5184 C C . ARG D 4 135 ? -62.441 -53.628 -19.162 1.00 31.72 111 ARG G C 1
ATOM 5185 O O . ARG D 4 135 ? -61.314 -54.083 -19.039 1.00 34.78 111 ARG G O 1
ATOM 5193 N N . GLY D 4 136 ? -63.274 -53.504 -18.136 1.00 27.59 112 GLY G N 1
ATOM 5194 C CA . GLY D 4 136 ? -62.912 -53.989 -16.820 1.00 23.67 112 GLY G CA 1
ATOM 5195 C C . GLY D 4 136 ? -63.872 -55.066 -16.361 1.00 25.84 112 GLY G C 1
ATOM 5196 O O . GLY D 4 136 ? -65.016 -55.121 -16.809 1.00 26.31 112 GLY G O 1
ATOM 5197 N N . HIS D 4 137 ? -63.406 -55.922 -15.459 1.00 25.97 113 HIS G N 1
ATOM 5198 C CA . HIS D 4 137 ? -64.232 -56.994 -14.925 1.00 23.72 113 HIS G CA 1
ATOM 5199 C C . HIS D 4 137 ? -64.016 -57.150 -13.431 1.00 22.20 113 HIS G C 1
ATOM 5200 O O . HIS D 4 137 ? -62.906 -56.950 -12.931 1.00 22.75 113 HIS G O 1
ATOM 5207 N N . ASP D 4 138 ? -65.084 -57.531 -12.736 1.00 19.29 114 ASP G N 1
ATOM 5208 C CA . ASP D 4 138 ? -65.053 -57.796 -11.304 1.00 18.54 114 ASP G CA 1
ATOM 5209 C C . ASP D 4 138 ? -66.370 -58.429 -10.886 1.00 21.08 114 ASP G C 1
ATOM 5210 O O . ASP D 4 138 ? -67.353 -57.726 -10.680 1.00 23.72 114 ASP G O 1
ATOM 5215 N N . GLN D 4 139 ? -66.396 -59.751 -10.757 1.00 19.16 115 GLN G N 1
ATOM 5216 C CA . GLN D 4 139 ? -67.649 -60.440 -10.470 1.00 20.41 115 GLN G CA 1
ATOM 5217 C C . GLN D 4 139 ? -67.472 -61.673 -9.587 1.00 22.04 115 GLN G C 1
ATOM 5218 O O . GLN D 4 139 ? -66.380 -62.231 -9.478 1.00 18.45 115 GLN G O 1
ATOM 5224 N N . TYR D 4 140 ? -68.571 -62.079 -8.957 1.00 18.67 116 TYR G N 1
ATOM 5225 C CA . TYR D 4 140 ? -68.567 -63.117 -7.941 1.00 19.22 116 TYR G CA 1
ATOM 5226 C C . TYR D 4 140 ? -69.664 -64.135 -8.175 1.00 21.27 116 TYR G C 1
ATOM 5227 O O . TYR D 4 140 ? -70.784 -63.786 -8.589 1.00 23.13 116 TYR G O 1
ATOM 5236 N N . ALA D 4 141 ? -69.348 -65.379 -7.824 1.00 20.89 117 ALA G N 1
ATOM 5237 C CA . ALA D 4 141 ? -70.301 -66.475 -7.893 1.00 19.19 117 ALA G CA 1
ATOM 5238 C C . ALA D 4 141 ? -70.307 -67.239 -6.583 1.00 21.36 117 ALA G C 1
ATOM 5239 O O . ALA D 4 141 ? -69.257 -67.460 -5.976 1.00 20.30 117 ALA G O 1
ATOM 5241 N N . TYR D 4 142 ? -71.497 -67.639 -6.151 1.00 17.03 118 TYR G N 1
ATOM 5242 C CA . TYR D 4 142 ? -71.630 -68.415 -4.933 1.00 19.88 118 TYR G CA 1
ATOM 5243 C C . TYR D 4 142 ? -72.179 -69.793 -5.273 1.00 23.06 118 TYR G C 1
ATOM 5244 O O . TYR D 4 142 ? -73.230 -69.915 -5.906 1.00 21.41 118 TYR G O 1
ATOM 5253 N N . ASP D 4 143 ? -71.448 -70.823 -4.853 1.00 20.44 119 ASP G N 1
ATOM 5254 C CA . ASP D 4 143 ? -71.777 -72.208 -5.167 1.00 23.84 119 ASP G CA 1
ATOM 5255 C C . ASP D 4 143 ? -72.007 -72.418 -6.666 1.00 26.32 119 ASP G C 1
ATOM 5256 O O . ASP D 4 143 ? -72.857 -73.211 -7.067 1.00 29.06 119 ASP G O 1
ATOM 5261 N N . GLY D 4 144 ? -71.248 -71.700 -7.488 1.00 19.48 120 GLY G N 1
ATOM 5262 C CA . GLY D 4 144 ? -71.269 -71.918 -8.924 1.00 21.42 120 GLY G CA 1
ATOM 5263 C C . GLY D 4 144 ? -72.261 -71.090 -9.720 1.00 19.37 120 GLY G C 1
ATOM 5264 O O . GLY D 4 144 ? -72.299 -71.177 -10.946 1.00 23.28 120 GLY G O 1
ATOM 5265 N N . LYS D 4 145 ? -73.066 -70.283 -9.039 1.00 28.11 121 LYS G N 1
ATOM 5266 C CA . LYS D 4 145 ? -74.023 -69.429 -9.736 1.00 27.47 121 LYS G CA 1
ATOM 5267 C C . LYS D 4 145 ? -73.657 -67.964 -9.592 1.00 23.23 121 LYS G C 1
ATOM 5268 O O . LYS D 4 145 ? -73.159 -67.550 -8.546 1.00 21.70 121 LYS G O 1
ATOM 5274 N N . ASP D 4 146 ? -73.908 -67.194 -10.650 1.00 24.73 122 ASP G N 1
ATOM 5275 C CA . ASP D 4 146 ? -73.686 -65.753 -10.641 1.00 18.72 122 ASP G CA 1
ATOM 5276 C C . ASP D 4 146 ? -74.278 -65.140 -9.385 1.00 17.87 122 ASP G C 1
ATOM 5277 O O . ASP D 4 146 ? -75.453 -65.339 -9.085 1.00 21.01 122 ASP G O 1
ATOM 5282 N N . TYR D 4 147 ? -73.465 -64.394 -8.649 1.00 16.10 123 TYR G N 1
ATOM 5283 C CA . TYR D 4 147 ? -73.951 -63.752 -7.442 1.00 14.61 123 TYR G CA 1
ATOM 5284 C C . TYR D 4 147 ? -73.978 -62.244 -7.624 1.00 19.53 123 TYR G C 1
ATOM 5285 O O . TYR D 4 147 ? -75.018 -61.621 -7.435 1.00 18.41 123 TYR G O 1
ATOM 5294 N N . ILE D 4 148 ? -72.862 -61.647 -8.031 1.00 23.54 124 ILE G N 1
ATOM 5295 C CA . ILE D 4 148 ? -72.881 -60.191 -8.212 1.00 19.59 124 ILE G CA 1
ATOM 5296 C C . ILE D 4 148 ? -71.775 -59.709 -9.139 1.00 22.05 124 ILE G C 1
ATOM 5297 O O . ILE D 4 148 ? -70.634 -60.137 -9.034 1.00 22.43 124 ILE G O 1
ATOM 5302 N N . ALA D 4 149 ? -72.118 -58.818 -10.062 1.00 20.90 125 ALA G N 1
ATOM 5303 C CA . ALA D 4 149 ? -71.135 -58.397 -11.054 1.00 20.63 125 ALA G CA 1
ATOM 5304 C C . ALA D 4 149 ? -71.019 -56.882 -11.159 1.00 23.99 125 ALA G C 1
ATOM 5305 O O . ALA D 4 149 ? -72.010 -56.172 -11.064 1.00 23.51 125 ALA G O 1
ATOM 5307 N N . LEU D 4 150 ? -69.800 -56.388 -11.348 1.00 20.69 126 LEU G N 1
ATOM 5308 C CA . LEU D 4 150 ? -69.605 -54.974 -11.632 1.00 18.47 126 LEU G CA 1
ATOM 5309 C C . LEU D 4 150 ? -70.036 -54.708 -13.068 1.00 21.68 126 LEU G C 1
ATOM 5310 O O . LEU D 4 150 ? -69.630 -55.423 -13.986 1.00 21.67 126 LEU G O 1
ATOM 5315 N N . ASN D 4 151 ? -70.858 -53.683 -13.264 1.00 22.53 127 ASN G N 1
ATOM 5316 C CA . ASN D 4 151 ? -71.398 -53.393 -14.586 1.00 23.01 127 ASN G CA 1
ATOM 5317 C C . ASN D 4 151 ? -70.332 -52.819 -15.512 1.00 26.94 127 ASN G C 1
ATOM 5318 O O . ASN D 4 151 ? -69.258 -52.408 -15.065 1.00 23.06 127 ASN G O 1
ATOM 5323 N N . GLU D 4 152 ? -70.634 -52.816 -16.806 1.00 25.82 128 GLU G N 1
ATOM 5324 C CA . GLU D 4 152 ? -69.714 -52.324 -17.823 1.00 28.33 128 GLU G CA 1
ATOM 5325 C C . GLU D 4 152 ? -69.239 -50.893 -17.556 1.00 27.55 128 GLU G C 1
ATOM 5326 O O . GLU D 4 152 ? -68.083 -50.564 -17.812 1.00 24.52 128 GLU G O 1
ATOM 5332 N N . ASP D 4 153 ? -70.129 -50.049 -17.036 1.00 29.07 129 ASP G N 1
ATOM 5333 C CA . ASP D 4 153 ? -69.775 -48.668 -16.703 1.00 27.38 129 ASP G CA 1
ATOM 5334 C C . ASP D 4 153 ? -68.797 -48.582 -15.530 1.00 26.13 129 ASP G C 1
ATOM 5335 O O . ASP D 4 153 ? -68.205 -47.531 -15.287 1.00 28.60 129 ASP G O 1
ATOM 5340 N N . LEU D 4 154 ? -68.668 -49.687 -14.800 1.00 27.70 130 LEU G N 1
ATOM 5341 C CA . LEU D 4 154 ? -67.751 -49.807 -13.667 1.00 24.83 130 LEU G CA 1
ATOM 5342 C C . LEU D 4 154 ? -68.148 -48.891 -12.511 1.00 22.28 130 LEU G C 1
ATOM 5343 O O . LEU D 4 154 ? -67.290 -48.429 -11.756 1.00 24.62 130 LEU G O 1
ATOM 5348 N N . ARG D 4 155 ? -69.448 -48.646 -12.365 1.00 21.06 131 ARG G N 1
ATOM 5349 C CA . ARG D 4 155 ? -69.944 -47.699 -11.368 1.00 21.87 131 ARG G CA 1
ATOM 5350 C C . ARG D 4 155 ? -71.053 -48.290 -10.511 1.00 26.26 131 ARG G C 1
ATOM 5351 O O . ARG D 4 155 ? -71.346 -47.790 -9.424 1.00 27.78 131 ARG G O 1
ATOM 5359 N N . SER D 4 156 ? -71.676 -49.351 -11.007 1.00 24.36 132 SER G N 1
ATOM 5360 C CA . SER D 4 156 ? -72.772 -49.984 -10.290 1.00 24.15 132 SER G CA 1
ATOM 5361 C C . SER D 4 156 ? -72.656 -51.498 -10.359 1.00 25.79 132 SER G C 1
ATOM 5362 O O . SER D 4 156 ? -71.827 -52.043 -11.093 1.00 19.74 132 SER G O 1
ATOM 5365 N N . TRP D 4 157 ? -73.504 -52.172 -9.594 1.00 19.42 133 TRP G N 1
ATOM 5366 C CA . TRP D 4 157 ? -73.484 -53.620 -9.543 1.00 21.12 133 TRP G CA 1
ATOM 5367 C C . TRP D 4 157 ? -74.796 -54.205 -10.036 1.00 19.62 133 TRP G C 1
ATOM 5368 O O . TRP D 4 157 ? -75.862 -53.625 -9.844 1.00 26.88 133 TRP G O 1
ATOM 5379 N N . THR D 4 158 ? -74.705 -55.359 -10.679 1.00 22.58 134 THR G N 1
ATOM 5380 C CA . THR D 4 158 ? -75.876 -56.159 -10.977 1.00 19.21 134 THR G CA 1
ATOM 5381 C C . THR D 4 158 ? -75.905 -57.309 -9.987 1.00 19.90 134 THR G C 1
ATOM 5382 O O . THR D 4 158 ? -75.013 -58.174 -9.976 1.00 21.13 134 THR G O 1
ATOM 5386 N N . ALA D 4 159 ? -76.921 -57.286 -9.135 1.00 15.51 135 ALA G N 1
ATOM 5387 C CA . ALA D 4 159 ? -77.135 -58.341 -8.165 1.00 20.19 135 ALA G CA 1
ATOM 5388 C C . ALA D 4 159 ? -78.089 -59.368 -8.747 1.00 20.65 135 ALA G C 1
ATOM 5389 O O . ALA D 4 159 ? -79.196 -59.035 -9.170 1.00 20.20 135 ALA G O 1
ATOM 5391 N N . ALA D 4 160 ? -77.661 -60.623 -8.755 1.00 21.40 136 ALA G N 1
ATOM 5392 C CA . ALA D 4 160 ? -78.465 -61.686 -9.332 1.00 26.70 136 ALA G CA 1
ATOM 5393 C C . ALA D 4 160 ? -79.558 -62.119 -8.372 1.00 25.85 136 ALA G C 1
ATOM 5394 O O . ALA D 4 160 ? -80.546 -62.715 -8.786 1.00 26.60 136 ALA G O 1
ATOM 5396 N N . ASP D 4 161 ? -79.394 -61.783 -7.096 1.00 24.17 137 ASP G N 1
ATOM 5397 C CA . ASP D 4 161 ? -80.122 -62.464 -6.032 1.00 24.07 137 ASP G CA 1
ATOM 5398 C C . ASP D 4 161 ? -80.717 -61.510 -5.001 1.00 22.87 137 ASP G C 1
ATOM 5399 O O . ASP D 4 161 ? -80.351 -60.340 -4.942 1.00 25.39 137 ASP G O 1
ATOM 5404 N N . THR D 4 162 ? -81.634 -62.023 -4.187 1.00 25.31 138 THR G N 1
ATOM 5405 C CA . THR D 4 162 ? -82.151 -61.283 -3.039 1.00 24.31 138 THR G CA 1
ATOM 5406 C C . THR D 4 162 ? -81.039 -61.047 -2.011 1.00 20.80 138 THR G C 1
ATOM 5407 O O . THR D 4 162 ? -81.001 -60.010 -1.348 1.00 26.67 138 THR G O 1
ATOM 5411 N N . ALA D 4 163 ? -80.125 -62.006 -1.899 1.00 18.74 139 ALA G N 1
ATOM 5412 C CA . ALA D 4 163 ? -78.965 -61.887 -1.014 1.00 20.39 139 ALA G CA 1
ATOM 5413 C C . ALA D 4 163 ? -77.942 -60.911 -1.590 1.00 16.05 139 ALA G C 1
ATOM 5414 O O . ALA D 4 163 ? -77.382 -60.034 -0.897 1.00 22.91 139 ALA G O 1
ATOM 5416 N N . ALA D 4 164 ? -77.700 -61.079 -2.882 1.00 18.36 140 ALA G N 1
ATOM 5417 C CA . ALA D 4 164 ? -76.782 -60.224 -3.604 1.00 17.42 140 ALA G CA 1
ATOM 5418 C C . ALA D 4 164 ? -77.255 -58.780 -3.545 1.00 21.32 140 ALA G C 1
ATOM 5419 O O . ALA D 4 164 ? -76.458 -57.866 -3.715 1.00 24.16 140 ALA G O 1
ATOM 5421 N N . GLN D 4 165 ? -78.555 -58.581 -3.330 1.00 17.56 141 GLN G N 1
ATOM 5422 C CA . GLN D 4 165 ? -79.095 -57.244 -3.087 1.00 23.35 141 GLN G CA 1
ATOM 5423 C C . GLN D 4 165 ? -78.593 -56.668 -1.765 1.00 19.61 141 GLN G C 1
ATOM 5424 O O . GLN D 4 165 ? -78.294 -55.477 -1.682 1.00 19.98 141 GLN G O 1
ATOM 5430 N N . ILE D 4 166 ? -78.510 -57.507 -0.735 1.00 18.26 142 ILE G N 1
ATOM 5431 C CA . ILE D 4 166 ? -77.924 -57.089 0.539 1.00 20.84 142 ILE G CA 1
ATOM 5432 C C . ILE D 4 166 ? -76.484 -56.651 0.315 1.00 19.45 142 ILE G C 1
ATOM 5433 O O . ILE D 4 166 ? -76.059 -55.573 0.772 1.00 19.32 142 ILE G O 1
ATOM 5438 N N . THR D 4 167 ? -75.740 -57.478 -0.417 1.00 16.19 143 THR G N 1
ATOM 5439 C CA . THR D 4 167 ? -74.354 -57.121 -0.709 1.00 18.35 143 THR G CA 1
ATOM 5440 C C . THR D 4 167 ? -74.305 -55.806 -1.494 1.00 19.85 143 THR G C 1
ATOM 5441 O O . THR D 4 167 ? -73.454 -54.951 -1.245 1.00 23.59 143 THR G O 1
ATOM 5445 N N . GLN D 4 168 ? -75.238 -55.650 -2.426 1.00 21.34 144 GLN G N 1
ATOM 5446 C CA . GLN D 4 168 ? -75.305 -54.477 -3.291 1.00 20.81 144 GLN G CA 1
ATOM 5447 C C . GLN D 4 168 ? -75.548 -53.194 -2.495 1.00 23.38 144 GLN G C 1
ATOM 5448 O O . GLN D 4 168 ? -74.893 -52.185 -2.734 1.00 18.82 144 GLN G O 1
ATOM 5454 N N . ARG D 4 169 ? -76.477 -53.240 -1.545 1.00 18.31 145 ARG G N 1
ATOM 5455 C CA . ARG D 4 169 ? -76.749 -52.092 -0.684 1.00 17.78 145 ARG G CA 1
ATOM 5456 C C . ARG D 4 169 ? -75.519 -51.755 0.149 1.00 16.85 145 ARG G C 1
ATOM 5457 O O . ARG D 4 169 ? -75.145 -50.581 0.296 1.00 19.10 145 ARG G O 1
ATOM 5465 N N . LYS D 4 170 ? -74.890 -52.799 0.681 1.00 18.04 146 LYS G N 1
ATOM 5466 C CA . LYS D 4 170 ? -73.724 -52.630 1.539 1.00 19.18 146 LYS G CA 1
ATOM 5467 C C . LYS D 4 170 ? -72.581 -51.946 0.780 1.00 25.42 146 LYS G C 1
ATOM 5468 O O . LYS D 4 170 ? -71.967 -51.001 1.285 1.00 23.39 146 LYS G O 1
ATOM 5474 N N . TRP D 4 171 ? -72.316 -52.410 -0.438 1.00 20.82 147 TRP G N 1
ATOM 5475 C CA . TRP D 4 171 ? -71.280 -51.813 -1.283 1.00 23.25 147 TRP G CA 1
ATOM 5476 C C . TRP D 4 171 ? -71.644 -50.425 -1.818 1.00 22.93 147 TRP G C 1
ATOM 5477 O O . TRP D 4 171 ? -70.768 -49.575 -1.993 1.00 23.24 147 TRP G O 1
ATOM 5488 N N . GLU D 4 172 ? -72.926 -50.196 -2.082 1.00 21.10 148 GLU G N 1
ATOM 5489 C CA . GLU D 4 172 ? -73.369 -48.900 -2.584 1.00 22.37 148 GLU G CA 1
ATOM 5490 C C . GLU D 4 172 ? -73.209 -47.834 -1.508 1.00 25.84 148 GLU G C 1
ATOM 5491 O O . GLU D 4 172 ? -72.861 -46.688 -1.804 1.00 20.95 148 GLU G O 1
ATOM 5497 N N . ALA D 4 173 ? -73.472 -48.210 -0.260 1.00 23.67 149 ALA G N 1
ATOM 5498 C CA . ALA D 4 173 ? -73.262 -47.289 0.851 1.00 18.75 149 ALA G CA 1
ATOM 5499 C C . ALA D 4 173 ? -71.776 -46.966 1.001 1.00 27.05 149 ALA G C 1
ATOM 5500 O O . ALA D 4 173 ? -71.400 -45.810 1.197 1.00 30.92 149 ALA G O 1
ATOM 5502 N N . ALA D 4 174 ? -70.937 -47.995 0.909 1.00 27.99 150 ALA G N 1
ATOM 5503 C CA . ALA D 4 174 ? -69.497 -47.830 1.096 1.00 26.24 150 ALA G CA 1
ATOM 5504 C C . ALA D 4 174 ? -68.765 -47.416 -0.181 1.00 24.01 150 ALA 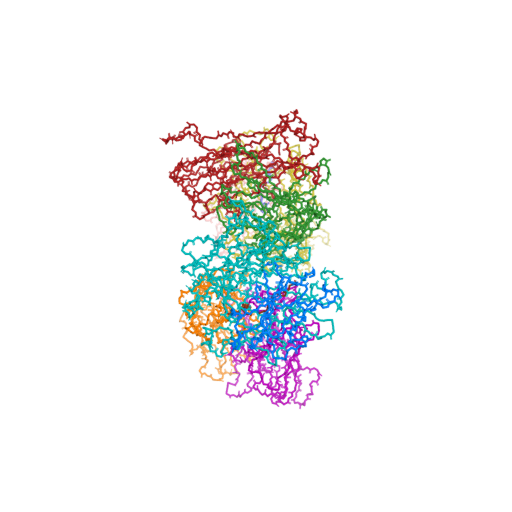G C 1
ATOM 5505 O O . ALA D 4 174 ? -67.543 -47.279 -0.172 1.00 22.05 150 ALA G O 1
ATOM 5507 N N . ARG D 4 175 ? -69.510 -47.226 -1.269 1.00 26.48 151 ARG G N 1
ATOM 5508 C CA . ARG D 4 175 ? -68.945 -46.763 -2.541 1.00 29.68 151 ARG G CA 1
ATOM 5509 C C . ARG D 4 175 ? -67.759 -47.607 -3.028 1.00 27.80 151 ARG G C 1
ATOM 5510 O O . ARG D 4 175 ? -66.755 -47.072 -3.501 1.00 28.21 151 ARG G O 1
ATOM 5518 N N . GLU D 4 176 ? -67.891 -48.925 -2.911 1.00 25.07 152 GLU G N 1
ATOM 5519 C CA . GLU D 4 176 ? -66.822 -49.864 -3.247 1.00 20.85 152 GLU G CA 1
ATOM 5520 C C . GLU D 4 176 ? -66.490 -49.887 -4.742 1.00 22.25 152 GLU G C 1
ATOM 5521 O O . GLU D 4 176 ? -65.329 -50.092 -5.140 1.00 20.23 152 GLU G O 1
ATOM 5527 N N . ALA D 4 177 ? -67.520 -49.677 -5.560 1.00 20.04 153 ALA G N 1
ATOM 5528 C CA . ALA D 4 177 ? -67.378 -49.676 -7.012 1.00 18.32 153 ALA G CA 1
ATOM 5529 C C . ALA D 4 177 ? -66.327 -48.675 -7.473 1.00 23.70 153 ALA G C 1
ATOM 5530 O O . ALA D 4 177 ? -65.612 -48.922 -8.442 1.00 23.15 153 ALA G O 1
ATOM 5532 N N . GLU D 4 178 ? -66.230 -47.554 -6.764 1.00 28.68 154 GLU G N 1
ATOM 5533 C CA . GLU D 4 178 ? -65.260 -46.516 -7.093 1.00 25.70 154 GLU G CA 1
ATOM 5534 C C . GLU D 4 178 ? -63.843 -47.045 -6.915 1.00 21.44 154 GLU G C 1
ATOM 5535 O O . GLU D 4 178 ? -62.943 -46.715 -7.689 1.00 22.09 154 GLU G O 1
ATOM 5541 N N . GLN D 4 179 ? -63.658 -47.890 -5.906 1.00 20.71 155 GLN G N 1
ATOM 5542 C CA . GLN D 4 179 ? -62.345 -48.446 -5.610 1.00 20.96 155 GLN G CA 1
ATOM 5543 C C . GLN D 4 179 ? -61.995 -49.540 -6.607 1.00 18.17 155 GLN G C 1
ATOM 5544 O O . GLN D 4 179 ? -60.841 -49.664 -7.030 1.00 17.99 155 GLN G O 1
ATOM 5550 N N . ARG D 4 180 ? -62.997 -50.321 -6.997 1.00 19.02 156 ARG G N 1
ATOM 5551 C CA . ARG D 4 180 ? -62.777 -51.336 -8.025 1.00 20.60 156 ARG G CA 1
ATOM 5552 C C . ARG D 4 180 ? -62.408 -50.678 -9.357 1.00 21.24 156 ARG G C 1
ATOM 5553 O O . ARG D 4 180 ? -61.527 -51.155 -10.075 1.00 25.37 156 ARG G O 1
ATOM 5561 N N . ARG D 4 181 ? -63.072 -49.567 -9.663 1.00 22.63 157 ARG G N 1
ATOM 5562 C CA . ARG D 4 181 ? -62.775 -48.784 -10.858 1.00 19.37 157 ARG G CA 1
ATOM 5563 C C . ARG D 4 181 ? -61.368 -48.217 -10.768 1.00 26.88 157 ARG G C 1
ATOM 5564 O O . ARG D 4 181 ? -60.644 -48.165 -11.762 1.00 25.51 157 ARG G O 1
ATOM 5572 N N . ALA D 4 182 ? -60.993 -47.782 -9.567 1.00 20.41 158 ALA G N 1
ATOM 5573 C CA . ALA D 4 182 ? -59.660 -47.252 -9.330 1.00 19.60 158 ALA G CA 1
ATOM 5574 C C . ALA D 4 182 ? -58.606 -48.305 -9.658 1.00 25.60 158 ALA G C 1
ATOM 5575 O O . ALA D 4 182 ? -57.628 -48.016 -10.351 1.00 25.07 158 ALA G O 1
ATOM 5577 N N . TYR D 4 183 ? -58.805 -49.526 -9.167 1.00 21.44 159 TYR G N 1
ATOM 5578 C CA . TYR D 4 183 ? -57.903 -50.619 -9.520 1.00 22.25 159 TYR G CA 1
ATOM 5579 C C . TYR D 4 183 ? -57.874 -50.902 -11.020 1.00 24.10 159 TYR G C 1
ATOM 5580 O O . TYR D 4 183 ? -56.802 -50.990 -11.621 1.00 23.76 159 TYR G O 1
ATOM 5589 N N . LEU D 4 184 ? -59.052 -51.059 -11.618 1.00 20.72 160 LEU G N 1
ATOM 5590 C CA . LEU D 4 184 ? -59.141 -51.507 -13.004 1.00 23.42 160 LEU G CA 1
ATOM 5591 C C . LEU D 4 184 ? -58.608 -50.474 -13.990 1.00 25.42 160 LEU G C 1
ATOM 5592 O O . LEU D 4 184 ? -58.134 -50.827 -15.068 1.00 28.01 160 LEU G O 1
ATOM 5597 N N . GLU D 4 185 ? -58.700 -49.200 -13.622 1.00 24.35 161 GLU G N 1
ATOM 5598 C CA . GLU D 4 185 ? -58.178 -48.123 -14.458 1.00 27.37 161 GLU G CA 1
ATOM 5599 C C . GLU D 4 185 ? -56.742 -47.773 -14.087 1.00 27.04 161 GLU G C 1
ATOM 5600 O O . GLU D 4 185 ? -56.008 -47.206 -14.896 1.00 32.18 161 GLU G O 1
ATOM 5606 N N . GLY D 4 186 ? -56.347 -48.117 -12.863 1.00 25.43 162 GLY G N 1
ATOM 5607 C CA . GLY D 4 186 ? -55.028 -47.776 -12.357 1.00 27.75 162 GLY G CA 1
ATOM 5608 C C . GLY D 4 186 ? -53.994 -48.884 -12.446 1.00 24.86 162 GLY G C 1
ATOM 5609 O O . GLY D 4 186 ? -53.446 -49.132 -13.520 1.00 24.93 162 GLY G O 1
ATOM 5610 N N . GLU D 4 187 ? -53.732 -49.552 -11.323 1.00 19.71 163 GLU G N 1
ATOM 5611 C CA . GLU D 4 187 ? -52.650 -50.534 -11.246 1.00 22.88 163 GLU G CA 1
ATOM 5612 C C . GLU D 4 187 ? -52.807 -51.671 -12.241 1.00 23.11 163 GLU G C 1
ATOM 5613 O O . GLU D 4 187 ? -51.818 -52.224 -12.711 1.00 24.16 163 GLU G O 1
ATOM 5619 N N . CYS D 4 188 ? -54.048 -52.025 -12.550 1.00 18.81 164 CYS G N 1
ATOM 5620 C CA . CYS D 4 188 ? -54.311 -53.181 -13.396 1.00 22.11 164 CYS G CA 1
ATOM 5621 C C . CYS D 4 188 ? -53.699 -52.965 -14.781 1.00 23.66 164 CYS G C 1
ATOM 5622 O O . CYS D 4 188 ? -52.963 -53.814 -15.300 1.00 26.61 164 CYS G O 1
ATOM 5625 N N . VAL D 4 189 ? -53.991 -51.804 -15.355 1.00 23.56 165 VAL G N 1
ATOM 5626 C CA . VAL D 4 189 ? -53.477 -51.426 -16.663 1.00 23.60 165 VAL G CA 1
ATOM 5627 C C . VAL D 4 189 ? -51.949 -51.317 -16.660 1.00 25.89 165 VAL G C 1
ATOM 5628 O O . VAL D 4 189 ? -51.281 -51.776 -17.588 1.00 28.33 165 VAL G O 1
ATOM 5632 N N . GLU D 4 190 ? -51.401 -50.730 -15.601 1.00 25.02 166 GLU G N 1
ATOM 5633 C CA . GLU D 4 190 ? -49.959 -50.536 -15.483 1.00 28.47 166 GLU G CA 1
ATOM 5634 C C . GLU D 4 190 ? -49.192 -51.860 -15.401 1.00 31.57 166 GLU G C 1
ATOM 5635 O O . GLU D 4 190 ? -48.218 -52.080 -16.135 1.00 31.76 166 GLU G O 1
ATOM 5641 N N . TRP D 4 191 ? -49.638 -52.738 -14.507 1.00 26.68 167 TRP G N 1
ATOM 5642 C CA . TRP D 4 191 ? -49.032 -54.054 -14.366 1.00 24.27 167 TRP G CA 1
ATOM 5643 C C . TRP D 4 191 ? -49.175 -54.867 -15.644 1.00 25.20 167 TRP G C 1
ATOM 5644 O O . TRP D 4 191 ? -48.220 -55.511 -16.071 1.00 27.06 167 TRP G O 1
ATOM 5655 N N . LEU D 4 192 ? -50.358 -54.842 -16.252 1.00 21.42 168 LEU G N 1
ATOM 5656 C CA . LEU D 4 192 ? -50.545 -55.564 -17.505 1.00 27.98 168 LEU G CA 1
ATOM 5657 C C . LEU D 4 192 ? -49.565 -55.051 -18.558 1.00 28.90 168 LEU G C 1
ATOM 5658 O O . LEU D 4 192 ? -48.986 -55.829 -19.316 1.00 28.27 168 LEU G O 1
ATOM 5663 N N . ARG D 4 193 ? -49.364 -53.739 -18.571 1.00 29.66 169 ARG G N 1
ATOM 5664 C CA . ARG D 4 193 ? -48.404 -53.103 -19.467 1.00 31.78 169 ARG G CA 1
ATOM 5665 C C . ARG D 4 193 ? -46.994 -53.654 -19.250 1.00 33.07 169 ARG G C 1
ATOM 5666 O O . ARG D 4 193 ? -46.291 -54.022 -20.201 1.00 25.99 169 ARG G O 1
ATOM 5674 N N . ARG D 4 194 ? -46.599 -53.728 -17.984 1.00 31.06 170 ARG G N 1
ATOM 5675 C CA . ARG D 4 194 ? -45.257 -54.168 -17.631 1.00 29.39 170 ARG G CA 1
ATOM 5676 C C . ARG D 4 194 ? -45.056 -55.641 -17.984 1.00 32.78 170 ARG G C 1
ATOM 5677 O O . ARG D 4 194 ? -43.973 -56.044 -18.411 1.00 32.78 170 ARG G O 1
ATOM 5685 N N . TYR D 4 195 ? -46.110 -56.435 -17.819 1.00 25.33 171 TYR G N 1
ATOM 5686 C CA . TYR D 4 195 ? -46.044 -57.863 -18.107 1.00 28.25 171 TYR G CA 1
ATOM 5687 C C . TYR D 4 195 ? -45.959 -58.101 -19.610 1.00 30.33 171 TYR G C 1
ATOM 5688 O O . TYR D 4 195 ? -45.222 -58.975 -20.067 1.00 29.63 171 TYR G O 1
ATOM 5697 N N . LEU D 4 196 ? -46.726 -57.328 -20.374 1.00 29.61 172 LEU G N 1
ATOM 5698 C CA . LEU D 4 196 ? -46.683 -57.420 -21.829 1.00 28.03 172 LEU G CA 1
ATOM 5699 C C . LEU D 4 196 ? -45.331 -56.969 -22.372 1.00 28.67 172 LEU G C 1
ATOM 5700 O O . LEU D 4 196 ? -44.861 -57.486 -23.382 1.00 33.02 172 LEU G O 1
ATOM 5705 N N . GLU D 4 197 ? -44.710 -56.003 -21.702 1.00 31.05 173 GLU G N 1
ATOM 5706 C CA . GLU D 4 197 ? -43.376 -55.565 -22.098 1.00 34.86 173 GLU G CA 1
ATOM 5707 C C . GLU D 4 197 ? -42.341 -56.645 -21.795 1.00 34.11 173 GLU G C 1
ATOM 5708 O O . GLU D 4 197 ? -41.522 -56.994 -22.643 1.00 37.32 173 GLU G O 1
ATOM 5714 N N . ASN D 4 198 ? -42.381 -57.166 -20.575 1.00 31.05 174 ASN G N 1
ATOM 5715 C CA . ASN D 4 198 ? -41.387 -58.124 -20.118 1.00 30.18 174 ASN G CA 1
ATOM 5716 C C . ASN D 4 198 ? -41.535 -59.498 -20.770 1.00 34.04 174 ASN G C 1
ATOM 5717 O O . ASN D 4 198 ? -40.548 -60.200 -20.986 1.00 31.25 174 ASN G O 1
ATOM 5722 N N . GLY D 4 199 ? -42.769 -59.885 -21.074 1.00 31.08 175 GLY G N 1
ATOM 5723 C CA . GLY D 4 199 ? -43.027 -61.174 -21.690 1.00 29.83 175 GLY G CA 1
ATOM 5724 C C . GLY D 4 199 ? -43.422 -61.080 -23.147 1.00 33.36 175 GLY G C 1
ATOM 5725 O O . GLY D 4 199 ? -44.057 -61.987 -23.684 1.00 42.02 175 GLY G O 1
ATOM 5726 N N . LYS D 4 200 ? -43.047 -59.972 -23.776 1.00 35.07 176 LYS G N 1
ATOM 5727 C CA . LYS D 4 200 ? -43.424 -59.665 -25.154 1.00 38.26 176 LYS G CA 1
ATOM 5728 C C . LYS D 4 200 ? -43.302 -60.834 -26.127 1.00 39.62 176 LYS G C 1
ATOM 5729 O O . LYS D 4 200 ? -44.248 -61.150 -26.847 1.00 40.52 176 LYS G O 1
ATOM 5735 N N . ASP D 4 201 ? -42.143 -61.482 -26.131 1.00 42.03 177 ASP G N 1
ATOM 5736 C CA . ASP D 4 201 ? -41.839 -62.495 -27.135 1.00 42.39 177 ASP G CA 1
ATOM 5737 C C . ASP D 4 201 ? -42.662 -63.771 -26.966 1.00 43.41 177 ASP G C 1
ATOM 5738 O O . ASP D 4 201 ? -42.723 -64.595 -27.876 1.00 45.53 177 ASP G O 1
ATOM 5743 N N . LYS D 4 202 ? -43.304 -63.927 -25.811 1.00 41.49 178 LYS G N 1
ATOM 5744 C CA . LYS D 4 202 ? -44.187 -65.068 -25.589 1.00 39.94 178 LYS G CA 1
ATOM 5745 C C . LYS D 4 202 ? -45.652 -64.669 -25.444 1.00 42.87 178 LYS G C 1
ATOM 5746 O O . LYS D 4 202 ? -46.538 -65.504 -25.620 1.00 45.76 178 LYS G O 1
ATOM 5752 N N . LEU D 4 203 ? -45.914 -63.408 -25.112 1.00 38.23 179 LEU G N 1
ATOM 5753 C CA . LEU D 4 203 ? -47.295 -62.953 -24.978 1.00 32.94 179 LEU G CA 1
ATOM 5754 C C . LEU D 4 203 ? -47.834 -62.372 -26.282 1.00 38.18 179 LEU G C 1
ATOM 5755 O O . LEU D 4 203 ? -49.025 -62.471 -26.564 1.00 41.69 179 LEU G O 1
ATOM 5760 N N . GLU D 4 204 ? -46.955 -61.780 -27.082 1.00 45.98 180 GLU G N 1
ATOM 5761 C CA . GLU D 4 204 ? -47.332 -61.342 -28.418 1.00 45.94 180 GLU G CA 1
ATOM 5762 C C . GLU D 4 204 ? -46.995 -62.480 -29.376 1.00 44.98 180 GLU G C 1
ATOM 5763 O O . GLU D 4 204 ? -46.872 -62.276 -30.581 1.00 45.01 180 GLU G O 1
ATOM 5769 N N . ARG D 4 205 ? -46.827 -63.677 -28.810 1.00 48.26 181 ARG G N 1
ATOM 5770 C CA . ARG D 4 205 ? -46.594 -64.893 -29.582 1.00 53.57 181 ARG G CA 1
ATOM 5771 C C . ARG D 4 205 ? -47.885 -65.331 -30.238 1.00 53.40 181 ARG G C 1
ATOM 5772 O O . ARG D 4 205 ? -48.971 -65.197 -29.669 1.00 49.42 181 ARG G O 1
ATOM 5780 N N . ALA D 4 206 ? -47.761 -65.824 -31.460 1.00 48.19 182 ALA G N 1
ATOM 5781 C CA . ALA D 4 206 ? -48.868 -66.498 -32.099 1.00 45.88 182 ALA G CA 1
ATOM 5782 C C . ALA D 4 206 ? -48.353 -67.752 -32.778 1.00 41.84 182 ALA G C 1
ATOM 5783 O O . ALA D 4 206 ? -47.819 -67.695 -33.884 1.00 43.74 182 ALA G O 1
ATOM 5785 N N . ASP D 4 207 ? -48.526 -68.887 -32.109 1.00 45.26 183 ASP G N 1
ATOM 5786 C CA . ASP D 4 207 ? -48.046 -70.156 -32.634 1.00 46.34 183 ASP G CA 1
ATOM 5787 C C . ASP D 4 207 ? -49.116 -70.811 -33.490 1.00 45.39 183 ASP G C 1
ATOM 5788 O O . ASP D 4 207 ? -50.126 -71.280 -32.967 1.00 41.71 183 ASP G O 1
ATOM 5793 N N . PRO D 4 208 ? -48.894 -70.856 -34.812 1.00 45.24 184 PRO G N 1
ATOM 5794 C CA . PRO D 4 208 ? -49.847 -71.527 -35.697 1.00 42.35 184 PRO G CA 1
ATOM 5795 C C . PRO D 4 208 ? -49.918 -73.004 -35.351 1.00 40.43 184 PRO G C 1
ATOM 5796 O O . PRO D 4 208 ? -48.928 -73.559 -34.880 1.00 47.07 184 PRO G O 1
ATOM 5800 N N . PRO D 4 209 ? -51.076 -73.635 -35.572 1.00 40.61 185 PRO G N 1
ATOM 5801 C CA . PRO D 4 209 ? -51.186 -75.049 -35.212 1.00 38.52 185 PRO G CA 1
ATOM 5802 C C . PRO D 4 209 ? -50.405 -75.959 -36.149 1.00 43.23 185 PRO G C 1
ATOM 5803 O O . PRO D 4 209 ? -50.231 -75.661 -37.331 1.00 41.27 185 PRO G O 1
ATOM 5807 N N . LYS D 4 210 ? -49.924 -77.065 -35.600 1.00 45.56 186 LYS G N 1
ATOM 5808 C CA . LYS D 4 210 ? -49.393 -78.143 -36.407 1.00 50.65 186 LYS G CA 1
ATOM 5809 C C . LYS D 4 210 ? -50.578 -79.049 -36.681 1.00 49.15 186 LYS G C 1
ATOM 5810 O O . LYS D 4 210 ? -51.220 -79.531 -35.751 1.00 45.32 186 LYS G O 1
ATOM 5816 N N . THR D 4 211 ? -50.882 -79.268 -37.954 1.00 52.39 187 THR G N 1
ATOM 5817 C CA . THR D 4 211 ? -52.139 -79.915 -38.306 1.00 54.51 187 THR G CA 1
ATOM 5818 C C . THR D 4 211 ? -51.944 -81.180 -39.124 1.00 58.98 187 THR G C 1
ATOM 5819 O O . THR D 4 211 ? -50.982 -81.289 -39.888 1.00 61.29 187 THR G O 1
ATOM 5823 N N . HIS D 4 212 ? -52.861 -82.133 -38.961 1.00 54.67 188 HIS G N 1
ATOM 5824 C CA . HIS D 4 212 ? -52.830 -83.350 -39.779 1.00 53.27 188 HIS G CA 1
ATOM 5825 C C . HIS D 4 212 ? -54.137 -84.125 -39.671 1.00 57.95 188 HIS G C 1
ATOM 5826 O O . HIS D 4 212 ? -54.903 -83.922 -38.741 1.00 59.45 188 HIS G O 1
ATOM 5833 N N . VAL D 4 213 ? -54.390 -85.019 -40.621 1.00 60.56 189 VAL G N 1
ATOM 5834 C CA . VAL D 4 213 ? -55.641 -85.772 -40.622 1.00 58.04 189 VAL G CA 1
ATOM 5835 C C . VAL D 4 213 ? -55.420 -87.279 -40.476 1.00 60.30 189 VAL G C 1
ATOM 5836 O O . VAL D 4 213 ? -54.522 -87.847 -41.093 1.00 61.15 189 VAL G O 1
ATOM 5840 N N . THR D 4 214 ? -56.247 -87.920 -39.653 1.00 61.86 190 THR G N 1
ATOM 5841 C CA . THR D 4 214 ? -56.163 -89.364 -39.434 1.00 67.94 190 THR G CA 1
ATOM 5842 C C . THR D 4 214 ? -57.490 -90.047 -39.754 1.00 79.17 190 THR G C 1
ATOM 5843 O O . THR D 4 214 ? -58.531 -89.409 -39.756 1.00 74.19 190 THR G O 1
ATOM 5847 N N . HIS D 4 215 ? -57.448 -91.343 -40.044 1.00 90.55 191 HIS G N 1
ATOM 5848 C CA . HIS D 4 215 ? -58.654 -92.067 -40.430 1.00 89.45 191 HIS G CA 1
ATOM 5849 C C . HIS D 4 215 ? -58.771 -93.457 -39.816 1.00 88.27 191 HIS G C 1
ATOM 5850 O O . HIS D 4 215 ? -57.799 -94.211 -39.788 1.00 88.05 191 HIS G O 1
ATOM 5857 N N . HIS D 4 216 ? -59.963 -93.796 -39.330 1.00 90.38 192 HIS G N 1
ATOM 5858 C CA . HIS D 4 216 ? -60.172 -95.117 -38.749 1.00 97.67 192 HIS G CA 1
ATOM 5859 C C . HIS D 4 216 ? -61.421 -95.795 -39.305 1.00 102.37 192 HIS G C 1
ATOM 5860 O O . HIS D 4 216 ? -62.546 -95.338 -39.071 1.00 102.01 192 HIS G O 1
ATOM 5867 N N . PRO D 4 217 ? -61.221 -96.878 -40.071 1.00 98.20 193 PRO G N 1
ATOM 5868 C CA . PRO D 4 217 ? -62.358 -97.699 -40.500 1.00 96.87 193 PRO G CA 1
ATOM 5869 C C . PRO D 4 217 ? -63.039 -98.330 -39.291 1.00 99.65 193 PRO G C 1
ATOM 5870 O O . PRO D 4 217 ? -62.371 -98.514 -38.280 1.00 106.69 193 PRO G O 1
ATOM 5874 N N . ILE D 4 218 ? -64.319 -98.676 -39.389 1.00 102.41 194 ILE G N 1
ATOM 5875 C CA . ILE D 4 218 ? -65.003 -99.366 -38.288 1.00 104.85 194 ILE G CA 1
ATOM 5876 C C . ILE D 4 218 ? -65.658 -100.753 -38.542 1.00 108.69 194 ILE G C 1
ATOM 5877 O O . ILE D 4 218 ? -65.633 -101.583 -37.630 1.00 112.44 194 ILE G O 1
ATOM 5882 N N . SER D 4 219 ? -66.208 -101.078 -39.715 1.00 101.44 195 SER G N 1
ATOM 5883 C CA . SER D 4 219 ? -66.397 -100.238 -40.889 1.00 97.17 195 SER G CA 1
ATOM 5884 C C . SER D 4 219 ? -67.718 -100.590 -41.562 1.00 92.60 195 SER G C 1
ATOM 5885 O O . SER D 4 219 ? -68.727 -99.911 -41.382 1.00 92.29 195 SER G O 1
ATOM 5888 N N . GLU D 4 222 ? -69.512 -97.248 -42.627 1.00 104.53 198 GLU G N 1
ATOM 5889 C CA . GLU D 4 222 ? -69.170 -96.066 -41.841 1.00 102.18 198 GLU G CA 1
ATOM 5890 C C . GLU D 4 222 ? -67.657 -96.001 -41.580 1.00 107.52 198 GLU G C 1
ATOM 5891 O O . GLU D 4 222 ? -67.044 -96.988 -41.185 1.00 105.16 198 GLU G O 1
ATOM 5897 N N . ALA D 4 223 ? -67.056 -94.837 -41.819 1.00 122.05 199 ALA G N 1
ATOM 5898 C CA . ALA D 4 223 ? -65.629 -94.629 -41.559 1.00 120.31 199 ALA G CA 1
ATOM 5899 C C . ALA D 4 223 ? -65.377 -93.322 -40.795 1.00 115.35 199 ALA G C 1
ATOM 5900 O O . ALA D 4 223 ? -66.212 -92.432 -40.847 1.00 117.95 199 ALA G O 1
ATOM 5902 N N . THR D 4 224 ? -64.218 -93.171 -40.145 1.00 106.87 200 THR G N 1
ATOM 5903 C CA . THR D 4 224 ? -63.945 -91.940 -39.377 1.00 96.44 200 THR G CA 1
ATOM 5904 C C . THR D 4 224 ? -62.777 -91.077 -39.879 1.00 87.77 200 THR G C 1
ATOM 5905 O O . THR D 4 224 ? -61.680 -91.579 -40.108 1.00 85.76 200 THR G O 1
ATOM 5909 N N . LEU D 4 225 ? -63.033 -89.776 -40.024 1.00 81.21 201 LEU G N 1
ATOM 5910 C CA . LEU D 4 225 ? -62.016 -88.768 -40.332 1.00 71.69 201 LEU G CA 1
ATOM 5911 C C . LEU D 4 225 ? -61.780 -87.822 -39.155 1.00 70.03 201 LEU G C 1
ATOM 5912 O O . LEU D 4 225 ? -62.728 -87.305 -38.563 1.00 73.54 201 LEU G O 1
ATOM 5917 N N . ARG D 4 226 ? -60.511 -87.603 -38.825 1.00 65.06 202 ARG G N 1
ATOM 5918 C CA . ARG D 4 226 ? -60.123 -86.765 -37.697 1.00 58.40 202 ARG G CA 1
ATOM 5919 C C . ARG D 4 226 ? -59.174 -85.641 -38.118 1.00 61.06 202 ARG G C 1
ATOM 5920 O O . ARG D 4 226 ? -58.089 -85.897 -38.642 1.00 61.16 202 ARG G O 1
ATOM 5928 N N . CYS D 4 227 ? -59.588 -84.401 -37.875 1.00 60.82 203 CYS G N 1
ATOM 5929 C CA . CYS D 4 227 ? -58.764 -83.224 -38.126 1.00 59.72 203 CYS G CA 1
ATOM 5930 C C . CYS D 4 227 ? -58.071 -82.777 -36.842 1.00 57.47 203 CYS G C 1
ATOM 5931 O O . CYS D 4 227 ? -58.731 -82.364 -35.885 1.00 51.02 203 CYS G O 1
ATOM 5934 N N . TRP D 4 228 ? -56.744 -82.885 -36.840 1.00 55.19 204 TRP G N 1
ATOM 5935 C CA . TRP D 4 228 ? -55.898 -82.595 -35.684 1.00 51.20 204 TRP G CA 1
ATOM 5936 C C . TRP D 4 228 ? -55.200 -81.241 -35.774 1.00 45.35 204 TRP G C 1
ATOM 5937 O O . TRP D 4 228 ? -54.565 -80.931 -36.791 1.00 48.73 204 TRP G O 1
ATOM 5948 N N . ALA D 4 229 ? -55.293 -80.471 -34.690 1.00 39.18 205 ALA G N 1
ATOM 5949 C CA . ALA D 4 229 ? -54.541 -79.229 -34.512 1.00 42.84 205 ALA G CA 1
ATOM 5950 C C . ALA D 4 229 ? -53.820 -79.222 -33.157 1.00 34.65 205 ALA G C 1
ATOM 5951 O O . ALA D 4 229 ? -54.464 -79.256 -32.107 1.00 31.87 205 ALA G O 1
ATOM 5953 N N . LEU D 4 230 ? -52.489 -79.181 -33.186 1.00 32.10 206 LEU G N 1
ATOM 5954 C CA . LEU D 4 230 ? -51.681 -79.286 -31.970 1.00 33.92 206 LEU G CA 1
ATOM 5955 C C . LEU D 4 230 ? -50.678 -78.139 -31.805 1.00 33.62 206 LEU G C 1
ATOM 5956 O O . LEU D 4 230 ? -50.279 -77.506 -32.777 1.00 37.72 206 LEU G O 1
ATOM 5961 N N . GLY D 4 231 ? -50.275 -77.881 -30.565 1.00 26.33 207 GLY G N 1
ATOM 5962 C CA . GLY D 4 231 ? -49.185 -76.963 -30.280 1.00 27.03 207 GLY G CA 1
ATOM 5963 C C . GLY D 4 231 ? -49.407 -75.489 -30.598 1.00 32.37 207 GLY G C 1
ATOM 5964 O O . GLY D 4 231 ? -48.438 -74.754 -30.799 1.00 31.35 207 GLY G O 1
ATOM 5965 N N . PHE D 4 232 ? -50.664 -75.048 -30.643 1.00 33.89 208 PHE G N 1
ATOM 5966 C CA . PHE D 4 232 ? -50.976 -73.665 -31.008 1.00 29.78 208 PHE G CA 1
ATOM 5967 C C . PHE D 4 232 ? -51.223 -72.736 -29.798 1.00 34.75 208 PHE G C 1
ATOM 5968 O O . PHE D 4 232 ? -51.586 -73.196 -28.728 1.00 32.87 208 PHE G O 1
ATOM 5976 N N . TYR D 4 233 ? -51.031 -71.430 -30.003 1.00 31.72 209 TYR G N 1
ATOM 5977 C CA . TYR D 4 233 ? -51.309 -70.393 -29.004 1.00 32.88 209 TYR G CA 1
ATOM 5978 C C . TYR D 4 233 ? -51.681 -69.056 -29.699 1.00 38.14 209 TYR G C 1
ATOM 5979 O O . TYR D 4 233 ? -51.083 -68.715 -30.714 1.00 40.81 209 TYR G O 1
ATOM 5988 N N . PRO D 4 234 ? -52.701 -68.326 -29.175 1.00 39.67 210 PRO G N 1
ATOM 5989 C CA . PRO D 4 234 ? -53.525 -68.694 -28.012 1.00 36.15 210 PRO G CA 1
ATOM 5990 C C . PRO D 4 234 ? -54.550 -69.804 -28.285 1.00 35.55 210 PRO G C 1
ATOM 5991 O O . PRO D 4 234 ? -54.533 -70.457 -29.336 1.00 39.09 210 PRO G O 1
ATOM 5995 N N . ALA D 4 235 ? -55.446 -70.010 -27.326 1.00 27.71 211 ALA G N 1
ATOM 5996 C CA . ALA D 4 235 ? -56.329 -71.169 -27.336 1.00 26.56 211 ALA G CA 1
ATOM 5997 C C . ALA D 4 235 ? -57.408 -71.023 -28.398 1.00 35.60 211 ALA G C 1
ATOM 5998 O O . ALA D 4 235 ? -57.986 -72.013 -28.847 1.00 40.05 211 ALA G O 1
ATOM 6000 N N . GLU D 4 236 ? -57.678 -69.784 -28.794 1.00 35.58 212 GLU G N 1
ATOM 6001 C CA . GLU D 4 236 ? -58.717 -69.509 -29.776 1.00 36.92 212 GLU G CA 1
ATOM 6002 C C . GLU D 4 236 ? -58.390 -70.132 -31.132 1.00 37.27 212 GLU G C 1
ATOM 6003 O O . GLU D 4 236 ? -57.336 -69.873 -31.713 1.00 37.22 212 GLU G O 1
ATOM 6009 N N . ILE D 4 237 ? -59.301 -70.965 -31.622 1.00 38.53 213 ILE G N 1
ATOM 6010 C CA . ILE D 4 237 ? -59.123 -71.641 -32.901 1.00 42.77 213 ILE G CA 1
ATOM 6011 C C . ILE D 4 237 ? -60.475 -72.098 -33.444 1.00 39.82 213 ILE G C 1
ATOM 6012 O O . ILE D 4 237 ? -61.421 -72.304 -32.682 1.00 38.64 213 ILE G O 1
ATOM 6017 N N . THR D 4 238 ? -60.571 -72.240 -34.761 1.00 40.56 214 THR G N 1
ATOM 6018 C CA . THR D 4 238 ? -61.769 -72.807 -35.366 1.00 47.47 214 THR G CA 1
ATOM 6019 C C . THR D 4 238 ? -61.431 -73.977 -36.286 1.00 44.59 214 THR G C 1
ATOM 6020 O O . THR D 4 238 ? -60.602 -73.855 -37.190 1.00 46.15 214 THR G O 1
ATOM 6024 N N . LEU D 4 239 ? -62.088 -75.106 -36.040 1.00 47.34 215 LEU G N 1
ATOM 6025 C CA . LEU D 4 239 ? -61.930 -76.313 -36.846 1.00 51.31 215 LEU G CA 1
ATOM 6026 C C . LEU D 4 239 ? -63.272 -76.741 -37.415 1.00 58.21 215 LEU G C 1
ATOM 6027 O O . LEU D 4 239 ? -64.185 -77.082 -36.661 1.00 57.75 215 LEU G O 1
ATOM 6032 N N . THR D 4 240 ? -63.404 -76.724 -38.738 1.00 66.44 216 THR G N 1
ATOM 6033 C CA . THR D 4 240 ? -64.677 -77.111 -39.345 1.00 69.64 216 THR G CA 1
ATOM 6034 C C . THR D 4 240 ? -64.524 -78.222 -40.385 1.00 70.36 216 THR G C 1
ATOM 6035 O O . THR D 4 240 ? -63.552 -78.254 -41.132 1.00 72.45 216 THR G O 1
ATOM 6039 N N . TRP D 4 241 ? -65.496 -79.129 -40.430 1.00 73.57 217 TRP G N 1
ATOM 6040 C CA . TRP D 4 241 ? -65.555 -80.138 -41.483 1.00 75.40 217 TRP G CA 1
ATOM 6041 C C . TRP D 4 241 ? -66.615 -79.720 -42.493 1.00 84.54 217 TRP G C 1
ATOM 6042 O O . TRP D 4 241 ? -67.788 -79.606 -42.149 1.00 87.06 217 TRP G O 1
ATOM 6053 N N . GLN D 4 242 ? -66.216 -79.524 -43.745 1.00 86.60 218 GLN G N 1
ATOM 6054 C CA . GLN D 4 242 ? -67.177 -79.172 -44.780 1.00 94.98 218 GLN G CA 1
ATOM 6055 C C . GLN D 4 242 ? -67.384 -80.210 -45.873 1.00 103.03 218 GLN G C 1
ATOM 6056 O O . GLN D 4 242 ? -66.478 -80.969 -46.258 1.00 99.54 218 GLN G O 1
ATOM 6062 N N . ARG D 4 243 ? -68.623 -80.173 -46.354 1.00 110.64 219 ARG G N 1
ATOM 6063 C CA . ARG D 4 243 ? -69.164 -80.947 -47.455 1.00 114.55 219 ARG G CA 1
ATOM 6064 C C . ARG D 4 243 ? -69.227 -80.085 -48.710 1.00 112.70 219 ARG G C 1
ATOM 6065 O O . ARG D 4 243 ? -70.122 -79.253 -48.854 1.00 113.04 219 ARG G O 1
ATOM 6073 N N . ASP D 4 244 ? -68.259 -80.274 -49.606 1.00 107.14 220 ASP G N 1
ATOM 6074 C CA . ASP D 4 244 ? -68.210 -79.537 -50.871 1.00 110.42 220 ASP G CA 1
ATOM 6075 C C . ASP D 4 244 ? -68.247 -78.015 -50.666 1.00 110.70 220 ASP G C 1
ATOM 6076 O O . ASP D 4 244 ? -68.436 -77.255 -51.617 1.00 108.47 220 ASP G O 1
ATOM 6078 N N . GLY D 4 245 ? -68.045 -77.586 -49.422 1.00 104.40 221 GLY G N 1
ATOM 6079 C CA . GLY D 4 245 ? -68.117 -76.188 -49.040 1.00 94.32 221 GLY G CA 1
ATOM 6080 C C . GLY D 4 245 ? -69.275 -75.800 -48.130 1.00 96.28 221 GLY G C 1
ATOM 6081 O O . GLY D 4 245 ? -69.375 -74.640 -47.731 1.00 100.01 221 GLY G O 1
ATOM 6082 N N . GLU D 4 246 ? -70.161 -76.738 -47.805 1.00 94.02 222 GLU G N 1
ATOM 6083 C CA . GLU D 4 246 ? -71.163 -76.460 -46.775 1.00 94.54 222 GLU G CA 1
ATOM 6084 C C . GLU D 4 246 ? -70.886 -77.338 -45.551 1.00 96.94 222 GLU G C 1
ATOM 6085 O O . GLU D 4 246 ? -70.688 -78.548 -45.670 1.00 95.61 222 GLU G O 1
ATOM 6091 N N . ASP D 4 247 ? -70.895 -76.715 -44.377 1.00 93.05 223 ASP G N 1
ATOM 6092 C CA . ASP D 4 247 ? -70.359 -77.307 -43.152 1.00 86.52 223 ASP G CA 1
ATOM 6093 C C . ASP D 4 247 ? -71.234 -78.380 -42.509 1.00 89.07 223 ASP G C 1
ATOM 6094 O O . ASP D 4 247 ? -72.456 -78.243 -42.413 1.00 86.04 223 ASP G O 1
ATOM 6099 N N . GLN D 4 248 ? -70.573 -79.447 -42.065 1.00 88.62 224 GLN G N 1
ATOM 6100 C CA . GLN D 4 248 ? -71.230 -80.569 -41.409 1.00 102.29 224 GLN G CA 1
ATOM 6101 C C . GLN D 4 248 ? -71.094 -80.459 -39.896 1.00 106.42 224 GLN G C 1
ATOM 6102 O O . GLN D 4 248 ? -70.518 -81.347 -39.267 1.00 110.61 224 GLN G O 1
ATOM 6108 N N . THR D 4 249 ? -71.618 -79.385 -39.311 1.00 108.53 225 THR G N 1
ATOM 6109 C CA . THR D 4 249 ? -71.523 -79.207 -37.866 1.00 113.24 225 THR G CA 1
ATOM 6110 C C . THR D 4 249 ? -72.285 -80.368 -37.244 1.00 105.88 225 THR G C 1
ATOM 6111 O O . THR D 4 249 ? -71.789 -81.026 -36.329 1.00 109.41 225 THR G O 1
ATOM 6115 N N . GLN D 4 250 ? -73.502 -80.579 -37.747 1.00 97.07 226 GLN G N 1
ATOM 6116 C CA . GLN D 4 250 ? -74.280 -81.818 -37.587 1.00 94.11 226 GLN G CA 1
ATOM 6117 C C . GLN D 4 250 ? -73.612 -83.010 -36.880 1.00 100.00 226 GLN G C 1
ATOM 6118 O O . GLN D 4 250 ? -73.896 -83.241 -35.706 1.00 99.48 226 GLN G O 1
ATOM 6124 N N . ASP D 4 251 ? -72.757 -83.754 -37.589 1.00 104.13 227 ASP G N 1
ATOM 6125 C CA . ASP D 4 251 ? -72.080 -84.930 -37.047 1.00 111.11 227 ASP G CA 1
ATOM 6126 C C . ASP D 4 251 ? -70.561 -84.760 -36.917 1.00 110.73 227 ASP G C 1
ATOM 6127 O O . ASP D 4 251 ? -69.852 -85.756 -36.721 1.00 105.37 227 ASP G O 1
ATOM 6132 N N . THR D 4 252 ? -70.061 -83.529 -37.051 1.00 109.54 228 THR G N 1
ATOM 6133 C CA . THR D 4 252 ? -68.703 -83.274 -36.592 1.00 98.45 228 THR G CA 1
ATOM 6134 C C . THR D 4 252 ? -68.730 -83.388 -35.079 1.00 92.82 228 THR G C 1
ATOM 6135 O O . THR D 4 252 ? -69.520 -82.729 -34.403 1.00 90.06 228 THR G O 1
ATOM 6139 N N . GLU D 4 253 ? -67.850 -84.238 -34.568 1.00 91.75 229 GLU G N 1
ATOM 6140 C CA . GLU D 4 253 ? -67.686 -84.461 -33.143 1.00 84.47 229 GLU G CA 1
ATOM 6141 C C . GLU D 4 253 ? -66.540 -83.571 -32.705 1.00 81.02 229 GLU G C 1
ATOM 6142 O O . GLU D 4 253 ? -65.397 -83.802 -33.080 1.00 70.54 229 GLU G O 1
ATOM 6148 N N . LEU D 4 254 ? -66.839 -82.540 -31.926 1.00 80.03 230 LEU G N 1
ATOM 6149 C CA . LEU D 4 254 ? -65.814 -81.550 -31.628 1.00 67.67 230 LEU G CA 1
ATOM 6150 C C . LEU D 4 254 ? -65.521 -81.430 -30.137 1.00 63.67 230 LEU G C 1
ATOM 6151 O O . LEU D 4 254 ? -66.339 -80.917 -29.375 1.00 67.56 230 LEU G O 1
ATOM 6156 N N . VAL D 4 255 ? -64.346 -81.910 -29.737 1.00 58.39 231 VAL G N 1
ATOM 6157 C CA . VAL D 4 255 ? -63.920 -81.877 -28.341 1.00 56.00 231 VAL G CA 1
ATOM 6158 C C . VAL D 4 255 ? -63.408 -80.495 -27.944 1.00 45.94 231 VAL G C 1
ATOM 6159 O O . VAL D 4 255 ? -62.997 -79.703 -28.794 1.00 42.77 231 VAL G O 1
ATOM 6163 N N . GLU D 4 256 ? -63.429 -80.220 -26.644 1.00 38.84 232 GLU G N 1
ATOM 6164 C CA . GLU D 4 256 ? -62.938 -78.957 -26.107 1.00 29.75 232 GLU G CA 1
ATOM 6165 C C . GLU D 4 256 ? -61.458 -78.737 -26.387 1.00 32.28 232 GLU G C 1
ATOM 6166 O O . GLU D 4 256 ? -60.676 -79.685 -26.426 1.00 35.21 232 GLU G O 1
ATOM 6172 N N . THR D 4 257 ? -61.084 -77.478 -26.584 1.00 27.50 233 THR G N 1
ATOM 6173 C CA . THR D 4 257 ? -59.680 -77.105 -26.634 1.00 23.64 233 THR G CA 1
ATOM 6174 C C . THR D 4 257 ? -59.026 -77.485 -25.309 1.00 30.97 233 THR G C 1
ATOM 6175 O O . THR D 4 257 ? -59.557 -77.185 -24.239 1.00 28.69 233 THR G O 1
ATOM 6179 N N . ARG D 4 258 ? -57.882 -78.155 -25.378 1.00 26.03 234 ARG G N 1
ATOM 6180 C CA . ARG D 4 258 ? -57.254 -78.683 -24.175 1.00 30.54 234 ARG G CA 1
ATOM 6181 C C . ARG D 4 258 ? -55.798 -78.239 -24.066 1.00 30.02 234 ARG G C 1
ATOM 6182 O O . ARG D 4 258 ? -55.133 -78.025 -25.079 1.00 26.27 234 ARG G O 1
ATOM 6190 N N . PRO D 4 259 ? -55.301 -78.092 -22.827 1.00 25.73 235 PRO G N 1
ATOM 6191 C CA . PRO D 4 259 ? -53.895 -77.745 -22.602 1.00 30.12 235 PRO G CA 1
ATOM 6192 C C . PRO D 4 259 ? -52.964 -78.928 -22.845 1.00 22.81 235 PRO G C 1
ATOM 6193 O O . PRO D 4 259 ? -53.224 -80.025 -22.357 1.00 22.24 235 PRO G O 1
ATOM 6197 N N . ALA D 4 260 ? -51.883 -78.696 -23.580 1.00 20.08 236 ALA G N 1
ATOM 6198 C CA . ALA D 4 260 ? -50.921 -79.751 -23.862 1.00 24.50 236 ALA G CA 1
ATOM 6199 C C . ALA D 4 260 ? -49.999 -79.955 -22.666 1.00 23.95 236 ALA G C 1
ATOM 6200 O O . ALA D 4 260 ? -49.335 -80.982 -22.550 1.00 22.57 236 ALA G O 1
ATOM 6202 N N . GLY D 4 261 ? -49.965 -78.967 -21.777 1.00 23.67 237 GLY G N 1
ATOM 6203 C CA . GLY D 4 261 ? -49.102 -79.020 -20.614 1.00 21.41 237 GLY G CA 1
ATOM 6204 C C . GLY D 4 261 ? -47.808 -78.249 -20.793 1.00 25.20 237 GLY G C 1
ATOM 6205 O O . GLY D 4 261 ? -47.013 -78.134 -19.861 1.00 27.08 237 GLY G O 1
ATOM 6206 N N . ASP D 4 262 ? -47.598 -77.721 -21.994 1.00 23.91 238 ASP G N 1
ATOM 6207 C CA . ASP D 4 262 ? -46.411 -76.930 -22.295 1.00 20.96 238 ASP G CA 1
ATOM 6208 C C . ASP D 4 262 ? -46.793 -75.518 -22.723 1.00 29.93 238 ASP G C 1
ATOM 6209 O O . ASP D 4 262 ? -46.054 -74.868 -23.466 1.00 30.44 238 ASP G O 1
ATOM 6214 N N . ARG D 4 263 ? -47.972 -75.085 -22.274 1.00 29.40 239 ARG G N 1
ATOM 6215 C CA . ARG D 4 263 ? -48.516 -73.747 -22.520 1.00 23.50 239 ARG G CA 1
ATOM 6216 C C . ARG D 4 263 ? -48.996 -73.585 -23.958 1.00 25.83 239 ARG G C 1
ATOM 6217 O O . ARG D 4 263 ? -49.237 -72.472 -24.419 1.00 28.60 239 ARG G O 1
ATOM 6225 N N . THR D 4 264 ? -49.136 -74.702 -24.663 1.00 26.81 240 THR G N 1
ATOM 6226 C CA . THR D 4 264 ? -49.811 -74.705 -25.955 1.00 31.06 240 THR G CA 1
ATOM 6227 C C . THR D 4 264 ? -51.141 -75.435 -25.815 1.00 30.34 240 THR G C 1
ATOM 6228 O O . THR D 4 264 ? -51.422 -76.029 -24.773 1.00 31.01 240 THR G O 1
ATOM 6232 N N . PHE D 4 265 ? -51.965 -75.388 -26.854 1.00 26.89 241 PHE G N 1
ATOM 6233 C CA . PHE D 4 265 ? -53.272 -76.026 -26.785 1.00 26.91 241 PHE G CA 1
ATOM 6234 C C . PHE D 4 265 ? -53.483 -77.024 -27.915 1.00 26.75 241 PHE G C 1
ATOM 6235 O O . PHE D 4 265 ? -52.765 -77.004 -28.913 1.00 28.36 241 PHE G O 1
ATOM 6243 N N . GLN D 4 266 ? -54.470 -77.900 -27.745 1.00 27.18 242 GLN G N 1
ATOM 6244 C CA . GLN D 4 266 ? -54.794 -78.909 -28.747 1.00 27.91 242 GLN G CA 1
ATOM 6245 C C . GLN D 4 266 ? -56.296 -78.959 -29.000 1.00 30.11 242 GLN G C 1
ATOM 6246 O O . GLN D 4 266 ? -57.095 -78.678 -28.108 1.00 28.32 242 GLN G O 1
ATOM 6252 N N . LYS D 4 267 ? -56.674 -79.335 -30.218 1.00 36.52 243 LYS G N 1
ATOM 6253 C CA . LYS D 4 267 ? -58.078 -79.539 -30.555 1.00 36.45 243 LYS G CA 1
ATOM 6254 C C . LYS D 4 267 ? -58.210 -80.468 -31.761 1.00 36.11 243 LYS G C 1
ATOM 6255 O O . LYS D 4 267 ? -57.372 -80.440 -32.664 1.00 38.52 243 LYS G O 1
ATOM 6261 N N . TRP D 4 268 ? -59.256 -81.289 -31.781 1.00 36.27 244 TRP G N 1
ATOM 6262 C CA . TRP D 4 268 ? -59.557 -82.056 -32.984 1.00 43.73 244 TRP G CA 1
ATOM 6263 C C . TRP D 4 268 ? -61.049 -82.182 -33.256 1.00 50.40 244 TRP G C 1
ATOM 6264 O O . TRP D 4 268 ? -61.872 -82.131 -32.340 1.00 49.56 244 TRP G O 1
ATOM 6275 N N . ALA D 4 269 ? -61.385 -82.329 -34.535 1.00 52.69 245 ALA G N 1
ATOM 6276 C CA . ALA D 4 269 ? -62.776 -82.523 -34.947 1.00 58.17 245 ALA G CA 1
ATOM 6277 C C . ALA D 4 269 ? -62.921 -83.844 -35.699 1.00 62.31 245 ALA G C 1
ATOM 6278 O O . ALA D 4 269 ? -61.984 -84.279 -36.353 1.00 58.68 245 ALA G O 1
ATOM 6280 N N . ALA D 4 270 ? -64.083 -84.485 -35.614 1.00 68.19 246 ALA G N 1
ATOM 6281 C CA . ALA D 4 270 ? -64.236 -85.807 -36.224 1.00 76.38 246 ALA G CA 1
ATOM 6282 C C . ALA D 4 270 ? -65.577 -86.025 -36.926 1.00 82.49 246 ALA G C 1
ATOM 6283 O O . ALA D 4 270 ? -66.629 -85.682 -36.387 1.00 85.52 246 ALA G O 1
ATOM 6285 N N . VAL D 4 271 ? -65.536 -86.620 -38.118 1.00 85.16 247 VAL G N 1
ATOM 6286 C CA . VAL D 4 271 ? -66.761 -86.994 -38.831 1.00 92.54 247 VAL G CA 1
ATOM 6287 C C . VAL D 4 271 ? -66.757 -88.488 -39.146 1.00 92.72 247 VAL G C 1
ATOM 6288 O O . VAL D 4 271 ? -65.774 -89.014 -39.666 1.00 88.04 247 VAL G O 1
ATOM 6292 N N . VAL D 4 272 ? -67.848 -89.191 -38.866 1.00 102.46 248 VAL G N 1
ATOM 6293 C CA . VAL D 4 272 ? -67.912 -90.588 -39.289 1.00 105.94 248 VAL G CA 1
ATOM 6294 C C . VAL D 4 272 ? -68.800 -90.705 -40.522 1.00 110.40 248 VAL G C 1
ATOM 6295 O O . VAL D 4 272 ? -69.982 -90.378 -40.507 1.00 109.05 248 VAL G O 1
ATOM 6299 N N . VAL D 4 273 ? -68.159 -91.159 -41.584 1.00 116.56 249 VAL G N 1
ATOM 6300 C CA . VAL D 4 273 ? -68.747 -91.157 -42.883 1.00 121.77 249 VAL G CA 1
ATOM 6301 C C . VAL D 4 273 ? -68.703 -92.534 -43.525 1.00 122.78 249 VAL G C 1
ATOM 6302 O O . VAL D 4 273 ? -68.021 -93.394 -43.009 1.00 125.88 249 VAL G O 1
ATOM 6306 N N . PRO D 4 274 ? -69.415 -92.749 -44.653 1.00 122.30 250 PRO G N 1
ATOM 6307 C CA . PRO D 4 274 ? -69.050 -94.080 -45.110 1.00 119.46 250 PRO G CA 1
ATOM 6308 C C . PRO D 4 274 ? -67.821 -93.953 -46.019 1.00 119.20 250 PRO G C 1
ATOM 6309 O O . PRO D 4 274 ? -67.426 -92.853 -46.361 1.00 118.81 250 PRO G O 1
ATOM 6313 N N . SER D 4 275 ? -67.269 -95.072 -46.450 1.00 116.69 251 SER G N 1
ATOM 6314 C CA . SER D 4 275 ? -66.124 -95.055 -47.345 1.00 117.03 251 SER G CA 1
ATOM 6315 C C . SER D 4 275 ? -66.362 -94.505 -48.758 1.00 114.55 251 SER G C 1
ATOM 6316 O O . SER D 4 275 ? -65.595 -94.774 -49.690 1.00 111.14 251 SER G O 1
ATOM 6319 N N . GLY D 4 276 ? -67.385 -93.683 -48.905 1.00 117.28 252 GLY G N 1
ATOM 6320 C CA . GLY D 4 276 ? -67.748 -93.154 -50.198 1.00 116.28 252 GLY G CA 1
ATOM 6321 C C . GLY D 4 276 ? -67.619 -91.652 -50.361 1.00 111.95 252 GLY G C 1
ATOM 6322 O O . GLY D 4 276 ? -68.121 -90.870 -49.551 1.00 114.82 252 GLY G O 1
ATOM 6323 N N . GLU D 4 277 ? -66.933 -91.264 -51.434 1.00 105.25 253 GLU G N 1
ATOM 6324 C CA . GLU D 4 277 ? -66.784 -89.864 -51.844 1.00 107.07 253 GLU G CA 1
ATOM 6325 C C . GLU D 4 277 ? -66.014 -88.998 -50.844 1.00 111.07 253 GLU G C 1
ATOM 6326 O O . GLU D 4 277 ? -66.451 -87.889 -50.492 1.00 112.21 253 GLU G O 1
ATOM 6328 N N . GLU D 4 278 ? -64.878 -89.510 -50.387 1.00 106.08 254 GLU G N 1
ATOM 6329 C CA . GLU D 4 278 ? -64.101 -88.814 -49.383 1.00 100.35 254 GLU G CA 1
ATOM 6330 C C . GLU D 4 278 ? -63.253 -87.605 -49.803 1.00 96.97 254 GLU G C 1
ATOM 6331 O O . GLU D 4 278 ? -62.792 -86.853 -48.949 1.00 97.59 254 GLU G O 1
ATOM 6337 N N . GLN D 4 279 ? -63.032 -87.407 -51.095 1.00 101.75 255 GLN G N 1
ATOM 6338 C CA . GLN D 4 279 ? -62.181 -86.298 -51.556 1.00 101.59 255 GLN G CA 1
ATOM 6339 C C . GLN D 4 279 ? -62.920 -84.963 -51.676 1.00 100.37 255 GLN G C 1
ATOM 6340 O O . GLN D 4 279 ? -62.507 -84.075 -52.421 1.00 101.58 255 GLN G O 1
ATOM 6346 N N . ARG D 4 280 ? -64.015 -84.836 -50.937 1.00 102.81 256 ARG G N 1
ATOM 6347 C CA . ARG D 4 280 ? -64.706 -83.562 -50.735 1.00 114.08 256 ARG G CA 1
ATOM 6348 C C . ARG D 4 280 ? -64.986 -83.268 -49.264 1.00 112.90 256 ARG G C 1
ATOM 6349 O O . ARG D 4 280 ? -65.660 -82.292 -48.936 1.00 117.82 256 ARG G O 1
ATOM 6357 N N . TYR D 4 281 ? -64.443 -84.093 -48.374 1.00 107.63 257 TYR G N 1
ATOM 6358 C CA . TYR D 4 281 ? -64.522 -83.768 -46.962 1.00 99.91 257 TYR G CA 1
ATOM 6359 C C . TYR D 4 281 ? -63.322 -82.885 -46.734 1.00 99.27 257 TYR G C 1
ATOM 6360 O O . TYR D 4 281 ? -62.180 -83.311 -46.925 1.00 92.06 257 TYR G O 1
ATOM 6369 N N . THR D 4 282 ? -63.574 -81.649 -46.332 1.00 93.44 258 THR G N 1
ATOM 6370 C CA . THR D 4 282 ? -62.475 -80.719 -46.153 1.00 90.47 258 THR G CA 1
ATOM 6371 C C . THR D 4 282 ? -62.413 -80.249 -44.717 1.00 85.55 258 THR G C 1
ATOM 6372 O O . THR D 4 282 ? -63.440 -80.027 -44.090 1.00 86.52 258 THR G O 1
ATOM 6376 N N . CYS D 4 283 ? -61.211 -80.109 -44.179 1.00 78.64 259 CYS G N 1
ATOM 6377 C CA . CYS D 4 283 ? -61.106 -79.543 -42.849 1.00 77.69 259 CYS G CA 1
ATOM 6378 C C . CYS D 4 283 ? -60.539 -78.145 -42.967 1.00 72.19 259 CYS G C 1
ATOM 6379 O O . CYS D 4 283 ? -59.604 -77.906 -43.715 1.00 70.45 259 CYS G O 1
ATOM 6382 N N . HIS D 4 284 ? -61.119 -77.212 -42.234 1.00 71.80 260 HIS G N 1
ATOM 6383 C CA . HIS D 4 284 ? -60.669 -75.839 -42.303 1.00 70.69 260 HIS G CA 1
ATOM 6384 C C . HIS D 4 284 ? -60.255 -75.358 -40.931 1.00 66.43 260 HIS G C 1
ATOM 6385 O O . HIS D 4 284 ? -61.021 -75.438 -39.957 1.00 61.35 260 HIS G O 1
ATOM 6392 N N . VAL D 4 285 ? -59.008 -74.900 -40.870 1.00 61.46 261 VAL G N 1
ATOM 6393 C CA . VAL D 4 285 ? -58.413 -74.437 -39.629 1.00 56.85 261 VAL G CA 1
ATOM 6394 C C . VAL D 4 285 ? -58.161 -72.941 -39.680 1.00 58.13 261 VAL G C 1
ATOM 6395 O O . VAL D 4 285 ? -57.449 -72.449 -40.560 1.00 54.92 261 VAL G O 1
ATOM 6399 N N . GLN D 4 286 ? -58.759 -72.218 -38.741 1.00 51.69 262 GLN G N 1
ATOM 6400 C CA . GLN D 4 286 ? -58.466 -70.803 -38.594 1.00 56.90 262 GLN G CA 1
ATOM 6401 C C . GLN D 4 286 ? -57.871 -70.509 -37.223 1.00 53.50 262 GLN G C 1
ATOM 6402 O O . GLN D 4 286 ? -58.444 -70.848 -36.185 1.00 46.30 262 GLN G O 1
ATOM 6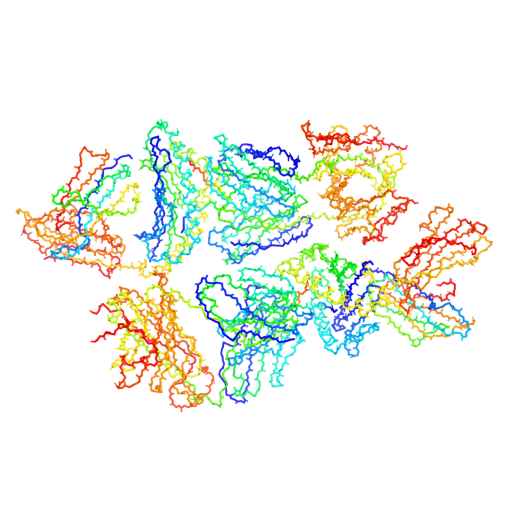408 N N . HIS D 4 287 ? -56.710 -69.868 -37.249 1.00 50.33 263 HIS G N 1
ATOM 6409 C CA . HIS D 4 287 ? -55.969 -69.511 -36.053 1.00 47.53 263 HIS G CA 1
ATOM 6410 C C . HIS D 4 287 ? -55.116 -68.294 -36.382 1.00 50.37 263 HIS G C 1
ATOM 6411 O O . HIS D 4 287 ? -54.555 -68.208 -37.475 1.00 54.54 263 HIS G O 1
ATOM 6418 N N . GLU D 4 288 ? -55.013 -67.357 -35.445 1.00 43.06 264 GLU G N 1
ATOM 6419 C CA . GLU D 4 288 ? -54.381 -66.071 -35.731 1.00 48.25 264 GLU G CA 1
ATOM 6420 C C . GLU D 4 288 ? -52.891 -66.193 -36.055 1.00 50.58 264 GLU G C 1
ATOM 6421 O O . GLU D 4 288 ? -52.262 -65.219 -36.471 1.00 55.53 264 GLU G O 1
ATOM 6427 N N . GLY D 4 289 ? -52.328 -67.382 -35.865 1.00 48.55 265 GLY G N 1
ATOM 6428 C CA . GLY D 4 289 ? -50.941 -67.626 -36.220 1.00 47.98 265 GLY G CA 1
ATOM 6429 C C . GLY D 4 289 ? -50.808 -68.082 -37.663 1.00 54.52 265 GLY G C 1
ATOM 6430 O O . GLY D 4 289 ? -49.705 -68.138 -38.209 1.00 59.56 265 GLY G O 1
ATOM 6431 N N . LEU D 4 290 ? -51.939 -68.405 -38.282 1.00 54.54 266 LEU G N 1
ATOM 6432 C CA . LEU D 4 290 ? -51.965 -68.786 -39.689 1.00 52.08 266 LEU G CA 1
ATOM 6433 C C . LEU D 4 290 ? -52.070 -67.545 -40.566 1.00 52.91 266 LEU G C 1
ATOM 6434 O O . LEU D 4 290 ? -52.961 -66.719 -40.364 1.00 56.31 266 LEU G O 1
ATOM 6439 N N . PRO D 4 291 ? -51.162 -67.409 -41.543 1.00 54.05 267 PRO G N 1
ATOM 6440 C CA . PRO D 4 291 ? -51.209 -66.278 -42.477 1.00 65.53 267 PRO G CA 1
ATOM 6441 C C . PRO D 4 291 ? -52.516 -66.270 -43.262 1.00 61.45 267 PRO G C 1
ATOM 6442 O O . PRO D 4 291 ? -53.119 -65.218 -43.476 1.00 62.08 267 PRO G O 1
ATOM 6446 N N . LYS D 4 292 ? -52.937 -67.457 -43.681 1.00 62.61 268 LYS G N 1
ATOM 6447 C CA . LYS D 4 292 ? -54.208 -67.656 -44.362 1.00 63.63 268 LYS G CA 1
ATOM 6448 C C . LYS D 4 292 ? -54.843 -68.913 -43.764 1.00 57.43 268 LYS G C 1
ATOM 6449 O O . LYS D 4 292 ? -54.122 -69.808 -43.327 1.00 58.75 268 LYS G O 1
ATOM 6455 N N . PRO D 4 293 ? -56.186 -68.985 -43.731 1.00 62.67 269 PRO G N 1
ATOM 6456 C CA . PRO D 4 293 ? -56.870 -70.201 -43.270 1.00 64.97 269 PRO G CA 1
ATOM 6457 C C . PRO D 4 293 ? -56.408 -71.473 -43.981 1.00 64.27 269 PRO G C 1
ATOM 6458 O O . PRO D 4 293 ? -56.183 -71.454 -45.191 1.00 69.72 269 PRO G O 1
ATOM 6462 N N . LEU D 4 294 ? -56.267 -72.563 -43.229 1.00 67.44 270 LEU G N 1
ATOM 6463 C CA . LEU D 4 294 ? -55.806 -73.822 -43.807 1.00 69.94 270 LEU G CA 1
ATOM 6464 C C . LEU D 4 294 ? -56.944 -74.714 -44.286 1.00 68.04 270 LEU G C 1
ATOM 6465 O O . LEU D 4 294 ? -58.010 -74.784 -43.662 1.00 61.88 270 LEU G O 1
ATOM 6470 N N . THR D 4 295 ? -56.676 -75.416 -45.385 1.00 72.74 271 THR G N 1
ATOM 6471 C CA . THR D 4 295 ? -57.569 -76.433 -45.927 1.00 78.63 271 THR G CA 1
ATOM 6472 C C . THR D 4 295 ? -56.858 -77.784 -45.974 1.00 73.55 271 THR G C 1
ATOM 6473 O O . THR D 4 295 ? -55.825 -77.932 -46.627 1.00 75.66 271 THR G O 1
ATOM 6477 N N . LEU D 4 296 ? -57.417 -78.762 -45.271 1.00 70.36 272 LEU G N 1
ATOM 6478 C CA . LEU D 4 296 ? -56.796 -80.069 -45.124 1.00 78.45 272 LEU G CA 1
ATOM 6479 C C . LEU D 4 296 ? -57.658 -81.199 -45.668 1.00 79.24 272 LEU G C 1
ATOM 6480 O O . LEU D 4 296 ? -58.889 -81.153 -45.606 1.00 81.16 272 LEU G O 1
ATOM 6485 N N . ARG D 4 297 ? -56.985 -82.214 -46.198 1.00 80.05 273 ARG G N 1
ATOM 6486 C CA . ARG D 4 297 ? -57.629 -83.425 -46.681 1.00 76.60 273 ARG G CA 1
ATOM 6487 C C . ARG D 4 297 ? -56.663 -84.593 -46.519 1.00 75.85 273 ARG G C 1
ATOM 6488 O O . ARG D 4 297 ? -55.448 -84.416 -46.617 1.00 77.09 273 ARG G O 1
ATOM 6496 N N . TRP D 4 298 ? -57.197 -85.784 -46.284 1.00 71.74 274 TRP G N 1
ATOM 6497 C CA . TRP D 4 298 ? -56.391 -86.998 -46.369 1.00 77.07 274 TRP G CA 1
ATOM 6498 C C . TRP D 4 298 ? -56.448 -87.641 -47.752 1.00 75.97 274 TRP G C 1
ATOM 6499 O O . TRP D 4 298 ? -57.215 -87.216 -48.612 1.00 75.33 274 TRP G O 1
ATOM 6510 N N . ILE E 1 9 ? -39.459 2.045 5.988 1.00 63.14 1 ILE A N 1
ATOM 6511 C CA . ILE E 1 9 ? -40.523 3.031 5.843 1.00 57.44 1 ILE A CA 1
ATOM 6512 C C . ILE E 1 9 ? -41.443 3.067 7.066 1.00 53.28 1 ILE A C 1
ATOM 6513 O O . ILE E 1 9 ? -42.156 2.107 7.344 1.00 54.27 1 ILE A O 1
ATOM 6518 N N . GLN E 1 10 ? -41.400 4.152 7.837 1.00 52.75 2 GLN A N 1
ATOM 6519 C CA . GLN E 1 10 ? -40.432 5.238 7.704 1.00 41.88 2 GLN A CA 1
ATOM 6520 C C . GLN E 1 10 ? -40.185 5.753 9.119 1.00 47.55 2 GLN A C 1
ATOM 6521 O O . GLN E 1 10 ? -41.097 6.278 9.755 1.00 45.41 2 GLN A O 1
ATOM 6527 N N . ARG E 1 11 ? -38.962 5.618 9.621 1.00 39.41 3 ARG A N 1
ATOM 6528 C CA . ARG E 1 11 ? -38.715 5.954 11.017 1.00 30.47 3 ARG A CA 1
ATOM 6529 C C . ARG E 1 11 ? -37.768 7.142 11.138 1.00 32.18 3 ARG A C 1
ATOM 6530 O O . ARG E 1 11 ? -36.769 7.233 10.427 1.00 29.77 3 ARG A O 1
ATOM 6538 N N . THR E 1 12 ? -38.095 8.052 12.049 1.00 33.48 4 THR A N 1
ATOM 6539 C CA . THR E 1 12 ? -37.320 9.272 12.236 1.00 36.61 4 THR A CA 1
ATOM 6540 C C . THR E 1 12 ? -36.044 8.985 13.025 1.00 30.48 4 THR A C 1
ATOM 6541 O O . THR E 1 12 ? -36.066 8.233 14.001 1.00 32.92 4 THR A O 1
ATOM 6545 N N . PRO E 1 13 ? -34.919 9.574 12.595 1.00 25.65 5 PRO A N 1
ATOM 6546 C CA . PRO E 1 13 ? -33.658 9.343 13.306 1.00 28.13 5 PRO A CA 1
ATOM 6547 C C . PRO E 1 13 ? -33.648 9.926 14.713 1.00 25.74 5 PRO A C 1
ATOM 6548 O O . PRO E 1 13 ? -34.173 11.011 14.951 1.00 26.57 5 PRO A O 1
ATOM 6552 N N . LYS E 1 14 ? -33.053 9.181 15.634 1.00 27.84 6 LYS A N 1
ATOM 6553 C CA . LYS E 1 14 ? -32.753 9.668 16.969 1.00 27.38 6 LYS A CA 1
ATOM 6554 C C . LYS E 1 14 ? -31.293 10.087 16.972 1.00 23.68 6 LYS A C 1
ATOM 6555 O O . LYS E 1 14 ? -30.425 9.336 16.515 1.00 23.40 6 LYS A O 1
ATOM 6561 N N . ILE E 1 15 ? -31.026 11.281 17.489 1.00 20.94 7 ILE A N 1
ATOM 6562 C CA . ILE E 1 15 ? -29.732 11.924 17.301 1.00 18.73 7 ILE A CA 1
ATOM 6563 C C . ILE E 1 15 ? -29.040 12.235 18.620 1.00 18.33 7 ILE A C 1
ATOM 6564 O O . ILE E 1 15 ? -29.628 12.836 19.515 1.00 23.29 7 ILE A O 1
ATOM 6569 N N . GLN E 1 16 ? -27.782 11.827 18.740 1.00 19.18 8 GLN A N 1
ATOM 6570 C CA . GLN E 1 16 ? -27.014 12.165 19.929 1.00 20.41 8 GLN A CA 1
ATOM 6571 C C . GLN E 1 16 ? -25.662 12.771 19.567 1.00 19.29 8 GLN A C 1
ATOM 6572 O O . GLN E 1 16 ? -24.893 12.176 18.822 1.00 21.58 8 GLN A O 1
ATOM 6578 N N . VAL E 1 17 ? -25.381 13.962 20.087 1.00 18.62 9 VAL A N 1
ATOM 6579 C CA . VAL E 1 17 ? -24.068 14.570 19.911 1.00 21.61 9 VAL A CA 1
ATOM 6580 C C . VAL E 1 17 ? -23.314 14.519 21.230 1.00 24.93 9 VAL A C 1
ATOM 6581 O O . VAL E 1 17 ? -23.847 14.914 22.265 1.00 25.70 9 VAL A O 1
ATOM 6585 N N . TYR E 1 18 ? -22.072 14.047 21.197 1.00 23.59 10 TYR A N 1
ATOM 6586 C CA . TYR E 1 18 ? -21.324 13.861 22.440 1.00 26.88 10 TYR A CA 1
ATOM 6587 C C . TYR E 1 18 ? -19.846 13.632 22.172 1.00 27.09 10 TYR A C 1
ATOM 6588 O O . TYR E 1 18 ? -19.453 13.401 21.042 1.00 26.15 10 TYR A O 1
ATOM 6597 N N . SER E 1 19 ? -19.026 13.708 23.213 1.00 26.06 11 SER A N 1
ATOM 6598 C CA . SER E 1 19 ? -17.604 13.423 23.073 1.00 26.85 11 SER A CA 1
ATOM 6599 C C . SER E 1 19 ? -17.312 12.007 23.553 1.00 28.33 11 SER A C 1
ATOM 6600 O O . SER E 1 19 ? -18.006 11.493 24.429 1.00 32.10 11 SER A O 1
ATOM 6603 N N . ARG E 1 20 ? -16.301 11.370 22.968 1.00 26.11 12 ARG A N 1
ATOM 6604 C CA . ARG E 1 20 ? -15.921 10.027 23.389 1.00 30.76 12 ARG A CA 1
ATOM 6605 C C . ARG E 1 20 ? -15.513 10.034 24.858 1.00 35.75 12 ARG A C 1
ATOM 6606 O O . ARG E 1 20 ? -15.943 9.187 25.640 1.00 41.48 12 ARG A O 1
ATOM 6614 N N . HIS E 1 21 ? -14.690 11.008 25.225 1.00 33.50 13 HIS A N 1
ATOM 6615 C CA . HIS E 1 21 ? -14.259 11.167 26.605 1.00 36.94 13 HIS A CA 1
ATOM 6616 C C . HIS E 1 21 ? -14.793 12.491 27.144 1.00 33.38 13 HIS A C 1
ATOM 6617 O O . HIS E 1 21 ? -15.178 13.359 26.364 1.00 34.57 13 HIS A O 1
ATOM 6624 N N . PRO E 1 22 ? -14.830 12.649 28.477 1.00 42.20 14 PRO A N 1
ATOM 6625 C CA . PRO E 1 22 ? -15.280 13.910 29.083 1.00 41.62 14 PRO A CA 1
ATOM 6626 C C . PRO E 1 22 ? -14.507 15.134 28.589 1.00 38.38 14 PRO A C 1
ATOM 6627 O O . PRO E 1 22 ? -13.278 15.119 28.533 1.00 35.39 14 PRO A O 1
ATOM 6631 N N . ALA E 1 23 ? -15.242 16.181 28.227 1.00 40.34 15 ALA A N 1
ATOM 6632 C CA . ALA E 1 23 ? -14.666 17.349 27.567 1.00 45.22 15 ALA A CA 1
ATOM 6633 C C . ALA E 1 23 ? -13.715 18.113 28.481 1.00 50.04 15 ALA A C 1
ATOM 6634 O O . ALA E 1 23 ? -14.088 18.553 29.570 1.00 47.29 15 ALA A O 1
ATOM 6636 N N . GLU E 1 24 ? -12.479 18.258 28.013 1.00 48.91 16 GLU A N 1
ATOM 6637 C CA . GLU E 1 24 ? -11.468 19.073 28.670 1.00 49.32 16 GLU A CA 1
ATOM 6638 C C . GLU E 1 24 ? -10.787 19.983 27.655 1.00 47.11 16 GLU A C 1
ATOM 6639 O O . GLU E 1 24 ? -10.272 19.507 26.645 1.00 49.19 16 GLU A O 1
ATOM 6645 N N . ASN E 1 25 ? -10.770 21.283 27.925 1.00 47.08 17 ASN A N 1
ATOM 6646 C CA . ASN E 1 25 ? -10.163 22.234 27.002 1.00 41.90 17 ASN A CA 1
ATOM 6647 C C . ASN E 1 25 ? -8.658 22.012 26.859 1.00 48.82 17 ASN A C 1
ATOM 6648 O O . ASN E 1 25 ? -7.940 21.908 27.855 1.00 52.48 17 ASN A O 1
ATOM 6653 N N . GLY E 1 26 ? -8.185 21.935 25.619 1.00 49.75 18 GLY A N 1
ATOM 6654 C CA . GLY E 1 26 ? -6.774 21.716 25.353 1.00 41.56 18 GLY A CA 1
ATOM 6655 C C . GLY E 1 26 ? -6.417 20.258 25.139 1.00 42.05 18 GLY A C 1
ATOM 6656 O O . GLY E 1 26 ? -5.371 19.947 24.573 1.00 47.05 18 GLY A O 1
ATOM 6657 N N . LYS E 1 27 ? -7.290 19.363 25.590 1.00 46.06 19 LYS A N 1
ATOM 6658 C CA . LYS E 1 27 ? -7.060 17.926 25.466 1.00 43.90 19 LYS A CA 1
ATOM 6659 C C . LYS E 1 27 ? -7.856 17.332 24.311 1.00 40.50 19 LYS A C 1
ATOM 6660 O O . LYS E 1 27 ? -9.056 17.571 24.190 1.00 40.62 19 LYS A O 1
ATOM 6666 N N . SER E 1 28 ? -7.186 16.552 23.470 1.00 38.60 20 SER A N 1
ATOM 6667 C CA . SER E 1 28 ? -7.821 15.992 22.283 1.00 34.74 20 SER A CA 1
ATOM 6668 C C . SER E 1 28 ? -8.874 14.944 22.632 1.00 39.26 20 SER A C 1
ATOM 6669 O O . SER E 1 28 ? -8.764 14.224 23.626 1.00 37.13 20 SER A O 1
ATOM 6672 N N . ASN E 1 29 ? -9.893 14.874 21.787 1.00 31.61 21 ASN A N 1
ATOM 6673 C CA . ASN E 1 29 ? -11.052 14.034 22.003 1.00 30.82 21 ASN A CA 1
ATOM 6674 C C . ASN E 1 29 ? -11.684 13.672 20.665 1.00 29.47 21 ASN A C 1
ATOM 6675 O O . ASN E 1 29 ? -11.170 14.039 19.599 1.00 30.07 21 ASN A O 1
ATOM 6680 N N . PHE E 1 30 ? -12.817 12.984 20.722 1.00 28.57 22 PHE A N 1
ATOM 6681 C CA . PHE E 1 30 ? -13.557 12.650 19.518 1.00 28.51 22 PHE A CA 1
ATOM 6682 C C . PHE E 1 30 ? -14.993 13.143 19.607 1.00 27.01 22 PHE A C 1
ATOM 6683 O O . PHE E 1 30 ? -15.659 12.970 20.627 1.00 28.12 22 PHE A O 1
ATOM 6691 N N . LEU E 1 31 ? -15.455 13.773 18.535 1.00 22.50 23 LEU A N 1
ATOM 6692 C CA . LEU E 1 31 ? -16.816 14.255 18.457 1.00 20.89 23 LEU A CA 1
ATOM 6693 C C . LEU E 1 31 ? -17.668 13.244 17.718 1.00 20.50 23 LEU A C 1
ATOM 6694 O O . LEU E 1 31 ? -17.437 12.971 16.539 1.00 20.79 23 LEU A O 1
ATOM 6699 N N . ASN E 1 32 ? -18.648 12.703 18.433 1.00 22.32 24 ASN A N 1
ATOM 6700 C CA . ASN E 1 32 ? -19.570 11.702 17.926 1.00 20.78 24 ASN A CA 1
ATOM 6701 C C . ASN E 1 32 ? -20.942 12.291 17.665 1.00 17.78 24 ASN A C 1
ATOM 6702 O O . ASN E 1 32 ? -21.464 13.077 18.465 1.00 25.16 24 ASN A O 1
ATOM 6707 N N . CYS E 1 33 ? -21.521 11.894 16.541 1.00 18.98 25 CYS A N 1
ATOM 6708 C CA . CYS E 1 33 ? -22.938 12.057 16.301 1.00 17.24 25 CYS A CA 1
ATOM 6709 C C . CYS E 1 33 ? -23.485 10.685 15.963 1.00 18.14 25 CYS A C 1
ATOM 6710 O O . CYS E 1 33 ? -23.162 10.109 14.923 1.00 23.37 25 CYS A O 1
ATOM 6713 N N . TYR E 1 34 ? -24.301 10.159 16.864 1.00 17.40 26 TYR A N 1
ATOM 6714 C CA . TYR E 1 34 ? -24.882 8.841 16.699 1.00 22.54 26 TYR A CA 1
ATOM 6715 C C . TYR E 1 34 ? -26.333 8.986 16.275 1.00 18.30 26 TYR A C 1
ATOM 6716 O O . TYR E 1 34 ? -27.157 9.540 17.007 1.00 20.24 26 TYR A O 1
ATOM 6725 N N . VAL E 1 35 ? -26.634 8.527 15.069 1.00 15.98 27 VAL A N 1
ATOM 6726 C CA . VAL E 1 35 ? -28.010 8.516 14.612 1.00 17.41 27 VAL A CA 1
ATOM 6727 C C . VAL E 1 35 ? -28.493 7.073 14.619 1.00 20.41 27 VAL A C 1
ATOM 6728 O O . VAL E 1 35 ? -27.777 6.173 14.196 1.00 14.96 27 VAL A O 1
ATOM 6732 N N . SER E 1 36 ? -29.694 6.848 15.135 1.00 21.22 28 SER A N 1
ATOM 6733 C CA . SER E 1 36 ? -30.176 5.483 15.296 1.00 19.88 28 SER A CA 1
ATOM 6734 C C . SER E 1 36 ? -31.689 5.427 15.254 1.00 20.74 28 SER A C 1
ATOM 6735 O O . SER E 1 36 ? -32.356 6.421 15.507 1.00 19.69 28 SER A O 1
ATOM 6738 N N . GLY E 1 37 ? -32.235 4.259 14.938 1.00 23.13 29 GLY A N 1
ATOM 6739 C CA . GLY E 1 37 ? -33.674 4.093 14.985 1.00 18.01 29 GLY A CA 1
ATOM 6740 C C . GLY E 1 37 ? -34.376 4.564 13.729 1.00 18.79 29 GLY A C 1
ATOM 6741 O O . GLY E 1 37 ? -35.597 4.721 13.714 1.00 19.54 29 GLY A O 1
ATOM 6742 N N . PHE E 1 38 ? -33.610 4.796 12.670 1.00 20.70 30 PHE A N 1
ATOM 6743 C CA . PHE E 1 38 ? -34.180 5.367 11.455 1.00 23.70 30 PHE A CA 1
ATOM 6744 C C . PHE E 1 38 ? -34.310 4.348 10.328 1.00 22.32 30 PHE A C 1
ATOM 6745 O O . PHE E 1 38 ? -33.628 3.323 10.310 1.00 23.46 30 PHE A O 1
ATOM 6753 N N . HIS E 1 39 ? -35.212 4.644 9.397 1.00 24.80 31 HIS A N 1
ATOM 6754 C CA . HIS E 1 39 ? -35.463 3.802 8.233 1.00 24.50 31 HIS A CA 1
ATOM 6755 C C . HIS E 1 39 ? -36.193 4.649 7.199 1.00 20.94 31 HIS A C 1
ATOM 6756 O O . HIS E 1 39 ? -37.157 5.328 7.543 1.00 27.83 31 HIS A O 1
ATOM 6763 N N . PRO E 1 40 ? -35.756 4.619 5.928 1.00 20.75 32 PRO A N 1
ATOM 6764 C CA . PRO E 1 40 ? -34.672 3.860 5.285 1.00 24.00 32 PRO A CA 1
ATOM 6765 C C . PRO E 1 40 ? -33.252 4.319 5.639 1.00 21.58 32 PRO A C 1
ATOM 6766 O O . PRO E 1 40 ? -33.067 5.246 6.426 1.00 25.55 32 PRO A O 1
ATOM 6770 N N . SER E 1 41 ? -32.261 3.665 5.041 1.00 20.30 33 SER A N 1
ATOM 6771 C CA . SER E 1 41 ? -30.864 3.837 5.436 1.00 23.79 33 SER A CA 1
ATOM 6772 C C . SER E 1 41 ? -30.208 5.132 4.954 1.00 23.19 33 SER A C 1
ATOM 6773 O O . SER E 1 41 ? -29.340 5.669 5.641 1.00 25.96 33 SER A O 1
ATOM 6776 N N . ASP E 1 42 ? -30.595 5.620 3.778 1.00 25.07 34 ASP A N 1
ATOM 6777 C CA . ASP E 1 42 ? -30.018 6.860 3.256 1.00 27.66 34 ASP A CA 1
ATOM 6778 C C . ASP E 1 42 ? -30.200 8.014 4.231 1.00 24.51 34 ASP A C 1
ATOM 6779 O O . ASP E 1 42 ? -31.315 8.322 4.647 1.00 25.91 34 ASP A O 1
ATOM 6784 N N . ILE E 1 43 ? -29.094 8.658 4.582 1.00 20.42 35 ILE A N 1
ATOM 6785 C CA . ILE E 1 43 ? -29.121 9.710 5.585 1.00 27.70 35 ILE A CA 1
ATOM 6786 C C . ILE E 1 43 ? -27.911 10.626 5.427 1.00 25.80 35 ILE A C 1
ATOM 6787 O O . ILE E 1 43 ? -26.831 10.185 5.034 1.00 29.90 35 ILE A O 1
ATOM 6792 N N . GLU E 1 44 ? -28.102 11.910 5.704 1.00 31.48 36 GLU A N 1
ATOM 6793 C CA . GLU E 1 44 ? -27.016 12.876 5.593 1.00 29.47 36 GLU A CA 1
ATOM 6794 C C . GLU E 1 44 ? -26.641 13.417 6.964 1.00 26.66 36 GLU A C 1
ATOM 6795 O O . GLU E 1 44 ? -27.482 13.959 7.675 1.00 24.22 36 GLU A O 1
ATOM 6801 N N . VAL E 1 45 ? -25.374 13.263 7.336 1.00 21.02 37 VAL A N 1
ATOM 6802 C CA . VAL E 1 45 ? -24.906 13.718 8.639 1.00 20.77 37 VAL A CA 1
ATOM 6803 C C . VAL E 1 45 ? -23.625 14.535 8.521 1.00 25.28 37 VAL A C 1
ATOM 6804 O O . VAL E 1 45 ? -22.618 14.055 8.002 1.00 23.42 37 VAL A O 1
ATOM 6808 N N . ASP E 1 46 ? -23.672 15.773 9.001 1.00 24.59 38 ASP A N 1
ATOM 6809 C CA . ASP E 1 46 ? -22.476 16.600 9.079 1.00 17.49 38 ASP A CA 1
ATOM 6810 C C . ASP E 1 46 ? -22.169 16.935 10.526 1.00 22.35 38 ASP A C 1
ATOM 6811 O O . ASP E 1 46 ? -23.077 17.085 11.342 1.00 21.31 38 ASP A O 1
ATOM 6816 N N . LEU E 1 47 ? -20.885 17.041 10.845 1.00 23.84 39 LEU A N 1
ATOM 6817 C CA . LEU E 1 47 ? -20.476 17.646 12.100 1.00 19.46 39 LEU A CA 1
ATOM 6818 C C . LEU E 1 47 ? -20.102 19.098 11.828 1.00 20.64 39 LEU A C 1
ATOM 6819 O O . LEU E 1 47 ? -19.423 19.401 10.848 1.00 22.23 39 LEU A O 1
ATOM 6824 N N . LEU E 1 48 ? -20.557 19.989 12.699 1.00 17.68 40 LEU A N 1
ATOM 6825 C CA . LEU E 1 48 ? -20.372 21.419 12.519 1.00 19.52 40 LEU A CA 1
ATOM 6826 C C . LEU E 1 48 ? -19.455 22.015 13.574 1.00 24.42 40 LEU A C 1
ATOM 6827 O O . LEU E 1 48 ? -19.575 21.710 14.764 1.00 25.56 40 LEU A O 1
ATOM 6832 N N . LYS E 1 49 ? -18.559 22.887 13.128 1.00 21.91 41 LYS A N 1
ATOM 6833 C CA . LYS E 1 49 ? -17.787 23.723 14.031 1.00 23.51 41 LYS A CA 1
ATOM 6834 C C . LYS E 1 49 ? -18.188 25.168 13.795 1.00 23.10 41 LYS A C 1
ATOM 6835 O O . LYS E 1 49 ? -18.011 25.696 12.697 1.00 21.79 41 LYS A O 1
ATOM 6841 N N . ASN E 1 50 ? -18.733 25.794 14.833 1.00 21.21 42 ASN A N 1
ATOM 6842 C CA . ASN E 1 50 ? -19.256 27.152 14.741 1.00 27.07 42 ASN A CA 1
ATOM 6843 C C . ASN E 1 50 ? -20.189 27.359 13.547 1.00 29.11 42 ASN A C 1
ATOM 6844 O O . ASN E 1 50 ? -20.208 28.430 12.940 1.00 30.55 42 ASN A O 1
ATOM 6849 N N . GLY E 1 51 ? -20.955 26.323 13.214 1.00 23.25 43 GLY A N 1
ATOM 6850 C CA . GLY E 1 51 ? -21.998 26.436 12.212 1.00 20.46 43 GLY A CA 1
ATOM 6851 C C . GLY E 1 51 ? -21.633 25.883 10.848 1.00 25.48 43 GLY A C 1
ATOM 6852 O O . GLY E 1 51 ? -22.510 25.663 10.012 1.00 25.73 43 GLY A O 1
ATOM 6853 N N . GLU E 1 52 ? -20.342 25.657 10.620 1.00 27.29 44 GLU A N 1
ATOM 6854 C CA . GLU E 1 52 ? -19.868 25.146 9.335 1.00 25.56 44 GLU A CA 1
ATOM 6855 C C . GLU E 1 52 ? -19.401 23.693 9.425 1.00 24.53 44 GLU A C 1
ATOM 6856 O O . GLU E 1 52 ? -18.874 23.264 10.452 1.00 18.79 44 GLU A O 1
ATOM 6862 N N . ARG E 1 53 ? -19.568 22.947 8.336 1.00 20.77 45 ARG A N 1
ATOM 6863 C CA . ARG E 1 53 ? -19.299 21.512 8.356 1.00 20.85 45 ARG A CA 1
ATOM 6864 C C . ARG E 1 53 ? -17.808 21.196 8.434 1.00 19.92 45 ARG A C 1
ATOM 6865 O O . ARG E 1 53 ? -16.983 21.834 7.782 1.00 21.34 45 ARG A O 1
ATOM 6873 N N . ILE E 1 54 ? -17.477 20.219 9.269 1.00 17.46 46 ILE A N 1
ATOM 6874 C CA . ILE E 1 54 ? -16.108 19.748 9.413 1.00 16.32 46 ILE A CA 1
ATOM 6875 C C . ILE E 1 54 ? -15.766 18.779 8.276 1.00 22.99 46 ILE A C 1
ATOM 6876 O O . ILE E 1 54 ? -16.615 18.002 7.838 1.00 21.41 46 ILE A O 1
ATOM 6881 N N . GLU E 1 55 ? -14.524 18.830 7.802 1.00 25.61 47 GLU A N 1
ATOM 6882 C CA . GLU E 1 55 ? -14.103 18.040 6.649 1.00 20.53 47 GLU A CA 1
ATOM 6883 C C . GLU E 1 55 ? -13.796 16.592 7.005 1.00 24.57 47 GLU A C 1
ATOM 6884 O O . GLU E 1 55 ? -14.283 15.664 6.358 1.00 21.78 47 GLU A O 1
ATOM 6890 N N . LYS E 1 56 ? -12.988 16.399 8.039 1.00 26.68 48 LYS A N 1
ATOM 6891 C CA . LYS E 1 56 ? -12.536 15.063 8.384 1.00 23.67 48 LYS A CA 1
ATOM 6892 C C . LYS E 1 56 ? -13.534 14.388 9.307 1.00 20.80 48 LYS A C 1
ATOM 6893 O O . LYS E 1 56 ? -13.392 14.417 10.528 1.00 17.62 48 LYS A O 1
ATOM 6899 N N . VAL E 1 57 ? -14.558 13.793 8.710 1.00 19.80 49 VAL A N 1
ATOM 6900 C CA . VAL E 1 57 ? -15.569 13.084 9.471 1.00 19.57 49 VAL A CA 1
ATOM 6901 C C . VAL E 1 57 ? -15.724 11.680 8.914 1.00 18.71 49 VAL A C 1
ATOM 6902 O O . VAL E 1 57 ? -16.154 11.497 7.776 1.00 20.56 49 VAL A O 1
ATOM 6906 N N . GLU E 1 58 ? -15.367 10.688 9.719 1.00 18.66 50 GLU A N 1
ATOM 6907 C CA . GLU E 1 58 ? -15.523 9.301 9.315 1.00 20.50 50 GLU A CA 1
ATOM 6908 C C . GLU E 1 58 ? -16.856 8.795 9.835 1.00 20.06 50 GLU A C 1
ATOM 6909 O O . GLU E 1 58 ? -17.537 9.493 10.582 1.00 19.52 50 GLU A O 1
ATOM 6915 N N . HIS E 1 59 ? -17.236 7.585 9.444 1.00 18.65 51 HIS A N 1
ATOM 6916 C CA . HIS E 1 59 ? -18.441 6.987 10.000 1.00 22.41 51 HIS A CA 1
ATOM 6917 C C . HIS E 1 59 ? -18.379 5.473 9.977 1.00 17.87 51 HIS A C 1
ATOM 6918 O O . HIS E 1 59 ? -17.735 4.878 9.115 1.00 18.28 51 HIS A O 1
ATOM 6925 N N . SER E 1 60 ? -19.057 4.864 10.945 1.00 24.35 52 SER A N 1
ATOM 6926 C CA . SER E 1 60 ? -19.125 3.415 11.074 1.00 17.92 52 SER A CA 1
ATOM 6927 C C . SER E 1 60 ? -19.805 2.763 9.879 1.00 20.09 52 SER A C 1
ATOM 6928 O O . SER E 1 60 ? -20.301 3.439 8.978 1.00 24.48 52 SER A O 1
ATOM 6931 N N . ASP E 1 61 ? -19.815 1.437 9.882 1.00 24.45 53 ASP A N 1
ATOM 6932 C CA . ASP E 1 61 ? -20.427 0.667 8.812 1.00 18.21 53 ASP A CA 1
ATOM 6933 C C . ASP E 1 61 ? -21.917 0.496 9.059 1.00 20.17 53 ASP A C 1
ATOM 6934 O O . ASP E 1 61 ? -22.340 0.265 10.192 1.00 20.42 53 ASP A O 1
ATOM 6939 N N . LEU E 1 62 ? -22.708 0.616 7.997 1.00 21.10 54 LEU A N 1
ATOM 6940 C CA . LEU E 1 62 ? -24.160 0.583 8.117 1.00 18.20 54 LEU A CA 1
ATOM 6941 C C . LEU E 1 62 ? -24.640 -0.719 8.756 1.00 22.36 54 LEU A C 1
ATOM 6942 O O . LEU E 1 62 ? -24.353 -1.813 8.268 1.00 20.07 54 LEU A O 1
ATOM 6947 N N . SER E 1 63 ? -25.367 -0.585 9.861 1.00 22.74 55 SER A N 1
ATOM 6948 C CA . SER E 1 63 ? -25.914 -1.733 10.567 1.00 16.82 55 SER A CA 1
ATOM 6949 C C . SER E 1 63 ? -27.308 -1.410 11.088 1.00 20.58 55 SER A C 1
ATOM 6950 O O . SER E 1 63 ? -27.796 -0.291 10.917 1.00 20.09 55 SER A O 1
ATOM 6953 N N . PHE E 1 64 ? -27.945 -2.383 11.732 1.00 17.85 56 PHE A N 1
ATOM 6954 C CA . PHE E 1 64 ? -29.299 -2.181 12.235 1.00 21.57 56 PHE A CA 1
ATOM 6955 C C . PHE E 1 64 ? -29.622 -3.007 13.479 1.00 21.77 56 PHE A C 1
ATOM 6956 O O . PHE E 1 64 ? -28.965 -4.004 13.772 1.00 22.37 56 PHE A O 1
ATOM 6964 N N . SER E 1 65 ? -30.645 -2.569 14.206 1.00 27.55 57 SER A N 1
ATOM 6965 C CA . SER E 1 65 ? -31.046 -3.203 15.456 1.00 28.08 57 SER A CA 1
ATOM 6966 C C . SER E 1 65 ? -32.017 -4.344 15.198 1.00 28.74 57 SER A C 1
ATOM 6967 O O . SER E 1 65 ? -32.358 -4.621 14.049 1.00 34.38 57 SER A O 1
ATOM 6970 N N . LYS E 1 66 ? -32.474 -4.998 16.263 1.00 32.45 58 LYS A N 1
ATOM 6971 C CA . LYS E 1 66 ? -33.361 -6.149 16.105 1.00 38.08 58 LYS A CA 1
ATOM 6972 C C . LYS E 1 66 ? -34.753 -5.743 15.628 1.00 33.04 58 LYS A C 1
ATOM 6973 O O . LYS E 1 66 ? -35.564 -6.600 15.280 1.00 37.02 58 LYS A O 1
ATOM 6979 N N . ASP E 1 67 ? -35.025 -4.441 15.602 1.00 31.21 59 ASP A N 1
ATOM 6980 C CA . ASP E 1 67 ? -36.294 -3.943 15.082 1.00 28.31 59 ASP A CA 1
ATOM 6981 C C . ASP E 1 67 ? -36.108 -3.444 13.654 1.00 30.33 59 ASP A C 1
ATOM 6982 O O . ASP E 1 67 ? -36.984 -2.768 13.104 1.00 30.34 59 ASP A O 1
ATOM 6987 N N . TRP E 1 68 ? -34.943 -3.776 13.091 1.00 27.35 60 TRP A N 1
ATOM 6988 C CA . TRP E 1 68 ? -34.569 -3.500 11.699 1.00 26.09 60 TRP A CA 1
ATOM 6989 C C . TRP E 1 68 ? -34.190 -2.034 11.438 1.00 27.43 60 TRP A C 1
ATOM 6990 O O . TRP E 1 68 ? -33.923 -1.656 10.297 1.00 25.70 60 TRP A O 1
ATOM 7001 N N . SER E 1 69 ? -34.171 -1.208 12.479 1.00 22.20 61 SER A N 1
ATOM 7002 C CA . SER E 1 69 ? -33.827 0.199 12.296 1.00 21.80 61 SER A CA 1
ATOM 7003 C C . SER E 1 69 ? -32.327 0.398 12.215 1.00 19.53 61 SER A C 1
ATOM 7004 O O . SER E 1 69 ? -31.579 -0.199 12.984 1.00 21.34 61 SER A O 1
ATOM 7007 N N . PHE E 1 70 ? -31.894 1.264 11.304 1.00 22.77 62 PHE A N 1
ATOM 7008 C CA . PHE E 1 70 ? -30.470 1.466 11.065 1.00 20.97 62 PHE A CA 1
ATOM 7009 C C . PHE E 1 70 ? -29.844 2.347 12.139 1.00 22.05 62 PHE A C 1
ATOM 7010 O O . PHE E 1 70 ? -30.535 3.108 12.827 1.00 23.15 62 PHE A O 1
ATOM 7018 N N . TYR E 1 71 ? -28.530 2.225 12.286 1.00 23.90 63 TYR A N 1
ATOM 7019 C CA . TYR E 1 71 ? -27.778 3.115 13.153 1.00 20.51 63 TYR A CA 1
ATOM 7020 C C . TYR E 1 71 ? -26.383 3.353 12.581 1.00 20.68 63 TYR A C 1
ATOM 7021 O O . TYR E 1 71 ? -25.794 2.469 11.962 1.00 18.00 63 TYR A O 1
ATOM 7030 N N . LEU E 1 72 ? -25.880 4.567 12.778 1.00 18.26 64 LEU A N 1
ATOM 7031 C CA . LEU E 1 72 ? -24.575 4.980 12.287 1.00 15.46 64 LEU A CA 1
ATOM 7032 C C . LEU E 1 72 ? -23.920 5.926 13.276 1.00 18.53 64 LEU A C 1
ATOM 7033 O O . LEU E 1 72 ? -24.590 6.746 13.917 1.00 20.26 64 LEU A O 1
ATOM 7038 N N . LEU E 1 73 ? -22.604 5.802 13.394 1.00 18.57 65 LEU A N 1
ATOM 7039 C CA . LEU E 1 73 ? -21.820 6.713 14.208 1.00 21.25 65 LEU A CA 1
ATOM 7040 C C . LEU E 1 73 ? -20.872 7.526 13.345 1.00 21.90 65 LEU A C 1
ATOM 7041 O O . LEU E 1 73 ? -19.983 6.974 12.698 1.00 18.03 65 LEU A O 1
ATOM 7046 N N . TYR E 1 74 ? -21.065 8.838 13.341 1.00 19.48 66 TYR A N 1
ATOM 7047 C CA . TYR E 1 74 ? -20.126 9.736 12.689 1.00 18.88 66 TYR A CA 1
ATOM 7048 C C . TYR E 1 74 ? -19.194 10.291 13.745 1.00 21.99 66 TYR A C 1
ATOM 7049 O O . TYR E 1 74 ? -19.613 10.557 14.869 1.00 21.33 66 TYR A O 1
ATOM 7058 N N . TYR E 1 75 ? -17.926 10.460 13.402 1.00 24.32 67 TYR A N 1
ATOM 7059 C CA . TYR E 1 75 ? -16.990 10.986 14.379 1.00 21.33 67 TYR A CA 1
ATOM 7060 C C . TYR E 1 75 ? -15.868 11.786 13.751 1.00 21.71 67 TYR A C 1
ATOM 7061 O O . TYR E 1 75 ? -15.603 11.682 12.553 1.00 21.28 67 TYR A O 1
ATOM 7070 N N . THR E 1 76 ? -15.215 12.595 14.578 1.00 20.34 68 THR A N 1
ATOM 7071 C CA . THR E 1 76 ? -14.085 13.385 14.116 1.00 18.75 68 THR A CA 1
ATOM 7072 C C . THR E 1 76 ? -13.142 13.665 15.275 1.00 27.39 68 THR A C 1
ATOM 7073 O O . THR E 1 76 ? -13.567 13.749 16.419 1.00 27.96 68 THR A O 1
ATOM 7077 N N . GLU E 1 77 ? -11.856 13.795 14.981 1.00 26.68 69 GLU A N 1
ATOM 7078 C CA . GLU E 1 77 ? -10.878 14.111 16.013 1.00 27.78 69 GLU A CA 1
ATOM 7079 C C . GLU E 1 77 ? -10.812 15.620 16.223 1.00 29.59 69 GLU A C 1
ATOM 7080 O O . GLU E 1 77 ? -10.713 16.367 15.252 1.00 36.20 69 GLU A O 1
ATOM 7086 N N . PHE E 1 78 ? -10.864 16.079 17.474 1.00 29.11 70 PHE A N 1
ATOM 7087 C CA . PHE E 1 78 ? -10.851 17.527 17.716 1.00 33.77 70 PHE A CA 1
ATOM 7088 C C . PHE E 1 78 ? -10.313 17.841 19.102 1.00 34.56 70 PHE A C 1
ATOM 7089 O O . PHE E 1 78 ? -10.252 16.964 19.943 1.00 33.30 70 PHE A O 1
ATOM 7097 N N . THR E 1 79 ? -9.943 19.092 19.350 1.00 30.12 71 THR A N 1
ATOM 7098 C CA . THR E 1 79 ? -9.675 19.525 20.716 1.00 33.86 71 THR A CA 1
ATOM 7099 C C . THR E 1 79 ? -10.670 20.608 21.125 1.00 36.57 71 THR A C 1
ATOM 7100 O O . THR E 1 79 ? -10.699 21.686 20.531 1.00 31.47 71 THR A O 1
ATOM 7104 N N . PRO E 1 80 ? -11.480 20.327 22.157 1.00 34.52 72 PRO A N 1
ATOM 7105 C CA . PRO E 1 80 ? -12.524 21.253 22.602 1.00 33.79 72 PRO A CA 1
ATOM 7106 C C . PRO E 1 80 ? -11.958 22.553 23.162 1.00 40.39 72 PRO A C 1
ATOM 7107 O O . PRO E 1 80 ? -10.813 22.593 23.612 1.00 37.06 72 PRO A O 1
ATOM 7111 N N . THR E 1 81 ? -12.773 23.602 23.141 1.00 42.17 73 THR A N 1
ATOM 7112 C CA . THR E 1 81 ? -12.345 24.932 23.549 1.00 39.78 73 THR A CA 1
ATOM 7113 C C . THR E 1 81 ? -13.529 25.672 24.155 1.00 48.87 73 THR A C 1
ATOM 7114 O O . THR E 1 81 ? -14.658 25.524 23.687 1.00 57.39 73 THR A O 1
ATOM 7118 N N . GLU E 1 82 ? -13.262 26.426 25.220 1.00 51.38 74 GLU A N 1
ATOM 7119 C CA . GLU E 1 82 ? -14.226 27.328 25.847 1.00 52.92 74 GLU A CA 1
ATOM 7120 C C . GLU E 1 82 ? -15.204 27.972 24.865 1.00 48.87 74 GLU A C 1
ATOM 7121 O O . GLU E 1 82 ? -16.417 27.845 25.015 1.00 50.63 74 GLU A O 1
ATOM 7127 N N . LYS E 1 83 ? -14.664 28.659 23.863 1.00 48.80 75 LYS A N 1
ATOM 7128 C CA . LYS E 1 83 ? -15.468 29.475 22.955 1.00 50.79 75 LYS A CA 1
ATOM 7129 C C . LYS E 1 83 ? -16.085 28.714 21.774 1.00 51.26 75 LYS A C 1
ATOM 7130 O O . LYS E 1 83 ? -17.101 29.142 21.221 1.00 50.07 75 LYS A O 1
ATOM 7136 N N . ASP E 1 84 ? -15.480 27.597 21.384 1.00 45.76 76 ASP A N 1
ATOM 7137 C CA . ASP E 1 84 ? -15.921 26.888 20.186 1.00 39.79 76 ASP A CA 1
ATOM 7138 C C . ASP E 1 84 ? -17.211 26.099 20.389 1.00 39.56 76 ASP A C 1
ATOM 7139 O O . ASP E 1 84 ? -17.401 25.437 21.411 1.00 41.06 76 ASP A O 1
ATOM 7144 N N . GLU E 1 85 ? -18.092 26.177 19.397 1.00 34.85 77 GLU A N 1
ATOM 7145 C CA . GLU E 1 85 ? -19.385 25.510 19.454 1.00 34.23 77 GLU A CA 1
ATOM 7146 C C . GLU E 1 85 ? -19.531 24.480 18.342 1.00 34.36 77 GLU A C 1
ATOM 7147 O O . GLU E 1 85 ? -19.411 24.800 17.158 1.00 31.11 77 GLU A O 1
ATOM 7153 N N . TYR E 1 86 ? -19.780 23.239 18.740 1.00 33.72 78 TYR A N 1
ATOM 7154 C CA . TYR E 1 86 ? -19.946 22.141 17.800 1.00 26.80 78 TYR A CA 1
ATOM 7155 C C . TYR E 1 86 ? -21.393 21.665 17.760 1.00 29.64 78 TYR A C 1
ATOM 7156 O O . TYR E 1 86 ? -22.105 21.725 18.764 1.00 25.78 78 TYR A O 1
ATOM 7165 N N . ALA E 1 87 ? -21.830 21.204 16.593 1.00 23.91 79 ALA A N 1
ATOM 7166 C CA . ALA E 1 87 ? -23.183 20.676 16.463 1.00 22.13 79 ALA A CA 1
ATOM 7167 C C . ALA E 1 87 ? -23.226 19.517 15.474 1.00 18.78 79 ALA A C 1
ATOM 7168 O O . ALA E 1 87 ? -22.231 19.204 14.840 1.00 18.14 79 ALA A O 1
ATOM 7170 N N . CYS E 1 88 ? -24.372 18.856 15.380 1.00 19.71 80 CYS A N 1
ATOM 7171 C CA . CYS E 1 88 ? -24.592 17.825 14.375 1.00 20.18 80 CYS A CA 1
ATOM 7172 C C . CYS E 1 88 ? -25.789 18.206 13.516 1.00 21.76 80 CYS A C 1
ATOM 7173 O O . CYS E 1 88 ? -26.820 18.628 14.036 1.00 22.15 80 CYS A O 1
ATOM 7176 N N . ARG E 1 89 ? -25.657 18.056 12.204 1.00 20.71 81 ARG A N 1
ATOM 7177 C CA . ARG E 1 89 ? -26.748 18.390 11.301 1.00 18.06 81 ARG A CA 1
ATOM 7178 C C . ARG E 1 89 ? -27.170 17.171 10.507 1.00 18.80 81 ARG A C 1
ATOM 7179 O O . ARG E 1 89 ? -26.373 16.590 9.765 1.00 23.24 81 ARG A O 1
ATOM 7187 N N . VAL E 1 90 ? -28.433 16.793 10.660 1.00 22.17 82 VAL A N 1
ATOM 7188 C CA . VAL E 1 90 ? -28.928 15.556 10.075 1.00 25.99 82 VAL A CA 1
ATOM 7189 C C . VAL E 1 90 ? -30.108 15.804 9.145 1.00 26.45 82 VAL A C 1
ATOM 7190 O O . VAL E 1 90 ? -31.075 16.460 9.521 1.00 22.80 82 VAL A O 1
ATOM 7194 N N . ASN E 1 91 ? -30.023 15.277 7.929 1.00 26.30 83 ASN A N 1
ATOM 7195 C CA . ASN E 1 91 ? -31.160 15.294 7.024 1.00 25.22 83 ASN A CA 1
ATOM 7196 C C . ASN E 1 91 ? -31.559 13.877 6.638 1.00 27.04 83 ASN A C 1
ATOM 7197 O O . ASN E 1 91 ? -30.709 13.027 6.368 1.00 29.58 83 ASN A O 1
ATOM 7202 N N . HIS E 1 92 ? -32.865 13.643 6.618 1.00 31.93 84 HIS A N 1
ATOM 7203 C CA . HIS E 1 92 ? -33.433 12.332 6.335 1.00 32.59 84 HIS A CA 1
ATOM 7204 C C . HIS E 1 92 ? -34.808 12.537 5.711 1.00 27.97 84 HIS A C 1
ATOM 7205 O O . HIS E 1 92 ? -35.431 13.577 5.913 1.00 31.15 84 HIS A O 1
ATOM 7212 N N . VAL E 1 93 ? -35.281 11.551 4.958 1.00 21.59 85 VAL A N 1
ATOM 7213 C CA . VAL E 1 93 ? -36.534 11.694 4.226 1.00 27.26 85 VAL A CA 1
ATOM 7214 C C . VAL E 1 93 ? -37.731 11.919 5.162 1.00 28.67 85 VAL A C 1
ATOM 7215 O O . VAL E 1 93 ? -38.776 12.404 4.735 1.00 25.32 85 VAL A O 1
ATOM 7219 N N . THR E 1 94 ? -37.569 11.586 6.440 1.00 32.99 86 THR A N 1
ATOM 7220 C CA . THR E 1 94 ? -38.633 11.779 7.422 1.00 26.74 86 THR A CA 1
ATOM 7221 C C . THR E 1 94 ? -38.574 13.151 8.093 1.00 32.94 86 THR A C 1
ATOM 7222 O O . THR E 1 94 ? -39.364 13.438 8.993 1.00 30.86 86 THR A O 1
ATOM 7226 N N . LEU E 1 95 ? -37.636 13.990 7.667 1.00 32.83 87 LEU A N 1
ATOM 7227 C CA . LEU E 1 95 ? -37.463 15.305 8.278 1.00 31.69 87 LEU A CA 1
ATOM 7228 C C . LEU E 1 95 ? -37.875 16.424 7.329 1.00 34.01 87 LEU A C 1
ATOM 7229 O O . LEU E 1 95 ? -37.472 16.445 6.166 1.00 36.57 87 LEU A O 1
ATOM 7234 N N . SER E 1 96 ? -38.682 17.350 7.842 1.00 39.71 88 SER A N 1
ATOM 7235 C CA . SER E 1 96 ? -39.124 18.519 7.088 1.00 41.18 88 SER A CA 1
ATOM 7236 C C . SER E 1 96 ? -37.924 19.309 6.590 1.00 40.98 88 SER A C 1
ATOM 7237 O O . SER E 1 96 ? -37.798 19.606 5.401 1.00 44.18 88 SER A O 1
ATOM 7240 N N . GLN E 1 97 ? -37.048 19.640 7.529 1.00 34.37 89 GLN A N 1
ATOM 7241 C CA . GLN E 1 97 ? -35.832 20.390 7.259 1.00 36.97 89 GLN A CA 1
ATOM 7242 C C . GLN E 1 97 ? -34.694 19.713 8.009 1.00 35.43 89 GLN A C 1
ATOM 7243 O O . GLN E 1 97 ? -34.950 18.898 8.897 1.00 35.75 89 GLN A O 1
ATOM 7249 N N . PRO E 1 98 ? -33.437 20.019 7.645 1.00 30.58 90 PRO A N 1
ATOM 7250 C CA . PRO E 1 98 ? -32.317 19.476 8.418 1.00 27.55 90 PRO A CA 1
ATOM 7251 C C . PRO E 1 98 ? -32.450 19.786 9.908 1.00 31.55 90 PRO A C 1
ATOM 7252 O O . PRO E 1 98 ? -32.735 20.925 10.280 1.00 35.88 90 PRO A O 1
ATOM 7256 N N . LYS E 1 99 ? -32.248 18.778 10.748 1.00 24.88 91 LYS A N 1
ATOM 7257 C CA . LYS E 1 99 ? -32.270 18.982 12.186 1.00 24.11 91 LYS A CA 1
ATOM 7258 C C . LYS E 1 99 ? -30.867 19.191 12.743 1.00 27.04 91 LYS A C 1
ATOM 7259 O O . LYS E 1 99 ? -29.987 18.343 12.576 1.00 19.64 91 LYS A O 1
ATOM 7265 N N . ILE E 1 100 ? -30.675 20.335 13.397 1.00 28.68 92 ILE A N 1
ATOM 7266 C CA . ILE E 1 100 ? -29.417 20.669 14.055 1.00 20.25 92 ILE A CA 1
ATOM 7267 C C . ILE E 1 100 ? -29.492 20.445 15.565 1.00 24.05 92 ILE A C 1
ATOM 7268 O O . ILE E 1 100 ? -30.375 20.978 16.236 1.00 27.34 92 ILE A O 1
ATOM 7273 N N . VAL E 1 101 ? -28.560 19.661 16.097 1.00 26.62 93 VAL A N 1
ATOM 7274 C CA . VAL E 1 101 ? -28.488 19.419 17.534 1.00 23.20 93 VAL A CA 1
ATOM 7275 C C . VAL E 1 101 ? -27.131 19.874 18.056 1.00 28.19 93 VAL A C 1
ATOM 7276 O O . VAL E 1 101 ? -26.100 19.426 17.570 1.00 23.36 93 VAL A O 1
ATOM 7280 N N . LYS E 1 102 ? -27.125 20.747 19.056 1.00 29.09 94 LYS A N 1
ATOM 7281 C CA . LYS E 1 102 ? -25.868 21.296 19.551 1.00 23.42 94 LYS A CA 1
ATOM 7282 C C . LYS E 1 102 ? -25.214 20.397 20.591 1.00 28.05 94 LYS A C 1
ATOM 7283 O O . LYS E 1 102 ? -25.893 19.780 21.412 1.00 28.68 94 LYS A O 1
ATOM 7289 N N . TRP E 1 103 ? -23.887 20.329 20.547 1.00 30.37 95 TRP A N 1
ATOM 7290 C CA . TRP E 1 103 ? -23.133 19.588 21.546 1.00 25.68 95 TRP A CA 1
ATOM 7291 C C . TRP E 1 103 ? -23.155 20.303 22.884 1.00 30.51 95 TRP A C 1
ATOM 7292 O O . TRP E 1 103 ? -22.650 21.418 23.013 1.00 33.80 95 TRP A O 1
ATOM 7303 N N . ASP E 1 104 ? -23.756 19.652 23.872 1.00 34.45 96 ASP A N 1
ATOM 7304 C CA . ASP E 1 104 ? -23.780 20.154 25.237 1.00 31.55 96 ASP A CA 1
ATOM 7305 C C . ASP E 1 104 ? -22.879 19.241 26.059 1.00 38.65 96 ASP A C 1
ATOM 7306 O O . ASP E 1 104 ? -23.114 18.035 26.127 1.00 45.60 96 ASP A O 1
ATOM 7311 N N . ARG E 1 105 ? -21.848 19.819 26.674 1.00 44.93 97 ARG A N 1
ATOM 7312 C CA . ARG E 1 105 ? -20.823 19.051 27.384 1.00 46.06 97 ARG A CA 1
ATOM 7313 C C . ARG E 1 105 ? -21.412 18.182 28.487 1.00 57.49 97 ARG A C 1
ATOM 7314 O O . ARG E 1 105 ? -20.801 17.199 28.908 1.00 47.97 97 ARG A O 1
ATOM 7322 N N . ASP E 1 106 ? -22.605 18.549 28.944 1.00 61.71 98 ASP A N 1
ATOM 7323 C CA . ASP E 1 106 ? -23.270 17.833 30.024 1.00 52.58 98 ASP A CA 1
ATOM 7324 C C . ASP E 1 106 ? -24.313 16.840 29.508 1.00 51.14 98 ASP A C 1
ATOM 7325 O O . ASP E 1 106 ? -25.064 16.263 30.294 1.00 53.35 98 ASP A O 1
ATOM 7330 N N . MET E 1 107 ? -24.363 16.659 28.189 1.00 54.02 99 MET A N 1
ATOM 7331 C CA . MET E 1 107 ? -25.135 15.573 27.580 1.00 52.83 99 MET A CA 1
ATOM 7332 C C . MET E 1 107 ? -24.289 14.790 26.571 1.00 47.60 99 MET A C 1
ATOM 7333 O O . MET E 1 107 ? -24.674 13.713 26.110 1.00 34.11 99 MET A O 1
ATOM 7339 N N . ALA F 2 3 ? -8.887 -28.079 -0.160 1.00 49.88 5 ALA B N 1
ATOM 7340 C CA . ALA F 2 3 ? -8.303 -29.413 -0.108 1.00 54.54 5 ALA B CA 1
ATOM 7341 C C . ALA F 2 3 ? -8.452 -30.146 -1.434 1.00 48.02 5 ALA B C 1
ATOM 7342 O O . ALA F 2 3 ? -9.010 -29.617 -2.395 1.00 55.35 5 ALA B O 1
ATOM 7344 N N . LYS F 2 4 ? -7.943 -31.371 -1.473 1.00 44.02 6 LYS B N 1
ATOM 7345 C CA . LYS F 2 4 ? -8.157 -32.257 -2.606 1.00 38.90 6 LYS B CA 1
ATOM 7346 C C . LYS F 2 4 ? -8.613 -33.582 -2.027 1.00 35.60 6 LYS B C 1
ATOM 7347 O O . LYS F 2 4 ? -8.534 -33.799 -0.816 1.00 34.64 6 LYS B O 1
ATOM 7353 N N . THR F 2 5 ? -9.092 -34.473 -2.880 1.00 39.87 7 THR B N 1
ATOM 7354 C CA . THR F 2 5 ? -9.584 -35.751 -2.400 1.00 33.59 7 THR B CA 1
ATOM 7355 C C . THR F 2 5 ? -8.871 -36.901 -3.083 1.00 29.54 7 THR B C 1
ATOM 7356 O O . THR F 2 5 ? -8.678 -36.891 -4.297 1.00 28.24 7 THR B O 1
ATOM 7360 N N . THR F 2 6 ? -8.455 -37.882 -2.291 1.00 28.52 8 THR B N 1
ATOM 7361 C CA . THR F 2 6 ? -7.918 -39.115 -2.842 1.00 29.47 8 THR B CA 1
ATOM 7362 C C . THR F 2 6 ? -8.849 -40.266 -2.484 1.00 24.90 8 THR B C 1
ATOM 7363 O O . THR F 2 6 ? -9.212 -40.455 -1.323 1.00 24.39 8 THR B O 1
ATOM 7367 N N . GLN F 2 7 ? -9.250 -41.011 -3.506 1.00 23.13 9 GLN B N 1
ATOM 7368 C CA . GLN F 2 7 ? -10.195 -42.110 -3.361 1.00 24.23 9 GLN B CA 1
ATOM 7369 C C . GLN F 2 7 ? -9.721 -43.263 -4.238 1.00 23.09 9 GLN B C 1
ATOM 7370 O O . GLN F 2 7 ? -8.830 -43.071 -5.066 1.00 26.52 9 GLN B O 1
ATOM 7376 N N . PRO F 2 8 ? -10.298 -44.465 -4.060 1.00 20.58 10 PRO B N 1
ATOM 7377 C CA . PRO F 2 8 ? -9.845 -45.591 -4.879 1.00 19.13 10 PRO B CA 1
ATOM 7378 C C . PRO F 2 8 ? -9.976 -45.319 -6.366 1.00 20.16 10 PRO B C 1
ATOM 7379 O O . PRO F 2 8 ? -10.918 -44.655 -6.786 1.00 20.01 10 PRO B O 1
ATOM 7383 N N . ILE F 2 9 ? -9.033 -45.822 -7.153 1.00 21.94 11 ILE B N 1
ATOM 7384 C CA . ILE F 2 9 ? -9.072 -45.608 -8.591 1.00 21.23 11 ILE B CA 1
ATOM 7385 C C . ILE F 2 9 ? -10.177 -46.479 -9.176 1.00 25.02 11 ILE B C 1
ATOM 7386 O O . ILE F 2 9 ? -10.945 -46.037 -10.034 1.00 28.10 11 ILE B O 1
ATOM 7391 N N . SER F 2 10 ? -10.278 -47.709 -8.681 1.00 19.85 12 SER B N 1
ATOM 7392 C CA . SER F 2 10 ? -11.347 -48.604 -9.107 1.00 24.85 12 SER B CA 1
ATOM 7393 C C . SER F 2 10 ? -11.757 -49.580 -8.006 1.00 22.87 12 SER B C 1
ATOM 7394 O O . SER F 2 10 ? -11.036 -49.786 -7.032 1.00 20.23 12 SER B O 1
ATOM 7397 N N . MET F 2 11 ? -12.929 -50.176 -8.180 1.00 19.73 13 MET B N 1
ATOM 7398 C CA . MET F 2 11 ? -13.466 -51.130 -7.225 1.00 19.89 13 MET B CA 1
ATOM 7399 C C . MET F 2 11 ? -14.323 -52.161 -7.943 1.00 19.37 13 MET B C 1
ATOM 7400 O O . MET F 2 11 ? -15.029 -51.836 -8.895 1.00 21.39 13 MET B O 1
ATOM 7405 N N . ASP F 2 12 ? -14.247 -53.405 -7.486 1.00 21.63 14 ASP B N 1
ATOM 7406 C CA . ASP F 2 12 ? -15.076 -54.473 -8.025 1.00 17.59 14 ASP B CA 1
ATOM 7407 C C . ASP F 2 12 ? -16.143 -54.830 -7.003 1.00 22.48 14 ASP B C 1
ATOM 7408 O O . ASP F 2 12 ? -15.951 -54.631 -5.802 1.00 20.71 14 ASP B O 1
ATOM 7413 N N . SER F 2 13 ? -17.266 -55.352 -7.483 1.00 24.46 15 SER B N 1
ATOM 7414 C CA . SER F 2 13 ? -18.362 -55.738 -6.607 1.00 23.82 15 SER B CA 1
ATOM 7415 C C . SER F 2 13 ? -19.350 -56.640 -7.328 1.00 24.90 15 SER B C 1
ATOM 7416 O O . SER F 2 13 ? -19.509 -56.554 -8.545 1.00 24.65 15 SER B O 1
ATOM 7419 N N . TYR F 2 14 ? -20.022 -57.493 -6.564 1.00 25.09 16 TYR B N 1
ATOM 7420 C CA . TYR F 2 14 ? -21.115 -58.299 -7.089 1.00 25.82 16 TYR B CA 1
ATOM 7421 C C . TYR F 2 14 ? -22.447 -57.672 -6.686 1.00 26.61 16 TYR B C 1
ATOM 7422 O O . TYR F 2 14 ? -22.550 -57.052 -5.626 1.00 26.92 16 TYR B O 1
ATOM 7431 N N . GLU F 2 15 ? -23.464 -57.821 -7.528 1.00 22.83 17 GLU B N 1
ATOM 7432 C CA . GLU F 2 15 ? -24.767 -57.251 -7.211 1.00 25.03 17 GLU B CA 1
ATOM 7433 C C . GLU F 2 15 ? -25.326 -57.894 -5.946 1.00 22.81 17 GLU B C 1
ATOM 7434 O O . GLU F 2 15 ? -25.135 -59.086 -5.706 1.00 26.96 17 GLU B O 1
ATOM 7440 N N . GLY F 2 16 ? -25.991 -57.087 -5.127 1.00 17.73 18 GLY B N 1
ATOM 7441 C CA . GLY F 2 16 ? -26.516 -57.550 -3.857 1.00 22.71 18 GLY B CA 1
ATOM 7442 C C . GLY F 2 16 ? -25.668 -57.149 -2.659 1.00 25.52 18 GLY B C 1
ATOM 7443 O O . GLY F 2 16 ? -26.156 -57.138 -1.528 1.00 21.65 18 GLY B O 1
ATOM 7444 N N . GLN F 2 17 ? -24.399 -56.817 -2.896 1.00 22.07 19 GLN B N 1
ATOM 7445 C CA . GLN F 2 17 ? -23.497 -56.454 -1.805 1.00 21.93 19 GLN B CA 1
ATOM 7446 C C . GLN F 2 17 ? -23.610 -54.991 -1.408 1.00 26.19 19 GLN B C 1
ATOM 7447 O O . GLN F 2 17 ? -24.131 -54.162 -2.155 1.00 25.21 19 GLN B O 1
ATOM 7453 N N . GLU F 2 18 ? -23.099 -54.693 -0.220 1.00 20.65 20 GLU B N 1
ATOM 7454 C CA . GLU F 2 18 ? -22.846 -53.327 0.198 1.00 19.12 20 GLU B CA 1
ATOM 7455 C C . GLU F 2 18 ? -21.527 -52.869 -0.408 1.00 20.37 20 GLU B C 1
ATOM 7456 O O . GLU F 2 18 ? -20.543 -53.605 -0.386 1.00 21.20 20 GLU B O 1
ATOM 7462 N N . VAL F 2 19 ? -21.510 -51.657 -0.953 1.00 22.28 21 VAL B N 1
ATOM 7463 C CA . VAL F 2 19 ? -20.288 -51.099 -1.522 1.00 18.55 21 VAL B CA 1
ATOM 7464 C C . VAL F 2 19 ? -19.851 -49.869 -0.741 1.00 23.28 21 VAL B C 1
ATOM 7465 O O . VAL F 2 19 ? -20.573 -48.877 -0.663 1.00 18.53 21 VAL B O 1
ATOM 7469 N N . ASN F 2 20 ? -18.662 -49.935 -0.160 1.00 21.28 22 ASN B N 1
ATOM 7470 C CA . ASN F 2 20 ? -18.150 -48.815 0.606 1.00 15.74 22 ASN B CA 1
ATOM 7471 C C . ASN F 2 20 ? -16.917 -48.210 -0.040 1.00 20.88 22 ASN B C 1
ATOM 7472 O O . ASN F 2 20 ? -15.851 -48.820 -0.070 1.00 30.59 22 ASN B O 1
ATOM 7477 N N . ILE F 2 21 ? -17.072 -46.997 -0.556 1.00 24.13 23 ILE B N 1
ATOM 7478 C CA . ILE F 2 21 ? -15.965 -46.289 -1.171 1.00 17.33 23 ILE B CA 1
ATOM 7479 C C . ILE F 2 21 ? -15.502 -45.206 -0.211 1.00 26.00 23 ILE B C 1
ATOM 7480 O O . ILE F 2 21 ? -16.246 -44.266 0.086 1.00 19.33 23 ILE B O 1
ATOM 7485 N N . THR F 2 22 ? -14.270 -45.338 0.272 1.00 22.40 24 THR B N 1
ATOM 7486 C CA . THR F 2 22 ? -13.741 -44.392 1.240 1.00 18.41 24 THR B CA 1
ATOM 7487 C C . THR F 2 22 ? -12.895 -43.320 0.569 1.00 24.63 24 THR B C 1
ATOM 7488 O O . THR F 2 22 ? -12.228 -43.559 -0.431 1.00 30.63 24 THR B O 1
ATOM 7492 N N . CYS F 2 23 ? -12.934 -42.133 1.156 1.00 24.05 25 CYS B N 1
ATOM 7493 C CA . CYS F 2 23 ? -12.313 -40.947 0.615 1.00 21.57 25 CYS B CA 1
ATOM 7494 C C . CYS F 2 23 ? -11.433 -40.310 1.681 1.00 23.34 25 CYS B C 1
ATOM 7495 O O . CYS F 2 23 ? -11.816 -40.229 2.856 1.00 22.19 25 CYS B O 1
ATOM 7498 N N . SER F 2 24 ? -10.255 -39.862 1.262 1.00 23.11 26 SER B N 1
ATOM 7499 C CA . SER F 2 24 ? -9.335 -39.181 2.155 1.00 23.42 26 SER B CA 1
ATOM 7500 C C . SER F 2 24 ? -9.284 -37.685 1.832 1.00 20.09 26 SER B C 1
ATOM 7501 O O . SER F 2 24 ? -9.158 -37.295 0.671 1.00 19.17 26 SER B O 1
ATOM 7504 N N . HIS F 2 25 ? -9.402 -36.855 2.864 1.00 22.16 27 HIS B N 1
ATOM 7505 C CA . HIS F 2 25 ? -9.266 -35.408 2.709 1.00 28.31 27 HIS B CA 1
ATOM 7506 C C . HIS F 2 25 ? -8.785 -34.771 4.008 1.00 28.80 27 HIS B C 1
ATOM 7507 O O . HIS F 2 25 ? -9.574 -34.190 4.754 1.00 24.16 27 HIS B O 1
ATOM 7514 N N . ASN F 2 26 ? -7.486 -34.894 4.267 1.00 29.80 28 ASN B N 1
ATOM 7515 C CA . ASN F 2 26 ? -6.873 -34.408 5.500 1.00 30.06 28 ASN B CA 1
ATOM 7516 C C . ASN F 2 26 ? -6.929 -32.896 5.675 1.00 33.66 28 ASN B C 1
ATOM 7517 O O . ASN F 2 26 ? -6.985 -32.395 6.799 1.00 33.95 28 ASN B O 1
ATOM 7522 N N . ASN F 2 27 ? -6.903 -32.172 4.562 1.00 31.82 29 ASN B N 1
ATOM 7523 C CA . ASN F 2 27 ? -6.838 -30.718 4.609 1.00 32.59 29 ASN B CA 1
ATOM 7524 C C . ASN F 2 27 ? -8.184 -30.061 4.352 1.00 34.54 29 ASN B C 1
ATOM 7525 O O . ASN F 2 27 ? -8.247 -28.939 3.845 1.00 31.52 29 ASN B O 1
ATOM 7530 N N . ILE F 2 28 ? -9.254 -30.768 4.697 1.00 29.14 30 ILE B N 1
ATOM 7531 C CA . ILE F 2 28 ? -10.602 -30.232 4.566 1.00 29.43 30 ILE B CA 1
ATOM 7532 C C . ILE F 2 28 ? -10.726 -28.920 5.349 1.00 30.37 30 ILE B C 1
ATOM 7533 O O . ILE F 2 28 ? -10.332 -28.829 6.515 1.00 28.64 30 ILE B O 1
ATOM 7538 N N . ALA F 2 29 ? -11.230 -27.886 4.685 1.00 26.93 31 ALA B N 1
ATOM 7539 C CA . ALA F 2 29 ? -11.375 -26.586 5.329 1.00 26.65 31 ALA B CA 1
ATOM 7540 C C . ALA F 2 29 ? -12.707 -26.497 6.069 1.00 23.55 31 ALA B C 1
ATOM 7541 O O . ALA F 2 29 ? -13.608 -27.302 5.844 1.00 22.32 31 ALA B O 1
ATOM 7543 N N . THR F 2 30 ? -12.817 -25.512 6.954 1.00 22.50 32 THR B N 1
ATOM 7544 C CA . THR F 2 30 ? -14.006 -25.331 7.774 1.00 24.60 32 THR B CA 1
ATOM 7545 C C . THR F 2 30 ? -15.281 -25.202 6.942 1.00 27.43 32 THR B C 1
ATOM 7546 O O . THR F 2 30 ? -16.338 -25.696 7.336 1.00 29.56 32 THR B O 1
ATOM 7550 N N . ASN F 2 31 ? -15.172 -24.560 5.783 1.00 21.45 33 ASN B N 1
ATOM 7551 C CA . ASN F 2 31 ? -16.336 -24.315 4.937 1.00 24.06 33 ASN B CA 1
ATOM 7552 C C . ASN F 2 31 ? -16.684 -25.488 4.026 1.00 23.91 33 ASN B C 1
ATOM 7553 O O . ASN F 2 31 ? -17.778 -25.534 3.456 1.00 20.04 33 ASN B O 1
ATOM 7558 N N . ASP F 2 32 ? -15.758 -26.433 3.889 1.00 22.38 34 ASP B N 1
ATOM 7559 C CA . ASP F 2 32 ? -15.960 -27.566 2.992 1.00 19.01 34 ASP B CA 1
ATOM 7560 C C . ASP F 2 32 ? -17.038 -28.527 3.487 1.00 19.75 34 ASP B C 1
ATOM 7561 O O . ASP F 2 32 ? -17.093 -28.876 4.666 1.00 19.92 34 ASP B O 1
ATOM 7566 N N . TYR F 2 33 ? -17.894 -28.945 2.562 1.00 21.70 35 TYR B N 1
ATOM 7567 C CA . TYR F 2 33 ? -18.914 -29.947 2.820 1.00 20.68 35 TYR B CA 1
ATOM 7568 C C . TYR F 2 33 ? -18.566 -31.174 1.997 1.00 16.97 35 TYR B C 1
ATOM 7569 O O . TYR F 2 33 ? -18.217 -31.052 0.821 1.00 18.79 35 TYR B O 1
ATOM 7578 N N . ILE F 2 34 ? -18.652 -32.351 2.609 1.00 20.32 36 ILE B N 1
ATOM 7579 C CA . ILE F 2 34 ? -18.304 -33.591 1.923 1.00 19.85 36 ILE B CA 1
ATOM 7580 C C . ILE F 2 34 ? -19.430 -34.012 0.985 1.00 17.56 36 ILE B C 1
ATOM 7581 O O . ILE F 2 34 ? -20.545 -34.297 1.414 1.00 16.34 36 ILE B O 1
ATOM 7586 N N . THR F 2 35 ? -19.111 -34.063 -0.302 1.00 17.94 37 THR B N 1
ATOM 7587 C CA . THR F 2 35 ? -20.113 -34.152 -1.350 1.00 16.88 37 THR B CA 1
ATOM 7588 C C . THR F 2 35 ? -19.767 -35.266 -2.324 1.00 18.65 37 THR B C 1
ATOM 7589 O O . THR F 2 35 ? -18.617 -35.395 -2.725 1.00 17.26 37 THR B O 1
ATOM 7593 N N . TRP F 2 36 ? -20.755 -36.066 -2.711 1.00 18.43 38 TRP B N 1
ATOM 7594 C CA . TRP F 2 36 ? -20.514 -37.122 -3.688 1.00 14.42 38 TRP B CA 1
ATOM 7595 C C . TRP F 2 36 ? -21.397 -36.988 -4.919 1.00 14.67 38 TRP B C 1
ATOM 7596 O O . TRP F 2 36 ? -22.576 -36.658 -4.814 1.00 16.89 38 TRP B O 1
ATOM 7607 N N . TYR F 2 37 ? -20.814 -37.252 -6.085 1.00 14.86 39 TYR B N 1
ATOM 7608 C CA . TYR F 2 37 ? -21.560 -37.223 -7.342 1.00 14.17 39 TYR B CA 1
ATOM 7609 C C . TYR F 2 37 ? -21.384 -38.533 -8.100 1.00 17.82 39 TYR B C 1
ATOM 7610 O O . TYR F 2 37 ? -20.343 -39.168 -8.009 1.00 16.99 39 TYR B O 1
ATOM 7619 N N . GLN F 2 38 ? -22.400 -38.937 -8.851 1.00 21.27 40 GLN B N 1
ATOM 7620 C CA . GLN F 2 38 ? -22.290 -40.129 -9.686 1.00 19.85 40 GLN B CA 1
ATOM 7621 C C . GLN F 2 38 ? -22.299 -39.740 -11.157 1.00 22.26 40 GLN B C 1
ATOM 7622 O O . GLN F 2 38 ? -22.960 -38.781 -11.543 1.00 22.99 40 GLN B O 1
ATOM 7628 N N . GLN F 2 39 ? -21.565 -40.484 -11.977 1.00 21.99 41 GLN B N 1
ATOM 7629 C CA . GLN F 2 39 ? -21.563 -40.240 -13.410 1.00 20.00 41 GLN B CA 1
ATOM 7630 C C . GLN F 2 39 ? -21.507 -41.530 -14.220 1.00 20.48 41 GLN B C 1
ATOM 7631 O O . GLN F 2 39 ? -20.613 -42.361 -14.036 1.00 23.99 41 GLN B O 1
ATOM 7637 N N . PHE F 2 40 ? -22.482 -41.684 -15.110 1.00 22.63 42 PHE B N 1
ATOM 7638 C CA . PHE F 2 40 ? -22.456 -42.716 -16.137 1.00 24.42 42 PHE B CA 1
ATOM 7639 C C . PHE F 2 40 ? -21.678 -42.168 -17.329 1.00 25.00 42 PHE B C 1
ATOM 7640 O O . PHE F 2 40 ? -21.642 -40.953 -17.523 1.00 27.19 42 PHE B O 1
ATOM 7648 N N . PRO F 2 41 ? -21.056 -43.052 -18.131 1.00 24.92 43 PRO B N 1
ATOM 7649 C CA . PRO F 2 41 ? -20.120 -42.591 -19.166 1.00 26.30 43 PRO B CA 1
ATOM 7650 C C . PRO F 2 41 ? -20.712 -41.563 -20.130 1.00 22.85 43 PRO B C 1
ATOM 7651 O O . PRO F 2 41 ? -21.775 -41.787 -20.711 1.00 23.04 43 PRO B O 1
ATOM 7655 N N . SER F 2 42 ? -20.012 -40.439 -20.266 1.00 25.15 44 SER B N 1
ATOM 7656 C CA . SER F 2 42 ? -20.407 -39.327 -21.131 1.00 27.92 44 SER B CA 1
ATOM 7657 C C . SER F 2 42 ? -21.792 -38.755 -20.825 1.00 25.04 44 SER B C 1
ATOM 7658 O O . SER F 2 42 ? -22.428 -38.162 -21.695 1.00 26.69 44 SER B O 1
ATOM 7661 N N . GLN F 2 43 ? -22.253 -38.921 -19.590 1.00 24.49 45 GLN B N 1
ATOM 7662 C CA . GLN F 2 43 ? -23.516 -38.324 -19.171 1.00 22.78 45 GLN B CA 1
ATOM 7663 C C . GLN F 2 43 ? -23.305 -37.286 -18.072 1.00 25.77 45 GLN B C 1
ATOM 7664 O O . GLN F 2 43 ? -22.294 -37.304 -17.367 1.00 24.24 45 GLN B O 1
ATOM 7670 N N . GLY F 2 44 ? -24.269 -36.384 -17.930 1.00 22.19 46 GLY B N 1
ATOM 7671 C CA . GLY F 2 44 ? -24.223 -35.387 -16.878 1.00 26.20 46 GLY B CA 1
ATOM 7672 C C . GLY F 2 44 ? -24.213 -36.024 -15.504 1.00 23.37 46 GLY B C 1
ATOM 7673 O O . GLY F 2 44 ? -25.089 -36.825 -15.184 1.00 27.06 46 GLY B O 1
ATOM 7674 N N . PRO F 2 45 ? -23.212 -35.673 -14.685 1.00 24.13 47 PRO B N 1
ATOM 7675 C CA . PRO F 2 45 ? -23.104 -36.202 -13.322 1.00 22.83 47 PRO B CA 1
ATOM 7676 C C . PRO F 2 45 ? -24.317 -35.843 -12.469 1.00 19.47 47 PRO B C 1
ATOM 7677 O O . PRO F 2 45 ? -24.944 -34.812 -12.699 1.00 18.04 47 PRO B O 1
ATOM 7681 N N . ARG F 2 46 ? -24.640 -36.689 -11.496 1.00 18.62 48 ARG B N 1
ATOM 7682 C CA . ARG F 2 46 ? -25.783 -36.442 -10.628 1.00 18.09 48 ARG B CA 1
ATOM 7683 C C . ARG F 2 46 ? -25.376 -36.411 -9.162 1.00 17.67 48 ARG B C 1
ATOM 7684 O O . ARG F 2 46 ? -24.608 -37.256 -8.700 1.00 15.24 48 ARG B O 1
ATOM 7692 N N . PHE F 2 47 ? -25.898 -35.422 -8.442 1.00 20.16 49 PHE B N 1
ATOM 7693 C CA . PHE F 2 47 ? -25.705 -35.312 -7.001 1.00 19.36 49 PHE B CA 1
ATOM 7694 C C . PHE F 2 47 ? -26.217 -36.567 -6.294 1.00 20.87 49 PHE B C 1
ATOM 7695 O O . PHE F 2 47 ? -27.339 -37.019 -6.542 1.00 16.73 49 PHE B O 1
ATOM 7703 N N . ILE F 2 48 ? -25.393 -37.125 -5.411 1.00 18.33 50 ILE B N 1
ATOM 7704 C CA . ILE F 2 48 ? -25.799 -38.286 -4.629 1.00 18.71 50 ILE B CA 1
ATOM 7705 C C . ILE F 2 48 ? -26.157 -37.895 -3.201 1.00 18.52 50 ILE B C 1
ATOM 7706 O O . ILE F 2 48 ? -27.284 -38.106 -2.754 1.00 16.85 50 ILE B O 1
ATOM 7711 N N . ILE F 2 49 ? -25.190 -37.317 -2.494 1.00 13.58 51 ILE B N 1
ATOM 7712 C CA . ILE F 2 49 ? -25.334 -37.061 -1.068 1.00 14.82 51 ILE B CA 1
ATOM 7713 C C . ILE F 2 49 ? -24.286 -36.058 -0.572 1.00 17.97 51 ILE B C 1
ATOM 7714 O O . ILE F 2 49 ? -23.234 -35.880 -1.192 1.00 15.19 51 ILE B O 1
ATOM 7719 N N . GLN F 2 50 ? -24.591 -35.391 0.537 1.00 22.27 52 GLN B N 1
ATOM 7720 C CA . GLN F 2 50 ? -23.696 -34.389 1.104 1.00 17.06 52 GLN B CA 1
ATOM 7721 C C . GLN F 2 50 ? -23.824 -34.345 2.625 1.00 18.80 52 GLN B C 1
ATOM 7722 O O . GLN F 2 50 ? -24.915 -34.518 3.168 1.00 24.57 52 GLN B O 1
ATOM 7728 N N . GLY F 2 51 ? -22.714 -34.096 3.310 1.00 16.87 53 GLY B N 1
ATOM 7729 C CA . GLY F 2 51 ? -22.709 -34.059 4.762 1.00 21.13 53 GLY B CA 1
ATOM 7730 C C . GLY F 2 51 ? -21.605 -33.173 5.306 1.00 22.34 53 GLY B C 1
ATOM 7731 O O . GLY F 2 51 ? -20.705 -32.784 4.568 1.00 21.16 53 GLY B O 1
ATOM 7732 N N . TYR F 2 52 ? -21.678 -32.838 6.592 1.00 21.43 54 TYR B N 1
ATOM 7733 C CA . TYR F 2 52 ? -20.667 -31.984 7.207 1.00 22.18 54 TYR B CA 1
ATOM 7734 C C . TYR F 2 52 ? -19.873 -32.693 8.309 1.00 22.02 54 TYR B C 1
ATOM 7735 O O . TYR F 2 52 ? -18.669 -32.906 8.172 1.00 19.30 54 TYR B O 1
ATOM 7744 N N . LYS F 2 53 ? -20.551 -33.042 9.400 1.00 22.61 55 LYS B N 1
ATOM 7745 C CA . LYS F 2 53 ? -19.913 -33.670 10.557 1.00 23.67 55 LYS B CA 1
ATOM 7746 C C . LYS F 2 53 ? -20.461 -35.060 10.822 1.00 26.97 55 LYS B C 1
ATOM 7747 O O . LYS F 2 53 ? -19.720 -35.991 11.135 1.00 37.33 55 LYS B O 1
ATOM 7753 N N . THR F 2 54 ? -21.776 -35.178 10.709 1.00 22.60 56 THR B N 1
ATOM 7754 C CA . THR F 2 54 ? -22.489 -36.363 11.150 1.00 21.82 56 THR B CA 1
ATOM 7755 C C . THR F 2 54 ? -22.846 -37.289 9.998 1.00 25.92 56 THR B C 1
ATOM 7756 O O . THR F 2 54 ? -22.872 -36.874 8.840 1.00 23.14 56 THR B O 1
ATOM 7760 N N . LYS F 2 55 ? -23.118 -38.548 10.329 1.00 27.84 57 LYS B N 1
ATOM 7761 C CA . LYS F 2 55 ? -23.533 -39.534 9.341 1.00 26.09 57 LYS B CA 1
ATOM 7762 C C . LYS F 2 55 ? -24.820 -39.093 8.649 1.00 25.17 57 LYS B C 1
ATOM 7763 O O . LYS F 2 55 ? -25.749 -38.617 9.297 1.00 20.99 57 LYS B O 1
ATOM 7769 N N . VAL F 2 56 ? -24.859 -39.250 7.329 1.00 24.09 58 VAL B N 1
ATOM 7770 C CA . VAL F 2 56 ? -26.023 -38.877 6.533 1.00 21.77 58 VAL B CA 1
ATOM 7771 C C . VAL F 2 56 ? -26.601 -40.074 5.787 1.00 21.88 58 VAL B C 1
ATOM 7772 O O . VAL F 2 56 ? -25.868 -40.840 5.170 1.00 26.59 58 VAL B O 1
ATOM 7776 N N . THR F 2 57 ? -27.916 -40.238 5.852 1.00 22.75 59 THR B N 1
ATOM 7777 C CA . THR F 2 57 ? -28.592 -41.283 5.096 1.00 20.85 59 THR B CA 1
ATOM 7778 C C . THR F 2 57 ? -29.750 -40.716 4.282 1.00 22.07 59 THR B C 1
ATOM 7779 O O . THR F 2 57 ? -30.642 -40.070 4.832 1.00 22.64 59 THR B O 1
ATOM 7783 N N . ASN F 2 58 ? -29.734 -40.950 2.973 1.00 20.97 60 ASN B N 1
ATOM 7784 C CA . ASN F 2 58 ? -30.872 -40.599 2.131 1.00 19.02 60 ASN B CA 1
ATOM 7785 C C . ASN F 2 58 ? -31.359 -41.803 1.333 1.00 23.87 60 ASN B C 1
ATOM 7786 O O . ASN F 2 58 ? -30.961 -42.936 1.602 1.00 23.49 60 ASN B O 1
ATOM 7791 N N . GLU F 2 59 ? -32.200 -41.546 0.335 1.00 24.26 61 GLU B N 1
ATOM 7792 C CA . GLU F 2 59 ? -32.837 -42.606 -0.442 1.00 24.31 61 GLU B CA 1
ATOM 7793 C C . GLU F 2 59 ? -31.863 -43.427 -1.279 1.00 26.64 61 GLU B C 1
ATOM 7794 O O . GLU F 2 59 ? -32.204 -44.511 -1.749 1.00 26.89 61 GLU B O 1
ATOM 7800 N N . VAL F 2 60 ? -30.649 -42.921 -1.455 1.00 24.74 62 VAL B N 1
ATOM 7801 C CA . VAL F 2 60 ? -29.725 -43.520 -2.407 1.00 25.23 62 VAL B CA 1
ATOM 7802 C C . VAL F 2 60 ? -28.502 -44.146 -1.738 1.00 25.15 62 VAL B C 1
ATOM 7803 O O . VAL F 2 60 ? -28.003 -45.182 -2.181 1.00 25.71 62 VAL B O 1
ATOM 7807 N N . ALA F 2 61 ? -28.045 -43.544 -0.647 1.00 23.95 63 ALA B N 1
ATOM 7808 C CA . ALA F 2 61 ? -26.794 -43.966 -0.035 1.00 18.46 63 ALA B CA 1
ATOM 7809 C C . ALA F 2 61 ? -26.697 -43.511 1.410 1.00 16.75 63 ALA B C 1
ATOM 7810 O O . ALA F 2 61 ? -27.550 -42.774 1.901 1.00 26.32 63 ALA B O 1
ATOM 7812 N N . SER F 2 62 ? -25.657 -43.972 2.091 1.00 15.21 64 SER B N 1
ATOM 7813 C CA . SER F 2 62 ? -25.297 -43.427 3.389 1.00 18.52 64 SER B CA 1
ATOM 7814 C C . SER F 2 62 ? -23.923 -42.788 3.275 1.00 20.33 64 SER B C 1
ATOM 7815 O O . SER F 2 62 ? -23.153 -43.111 2.373 1.00 19.19 64 SER B O 1
ATOM 7818 N N . LEU F 2 63 ? -23.617 -41.877 4.187 1.00 20.09 65 LEU B N 1
ATOM 7819 C CA . LEU F 2 63 ? -22.333 -41.202 4.173 1.00 16.40 65 LEU B CA 1
ATOM 7820 C C . LEU F 2 63 ? -21.773 -41.135 5.583 1.00 20.92 65 LEU B C 1
ATOM 7821 O O . LEU F 2 63 ? -22.327 -40.454 6.444 1.00 25.19 65 LEU B O 1
ATOM 7826 N N . PHE F 2 64 ? -20.680 -41.850 5.825 1.00 24.06 66 PHE B N 1
ATOM 7827 C CA . PHE F 2 64 ? -20.067 -41.834 7.145 1.00 17.50 66 PHE B CA 1
ATOM 7828 C C . PHE F 2 64 ? -18.984 -40.780 7.206 1.00 19.09 66 PHE B C 1
ATOM 7829 O O . PHE F 2 64 ? -18.127 -40.711 6.327 1.00 18.36 66 PHE B O 1
ATOM 7837 N N . ILE F 2 65 ? -19.028 -39.965 8.255 1.00 24.67 67 ILE B N 1
ATOM 7838 C CA . ILE F 2 65 ? -18.032 -38.925 8.469 1.00 21.63 67 ILE B CA 1
ATOM 7839 C C . ILE F 2 65 ? -17.518 -38.967 9.897 1.00 24.78 67 ILE B C 1
ATOM 7840 O O . ILE F 2 65 ? -18.248 -38.640 10.833 1.00 26.60 67 ILE B O 1
ATOM 7845 N N . PRO F 2 66 ? -16.252 -39.372 10.068 1.00 32.08 68 PRO B N 1
ATOM 7846 C CA . PRO F 2 66 ? -15.585 -39.356 11.374 1.00 26.69 68 PRO B CA 1
ATOM 7847 C C . PRO F 2 66 ? -15.489 -37.945 11.939 1.00 34.51 68 PRO B C 1
ATOM 7848 O O . PRO F 2 66 ? -15.650 -36.973 11.199 1.00 34.96 68 PRO B O 1
ATOM 7852 N N . ALA F 2 67 ? -15.229 -37.840 13.237 1.00 41.43 69 ALA B N 1
ATOM 7853 C CA . ALA F 2 67 ? -15.108 -36.546 13.896 1.00 37.30 69 ALA B CA 1
ATOM 7854 C C . ALA F 2 67 ? -13.965 -35.751 13.271 1.00 38.72 69 ALA B C 1
ATOM 7855 O O . ALA F 2 67 ? -14.040 -34.529 13.150 1.00 37.67 69 ALA B O 1
ATOM 7857 N N . ASP F 2 68 ? -12.909 -36.461 12.883 1.00 43.25 70 ASP B N 1
ATOM 7858 C CA . ASP F 2 68 ? -11.775 -35.870 12.174 1.00 42.06 70 ASP B CA 1
ATOM 7859 C C . ASP F 2 68 ? -12.179 -35.013 10.974 1.00 39.40 70 ASP B C 1
ATOM 7860 O O . ASP F 2 68 ? -11.569 -33.973 10.721 1.00 36.51 70 ASP B O 1
ATOM 7865 N N . ARG F 2 69 ? -13.197 -35.472 10.243 1.00 33.23 71 ARG B N 1
ATOM 7866 C CA . ARG F 2 69 ? -13.576 -34.924 8.933 1.00 32.27 71 ARG B CA 1
ATOM 7867 C C . ARG F 2 69 ? -12.474 -35.144 7.893 1.00 28.92 71 ARG B C 1
ATOM 7868 O O . ARG F 2 69 ? -12.541 -34.612 6.786 1.00 21.96 71 ARG B O 1
ATOM 7876 N N . LYS F 2 70 ? -11.469 -35.941 8.247 1.00 27.43 72 LYS B N 1
ATOM 7877 C CA . LYS F 2 70 ? -10.324 -36.162 7.373 1.00 27.87 72 LYS B CA 1
ATOM 7878 C C . LYS F 2 70 ? -10.630 -37.272 6.383 1.00 26.49 72 LYS B C 1
ATOM 7879 O O . LYS F 2 70 ? -9.924 -37.452 5.389 1.00 25.54 72 LYS B O 1
ATOM 7885 N N . SER F 2 71 ? -11.696 -38.011 6.669 1.00 27.89 73 SER B N 1
ATOM 7886 C CA . SER F 2 71 ? -12.120 -39.125 5.833 1.00 26.92 73 SER B CA 1
ATOM 7887 C C . SER F 2 71 ? -13.629 -39.123 5.660 1.00 22.43 73 SER B C 1
ATOM 7888 O O . SER F 2 71 ? -14.342 -38.424 6.375 1.00 23.87 73 SER B O 1
ATOM 7891 N N . SER F 2 72 ? -14.111 -39.904 4.702 1.00 23.94 74 SER B N 1
ATOM 7892 C CA . SER F 2 72 ? -15.548 -40.110 4.553 1.00 21.02 74 SER B CA 1
ATOM 7893 C C . SER F 2 72 ? -15.794 -41.415 3.820 1.00 18.41 74 SER B C 1
ATOM 7894 O O . SER F 2 72 ? -14.926 -41.888 3.112 1.00 16.20 74 SER B O 1
ATOM 7897 N N . THR F 2 73 ? -16.952 -42.029 4.021 1.00 20.06 75 THR B N 1
ATOM 7898 C CA . THR F 2 73 ? -17.274 -43.238 3.270 1.00 19.06 75 THR B CA 1
ATOM 7899 C C . THR F 2 73 ? -18.658 -43.167 2.644 1.00 19.82 75 THR B C 1
ATOM 7900 O O . THR F 2 73 ? -19.662 -42.996 3.341 1.00 21.73 75 THR B O 1
ATOM 7904 N N . LEU F 2 74 ? -18.696 -43.275 1.319 1.00 18.59 76 LEU B N 1
ATOM 7905 C CA . LEU F 2 74 ? -19.949 -43.460 0.606 1.00 15.43 76 LEU B CA 1
ATOM 7906 C C . LEU F 2 74 ? -20.332 -44.929 0.711 1.00 20.58 76 LEU B C 1
ATOM 7907 O O . LEU F 2 74 ? -19.571 -45.807 0.304 1.00 23.03 76 LEU B O 1
ATOM 7912 N N . SER F 2 75 ? -21.511 -45.194 1.258 1.00 18.91 77 SER B N 1
ATOM 7913 C CA . SER F 2 75 ? -21.959 -46.558 1.476 1.00 17.20 77 SER B CA 1
ATOM 7914 C C . SER F 2 75 ? -23.241 -46.830 0.704 1.00 18.65 77 SER B C 1
ATOM 7915 O O . SER F 2 75 ? -24.310 -46.332 1.060 1.00 18.78 77 SER B O 1
ATOM 7918 N N . LEU F 2 76 ? -23.118 -47.612 -0.363 1.00 18.38 78 LEU B N 1
ATOM 7919 C CA . LEU F 2 76 ? -24.260 -48.020 -1.168 1.00 19.66 78 LEU B CA 1
ATOM 7920 C C . LEU F 2 76 ? -24.801 -49.335 -0.616 1.00 24.85 78 LEU B C 1
ATOM 7921 O O . LEU F 2 76 ? -24.109 -50.360 -0.635 1.00 21.31 78 LEU B O 1
ATOM 7926 N N . PRO F 2 77 ? -26.042 -49.301 -0.112 1.00 22.95 79 PRO B N 1
ATOM 7927 C CA . PRO F 2 77 ? -26.635 -50.384 0.680 1.00 25.37 79 PRO B CA 1
ATOM 7928 C C . PRO F 2 77 ? -26.731 -51.726 -0.048 1.00 28.94 79 PRO B C 1
ATOM 7929 O O . PRO F 2 77 ? -26.369 -52.745 0.545 1.00 31.54 79 PRO B O 1
ATOM 7933 N N . ARG F 2 78 ? -27.210 -51.745 -1.289 1.00 19.72 80 ARG B N 1
ATOM 7934 C CA . ARG F 2 78 ? -27.362 -53.020 -1.982 1.00 23.46 80 ARG B CA 1
ATOM 7935 C C . ARG F 2 78 ? -27.317 -52.829 -3.501 1.00 21.29 80 ARG B C 1
ATOM 7936 O O . ARG F 2 78 ? -28.342 -52.598 -4.139 1.00 28.28 80 ARG B O 1
ATOM 7944 N N . VAL F 2 79 ? -26.124 -52.940 -4.078 1.00 17.79 81 VAL B N 1
ATOM 7945 C CA . VAL F 2 79 ? -25.914 -52.556 -5.474 1.00 23.08 81 VAL B CA 1
ATOM 7946 C C . VAL F 2 79 ? -26.469 -53.510 -6.523 1.00 24.39 81 VAL B C 1
ATOM 7947 O O . VAL F 2 79 ? -26.633 -54.707 -6.287 1.00 22.51 81 VAL B O 1
ATOM 7951 N N . SER F 2 80 ? -26.744 -52.945 -7.694 1.00 21.60 82 SER B N 1
ATOM 7952 C CA . SER F 2 80 ? -27.150 -53.707 -8.864 1.00 23.42 82 SER B CA 1
ATOM 7953 C C . SER F 2 80 ? -26.275 -53.291 -10.039 1.00 26.02 82 SER B C 1
ATOM 7954 O O . SER F 2 80 ? -25.445 -52.388 -9.908 1.00 20.00 82 SER B O 1
ATOM 7957 N N . LEU F 2 81 ? -26.452 -53.954 -11.179 1.00 21.39 83 LEU B N 1
ATOM 7958 C CA . LEU F 2 81 ? -25.662 -53.654 -12.367 1.00 17.93 83 LEU B CA 1
ATOM 7959 C C . LEU F 2 81 ? -25.797 -52.186 -12.768 1.00 21.33 83 LEU B C 1
ATOM 7960 O O . LEU F 2 81 ? -24.879 -51.602 -13.344 1.00 23.01 83 LEU B O 1
ATOM 7965 N N . SER F 2 82 ? -26.946 -51.598 -12.445 1.00 20.76 84 SER B N 1
ATOM 7966 C CA . SER F 2 82 ? -27.221 -50.190 -12.719 1.00 19.58 84 SER B CA 1
ATOM 7967 C C . SER F 2 82 ? -26.245 -49.241 -12.032 1.00 22.58 84 SER B C 1
ATOM 7968 O O . SER F 2 82 ? -26.133 -48.078 -12.416 1.00 23.25 84 SER B O 1
ATOM 7971 N N . ASP F 2 83 ? -25.546 -49.734 -11.015 1.00 22.81 85 ASP B N 1
ATOM 7972 C CA . ASP F 2 83 ? -24.698 -48.880 -10.192 1.00 20.71 85 ASP B CA 1
ATOM 7973 C C . ASP F 2 83 ? -23.260 -48.849 -10.694 1.00 19.45 85 ASP B C 1
ATOM 7974 O O . ASP F 2 83 ? -22.398 -48.205 -10.097 1.00 17.79 85 ASP B O 1
ATOM 7979 N N . THR F 2 84 ? -23.012 -49.536 -11.802 1.00 19.78 86 THR B N 1
ATOM 7980 C CA . THR F 2 84 ? -21.726 -49.443 -12.472 1.00 17.98 86 THR B CA 1
ATOM 7981 C C . THR F 2 84 ? -21.539 -48.025 -12.989 1.00 19.66 86 THR B C 1
ATOM 7982 O O . THR F 2 84 ? -22.203 -47.611 -13.944 1.00 19.58 86 THR B O 1
ATOM 7986 N N . ALA F 2 85 ? -20.636 -47.284 -12.358 1.00 17.95 87 ALA B N 1
ATOM 7987 C CA . ALA F 2 85 ? -20.466 -45.868 -12.687 1.00 19.01 87 ALA B CA 1
ATOM 7988 C C . ALA F 2 85 ? -19.247 -45.284 -12.004 1.00 20.33 87 ALA B C 1
ATOM 7989 O O . ALA F 2 85 ? -18.604 -45.949 -11.203 1.00 21.35 87 ALA B O 1
ATOM 7991 N N . VAL F 2 86 ? -18.944 -44.027 -12.304 1.00 19.77 88 VAL B N 1
ATOM 7992 C CA . VAL F 2 86 ? -17.846 -43.350 -11.628 1.00 17.76 88 VAL B CA 1
ATOM 7993 C C . VAL F 2 86 ? -18.403 -42.530 -10.473 1.00 17.03 88 VAL B C 1
ATOM 7994 O O . VAL F 2 86 ? -19.407 -41.839 -10.621 1.00 19.46 88 VAL B O 1
ATOM 7998 N N . TYR F 2 87 ? -17.770 -42.639 -9.311 1.00 19.15 89 TYR B N 1
ATOM 7999 C CA . TYR F 2 87 ? -18.203 -41.899 -8.134 1.00 19.82 89 TYR B CA 1
ATOM 8000 C C . TYR F 2 87 ? -17.152 -40.885 -7.715 1.00 21.93 89 TYR B C 1
ATOM 8001 O O . TYR F 2 87 ? -16.000 -41.232 -7.462 1.00 21.80 89 TYR B O 1
ATOM 8010 N N . TYR F 2 88 ? -17.561 -39.623 -7.657 1.00 18.83 90 TYR B N 1
ATOM 8011 C CA . TYR F 2 88 ? -16.661 -38.541 -7.310 1.00 20.47 90 TYR B CA 1
ATOM 8012 C C . TYR F 2 88 ? -16.862 -38.128 -5.864 1.00 22.74 90 TYR B C 1
ATOM 8013 O O . TYR F 2 88 ? -17.988 -37.843 -5.430 1.00 23.36 90 TYR B O 1
ATOM 8022 N N . CYS F 2 89 ? -15.755 -38.099 -5.132 1.00 19.78 91 CYS B N 1
ATOM 8023 C CA . CYS F 2 89 ? -15.709 -37.523 -3.801 1.00 19.75 91 CYS B CA 1
ATOM 8024 C C . CYS F 2 89 ? -15.128 -36.119 -3.887 1.00 24.49 91 CYS B C 1
ATOM 8025 O O . CYS F 2 89 ? -14.073 -35.905 -4.491 1.00 23.31 91 CYS B O 1
ATOM 8028 N N . LEU F 2 90 ? -15.826 -35.165 -3.283 1.00 19.53 92 LEU B N 1
ATOM 8029 C CA . LEU F 2 90 ? -15.416 -33.772 -3.307 1.00 16.59 92 LEU B CA 1
ATOM 8030 C C . LEU F 2 90 ? -15.547 -33.134 -1.930 1.00 16.68 92 LEU B C 1
ATOM 8031 O O . LEU F 2 90 ? -16.402 -33.514 -1.132 1.00 16.73 92 LEU B O 1
ATOM 8036 N N . VAL F 2 91 ? -14.685 -32.167 -1.651 1.00 18.25 93 VAL B N 1
ATOM 8037 C CA . VAL F 2 91 ? -14.873 -31.298 -0.502 1.00 19.08 93 VAL B CA 1
ATOM 8038 C C . VAL F 2 91 ? -15.215 -29.922 -1.075 1.00 22.59 93 VAL B C 1
ATOM 8039 O O . VAL F 2 91 ? -14.491 -29.389 -1.921 1.00 21.12 93 VAL B O 1
ATOM 8043 N N . VAL F 2 92 ? -16.346 -29.364 -0.657 1.00 21.22 94 VAL B N 1
ATOM 8044 C CA . VAL F 2 92 ? -16.937 -28.277 -1.433 1.00 22.15 94 VAL B CA 1
ATOM 8045 C C . VAL F 2 92 ? -17.295 -27.026 -0.638 1.00 20.98 94 VAL B C 1
ATOM 8046 O O . VAL F 2 92 ? -17.969 -27.087 0.386 1.00 21.47 94 VAL B O 1
ATOM 8050 N N . ASP F 2 93 ? -16.851 -25.882 -1.143 1.00 25.13 95 ASP B N 1
ATOM 8051 C CA . ASP F 2 93 ? -17.233 -24.597 -0.588 1.00 21.64 95 ASP B CA 1
ATOM 8052 C C . ASP F 2 93 ? -18.044 -23.858 -1.650 1.00 21.70 95 ASP B C 1
ATOM 8053 O O . ASP F 2 93 ? -19.262 -23.739 -1.540 1.00 26.56 95 ASP B O 1
ATOM 8058 N N . GLN F 2 94 ? -17.371 -23.393 -2.695 1.00 25.50 96 GLN B N 1
ATOM 8059 C CA . GLN F 2 94 ? -18.058 -22.773 -3.823 1.00 28.98 96 GLN B CA 1
ATOM 8060 C C . GLN F 2 94 ? -17.977 -23.640 -5.071 1.00 26.38 96 GLN B C 1
ATOM 8061 O O . GLN F 2 94 ? -18.990 -23.972 -5.681 1.00 29.10 96 GLN B O 1
ATOM 8067 N N . LYS F 2 95 ? -16.752 -23.994 -5.441 1.00 30.28 97 LYS B N 1
ATOM 8068 C CA . LYS F 2 95 ? -16.490 -24.727 -6.671 1.00 24.21 97 LYS B CA 1
ATOM 8069 C C . LYS F 2 95 ? -16.549 -26.241 -6.505 1.00 26.85 97 LYS B C 1
ATOM 8070 O O . LYS F 2 95 ? -16.119 -26.787 -5.489 1.00 24.33 97 LYS B O 1
ATOM 8076 N N . LEU F 2 96 ? -17.078 -26.913 -7.522 1.00 27.15 98 LEU B N 1
ATOM 8077 C CA . LEU F 2 96 ? -16.943 -28.356 -7.643 1.00 21.72 98 LEU B CA 1
ATOM 8078 C C . LEU F 2 96 ? -15.622 -28.690 -8.325 1.00 21.30 98 LEU B C 1
ATOM 8079 O O . LEU F 2 96 ? -15.460 -28.455 -9.521 1.00 22.38 98 LEU B O 1
ATOM 8084 N N . VAL F 2 97 ? -14.669 -29.216 -7.565 1.00 23.84 99 VAL B N 1
ATOM 8085 C CA . VAL F 2 97 ? -13.408 -29.651 -8.154 1.00 28.37 99 VAL B CA 1
ATOM 8086 C C . VAL F 2 97 ? -13.368 -31.176 -8.239 1.00 25.87 99 VAL B C 1
ATOM 8087 O O . VAL F 2 97 ? -13.226 -31.865 -7.229 1.00 26.27 99 VAL B O 1
ATOM 8091 N N . PHE F 2 98 ? -13.501 -31.691 -9.457 1.00 22.17 100 PHE B N 1
ATOM 8092 C CA . PHE F 2 98 ? -13.577 -33.127 -9.688 1.00 23.01 100 PHE B CA 1
ATOM 8093 C C . PHE F 2 98 ? -12.204 -33.774 -9.787 1.00 28.54 100 PHE B C 1
ATOM 8094 O O . PHE F 2 98 ? -11.360 -33.341 -10.573 1.00 30.11 100 PHE B O 1
ATOM 8102 N N . GLY F 2 99 ? -11.988 -34.819 -8.995 1.00 21.54 101 GLY B N 1
ATOM 8103 C CA . GLY F 2 99 ? -10.824 -35.665 -9.162 1.00 21.97 101 GLY B CA 1
ATOM 8104 C C . GLY F 2 99 ? -11.103 -36.689 -10.244 1.00 25.48 101 GLY B C 1
ATOM 8105 O O . GLY F 2 99 ? -11.990 -36.492 -11.075 1.00 26.36 101 GLY B O 1
ATOM 8106 N N . THR F 2 100 ? -10.364 -37.793 -10.228 1.00 27.16 102 THR B N 1
ATOM 8107 C CA . THR F 2 100 ? -10.557 -38.845 -11.221 1.00 28.73 102 THR B CA 1
ATOM 8108 C C . THR F 2 100 ? -11.758 -39.717 -10.860 1.00 28.76 102 THR B C 1
ATOM 8109 O O . THR F 2 100 ? -12.383 -40.324 -11.730 1.00 25.46 102 THR B O 1
ATOM 8113 N N . GLY F 2 101 ? -12.074 -39.770 -9.570 1.00 25.35 103 GLY B N 1
ATOM 8114 C CA . GLY F 2 101 ? -13.178 -40.575 -9.083 1.00 20.65 103 GLY B CA 1
ATOM 8115 C C . GLY F 2 101 ? -12.896 -42.065 -9.056 1.00 23.26 103 GLY B C 1
ATOM 8116 O O . GLY F 2 101 ? -11.962 -42.549 -9.693 1.00 29.27 103 GLY B O 1
ATOM 8117 N N . THR F 2 102 ? -13.715 -42.791 -8.302 1.00 23.26 104 THR B N 1
ATOM 8118 C CA . THR F 2 102 ? -13.665 -44.247 -8.259 1.00 21.79 104 THR B CA 1
ATOM 8119 C C . THR F 2 102 ? -14.558 -44.868 -9.321 1.00 21.59 104 THR B C 1
ATOM 8120 O O . THR F 2 102 ? -15.769 -44.688 -9.283 1.00 23.65 104 THR B O 1
ATOM 8124 N N . ARG F 2 103 ? -13.993 -45.625 -10.253 1.00 23.35 105 ARG B N 1
ATOM 8125 C CA . ARG F 2 103 ? -14.859 -46.324 -11.191 1.00 24.48 105 ARG B CA 1
ATOM 8126 C C . ARG F 2 103 ? -15.288 -47.669 -10.600 1.00 22.03 105 ARG B C 1
ATOM 8127 O O . ARG F 2 103 ? -14.471 -48.538 -10.299 1.00 21.17 105 ARG B O 1
ATOM 8135 N N . LEU F 2 104 ? -16.594 -47.797 -10.397 1.00 20.02 106 LEU B N 1
ATOM 8136 C CA . LEU F 2 104 ? -17.197 -48.987 -9.820 1.00 18.90 106 LEU B CA 1
ATOM 8137 C C . LEU F 2 104 ? -17.824 -49.878 -10.878 1.00 24.39 106 LEU B C 1
ATOM 8138 O O . LEU F 2 104 ? -18.730 -49.453 -11.612 1.00 26.89 106 LEU B O 1
ATOM 8143 N N . LEU F 2 105 ? -17.326 -51.109 -10.949 1.00 20.96 107 LEU B N 1
ATOM 8144 C CA . LEU F 2 105 ? -17.905 -52.141 -11.796 1.00 20.59 107 LEU B CA 1
ATOM 8145 C C . LEU F 2 105 ? -18.697 -53.146 -10.960 1.00 21.31 107 LEU B C 1
ATOM 8146 O O . LEU F 2 105 ? -18.156 -53.771 -10.047 1.00 19.29 107 LEU B O 1
ATOM 8151 N N . VAL F 2 106 ? -19.977 -53.299 -11.282 1.00 20.99 108 VAL B N 1
ATOM 8152 C CA . VAL F 2 106 ? -20.834 -54.258 -10.592 1.00 24.89 108 VAL B CA 1
ATOM 8153 C C . VAL F 2 106 ? -21.102 -55.494 -11.443 1.00 23.67 108 VAL B C 1
ATOM 8154 O O . VAL F 2 106 ? -21.705 -55.405 -12.512 1.00 21.00 108 VAL B O 1
ATOM 8158 N N . SER F 2 107 ? -20.643 -56.645 -10.964 1.00 23.65 109 SER B N 1
ATOM 8159 C CA . SER F 2 107 ? -20.773 -57.897 -11.704 1.00 23.72 109 SER B CA 1
ATOM 8160 C C . SER F 2 107 ? -21.949 -58.731 -11.216 1.00 24.38 109 SER B C 1
ATOM 8161 O O . SER F 2 107 ? -22.302 -58.681 -10.038 1.00 25.89 109 SER B O 1
ATOM 8164 N N . PRO F 2 108 ? -22.566 -59.498 -12.129 1.00 23.75 110 PRO B N 1
ATOM 8165 C CA . PRO F 2 108 ? -23.627 -60.448 -11.788 1.00 27.44 110 PRO B CA 1
ATOM 8166 C C . PRO F 2 108 ? -23.088 -61.686 -11.090 1.00 27.29 110 PRO B C 1
ATOM 8167 O O . PRO F 2 108 ? -21.956 -62.097 -11.345 1.00 28.24 110 PRO B O 1
ATOM 8171 N N . ASN F 2 109 ? -23.901 -62.292 -10.236 1.00 34.90 111 ASN B N 1
ATOM 8172 C CA . ASN F 2 109 ? -23.535 -63.584 -9.684 1.00 37.94 111 ASN B CA 1
ATOM 8173 C C . ASN F 2 109 ? -23.960 -64.685 -10.636 1.00 36.52 111 ASN B C 1
ATOM 8174 O O . ASN F 2 109 ? -25.125 -65.082 -10.667 1.00 35.04 111 ASN B O 1
ATOM 8179 N N . ILE F 2 110 ? -22.999 -65.198 -11.392 1.00 34.65 112 ILE B N 1
ATOM 8180 C CA . ILE F 2 110 ? -23.269 -66.284 -12.314 1.00 38.41 112 ILE B CA 1
ATOM 8181 C C . ILE F 2 110 ? -23.086 -67.599 -11.567 1.00 45.21 112 ILE B C 1
ATOM 8182 O O . ILE F 2 110 ? -21.961 -68.009 -11.274 1.00 38.58 112 ILE B O 1
ATOM 8187 N N . GLN F 2 111 ? -24.194 -68.264 -11.263 1.00 46.41 113 GLN B N 1
ATOM 8188 C CA . GLN F 2 111 ? -24.131 -69.470 -10.448 1.00 62.01 113 GLN B CA 1
ATOM 8189 C C . GLN F 2 111 ? -24.563 -70.686 -11.254 1.00 60.49 113 GLN B C 1
ATOM 8190 O O . GLN F 2 111 ? -24.686 -71.789 -10.723 1.00 66.58 113 GLN B O 1
ATOM 8196 N N . ASN F 2 112 ? -24.789 -70.472 -12.544 1.00 51.42 114 ASN B N 1
ATOM 8197 C CA . ASN F 2 112 ? -24.988 -71.558 -13.492 1.00 46.93 114 ASN B CA 1
ATOM 8198 C C . ASN F 2 112 ? -23.933 -71.573 -14.601 1.00 47.02 114 ASN B C 1
ATOM 8199 O O . ASN F 2 112 ? -24.289 -71.609 -15.780 1.00 44.04 114 ASN B O 1
ATOM 8204 N N . PRO F 2 113 ? -22.635 -71.545 -14.237 1.00 39.85 115 PRO B N 1
ATOM 8205 C CA . PRO F 2 113 ? -21.620 -71.322 -15.272 1.00 37.49 115 PRO B CA 1
ATOM 8206 C C . PRO F 2 113 ? -21.579 -72.442 -16.306 1.00 42.44 115 PRO B C 1
ATOM 8207 O O . PRO F 2 113 ? -21.658 -73.623 -15.966 1.00 40.44 115 PRO B O 1
ATOM 8211 N N . ASP F 2 114 ? -21.460 -72.055 -17.569 1.00 41.22 116 ASP B N 1
ATOM 8212 C CA . ASP F 2 114 ? -21.451 -73.003 -18.671 1.00 38.53 116 ASP B CA 1
ATOM 8213 C C . ASP F 2 114 ? -20.479 -72.537 -19.749 1.00 38.71 116 ASP B C 1
ATOM 8214 O O . ASP F 2 114 ? -20.883 -72.326 -20.892 1.00 42.40 116 ASP B O 1
ATOM 8219 N N . PRO F 2 115 ? -19.193 -72.379 -19.389 1.00 39.23 117 PRO B N 1
ATOM 8220 C CA . PRO F 2 115 ? -18.232 -71.737 -20.294 1.00 38.30 117 PRO B CA 1
ATOM 8221 C C . PRO F 2 115 ? -18.160 -72.431 -21.647 1.00 43.88 117 PRO B C 1
ATOM 8222 O O . PRO F 2 115 ? -18.055 -73.657 -21.709 1.00 46.20 117 PRO B O 1
ATOM 8226 N N . ALA F 2 116 ? -18.248 -71.650 -22.719 1.00 43.21 118 ALA B N 1
ATOM 8227 C CA . ALA F 2 116 ? -18.189 -72.211 -24.062 1.00 41.32 118 ALA B CA 1
ATOM 8228 C C . ALA F 2 116 ? -17.659 -71.196 -25.063 1.00 43.26 118 ALA B C 1
ATOM 8229 O O . ALA F 2 116 ? -17.620 -69.997 -24.789 1.00 45.34 118 ALA B O 1
ATOM 8231 N N . VAL F 2 117 ? -17.253 -71.688 -26.228 1.00 45.85 119 VAL B N 1
ATOM 8232 C CA . VAL F 2 117 ? -16.836 -70.824 -27.323 1.00 43.26 119 VAL B CA 1
ATOM 8233 C C . VAL F 2 117 ? -17.558 -71.241 -28.595 1.00 40.16 119 VAL B C 1
ATOM 8234 O O . VAL F 2 117 ? -17.467 -72.390 -29.016 1.00 43.20 119 VAL B O 1
ATOM 8238 N N . TYR F 2 118 ? -18.268 -70.303 -29.209 1.00 40.15 120 TYR B N 1
ATOM 8239 C CA . TYR F 2 118 ? -19.070 -70.614 -30.384 1.00 44.89 120 TYR B CA 1
ATOM 8240 C C . TYR F 2 118 ? -18.582 -69.840 -31.603 1.00 50.77 120 TYR B C 1
ATOM 8241 O O . TYR F 2 118 ? -17.972 -68.782 -31.468 1.00 54.80 120 TYR B O 1
ATOM 8250 N N . GLN F 2 119 ? -18.856 -70.366 -32.792 1.00 49.89 121 GLN B N 1
ATOM 8251 C CA . GLN F 2 119 ? -18.485 -69.671 -34.019 1.00 55.22 121 GLN B CA 1
ATOM 8252 C C . GLN F 2 119 ? -19.719 -69.154 -34.751 1.00 54.27 121 GLN B C 1
ATOM 8253 O O . GLN F 2 119 ? -20.760 -69.808 -34.778 1.00 54.27 121 GLN B O 1
ATOM 8259 N N . LEU F 2 120 ? -19.592 -67.971 -35.342 1.00 59.97 122 LEU B N 1
ATOM 8260 C CA . LEU F 2 120 ? -20.701 -67.333 -36.038 1.00 66.73 122 LEU B CA 1
ATOM 8261 C C . LEU F 2 120 ? -20.239 -66.918 -37.432 1.00 86.61 122 LEU B C 1
ATOM 8262 O O . LEU F 2 120 ? -19.259 -66.184 -37.575 1.00 89.54 122 LEU B O 1
ATOM 8267 N N . ARG F 2 121 ? -20.940 -67.379 -38.463 1.00 87.32 123 ARG B N 1
ATOM 8268 C CA . ARG F 2 121 ? -20.400 -67.247 -39.807 1.00 96.46 123 ARG B CA 1
ATOM 8269 C C . ARG F 2 121 ? -21.335 -66.620 -40.846 1.00 106.90 123 ARG B C 1
ATOM 8270 O O . ARG F 2 121 ? -21.818 -67.313 -41.739 1.00 107.42 123 ARG B O 1
ATOM 8272 N N . ASP F 2 122 ? -21.576 -65.316 -40.725 1.00 108.34 124 ASP B N 1
ATOM 8273 C CA . ASP F 2 122 ? -22.203 -64.515 -41.780 1.00 110.83 124 ASP B CA 1
ATOM 8274 C C . ASP F 2 122 ? -22.045 -63.054 -41.342 1.00 113.28 124 ASP B C 1
ATOM 8275 O O . ASP F 2 122 ? -22.064 -62.746 -40.151 1.00 116.31 124 ASP B O 1
ATOM 8280 N N . SER F 2 123 ? -21.822 -62.162 -42.296 1.00 114.23 125 SER B N 1
ATOM 8281 C CA . SER F 2 123 ? -22.053 -62.448 -43.700 1.00 120.81 125 SER B CA 1
ATOM 8282 C C . SER F 2 123 ? -20.870 -62.064 -44.596 1.00 113.10 125 SER B C 1
ATOM 8283 O O . SER F 2 123 ? -20.086 -61.201 -44.200 1.00 102.66 125 SER B O 1
ATOM 8285 N N . LYS F 2 124 ? -20.664 -62.716 -45.753 1.00 113.32 126 LYS B N 1
ATOM 8286 C CA . LYS F 2 124 ? -21.331 -63.938 -46.257 1.00 114.28 126 LYS B CA 1
ATOM 8287 C C . LYS F 2 124 ? -20.577 -64.491 -47.470 1.00 119.21 126 LYS B C 1
ATOM 8288 O O . LYS F 2 124 ? -20.895 -64.107 -48.597 1.00 112.76 126 LYS B O 1
ATOM 8290 N N . SER F 2 125 ? -19.605 -65.383 -47.291 1.00 126.13 127 SER B N 1
ATOM 8291 C CA . SER F 2 125 ? -19.160 -65.914 -46.010 1.00 127.72 127 SER B CA 1
ATOM 8292 C C . SER F 2 125 ? -17.696 -66.327 -46.181 1.00 120.53 127 SER B C 1
ATOM 8293 O O . SER F 2 125 ? -17.254 -66.557 -47.307 1.00 127.31 127 SER B O 1
ATOM 8295 N N . SER F 2 126 ? -16.936 -66.401 -45.092 1.00 109.97 128 SER B N 1
ATOM 8296 C CA . SER F 2 126 ? -17.383 -65.946 -43.784 1.00 108.08 128 SER B CA 1
ATOM 8297 C C . SER F 2 126 ? -16.280 -65.086 -43.181 1.00 103.34 128 SER B C 1
ATOM 8298 O O . SER F 2 126 ? -15.531 -65.522 -42.307 1.00 99.91 128 SER B O 1
ATOM 8300 N N . ASP F 2 127 ? -16.200 -63.862 -43.685 1.00 112.93 129 ASP B N 1
ATOM 8301 C CA . ASP F 2 127 ? -15.182 -62.885 -43.348 1.00 105.93 129 ASP B CA 1
ATOM 8302 C C . ASP F 2 127 ? -15.817 -61.539 -42.953 1.00 96.09 129 ASP B C 1
ATOM 8303 O O . ASP F 2 127 ? -16.521 -60.948 -43.770 1.00 88.39 129 ASP B O 1
ATOM 8308 N N . LYS F 2 128 ? -15.569 -61.019 -41.745 1.00 95.33 130 LYS B N 1
ATOM 8309 C CA . LYS F 2 128 ? -14.812 -61.672 -40.675 1.00 85.52 130 LYS B CA 1
ATOM 8310 C C . LYS F 2 128 ? -15.476 -62.950 -40.165 1.00 86.44 130 LYS B C 1
ATOM 8311 O O . LYS F 2 128 ? -16.631 -63.224 -40.485 1.00 88.09 130 LYS B O 1
ATOM 8317 N N . SER F 2 129 ? -14.749 -63.721 -39.361 1.00 83.69 131 SER B N 1
ATOM 8318 C CA . SER F 2 129 ? -15.363 -64.790 -38.579 1.00 84.16 131 SER B CA 1
ATOM 8319 C C . SER F 2 129 ? -15.406 -64.419 -37.101 1.00 76.20 131 SER B C 1
ATOM 8320 O O . SER F 2 129 ? -14.366 -64.184 -36.484 1.00 68.71 131 SER B O 1
ATOM 8323 N N . VAL F 2 130 ? -16.608 -64.385 -36.534 1.00 66.27 132 VAL B N 1
ATOM 8324 C CA . VAL F 2 130 ? -16.778 -63.993 -35.139 1.00 57.21 132 VAL B CA 1
ATOM 8325 C C . VAL F 2 130 ? -16.798 -65.186 -34.179 1.00 60.27 132 VAL B C 1
ATOM 8326 O O . VAL F 2 130 ? -17.495 -66.177 -34.410 1.00 62.42 132 VAL B O 1
ATOM 8330 N N . CYS F 2 131 ? -16.017 -65.076 -33.108 1.00 51.15 133 CYS B N 1
ATOM 8331 C CA . CYS F 2 131 ? -15.971 -66.076 -32.049 1.00 49.42 133 CYS B CA 1
ATOM 8332 C C . CYS F 2 131 ? -16.558 -65.517 -30.757 1.00 46.59 133 CYS B C 1
ATOM 8333 O O . CYS F 2 131 ? -16.311 -64.362 -30.401 1.00 41.38 133 CYS B O 1
ATOM 8336 N N . LEU F 2 132 ? -17.327 -66.345 -30.057 1.00 43.74 134 LEU B N 1
ATOM 8337 C CA . LEU F 2 132 ? -18.068 -65.907 -28.881 1.00 38.10 134 LEU B CA 1
ATOM 8338 C C . LEU F 2 132 ? -17.728 -66.738 -27.649 1.00 37.27 134 LEU B C 1
ATOM 8339 O O . LEU F 2 132 ? -18.067 -67.917 -27.575 1.00 40.53 134 LEU B O 1
ATOM 8344 N N . PHE F 2 133 ? -17.075 -66.116 -26.676 1.00 31.96 135 PHE B N 1
ATOM 8345 C CA . PHE F 2 133 ? -16.738 -66.797 -25.433 1.00 37.04 135 PHE B CA 1
ATOM 8346 C C . PHE F 2 133 ? -17.798 -66.418 -24.409 1.00 35.97 135 PHE B C 1
ATOM 8347 O O . PHE F 2 133 ? -17.897 -65.261 -24.021 1.00 37.11 135 PHE B O 1
ATOM 8355 N N . THR F 2 134 ? -18.588 -67.386 -23.959 1.00 34.18 136 THR B N 1
ATOM 8356 C CA . THR F 2 134 ? -19.790 -67.043 -23.209 1.00 31.39 136 THR B CA 1
ATOM 8357 C C . THR F 2 134 ? -20.112 -68.008 -22.075 1.00 33.81 136 THR B C 1
ATOM 8358 O O . THR F 2 134 ? -19.597 -69.133 -22.019 1.00 33.98 136 THR B O 1
ATOM 8362 N N . ASP F 2 135 ? -20.958 -67.523 -21.168 1.00 33.84 137 ASP B N 1
ATOM 8363 C CA . ASP F 2 135 ? -21.498 -68.287 -20.044 1.00 35.46 137 ASP B CA 1
ATOM 8364 C C . ASP F 2 135 ? -20.429 -68.660 -19.018 1.00 35.05 137 ASP B C 1
ATOM 8365 O O . ASP F 2 135 ? -20.555 -69.662 -18.315 1.00 36.07 137 ASP B O 1
ATOM 8370 N N . PHE F 2 136 ? -19.380 -67.845 -18.933 1.00 35.91 138 PHE B N 1
ATOM 8371 C CA . PHE F 2 136 ? -18.380 -67.991 -17.880 1.00 35.81 138 PHE B CA 1
ATOM 8372 C C . PHE F 2 136 ? -18.776 -67.135 -16.677 1.00 34.84 138 PHE B C 1
ATOM 8373 O O . PHE F 2 136 ? -19.565 -66.199 -16.811 1.00 38.40 138 PHE B O 1
ATOM 8381 N N . ASP F 2 137 ? -18.231 -67.451 -15.506 1.00 32.13 139 ASP B N 1
ATOM 8382 C CA . ASP F 2 137 ? -18.540 -66.696 -14.293 1.00 36.67 139 ASP B CA 1
ATOM 8383 C C . ASP F 2 137 ? -17.708 -65.422 -14.201 1.00 37.62 139 ASP B C 1
ATOM 8384 O O . ASP F 2 137 ? -16.689 -65.286 -14.875 1.00 38.57 139 ASP B O 1
ATOM 8389 N N . SER F 2 138 ? -18.151 -64.490 -13.363 1.00 42.59 140 SER B N 1
ATOM 8390 C CA . SER F 2 138 ? -17.526 -63.173 -13.275 1.00 42.54 140 SER B CA 1
ATOM 8391 C C . SER F 2 138 ? -16.130 -63.186 -12.635 1.00 38.42 140 SER B C 1
ATOM 8392 O O . SER F 2 138 ? -15.442 -62.165 -12.641 1.00 40.75 140 SER B O 1
ATOM 8395 N N . GLN F 2 139 ? -15.709 -64.324 -12.086 1.00 36.22 141 GLN B N 1
ATOM 8396 C CA . GLN F 2 139 ? -14.339 -64.439 -11.584 1.00 37.60 141 GLN B CA 1
ATOM 8397 C C . GLN F 2 139 ? -13.347 -64.668 -12.726 1.00 38.10 141 GLN B C 1
ATOM 8398 O O . GLN F 2 139 ? -12.164 -64.360 -12.594 1.00 42.67 141 GLN B O 1
ATOM 8404 N N . THR F 2 140 ? -13.832 -65.195 -13.846 1.00 36.86 142 THR B N 1
ATOM 8405 C CA . THR F 2 140 ? -13.009 -65.380 -15.040 1.00 37.00 142 THR B CA 1
ATOM 8406 C C . THR F 2 140 ? -12.658 -64.042 -15.697 1.00 36.54 142 THR B C 1
ATOM 8407 O O . THR F 2 140 ? -13.518 -63.173 -15.846 1.00 45.03 142 THR B O 1
ATOM 8411 N N . ASN F 2 141 ? -11.393 -63.873 -16.073 1.00 42.31 143 ASN B N 1
ATOM 8412 C CA . ASN F 2 141 ? -10.950 -62.655 -16.747 1.00 48.71 143 ASN B CA 1
ATOM 8413 C C . ASN F 2 141 ? -10.682 -62.903 -18.231 1.00 47.24 143 ASN B C 1
ATOM 8414 O O . ASN F 2 141 ? -10.140 -63.941 -18.608 1.00 46.18 143 ASN B O 1
ATOM 8419 N N . VAL F 2 142 ? -11.048 -61.936 -19.066 1.00 44.78 144 VAL B N 1
ATOM 8420 C CA . VAL F 2 142 ? -10.881 -62.064 -20.508 1.00 43.49 144 VAL B CA 1
ATOM 8421 C C . VAL F 2 142 ? -9.810 -61.086 -20.962 1.00 47.89 144 VAL B C 1
ATOM 8422 O O . VAL F 2 142 ? -9.856 -59.902 -20.629 1.00 46.23 144 VAL B O 1
ATOM 8426 N N . SER F 2 143 ? -8.857 -61.584 -21.741 1.00 58.25 145 SER B N 1
ATOM 8427 C CA . SER F 2 143 ? -7.646 -60.828 -22.033 1.00 62.28 145 SER B CA 1
ATOM 8428 C C . SER F 2 143 ? -7.529 -60.251 -23.438 1.00 64.97 145 SER B C 1
ATOM 8429 O O . SER F 2 143 ? -8.123 -60.733 -24.404 1.00 60.71 145 SER B O 1
ATOM 8432 N N . GLN F 2 144 ? -6.767 -59.166 -23.487 1.00 76.87 146 GLN B N 1
ATOM 8433 C CA . GLN F 2 144 ? -6.211 -58.578 -24.694 1.00 78.10 146 GLN B CA 1
ATOM 8434 C C . GLN F 2 144 ? -5.542 -59.650 -25.543 1.00 77.12 146 GLN B C 1
ATOM 8435 O O . GLN F 2 144 ? -4.879 -60.542 -25.007 1.00 77.35 146 GLN B O 1
ATOM 8441 N N . SER F 2 145 ? -5.718 -59.587 -26.859 1.00 78.98 147 SER B N 1
ATOM 8442 C CA . SER F 2 145 ? -5.012 -60.530 -27.714 1.00 80.76 147 SER B CA 1
ATOM 8443 C C . SER F 2 145 ? -3.517 -60.235 -27.704 1.00 89.35 147 SER B C 1
ATOM 8444 O O . SER F 2 145 ? -3.104 -59.074 -27.697 1.00 77.16 147 SER B O 1
ATOM 8447 N N . LYS F 2 146 ? -2.717 -61.299 -27.729 1.00 91.16 148 LYS B N 1
ATOM 8448 C CA . LYS F 2 146 ? -1.262 -61.190 -27.798 1.00 91.83 148 LYS B CA 1
ATOM 8449 C C . LYS F 2 146 ? -0.881 -60.721 -29.190 1.00 92.04 148 LYS B C 1
ATOM 8450 O O . LYS F 2 146 ? 0.133 -60.054 -29.411 1.00 89.92 148 LYS B O 1
ATOM 8452 N N . ASP F 2 147 ? -1.744 -61.098 -30.121 1.00 92.21 149 ASP B N 1
ATOM 8453 C CA . ASP F 2 147 ? -1.669 -60.718 -31.516 1.00 88.48 149 ASP B CA 1
ATOM 8454 C C . ASP F 2 147 ? -2.139 -59.286 -31.739 1.00 90.30 149 ASP B C 1
ATOM 8455 O O . ASP F 2 147 ? -2.801 -58.703 -30.885 1.00 92.52 149 ASP B O 1
ATOM 8460 N N . SER F 2 148 ? -1.796 -58.719 -32.889 1.00 94.29 150 SER B N 1
ATOM 8461 C CA . SER F 2 148 ? -2.371 -57.438 -33.283 1.00 100.73 150 SER B CA 1
ATOM 8462 C C . SER F 2 148 ? -3.117 -57.576 -34.597 1.00 96.62 150 SER B C 1
ATOM 8463 O O . SER F 2 148 ? -3.482 -56.590 -35.238 1.00 98.90 150 SER B O 1
ATOM 8466 N N . ASP F 2 149 ? -3.304 -58.825 -35.000 1.00 89.54 151 ASP B N 1
ATOM 8467 C CA . ASP F 2 149 ? -4.209 -59.198 -36.071 1.00 90.42 151 ASP B CA 1
ATOM 8468 C C . ASP F 2 149 ? -5.579 -59.635 -35.529 1.00 82.88 151 ASP B C 1
ATOM 8469 O O . ASP F 2 149 ? -6.539 -59.757 -36.288 1.00 77.55 151 ASP B O 1
ATOM 8474 N N . VAL F 2 150 ? -5.652 -59.906 -34.224 1.00 79.31 152 VAL B N 1
ATOM 8475 C CA . VAL F 2 150 ? -6.903 -60.346 -33.593 1.00 74.13 152 VAL B CA 1
ATOM 8476 C C . VAL F 2 150 ? -7.510 -59.317 -32.636 1.00 67.18 152 VAL B C 1
ATOM 8477 O O . VAL F 2 150 ? -6.818 -58.765 -31.778 1.00 65.67 152 VAL B O 1
ATOM 8481 N N . TYR F 2 151 ? -8.812 -59.079 -32.782 1.00 61.20 153 TYR B N 1
ATOM 8482 C CA . TYR F 2 151 ? -9.518 -58.118 -31.938 1.00 58.74 153 TYR B CA 1
ATOM 8483 C C . TYR F 2 151 ? -10.367 -58.849 -30.898 1.00 56.67 153 TYR B C 1
ATOM 8484 O O . TYR F 2 151 ? -11.242 -59.637 -31.254 1.00 46.88 153 TYR B O 1
ATOM 8493 N N . ILE F 2 152 ? -10.120 -58.569 -29.619 1.00 61.37 154 ILE B N 1
ATOM 8494 C CA . ILE F 2 152 ? -10.876 -59.186 -28.528 1.00 51.45 154 ILE B CA 1
ATOM 8495 C C . ILE F 2 152 ? -11.540 -58.168 -27.603 1.00 50.81 154 ILE B C 1
ATOM 8496 O O . ILE F 2 152 ? -10.920 -57.193 -27.178 1.00 49.47 154 ILE B O 1
ATOM 8501 N N . THR F 2 153 ? -12.814 -58.406 -27.310 1.00 55.94 155 THR B N 1
ATOM 8502 C CA . THR F 2 153 ? -13.597 -57.565 -26.415 1.00 49.58 155 THR B CA 1
ATOM 8503 C C . THR F 2 153 ? -13.428 -57.994 -24.949 1.00 51.66 155 THR B C 1
ATOM 8504 O O . THR F 2 153 ? -13.137 -59.158 -24.671 1.00 53.06 155 THR B O 1
ATOM 8508 N N . ASP F 2 154 ? -13.613 -57.059 -24.018 1.00 52.73 156 ASP B N 1
ATOM 8509 C CA . ASP F 2 154 ? -13.680 -57.381 -22.593 1.00 51.07 156 ASP B CA 1
ATOM 8510 C C . ASP F 2 154 ? -15.044 -57.991 -22.269 1.00 51.49 156 ASP B C 1
ATOM 8511 O O . ASP F 2 154 ? -15.958 -57.937 -23.092 1.00 47.76 156 ASP B O 1
ATOM 8516 N N . LYS F 2 155 ? -15.184 -58.579 -21.084 1.00 51.82 157 LYS B N 1
ATOM 8517 C CA . LYS F 2 155 ? -16.439 -59.234 -20.722 1.00 43.67 157 LYS B CA 1
ATOM 8518 C C . LYS F 2 155 ? -17.603 -58.244 -20.666 1.00 45.12 157 LYS B C 1
ATOM 8519 O O . LYS F 2 155 ? -17.437 -57.075 -20.315 1.00 44.53 157 LYS B O 1
ATOM 8525 N N . CYS F 2 156 ? -18.779 -58.737 -21.034 1.00 40.32 158 CYS B N 1
ATOM 8526 C CA . CYS F 2 156 ? -19.974 -57.924 -21.177 1.00 38.59 158 CYS B CA 1
ATOM 8527 C C . CYS F 2 156 ? -21.170 -58.695 -20.625 1.00 34.07 158 CYS B C 1
ATOM 8528 O O . CYS F 2 156 ? -21.419 -59.837 -21.023 1.00 33.18 158 CYS B O 1
ATOM 8531 N N . VAL F 2 157 ? -21.894 -58.068 -19.702 1.00 34.45 159 VAL B N 1
ATOM 8532 C CA . VAL F 2 157 ? -23.047 -58.690 -19.051 1.00 34.49 159 VAL B CA 1
ATOM 8533 C C . VAL F 2 157 ? -24.383 -58.362 -19.713 1.00 35.33 159 VAL B C 1
ATOM 8534 O O . VAL F 2 157 ? -24.809 -57.205 -19.708 1.00 29.88 159 VAL B O 1
ATOM 8538 N N . LEU F 2 158 ? -25.051 -59.375 -20.263 1.00 30.98 160 LEU B N 1
ATOM 8539 C CA . LEU F 2 158 ? -26.400 -59.172 -20.793 1.00 35.40 160 LEU B CA 1
ATOM 8540 C C . LEU F 2 158 ? -27.447 -59.810 -19.882 1.00 36.44 160 LEU B C 1
ATOM 8541 O O . LEU F 2 158 ? -27.202 -60.849 -19.255 1.00 36.51 160 LEU B O 1
ATOM 8546 N N . ASP F 2 159 ? -28.609 -59.166 -19.809 1.00 35.49 161 ASP B N 1
ATOM 8547 C CA . ASP F 2 159 ? -29.690 -59.607 -18.938 1.00 34.34 161 ASP B CA 1
ATOM 8548 C C . ASP F 2 159 ? -30.945 -59.972 -19.734 1.00 35.45 161 ASP B C 1
ATOM 8549 O O . ASP F 2 159 ? -31.713 -59.101 -20.145 1.00 38.14 161 ASP B O 1
ATOM 8554 N N . MET F 2 160 ? -31.141 -61.269 -19.941 1.00 32.76 162 MET B N 1
ATOM 8555 C CA . MET F 2 160 ? -32.388 -61.798 -20.475 1.00 38.42 162 MET B CA 1
ATOM 8556 C C . MET F 2 160 ? -33.444 -61.763 -19.378 1.00 37.98 162 MET B C 1
ATOM 8557 O O . MET F 2 160 ? -33.631 -62.742 -18.652 1.00 34.02 162 MET B O 1
ATOM 8562 N N . ARG F 2 161 ? -34.128 -60.631 -19.252 1.00 40.27 163 ARG B N 1
ATOM 8563 C CA . ARG F 2 161 ? -35.074 -60.432 -18.160 1.00 40.78 163 ARG B CA 1
ATOM 8564 C C . ARG F 2 161 ? -36.344 -61.256 -18.348 1.00 36.60 163 ARG B C 1
ATOM 8565 O O . ARG F 2 161 ? -37.002 -61.621 -17.374 1.00 37.57 163 ARG B O 1
ATOM 8573 N N . SER F 2 162 ? -36.690 -61.543 -19.600 1.00 36.24 164 SER B N 1
ATOM 8574 C CA . SER F 2 162 ? -37.825 -62.412 -19.904 1.00 34.88 164 SER B CA 1
ATOM 8575 C C . SER F 2 162 ? -37.632 -63.814 -19.320 1.00 35.61 164 SER B C 1
ATOM 8576 O O . SER F 2 162 ? -38.589 -64.580 -19.196 1.00 37.48 164 SER B O 1
ATOM 8579 N N . MET F 2 163 ? -36.391 -64.142 -18.970 1.00 34.23 165 MET B N 1
ATOM 8580 C CA . MET F 2 163 ? -36.048 -65.462 -18.453 1.00 38.91 165 MET B CA 1
ATOM 8581 C C . MET F 2 163 ? -35.329 -65.387 -17.111 1.00 35.40 165 MET B C 1
ATOM 8582 O O . MET F 2 163 ? -34.859 -66.407 -16.604 1.00 37.69 165 MET B O 1
ATOM 8587 N N . ASP F 2 164 ? -35.272 -64.188 -16.532 1.00 33.65 166 ASP B N 1
ATOM 8588 C CA . ASP F 2 164 ? -34.485 -63.931 -15.322 1.00 36.96 166 ASP B CA 1
ATOM 8589 C C . ASP F 2 164 ? -33.089 -64.558 -15.410 1.00 39.81 166 ASP B C 1
ATOM 8590 O O . ASP F 2 164 ? -32.620 -65.195 -14.466 1.00 40.11 166 ASP B O 1
ATOM 8595 N N . PHE F 2 165 ? -32.441 -64.379 -16.558 1.00 34.36 167 PHE B N 1
ATOM 8596 C CA . PHE F 2 165 ? -31.157 -65.010 -16.840 1.00 33.43 167 PHE B CA 1
ATOM 8597 C C . PHE F 2 165 ? -30.077 -63.992 -17.206 1.00 37.79 167 PHE B C 1
ATOM 8598 O O . PHE F 2 165 ? -30.221 -63.269 -18.179 1.00 37.79 167 PHE B O 1
ATOM 8606 N N . LYS F 2 166 ? -28.989 -63.946 -16.442 1.00 38.24 168 LYS B N 1
ATOM 8607 C CA . LYS F 2 166 ? -27.876 -63.053 -16.770 1.00 35.30 168 LYS B CA 1
ATOM 8608 C C . LYS F 2 166 ? -26.679 -63.851 -17.275 1.00 33.79 168 LYS B C 1
ATOM 8609 O O . LYS F 2 166 ? -26.440 -64.970 -16.823 1.00 37.04 168 LYS B O 1
ATOM 8615 N N . SER F 2 167 ? -25.936 -63.286 -18.223 1.00 31.54 169 SER B N 1
ATOM 8616 C CA . SER F 2 167 ? -24.789 -63.999 -18.779 1.00 27.48 169 SER B CA 1
ATOM 8617 C C . SER F 2 167 ? -23.626 -63.094 -19.210 1.00 30.21 169 SER B C 1
ATOM 8618 O O . SER F 2 167 ? -23.828 -61.955 -19.643 1.00 27.05 169 SER B O 1
ATOM 8621 N N . ASN F 2 168 ? -22.409 -63.617 -19.062 1.00 32.39 170 ASN B N 1
ATOM 8622 C CA . ASN F 2 168 ? -21.187 -62.938 -19.494 1.00 29.79 170 ASN B CA 1
ATOM 8623 C C . ASN F 2 168 ? -20.797 -63.297 -20.923 1.00 30.79 170 ASN B C 1
ATOM 8624 O O . ASN F 2 168 ? -21.113 -64.384 -21.403 1.00 34.42 170 ASN B O 1
ATOM 8629 N N . SER F 2 169 ? -20.094 -62.393 -21.597 1.00 35.89 171 SER B N 1
ATOM 8630 C CA . SER F 2 169 ? -19.672 -62.647 -22.973 1.00 35.38 171 SER B CA 1
ATOM 8631 C C . SER F 2 169 ? -18.468 -61.831 -23.432 1.00 39.37 171 SER B C 1
ATOM 8632 O O . SER F 2 169 ? -18.290 -60.690 -23.031 1.00 38.82 171 SER B O 1
ATOM 8635 N N . ALA F 2 170 ? -17.655 -62.420 -24.298 1.00 41.46 172 ALA B N 1
ATOM 8636 C CA . ALA F 2 170 ? -16.624 -61.677 -25.006 1.00 46.38 172 ALA B CA 1
ATOM 8637 C C . ALA F 2 170 ? -16.619 -62.091 -26.471 1.00 42.71 172 ALA B C 1
ATOM 8638 O O . ALA F 2 170 ? -16.980 -63.219 -26.811 1.00 39.13 172 ALA B O 1
ATOM 8640 N N . VAL F 2 171 ? -16.210 -61.170 -27.334 1.00 47.70 173 VAL B N 1
ATOM 8641 C CA . VAL F 2 171 ? -16.223 -61.404 -28.770 1.00 41.07 173 VAL B CA 1
ATOM 8642 C C . VAL F 2 171 ? -14.810 -61.253 -29.311 1.00 46.06 173 VAL B C 1
ATOM 8643 O O . VAL F 2 171 ? -14.092 -60.329 -28.935 1.00 47.71 173 VAL B O 1
ATOM 8647 N N . ALA F 2 172 ? -14.411 -62.165 -30.190 1.00 50.25 174 ALA B N 1
ATOM 8648 C CA . ALA F 2 172 ? -13.107 -62.077 -30.831 1.00 48.17 174 ALA B CA 1
ATOM 8649 C C . ALA F 2 172 ? -13.238 -62.284 -32.330 1.00 47.97 174 ALA B C 1
ATOM 8650 O O . ALA F 2 172 ? -13.871 -63.234 -32.772 1.00 51.46 174 ALA B O 1
ATOM 8652 N N . TRP F 2 173 ? -12.635 -61.404 -33.119 1.00 50.29 175 TRP B N 1
ATOM 8653 C CA . TRP F 2 173 ? -12.700 -61.572 -34.565 1.00 53.38 175 TRP B CA 1
ATOM 8654 C C . TRP F 2 173 ? -11.392 -61.170 -35.231 1.00 57.42 175 TRP B C 1
ATOM 8655 O O . TRP F 2 173 ? -10.593 -60.417 -34.670 1.00 58.64 175 TRP B O 1
ATOM 8666 N N . SER F 2 174 ? -11.182 -61.696 -36.433 1.00 65.54 176 SER B N 1
ATOM 8667 C CA . SER F 2 174 ? -9.969 -61.438 -37.194 1.00 72.52 176 SER B CA 1
ATOM 8668 C C . SER F 2 174 ? -10.244 -61.567 -38.691 1.00 73.40 176 SER B C 1
ATOM 8669 O O . SER F 2 174 ? -11.175 -62.261 -39.103 1.00 68.86 176 SER B O 1
ATOM 8672 N N . ASN F 2 175 ? -9.437 -60.882 -39.494 1.00 80.69 177 ASN B N 1
ATOM 8673 C CA . ASN F 2 175 ? -9.563 -60.928 -40.947 1.00 76.10 177 ASN B CA 1
ATOM 8674 C C . ASN F 2 175 ? -8.929 -62.176 -41.552 1.00 78.10 177 ASN B C 1
ATOM 8675 O O . ASN F 2 175 ? -9.206 -62.532 -42.700 1.00 76.87 177 ASN B O 1
ATOM 8680 N N . LYS F 2 176 ? -8.079 -62.827 -40.763 1.00 77.51 178 LYS B N 1
ATOM 8681 C CA . LYS F 2 176 ? -7.342 -64.016 -41.186 1.00 80.93 178 LYS B CA 1
ATOM 8682 C C . LYS F 2 176 ? -8.125 -65.158 -41.805 1.00 89.81 178 LYS B C 1
ATOM 8683 O O . LYS F 2 176 ? -9.251 -65.456 -41.410 1.00 87.22 178 LYS B O 1
ATOM 8689 N N . SER F 2 177 ? -7.496 -65.799 -42.782 1.00 93.91 179 SER B N 1
ATOM 8690 C CA . SER F 2 177 ? -7.841 -67.163 -43.142 1.00 91.13 179 SER B CA 1
ATOM 8691 C C . SER F 2 177 ? -7.381 -68.081 -42.000 1.00 92.33 179 SER B C 1
ATOM 8692 O O . SER F 2 177 ? -8.065 -69.036 -41.633 1.00 88.02 179 SER B O 1
ATOM 8695 N N . ASP F 2 178 ? -6.202 -67.770 -41.460 1.00 96.16 180 ASP B N 1
ATOM 8696 C CA . ASP F 2 178 ? -5.553 -68.526 -40.384 1.00 96.41 180 ASP B CA 1
ATOM 8697 C C . ASP F 2 178 ? -6.360 -68.638 -39.084 1.00 97.75 180 ASP B C 1
ATOM 8698 O O . ASP F 2 178 ? -6.212 -69.606 -38.334 1.00 100.11 180 ASP B O 1
ATOM 8703 N N . PHE F 2 179 ? -7.208 -67.649 -38.821 1.00 96.13 181 PHE B N 1
ATOM 8704 C CA . PHE F 2 179 ? -7.905 -67.541 -37.538 1.00 86.31 181 PHE B CA 1
ATOM 8705 C C . PHE F 2 179 ? -9.016 -68.571 -37.343 1.00 75.25 181 PHE B C 1
ATOM 8706 O O . PHE F 2 179 ? -9.834 -68.796 -38.233 1.00 69.89 181 PHE B O 1
ATOM 8714 N N . ALA F 2 180 ? -9.035 -69.186 -36.164 1.00 69.59 182 ALA B N 1
ATOM 8715 C CA . ALA F 2 180 ? -10.062 -70.159 -35.808 1.00 64.90 182 ALA B CA 1
ATOM 8716 C C . ALA F 2 180 ? -10.449 -70.007 -34.339 1.00 66.79 182 ALA B C 1
ATOM 8717 O O . ALA F 2 180 ? -9.629 -69.608 -33.512 1.00 69.50 182 ALA B O 1
ATOM 8719 N N . CYS F 2 181 ? -11.698 -70.333 -34.022 1.00 62.17 183 CYS B N 1
ATOM 8720 C CA . CYS F 2 181 ? -12.248 -70.111 -32.686 1.00 58.23 183 CYS B CA 1
ATOM 8721 C C . CYS F 2 181 ? -11.533 -70.887 -31.583 1.00 61.05 183 CYS B C 1
ATOM 8722 O O . CYS F 2 181 ? -11.481 -70.435 -30.438 1.00 64.15 183 CYS B O 1
ATOM 8725 N N . ALA F 2 182 ? -10.989 -72.049 -31.927 1.00 58.18 184 ALA B N 1
ATOM 8726 C CA . ALA F 2 182 ? -10.379 -72.933 -30.939 1.00 65.84 184 ALA B CA 1
ATOM 8727 C C . ALA F 2 182 ? -9.173 -72.298 -30.246 1.00 65.43 184 ALA B C 1
ATOM 8728 O O . ALA F 2 182 ? -8.856 -72.641 -29.103 1.00 57.48 184 ALA B O 1
ATOM 8730 N N . ASN F 2 183 ? -8.513 -71.373 -30.939 1.00 64.51 185 ASN B N 1
ATOM 8731 C CA . ASN F 2 183 ? -7.344 -70.685 -30.397 1.00 64.33 185 ASN B CA 1
ATOM 8732 C C . ASN F 2 183 ? -7.524 -69.176 -30.322 1.00 64.75 185 ASN B C 1
ATOM 8733 O O . ASN F 2 183 ? -6.557 -68.428 -30.172 1.00 64.16 185 ASN B O 1
ATOM 8738 N N . ALA F 2 184 ? -8.768 -68.737 -30.458 1.00 64.42 186 ALA B N 1
ATOM 8739 C CA . ALA F 2 184 ? -9.098 -67.323 -30.398 1.00 61.06 186 ALA B CA 1
ATOM 8740 C C . ALA F 2 184 ? -8.717 -66.732 -29.039 1.00 60.35 186 ALA B C 1
ATOM 8741 O O . ALA F 2 184 ? -8.145 -65.640 -28.966 1.00 55.92 186 ALA B O 1
ATOM 8743 N N . PHE F 2 185 ? -9.036 -67.455 -27.966 1.00 58.34 187 PHE B N 1
ATOM 8744 C CA . PHE F 2 185 ? -8.887 -66.910 -26.616 1.00 58.09 187 PHE B CA 1
ATOM 8745 C C . PHE F 2 185 ? -7.793 -67.438 -25.694 1.00 60.22 187 PHE B C 1
ATOM 8746 O O . PHE F 2 185 ? -7.870 -67.194 -24.490 1.00 63.78 187 PHE B O 1
ATOM 8754 N N . ASN F 2 186 ? -6.772 -68.127 -26.186 1.00 61.71 188 ASN B N 1
ATOM 8755 C CA . ASN F 2 186 ? -5.758 -68.560 -25.219 1.00 72.39 188 ASN B CA 1
ATOM 8756 C C . ASN F 2 186 ? -4.627 -67.561 -25.046 1.00 69.56 188 ASN B C 1
ATOM 8757 O O . ASN F 2 186 ? -3.459 -67.821 -25.353 1.00 72.19 188 ASN B O 1
ATOM 8762 N N . ASN F 2 187 ? -5.044 -66.390 -24.578 1.00 65.32 189 ASN B N 1
ATOM 8763 C CA . ASN F 2 187 ? -4.202 -65.431 -23.892 1.00 66.06 189 ASN B CA 1
ATOM 8764 C C . ASN F 2 187 ? -4.963 -65.122 -22.605 1.00 63.08 189 ASN B C 1
ATOM 8765 O O . ASN F 2 187 ? -4.434 -64.514 -21.673 1.00 67.61 189 ASN B O 1
ATOM 8770 N N . SER F 2 188 ? -6.227 -65.546 -22.580 1.00 62.67 190 SER B N 1
ATOM 8771 C CA . SER F 2 188 ? -7.038 -65.514 -21.370 1.00 59.93 190 SER B CA 1
ATOM 8772 C C . SER F 2 188 ? -6.986 -66.877 -20.695 1.00 56.83 190 SER B C 1
ATOM 8773 O O . SER F 2 188 ? -6.943 -67.912 -21.362 1.00 61.63 190 SER B O 1
ATOM 8776 N N . ILE F 2 189 ? -6.995 -66.874 -19.368 1.00 59.85 191 ILE B N 1
ATOM 8777 C CA . ILE F 2 189 ? -7.046 -68.111 -18.603 1.00 60.27 191 ILE B CA 1
ATOM 8778 C C . ILE F 2 189 ? -8.443 -68.705 -18.713 1.00 60.02 191 ILE B C 1
ATOM 8779 O O . ILE F 2 189 ? -9.381 -68.252 -18.054 1.00 62.08 191 ILE B O 1
ATOM 8784 N N . ILE F 2 190 ? -8.574 -69.717 -19.559 1.00 59.01 192 ILE B N 1
ATOM 8785 C CA . ILE F 2 190 ? -9.876 -70.266 -19.904 1.00 60.53 192 ILE B CA 1
ATOM 8786 C C . ILE F 2 190 ? -10.186 -71.516 -19.080 1.00 59.83 192 ILE B C 1
ATOM 8787 O O . ILE F 2 190 ? -9.305 -72.347 -18.847 1.00 61.04 192 ILE B O 1
ATOM 8792 N N . PRO F 2 191 ? -11.433 -71.627 -18.590 1.00 63.95 193 PRO B N 1
ATOM 8793 C CA . PRO F 2 191 ? -11.838 -72.841 -17.874 1.00 62.07 193 PRO B CA 1
ATOM 8794 C C . PRO F 2 191 ? -11.665 -74.066 -18.759 1.00 63.32 193 PRO B C 1
ATOM 8795 O O . PRO F 2 191 ? -11.917 -73.983 -19.956 1.00 65.44 193 PRO B O 1
ATOM 8799 N N . GLU F 2 192 ? -11.214 -75.177 -18.193 1.00 68.69 194 GLU B N 1
ATOM 8800 C CA . GLU F 2 192 ? -11.049 -76.389 -18.981 1.00 69.80 194 GLU B CA 1
ATOM 8801 C C . GLU F 2 192 ? -12.337 -77.210 -18.989 1.00 69.00 194 GLU B C 1
ATOM 8802 O O . GLU F 2 192 ? -12.385 -78.309 -19.541 1.00 72.24 194 GLU B O 1
ATOM 8808 N N . ASP F 2 193 ? -13.379 -76.658 -18.372 1.00 72.43 195 ASP B N 1
ATOM 8809 C CA . ASP F 2 193 ? -14.737 -77.167 -18.527 1.00 66.55 195 ASP B CA 1
ATOM 8810 C C . ASP F 2 193 ? -15.326 -76.641 -19.829 1.00 60.86 195 ASP B C 1
ATOM 8811 O O . ASP F 2 193 ? -16.376 -77.100 -20.279 1.00 61.81 195 ASP B O 1
ATOM 8816 N N . THR F 2 194 ? -14.640 -75.664 -20.418 1.00 61.76 196 THR B N 1
ATOM 8817 C CA . THR F 2 194 ? -15.141 -74.950 -21.587 1.00 56.17 196 THR B CA 1
ATOM 8818 C C . THR F 2 194 ? -15.497 -75.882 -22.731 1.00 52.18 196 THR B C 1
ATOM 8819 O O . THR F 2 194 ? -14.694 -76.712 -23.155 1.00 52.07 196 THR B O 1
ATOM 8823 N N . PHE F 2 195 ? -16.720 -75.727 -23.223 1.00 58.46 197 PHE B N 1
ATOM 8824 C CA . PHE F 2 195 ? -17.228 -76.536 -24.315 1.00 58.40 197 PHE B CA 1
ATOM 8825 C C . PHE F 2 195 ? -16.792 -75.957 -25.656 1.00 57.86 197 PHE B C 1
ATOM 8826 O O . PHE F 2 195 ? -17.161 -74.838 -26.010 1.00 56.85 197 PHE B O 1
ATOM 8834 N N . PHE F 2 196 ? -15.990 -76.723 -26.391 1.00 60.94 198 PHE B N 1
ATOM 8835 C CA . PHE F 2 196 ? -15.613 -76.361 -27.751 1.00 62.68 198 PHE B CA 1
ATOM 8836 C C . PHE F 2 196 ? -16.309 -77.292 -28.736 1.00 68.31 198 PHE B C 1
ATOM 8837 O O . PHE F 2 196 ? -15.958 -78.468 -28.832 1.00 63.64 198 PHE B O 1
ATOM 8845 N N . PRO F 2 197 ? -17.294 -76.772 -29.481 1.00 70.82 199 PRO B N 1
ATOM 8846 C CA . PRO F 2 197 ? -17.955 -77.610 -30.487 1.00 66.96 199 PRO B CA 1
ATOM 8847 C C . PRO F 2 197 ? -17.089 -77.788 -31.731 1.00 69.59 199 PRO B C 1
ATOM 8848 O O . PRO F 2 197 ? -15.961 -77.289 -31.748 1.00 72.60 199 PRO B O 1
ATOM 8852 N N . SER F 2 198 ? -17.606 -78.523 -32.718 1.00 70.73 200 SER B N 1
ATOM 8853 C CA . SER F 2 198 ? -16.946 -78.776 -34.005 1.00 58.52 200 SER B CA 1
ATOM 8854 C C . SER F 2 198 ? -15.864 -79.842 -33.856 1.00 66.23 200 SER B C 1
ATOM 8855 O O . SER F 2 198 ? -16.007 -80.961 -34.350 1.00 62.63 200 SER B O 1
ATOM 8858 N N . MET G 3 1 ? -37.455 -27.996 -11.977 1.00 56.84 3 MET E N 1
ATOM 8859 C CA . MET G 3 1 ? -37.947 -28.582 -13.218 1.00 66.51 3 MET E CA 1
ATOM 8860 C C . MET G 3 1 ? -39.248 -27.825 -13.612 1.00 57.24 3 MET E C 1
ATOM 8861 O O . MET G 3 1 ? -39.517 -26.809 -12.972 1.00 49.43 3 MET E O 1
ATOM 8866 N N . ASP G 3 2 ? -40.080 -28.239 -14.585 1.00 64.82 4 ASP E N 1
ATOM 8867 C CA . ASP G 3 2 ? -40.216 -29.568 -15.193 1.00 57.05 4 ASP E CA 1
ATOM 8868 C C . ASP G 3 2 ? -39.147 -30.006 -16.199 1.00 54.49 4 ASP E C 1
ATOM 8869 O O . ASP G 3 2 ? -38.914 -31.204 -16.351 1.00 58.51 4 ASP E O 1
ATOM 8874 N N . SER G 3 3 ? -38.489 -29.072 -16.875 1.00 49.78 5 SER E N 1
ATOM 8875 C CA . SER G 3 3 ? -37.504 -29.473 -17.880 1.00 50.56 5 SER E CA 1
ATOM 8876 C C . SER G 3 3 ? -36.079 -29.429 -17.329 1.00 42.77 5 SER E C 1
ATOM 8877 O O . SER G 3 3 ? -35.670 -28.451 -16.704 1.00 38.18 5 SER E O 1
ATOM 8880 N N . GLY G 3 4 ? -35.330 -30.503 -17.561 1.00 39.66 6 GLY E N 1
ATOM 8881 C CA . GLY G 3 4 ? -33.944 -30.575 -17.135 1.00 32.74 6 GLY E CA 1
ATOM 8882 C C . GLY G 3 4 ? -33.065 -29.660 -17.962 1.00 28.05 6 GLY E C 1
ATOM 8883 O O . GLY G 3 4 ? -33.544 -28.988 -18.874 1.00 33.86 6 GLY E O 1
ATOM 8884 N N . VAL G 3 5 ? -31.776 -29.626 -17.643 1.00 30.51 7 VAL E N 1
ATOM 8885 C CA . VAL G 3 5 ? -30.832 -28.817 -18.407 1.00 29.42 7 VAL E CA 1
ATOM 8886 C C . VAL G 3 5 ? -30.688 -29.375 -19.815 1.00 27.66 7 VAL E C 1
ATOM 8887 O O . VAL G 3 5 ? -30.542 -30.583 -19.997 1.00 32.67 7 VAL E O 1
ATOM 8891 N N . THR G 3 6 ? -30.726 -28.497 -20.811 1.00 29.60 8 THR E N 1
ATOM 8892 C CA . THR G 3 6 ? -30.555 -28.933 -22.191 1.00 28.20 8 THR E CA 1
ATOM 8893 C C . THR G 3 6 ? -29.289 -28.346 -22.794 1.00 24.86 8 THR E C 1
ATOM 8894 O O . THR G 3 6 ? -28.864 -27.258 -22.425 1.00 32.79 8 THR E O 1
ATOM 8898 N N . GLN G 3 7 ? -28.669 -29.089 -23.701 1.00 29.27 9 GLN E N 1
ATOM 8899 C CA . GLN G 3 7 ? -27.499 -28.599 -24.419 1.00 28.00 9 GLN E CA 1
ATOM 8900 C C . GLN G 3 7 ? -27.594 -28.926 -25.896 1.00 36.14 9 GLN E C 1
ATOM 8901 O O . GLN G 3 7 ? -28.005 -30.024 -26.269 1.00 41.32 9 GLN E O 1
ATOM 8907 N N . THR G 3 8 ? -27.214 -27.970 -26.735 1.00 36.28 10 THR E N 1
ATOM 8908 C CA . THR G 3 8 ? -27.145 -28.219 -28.169 1.00 33.53 10 THR E CA 1
ATOM 8909 C C . THR G 3 8 ? -25.821 -27.699 -28.710 1.00 34.33 10 THR E C 1
ATOM 8910 O O . THR G 3 8 ? -25.306 -26.697 -28.220 1.00 32.57 10 THR E O 1
ATOM 8914 N N . PRO G 3 9 ? -25.244 -28.388 -29.708 1.00 35.06 11 PRO E N 1
ATOM 8915 C CA . PRO G 3 9 ? -25.657 -29.667 -30.298 1.00 34.08 11 PRO E CA 1
ATOM 8916 C C . PRO G 3 9 ? -25.147 -30.865 -29.501 1.00 36.52 11 PRO E C 1
ATOM 8917 O O . PRO G 3 9 ? -24.305 -30.696 -28.628 1.00 36.45 11 PRO E O 1
ATOM 8921 N N . LYS G 3 10 ? -25.649 -32.060 -29.788 1.00 37.05 12 LYS E N 1
ATOM 8922 C CA . LYS G 3 10 ? -25.157 -33.232 -29.073 1.00 38.08 12 LYS E CA 1
ATOM 8923 C C . LYS G 3 10 ? -23.683 -33.447 -29.349 1.00 34.62 12 LYS E C 1
ATOM 8924 O O . LYS G 3 10 ? -22.946 -33.873 -28.466 1.00 33.13 12 LYS E O 1
ATOM 8930 N N . HIS G 3 11 ? -23.261 -33.178 -30.581 1.00 35.48 13 HIS E N 1
ATOM 8931 C CA . HIS G 3 11 ? -21.875 -33.401 -30.970 1.00 39.39 13 HIS E CA 1
ATOM 8932 C C . HIS G 3 11 ? -21.411 -32.327 -31.930 1.00 41.53 13 HIS E C 1
ATOM 8933 O O . HIS G 3 11 ? -22.217 -31.591 -32.497 1.00 42.16 13 HIS E O 1
ATOM 8940 N N . LEU G 3 12 ? -20.102 -32.248 -32.114 1.00 43.88 14 LEU E N 1
ATOM 8941 C CA . LEU G 3 12 ? -19.532 -31.278 -33.021 1.00 43.00 14 LEU E CA 1
ATOM 8942 C C . LEU G 3 12 ? -18.146 -31.749 -33.444 1.00 47.16 14 LEU E C 1
ATOM 8943 O O . LEU G 3 12 ? -17.286 -32.014 -32.601 1.00 42.34 14 LEU E O 1
ATOM 8948 N N . ILE G 3 13 ? -17.948 -31.876 -34.751 1.00 45.39 15 ILE E N 1
ATOM 8949 C CA . ILE G 3 13 ? -16.635 -32.182 -35.301 1.00 46.46 15 ILE E CA 1
ATOM 8950 C C . ILE G 3 13 ? -16.172 -30.992 -36.125 1.00 53.26 15 ILE E C 1
ATOM 8951 O O . ILE G 3 13 ? -16.888 -30.531 -37.015 1.00 46.81 15 ILE E O 1
ATOM 8956 N N . THR G 3 14 ? -14.972 -30.500 -35.831 1.00 49.85 16 THR E N 1
ATOM 8957 C CA . THR G 3 14 ? -14.505 -29.248 -36.411 1.00 51.74 16 THR E CA 1
ATOM 8958 C C . THR G 3 14 ? -12.982 -29.209 -36.521 1.00 49.30 16 THR E C 1
ATOM 8959 O O . THR G 3 14 ? -12.271 -29.763 -35.681 1.00 47.46 16 THR E O 1
ATOM 8963 N N . ALA G 3 15 ? -12.491 -28.556 -37.572 1.00 47.71 17 ALA E N 1
ATOM 8964 C CA . ALA G 3 15 ? -11.063 -28.496 -37.846 1.00 46.30 17 ALA E CA 1
ATOM 8965 C C . ALA G 3 15 ? -10.342 -27.576 -36.868 1.00 49.31 17 ALA E C 1
ATOM 8966 O O . ALA G 3 15 ? -10.919 -26.604 -36.380 1.00 49.34 17 ALA E O 1
ATOM 8968 N N . THR G 3 16 ? -9.081 -27.891 -36.584 1.00 48.26 18 THR E N 1
ATOM 8969 C CA . THR G 3 16 ? -8.251 -27.031 -35.748 1.00 43.98 18 THR E CA 1
ATOM 8970 C C . THR G 3 16 ? -8.191 -25.618 -36.315 1.00 48.53 18 THR E C 1
ATOM 8971 O O . THR G 3 16 ? -8.239 -25.424 -37.530 1.00 54.93 18 THR E O 1
ATOM 8975 N N . GLY G 3 17 ? -8.077 -24.636 -35.429 1.00 50.85 19 GLY E N 1
ATOM 8976 C CA . GLY G 3 17 ? -7.981 -23.248 -35.837 1.00 51.61 19 GLY E CA 1
ATOM 8977 C C . GLY G 3 17 ? -9.321 -22.563 -36.039 1.00 52.04 19 GLY E C 1
ATOM 8978 O O . GLY G 3 17 ? -9.371 -21.351 -36.247 1.00 52.36 19 GLY E O 1
ATOM 8979 N N . GLN G 3 18 ? -10.408 -23.328 -35.981 1.00 52.29 20 GLN E N 1
ATOM 8980 C CA . GLN G 3 18 ? -11.738 -22.762 -36.201 1.00 52.89 20 GLN E CA 1
ATOM 8981 C C . GLN G 3 18 ? -12.452 -22.425 -34.889 1.00 48.43 20 GLN E C 1
ATOM 8982 O O . GLN G 3 18 ? -11.886 -22.566 -33.806 1.00 48.06 20 GLN E O 1
ATOM 8988 N N . ARG G 3 19 ? -13.695 -21.964 -35.000 1.00 49.53 21 ARG E N 1
ATOM 8989 C CA . ARG G 3 19 ? -14.450 -21.472 -33.852 1.00 50.16 21 ARG E CA 1
ATOM 8990 C C . ARG G 3 19 ? -15.825 -22.139 -33.761 1.00 51.26 21 ARG E C 1
ATOM 8991 O O . ARG G 3 19 ? -16.494 -22.336 -34.776 1.00 49.52 21 ARG E O 1
ATOM 8999 N N . VAL G 3 20 ? -16.244 -22.486 -32.546 1.00 47.04 22 VAL E N 1
ATOM 9000 C CA . VAL G 3 20 ? -17.563 -23.080 -32.330 1.00 50.24 22 VAL E CA 1
ATOM 9001 C C . VAL G 3 20 ? -18.295 -22.391 -31.185 1.00 41.47 22 VAL E C 1
ATOM 9002 O O . VAL G 3 20 ? -17.669 -21.787 -30.322 1.00 43.58 22 VAL E O 1
ATOM 9006 N N . THR G 3 21 ? -19.621 -22.462 -31.187 1.00 35.07 23 THR E N 1
ATOM 9007 C CA . THR G 3 21 ? -20.394 -21.984 -30.046 1.00 40.31 23 THR E CA 1
ATOM 9008 C C . THR G 3 21 ? -21.323 -23.081 -29.541 1.00 39.88 23 THR E C 1
ATOM 9009 O O . THR G 3 21 ? -22.037 -23.714 -30.319 1.00 38.21 23 THR E O 1
ATOM 9013 N N . LEU G 3 22 ? -21.302 -23.305 -28.232 1.00 38.44 24 LEU E N 1
ATOM 9014 C CA . LEU G 3 22 ? -22.127 -24.333 -27.613 1.00 34.29 24 LEU E CA 1
ATOM 9015 C C . LEU G 3 22 ? -23.269 -23.679 -26.853 1.00 31.82 24 LEU E C 1
ATOM 9016 O O . LEU G 3 22 ? -23.084 -22.664 -26.189 1.00 32.25 24 LEU E O 1
ATOM 9021 N N . ARG G 3 23 ? -24.456 -24.260 -26.956 1.00 33.39 25 ARG E N 1
ATOM 9022 C CA . ARG G 3 23 ? -25.635 -23.647 -26.369 1.00 34.96 25 ARG E CA 1
ATOM 9023 C C . ARG G 3 23 ? -26.156 -24.479 -25.207 1.00 35.28 25 ARG E C 1
ATOM 9024 O O . ARG G 3 23 ? -26.088 -25.711 -25.232 1.00 38.26 25 ARG E O 1
ATOM 9032 N N . CYS G 3 24 ? -26.681 -23.801 -24.192 1.00 34.62 26 CYS E N 1
ATOM 9033 C CA . CYS G 3 24 ? -27.229 -24.485 -23.028 1.00 35.67 26 CYS E CA 1
ATOM 9034 C C . CYS G 3 24 ? -28.419 -23.740 -22.437 1.00 32.71 26 CYS E C 1
ATOM 9035 O O . CYS G 3 24 ? -28.410 -22.522 -22.343 1.00 35.12 26 CYS E O 1
ATOM 9038 N N . SER G 3 25 ? -29.443 -24.478 -22.036 1.00 28.68 27 SER E N 1
ATOM 9039 C CA . SER G 3 25 ? -30.560 -23.889 -21.317 1.00 30.94 27 SER E CA 1
ATOM 9040 C C . SER G 3 25 ? -30.655 -24.518 -19.936 1.00 34.06 27 SER E C 1
ATOM 9041 O O . SER G 3 25 ? -30.666 -25.746 -19.807 1.00 33.78 27 SER E O 1
ATOM 9044 N N . PRO G 3 26 ? -30.701 -23.674 -18.895 1.00 29.85 28 PRO E N 1
ATOM 9045 C CA . PRO G 3 26 ? -30.762 -24.159 -17.515 1.00 25.70 28 PRO E CA 1
ATOM 9046 C C . PRO G 3 26 ? -32.076 -24.874 -17.255 1.00 30.07 28 PRO E C 1
ATOM 9047 O O . PRO G 3 26 ? -33.034 -24.668 -18.000 1.00 33.81 28 PRO E O 1
ATOM 9051 N N . ARG G 3 27 ? -32.128 -25.691 -16.209 1.00 27.55 29 ARG E N 1
ATOM 9052 C CA . ARG G 3 27 ? -33.366 -26.368 -15.866 1.00 34.57 29 ARG E CA 1
ATOM 9053 C C . ARG G 3 27 ? -34.369 -25.326 -15.382 1.00 30.63 29 ARG E C 1
ATOM 9054 O O . ARG G 3 27 ? -33.985 -24.322 -14.783 1.00 31.20 29 ARG E O 1
ATOM 9062 N N . SER G 3 28 ? -35.646 -25.565 -15.668 1.00 27.76 30 SER E N 1
ATOM 9063 C CA . SER G 3 28 ? -36.703 -24.597 -15.398 1.00 35.24 30 SER E CA 1
ATOM 9064 C C . SER G 3 28 ? -36.672 -24.087 -13.965 1.00 37.60 30 SER E C 1
ATOM 9065 O O . SER G 3 28 ? -36.894 -24.839 -13.018 1.00 40.06 30 SER E O 1
ATOM 9068 N N . GLY G 3 29 ? -36.392 -22.796 -13.821 1.00 31.87 31 GLY E N 1
ATOM 9069 C CA . GLY G 3 29 ? -36.365 -22.151 -12.524 1.00 25.61 31 GLY E CA 1
ATOM 9070 C C . GLY G 3 29 ? -34.971 -21.747 -12.094 1.00 27.53 31 GLY E C 1
ATOM 9071 O O . GLY G 3 29 ? -34.812 -20.854 -11.266 1.00 29.17 31 GLY E O 1
ATOM 9072 N N . ASP G 3 30 ? -33.958 -22.374 -12.682 1.00 29.02 32 ASP E N 1
ATOM 9073 C CA . ASP G 3 30 ? -32.579 -22.095 -12.298 1.00 28.15 32 ASP E CA 1
ATOM 9074 C C . ASP G 3 30 ? -32.063 -20.839 -12.991 1.00 28.42 32 ASP E C 1
ATOM 9075 O O . ASP G 3 30 ? -32.254 -20.658 -14.193 1.00 25.98 32 ASP E O 1
ATOM 9080 N N . LEU G 3 31 ? -31.405 -19.975 -12.224 1.00 30.51 33 LEU E N 1
ATOM 9081 C CA . LEU G 3 31 ? -30.881 -18.723 -12.758 1.00 27.75 33 LEU E CA 1
ATOM 9082 C C . LEU G 3 31 ? -29.379 -18.773 -12.976 1.00 24.94 33 LEU E C 1
ATOM 9083 O O . LEU G 3 31 ? -28.811 -17.896 -13.626 1.00 23.18 33 LEU E O 1
ATOM 9088 N N . SER G 3 32 ? -28.734 -19.803 -12.440 1.00 27.01 34 SER E N 1
ATOM 9089 C CA . SER G 3 32 ? -27.282 -19.890 -12.515 1.00 20.52 34 SER E CA 1
ATOM 9090 C C . SER G 3 32 ? -26.843 -21.019 -13.433 1.00 22.41 34 SER E C 1
ATOM 9091 O O . SER G 3 32 ? -27.369 -22.131 -13.361 1.00 25.22 34 SER E O 1
ATOM 9094 N N . VAL G 3 33 ? -25.865 -20.724 -14.283 1.00 21.24 35 VAL E N 1
ATOM 9095 C CA . VAL G 3 33 ? -25.363 -21.680 -15.257 1.00 23.35 35 VAL E CA 1
ATOM 9096 C C . VAL G 3 33 ? -23.862 -21.900 -15.072 1.00 23.49 35 VAL E C 1
ATOM 9097 O O . VAL G 3 33 ? -23.105 -20.953 -14.897 1.00 25.27 35 VAL E O 1
ATOM 9101 N N . TYR G 3 34 ? -23.447 -23.163 -15.110 1.00 29.55 36 TYR E N 1
ATOM 9102 C CA . TYR G 3 34 ? -22.051 -23.554 -14.999 1.00 20.79 36 TYR E CA 1
ATOM 9103 C C . TYR G 3 34 ? -21.591 -24.199 -16.299 1.00 16.61 36 TYR E C 1
ATOM 9104 O O . TYR G 3 34 ? -22.372 -24.872 -16.969 1.00 22.90 36 TYR E O 1
ATOM 9113 N N . TRP G 3 35 ? -20.317 -24.018 -16.631 1.00 24.15 37 TRP E N 1
ATOM 9114 C CA . TRP G 3 35 ? -19.691 -24.720 -17.747 1.00 22.68 37 TRP E CA 1
ATOM 9115 C C . TRP G 3 35 ? -18.510 -25.555 -17.261 1.00 23.34 37 TRP E C 1
ATOM 9116 O O . TRP G 3 35 ? -17.668 -25.081 -16.496 1.00 22.80 37 TRP E O 1
ATOM 9127 N N . TYR G 3 36 ? -18.455 -26.800 -17.720 1.00 21.73 38 TYR E N 1
ATOM 9128 C CA . TYR G 3 36 ? -17.393 -27.722 -17.349 1.00 20.42 38 TYR E CA 1
ATOM 9129 C C . TYR G 3 36 ? -16.779 -28.367 -18.575 1.00 21.66 38 TYR E C 1
ATOM 9130 O O . TYR G 3 36 ? -17.447 -28.548 -19.595 1.00 20.79 38 TYR E O 1
ATOM 9139 N N . GLN G 3 37 ? -15.507 -28.726 -18.459 1.00 24.59 39 GLN E N 1
ATOM 9140 C CA . GLN G 3 37 ? -14.824 -29.472 -19.502 1.00 27.53 39 GLN E CA 1
ATOM 9141 C C . GLN G 3 37 ? -14.322 -30.804 -18.952 1.00 29.13 39 GLN E C 1
ATOM 9142 O O . GLN G 3 37 ? -13.663 -30.850 -17.915 1.00 33.18 39 GLN E O 1
ATOM 9148 N N . GLN G 3 38 ? -14.657 -31.886 -19.645 1.00 28.58 40 GLN E N 1
ATOM 9149 C CA . GLN G 3 38 ? -14.164 -33.215 -19.313 1.00 34.04 40 GLN E CA 1
ATOM 9150 C C . GLN G 3 38 ? -13.332 -33.796 -20.448 1.00 31.51 40 GLN E C 1
ATOM 9151 O O . GLN G 3 38 ? -13.869 -34.206 -21.477 1.00 24.88 40 GLN E O 1
ATOM 9157 N N . SER G 3 39 ? -12.018 -33.822 -20.251 1.00 37.19 41 SER E N 1
ATOM 9158 C CA . SER G 3 39 ? -11.112 -34.471 -21.186 1.00 36.48 41 SER E CA 1
ATOM 9159 C C . SER G 3 39 ? -11.055 -35.959 -20.874 1.00 45.15 41 SER E C 1
ATOM 9160 O O . SER G 3 39 ? -11.495 -36.387 -19.807 1.00 46.30 41 SER E O 1
ATOM 9163 N N . LEU G 3 40 ? -10.513 -36.742 -21.802 1.00 53.14 42 LEU E N 1
ATOM 9164 C CA . LEU G 3 40 ? -10.567 -38.199 -21.710 1.00 57.67 42 LEU E CA 1
ATOM 9165 C C . LEU G 3 40 ? -9.895 -38.744 -20.451 1.00 58.46 42 LEU E C 1
ATOM 9166 O O . LEU G 3 40 ? -8.766 -38.370 -20.123 1.00 52.91 42 LEU E O 1
ATOM 9171 N N . ASP G 3 41 ? -10.618 -39.622 -19.756 1.00 56.81 43 ASP E N 1
ATOM 9172 C CA . ASP G 3 41 ? -10.170 -40.241 -18.508 1.00 57.10 43 ASP E CA 1
ATOM 9173 C C . ASP G 3 41 ? -9.839 -39.207 -17.436 1.00 55.22 43 ASP E C 1
ATOM 9174 O O . ASP G 3 41 ? -8.852 -39.339 -16.713 1.00 54.30 43 ASP E O 1
ATOM 9179 N N . GLN G 3 42 ? -10.676 -38.180 -17.339 1.00 60.65 44 GLN E N 1
ATOM 9180 C CA . GLN G 3 42 ? -10.516 -37.157 -16.313 1.00 59.80 44 GLN E CA 1
ATOM 9181 C C . GLN G 3 42 ? -11.848 -36.793 -15.670 1.00 49.34 44 GLN E C 1
ATOM 9182 O O . GLN G 3 42 ? -12.917 -37.120 -16.190 1.00 37.64 44 GLN E O 1
ATOM 9188 N N . GLY G 3 43 ? -11.773 -36.126 -14.524 1.00 46.98 45 GLY E N 1
ATOM 9189 C CA . GLY G 3 43 ? -12.936 -35.479 -13.955 1.00 40.64 45 GLY E CA 1
ATOM 9190 C C . GLY G 3 43 ? -13.212 -34.197 -14.718 1.00 37.91 45 GLY E C 1
ATOM 9191 O O . GLY G 3 43 ? -12.377 -33.733 -15.495 1.00 35.93 45 GLY E O 1
ATOM 9192 N N . LEU G 3 44 ? -14.382 -33.618 -14.495 1.00 29.75 46 LEU E N 1
ATOM 9193 C CA . LEU G 3 44 ? -14.732 -32.366 -15.145 1.00 30.83 46 LEU E CA 1
ATOM 9194 C C . LEU G 3 44 ? -13.918 -31.215 -14.560 1.00 31.36 46 LEU E C 1
ATOM 9195 O O . LEU G 3 44 ? -13.673 -31.170 -13.354 1.00 34.88 46 LEU E O 1
ATOM 9200 N N . GLN G 3 45 ? -13.496 -30.289 -15.415 1.00 27.53 47 GLN E N 1
ATOM 9201 C CA . GLN G 3 45 ? -12.848 -29.067 -14.946 1.00 30.80 47 GLN E CA 1
ATOM 9202 C C . GLN G 3 45 ? -13.788 -27.886 -15.099 1.00 25.11 47 GLN E C 1
ATOM 9203 O O . GLN G 3 45 ? -14.348 -27.664 -16.173 1.00 23.81 47 GLN E O 1
ATOM 9209 N N . PHE G 3 46 ? -13.965 -27.141 -14.012 1.00 24.54 48 PHE E N 1
ATOM 9210 C CA . PHE G 3 46 ? -14.849 -25.985 -14.010 1.00 23.12 48 PHE E CA 1
ATOM 9211 C C . PHE G 3 46 ? -14.296 -24.884 -14.904 1.00 22.93 48 PHE E C 1
ATOM 9212 O O . PHE G 3 46 ? -13.112 -24.554 -14.836 1.00 19.75 48 PHE E O 1
ATOM 9220 N N . LEU G 3 47 ? -15.155 -24.325 -15.748 1.00 19.72 49 LEU E N 1
ATOM 9221 C CA . LEU G 3 47 ? -14.734 -23.277 -16.663 1.00 26.91 49 LEU E CA 1
ATOM 9222 C C . LEU G 3 47 ? -15.223 -21.906 -16.207 1.00 29.76 49 LEU E C 1
ATOM 9223 O O . LEU G 3 47 ? -14.417 -20.998 -15.997 1.00 28.89 49 LEU E O 1
ATOM 9228 N N . ILE G 3 48 ? -16.536 -21.766 -16.035 1.00 28.26 50 ILE E N 1
ATOM 9229 C CA . ILE G 3 48 ? -17.125 -20.477 -15.690 1.00 23.38 50 ILE E CA 1
ATOM 9230 C C . ILE G 3 48 ? -18.582 -20.613 -15.234 1.00 26.55 50 ILE E C 1
ATOM 9231 O O . ILE G 3 48 ? -19.313 -21.493 -15.685 1.00 25.73 50 ILE E O 1
ATOM 9236 N N . GLN G 3 49 ? -18.988 -19.742 -14.318 1.00 25.27 51 GLN E N 1
ATOM 9237 C CA . GLN G 3 49 ? -20.341 -19.730 -13.786 1.00 19.96 51 GLN E CA 1
ATOM 9238 C C . GLN G 3 49 ? -20.951 -18.338 -13.837 1.00 22.95 51 GLN E C 1
ATOM 9239 O O . GLN G 3 49 ? -20.342 -17.358 -13.380 1.00 29.01 51 GLN E O 1
ATOM 9245 N N . TYR G 3 50 ? -22.173 -18.281 -14.361 1.00 21.92 52 TYR E N 1
ATOM 9246 C CA . TYR G 3 50 ? -22.960 -17.059 -14.446 1.00 25.21 52 TYR E CA 1
ATOM 9247 C C . TYR G 3 50 ? -24.177 -17.163 -13.541 1.00 24.10 52 TYR E C 1
ATOM 9248 O O . TYR G 3 50 ? -24.695 -18.253 -13.315 1.00 22.50 52 TYR E O 1
ATOM 9257 N N . TYR G 3 51 ? -24.621 -16.026 -13.017 1.00 26.80 53 TYR E N 1
ATOM 9258 C CA . TYR G 3 51 ? -25.901 -15.946 -12.321 1.00 24.62 53 TYR E CA 1
ATOM 9259 C C . TYR G 3 51 ? -26.741 -14.791 -12.842 1.00 24.33 53 TYR E C 1
ATOM 9260 O O . TYR G 3 51 ? -26.373 -13.628 -12.673 1.00 27.84 53 TYR E O 1
ATOM 9269 N N . ASN G 3 52 ? -27.863 -15.124 -13.472 1.00 24.66 54 ASN E N 1
ATOM 9270 C CA . ASN G 3 52 ? -28.843 -14.138 -13.924 1.00 26.75 54 ASN E CA 1
ATOM 9271 C C . ASN G 3 52 ? -28.206 -13.063 -14.809 1.00 29.48 54 ASN E C 1
ATOM 9272 O O . ASN G 3 52 ? -28.426 -11.867 -14.620 1.00 25.90 54 ASN E O 1
ATOM 9277 N N . GLY G 3 53 ? -27.401 -13.505 -15.769 1.00 29.04 55 GLY E N 1
ATOM 9278 C CA . GLY G 3 53 ? -26.773 -12.601 -16.712 1.00 28.81 55 GLY E CA 1
ATOM 9279 C C . GLY G 3 53 ? -25.355 -12.214 -16.341 1.00 28.83 55 GLY E C 1
ATOM 9280 O O . GLY G 3 53 ? -24.541 -11.926 -17.218 1.00 31.77 55 GLY E O 1
ATOM 9281 N N . GLU G 3 54 ? -25.055 -12.205 -15.045 1.00 26.53 56 GLU E N 1
ATOM 9282 C CA . GLU G 3 54 ? -23.748 -11.756 -14.571 1.00 27.08 56 GLU E CA 1
ATOM 9283 C C . GLU G 3 54 ? -22.799 -12.910 -14.280 1.00 30.96 56 GLU E C 1
ATOM 9284 O O . GLU G 3 54 ? -23.194 -13.926 -13.709 1.00 30.65 56 GLU E O 1
ATOM 9290 N N . GLU G 3 55 ? -21.541 -12.736 -14.669 1.00 29.55 57 GLU E N 1
ATOM 9291 C CA . GLU G 3 55 ? -20.482 -13.667 -14.309 1.00 24.22 57 GLU E CA 1
ATOM 9292 C C . GLU G 3 55 ? -20.314 -13.754 -12.800 1.00 27.09 57 GLU E C 1
ATOM 9293 O O . GLU G 3 55 ? -20.220 -12.732 -12.124 1.00 32.24 57 GLU E O 1
ATOM 9299 N N . ARG G 3 56 ? -20.269 -14.974 -12.272 1.00 28.68 58 ARG E N 1
ATOM 9300 C CA . ARG G 3 56 ? -20.084 -15.162 -10.838 1.00 23.07 58 ARG E CA 1
ATOM 9301 C C . ARG G 3 56 ? -18.734 -15.785 -10.495 1.00 24.53 58 ARG E C 1
ATOM 9302 O O . ARG G 3 56 ? -18.093 -15.376 -9.527 1.00 22.23 58 ARG E O 1
ATOM 9310 N N . ALA G 3 57 ? -18.293 -16.770 -11.273 1.00 27.55 59 ALA E N 1
ATOM 9311 C CA . ALA G 3 57 ? -17.025 -17.426 -10.939 1.00 30.14 59 ALA E CA 1
ATOM 9312 C C . ALA G 3 57 ? -16.257 -17.912 -12.165 1.00 27.91 59 ALA E C 1
ATOM 9313 O O . ALA G 3 57 ? -16.848 -18.317 -13.152 1.00 29.29 59 ALA E O 1
ATOM 9315 N N . LYS G 3 58 ? -14.932 -17.843 -12.110 1.00 34.07 60 LYS E N 1
ATOM 9316 C CA . LYS G 3 58 ? -14.111 -18.367 -13.198 1.00 30.99 60 LYS E CA 1
ATOM 9317 C C . LYS G 3 58 ? -13.217 -19.503 -12.724 1.00 29.03 60 LYS E C 1
ATOM 9318 O O . LYS G 3 58 ? -12.810 -19.544 -11.563 1.00 29.19 60 LYS E O 1
ATOM 9324 N N . GLY G 3 59 ? -12.917 -20.421 -13.636 1.00 35.04 61 GLY E N 1
ATOM 9325 C CA . GLY G 3 59 ? -11.994 -21.508 -13.370 1.00 34.35 61 GLY E CA 1
ATOM 9326 C C . GLY G 3 59 ? -10.649 -21.192 -13.994 1.00 36.99 61 GLY E C 1
ATOM 9327 O O . GLY G 3 59 ? -10.257 -20.027 -14.076 1.00 39.51 61 GLY E O 1
ATOM 9328 N N . ASN G 3 60 ? -9.940 -22.226 -14.435 1.00 41.24 62 ASN E N 1
ATOM 9329 C CA . ASN G 3 60 ? -8.708 -22.036 -15.189 1.00 46.31 62 ASN E CA 1
ATOM 9330 C C . ASN G 3 60 ? -9.023 -21.948 -16.677 1.00 51.39 62 ASN E C 1
ATOM 9331 O O . ASN G 3 60 ? -8.584 -22.782 -17.469 1.00 56.03 62 ASN E O 1
ATOM 9336 N N . ILE G 3 61 ? -9.782 -20.922 -17.048 1.00 45.11 63 ILE E N 1
ATOM 9337 C CA . ILE G 3 61 ? -10.311 -20.801 -18.400 1.00 45.80 63 ILE E CA 1
ATOM 9338 C C . ILE G 3 61 ? -9.450 -19.900 -19.294 1.00 50.97 63 ILE E C 1
ATOM 9339 O O . ILE G 3 61 ? -9.114 -18.771 -18.931 1.00 58.09 63 ILE E O 1
ATOM 9344 N N . LEU G 3 62 ? -9.095 -20.424 -20.465 1.00 57.58 64 LEU E N 1
ATOM 9345 C CA . LEU G 3 62 ? -8.236 -19.732 -21.425 1.00 49.43 64 LEU E CA 1
ATOM 9346 C C . LEU G 3 62 ? -8.920 -18.529 -22.056 1.00 49.20 64 LEU E C 1
ATOM 9347 O O . LEU G 3 62 ? -10.143 -18.488 -22.178 1.00 51.91 64 LEU E O 1
ATOM 9352 N N . GLU G 3 63 ? -8.112 -17.552 -22.459 1.00 54.67 65 GLU E N 1
ATOM 9353 C CA . GLU G 3 63 ? -8.615 -16.304 -23.017 1.00 52.75 65 GLU E CA 1
ATOM 9354 C C . GLU G 3 63 ? -9.359 -16.503 -24.338 1.00 50.17 65 GLU E C 1
ATOM 9355 O O . GLU G 3 63 ? -10.148 -15.653 -24.746 1.00 44.93 65 GLU E O 1
ATOM 9361 N N . ARG G 3 64 ? -9.115 -17.633 -24.996 1.00 52.01 66 ARG E N 1
ATOM 9362 C CA . ARG G 3 64 ? -9.829 -17.972 -26.224 1.00 51.76 66 ARG E CA 1
ATOM 9363 C C . ARG G 3 64 ? -11.207 -18.585 -25.957 1.00 49.99 66 ARG E C 1
ATOM 9364 O O . ARG G 3 64 ? -12.035 -18.681 -26.864 1.00 42.48 66 ARG E O 1
ATOM 9372 N N . PHE G 3 65 ? -11.448 -18.998 -24.715 1.00 52.32 67 PHE E N 1
ATOM 9373 C CA . PHE G 3 65 ? -12.784 -19.408 -24.289 1.00 45.97 67 PHE E CA 1
ATOM 9374 C C . PHE G 3 65 ? -13.566 -18.191 -23.797 1.00 39.84 67 PHE E C 1
ATOM 9375 O O . PHE G 3 65 ? -13.046 -17.396 -23.016 1.00 45.49 67 PHE E O 1
ATOM 9383 N N . SER G 3 66 ? -14.808 -18.044 -24.247 1.00 35.90 68 SER E N 1
ATOM 9384 C CA . SER G 3 66 ? -15.626 -16.898 -23.846 1.00 38.31 68 SER E CA 1
ATOM 9385 C C . SER G 3 66 ? -17.095 -17.284 -23.708 1.00 39.09 68 SER E C 1
ATOM 9386 O O . SER G 3 66 ? -17.645 -17.909 -24.595 1.00 40.10 68 SER E O 1
ATOM 9389 N N . ALA G 3 67 ? -17.751 -16.884 -22.625 1.00 34.47 69 ALA E N 1
ATOM 9390 C CA . ALA G 3 67 ? -19.136 -17.302 -22.427 1.00 33.01 69 ALA E CA 1
ATOM 9391 C C . ALA G 3 67 ? -20.085 -16.131 -22.197 1.00 37.47 69 ALA E C 1
ATOM 9392 O O . ALA G 3 67 ? -19.661 -14.979 -22.088 1.00 34.16 69 ALA E O 1
ATOM 9394 N N . GLN G 3 68 ? -21.376 -16.439 -22.123 1.00 33.20 70 GLN E N 1
ATOM 9395 C CA . GLN G 3 68 ? -22.403 -15.413 -21.983 1.00 30.17 70 GLN E CA 1
ATOM 9396 C C . GLN G 3 68 ? -23.710 -16.003 -21.471 1.00 33.01 70 GLN E C 1
ATOM 9397 O O . GLN G 3 68 ? -24.040 -17.143 -21.784 1.00 34.22 70 GLN E O 1
ATOM 9403 N N . GLN G 3 69 ? -24.443 -15.234 -20.670 1.00 36.53 71 GLN E N 1
ATOM 9404 C CA . GLN G 3 69 ? -25.791 -15.630 -20.271 1.00 34.49 71 GLN E CA 1
ATOM 9405 C C . GLN G 3 69 ? -26.806 -14.542 -20.614 1.00 32.35 71 GLN E C 1
ATOM 9406 O O . GLN G 3 69 ? -26.696 -13.405 -20.160 1.00 35.84 71 GLN E O 1
ATOM 9412 N N . PHE G 3 70 ? -27.804 -14.920 -21.403 1.00 35.18 72 PHE E N 1
ATOM 9413 C CA . PHE G 3 70 ? -28.786 -13.989 -21.948 1.00 32.01 72 PHE E CA 1
ATOM 9414 C C . PHE G 3 70 ? -29.979 -13.803 -21.002 1.00 38.25 72 PHE E C 1
ATOM 9415 O O . PHE G 3 70 ? -30.158 -14.592 -20.074 1.00 40.24 72 PHE E O 1
ATOM 9423 N N . PRO G 3 71 ? -30.790 -12.749 -21.225 1.00 40.14 73 PRO E N 1
ATOM 9424 C CA . PRO G 3 71 ? -31.954 -12.461 -20.375 1.00 37.79 73 PRO E CA 1
ATOM 9425 C C . PRO G 3 71 ? -32.921 -13.628 -20.162 1.00 36.01 73 PRO E C 1
ATOM 9426 O O . PRO G 3 71 ? -33.534 -13.702 -19.097 1.00 33.63 73 PRO E O 1
ATOM 9430 N N . ASP G 3 72 ? -33.054 -14.521 -21.139 1.00 31.07 74 ASP E N 1
ATOM 9431 C CA . ASP G 3 72 ? -33.951 -15.665 -20.987 1.00 35.48 74 ASP E CA 1
ATOM 9432 C C . ASP G 3 72 ? -33.254 -16.796 -20.239 1.00 35.02 74 ASP E C 1
ATOM 9433 O O . ASP G 3 72 ? -33.794 -17.897 -20.126 1.00 30.41 74 ASP E O 1
ATOM 9438 N N . LEU G 3 73 ? -32.040 -16.496 -19.770 1.00 36.05 75 LEU E N 1
ATOM 9439 C CA . LEU G 3 73 ? -31.225 -17.340 -18.887 1.00 33.28 75 LEU E CA 1
ATOM 9440 C C . LEU G 3 73 ? -30.461 -18.440 -19.619 1.00 36.13 75 LEU E C 1
ATOM 9441 O O . LEU G 3 73 ? -29.635 -19.128 -19.015 1.00 24.43 75 LEU E O 1
ATOM 9446 N N . HIS G 3 74 ? -30.715 -18.605 -20.914 1.00 37.05 76 HIS E N 1
ATOM 9447 C CA . HIS G 3 74 ? -29.911 -19.543 -21.688 1.00 37.32 76 HIS E CA 1
ATOM 9448 C C . HIS G 3 74 ? -28.504 -18.969 -21.808 1.00 32.69 76 HIS E C 1
ATOM 9449 O O . HIS G 3 74 ? -28.295 -17.767 -21.634 1.00 27.52 76 HIS E O 1
ATOM 9456 N N . SER G 3 75 ? -27.539 -19.835 -22.088 1.00 31.27 77 SER E N 1
ATOM 9457 C CA . SER G 3 75 ? -26.141 -19.442 -22.101 1.00 26.97 77 SER E CA 1
ATOM 9458 C C . SER G 3 75 ? -25.400 -20.009 -23.301 1.00 30.93 77 SER E C 1
ATOM 9459 O O . SER G 3 75 ? -25.785 -21.039 -23.859 1.00 35.38 77 SER E O 1
ATOM 9462 N N . GLU G 3 76 ? -24.322 -19.333 -23.681 1.00 26.57 78 GLU E N 1
ATOM 9463 C CA . GLU G 3 76 ? -23.534 -19.740 -24.835 1.00 33.36 78 GLU E CA 1
ATOM 9464 C C . GLU G 3 76 ? -22.043 -19.692 -24.529 1.00 34.99 78 GLU E C 1
ATOM 9465 O O . GLU G 3 76 ? -21.536 -18.717 -23.965 1.00 40.55 78 GLU E O 1
ATOM 9471 N N . LEU G 3 77 ? -21.355 -20.766 -24.898 1.00 32.20 79 LEU E N 1
ATOM 9472 C CA . LEU G 3 77 ? -19.925 -20.903 -24.669 1.00 34.64 79 LEU E CA 1
ATOM 9473 C C . LEU G 3 77 ? -19.179 -21.010 -25.992 1.00 34.58 79 LEU E C 1
ATOM 9474 O O . LEU G 3 77 ? -19.237 -22.030 -26.676 1.00 34.66 79 LEU E O 1
ATOM 9479 N N . ASN G 3 78 ? -18.466 -19.947 -26.334 1.00 35.03 80 ASN E N 1
ATOM 9480 C CA . ASN G 3 78 ? -17.732 -19.868 -27.582 1.00 37.74 80 ASN E CA 1
ATOM 9481 C C . ASN G 3 78 ? -16.284 -20.277 -27.380 1.00 34.85 80 ASN E C 1
ATOM 9482 O O . ASN G 3 78 ? -15.566 -19.717 -26.544 1.00 34.26 80 ASN E O 1
ATOM 9487 N N . LEU G 3 79 ? -15.881 -21.278 -28.151 1.00 36.07 81 LEU E N 1
ATOM 9488 C CA . LEU G 3 79 ? -14.526 -21.796 -28.161 1.00 41.92 81 LEU E CA 1
ATOM 9489 C C . LEU G 3 79 ? -13.851 -21.312 -29.440 1.00 49.64 81 LEU E C 1
ATOM 9490 O O . LEU G 3 79 ? -14.330 -21.593 -30.541 1.00 51.28 81 LEU E O 1
ATOM 9495 N N . SER G 3 80 ? -12.751 -20.579 -29.303 1.00 46.96 82 SER E N 1
ATOM 9496 C CA . SER G 3 80 ? -12.129 -19.950 -30.462 1.00 48.73 82 SER E CA 1
ATOM 9497 C C . SER G 3 80 ? -10.715 -20.451 -30.696 1.00 52.77 82 SER E C 1
ATOM 9498 O O . SER G 3 80 ? -10.003 -20.792 -29.749 1.00 48.79 82 SER E O 1
ATOM 9501 N N . SER G 3 81 ? -10.316 -20.477 -31.966 1.00 53.76 83 SER E N 1
ATOM 9502 C CA . SER G 3 81 ? -8.994 -20.947 -32.358 1.00 48.35 83 SER E CA 1
ATOM 9503 C C . SER G 3 81 ? -8.778 -22.369 -31.860 1.00 47.43 83 SER E C 1
ATOM 9504 O O . SER G 3 81 ? -7.786 -22.661 -31.191 1.00 44.54 83 SER E O 1
ATOM 9507 N N . LEU G 3 82 ? -9.737 -23.237 -32.165 1.00 45.01 84 LEU E N 1
ATOM 9508 C CA . LEU G 3 82 ? -9.735 -24.609 -31.671 1.00 46.81 84 LEU E CA 1
ATOM 9509 C C . LEU G 3 82 ? -8.457 -25.345 -32.033 1.00 44.87 84 LEU E C 1
ATOM 9510 O O . LEU G 3 82 ? -7.939 -25.204 -33.137 1.00 51.49 84 LEU E O 1
ATOM 9515 N N . GLU G 3 83 ? -7.939 -26.113 -31.084 1.00 45.95 85 GLU E N 1
ATOM 9516 C CA . GLU G 3 83 ? -6.815 -26.993 -31.355 1.00 52.20 85 GLU E CA 1
ATOM 9517 C C . GLU G 3 83 ? -7.153 -28.392 -30.856 1.00 51.28 85 GLU E C 1
ATOM 9518 O O . GLU G 3 83 ? -8.241 -28.618 -30.321 1.00 47.60 85 GLU E O 1
ATOM 9524 N N . LEU G 3 84 ? -6.230 -29.328 -31.049 1.00 49.09 86 LEU E N 1
ATOM 9525 C CA . LEU G 3 84 ? -6.486 -30.736 -30.770 1.00 51.84 86 LEU E CA 1
ATOM 9526 C C . LEU G 3 84 ? -6.886 -30.981 -29.317 1.00 51.56 86 LEU E C 1
ATOM 9527 O O . LEU G 3 84 ? -7.773 -31.790 -29.040 1.00 47.47 86 LEU E O 1
ATOM 9532 N N . GLY G 3 85 ? -6.239 -30.270 -28.398 1.00 47.49 87 GLY E N 1
ATOM 9533 C CA . GLY G 3 85 ? -6.462 -30.470 -26.976 1.00 42.47 87 GLY E CA 1
ATOM 9534 C C . GLY G 3 85 ? -7.814 -30.003 -26.466 1.00 38.72 87 GLY E C 1
ATOM 9535 O O . GLY G 3 85 ? -8.168 -30.261 -25.318 1.00 37.40 87 GLY E O 1
ATOM 9536 N N . ASP G 3 86 ? -8.569 -29.312 -27.314 1.00 41.33 88 ASP E N 1
ATOM 9537 C CA . ASP G 3 86 ? -9.897 -28.833 -26.942 1.00 41.53 88 ASP E CA 1
ATOM 9538 C C . ASP G 3 86 ? -10.945 -29.936 -27.068 1.00 43.17 88 ASP E C 1
ATOM 9539 O O . ASP G 3 86 ? -12.098 -29.761 -26.667 1.00 40.22 88 ASP E O 1
ATOM 9544 N N . SER G 3 87 ? -10.541 -31.065 -27.642 1.00 45.74 89 SER E N 1
ATOM 9545 C CA . SER G 3 87 ? -11.448 -32.186 -27.844 1.00 37.90 89 SER E CA 1
ATOM 9546 C C . SER G 3 87 ? -11.843 -32.788 -26.503 1.00 37.89 89 SER E C 1
ATOM 9547 O O . SER G 3 87 ? -10.995 -33.307 -25.774 1.00 38.74 89 SER E O 1
ATOM 9550 N N . ALA G 3 88 ? -13.134 -32.724 -26.189 1.00 31.23 90 ALA E N 1
ATOM 9551 C CA . ALA G 3 88 ? -13.619 -33.120 -24.871 1.00 26.70 90 ALA E CA 1
ATOM 9552 C C . ALA G 3 88 ? -15.137 -33.123 -24.808 1.00 27.18 90 ALA E C 1
ATOM 9553 O O . ALA G 3 88 ? -15.813 -32.753 -25.767 1.00 26.55 90 ALA E O 1
ATOM 9555 N N . LEU G 3 89 ? -15.667 -33.541 -23.665 1.00 27.89 91 LEU E N 1
ATOM 9556 C CA . LEU G 3 89 ? -17.077 -33.350 -23.364 1.00 31.53 91 LEU E CA 1
ATOM 9557 C C . LEU G 3 89 ? -17.274 -32.011 -22.665 1.00 29.64 91 LEU E C 1
ATOM 9558 O O . LEU G 3 89 ? -16.594 -31.707 -21.697 1.00 26.69 91 LEU E O 1
ATOM 9563 N N . TYR G 3 90 ? -18.192 -31.199 -23.165 1.00 26.23 92 TYR E N 1
ATOM 9564 C CA . TYR G 3 90 ? -18.472 -29.923 -22.532 1.00 25.08 92 TYR E CA 1
ATOM 9565 C C . TYR G 3 90 ? -19.839 -29.969 -21.878 1.00 26.77 92 TYR E C 1
ATOM 9566 O O . TYR G 3 90 ? -20.864 -30.068 -22.552 1.00 25.50 92 TYR E O 1
ATOM 9575 N N . PHE G 3 91 ? -19.841 -29.907 -20.552 1.00 23.26 93 PHE E N 1
ATOM 9576 C CA . PHE G 3 91 ? -21.074 -30.022 -19.791 1.00 21.39 93 PHE E CA 1
ATOM 9577 C C . PHE G 3 91 ? -21.583 -28.669 -19.319 1.00 24.65 93 PHE E C 1
ATOM 9578 O O . PHE G 3 91 ? -20.809 -27.755 -19.042 1.00 16.39 93 PHE E O 1
ATOM 9586 N N . CYS G 3 92 ? -22.900 -28.539 -19.266 1.00 27.22 94 CYS E N 1
ATOM 9587 C CA . CYS G 3 92 ? -23.515 -27.373 -18.662 1.00 22.27 94 CYS E CA 1
ATOM 9588 C C . CYS G 3 92 ? -24.322 -27.821 -17.452 1.00 26.32 94 CYS E C 1
ATOM 9589 O O . CYS G 3 92 ? -24.988 -28.856 -17.492 1.00 25.67 94 CYS E O 1
ATOM 9592 N N . ALA G 3 93 ? -24.259 -27.050 -16.374 1.00 23.47 95 ALA E N 1
ATOM 9593 C CA . ALA G 3 93 ? -25.036 -27.377 -15.184 1.00 22.92 95 ALA E CA 1
ATOM 9594 C C . ALA G 3 93 ? -25.825 -26.152 -14.744 1.00 22.45 95 ALA E C 1
ATOM 9595 O O . ALA G 3 93 ? -25.542 -25.050 -15.188 1.00 20.74 95 ALA E O 1
ATOM 9597 N N . SER G 3 94 ? -26.833 -26.335 -13.900 1.00 18.42 96 SER E N 1
ATOM 9598 C CA . SER G 3 94 ? -27.588 -25.183 -13.430 1.00 18.37 96 SER E CA 1
ATOM 9599 C C . SER G 3 94 ? -27.948 -25.285 -11.955 1.00 18.26 96 SER E C 1
ATOM 9600 O O . SER G 3 94 ? -28.003 -26.379 -11.392 1.00 18.23 96 SER E O 1
ATOM 9603 N N . SER G 3 95 ? -28.188 -24.131 -11.339 1.00 16.37 97 SER E N 1
ATOM 9604 C CA . SER G 3 95 ? -28.635 -24.082 -9.951 1.00 15.85 97 SER E CA 1
ATOM 9605 C C . SER G 3 95 ? -29.221 -22.714 -9.621 1.00 18.60 97 SER E C 1
ATOM 9606 O O . SER G 3 95 ? -29.380 -21.874 -10.502 1.00 20.59 97 SER E O 1
ATOM 9609 N N . GLY G 3 96 ? -29.523 -22.490 -8.346 1.00 23.56 98 GLY E N 1
ATOM 9610 C CA . GLY G 3 96 ? -30.020 -21.204 -7.891 1.00 27.89 98 GLY E CA 1
ATOM 9611 C C . GLY G 3 96 ? -31.512 -20.985 -8.054 1.00 35.11 98 GLY E C 1
ATOM 9612 O O . GLY G 3 96 ? -32.022 -19.900 -7.782 1.00 57.87 98 GLY E O 1
ATOM 9613 N N . GLY G 3 97 ? -32.217 -22.013 -8.500 1.00 36.83 99 GLY E N 1
ATOM 9614 C CA . GLY G 3 97 ? -33.653 -21.920 -8.679 1.00 37.50 99 GLY E CA 1
ATOM 9615 C C . GLY G 3 97 ? -34.387 -23.052 -7.996 1.00 33.94 99 GLY E C 1
ATOM 9616 O O . GLY G 3 97 ? -34.383 -23.158 -6.771 1.00 41.18 99 GLY E O 1
ATOM 9617 N N . HIS G 3 98 ? -35.062 -23.872 -8.794 1.00 30.77 100 HIS E N 1
ATOM 9618 C CA . HIS G 3 98 ? -35.740 -25.051 -8.274 1.00 33.33 100 HIS E CA 1
ATOM 9619 C C . HIS G 3 98 ? -34.734 -26.073 -7.746 1.00 28.08 100 HIS E C 1
ATOM 9620 O O . HIS G 3 98 ? -34.975 -26.711 -6.722 1.00 35.41 100 HIS E O 1
ATOM 9627 N N . THR G 3 99 ? -33.606 -26.215 -8.440 1.00 26.50 101 THR E N 1
ATOM 9628 C CA . THR G 3 99 ? -32.523 -27.083 -7.984 1.00 22.81 101 THR E CA 1
ATOM 9629 C C . THR G 3 99 ? -32.045 -26.613 -6.616 1.00 27.89 101 THR E C 1
ATOM 9630 O O . THR G 3 99 ? -31.943 -25.410 -6.376 1.00 27.20 101 THR E O 1
ATOM 9634 N N . GLY G 3 100 ? -31.756 -27.557 -5.724 1.00 22.92 102 GLY E N 1
ATOM 9635 C CA . GLY G 3 100 ? -31.279 -27.231 -4.391 1.00 26.15 102 GLY E CA 1
ATOM 9636 C C . GLY G 3 100 ? -30.088 -26.287 -4.349 1.00 20.02 102 GLY E C 1
ATOM 9637 O O . GLY G 3 100 ? -29.287 -26.222 -5.279 1.00 19.54 102 GLY E O 1
ATOM 9638 N N . SER G 3 101 ? -29.978 -25.555 -3.248 1.00 24.63 103 SER E N 1
ATOM 9639 C CA . SER G 3 101 ? -28.943 -24.548 -3.080 1.00 17.49 103 SER E CA 1
ATOM 9640 C C . SER G 3 101 ? -27.551 -25.161 -3.041 1.00 21.32 103 SER E C 1
ATOM 9641 O O . SER G 3 101 ? -26.563 -24.487 -3.326 1.00 20.51 103 SER E O 1
ATOM 9644 N N . ASN G 3 102 ? -27.476 -26.436 -2.669 1.00 20.14 104 ASN E N 1
ATOM 9645 C CA . ASN G 3 102 ? -26.193 -27.109 -2.505 1.00 17.84 104 ASN E CA 1
ATOM 9646 C C . ASN G 3 102 ? -25.910 -28.107 -3.617 1.00 19.31 104 ASN E C 1
ATOM 9647 O O . ASN G 3 102 ? -24.997 -28.925 -3.506 1.00 22.76 104 ASN E O 1
ATOM 9652 N N . GLU G 3 103 ? -26.690 -28.039 -4.689 1.00 20.60 105 GLU E N 1
ATOM 9653 C CA . GLU G 3 103 ? -26.590 -29.024 -5.757 1.00 16.29 105 GLU E CA 1
ATOM 9654 C C . GLU G 3 103 ? -26.473 -28.358 -7.113 1.00 20.27 105 GLU E C 1
ATOM 9655 O O . GLU G 3 103 ? -26.817 -27.186 -7.276 1.00 20.34 105 GLU E O 1
ATOM 9661 N N . GLN G 3 104 ? -25.981 -29.115 -8.084 1.00 15.46 106 GLN E N 1
ATOM 9662 C CA . GLN G 3 104 ? -25.949 -28.654 -9.458 1.00 19.31 106 GLN E CA 1
ATOM 9663 C C . GLN G 3 104 ? -26.598 -29.686 -10.371 1.00 21.45 106 GLN E C 1
ATOM 9664 O O . GLN G 3 104 ? -26.357 -30.885 -10.235 1.00 23.02 106 GLN E O 1
ATOM 9670 N N . PHE G 3 105 ? -27.431 -29.217 -11.294 1.00 20.55 107 PHE E N 1
ATOM 9671 C CA . PHE G 3 105 ? -28.108 -30.101 -12.237 1.00 20.46 107 PHE E CA 1
ATOM 9672 C C . PHE G 3 105 ? -27.369 -30.095 -13.563 1.00 21.45 107 PHE E C 1
ATOM 9673 O O . PHE G 3 105 ? -27.372 -29.090 -14.266 1.00 22.12 107 PHE E O 1
ATOM 9681 N N . PHE G 3 106 ? -26.759 -31.222 -13.916 1.00 19.04 108 PHE E N 1
ATOM 9682 C CA . PHE G 3 106 ? -25.920 -31.282 -15.108 1.00 19.99 108 PHE E CA 1
ATOM 9683 C C . PHE G 3 106 ? -26.719 -31.699 -16.336 1.00 23.82 108 PHE E C 1
ATOM 9684 O O . PHE G 3 106 ? -27.599 -32.559 -16.259 1.00 26.59 108 PHE E O 1
ATOM 9692 N N . GLY G 3 107 ? -26.408 -31.071 -17.467 1.00 23.49 109 GLY E N 1
ATOM 9693 C CA . GLY G 3 107 ? -27.029 -31.412 -18.734 1.00 27.13 109 GLY E CA 1
ATOM 9694 C C . GLY G 3 107 ? -26.376 -32.616 -19.381 1.00 26.21 109 GLY E C 1
ATOM 9695 O O . GLY G 3 107 ? -25.450 -33.198 -18.820 1.00 25.39 109 GLY E O 1
ATOM 9696 N N . PRO G 3 108 ? -26.845 -32.990 -20.579 1.00 26.95 110 PRO E N 1
ATOM 9697 C CA . PRO G 3 108 ? -26.365 -34.205 -21.244 1.00 18.76 110 PRO E CA 1
ATOM 9698 C C . PRO G 3 108 ? -24.973 -34.042 -21.851 1.00 23.17 110 PRO E C 1
ATOM 9699 O O . PRO G 3 108 ? -24.312 -35.040 -22.133 1.00 25.13 110 PRO E O 1
ATOM 9703 N N . GLY G 3 109 ? -24.539 -32.800 -22.045 1.00 28.83 111 GLY E N 1
ATOM 9704 C CA . GLY G 3 109 ? -23.214 -32.529 -22.576 1.00 25.48 111 GLY E CA 1
ATOM 9705 C C . GLY G 3 109 ? -23.148 -32.422 -24.087 1.00 29.85 111 GLY E C 1
ATOM 9706 O O . GLY G 3 109 ? -23.962 -33.003 -24.803 1.00 26.90 111 GLY E O 1
ATOM 9707 N N . THR G 3 110 ? -22.166 -31.667 -24.568 1.00 32.06 112 THR E N 1
ATOM 9708 C CA . THR G 3 110 ? -21.850 -31.598 -25.988 1.00 31.12 112 THR E CA 1
ATOM 9709 C C . THR G 3 110 ? -20.495 -32.230 -26.241 1.00 33.72 112 THR E C 1
ATOM 9710 O O . THR G 3 110 ? -19.505 -31.837 -25.632 1.00 28.83 112 THR E O 1
ATOM 9714 N N . ARG G 3 111 ? -20.432 -33.198 -27.146 1.00 41.18 113 ARG E N 1
ATOM 9715 C CA . ARG G 3 111 ? -19.147 -33.812 -27.429 1.00 38.03 113 ARG E CA 1
ATOM 9716 C C . ARG G 3 111 ? -18.442 -33.097 -28.570 1.00 36.55 113 ARG E C 1
ATOM 9717 O O . ARG G 3 111 ? -18.978 -32.956 -29.667 1.00 38.33 113 ARG E O 1
ATOM 9725 N N . LEU G 3 112 ? -17.230 -32.642 -28.292 1.00 35.13 114 LEU E N 1
ATOM 9726 C CA . LEU G 3 112 ? -16.440 -31.939 -29.283 1.00 38.89 114 LEU E CA 1
ATO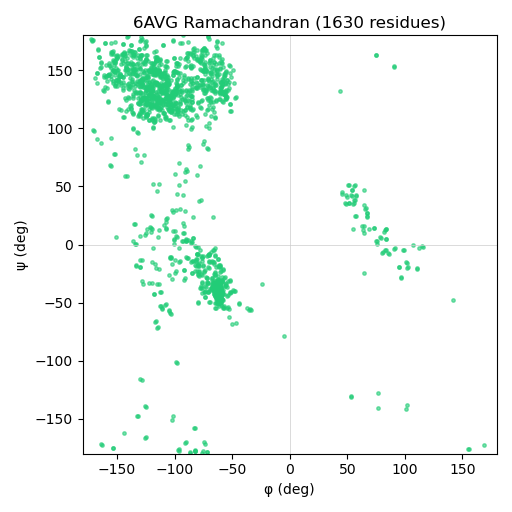M 9727 C C . LEU G 3 112 ? -15.203 -32.742 -29.661 1.00 36.91 114 LEU E C 1
ATOM 9728 O O . LEU G 3 112 ? -14.381 -33.077 -28.806 1.00 38.19 114 LEU E O 1
ATOM 9733 N N . THR G 3 113 ? -15.085 -33.055 -30.946 1.00 41.25 115 THR E N 1
ATOM 9734 C CA . THR G 3 113 ? -13.874 -33.664 -31.474 1.00 41.16 115 THR E CA 1
ATOM 9735 C C . THR G 3 113 ? -13.230 -32.670 -32.427 1.00 41.38 115 THR E C 1
ATOM 9736 O O . THR G 3 113 ? -13.821 -32.296 -33.440 1.00 42.08 115 THR E O 1
ATOM 9740 N N . VAL G 3 114 ? -12.025 -32.229 -32.088 1.00 41.03 116 VAL E N 1
ATOM 9741 C CA . VAL G 3 114 ? -11.310 -31.281 -32.927 1.00 47.49 116 VAL E CA 1
ATOM 9742 C C . VAL G 3 114 ? -10.217 -32.000 -33.708 1.00 49.97 116 VAL E C 1
ATOM 9743 O O . VAL G 3 114 ? -9.310 -32.599 -33.129 1.00 47.28 116 VAL E O 1
ATOM 9747 N N . LEU G 3 115 ? -10.316 -31.930 -35.029 1.00 48.86 117 LEU E N 1
ATOM 9748 C CA . LEU G 3 115 ? -9.404 -32.637 -35.916 1.00 53.01 117 LEU E CA 1
ATOM 9749 C C . LEU G 3 115 ? -8.588 -31.633 -36.707 1.00 55.99 117 LEU E C 1
ATOM 9750 O O . LEU G 3 115 ? -9.037 -30.517 -36.936 1.00 56.41 117 LEU E O 1
ATOM 9755 N N . GLU G 3 116 ? -7.379 -32.005 -37.109 1.00 60.78 118 GLU E N 1
ATOM 9756 C CA . GLU G 3 116 ? -6.593 -31.096 -37.928 1.00 64.56 118 GLU E CA 1
ATOM 9757 C C . GLU G 3 116 ? -7.139 -31.072 -39.348 1.00 67.02 118 GLU E C 1
ATOM 9758 O O . GLU G 3 116 ? -6.949 -30.098 -40.076 1.00 64.25 118 GLU E O 1
ATOM 9764 N N . ASP G 3 117 ? -7.834 -32.137 -39.734 1.00 73.17 119 ASP E N 1
ATOM 9765 C CA . ASP G 3 117 ? -8.537 -32.137 -41.008 1.00 77.29 119 ASP E CA 1
ATOM 9766 C C . ASP G 3 117 ? -9.645 -33.192 -41.047 1.00 72.47 119 ASP E C 1
ATOM 9767 O O . ASP G 3 117 ? -9.503 -34.282 -40.494 1.00 69.58 119 ASP E O 1
ATOM 9772 N N . LEU G 3 118 ? -10.747 -32.853 -41.709 1.00 71.48 120 LEU E N 1
ATOM 9773 C CA . LEU G 3 118 ? -11.911 -33.728 -41.779 1.00 66.57 120 LEU E CA 1
ATOM 9774 C C . LEU G 3 118 ? -11.715 -34.874 -42.764 1.00 75.59 120 LEU E C 1
ATOM 9775 O O . LEU G 3 118 ? -12.644 -35.246 -43.453 1.00 70.48 120 LEU E O 1
ATOM 9780 N N . LYS G 3 119 ? -10.514 -35.436 -42.835 1.00 77.26 121 LYS E N 1
ATOM 9781 C CA . LYS G 3 119 ? -10.243 -36.498 -43.801 1.00 82.26 121 LYS E CA 1
ATOM 9782 C C . LYS G 3 119 ? -10.229 -37.882 -43.175 1.00 81.47 121 LYS E C 1
ATOM 9783 O O . LYS G 3 119 ? -10.566 -38.865 -43.832 1.00 82.80 121 LYS E O 1
ATOM 9789 N N . ASN G 3 120 ? -9.853 -37.969 -41.906 1.00 76.27 122 ASN E N 1
ATOM 9790 C CA . ASN G 3 120 ? -9.843 -39.270 -41.258 1.00 76.64 122 ASN E CA 1
ATOM 9791 C C . ASN G 3 120 ? -11.082 -39.515 -40.402 1.00 65.48 122 ASN E C 1
ATOM 9792 O O . ASN G 3 120 ? -11.032 -40.254 -39.425 1.00 56.82 122 ASN E O 1
ATOM 9797 N N . VAL G 3 121 ? -12.199 -38.911 -40.799 1.00 70.07 123 VAL E N 1
ATOM 9798 C CA . VAL G 3 121 ? -13.502 -39.210 -40.210 1.00 63.22 123 VAL E CA 1
ATOM 9799 C C . VAL G 3 121 ? -14.306 -40.155 -41.109 1.00 66.62 123 VAL E C 1
ATOM 9800 O O . VAL G 3 121 ? -14.635 -39.814 -42.248 1.00 57.13 123 VAL E O 1
ATOM 9804 N N . PHE G 3 122 ? -14.610 -41.348 -40.602 1.00 66.10 124 PHE E N 1
ATOM 9805 C CA . PHE G 3 122 ? -15.329 -42.339 -41.402 1.00 61.54 124 PHE E CA 1
ATOM 9806 C C . PHE G 3 122 ? -16.525 -42.925 -40.654 1.00 61.32 124 PHE E C 1
ATOM 9807 O O . PHE G 3 122 ? -16.488 -43.061 -39.433 1.00 57.86 124 PHE E O 1
ATOM 9815 N N . PRO G 3 123 ? -17.602 -43.257 -41.389 1.00 56.21 125 PRO E N 1
ATOM 9816 C CA . PRO G 3 123 ? -18.770 -43.908 -40.788 1.00 54.17 125 PRO E CA 1
ATOM 9817 C C . PRO G 3 123 ? -18.458 -45.360 -40.438 1.00 59.51 125 PRO E C 1
ATOM 9818 O O . PRO G 3 123 ? -17.435 -45.877 -40.887 1.00 62.82 125 PRO E O 1
ATOM 9822 N N . PRO G 3 124 ? -19.327 -46.020 -39.657 1.00 60.51 126 PRO E N 1
ATOM 9823 C CA . PRO G 3 124 ? -19.038 -47.408 -39.291 1.00 58.98 126 PRO E CA 1
ATOM 9824 C C . PRO G 3 124 ? -19.584 -48.422 -40.283 1.00 59.54 126 PRO E C 1
ATOM 9825 O O . PRO G 3 124 ? -20.478 -48.108 -41.068 1.00 62.43 126 PRO E O 1
ATOM 9829 N N . GLU G 3 125 ? -19.040 -49.632 -40.234 1.00 59.05 127 GLU E N 1
ATOM 9830 C CA . GLU G 3 125 ? -19.603 -50.755 -40.958 1.00 62.75 127 GLU E CA 1
ATOM 9831 C C . GLU G 3 125 ? -20.304 -51.683 -39.993 1.00 53.82 127 GLU E C 1
ATOM 9832 O O . GLU G 3 125 ? -19.694 -52.174 -39.047 1.00 51.03 127 GLU E O 1
ATOM 9838 N N . VAL G 3 126 ? -21.580 -51.942 -40.242 1.00 53.70 128 VAL E N 1
ATOM 9839 C CA . VAL G 3 126 ? -22.339 -52.794 -39.349 1.00 53.49 128 VAL E CA 1
ATOM 9840 C C . VAL G 3 126 ? -22.503 -54.166 -39.983 1.00 51.37 128 VAL E C 1
ATOM 9841 O O . VAL G 3 126 ? -22.918 -54.289 -41.136 1.00 51.37 128 VAL E O 1
ATOM 9845 N N . ALA G 3 127 ? -22.160 -55.195 -39.220 1.00 52.66 129 ALA E N 1
ATOM 9846 C CA . ALA G 3 127 ? -22.278 -56.565 -39.683 1.00 52.89 129 ALA E CA 1
ATOM 9847 C C . ALA G 3 127 ? -22.887 -57.413 -38.576 1.00 46.89 129 ALA E C 1
ATOM 9848 O O . ALA G 3 127 ? -22.414 -57.401 -37.437 1.00 46.42 129 ALA E O 1
ATOM 9850 N N . VAL G 3 128 ? -23.946 -58.139 -38.915 1.00 41.12 130 VAL E N 1
ATOM 9851 C CA . VAL G 3 128 ? -24.625 -58.983 -37.946 1.00 38.62 130 VAL E CA 1
ATOM 9852 C C . VAL G 3 128 ? -24.272 -60.445 -38.167 1.00 47.39 130 VAL E C 1
ATOM 9853 O O . VAL G 3 128 ? -24.409 -60.977 -39.269 1.00 58.27 130 VAL E O 1
ATOM 9857 N N . PHE G 3 129 ? -23.808 -61.080 -37.099 1.00 47.86 131 PHE E N 1
ATOM 9858 C CA . PHE G 3 129 ? -23.398 -62.469 -37.124 1.00 51.25 131 PHE E CA 1
ATOM 9859 C C . PHE G 3 129 ? -24.426 -63.312 -36.387 1.00 53.08 131 PHE E C 1
ATOM 9860 O O . PHE G 3 129 ? -24.781 -63.048 -35.228 1.00 43.27 131 PHE E O 1
ATOM 9868 N N . GLU G 3 130 ? -24.891 -64.329 -37.098 1.00 56.40 132 GLU E N 1
ATOM 9869 C CA . GLU G 3 130 ? -25.976 -65.196 -36.677 1.00 52.08 132 GLU E CA 1
ATOM 9870 C C . GLU G 3 130 ? -25.575 -66.240 -35.645 1.00 48.45 132 GLU E C 1
ATOM 9871 O O . GLU G 3 130 ? -24.428 -66.689 -35.634 1.00 52.88 132 GLU E O 1
ATOM 9877 N N . PRO G 3 131 ? -26.532 -66.642 -34.787 1.00 43.80 133 PRO E N 1
ATOM 9878 C CA . PRO G 3 131 ? -26.262 -67.563 -33.679 1.00 45.62 133 PRO E CA 1
ATOM 9879 C C . PRO G 3 131 ? -25.648 -68.885 -34.112 1.00 45.78 133 PRO E C 1
ATOM 9880 O O . PRO G 3 131 ? -25.941 -69.403 -35.187 1.00 48.66 133 PRO E O 1
ATOM 9884 N N . SER G 3 132 ? -24.781 -69.412 -33.261 1.00 46.65 134 SER E N 1
ATOM 9885 C CA . SER G 3 132 ? -24.212 -70.728 -33.465 1.00 43.34 134 SER E CA 1
ATOM 9886 C C . SER G 3 132 ? -25.271 -71.773 -33.176 1.00 49.88 134 SER E C 1
ATOM 9887 O O . SER G 3 132 ? -25.964 -71.691 -32.163 1.00 48.18 134 SER E O 1
ATOM 9890 N N . GLU G 3 133 ? -25.420 -72.736 -34.076 1.00 58.77 135 GLU E N 1
ATOM 9891 C CA . GLU G 3 133 ? -26.315 -73.861 -33.836 1.00 59.16 135 GLU E CA 1
ATOM 9892 C C . GLU G 3 133 ? -25.870 -74.661 -32.616 1.00 52.39 135 GLU E C 1
ATOM 9893 O O . GLU G 3 133 ? -26.695 -75.250 -31.923 1.00 48.16 135 GLU E O 1
ATOM 9899 N N . ALA G 3 134 ? -24.560 -74.719 -32.391 1.00 45.90 136 ALA E N 1
ATOM 9900 C CA . ALA G 3 134 ? -24.016 -75.334 -31.184 1.00 45.58 136 ALA E CA 1
ATOM 9901 C C . ALA G 3 134 ? -24.585 -74.657 -29.932 1.00 51.32 136 ALA E C 1
ATOM 9902 O O . ALA G 3 134 ? -24.949 -75.325 -28.960 1.00 48.25 136 ALA E O 1
ATOM 9904 N N . GLU G 3 135 ? -24.660 -73.328 -29.964 1.00 49.09 137 GLU E N 1
ATOM 9905 C CA . GLU G 3 135 ? -25.237 -72.565 -28.861 1.00 47.45 137 GLU E CA 1
ATOM 9906 C C . GLU G 3 135 ? -26.722 -72.871 -28.703 1.00 45.78 137 GLU E C 1
ATOM 9907 O O . GLU G 3 135 ? -27.215 -73.034 -27.587 1.00 49.78 137 GLU E O 1
ATOM 9913 N N . ILE G 3 136 ? -27.427 -72.945 -29.827 1.00 45.04 138 ILE E N 1
ATOM 9914 C CA . ILE G 3 136 ? -28.855 -73.245 -29.833 1.00 46.00 138 ILE E CA 1
ATOM 9915 C C . ILE G 3 136 ? -29.154 -74.625 -29.248 1.00 44.48 13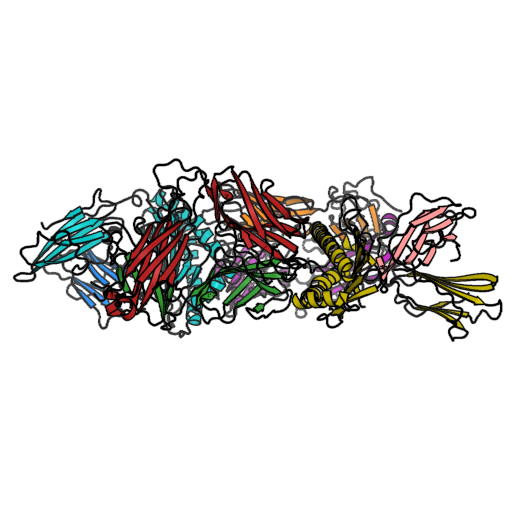8 ILE E C 1
ATOM 9916 O O . ILE G 3 136 ? -30.121 -74.802 -28.508 1.00 47.31 138 ILE E O 1
ATOM 9921 N N . SER G 3 137 ? -28.312 -75.599 -29.573 1.00 50.08 139 SER E N 1
ATOM 9922 C CA . SER G 3 137 ? -28.506 -76.968 -29.110 1.00 54.13 139 SER E CA 1
ATOM 9923 C C . SER G 3 137 ? -28.106 -77.136 -27.648 1.00 50.27 139 SER E C 1
ATOM 9924 O O . SER G 3 137 ? -28.790 -77.810 -26.878 1.00 53.15 139 SER E O 1
ATOM 9927 N N . HIS G 3 138 ? -26.995 -76.512 -27.272 1.00 51.02 140 HIS E N 1
ATOM 9928 C CA . HIS G 3 138 ? -26.453 -76.665 -25.926 1.00 54.55 140 HIS E CA 1
ATOM 9929 C C . HIS G 3 138 ? -27.203 -75.859 -24.868 1.00 48.73 140 HIS E C 1
ATOM 9930 O O . HIS G 3 138 ? -27.350 -76.308 -23.732 1.00 42.39 140 HIS E O 1
ATOM 9937 N N . THR G 3 139 ? -27.675 -74.673 -25.237 1.00 42.23 141 THR E N 1
ATOM 9938 C CA . THR G 3 139 ? -28.209 -73.742 -24.250 1.00 43.51 141 THR E CA 1
ATOM 9939 C C . THR G 3 139 ? -29.681 -73.434 -24.461 1.00 41.76 141 THR E C 1
ATOM 9940 O O . THR G 3 139 ? -30.334 -72.896 -23.568 1.00 42.65 141 THR E O 1
ATOM 9944 N N . GLN G 3 140 ? -30.183 -73.748 -25.654 1.00 44.59 142 GLN E N 1
ATOM 9945 C CA . GLN G 3 140 ? -31.543 -73.397 -26.069 1.00 50.02 142 GLN E CA 1
ATOM 9946 C C . GLN G 3 140 ? -31.705 -71.875 -26.104 1.00 47.31 142 GLN E C 1
ATOM 9947 O O . GLN G 3 140 ? -32.819 -71.351 -26.130 1.00 42.95 142 GLN E O 1
ATOM 9953 N N . LYS G 3 141 ? -30.573 -71.178 -26.090 1.00 47.75 143 LYS E N 1
ATOM 9954 C CA . LYS G 3 141 ? -30.531 -69.733 -26.257 1.00 43.07 143 LYS E CA 1
ATOM 9955 C C . LYS G 3 141 ? -29.751 -69.419 -27.529 1.00 40.98 143 LYS E C 1
ATOM 9956 O O . LYS G 3 141 ? -29.003 -70.258 -28.029 1.00 41.48 143 LYS E O 1
ATOM 9962 N N . ALA G 3 142 ? -29.932 -68.215 -28.054 1.00 38.86 144 ALA E N 1
ATOM 9963 C CA . ALA G 3 142 ? -29.298 -67.826 -29.305 1.00 38.66 144 ALA E CA 1
ATOM 9964 C C . ALA G 3 142 ? -28.759 -66.403 -29.232 1.00 38.93 144 ALA E C 1
ATOM 9965 O O . ALA G 3 142 ? -29.520 -65.449 -29.039 1.00 37.87 144 ALA E O 1
ATOM 9967 N N . THR G 3 143 ? -27.443 -66.269 -29.376 1.00 37.40 145 THR E N 1
ATOM 9968 C CA . THR G 3 143 ? -26.798 -64.962 -29.328 1.00 38.62 145 THR E CA 1
ATOM 9969 C C . THR G 3 143 ? -26.449 -64.437 -30.715 1.00 37.27 145 THR E C 1
ATOM 9970 O O . THR G 3 143 ? -25.636 -65.024 -31.427 1.00 38.47 145 THR E O 1
ATOM 9974 N N . LEU G 3 144 ? -27.071 -63.326 -31.091 1.00 33.95 146 LEU E N 1
ATOM 9975 C CA . LEU G 3 144 ? -26.671 -62.591 -32.279 1.00 37.02 146 LEU E CA 1
ATOM 9976 C C . LEU G 3 144 ? -25.551 -61.642 -31.877 1.00 41.19 146 LEU E C 1
ATOM 9977 O O . LEU G 3 144 ? -25.595 -61.052 -30.794 1.00 39.72 146 LEU E O 1
ATOM 9982 N N . VAL G 3 145 ? -24.552 -61.484 -32.739 1.00 41.55 147 VAL E N 1
ATOM 9983 C CA . VAL G 3 145 ? -23.445 -60.586 -32.422 1.00 41.00 147 VAL E CA 1
ATOM 9984 C C . VAL G 3 145 ? -23.327 -59.482 -33.461 1.00 43.47 147 VAL E C 1
ATOM 9985 O O . VAL G 3 145 ? -23.305 -59.747 -34.652 1.00 46.61 147 VAL E O 1
ATOM 9989 N N . CYS G 3 146 ? -23.251 -58.237 -33.009 1.00 48.41 148 CYS E N 1
ATOM 9990 C CA . CYS G 3 146 ? -23.109 -57.126 -33.938 1.00 42.80 148 CYS E CA 1
ATOM 9991 C C . CYS G 3 146 ? -21.695 -56.565 -33.905 1.00 42.65 148 CYS E C 1
ATOM 9992 O O . CYS G 3 146 ? -21.075 -56.481 -32.844 1.00 38.01 148 CYS E O 1
ATOM 9995 N N . LEU G 3 147 ? -21.192 -56.192 -35.078 1.00 48.86 149 LEU E N 1
ATOM 9996 C CA . LEU G 3 147 ? -19.894 -55.537 -35.186 1.00 42.31 149 LEU E CA 1
ATOM 9997 C C . LEU G 3 147 ? -20.009 -54.220 -35.936 1.00 41.17 149 LEU E C 1
ATOM 9998 O O . LEU G 3 147 ? -20.524 -54.170 -37.052 1.00 42.24 149 LEU E O 1
ATOM 10003 N N . ALA G 3 148 ? -19.524 -53.157 -35.308 1.00 43.36 150 ALA E N 1
ATOM 10004 C CA . ALA G 3 148 ? -19.395 -51.865 -35.958 1.00 45.37 150 ALA E CA 1
ATOM 10005 C C . ALA G 3 148 ? -17.912 -51.563 -36.104 1.00 48.06 150 ALA E C 1
ATOM 10006 O O . ALA G 3 148 ? -17.197 -51.441 -35.112 1.00 40.72 150 ALA E O 1
ATOM 10008 N N . THR G 3 149 ? -17.446 -51.454 -37.343 1.00 51.87 151 THR E N 1
ATOM 10009 C CA . THR G 3 149 ? -16.012 -51.404 -37.597 1.00 52.90 151 THR E CA 1
ATOM 10010 C C . THR G 3 149 ? -15.594 -50.178 -38.399 1.00 51.27 151 THR E C 1
ATOM 10011 O O . THR G 3 149 ? -16.407 -49.559 -39.082 1.00 45.11 151 THR E O 1
ATOM 10015 N N . GLY G 3 150 ? -14.313 -49.838 -38.295 1.00 48.39 152 GLY E N 1
ATOM 10016 C CA . GLY G 3 150 ? -13.717 -48.765 -39.067 1.00 55.02 152 GLY E CA 1
ATOM 10017 C C . GLY G 3 150 ? -14.438 -47.431 -39.058 1.00 58.40 152 GLY E C 1
ATOM 10018 O O . GLY G 3 150 ? -14.700 -46.862 -40.118 1.00 65.64 152 GLY E O 1
ATOM 10019 N N . PHE G 3 151 ? -14.767 -46.923 -37.876 1.00 53.79 153 PHE E N 1
ATOM 10020 C CA . PHE G 3 151 ? -15.390 -45.608 -37.798 1.00 54.83 153 PHE E CA 1
ATOM 10021 C C . PHE G 3 151 ? -14.521 -44.617 -37.035 1.00 61.57 153 PHE E C 1
ATOM 10022 O O . PHE G 3 151 ? -13.740 -44.996 -36.160 1.00 57.04 153 PHE E O 1
ATOM 10030 N N . TYR G 3 152 ? -14.663 -43.345 -37.390 1.00 59.84 154 TYR E N 1
ATOM 10031 C CA . TYR G 3 152 ? -13.982 -42.261 -36.699 1.00 58.06 154 TYR E CA 1
ATOM 10032 C C . TYR G 3 152 ? -14.823 -40.995 -36.805 1.00 56.90 154 TYR E C 1
ATOM 10033 O O . TYR G 3 152 ? -15.430 -40.744 -37.843 1.00 57.80 154 TYR E O 1
ATOM 10042 N N . PRO G 3 153 ? -14.875 -40.197 -35.726 1.00 55.84 155 PRO E N 1
ATOM 10043 C CA . PRO G 3 153 ? -14.253 -40.478 -34.429 1.00 52.51 155 PRO E CA 1
ATOM 10044 C C . PRO G 3 153 ? -15.100 -41.390 -33.546 1.00 54.98 155 PRO E C 1
ATOM 10045 O O . PRO G 3 153 ? -16.155 -41.866 -33.964 1.00 56.00 155 PRO E O 1
ATOM 10049 N N . ASP G 3 154 ? -14.618 -41.628 -32.332 1.00 58.91 156 ASP E N 1
ATOM 10050 C CA . ASP G 3 154 ? -15.271 -42.515 -31.380 1.00 54.54 156 ASP E CA 1
ATOM 10051 C C . ASP G 3 154 ? -16.565 -41.898 -30.853 1.00 54.04 156 ASP E C 1
ATOM 10052 O O . ASP G 3 154 ? -16.582 -41.319 -29.774 1.00 59.85 156 ASP E O 1
ATOM 10057 N N . HIS G 3 155 ? -17.647 -42.021 -31.616 1.00 53.55 157 HIS E N 1
ATOM 10058 C CA . HIS G 3 155 ? -18.918 -41.412 -31.230 1.00 53.05 157 HIS E CA 1
ATOM 10059 C C . HIS G 3 155 ? -20.118 -42.106 -31.872 1.00 48.66 157 HIS E C 1
ATOM 10060 O O . HIS G 3 155 ? -20.801 -41.528 -32.718 1.00 47.59 157 HIS E O 1
ATOM 10067 N N . VAL G 3 156 ? -20.374 -43.345 -31.462 1.00 48.81 158 VAL E N 1
ATOM 10068 C CA . VAL G 3 156 ? -21.487 -44.115 -32.009 1.00 44.61 158 VAL E CA 1
ATOM 10069 C C . VAL G 3 156 ? -22.483 -44.526 -30.925 1.00 46.73 158 VAL E C 1
ATOM 10070 O O . VAL G 3 156 ? -22.115 -44.721 -29.767 1.00 59.21 158 VAL E O 1
ATOM 10074 N N . GLU G 3 157 ? -23.748 -44.647 -31.316 1.00 49.18 159 GLU E N 1
ATOM 10075 C CA . GLU G 3 157 ? -24.803 -45.141 -30.438 1.00 44.66 159 GLU E CA 1
ATOM 10076 C C . GLU G 3 157 ? -25.470 -46.367 -31.056 1.00 42.49 159 GLU E C 1
ATOM 10077 O O . GLU G 3 157 ? -26.223 -46.252 -32.022 1.00 37.98 159 GLU E O 1
ATOM 10083 N N . LEU G 3 158 ? -25.188 -47.539 -30.496 1.00 40.87 160 LEU E N 1
ATOM 10084 C CA . LEU G 3 158 ? -25.701 -48.794 -31.038 1.00 41.31 160 LEU E CA 1
ATOM 10085 C C . LEU G 3 158 ? -26.998 -49.212 -30.345 1.00 44.98 160 LEU E C 1
ATOM 10086 O O . LEU G 3 158 ? -27.120 -49.118 -29.125 1.00 50.07 160 LEU E O 1
ATOM 10091 N N . SER G 3 159 ? -27.963 -49.669 -31.136 1.00 38.48 161 SER E N 1
ATOM 10092 C CA . SER G 3 159 ? -29.233 -50.154 -30.616 1.00 39.30 161 SER E CA 1
ATOM 10093 C C . SER G 3 159 ? -29.723 -51.382 -31.383 1.00 40.40 161 SER E C 1
ATOM 10094 O O . SER G 3 159 ? -29.437 -51.540 -32.571 1.00 41.93 161 SER E O 1
ATOM 10097 N N . TRP G 3 160 ? -30.471 -52.242 -30.699 1.00 35.00 162 TRP E N 1
ATOM 10098 C CA . TRP G 3 160 ? -31.085 -53.402 -31.333 1.00 39.14 162 TRP E CA 1
ATOM 10099 C C . TRP G 3 160 ? -32.581 -53.180 -31.525 1.00 42.09 162 TRP E C 1
ATOM 10100 O O . TRP G 3 160 ? -33.265 -52.655 -30.642 1.00 42.82 162 TRP E O 1
ATOM 10111 N N . TRP G 3 161 ? -33.083 -53.591 -32.682 1.00 39.86 163 TRP E N 1
ATOM 10112 C CA . TRP G 3 161 ? -34.502 -53.482 -32.988 1.00 48.09 163 TRP E CA 1
ATOM 10113 C C . TRP G 3 161 ? -35.037 -54.835 -33.437 1.00 45.57 163 TRP E C 1
ATOM 10114 O O . TRP G 3 161 ? -34.488 -55.458 -34.338 1.00 46.90 163 TRP E O 1
ATOM 10125 N N . VAL G 3 162 ? -36.111 -55.288 -32.806 1.00 42.96 164 VAL E N 1
ATOM 10126 C CA . VAL G 3 162 ? -36.691 -56.580 -33.138 1.00 45.42 164 VAL E CA 1
ATOM 10127 C C . VAL G 3 162 ? -38.134 -56.379 -33.577 1.00 44.07 164 VAL E C 1
ATOM 10128 O O . VAL G 3 162 ? -38.924 -55.733 -32.881 1.00 39.90 164 VAL E O 1
ATOM 10132 N N . ASN G 3 163 ? -38.450 -56.915 -34.753 1.00 44.14 165 ASN E N 1
ATOM 10133 C CA . ASN G 3 163 ? -39.750 -56.734 -35.389 1.00 46.17 165 ASN E CA 1
ATOM 10134 C C . ASN G 3 163 ? -40.148 -55.263 -35.435 1.00 49.74 165 ASN E C 1
ATOM 10135 O O . ASN G 3 163 ? -41.305 -54.911 -35.209 1.00 54.28 165 ASN E O 1
ATOM 10140 N N . GLY G 3 164 ? -39.171 -54.410 -35.733 1.00 48.84 166 GLY E N 1
ATOM 10141 C CA . GLY G 3 164 ? -39.410 -52.988 -35.880 1.00 49.43 166 GLY E CA 1
ATOM 10142 C C . GLY G 3 164 ? -39.438 -52.199 -34.583 1.00 54.16 166 GLY E C 1
ATOM 10143 O O . GLY G 3 164 ? -39.535 -50.972 -34.610 1.00 51.77 166 GLY E O 1
ATOM 10144 N N . LYS G 3 165 ? -39.344 -52.882 -33.442 1.00 56.33 167 LYS E N 1
ATOM 10145 C CA . LYS G 3 165 ? -39.411 -52.189 -32.153 1.00 48.34 167 LYS E CA 1
ATOM 10146 C C . LYS G 3 165 ? -38.124 -52.397 -31.351 1.00 49.91 167 LYS E C 1
ATOM 10147 O O . LYS G 3 165 ? -37.673 -53.525 -31.148 1.00 50.15 167 LYS E O 1
ATOM 10153 N N . GLU G 3 166 ? -37.550 -51.291 -30.890 1.00 49.31 168 GLU E N 1
ATOM 10154 C CA . GLU G 3 166 ? -36.292 -51.300 -30.152 1.00 50.93 168 GLU E CA 1
ATOM 10155 C C . GLU G 3 166 ? -36.376 -52.125 -28.870 1.00 49.86 168 GLU E C 1
ATOM 10156 O O . GLU G 3 166 ? -37.346 -52.023 -28.120 1.00 54.36 168 GLU E O 1
ATOM 10162 N N . VAL G 3 167 ? -35.360 -52.949 -28.630 1.00 41.04 169 VAL E N 1
ATOM 10163 C CA . VAL G 3 167 ? -35.299 -53.739 -27.406 1.00 45.58 169 VAL E CA 1
ATOM 10164 C C . VAL G 3 167 ? -34.143 -53.266 -26.535 1.00 50.29 169 VAL E C 1
ATOM 10165 O O . VAL G 3 167 ? -33.220 -52.609 -27.020 1.00 52.07 169 VAL E O 1
ATOM 10169 N N . HIS G 3 168 ? -34.205 -53.588 -25.247 1.00 50.14 170 HIS E N 1
ATOM 10170 C CA . HIS G 3 168 ? -33.109 -53.288 -24.331 1.00 57.43 170 HIS E CA 1
ATOM 10171 C C . HIS G 3 168 ? -32.704 -54.550 -23.579 1.00 53.63 170 HIS E C 1
ATOM 10172 O O . HIS G 3 168 ? -31.532 -54.752 -23.256 1.00 36.99 170 HIS E O 1
ATOM 10179 N N . SER G 3 169 ? -33.696 -55.392 -23.311 1.00 50.75 171 SER E N 1
ATOM 10180 C CA . SER G 3 169 ? -33.495 -56.671 -22.646 1.00 44.03 171 SER E CA 1
ATOM 10181 C C . SER G 3 169 ? -32.669 -57.643 -23.486 1.00 43.32 171 SER E C 1
ATOM 10182 O O . SER G 3 169 ? -32.858 -57.746 -24.699 1.00 47.46 171 SER E O 1
ATOM 10185 N N . GLY G 3 170 ? -31.752 -58.351 -22.834 1.00 37.20 172 GLY E N 1
ATOM 10186 C CA . GLY G 3 170 ? -30.949 -59.360 -23.501 1.00 33.58 172 GLY E CA 1
ATOM 10187 C C . GLY G 3 170 ? -29.806 -58.779 -24.309 1.00 40.31 172 GLY E C 1
ATOM 10188 O O . GLY G 3 170 ? -29.099 -59.500 -25.014 1.00 40.65 172 GLY E O 1
ATOM 10189 N N . VAL G 3 171 ? -29.620 -57.469 -24.191 1.00 38.60 173 VAL E N 1
ATOM 10190 C CA . VAL G 3 171 ? -28.638 -56.749 -24.989 1.00 31.28 173 VAL E CA 1
ATOM 10191 C C . VAL G 3 171 ? -27.418 -56.362 -24.162 1.00 32.19 173 VAL E C 1
ATOM 10192 O O . VAL G 3 171 ? -27.544 -55.943 -23.012 1.00 32.45 173 VAL E O 1
ATOM 10196 N N . CYS G 3 172 ? -26.237 -56.513 -24.752 1.00 38.86 174 CYS E N 1
ATOM 10197 C CA . CYS G 3 172 ? -25.019 -55.998 -24.140 1.00 37.48 174 CYS E CA 1
ATOM 10198 C C . CYS G 3 172 ? -24.060 -55.396 -25.163 1.00 40.46 174 CYS E C 1
ATOM 10199 O O . CYS G 3 172 ? -23.541 -56.093 -26.032 1.00 38.46 174 CYS E O 1
ATOM 10202 N N . THR G 3 173 ? -23.821 -54.096 -25.038 1.00 39.31 175 THR E N 1
ATOM 10203 C CA . THR G 3 173 ? -22.886 -53.395 -25.907 1.00 36.02 175 THR E CA 1
ATOM 10204 C C . THR G 3 173 ? -21.610 -53.092 -25.129 1.00 40.42 175 THR E C 1
ATOM 10205 O O . THR G 3 173 ? -21.665 -52.808 -23.933 1.00 48.98 175 THR E O 1
ATOM 10209 N N . ASP G 3 174 ? -20.466 -53.163 -25.806 1.00 39.91 176 ASP E N 1
ATOM 10210 C CA . ASP G 3 174 ? -19.170 -52.917 -25.177 1.00 48.03 176 ASP E CA 1
ATOM 10211 C C . ASP G 3 174 ? -19.161 -51.527 -24.564 1.00 49.70 176 ASP E C 1
ATOM 10212 O O . ASP G 3 174 ? -19.745 -50.606 -25.134 1.00 55.45 176 ASP E O 1
ATOM 10217 N N . PRO G 3 175 ? -18.535 -51.375 -23.385 1.00 50.83 177 PRO E N 1
ATOM 10218 C CA . PRO G 3 175 ? -18.484 -50.056 -22.742 1.00 49.82 177 PRO E CA 1
ATOM 10219 C C . PRO G 3 175 ? -17.955 -48.972 -23.676 1.00 55.38 177 PRO E C 1
ATOM 10220 O O . PRO G 3 175 ? -18.677 -48.022 -23.983 1.00 61.93 177 PRO E O 1
ATOM 10224 N N . GLN G 3 176 ? -16.708 -49.119 -24.114 1.00 56.22 178 GLN E N 1
ATOM 10225 C CA . GLN G 3 176 ? -16.155 -48.282 -25.173 1.00 64.66 178 GLN E CA 1
ATOM 10226 C C . GLN G 3 176 ? -15.247 -49.111 -26.089 1.00 58.78 178 GLN E C 1
ATOM 10227 O O . GLN G 3 176 ? -14.592 -50.048 -25.633 1.00 51.99 178 GLN E O 1
ATOM 10233 N N . PRO G 3 177 ? -15.211 -48.765 -27.386 1.00 58.59 179 PRO E N 1
ATOM 10234 C CA . PRO G 3 177 ? -14.535 -49.543 -28.436 1.00 55.25 179 PRO E CA 1
ATOM 10235 C C . PRO G 3 177 ? -13.027 -49.819 -28.301 1.00 55.31 179 PRO E C 1
ATOM 10236 O O . PRO G 3 177 ? -12.344 -49.321 -27.406 1.00 54.94 179 PRO E O 1
ATOM 10240 N N . LEU G 3 178 ? -12.548 -50.651 -29.226 1.00 56.24 180 LEU E N 1
ATOM 10241 C CA . LEU G 3 178 ? -11.142 -51.011 -29.386 1.00 49.92 180 LEU E CA 1
ATOM 10242 C C . LEU G 3 178 ? -10.526 -50.137 -30.470 1.00 52.43 180 LEU E C 1
ATOM 10243 O O . LEU G 3 178 ? -11.236 -49.667 -31.365 1.00 49.90 180 LEU E O 1
ATOM 10248 N N . LYS G 3 179 ? -9.217 -49.910 -30.405 1.00 55.24 181 LYS E N 1
ATOM 10249 C CA . LYS G 3 179 ? -8.558 -49.248 -31.527 1.00 61.11 181 LYS E CA 1
ATOM 10250 C C . LYS G 3 179 ? -8.118 -50.291 -32.541 1.00 58.95 181 LYS E C 1
ATOM 10251 O O . LYS G 3 179 ? -7.385 -51.222 -32.214 1.00 59.30 181 LYS E O 1
ATOM 10257 N N . GLU G 3 180 ? -8.573 -50.108 -33.777 1.00 57.25 182 GLU E N 1
ATOM 10258 C CA . GLU G 3 180 ? -8.315 -51.048 -34.861 1.00 61.33 182 GLU E CA 1
ATOM 10259 C C . GLU G 3 180 ? -6.827 -51.071 -35.196 1.00 64.84 182 GLU E C 1
ATOM 10260 O O . GLU G 3 180 ? -6.272 -52.105 -35.570 1.00 64.32 182 GLU E O 1
ATOM 10266 N N . GLN G 3 181 ? -6.184 -49.918 -35.051 1.00 70.14 183 GLN E N 1
ATOM 10267 C CA . GLN G 3 181 ? -4.736 -49.817 -35.157 1.00 69.90 183 GLN E CA 1
ATOM 10268 C C . GLN G 3 181 ? -4.270 -49.006 -33.951 1.00 69.84 183 GLN E C 1
ATOM 10269 O O . GLN G 3 181 ? -4.250 -47.787 -33.992 1.00 78.27 183 GLN E O 1
ATOM 10275 N N . PRO G 3 182 ? -3.846 -49.688 -32.881 1.00 68.33 184 PRO E N 1
ATOM 10276 C CA . PRO G 3 182 ? -3.537 -49.050 -31.593 1.00 72.05 184 PRO E CA 1
ATOM 10277 C C . PRO G 3 182 ? -2.424 -48.011 -31.659 1.00 78.81 184 PRO E C 1
ATOM 10278 O O . PRO G 3 182 ? -2.509 -46.991 -30.975 1.00 82.81 184 PRO E O 1
ATOM 10282 N N . ALA G 3 183 ? -1.422 -48.249 -32.498 1.00 82.70 185 ALA E N 1
ATOM 10283 C CA . ALA G 3 183 ? -0.262 -47.363 -32.584 1.00 85.87 185 ALA E CA 1
ATOM 10284 C C . ALA G 3 183 ? -0.441 -46.119 -33.462 1.00 83.84 185 ALA E C 1
ATOM 10285 O O . ALA G 3 183 ? 0.257 -45.127 -33.263 1.00 85.15 185 ALA E O 1
ATOM 10287 N N . LEU G 3 184 ? -1.376 -46.137 -34.406 1.00 82.72 186 LEU E N 1
ATOM 10288 C CA . LEU G 3 184 ? -1.543 -44.956 -35.246 1.00 84.06 186 LEU E CA 1
ATOM 10289 C C . LEU G 3 184 ? -2.464 -43.965 -34.524 1.00 87.93 186 LEU E C 1
ATOM 10290 O O . LEU G 3 184 ? -3.448 -44.355 -33.896 1.00 88.24 186 LEU E O 1
ATOM 10295 N N . ASN G 3 185 ? -2.075 -42.692 -34.548 1.00 95.44 187 ASN E N 1
ATOM 10296 C CA . ASN G 3 185 ? -2.685 -41.665 -33.696 1.00 97.75 187 ASN E CA 1
ATOM 10297 C C . ASN G 3 185 ? -4.193 -41.494 -33.915 1.00 98.94 187 ASN E C 1
ATOM 10298 O O . ASN G 3 185 ? -4.940 -41.204 -32.978 1.00 97.97 187 ASN E O 1
ATOM 10303 N N . ASP G 3 186 ? -4.630 -41.704 -35.150 1.00 98.67 188 ASP E N 1
ATOM 10304 C CA . ASP G 3 186 ? -5.980 -41.365 -35.573 1.00 99.59 188 ASP E CA 1
ATOM 10305 C C . ASP G 3 186 ? -6.701 -42.656 -35.942 1.00 93.84 188 ASP E C 1
ATOM 10306 O O . ASP G 3 186 ? -7.361 -42.737 -36.978 1.00 97.03 188 ASP E O 1
ATOM 10308 N N . SER G 3 187 ? -6.572 -43.670 -35.092 1.00 85.41 189 SER E N 1
ATOM 10309 C CA . SER G 3 187 ? -7.105 -44.991 -35.402 1.00 76.84 189 SER E CA 1
ATOM 10310 C C . SER G 3 187 ? -8.610 -45.035 -35.495 1.00 69.72 189 SER E C 1
ATOM 10311 O O . SER G 3 187 ? -9.315 -44.256 -34.861 1.00 70.38 189 SER E O 1
ATOM 10314 N N . ARG G 3 188 ? -9.092 -45.964 -36.308 1.00 63.18 190 ARG E N 1
ATOM 10315 C CA . ARG G 3 188 ? -10.512 -46.221 -36.397 1.00 61.04 190 ARG E CA 1
ATOM 10316 C C . ARG G 3 188 ? -10.878 -47.107 -35.221 1.00 59.88 190 ARG E C 1
ATOM 10317 O O . ARG G 3 188 ? -10.016 -47.771 -34.643 1.00 54.98 190 ARG E O 1
ATOM 10325 N N . TYR G 3 189 ? -12.153 -47.109 -34.858 1.00 58.26 191 TYR E N 1
ATOM 10326 C CA . TYR G 3 189 ? -12.587 -47.833 -33.677 1.00 52.73 191 TYR E CA 1
ATOM 10327 C C . TYR G 3 189 ? -13.486 -49.001 -34.056 1.00 52.61 191 TYR E C 1
ATOM 10328 O O . TYR G 3 189 ? -14.133 -48.981 -35.102 1.00 50.30 191 TYR E O 1
ATOM 10337 N N . ALA G 3 190 ? -13.519 -50.019 -33.202 1.00 55.23 192 ALA E N 1
ATOM 10338 C CA . ALA G 3 190 ? -14.405 -51.159 -33.406 1.00 57.05 192 ALA E CA 1
ATOM 10339 C C . ALA G 3 190 ? -15.223 -51.431 -32.151 1.00 51.59 192 ALA E C 1
ATOM 10340 O O . ALA G 3 190 ? -14.703 -51.368 -31.041 1.00 52.67 192 ALA E O 1
ATOM 10342 N N . LEU G 3 191 ? -16.486 -51.795 -32.339 1.00 47.07 193 LEU E N 1
ATOM 10343 C CA . LEU G 3 191 ? -17.407 -51.988 -31.227 1.00 45.00 193 LEU E CA 1
ATOM 10344 C C . LEU G 3 191 ? -18.294 -53.207 -31.451 1.00 43.35 193 LEU E C 1
ATOM 10345 O O . LEU G 3 191 ? -18.847 -53.381 -32.531 1.00 43.32 193 LEU E O 1
ATOM 10350 N N . SER G 3 192 ? -18.443 -54.045 -30.431 1.00 43.18 194 SER E N 1
ATOM 10351 C CA . SER G 3 192 ? -19.298 -55.219 -30.558 1.00 38.74 194 SER E CA 1
ATOM 10352 C C . SER G 3 192 ? -20.531 -55.120 -29.670 1.00 43.15 194 SER E C 1
ATOM 10353 O O . SER G 3 192 ? -20.556 -54.365 -28.698 1.00 41.95 194 SER E O 1
ATOM 10356 N N . SER G 3 193 ? -21.554 -55.891 -30.017 1.00 41.02 195 SER E N 1
ATOM 10357 C CA . SER G 3 193 ? -22.754 -55.977 -29.198 1.00 34.26 195 SER E CA 1
ATOM 10358 C C . SER G 3 193 ? -23.324 -57.388 -29.258 1.00 39.82 195 SER E C 1
ATOM 10359 O O . SER G 3 193 ? -22.955 -58.177 -30.125 1.00 43.95 195 SER E O 1
ATOM 10362 N N . ARG G 3 194 ? -24.213 -57.709 -28.325 1.00 42.84 196 ARG E N 1
ATOM 10363 C CA . ARG G 3 194 ? -24.857 -59.016 -28.307 1.00 37.16 196 ARG E CA 1
ATOM 10364 C C . ARG G 3 194 ? -26.346 -58.891 -28.016 1.00 36.25 196 ARG E C 1
ATOM 10365 O O . ARG G 3 194 ? -26.764 -58.078 -27.187 1.00 37.14 196 ARG E O 1
ATOM 10373 N N . LEU G 3 195 ? -27.139 -59.701 -28.710 1.00 36.41 197 LEU E N 1
ATOM 10374 C CA . LEU G 3 195 ? -28.565 -59.812 -28.432 1.00 33.85 197 LEU E CA 1
ATOM 10375 C C . LEU G 3 195 ? -28.917 -61.280 -28.251 1.00 34.62 197 LEU E C 1
ATOM 10376 O O . LEU G 3 195 ? -28.825 -62.063 -29.192 1.00 37.04 197 LEU E O 1
ATOM 10381 N N . ARG G 3 196 ? -29.326 -61.659 -27.046 1.00 36.67 198 ARG E N 1
ATOM 10382 C CA . ARG G 3 196 ? -29.617 -63.062 -26.783 1.00 36.26 198 ARG E CA 1
ATOM 10383 C C . ARG G 3 196 ? -31.113 -63.305 -26.628 1.00 36.62 198 ARG E C 1
ATOM 10384 O O . ARG G 3 196 ? -31.772 -62.691 -25.787 1.00 40.94 198 ARG E O 1
ATOM 10392 N N . VAL G 3 197 ? -31.641 -64.207 -27.450 1.00 38.46 199 VAL E N 1
ATOM 10393 C CA . VAL G 3 197 ? -33.062 -64.538 -27.419 1.00 32.85 199 VAL E CA 1
ATOM 10394 C C . VAL G 3 197 ? -33.244 -66.033 -27.218 1.00 40.02 199 VAL E C 1
ATOM 10395 O O . VAL G 3 197 ? -32.276 -66.788 -27.249 1.00 36.28 199 VAL E O 1
ATOM 10399 N N . SER G 3 198 ? -34.480 -66.463 -26.997 1.00 43.32 200 SER E N 1
ATOM 10400 C CA . SER G 3 198 ? -34.759 -67.886 -26.869 1.00 43.22 200 SER E CA 1
ATOM 10401 C C . SER G 3 198 ? -34.606 -68.542 -28.235 1.00 45.90 200 SER E C 1
ATOM 10402 O O . SER G 3 198 ? -34.933 -67.935 -29.257 1.00 45.59 200 SER E O 1
ATOM 10405 N N . ALA G 3 199 ? -34.086 -69.767 -28.250 1.00 40.57 201 ALA E N 1
ATOM 10406 C CA . ALA G 3 199 ? -33.894 -70.512 -29.491 1.00 46.06 201 ALA E CA 1
ATOM 10407 C C . ALA G 3 199 ? -35.169 -70.555 -30.327 1.00 46.67 201 ALA E C 1
ATOM 10408 O O . ALA G 3 199 ? -35.119 -70.416 -31.545 1.00 50.72 201 ALA E O 1
ATOM 10410 N N . THR G 3 200 ? -36.309 -70.744 -29.669 1.00 43.77 202 THR E N 1
ATOM 10411 C CA . THR G 3 200 ? -37.591 -70.797 -30.364 1.00 49.54 202 THR E CA 1
ATOM 10412 C C . THR G 3 200 ? -37.960 -69.453 -30.990 1.00 50.68 202 THR E C 1
ATOM 10413 O O . THR G 3 200 ? -38.570 -69.407 -32.058 1.00 50.66 202 THR E O 1
ATOM 10417 N N . PHE G 3 201 ? -37.583 -68.360 -30.331 1.00 53.72 203 PHE E N 1
ATOM 10418 C CA . PHE G 3 201 ? -37.794 -67.030 -30.895 1.00 49.75 203 PHE E CA 1
ATOM 10419 C C . PHE G 3 201 ? -36.914 -66.814 -32.119 1.00 49.73 203 PHE E C 1
ATOM 10420 O O . PHE G 3 201 ? -37.325 -66.169 -33.085 1.00 46.57 203 PHE E O 1
ATOM 10428 N N . TRP G 3 202 ? -35.696 -67.343 -32.068 1.00 51.02 204 TRP E N 1
ATOM 10429 C CA . TRP G 3 202 ? -34.753 -67.186 -33.167 1.00 49.93 204 TRP E CA 1
ATOM 10430 C C . TRP G 3 202 ? -35.134 -68.034 -34.379 1.00 52.94 204 TRP E C 1
ATOM 10431 O O . TRP G 3 202 ? -34.962 -67.614 -35.523 1.00 48.60 204 TRP E O 1
ATOM 10442 N N . GLN G 3 203 ? -35.652 -69.228 -34.118 1.00 50.84 205 GLN E N 1
ATOM 10443 C CA . GLN G 3 203 ? -35.979 -70.178 -35.175 1.00 53.66 205 GLN E CA 1
ATOM 10444 C C . GLN G 3 203 ? -37.277 -69.837 -35.908 1.00 55.21 205 GLN E C 1
ATOM 10445 O O . GLN G 3 203 ? -37.590 -70.440 -36.933 1.00 53.52 205 GLN E O 1
ATOM 10451 N N . ASN G 3 204 ? -38.027 -68.871 -35.386 1.00 51.79 206 ASN E N 1
ATOM 10452 C CA . ASN G 3 204 ? -39.253 -68.428 -36.042 1.00 52.54 206 ASN E CA 1
ATOM 10453 C C . ASN G 3 204 ? -38.906 -67.458 -37.171 1.00 51.29 206 ASN E C 1
ATOM 10454 O O . ASN G 3 204 ? -38.494 -66.328 -36.917 1.00 46.58 206 ASN E O 1
ATOM 10459 N N . PRO G 3 205 ? -39.090 -67.898 -38.428 1.00 52.32 207 PRO E N 1
ATOM 10460 C CA . PRO G 3 205 ? -38.627 -67.158 -39.612 1.00 50.64 207 PRO E CA 1
ATOM 10461 C C . PRO G 3 205 ? -39.305 -65.808 -39.870 1.00 49.85 207 PRO E C 1
ATOM 10462 O O . PRO G 3 205 ? -38.905 -65.110 -40.802 1.00 50.48 207 PRO E O 1
ATOM 10466 N N . ARG G 3 206 ? -40.307 -65.452 -39.073 1.00 50.11 208 ARG E N 1
ATOM 10467 C CA . ARG G 3 206 ? -40.983 -64.164 -39.222 1.00 53.83 208 ARG E CA 1
ATOM 10468 C C . ARG G 3 206 ? -40.507 -63.120 -38.202 1.00 49.73 208 ARG E C 1
ATOM 10469 O O . ARG G 3 206 ? -41.003 -61.986 -38.172 1.00 43.29 208 ARG E O 1
ATOM 10477 N N . ASN G 3 207 ? -39.559 -63.519 -37.358 1.00 47.16 209 ASN E N 1
ATOM 10478 C CA . ASN G 3 207 ? -38.919 -62.588 -36.440 1.00 42.95 209 ASN E CA 1
ATOM 10479 C C . ASN G 3 207 ? -37.747 -61.919 -37.141 1.00 48.31 209 ASN E C 1
ATOM 10480 O O . ASN G 3 207 ? -36.925 -62.580 -37.778 1.00 49.84 209 ASN E O 1
ATOM 10485 N N . HIS G 3 208 ? -37.682 -60.600 -37.014 1.00 47.00 210 HIS E N 1
ATOM 10486 C CA . HIS G 3 208 ? -36.744 -59.782 -37.772 1.00 49.56 210 HIS E CA 1
ATOM 10487 C C . HIS G 3 208 ? -35.789 -59.005 -36.868 1.00 46.95 210 HIS E C 1
ATOM 10488 O O . HIS G 3 208 ? -36.223 -58.223 -36.024 1.00 46.63 210 HIS E O 1
ATOM 10495 N N . PHE G 3 209 ? -34.490 -59.225 -37.044 1.00 45.37 211 PHE E N 1
ATOM 10496 C CA . PHE G 3 209 ? -33.492 -58.625 -36.162 1.00 40.52 211 PHE E CA 1
ATOM 10497 C C . PHE G 3 209 ? -32.639 -57.577 -36.866 1.00 44.87 211 PHE E C 1
ATOM 10498 O O . PHE G 3 209 ? -31.939 -57.888 -37.819 1.00 48.74 211 PHE E O 1
ATOM 10506 N N . ARG G 3 210 ? -32.695 -56.334 -36.404 1.00 40.90 212 ARG E N 1
ATOM 10507 C CA . ARG G 3 210 ? -31.849 -55.292 -36.974 1.00 44.05 212 ARG E CA 1
ATOM 10508 C C . ARG G 3 210 ? -30.900 -54.684 -35.948 1.00 43.75 212 ARG E C 1
ATOM 10509 O O . ARG G 3 210 ? -31.317 -54.251 -34.876 1.00 44.54 212 ARG E O 1
ATOM 10517 N N . CYS G 3 211 ? -29.617 -54.657 -36.291 1.00 44.92 213 CYS E N 1
ATOM 10518 C CA . CYS G 3 211 ? -28.633 -53.943 -35.494 1.00 39.98 213 CYS E CA 1
ATOM 10519 C C . CYS G 3 211 ? -28.385 -52.586 -36.139 1.00 46.40 213 CYS E C 1
ATOM 10520 O O . CYS G 3 211 ? -27.995 -52.499 -37.312 1.00 44.77 213 CYS E O 1
ATOM 10523 N N . GLN G 3 212 ? -28.631 -51.535 -35.365 1.00 43.68 214 GLN E N 1
ATOM 10524 C CA . GLN G 3 212 ? -28.600 -50.168 -35.864 1.00 41.29 214 GLN E CA 1
ATOM 10525 C C . GLN G 3 212 ? -27.545 -49.334 -35.149 1.00 43.93 214 GLN E C 1
ATOM 10526 O O . GLN G 3 212 ? -27.431 -49.378 -33.931 1.00 44.06 214 GLN E O 1
ATOM 10532 N N . VAL G 3 213 ? -26.774 -48.570 -35.912 1.00 43.33 215 VAL E N 1
ATOM 10533 C CA . VAL G 3 213 ? -25.745 -47.721 -35.332 1.00 45.58 215 VAL E CA 1
ATOM 10534 C C . VAL G 3 213 ? -25.926 -46.273 -35.761 1.00 47.57 215 VAL E C 1
ATOM 10535 O O . VAL G 3 213 ? -25.757 -45.930 -36.933 1.00 47.52 215 VAL E O 1
ATOM 10539 N N . GLN G 3 214 ? -26.304 -45.437 -34.799 1.00 50.67 216 GLN E N 1
ATOM 10540 C CA . GLN G 3 214 ? -26.326 -43.998 -34.998 1.00 45.71 216 GLN E CA 1
ATOM 10541 C C . GLN G 3 214 ? -24.903 -43.463 -34.949 1.00 46.95 216 GLN E C 1
ATOM 10542 O O . GLN G 3 214 ? -24.180 -43.674 -33.979 1.00 45.59 216 GLN E O 1
ATOM 10548 N N . PHE G 3 215 ? -24.500 -42.775 -36.007 1.00 48.93 217 PHE E N 1
ATOM 10549 C CA . PHE G 3 215 ? -23.159 -42.229 -36.093 1.00 48.12 217 PHE E CA 1
ATOM 10550 C C . PHE G 3 215 ? -23.233 -40.721 -36.242 1.00 54.45 217 PHE E C 1
ATOM 10551 O O . PHE G 3 215 ? -24.023 -40.196 -37.039 1.00 57.41 217 PHE E O 1
ATOM 10559 N N . TYR G 3 216 ? -22.385 -40.034 -35.484 1.00 54.50 218 TYR E N 1
ATOM 10560 C CA . TYR G 3 216 ? -22.347 -38.583 -35.493 1.00 51.46 218 TYR E CA 1
ATOM 10561 C C . TYR G 3 216 ? -21.097 -38.131 -36.220 1.00 57.17 218 TYR E C 1
ATOM 10562 O O . TYR G 3 216 ? -19.980 -38.258 -35.712 1.00 54.83 218 TYR E O 1
ATOM 10571 N N . GLY G 3 217 ? -21.302 -37.606 -37.421 1.00 55.54 219 GLY E N 1
ATOM 10572 C CA . GLY G 3 217 ? -20.213 -37.186 -38.274 1.00 60.05 219 GLY E CA 1
ATOM 10573 C C . GLY G 3 217 ? -20.393 -35.749 -38.707 1.00 61.92 219 GLY E C 1
ATOM 10574 O O . GLY G 3 217 ? -20.798 -34.895 -37.918 1.00 57.54 219 GLY E O 1
ATOM 10575 N N . LEU G 3 218 ? -20.094 -35.485 -39.972 1.00 62.65 220 LEU E N 1
ATOM 10576 C CA . LEU G 3 218 ? -20.181 -34.138 -40.505 1.00 57.78 220 LEU E CA 1
ATOM 10577 C C . LEU G 3 218 ? -21.633 -33.748 -40.763 1.00 62.63 220 LEU E C 1
ATOM 10578 O O . LEU G 3 218 ? -22.502 -34.611 -40.887 1.00 63.28 220 LEU E O 1
ATOM 10583 N N . SER G 3 219 ? -21.896 -32.448 -40.839 1.00 72.42 221 SER E N 1
ATOM 10584 C CA . SER G 3 219 ? -23.236 -31.970 -41.156 1.00 78.31 221 SER E CA 1
ATOM 10585 C C . SER G 3 219 ? -23.346 -31.660 -42.645 1.00 81.51 221 SER E C 1
ATOM 10586 O O . SER G 3 219 ? -22.393 -31.848 -43.403 1.00 77.28 221 SER E O 1
ATOM 10589 N N . GLU G 3 220 ? -24.505 -31.167 -43.061 1.00 81.51 222 GLU E N 1
ATOM 10590 C CA . GLU G 3 220 ? -24.735 -30.900 -44.471 1.00 83.12 222 GLU E CA 1
ATOM 10591 C C . GLU G 3 220 ? -24.082 -29.611 -44.977 1.00 87.92 222 GLU E C 1
ATOM 10592 O O . GLU G 3 220 ? -24.112 -29.347 -46.177 1.00 95.79 222 GLU E O 1
ATOM 10594 N N . ASN G 3 221 ? -23.464 -28.823 -44.101 1.00 87.70 223 ASN E N 1
ATOM 10595 C CA . ASN G 3 221 ? -22.791 -27.626 -44.596 1.00 88.23 223 ASN E CA 1
ATOM 10596 C C . ASN G 3 221 ? -21.263 -27.738 -44.712 1.00 90.49 223 ASN E C 1
ATOM 10597 O O . ASN G 3 221 ? -20.628 -26.963 -45.431 1.00 96.33 223 ASN E O 1
ATOM 10602 N N . ASP G 3 222 ? -20.685 -28.739 -44.056 1.00 89.61 224 ASP E N 1
ATOM 10603 C CA . ASP G 3 222 ? -19.243 -28.946 -44.131 1.00 88.14 224 ASP E CA 1
ATOM 10604 C C . ASP G 3 222 ? -18.853 -29.196 -45.574 1.00 88.55 224 ASP E C 1
ATOM 10605 O O . ASP G 3 222 ? -19.462 -30.009 -46.266 1.00 88.90 224 ASP E O 1
ATOM 10610 N N . GLU G 3 223 ? -17.823 -28.495 -46.023 1.00 91.05 225 GLU E N 1
ATOM 10611 C CA . GLU G 3 223 ? -17.337 -28.683 -47.367 1.00 91.49 225 GLU E CA 1
ATOM 10612 C C . GLU G 3 223 ? -16.690 -30.017 -47.414 1.00 88.75 225 GLU E C 1
ATOM 10613 O O . GLU G 3 223 ? -15.731 -30.291 -46.698 1.00 84.92 225 GLU E O 1
ATOM 10615 N N . TRP G 3 224 ? -17.196 -30.871 -48.271 1.00 87.14 226 TRP E N 1
ATOM 10616 C CA . TRP G 3 224 ? -16.482 -32.099 -48.396 1.00 90.57 226 TRP E CA 1
ATOM 10617 C C . TRP G 3 224 ? -15.534 -32.095 -49.565 1.00 92.18 226 TRP E C 1
ATOM 10618 O O . TRP G 3 224 ? -15.998 -32.082 -50.698 1.00 81.21 226 TRP E O 1
ATOM 10629 N N . THR G 3 225 ? -14.228 -32.177 -49.295 1.00 88.77 227 THR E N 1
ATOM 10630 C CA . THR G 3 225 ? -13.240 -32.335 -50.368 1.00 90.53 227 THR E CA 1
ATOM 10631 C C . THR G 3 225 ? -13.145 -33.851 -50.690 1.00 97.94 227 THR E C 1
ATOM 10632 O O . THR G 3 225 ? -12.897 -34.657 -49.800 1.00 101.45 227 THR E O 1
ATOM 10636 N N . GLN G 3 226 ? -13.329 -34.244 -51.956 1.00 97.15 228 GLN E N 1
ATOM 10637 C CA . GLN G 3 226 ? -13.808 -35.612 -52.232 1.00 98.03 228 GLN E CA 1
ATOM 10638 C C . GLN G 3 226 ? -12.721 -36.698 -52.476 1.00 109.49 228 GLN E C 1
ATOM 10639 O O . GLN G 3 226 ? -11.705 -36.468 -53.145 1.00 114.75 228 GLN E O 1
ATOM 10645 N N . ASP G 3 227 ? -13.000 -37.878 -51.893 1.00 111.96 229 ASP E N 1
ATOM 10646 C CA . ASP G 3 227 ? -12.234 -39.135 -52.002 1.00 117.39 229 ASP E CA 1
ATOM 10647 C C . ASP G 3 227 ? -13.062 -40.443 -51.861 1.00 119.71 229 ASP E C 1
ATOM 10648 O O . ASP G 3 227 ? -12.493 -41.511 -51.838 1.00 133.82 229 ASP E O 1
ATOM 10653 N N . ARG G 3 228 ? -14.389 -40.339 -51.787 1.00 106.57 230 ARG E N 1
ATOM 10654 C CA . ARG G 3 228 ? -15.358 -41.469 -51.701 1.00 97.73 230 ARG E CA 1
ATOM 10655 C C . ARG G 3 228 ? -16.749 -40.886 -51.357 1.00 95.85 230 ARG E C 1
ATOM 10656 O O . ARG G 3 228 ? -16.930 -39.709 -51.405 1.00 109.34 230 ARG E O 1
ATOM 10658 N N . ALA G 3 229 ? -17.779 -41.665 -51.070 1.00 96.41 231 ALA E N 1
ATOM 10659 C CA . ALA G 3 229 ? -19.009 -41.008 -50.546 1.00 88.17 231 ALA E CA 1
ATOM 10660 C C . ALA G 3 229 ? -18.963 -40.840 -49.013 1.00 88.68 231 ALA E C 1
ATOM 10661 O O . ALA G 3 229 ? -18.628 -41.778 -48.278 1.00 94.71 231 ALA E O 1
ATOM 10663 N N . LYS G 3 230 ? -19.408 -39.666 -48.566 1.00 76.46 232 LYS E N 1
ATOM 10664 C CA . LYS G 3 230 ? -18.910 -39.078 -47.321 1.00 79.18 232 LYS E CA 1
ATOM 10665 C C . LYS G 3 230 ? -19.751 -38.915 -46.046 1.00 78.84 232 LYS E C 1
ATOM 10666 O O . LYS G 3 230 ? -20.919 -38.544 -46.141 1.00 78.19 232 LYS E O 1
ATOM 10672 N N . PRO G 3 231 ? -19.105 -39.017 -44.842 1.00 75.51 233 PRO E N 1
ATOM 10673 C CA . PRO G 3 231 ? -19.792 -39.446 -43.610 1.00 72.17 233 PRO E CA 1
ATOM 10674 C C . PRO G 3 231 ? -20.657 -38.443 -42.879 1.00 63.87 233 PRO E C 1
ATOM 10675 O O . PRO G 3 231 ? -20.351 -38.053 -41.750 1.00 64.96 233 PRO E O 1
ATOM 10679 N N . VAL G 3 232 ? -21.757 -38.064 -43.504 1.00 63.46 234 VAL E N 1
ATOM 10680 C CA . VAL G 3 232 ? -22.661 -37.149 -42.860 1.00 72.93 234 VAL E CA 1
ATOM 10681 C C . VAL G 3 232 ? -23.224 -37.939 -41.683 1.00 65.75 234 VAL E C 1
ATOM 10682 O O . VAL G 3 232 ? -23.222 -39.171 -41.708 1.00 60.64 234 VAL E O 1
ATOM 10686 N N . THR G 3 233 ? -23.660 -37.241 -40.642 1.00 58.84 235 THR E N 1
ATOM 10687 C CA . THR G 3 233 ? -24.277 -37.891 -39.498 1.00 57.21 235 THR E CA 1
ATOM 10688 C C . THR G 3 233 ? -25.387 -38.792 -40.013 1.00 60.39 235 THR E C 1
ATOM 10689 O O . THR G 3 233 ? -26.306 -38.327 -40.687 1.00 59.27 235 THR E O 1
ATOM 10693 N N . GLN G 3 234 ? -25.290 -40.084 -39.717 1.00 60.63 236 GLN E N 1
ATOM 10694 C CA . GLN G 3 234 ? -26.153 -41.050 -40.388 1.00 56.31 236 GLN E CA 1
ATOM 10695 C C . GLN G 3 234 ? -26.428 -42.281 -39.552 1.00 53.53 236 GLN E C 1
ATOM 10696 O O . GLN G 3 234 ? -25.863 -42.459 -38.483 1.00 53.06 236 GLN E O 1
ATOM 10702 N N . ILE G 3 235 ? -27.305 -43.134 -40.061 1.00 54.02 237 ILE E N 1
ATOM 10703 C CA . ILE G 3 235 ? -27.587 -44.411 -39.431 1.00 51.04 237 ILE E CA 1
ATOM 10704 C C . ILE G 3 235 ? -27.077 -45.542 -40.318 1.00 50.63 237 ILE E C 1
ATOM 10705 O O . ILE G 3 235 ? -27.249 -45.507 -41.536 1.00 52.08 237 ILE E O 1
ATOM 10710 N N . VAL G 3 236 ? -26.435 -46.535 -39.712 1.00 50.57 238 VAL E N 1
ATOM 10711 C CA . VAL G 3 236 ? -25.976 -47.700 -40.460 1.00 51.41 238 VAL E CA 1
ATOM 10712 C C . VAL G 3 236 ? -26.556 -48.966 -39.845 1.00 48.68 238 VAL E C 1
ATOM 10713 O O . VAL G 3 236 ? -26.341 -49.244 -38.671 1.00 49.52 238 VAL E O 1
ATOM 10717 N N . SER G 3 237 ? -27.274 -49.745 -40.645 1.00 50.85 239 SER E N 1
ATOM 10718 C CA . SER G 3 237 ? -27.935 -50.937 -40.128 1.00 46.80 239 SER E CA 1
ATOM 10719 C C . SER G 3 237 ? -27.396 -52.214 -40.747 1.00 50.12 239 SER E C 1
ATOM 10720 O O . SER G 3 237 ? -26.677 -52.186 -41.746 1.00 55.16 239 SER E O 1
ATOM 10723 N N . ALA G 3 238 ? -27.751 -53.333 -40.129 1.00 53.10 240 ALA E N 1
ATOM 10724 C CA . ALA G 3 238 ? -27.525 -54.656 -40.700 1.00 48.73 240 ALA E CA 1
ATOM 10725 C C . ALA G 3 238 ? -28.616 -55.562 -40.159 1.00 49.20 240 ALA E C 1
ATOM 10726 O O . ALA G 3 238 ? -29.120 -55.328 -39.062 1.00 53.56 240 ALA E O 1
ATOM 10728 N N . GLU G 3 239 ? -28.994 -56.593 -40.904 1.00 49.94 241 GLU E N 1
ATOM 10729 C CA . GLU G 3 239 ? -30.162 -57.362 -40.496 1.00 46.33 241 GLU E CA 1
ATOM 10730 C C . GLU G 3 239 ? -30.009 -58.869 -40.599 1.00 48.39 241 GLU E C 1
ATOM 10731 O O . GLU G 3 239 ? -29.134 -59.389 -41.292 1.00 56.07 241 GLU E O 1
ATOM 10737 N N . ALA G 3 240 ? -30.887 -59.554 -39.878 1.00 46.46 242 ALA E N 1
ATOM 10738 C CA . ALA G 3 240 ? -31.012 -60.996 -39.916 1.00 45.95 242 ALA E CA 1
ATOM 10739 C C . ALA G 3 240 ? -32.489 -61.358 -39.837 1.00 49.98 242 ALA E C 1
ATOM 10740 O O . ALA G 3 240 ? -33.318 -60.557 -39.389 1.00 48.14 242 ALA E O 1
ATOM 10742 N N . TRP G 3 241 ? -32.810 -62.578 -40.247 1.00 51.83 243 TRP E N 1
ATOM 10743 C CA . TRP G 3 241 ? -34.174 -63.071 -40.173 1.00 49.31 243 TRP E CA 1
ATOM 10744 C C . TRP G 3 241 ? -34.171 -64.410 -39.466 1.00 52.85 243 TRP E C 1
ATOM 10745 O O . TRP G 3 241 ? -33.155 -65.102 -39.445 1.00 53.63 243 TRP E O 1
ATOM 10756 N N . GLY G 3 242 ? -35.303 -64.767 -38.873 1.00 52.61 244 GLY E N 1
ATOM 10757 C CA . GLY G 3 242 ? -35.418 -66.034 -38.181 1.00 56.18 244 GLY E CA 1
ATOM 10758 C C . GLY G 3 242 ? -35.162 -67.215 -39.099 1.00 56.46 244 GLY E C 1
ATOM 10759 O O . GLY G 3 242 ? -35.574 -67.206 -40.257 1.00 57.14 244 GLY E O 1
ATOM 10760 N N . ARG G 3 243 ? -34.445 -68.214 -38.595 1.00 56.30 245 ARG E N 1
ATOM 10761 C CA . ARG G 3 243 ? -34.192 -69.435 -39.353 1.00 61.75 245 ARG E CA 1
ATOM 10762 C C . ARG G 3 243 ? -34.511 -70.679 -38.546 1.00 66.65 245 ARG E C 1
ATOM 10763 O O . ARG G 3 243 ? -33.808 -70.993 -37.586 1.00 69.29 245 ARG E O 1
ATOM 10771 N N . ALA G 3 244 ? -35.570 -71.385 -38.930 1.00 69.37 246 ALA E N 1
ATOM 10772 C CA . ALA G 3 244 ? -35.808 -72.712 -38.387 1.00 67.76 246 ALA E CA 1
ATOM 10773 C C . ALA G 3 244 ? -34.627 -73.582 -38.804 1.00 74.18 246 ALA E C 1
ATOM 10774 O O . ALA G 3 244 ? -34.204 -74.477 -38.072 1.00 73.16 246 ALA E O 1
ATOM 10776 N N . ASP G 3 245 ? -34.104 -73.288 -39.994 1.00 71.53 247 ASP E N 1
ATOM 10777 C CA . ASP G 3 245 ? -32.935 -73.957 -40.560 1.00 83.57 247 ASP E CA 1
ATOM 10778 C C . ASP G 3 245 ? -33.196 -75.451 -40.743 1.00 93.41 247 ASP E C 1
ATOM 10779 O O . ASP G 3 245 ? -34.192 -75.851 -41.344 1.00 93.15 247 ASP E O 1
ATOM 10785 N N . GLY H 4 25 ? -20.852 -16.640 29.642 1.00 52.12 1 GLY F N 1
ATOM 10786 C CA . GLY H 4 25 ? -22.211 -17.001 29.283 1.00 49.18 1 GLY F CA 1
ATOM 10787 C C . GLY H 4 25 ? -22.351 -17.317 27.808 1.00 48.87 1 GLY F C 1
ATOM 10788 O O . GLY H 4 25 ? -21.502 -17.989 27.221 1.00 48.99 1 GLY F O 1
ATOM 10789 N N . SER H 4 26 ? -23.430 -16.833 27.205 1.00 46.35 2 SER F N 1
ATOM 10790 C CA . SER H 4 26 ? -23.628 -16.993 25.774 1.00 37.86 2 SER F CA 1
ATOM 10791 C C . SER H 4 26 ? -22.637 -16.153 24.973 1.00 38.68 2 SER F C 1
ATOM 10792 O O . SER H 4 26 ? -22.091 -15.163 25.463 1.00 38.66 2 SER F O 1
ATOM 10795 N N . HIS H 4 27 ? -22.409 -16.573 23.737 1.00 32.72 3 HIS F N 1
ATOM 10796 C CA . HIS H 4 27 ? -21.659 -15.787 22.774 1.00 21.51 3 HIS F CA 1
ATOM 10797 C C . HIS H 4 27 ? -22.384 -15.967 21.455 1.00 26.15 3 HIS F C 1
ATOM 10798 O O . HIS H 4 27 ? -22.989 -17.008 21.218 1.00 31.30 3 HIS F O 1
ATOM 10805 N N . SER H 4 28 ? -22.329 -14.969 20.588 1.00 26.84 4 SER F N 1
ATOM 10806 C CA . SER H 4 28 ? -23.038 -15.081 19.325 1.00 23.15 4 SER F CA 1
ATOM 10807 C C . SER H 4 28 ? -22.233 -14.548 18.160 1.00 21.41 4 SER F C 1
ATOM 10808 O O . SER H 4 28 ? -21.524 -13.554 18.292 1.00 21.82 4 SER F O 1
ATOM 10811 N N . MET H 4 29 ? -22.345 -15.209 17.015 1.00 21.05 5 MET F N 1
ATOM 10812 C CA . MET H 4 29 ? -21.878 -14.599 15.781 1.00 20.77 5 MET F CA 1
ATOM 10813 C C . MET H 4 29 ? -23.090 -14.230 14.944 1.00 20.39 5 MET F C 1
ATOM 10814 O O . MET H 4 29 ? -24.024 -15.026 14.805 1.00 20.09 5 MET F O 1
ATOM 10819 N N . ARG H 4 30 ? -23.071 -13.015 14.401 1.00 22.69 6 ARG F N 1
ATOM 10820 C CA . ARG H 4 30 ? -24.196 -12.488 13.639 1.00 20.06 6 ARG F CA 1
ATOM 10821 C C . ARG H 4 30 ? -23.749 -11.717 12.405 1.00 20.98 6 ARG F C 1
ATOM 10822 O O . ARG H 4 30 ? -22.776 -10.976 12.443 1.00 21.32 6 ARG F O 1
ATOM 10830 N N . TYR H 4 31 ? -24.459 -11.914 11.304 1.00 20.86 7 TYR F N 1
ATOM 10831 C CA . TYR H 4 31 ? -24.231 -11.140 10.100 1.00 16.10 7 TYR F CA 1
ATOM 10832 C C . TYR H 4 31 ? -25.470 -10.325 9.773 1.00 17.87 7 TYR F C 1
ATOM 10833 O O . TYR H 4 31 ? -26.611 -10.807 9.909 1.00 20.54 7 TYR F O 1
ATOM 10842 N N . PHE H 4 32 ? -25.222 -9.090 9.343 1.00 20.51 8 PHE F N 1
ATOM 10843 C CA . PHE H 4 32 ? -26.267 -8.146 8.970 1.00 15.64 8 PHE F CA 1
ATOM 10844 C C . PHE H 4 32 ? -26.021 -7.682 7.544 1.00 18.02 8 PHE F C 1
ATOM 10845 O O . PHE H 4 32 ? -25.032 -6.990 7.263 1.00 22.59 8 PHE F O 1
ATOM 10853 N N . TYR H 4 33 ? -26.913 -8.091 6.649 1.00 19.50 9 TYR F N 1
ATOM 10854 C CA . TYR H 4 33 ? -26.901 -7.661 5.259 1.00 18.77 9 TYR F CA 1
ATOM 10855 C C . TYR H 4 33 ? -27.923 -6.547 5.026 1.00 19.87 9 TYR F C 1
ATOM 10856 O O . TYR H 4 33 ? -29.063 -6.634 5.486 1.00 19.00 9 TYR F O 1
ATOM 10865 N N . THR H 4 34 ? -27.509 -5.504 4.315 1.00 14.90 10 THR F N 1
ATOM 10866 C CA . THR H 4 34 ? -28.426 -4.480 3.841 1.00 21.16 10 THR F CA 1
ATOM 10867 C C . THR H 4 34 ? -28.252 -4.293 2.336 1.00 21.38 10 THR F C 1
ATOM 10868 O O . THR H 4 34 ? -27.146 -4.049 1.857 1.00 18.43 10 THR F O 1
ATOM 10872 N N . SER H 4 35 ? -29.348 -4.404 1.596 1.00 19.81 11 SER F N 1
ATOM 10873 C CA . SER H 4 35 ? -29.324 -4.219 0.152 1.00 18.79 11 SER F CA 1
ATOM 10874 C C . SER H 4 35 ? -30.330 -3.150 -0.230 1.00 24.00 11 SER F C 1
ATOM 10875 O O . SER H 4 35 ? -31.501 -3.230 0.138 1.00 24.20 11 SER F O 1
ATOM 10878 N N . VAL H 4 36 ? -29.876 -2.138 -0.957 1.00 21.46 12 VAL F N 1
ATOM 10879 C CA . VAL H 4 36 ? -30.780 -1.065 -1.344 1.00 21.38 12 VAL F CA 1
ATOM 10880 C C . VAL H 4 36 ? -30.857 -0.976 -2.857 1.00 24.35 12 VAL F C 1
ATOM 10881 O O . VAL H 4 36 ? -29.856 -0.700 -3.526 1.00 27.58 12 VAL F O 1
ATOM 10885 N N . SER H 4 37 ? -32.054 -1.211 -3.387 1.00 23.25 13 SER F N 1
ATOM 10886 C CA . SER H 4 37 ? -32.285 -1.111 -4.818 1.00 28.49 13 SER F CA 1
ATOM 10887 C C . SER H 4 37 ? -32.307 0.346 -5.236 1.00 35.66 13 SER F C 1
ATOM 10888 O O . SER H 4 37 ? -32.653 1.230 -4.449 1.00 30.66 13 SER F O 1
ATOM 10891 N N . ARG H 4 38 ? -31.935 0.596 -6.481 1.00 38.15 14 ARG F N 1
ATOM 10892 C CA . ARG H 4 38 ? -31.972 1.946 -7.001 1.00 51.12 14 ARG F CA 1
ATOM 10893 C C . ARG H 4 38 ? -32.783 2.000 -8.294 1.00 59.10 14 ARG F C 1
ATOM 10894 O O . ARG H 4 38 ? -32.712 1.078 -9.105 1.00 57.92 14 ARG F O 1
ATOM 10902 N N . PRO H 4 39 ? -33.563 3.079 -8.480 1.00 69.18 15 PRO F N 1
ATOM 10903 C CA . PRO H 4 39 ? -34.442 3.249 -9.646 1.00 71.75 15 PRO F CA 1
ATOM 10904 C C . PRO H 4 39 ? -33.739 3.012 -10.979 1.00 67.37 15 PRO F C 1
ATOM 10905 O O . PRO H 4 39 ? -34.008 2.031 -11.673 1.00 69.71 15 PRO F O 1
ATOM 10909 N N . GLY H 4 40 ? -32.827 3.917 -11.310 1.00 68.26 16 GLY F N 1
ATOM 10910 C CA . GLY H 4 40 ? -32.016 3.813 -12.504 1.00 72.98 16 GLY F CA 1
ATOM 10911 C C . GLY H 4 40 ? -30.594 4.141 -12.106 1.00 77.37 16 GLY F C 1
ATOM 10912 O O . GLY H 4 40 ?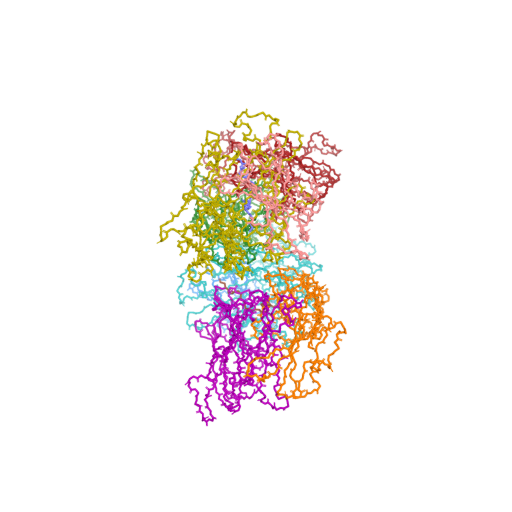 -29.750 4.444 -12.948 1.00 77.76 16 GLY F O 1
ATOM 10913 N N . ARG H 4 41 ? -30.334 4.071 -10.803 1.00 84.60 17 ARG F N 1
ATOM 10914 C CA . ARG H 4 41 ? -29.040 4.443 -10.243 1.00 82.29 17 ARG F CA 1
ATOM 10915 C C . ARG H 4 41 ? -28.199 3.172 -10.176 1.00 82.42 17 ARG F C 1
ATOM 10916 O O . ARG H 4 41 ? -27.480 2.920 -9.208 1.00 90.35 17 ARG F O 1
ATOM 10924 N N . GLY H 4 42 ? -28.290 2.399 -11.253 1.00 72.18 18 GLY F N 1
ATOM 10925 C CA . GLY H 4 42 ? -27.552 1.169 -11.440 1.00 62.68 18 GLY F CA 1
ATOM 10926 C C . GLY H 4 42 ? -28.154 0.046 -10.619 1.00 62.86 18 GLY F C 1
ATOM 10927 O O . GLY H 4 42 ? -29.373 -0.046 -10.473 1.00 64.34 18 GLY F O 1
ATOM 10928 N N . GLU H 4 43 ? -27.292 -0.787 -10.048 1.00 59.74 19 GLU F N 1
ATOM 10929 C CA . GLU H 4 43 ? -27.720 -2.009 -9.369 1.00 49.57 19 GLU F CA 1
ATOM 10930 C C . GLU H 4 43 ? -27.441 -1.914 -7.866 1.00 43.54 19 GLU F C 1
ATOM 10931 O O . GLU H 4 43 ? -26.482 -1.258 -7.463 1.00 45.61 19 GLU F O 1
ATOM 10937 N N . PRO H 4 44 ? -28.264 -2.589 -7.040 1.00 35.72 20 PRO F N 1
ATOM 10938 C CA . PRO H 4 44 ? -28.326 -2.308 -5.599 1.00 32.38 20 PRO F CA 1
ATOM 10939 C C . PRO H 4 44 ? -27.005 -2.247 -4.842 1.00 30.49 20 PRO F C 1
ATOM 10940 O O . PRO H 4 44 ? -26.029 -2.912 -5.186 1.00 30.33 20 PRO F O 1
ATOM 10944 N N . ARG H 4 45 ? -27.000 -1.426 -3.797 1.00 30.98 21 ARG F N 1
ATOM 10945 C CA . ARG H 4 45 ? -25.855 -1.335 -2.903 1.00 32.97 21 ARG F CA 1
ATOM 10946 C C . ARG H 4 45 ? -25.962 -2.423 -1.850 1.00 32.73 21 ARG F C 1
ATOM 10947 O O . ARG H 4 45 ? -26.961 -2.499 -1.126 1.00 26.89 21 ARG F O 1
ATOM 10955 N N . PHE H 4 46 ? -24.938 -3.268 -1.781 1.00 28.98 22 PHE F N 1
ATOM 10956 C CA . PHE H 4 46 ? -24.879 -4.317 -0.775 1.00 21.91 22 PHE F CA 1
ATOM 10957 C C . PHE H 4 46 ? -23.857 -3.962 0.287 1.00 23.75 22 PHE F C 1
ATOM 10958 O O . PHE H 4 46 ? -22.717 -3.618 -0.024 1.00 24.49 22 PHE F O 1
ATOM 10966 N N . ILE H 4 47 ? -24.281 -4.031 1.542 1.00 24.05 23 ILE F N 1
ATOM 10967 C CA . ILE H 4 47 ? -23.384 -3.832 2.668 1.00 19.15 23 ILE F CA 1
ATOM 10968 C C . ILE H 4 47 ? -23.553 -4.999 3.629 1.00 20.22 23 ILE F C 1
ATOM 10969 O O . ILE H 4 47 ? -24.669 -5.432 3.902 1.00 16.07 23 ILE F O 1
ATOM 10974 N N . SER H 4 48 ? -22.444 -5.525 4.128 1.00 22.29 24 SER F N 1
ATOM 10975 C CA . SER H 4 48 ? -22.514 -6.570 5.132 1.00 17.03 24 SER F CA 1
ATOM 10976 C C . SER H 4 48 ? -21.632 -6.212 6.309 1.00 19.83 24 SER F C 1
ATOM 10977 O O . SER H 4 48 ? -20.537 -5.672 6.136 1.00 17.40 24 SER F O 1
ATOM 10980 N N . VAL H 4 49 ? -22.108 -6.512 7.510 1.00 19.03 25 VAL F N 1
ATOM 10981 C CA . VAL H 4 49 ? -21.256 -6.386 8.683 1.00 19.62 25 VAL F CA 1
ATOM 10982 C C . VAL H 4 49 ? -21.386 -7.626 9.551 1.00 18.99 25 VAL F C 1
ATOM 10983 O O . VAL H 4 49 ? -22.481 -8.168 9.731 1.00 16.23 25 VAL F O 1
ATOM 10987 N N . GLY H 4 50 ? -20.253 -8.083 10.069 1.00 17.04 26 GLY F N 1
ATOM 10988 C CA . GLY H 4 50 ? -20.247 -9.205 10.980 1.00 14.72 26 GLY F CA 1
ATOM 10989 C C . GLY H 4 50 ? -19.895 -8.776 12.387 1.00 14.90 26 GLY F C 1
ATOM 10990 O O . GLY H 4 50 ? -18.986 -7.976 12.606 1.00 15.63 26 GLY F O 1
ATOM 10991 N N . TYR H 4 51 ? -20.635 -9.318 13.346 1.00 20.87 27 TYR F N 1
ATOM 10992 C CA . TYR H 4 51 ? -20.377 -9.094 14.755 1.00 20.17 27 TYR F CA 1
ATOM 10993 C C . TYR H 4 51 ? -20.153 -10.415 15.473 1.00 20.02 27 TYR F C 1
ATOM 10994 O O . TYR H 4 51 ? -20.693 -11.453 15.089 1.00 26.98 27 TYR F O 1
ATOM 11003 N N . VAL H 4 52 ? -19.351 -10.349 16.525 1.00 21.23 28 VAL F N 1
ATOM 11004 C CA . VAL H 4 52 ? -19.320 -11.359 17.563 1.00 18.76 28 VAL F CA 1
ATOM 11005 C C . VAL H 4 52 ? -19.683 -10.610 18.830 1.00 18.45 28 VAL F C 1
ATOM 11006 O O . VAL H 4 52 ? -18.986 -9.668 19.217 1.00 22.56 28 VAL F O 1
ATOM 11010 N N . ASP H 4 53 ? -20.790 -11.007 19.448 1.00 15.77 29 ASP F N 1
ATOM 11011 C CA . ASP H 4 53 ? -21.358 -10.253 20.555 1.00 18.80 29 ASP F CA 1
ATOM 11012 C C . ASP H 4 53 ? -21.544 -8.802 20.112 1.00 23.27 29 ASP F C 1
ATOM 11013 O O . ASP H 4 53 ? -22.088 -8.544 19.041 1.00 19.68 29 ASP F O 1
ATOM 11018 N N . ASP H 4 54 ? -21.080 -7.857 20.921 1.00 24.79 30 ASP F N 1
ATOM 11019 C CA . ASP H 4 54 ? -21.235 -6.446 20.586 1.00 21.14 30 ASP F CA 1
ATOM 11020 C C . ASP H 4 54 ? -20.038 -5.884 19.821 1.00 22.66 30 ASP F C 1
ATOM 11021 O O . ASP H 4 54 ? -19.933 -4.673 19.636 1.00 29.95 30 ASP F O 1
ATOM 11026 N N . THR H 4 55 ? -19.138 -6.760 19.382 1.00 21.26 31 THR F N 1
ATOM 11027 C CA . THR H 4 55 ? -17.943 -6.329 18.660 1.00 17.91 31 THR F CA 1
ATOM 11028 C C . THR H 4 55 ? -18.009 -6.624 17.165 1.00 20.78 31 THR F C 1
ATOM 11029 O O . THR H 4 55 ? -18.108 -7.777 16.762 1.00 19.45 31 THR F O 1
ATOM 11033 N N . GLN H 4 56 ? -17.931 -5.587 16.339 1.00 21.75 32 GLN F N 1
ATOM 11034 C CA . GLN H 4 56 ? -17.872 -5.794 14.897 1.00 21.93 32 GLN F CA 1
ATOM 11035 C C . GLN H 4 56 ? -16.469 -6.256 14.532 1.00 19.86 32 GLN F C 1
ATOM 11036 O O . GLN H 4 56 ? -15.495 -5.785 15.118 1.00 19.48 32 GLN F O 1
ATOM 11042 N N . PHE H 4 57 ? -16.350 -7.185 13.586 1.00 19.65 33 PHE F N 1
ATOM 11043 C CA . PHE H 4 57 ? -15.020 -7.675 13.221 1.00 17.65 33 PHE F CA 1
ATOM 11044 C C . PHE H 4 57 ? -14.778 -7.751 11.708 1.00 18.14 33 PHE F C 1
ATOM 11045 O O . PHE H 4 57 ? -13.627 -7.825 11.270 1.00 14.35 33 PHE F O 1
ATOM 11053 N N . VAL H 4 58 ? -15.847 -7.724 10.914 1.00 14.08 34 VAL F N 1
ATOM 11054 C CA . VAL H 4 58 ? -15.701 -7.662 9.458 1.00 16.10 34 VAL F CA 1
ATOM 11055 C C . VAL H 4 58 ? -16.684 -6.688 8.807 1.00 20.31 34 VAL F C 1
ATOM 11056 O O . VAL H 4 58 ? -17.752 -6.399 9.348 1.00 18.35 34 VAL F O 1
ATOM 11060 N N . ARG H 4 59 ? -16.301 -6.199 7.630 1.00 20.16 35 ARG F N 1
ATOM 11061 C CA . ARG H 4 59 ? -17.120 -5.303 6.822 1.00 23.92 35 ARG F CA 1
ATOM 11062 C C . ARG H 4 59 ? -17.084 -5.745 5.363 1.00 21.83 35 ARG F C 1
ATOM 11063 O O . ARG H 4 59 ? -16.122 -6.381 4.930 1.00 22.92 35 ARG F O 1
ATOM 11071 N N . PHE H 4 60 ? -18.133 -5.427 4.612 1.00 18.57 36 PHE F N 1
ATOM 11072 C CA . PHE H 4 60 ? -18.062 -5.480 3.156 1.00 18.58 36 PHE F CA 1
ATOM 11073 C C . PHE H 4 60 ? -19.004 -4.441 2.563 1.00 22.95 36 PHE F C 1
ATOM 11074 O O . PHE H 4 60 ? -20.142 -4.300 3.015 1.00 23.18 36 PHE F O 1
ATOM 11082 N N . ASP H 4 61 ? -18.529 -3.720 1.552 1.00 21.68 37 ASP F N 1
ATOM 11083 C CA . ASP H 4 61 ? -19.334 -2.703 0.891 1.00 25.70 37 ASP F CA 1
ATOM 11084 C C . ASP H 4 61 ? -19.098 -2.778 -0.612 1.00 24.08 37 ASP F C 1
ATOM 11085 O O . ASP H 4 61 ? -17.975 -2.595 -1.078 1.00 26.60 37 ASP F O 1
ATOM 11090 N N . SER H 4 62 ? -20.161 -3.048 -1.363 1.00 23.28 38 SER F N 1
ATOM 11091 C CA . SER H 4 62 ? -20.066 -3.198 -2.811 1.00 28.89 38 SER F CA 1
ATOM 11092 C C . SER H 4 62 ? -19.798 -1.868 -3.516 1.00 31.68 38 SER F C 1
ATOM 11093 O O . SER H 4 62 ? -19.350 -1.846 -4.662 1.00 31.26 38 SER F O 1
ATOM 11096 N N . ASP H 4 63 ? -20.078 -0.764 -2.829 1.00 28.12 39 ASP F N 1
ATOM 11097 C CA . ASP H 4 63 ? -19.874 0.568 -3.400 1.00 41.10 39 ASP F CA 1
ATOM 11098 C C . ASP H 4 63 ? -18.482 1.142 -3.129 1.00 38.32 39 ASP F C 1
ATOM 11099 O O . ASP H 4 63 ? -18.196 2.281 -3.496 1.00 31.26 39 ASP F O 1
ATOM 11104 N N . ALA H 4 64 ? -17.620 0.351 -2.498 1.00 39.93 40 ALA F N 1
ATOM 11105 C CA . ALA H 4 64 ? -16.273 0.803 -2.169 1.00 35.76 40 ALA F CA 1
ATOM 11106 C C . ALA H 4 64 ? -15.385 0.847 -3.408 1.00 48.56 40 ALA F C 1
ATOM 11107 O O . ALA H 4 64 ? -15.766 0.351 -4.473 1.00 40.07 40 ALA F O 1
ATOM 11109 N N . ALA H 4 65 ? -14.209 1.458 -3.260 1.00 57.31 41 ALA F N 1
ATOM 11110 C CA . ALA H 4 65 ? -13.236 1.565 -4.344 1.00 48.48 41 ALA F CA 1
ATOM 11111 C C . ALA H 4 65 ? -12.939 0.188 -4.919 1.00 54.32 41 ALA F C 1
ATOM 11112 O O . ALA H 4 65 ? -13.057 -0.032 -6.124 1.00 56.36 41 ALA F O 1
ATOM 11114 N N . SER H 4 66 ? -12.565 -0.739 -4.045 1.00 58.35 42 SER F N 1
ATOM 11115 C CA . SER H 4 66 ? -12.568 -2.151 -4.399 1.00 64.66 42 SER F CA 1
ATOM 11116 C C . SER H 4 66 ? -13.386 -2.928 -3.378 1.00 55.93 42 SER F C 1
ATOM 11117 O O . SER H 4 66 ? -13.056 -2.942 -2.191 1.00 57.02 42 SER F O 1
ATOM 11120 N N . PRO H 4 67 ? -14.461 -3.581 -3.843 1.00 47.81 43 PRO F N 1
ATOM 11121 C CA . PRO H 4 67 ? -15.367 -4.311 -2.953 1.00 40.47 43 PRO F CA 1
ATOM 11122 C C . PRO H 4 67 ? -14.673 -5.526 -2.363 1.00 33.95 43 PRO F C 1
ATOM 11123 O O . PRO H 4 67 ? -14.394 -6.486 -3.079 1.00 36.50 43 PRO F O 1
ATOM 11127 N N . ARG H 4 68 ? -14.404 -5.478 -1.065 1.00 36.81 44 ARG F N 1
ATOM 11128 C CA . ARG H 4 68 ? -13.527 -6.452 -0.434 1.00 32.43 44 ARG F CA 1
ATOM 11129 C C . ARG H 4 68 ? -13.891 -6.590 1.038 1.00 31.24 44 ARG F C 1
ATOM 11130 O O . ARG H 4 68 ? -14.168 -5.591 1.705 1.00 28.17 44 ARG F O 1
ATOM 11138 N N . GLU H 4 69 ? -13.896 -7.813 1.556 1.00 25.42 45 GLU F N 1
ATOM 11139 C CA . GLU H 4 69 ? -14.080 -7.972 2.989 1.00 24.75 45 GLU F CA 1
ATOM 11140 C C . GLU H 4 69 ? -12.843 -7.446 3.704 1.00 21.84 45 GLU F C 1
ATOM 11141 O O . GLU H 4 69 ? -11.721 -7.834 3.381 1.00 23.76 45 GLU F O 1
ATOM 11147 N N . GLU H 4 70 ? -13.052 -6.543 4.657 1.00 24.38 46 GLU F N 1
ATOM 11148 C CA . GLU H 4 70 ? -11.955 -5.988 5.444 1.00 22.95 46 GLU F CA 1
ATOM 11149 C C . GLU H 4 70 ? -12.159 -6.270 6.926 1.00 19.83 46 GLU F C 1
ATOM 11150 O O . GLU H 4 70 ? -13.290 -6.453 7.374 1.00 19.39 46 GLU F O 1
ATOM 11156 N N . PRO H 4 71 ? -11.057 -6.339 7.687 1.00 21.33 47 PRO F N 1
ATOM 11157 C CA . PRO H 4 71 ? -11.109 -6.530 9.141 1.00 17.10 47 PRO F CA 1
ATOM 11158 C C . PRO H 4 71 ? -11.527 -5.268 9.891 1.00 17.99 47 PRO F C 1
ATOM 11159 O O . PRO H 4 71 ? -11.249 -4.160 9.436 1.00 20.05 47 PRO F O 1
ATOM 11163 N N . ARG H 4 72 ? -12.190 -5.449 11.031 1.00 19.65 48 ARG F N 1
ATOM 11164 C CA . ARG H 4 72 ? -12.631 -4.339 11.871 1.00 17.31 48 ARG F CA 1
ATOM 11165 C C . ARG H 4 72 ? -12.303 -4.621 13.338 1.00 17.59 48 ARG F C 1
ATOM 11166 O O . ARG H 4 72 ? -12.609 -3.820 14.224 1.00 19.42 48 ARG F O 1
ATOM 11174 N N . ALA H 4 73 ? -11.694 -5.775 13.587 1.00 12.60 49 ALA F N 1
ATOM 11175 C CA . ALA H 4 73 ? -11.233 -6.131 14.924 1.00 16.36 49 ALA F CA 1
ATOM 11176 C C . ALA H 4 73 ? -9.841 -6.750 14.847 1.00 21.12 49 ALA F C 1
ATOM 11177 O O . ALA H 4 73 ? -9.517 -7.427 13.872 1.00 18.72 49 ALA F O 1
ATOM 11179 N N . PRO H 4 74 ? -9.010 -6.518 15.875 1.00 23.18 50 PRO F N 1
ATOM 11180 C CA . PRO H 4 74 ? -7.618 -6.983 15.855 1.00 20.94 50 PRO F CA 1
ATOM 11181 C C . PRO H 4 74 ? -7.482 -8.504 15.789 1.00 22.48 50 PRO F C 1
ATOM 11182 O O . PRO H 4 74 ? -6.506 -8.996 15.222 1.00 22.96 50 PRO F O 1
ATOM 11186 N N . TRP H 4 75 ? -8.433 -9.232 16.367 1.00 16.16 51 TRP F N 1
ATOM 11187 C CA . TRP H 4 75 ? -8.313 -10.685 16.462 1.00 21.75 51 TRP F CA 1
ATOM 11188 C C . TRP H 4 75 ? -8.729 -11.431 15.194 1.00 20.65 51 TRP F C 1
ATOM 11189 O O . TRP H 4 75 ? -8.650 -12.656 15.145 1.00 22.81 51 TRP F O 1
ATOM 11200 N N . ILE H 4 76 ? -9.173 -10.703 14.174 1.00 20.39 52 ILE F N 1
ATOM 11201 C CA . ILE H 4 76 ? -9.530 -11.330 12.903 1.00 18.18 52 ILE F CA 1
ATOM 11202 C C . ILE H 4 76 ? -8.435 -11.111 11.856 1.00 20.97 52 ILE F C 1
ATOM 11203 O O . ILE H 4 76 ? -8.452 -11.722 10.787 1.00 26.99 52 ILE F O 1
ATOM 11208 N N . GLU H 4 77 ? -7.482 -10.239 12.172 1.00 19.01 53 GLU F N 1
ATOM 11209 C CA . GLU H 4 77 ? -6.405 -9.898 11.245 1.00 21.76 53 GLU F CA 1
ATOM 11210 C C . GLU H 4 77 ? -5.512 -11.084 10.875 1.00 22.01 53 GLU F C 1
ATOM 11211 O O . GLU H 4 77 ? -5.003 -11.155 9.755 1.00 24.84 53 GLU F O 1
ATOM 11217 N N . GLN H 4 78 ? -5.329 -12.015 11.808 1.00 16.65 54 GLN F N 1
ATOM 11218 C CA . GLN H 4 78 ? -4.480 -13.182 11.572 1.00 17.21 54 GLN F CA 1
ATOM 11219 C C . GLN H 4 78 ? -4.976 -14.079 10.435 1.00 22.66 54 GLN F C 1
ATOM 11220 O O . GLN H 4 78 ? -4.257 -14.970 9.989 1.00 25.62 54 GLN F O 1
ATOM 11226 N N . GLU H 4 79 ? -6.203 -13.852 9.976 1.00 23.26 55 GLU F N 1
ATOM 11227 C CA . GLU H 4 79 ? -6.764 -14.654 8.896 1.00 22.32 55 GLU F CA 1
ATOM 11228 C C . GLU H 4 79 ? -5.990 -14.438 7.600 1.00 22.06 55 GLU F C 1
ATOM 11229 O O . GLU H 4 79 ? -5.715 -13.300 7.212 1.00 20.65 55 GLU F O 1
ATOM 11235 N N . GLY H 4 80 ? -5.637 -15.536 6.940 1.00 19.28 56 GLY F N 1
ATOM 11236 C CA . GLY H 4 80 ? -4.855 -15.474 5.721 1.00 23.39 56 GLY F CA 1
ATOM 11237 C C . GLY H 4 80 ? -5.661 -15.006 4.527 1.00 27.21 56 GLY F C 1
ATOM 11238 O O . GLY H 4 80 ? -6.886 -14.914 4.600 1.00 25.70 56 GLY F O 1
ATOM 11239 N N . PRO H 4 81 ? -4.969 -14.691 3.421 1.00 28.46 57 PRO F N 1
ATOM 11240 C CA . PRO H 4 81 ? -5.545 -14.169 2.177 1.00 26.02 57 PRO F CA 1
ATOM 11241 C C . PRO H 4 81 ? -6.754 -14.961 1.674 1.00 28.04 57 PRO F C 1
ATOM 11242 O O . PRO H 4 81 ? -7.724 -14.358 1.208 1.00 31.15 57 PRO F O 1
ATOM 11246 N N . GLU H 4 82 ? -6.698 -16.288 1.783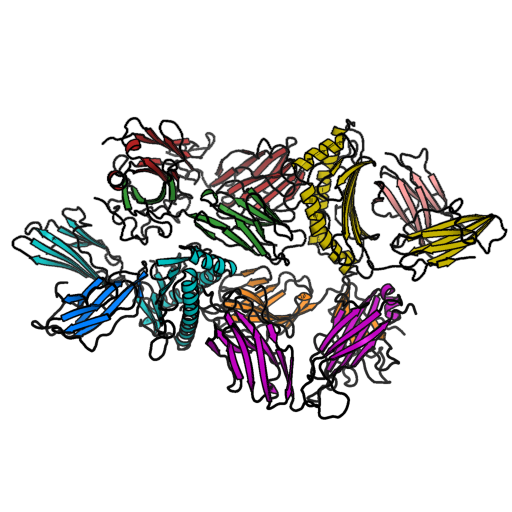 1.00 30.14 58 GLU F N 1
ATOM 11247 C CA . GLU H 4 82 ? -7.757 -17.150 1.260 1.00 29.90 58 GLU F CA 1
ATOM 11248 C C . GLU H 4 82 ? -9.091 -16.852 1.945 1.00 25.48 58 GLU F C 1
ATOM 11249 O O . GLU H 4 82 ? -10.157 -16.977 1.336 1.00 25.65 58 GLU F O 1
ATOM 11255 N N . TYR H 4 83 ? -9.012 -16.433 3.205 1.00 22.98 59 TYR F N 1
ATOM 11256 C CA . TYR H 4 83 ? -10.183 -16.092 4.003 1.00 24.14 59 TYR F CA 1
ATOM 11257 C C . TYR H 4 83 ? -10.909 -14.879 3.413 1.00 22.33 59 TYR F C 1
ATOM 11258 O O . TYR H 4 83 ? -12.108 -14.942 3.109 1.00 21.59 59 TYR F O 1
ATOM 11267 N N . TRP H 4 84 ? -10.169 -13.789 3.221 1.00 20.05 60 TRP F N 1
ATOM 11268 C CA . TRP H 4 84 ? -10.748 -12.558 2.695 1.00 23.12 60 TRP F CA 1
ATOM 11269 C C . TRP H 4 84 ? -11.186 -12.721 1.245 1.00 23.63 60 TRP F C 1
ATOM 11270 O O . TRP H 4 84 ? -12.234 -12.199 0.852 1.00 23.57 60 TRP F O 1
ATOM 11281 N N . ASP H 4 85 ? -10.409 -13.461 0.458 1.00 20.46 61 ASP F N 1
ATOM 11282 C CA . ASP H 4 85 ? -10.771 -13.688 -0.941 1.00 24.85 61 ASP F CA 1
ATOM 11283 C C . ASP H 4 85 ? -12.093 -14.449 -1.028 1.00 22.97 61 ASP F C 1
ATOM 11284 O O . ASP H 4 85 ? -13.035 -14.015 -1.712 1.00 27.00 61 ASP F O 1
ATOM 11289 N N . ARG H 4 86 ? -12.172 -15.560 -0.297 1.00 21.93 62 ARG F N 1
ATOM 11290 C CA . ARG H 4 86 ? -13.347 -16.421 -0.346 1.00 19.48 62 ARG F CA 1
ATOM 11291 C C . ARG H 4 86 ? -14.580 -15.676 0.154 1.00 22.01 62 ARG F C 1
ATOM 11292 O O . ARG H 4 86 ? -15.631 -15.667 -0.508 1.00 18.98 62 ARG F O 1
ATOM 11300 N N . ASN H 4 87 ? -14.451 -15.044 1.318 1.00 17.72 63 ASN F N 1
ATOM 11301 C CA . ASN H 4 87 ? -15.570 -14.298 1.883 1.00 20.92 63 ASN F CA 1
ATOM 11302 C C . ASN H 4 87 ? -16.018 -13.165 0.960 1.00 16.36 63 ASN F C 1
ATOM 11303 O O . ASN H 4 87 ? -17.207 -12.856 0.880 1.00 14.77 63 ASN F O 1
ATOM 11308 N N . THR H 4 88 ? -15.068 -12.574 0.242 1.00 18.66 64 THR F N 1
ATOM 11309 C CA . THR H 4 88 ? -15.396 -11.515 -0.704 1.00 19.80 64 THR F CA 1
ATOM 11310 C C . THR H 4 88 ? -16.240 -12.081 -1.846 1.00 21.33 64 THR F C 1
ATOM 11311 O O . THR H 4 88 ? -17.234 -11.468 -2.259 1.00 21.74 64 THR F O 1
ATOM 11315 N N . GLN H 4 89 ? -15.870 -13.261 -2.337 1.00 17.74 65 GLN F N 1
ATOM 11316 C CA . GLN H 4 89 ? -16.674 -13.885 -3.389 1.00 22.13 65 GLN F CA 1
ATOM 11317 C C . GLN H 4 89 ? -18.080 -14.236 -2.886 1.00 19.72 65 GLN F C 1
ATOM 11318 O O . GLN H 4 89 ? -19.072 -14.081 -3.618 1.00 21.28 65 GLN F O 1
ATOM 11324 N N . ILE H 4 90 ? -18.166 -14.668 -1.629 1.00 17.07 66 ILE F N 1
ATOM 11325 C CA . ILE H 4 90 ? -19.458 -14.954 -1.009 1.00 14.04 66 ILE F CA 1
ATOM 11326 C C . ILE H 4 90 ? -20.341 -13.709 -0.974 1.00 19.20 66 ILE F C 1
ATOM 11327 O O . ILE H 4 90 ? -21.515 -13.754 -1.357 1.00 20.97 66 ILE F O 1
ATOM 11332 N N . TYR H 4 91 ? -19.774 -12.601 -0.507 1.00 19.32 67 TYR F N 1
ATOM 11333 C CA . TYR H 4 91 ? -20.488 -11.329 -0.483 1.00 16.34 67 TYR F CA 1
ATOM 11334 C C . TYR H 4 91 ? -20.930 -10.863 -1.871 1.00 18.20 67 TYR F C 1
ATOM 11335 O O . TYR H 4 91 ? -22.037 -10.354 -2.026 1.00 20.40 67 TYR F O 1
ATOM 11344 N N . LYS H 4 92 ? -20.068 -11.018 -2.872 1.00 19.64 68 LYS F N 1
ATOM 11345 C CA . LYS H 4 92 ? -20.419 -10.599 -4.231 1.00 21.85 68 LYS F CA 1
ATOM 11346 C C . LYS H 4 92 ? -21.613 -11.396 -4.762 1.00 19.64 68 LYS F C 1
ATOM 11347 O O . LYS H 4 92 ? -22.589 -10.831 -5.310 1.00 22.26 68 LYS F O 1
ATOM 11353 N N . ALA H 4 93 ? -21.547 -12.711 -4.568 1.00 18.97 69 ALA F N 1
ATOM 11354 C CA . ALA H 4 93 ? -22.611 -13.582 -5.047 1.00 20.91 69 ALA F CA 1
ATOM 11355 C C . ALA H 4 93 ? -23.909 -13.241 -4.323 1.00 19.26 69 ALA F C 1
ATOM 11356 O O . ALA H 4 93 ? -24.973 -13.129 -4.941 1.00 17.33 69 ALA F O 1
ATOM 11358 N N . GLN H 4 94 ? -23.805 -13.044 -3.012 1.00 17.81 70 GLN F N 1
ATOM 11359 C CA . GLN H 4 94 ? -24.958 -12.676 -2.205 1.00 17.75 70 GLN F CA 1
ATOM 11360 C C . GLN H 4 94 ? -25.565 -11.363 -2.687 1.00 20.57 70 GLN F C 1
ATOM 11361 O O . GLN H 4 94 ? -26.779 -11.202 -2.679 1.00 22.91 70 GLN F O 1
ATOM 11367 N N . ALA H 4 95 ? -24.719 -10.425 -3.100 1.00 18.97 71 ALA F N 1
ATOM 11368 C CA . ALA H 4 95 ? -25.201 -9.165 -3.651 1.00 18.86 71 ALA F CA 1
ATOM 11369 C C . ALA H 4 95 ? -26.052 -9.421 -4.888 1.00 19.03 71 ALA F C 1
ATOM 11370 O O . ALA H 4 95 ? -27.142 -8.853 -5.033 1.00 19.57 71 ALA F O 1
ATOM 11372 N N . GLN H 4 96 ? -25.561 -10.291 -5.769 1.00 17.31 72 GLN F N 1
ATOM 11373 C CA . GLN H 4 96 ? -26.331 -10.649 -6.966 1.00 19.82 72 GLN F CA 1
ATOM 11374 C C . GLN H 4 96 ? -27.697 -11.265 -6.610 1.00 20.77 72 GLN F C 1
ATOM 11375 O O . GLN H 4 96 ? -28.754 -10.913 -7.183 1.00 24.95 72 GLN F O 1
ATOM 11381 N N . THR H 4 97 ? -27.670 -12.158 -5.625 1.00 19.68 73 THR F N 1
ATOM 11382 C CA . THR H 4 97 ? -28.869 -12.868 -5.208 1.00 20.56 73 THR F CA 1
ATOM 11383 C C . THR H 4 97 ? -29.877 -11.879 -4.639 1.00 22.34 73 THR F C 1
ATOM 11384 O O . THR H 4 97 ? -31.068 -11.967 -4.917 1.00 20.63 73 THR F O 1
ATOM 11388 N N . ASP H 4 98 ? -29.384 -10.947 -3.832 1.00 20.82 74 ASP F N 1
ATOM 11389 C CA . ASP H 4 98 ? -30.194 -9.864 -3.294 1.00 21.36 74 ASP F CA 1
ATOM 11390 C C . ASP H 4 98 ? -30.780 -8.988 -4.400 1.00 25.13 74 ASP F C 1
ATOM 11391 O O . ASP H 4 98 ? -31.880 -8.456 -4.243 1.00 20.69 74 ASP F O 1
ATOM 11396 N N . ARG H 4 99 ? -30.050 -8.827 -5.505 1.00 22.93 75 ARG F N 1
ATOM 11397 C CA . ARG H 4 99 ? -30.582 -8.061 -6.633 1.00 23.35 75 ARG F CA 1
ATOM 11398 C C . ARG H 4 99 ? -31.825 -8.766 -7.158 1.00 18.95 75 ARG F C 1
ATOM 11399 O O . ARG H 4 99 ? -32.890 -8.147 -7.359 1.00 20.49 75 ARG F O 1
ATOM 11407 N N . GLU H 4 100 ? -31.697 -10.079 -7.340 1.00 19.11 76 GLU F N 1
ATOM 11408 C CA . GLU H 4 100 ? -32.819 -10.856 -7.869 1.00 22.84 76 GLU F CA 1
ATOM 11409 C C . GLU H 4 100 ? -33.995 -10.889 -6.892 1.00 19.74 76 GLU F C 1
ATOM 11410 O O . GLU H 4 100 ? -35.166 -10.822 -7.294 1.00 20.54 76 GLU F O 1
ATOM 11416 N N . SER H 4 101 ? -33.670 -10.959 -5.605 1.00 15.72 77 SER F N 1
ATOM 11417 C CA . SER H 4 101 ? -34.675 -10.977 -4.555 1.00 17.00 77 SER F CA 1
ATOM 11418 C C . SER H 4 101 ? -35.449 -9.672 -4.544 1.00 22.68 77 SER F C 1
ATOM 11419 O O . SER H 4 101 ? -36.668 -9.679 -4.440 1.00 21.13 77 SER F O 1
ATOM 11422 N N . LEU H 4 102 ? -34.733 -8.556 -4.646 1.00 23.20 78 LEU F N 1
ATOM 11423 C CA . LEU H 4 102 ? -35.365 -7.246 -4.704 1.00 19.45 78 LEU F CA 1
ATOM 11424 C C . LEU H 4 102 ? -36.294 -7.157 -5.904 1.00 21.25 78 LEU F C 1
ATOM 11425 O O . LEU H 4 102 ? -37.394 -6.597 -5.802 1.00 23.67 78 LEU F O 1
ATOM 11430 N N . ARG H 4 103 ? -35.865 -7.719 -7.035 1.00 18.38 79 ARG F N 1
ATOM 11431 C CA . ARG H 4 103 ? -36.758 -7.782 -8.195 1.00 23.22 79 ARG F CA 1
ATOM 11432 C C . ARG H 4 103 ? -38.061 -8.520 -7.875 1.00 25.54 79 ARG F C 1
ATOM 11433 O O . ARG H 4 103 ? -39.167 -7.983 -8.068 1.00 26.52 79 ARG F O 1
ATOM 11441 N N . ASN H 4 104 ? -37.926 -9.745 -7.370 1.00 23.92 80 ASN F N 1
ATOM 11442 C CA . ASN H 4 104 ? -39.094 -10.563 -7.057 1.00 22.16 80 ASN F CA 1
ATOM 11443 C C . ASN H 4 104 ? -40.014 -9.890 -6.047 1.00 21.89 80 ASN F C 1
ATOM 11444 O O . ASN H 4 104 ? -41.233 -9.941 -6.184 1.00 21.58 80 ASN F O 1
ATOM 11449 N N . LEU H 4 105 ? -39.421 -9.268 -5.033 1.00 20.71 81 LEU F N 1
ATOM 11450 C CA . LEU H 4 105 ? -40.170 -8.549 -4.009 1.00 23.30 81 LEU F CA 1
ATOM 11451 C C . LEU H 4 105 ? -40.958 -7.393 -4.612 1.00 24.93 81 LEU F C 1
ATOM 11452 O O . LEU H 4 105 ? -42.128 -7.195 -4.279 1.00 25.04 81 LEU F O 1
ATOM 11457 N N . ARG H 4 106 ? -40.315 -6.628 -5.492 1.00 24.21 82 ARG F N 1
ATOM 11458 C CA . ARG H 4 106 ? -41.015 -5.575 -6.216 1.00 24.33 82 ARG F CA 1
ATOM 11459 C C . ARG H 4 106 ? -42.231 -6.159 -6.918 1.00 27.50 82 ARG F C 1
ATOM 11460 O O . ARG H 4 106 ? -43.321 -5.584 -6.876 1.00 23.73 82 ARG F O 1
ATOM 11468 N N . GLY H 4 107 ? -42.038 -7.317 -7.545 1.00 24.65 83 GLY F N 1
ATOM 11469 C CA . GLY H 4 107 ? -43.130 -8.008 -8.210 1.00 21.86 83 GLY F CA 1
ATOM 11470 C C . GLY H 4 107 ? -44.282 -8.427 -7.305 1.00 29.64 83 GLY F C 1
ATOM 11471 O O . GLY H 4 107 ? -45.449 -8.213 -7.639 1.00 27.23 83 GLY F O 1
ATOM 11472 N N . TYR H 4 108 ? -43.959 -9.024 -6.161 1.00 21.40 84 TYR F N 1
ATOM 11473 C CA . TYR H 4 108 ? -44.971 -9.543 -5.244 1.00 25.90 84 TYR F CA 1
ATOM 11474 C C . TYR H 4 108 ? -45.916 -8.460 -4.715 1.00 26.91 84 TYR F C 1
ATOM 11475 O O . TYR H 4 108 ? -47.099 -8.716 -4.483 1.00 27.73 84 TYR F O 1
ATOM 11484 N N . TYR H 4 109 ? -45.390 -7.254 -4.524 1.00 28.64 85 TYR F N 1
ATOM 11485 C CA . TYR H 4 109 ? -46.152 -6.173 -3.902 1.00 25.27 85 TYR F CA 1
ATOM 11486 C C . TYR H 4 109 ? -46.707 -5.180 -4.916 1.00 26.30 85 TYR F C 1
ATOM 11487 O O . TYR H 4 109 ? -47.284 -4.163 -4.534 1.00 24.21 85 TYR F O 1
ATOM 11496 N N . ASN H 4 110 ? -46.516 -5.476 -6.200 1.00 25.41 86 ASN F N 1
ATOM 11497 C CA . ASN H 4 110 ? -46.938 -4.595 -7.288 1.00 29.67 86 ASN F CA 1
ATOM 11498 C C . ASN H 4 110 ? -46.346 -3.190 -7.191 1.00 33.31 86 ASN F C 1
ATOM 11499 O O . ASN H 4 110 ? -47.021 -2.203 -7.485 1.00 29.54 86 ASN F O 1
ATOM 11504 N N . GLN H 4 111 ? -45.089 -3.099 -6.769 1.00 30.38 87 GLN F N 1
ATOM 11505 C CA . GLN H 4 111 ? -44.408 -1.811 -6.715 1.00 30.72 87 GLN F CA 1
ATOM 11506 C C . GLN H 4 111 ? -43.783 -1.488 -8.069 1.00 31.61 87 GLN F C 1
ATOM 11507 O O . GLN H 4 111 ? -43.436 -2.392 -8.825 1.00 30.79 87 GLN F O 1
ATOM 11513 N N . SER H 4 112 ? -43.652 -0.199 -8.374 1.00 33.51 88 SER F N 1
ATOM 11514 C CA . SER H 4 112 ? -43.120 0.239 -9.665 1.00 35.41 88 SER F CA 1
ATOM 11515 C C . SER H 4 112 ? -41.597 0.123 -9.717 1.00 35.62 88 SER F C 1
ATOM 11516 O O . SER H 4 112 ? -40.932 0.118 -8.681 1.00 38.23 88 SER F O 1
ATOM 11519 N N . GLU H 4 113 ? -41.056 0.033 -10.929 1.00 36.44 89 GLU F N 1
ATOM 11520 C CA . GLU H 4 113 ? -39.620 -0.153 -11.146 1.00 38.47 89 GLU F CA 1
ATOM 11521 C C . GLU H 4 113 ? -38.765 1.040 -10.721 1.00 34.33 89 GLU F C 1
ATOM 11522 O O . GLU H 4 113 ? -37.537 0.978 -10.783 1.00 40.10 89 GLU F O 1
ATOM 11528 N N . ALA H 4 114 ? -39.410 2.124 -10.301 1.00 38.16 90 ALA F N 1
ATOM 11529 C CA . ALA H 4 114 ? -38.702 3.362 -9.991 1.00 34.60 90 ALA F CA 1
ATOM 11530 C C . ALA H 4 114 ? -38.450 3.535 -8.494 1.00 37.20 90 ALA F C 1
ATOM 11531 O O . ALA H 4 114 ? -37.556 4.276 -8.093 1.00 45.51 90 ALA F O 1
ATOM 11533 N N . GLY H 4 115 ? -39.252 2.877 -7.666 1.00 31.22 91 GLY F N 1
ATOM 11534 C CA . GLY H 4 115 ? -39.067 2.952 -6.228 1.00 34.41 91 GLY F CA 1
ATOM 11535 C C . GLY H 4 115 ? -37.707 2.463 -5.756 1.00 34.73 91 GLY F C 1
ATOM 11536 O O . GLY H 4 115 ? -37.040 1.686 -6.440 1.00 40.57 91 GLY F O 1
ATOM 11537 N N . SER H 4 116 ? -37.291 2.931 -4.584 1.00 31.15 92 SER F N 1
ATOM 11538 C CA . SER H 4 116 ? -36.072 2.447 -3.945 1.00 25.99 92 SER F CA 1
ATOM 11539 C C . SER H 4 116 ? -36.455 1.630 -2.721 1.00 28.89 92 SER F C 1
ATOM 11540 O O . SER H 4 116 ? -37.157 2.123 -1.836 1.00 25.61 92 SER F O 1
ATOM 11543 N N . HIS H 4 117 ? -36.000 0.383 -2.666 1.00 28.48 93 HIS F N 1
ATOM 11544 C CA . HIS H 4 117 ? -36.409 -0.503 -1.584 1.00 20.74 93 HIS F CA 1
ATOM 11545 C C . HIS H 4 117 ? -35.237 -1.189 -0.895 1.00 20.66 93 HIS F C 1
ATOM 11546 O O . HIS H 4 117 ? -34.130 -1.255 -1.428 1.00 19.38 93 HIS F O 1
ATOM 11553 N N . THR H 4 118 ? -35.506 -1.700 0.300 1.00 18.89 94 THR F N 1
ATOM 11554 C CA . THR H 4 118 ? -34.488 -2.310 1.133 1.00 17.26 94 THR F CA 1
ATOM 11555 C C . THR H 4 118 ? -34.785 -3.775 1.430 1.00 25.60 94 THR F C 1
ATOM 11556 O O . THR H 4 118 ? -35.906 -4.135 1.794 1.00 24.75 94 THR F O 1
ATOM 11560 N N . LEU H 4 119 ? -33.775 -4.618 1.257 1.00 21.00 95 LEU F N 1
ATOM 11561 C CA . LEU H 4 119 ? -33.837 -5.989 1.732 1.00 24.05 95 LEU F CA 1
ATOM 11562 C C . LEU H 4 119 ? -32.780 -6.181 2.811 1.00 24.38 95 LEU F C 1
ATOM 11563 O O . LEU H 4 119 ? -31.593 -5.963 2.571 1.00 22.07 95 LEU F O 1
ATOM 11568 N N . GLN H 4 120 ? -33.215 -6.574 4.003 1.00 22.73 96 GLN F N 1
ATOM 11569 C CA . GLN H 4 120 ? -32.293 -6.784 5.112 1.00 24.15 96 GLN F CA 1
ATOM 11570 C C . GLN H 4 120 ? -32.259 -8.244 5.534 1.00 22.84 96 GLN F C 1
ATOM 11571 O O . GLN H 4 120 ? -33.303 -8.899 5.634 1.00 19.45 96 GLN F O 1
ATOM 11577 N N . SER H 4 121 ? -31.053 -8.730 5.811 1.00 21.16 97 SER F N 1
ATOM 11578 C CA . SER H 4 121 ? -30.855 -10.094 6.279 1.00 17.96 97 SER F CA 1
ATOM 11579 C C . SER H 4 121 ? -30.117 -10.086 7.608 1.00 19.01 97 SER F C 1
ATOM 11580 O O . SER H 4 121 ? -29.250 -9.251 7.845 1.00 23.48 97 SER F O 1
ATOM 11583 N N . MET H 4 122 ? -30.478 -11.020 8.473 1.00 19.73 98 MET F N 1
ATOM 11584 C CA . MET H 4 122 ? -29.949 -11.079 9.825 1.00 17.07 98 MET F CA 1
ATOM 11585 C C . MET H 4 122 ? -29.811 -12.541 10.209 1.00 17.73 98 MET F C 1
ATOM 11586 O O . MET H 4 122 ? -30.819 -13.226 10.395 1.00 20.60 98 MET F O 1
ATOM 11591 N N . TYR H 4 123 ? -28.589 -13.047 10.320 1.00 13.48 99 TYR F N 1
ATOM 11592 C CA . TYR H 4 123 ? -28.473 -14.462 10.677 1.00 18.25 99 TYR F CA 1
ATOM 11593 C C . TYR H 4 123 ? -27.286 -14.761 11.576 1.00 21.44 99 TYR F C 1
ATOM 11594 O O . TYR H 4 123 ? -26.392 -13.942 11.714 1.00 20.47 99 TYR F O 1
ATOM 11603 N N . GLY H 4 124 ? -27.291 -15.932 12.209 1.00 18.78 100 GLY F N 1
ATOM 11604 C CA . GLY H 4 124 ? -26.146 -16.337 13.004 1.00 16.99 100 GLY F CA 1
ATOM 11605 C C . GLY H 4 124 ? -26.431 -17.327 14.114 1.00 20.81 100 GLY F C 1
ATOM 11606 O O . GLY H 4 124 ? -27.558 -17.791 14.274 1.00 19.66 100 GLY F O 1
ATOM 11607 N N . CYS H 4 125 ? -25.404 -17.645 14.898 1.00 20.38 101 CYS F N 1
ATOM 11608 C CA . CYS H 4 125 ? -25.550 -18.654 15.944 1.00 21.58 101 CYS F CA 1
ATOM 11609 C C . CYS H 4 125 ? -25.208 -18.150 17.344 1.00 23.50 101 CYS F C 1
ATOM 11610 O O . CYS H 4 125 ? -24.325 -17.307 17.521 1.00 24.49 101 CYS F O 1
ATOM 11613 N N . ASP H 4 126 ? -25.935 -18.677 18.326 1.00 24.01 102 ASP F N 1
ATOM 11614 C CA . ASP H 4 126 ? -25.607 -18.520 19.738 1.00 27.12 102 ASP F CA 1
ATOM 11615 C C . ASP H 4 126 ? -25.046 -19.816 20.309 1.00 26.68 102 ASP F C 1
ATOM 11616 O O . ASP H 4 126 ? -25.587 -20.894 20.066 1.00 30.21 102 ASP F O 1
ATOM 11621 N N . VAL H 4 127 ? -23.949 -19.718 21.050 1.00 25.30 103 VAL F N 1
ATOM 11622 C CA . VAL H 4 127 ? -23.416 -20.872 21.759 1.00 28.29 103 VAL F CA 1
ATOM 11623 C C . VAL H 4 127 ? -23.257 -20.558 23.243 1.00 34.86 103 VAL F C 1
ATOM 11624 O O . VAL H 4 127 ? -23.167 -19.390 23.635 1.00 35.31 103 VAL F O 1
ATOM 11628 N N . GLY H 4 128 ? -23.233 -21.606 24.062 1.00 32.53 104 GLY F N 1
ATOM 11629 C CA . GLY H 4 128 ? -23.011 -21.465 25.490 1.00 32.39 104 GLY F CA 1
ATOM 11630 C C . GLY H 4 128 ? -21.533 -21.568 25.815 1.00 37.47 104 GLY F C 1
ATOM 11631 O O . GLY H 4 128 ? -20.700 -21.584 24.910 1.00 38.88 104 GLY F O 1
ATOM 11632 N N . PRO H 4 129 ? -21.197 -21.652 27.112 1.00 46.05 105 PRO F N 1
ATOM 11633 C CA . PRO H 4 129 ? -19.798 -21.736 27.552 1.00 45.95 105 PRO F CA 1
ATOM 11634 C C . PRO H 4 129 ? -19.100 -23.026 27.113 1.00 43.91 105 PRO F C 1
ATOM 11635 O O . PRO H 4 129 ? -17.876 -23.040 26.985 1.00 46.19 105 PRO F O 1
ATOM 11639 N N . ASP H 4 130 ? -19.865 -24.089 26.883 1.00 45.58 106 ASP F N 1
ATOM 11640 C CA . ASP H 4 130 ? -19.295 -25.334 26.375 1.00 41.09 106 ASP F CA 1
ATOM 11641 C C . ASP H 4 130 ? -18.965 -25.205 24.892 1.00 44.97 106 ASP F C 1
ATOM 11642 O O . ASP H 4 130 ? -18.320 -26.077 24.308 1.00 41.20 106 ASP F O 1
ATOM 11647 N N . GLY H 4 131 ? -19.426 -24.115 24.288 1.00 44.54 107 GLY F N 1
ATOM 11648 C CA . GLY H 4 131 ? -19.155 -23.836 22.891 1.00 40.26 107 GLY F CA 1
ATOM 11649 C C . GLY H 4 131 ? -20.079 -24.568 21.940 1.00 41.60 107 GLY F C 1
ATOM 11650 O O . GLY H 4 131 ? -19.841 -24.588 20.733 1.00 42.39 107 GLY F O 1
ATOM 11651 N N . ARG H 4 132 ? -21.133 -25.175 22.477 1.00 37.30 108 ARG F N 1
ATOM 11652 C CA . ARG H 4 132 ? -22.108 -25.868 21.641 1.00 39.69 108 ARG F CA 1
ATOM 11653 C C . ARG H 4 132 ? -23.348 -25.014 21.366 1.00 34.38 108 ARG F C 1
ATOM 11654 O O . ARG H 4 132 ? -23.676 -24.107 22.132 1.00 34.16 108 ARG F O 1
ATOM 11662 N N . LEU H 4 133 ? -24.023 -25.325 20.262 1.00 27.07 109 LEU F N 1
ATOM 11663 C CA . LEU H 4 133 ? -25.165 -24.553 19.769 1.00 29.81 109 LEU F CA 1
ATOM 11664 C C . LEU H 4 133 ? -26.298 -24.399 20.784 1.00 27.99 109 LEU F C 1
ATOM 11665 O O . LEU H 4 133 ? -26.721 -25.368 21.413 1.00 36.41 109 LEU F O 1
ATOM 11670 N N . LEU H 4 134 ? -26.774 -23.168 20.942 1.00 23.18 110 LEU F N 1
ATOM 11671 C CA . LEU H 4 134 ? -27.934 -22.878 21.782 1.00 27.08 110 LEU F CA 1
ATOM 11672 C C . LEU H 4 134 ? -29.150 -22.512 20.942 1.00 28.34 110 LEU F C 1
ATOM 11673 O O . LEU H 4 134 ? -30.235 -23.068 21.112 1.00 30.48 110 LEU F O 1
ATOM 11678 N N . ARG H 4 135 ? -28.959 -21.557 20.043 1.00 27.17 111 ARG F N 1
ATOM 11679 C CA . ARG H 4 135 ? -30.041 -21.054 19.216 1.00 28.17 111 ARG F CA 1
ATOM 11680 C C . ARG H 4 135 ? -29.493 -20.593 17.876 1.00 25.95 111 ARG F C 1
ATOM 11681 O O . ARG H 4 135 ? -28.343 -20.174 17.784 1.00 24.70 111 ARG F O 1
ATOM 11689 N N . GLY H 4 136 ? -30.313 -20.690 16.837 1.00 24.87 112 GLY F N 1
ATOM 11690 C CA . GLY H 4 136 ? -29.932 -20.215 15.524 1.00 21.76 112 GLY F CA 1
ATOM 11691 C C . GLY H 4 136 ? -30.876 -19.128 15.051 1.00 20.66 112 GLY F C 1
ATOM 11692 O O . GLY H 4 136 ? -32.009 -19.038 15.516 1.00 19.24 112 GLY F O 1
ATOM 11693 N N . HIS H 4 137 ? -30.396 -18.290 14.140 1.00 20.90 113 HIS F N 1
ATOM 11694 C CA . HIS H 4 137 ? -31.205 -17.228 13.561 1.00 21.96 113 HIS F CA 1
ATOM 11695 C C . HIS H 4 137 ? -30.932 -17.097 12.073 1.00 19.52 113 HIS F C 1
ATOM 11696 O O . HIS H 4 137 ? -29.807 -17.313 11.614 1.00 18.56 113 HIS F O 1
ATOM 11703 N N . ASP H 4 138 ? -31.971 -16.720 11.339 1.00 15.38 114 ASP F N 1
ATOM 11704 C CA . ASP H 4 138 ? -31.891 -16.482 9.905 1.00 21.51 114 ASP F CA 1
ATOM 11705 C C . ASP H 4 138 ? -33.196 -15.833 9.468 1.00 24.55 114 ASP F C 1
ATOM 11706 O O . ASP H 4 138 ? -34.191 -16.519 9.243 1.00 19.90 114 ASP F O 1
ATOM 11711 N N . GLN H 4 139 ? -33.200 -14.511 9.346 1.00 20.49 115 GLN F N 1
ATOM 11712 C CA . GLN H 4 139 ? -34.446 -13.818 9.051 1.00 23.59 115 GLN F CA 1
ATOM 11713 C C . GLN H 4 139 ? -34.268 -12.584 8.167 1.00 25.08 115 GLN F C 1
ATOM 11714 O O . GLN H 4 139 ? -33.180 -12.013 8.068 1.00 21.41 115 GLN F O 1
ATOM 11720 N N . TYR H 4 140 ? -35.365 -12.192 7.529 1.00 21.67 116 TYR F N 1
ATOM 11721 C CA . TYR H 4 140 ? -35.370 -11.162 6.508 1.00 23.71 116 TYR F CA 1
ATOM 11722 C C . TYR H 4 140 ? -36.481 -10.158 6.718 1.00 25.74 116 TYR F C 1
ATOM 11723 O O . TYR H 4 140 ? -37.604 -10.512 7.132 1.00 23.34 116 TYR F O 1
ATOM 11732 N N . ALA H 4 141 ? -36.170 -8.918 6.349 1.00 23.86 117 ALA F N 1
ATOM 11733 C CA . ALA H 4 141 ? -37.129 -7.830 6.387 1.00 23.66 117 ALA F CA 1
ATOM 11734 C C . ALA H 4 141 ? -37.114 -7.073 5.067 1.00 25.59 117 ALA F C 1
ATOM 11735 O O . ALA H 4 141 ? -36.055 -6.859 4.474 1.00 22.37 117 ALA F O 1
ATOM 11737 N N . TYR H 4 142 ? -38.297 -6.682 4.605 1.00 22.43 118 TYR F N 1
ATOM 11738 C CA . TYR H 4 142 ? -38.414 -5.902 3.384 1.00 20.43 118 TYR F CA 1
ATOM 11739 C C . TYR H 4 142 ? -38.997 -4.532 3.694 1.00 25.46 118 TYR F C 1
ATOM 11740 O O . TYR H 4 142 ? -40.059 -4.429 4.305 1.00 22.66 118 TYR F O 1
ATOM 11749 N N . ASP H 4 143 ? -38.281 -3.492 3.274 1.00 27.00 119 ASP F N 1
ATOM 11750 C CA . ASP H 4 143 ? -38.639 -2.102 3.551 1.00 25.10 119 ASP F CA 1
ATOM 11751 C C . ASP H 4 143 ? -38.908 -1.847 5.035 1.00 26.93 119 ASP F C 1
ATOM 11752 O O . ASP H 4 143 ? -39.782 -1.060 5.394 1.00 33.92 119 ASP F O 1
ATOM 11757 N N . GLY H 4 144 ? -38.147 -2.523 5.890 1.00 20.84 120 GLY F N 1
ATOM 11758 C CA . GLY H 4 144 ? -38.174 -2.268 7.318 1.00 21.56 120 GLY F CA 1
ATOM 11759 C C . GLY H 4 144 ? -39.160 -3.088 8.125 1.00 25.13 120 GLY F C 1
ATOM 11760 O O . GLY H 4 144 ? -39.184 -3.001 9.354 1.00 28.80 120 GLY F O 1
ATOM 11761 N N . LYS H 4 145 ? -39.966 -3.898 7.449 1.00 32.10 121 LYS F N 1
ATOM 11762 C CA . LYS H 4 145 ? -40.923 -4.752 8.146 1.00 28.98 121 LYS F CA 1
ATOM 11763 C C . LYS H 4 145 ? -40.565 -6.217 7.971 1.00 26.80 121 LYS F C 1
ATOM 11764 O O . LYS H 4 145 ? -40.047 -6.615 6.925 1.00 24.30 121 LYS F O 1
ATOM 11770 N N . ASP H 4 146 ? -40.845 -7.000 9.009 1.00 21.51 122 ASP F N 1
ATOM 11771 C CA . ASP H 4 146 ? -40.639 -8.442 8.997 1.00 17.56 122 ASP F CA 1
ATOM 11772 C C . ASP H 4 146 ? -41.187 -9.076 7.729 1.00 20.86 122 ASP F C 1
ATOM 11773 O O . ASP H 4 146 ? -42.343 -8.861 7.369 1.00 24.87 122 ASP F O 1
ATOM 11778 N N . TYR H 4 147 ? -40.353 -9.844 7.042 1.00 21.88 123 TYR F N 1
ATOM 11779 C CA . TYR H 4 147 ? -40.809 -10.524 5.843 1.00 21.58 123 TYR F CA 1
ATOM 11780 C C . TYR H 4 147 ? -40.824 -12.025 6.080 1.00 20.27 123 TYR F C 1
ATOM 11781 O O . TYR H 4 147 ? -41.853 -12.663 5.885 1.00 25.70 123 TYR F O 1
ATOM 11790 N N . ILE H 4 148 ? -39.709 -12.597 6.530 1.00 26.00 124 ILE F N 1
ATOM 11791 C CA . ILE H 4 148 ? -39.712 -14.047 6.755 1.00 19.83 124 ILE F CA 1
ATOM 11792 C C . ILE H 4 148 ? -38.605 -14.525 7.691 1.00 22.24 124 ILE F C 1
ATOM 11793 O O . ILE H 4 148 ? -37.464 -14.094 7.587 1.00 22.64 124 ILE F O 1
ATOM 11798 N N . ALA H 4 149 ? -38.945 -15.409 8.624 1.00 22.68 125 ALA F N 1
ATOM 11799 C CA . ALA H 4 149 ? -37.954 -15.836 9.612 1.00 16.29 125 ALA F CA 1
ATOM 11800 C C . ALA H 4 149 ? -37.860 -17.353 9.739 1.00 22.28 125 ALA F C 1
ATOM 11801 O O . ALA H 4 149 ? -38.863 -18.051 9.691 1.00 19.32 125 ALA F O 1
ATOM 11803 N N . LEU H 4 150 ? -36.644 -17.857 9.920 1.00 23.11 126 LEU F N 1
ATOM 11804 C CA . LEU H 4 150 ? -36.446 -19.270 10.203 1.00 18.08 126 LEU F CA 1
ATOM 11805 C C . LEU H 4 150 ? -36.880 -19.557 11.634 1.00 18.99 126 LEU F C 1
ATOM 11806 O O . LEU H 4 150 ? -36.484 -18.852 12.560 1.00 17.99 126 LEU F O 1
ATOM 11811 N N . ASN H 4 151 ? -37.701 -20.585 11.819 1.00 23.40 127 ASN F N 1
ATOM 11812 C CA . ASN H 4 151 ? -38.226 -20.874 13.146 1.00 21.09 127 ASN F CA 1
ATOM 11813 C C . ASN H 4 151 ? -37.142 -21.470 14.034 1.00 27.22 127 ASN F C 1
ATOM 11814 O O . ASN H 4 151 ? -36.106 -21.918 13.541 1.00 28.87 127 ASN F O 1
ATOM 11819 N N . GLU H 4 152 ? -37.377 -21.454 15.343 1.00 26.65 128 GLU F N 1
ATOM 11820 C CA . GLU H 4 152 ? -36.403 -21.959 16.306 1.00 27.27 128 GLU F CA 1
ATOM 11821 C C . GLU H 4 152 ? -36.009 -23.406 16.016 1.00 29.24 128 GLU F C 1
ATOM 11822 O O . GLU H 4 152 ? -34.860 -23.791 16.227 1.00 31.61 128 GLU F O 1
ATOM 11828 N N . ASP H 4 153 ? -36.953 -24.204 15.520 1.00 29.83 129 ASP F N 1
ATOM 11829 C CA . ASP H 4 153 ? -36.656 -25.595 15.181 1.00 31.17 129 ASP F CA 1
ATOM 11830 C C . ASP H 4 153 ? -35.664 -25.675 14.025 1.00 31.03 129 ASP F C 1
ATOM 11831 O O . ASP H 4 153 ? -35.063 -26.725 13.788 1.00 36.55 129 ASP F O 1
ATOM 11836 N N . LEU H 4 154 ? -35.514 -24.558 13.314 1.00 25.27 130 LEU F N 1
ATOM 11837 C CA . LEU H 4 154 ? -34.576 -24.426 12.203 1.00 25.75 130 LEU F CA 1
ATOM 11838 C C . LEU H 4 154 ? -34.970 -25.342 11.049 1.00 22.64 130 LEU F C 1
ATOM 11839 O O . LEU H 4 154 ? -34.117 -25.806 10.292 1.00 23.89 130 LEU F O 1
ATOM 11844 N N . ARG H 4 155 ? -36.270 -25.584 10.911 1.00 24.12 131 ARG F N 1
ATOM 11845 C CA . ARG H 4 155 ? -36.777 -26.548 9.939 1.00 31.13 131 ARG F CA 1
ATOM 11846 C C . ARG H 4 155 ? -37.896 -25.966 9.083 1.00 30.20 131 ARG F C 1
ATOM 11847 O O . ARG H 4 155 ? -38.204 -26.480 8.006 1.00 26.31 131 ARG F O 1
ATOM 11855 N N . SER H 4 156 ? -38.506 -24.894 9.574 1.00 31.09 132 SER F N 1
ATOM 11856 C CA . SER H 4 156 ? -39.613 -24.259 8.872 1.00 25.85 132 SER F CA 1
ATOM 11857 C C . SER H 4 156 ? -39.491 -22.745 8.923 1.00 25.74 132 SER F C 1
ATOM 11858 O O . SER H 4 156 ? -38.646 -22.198 9.638 1.00 22.05 132 SER F O 1
ATOM 11861 N N . TRP H 4 157 ? -40.349 -22.072 8.167 1.00 23.54 133 TRP F N 1
ATOM 11862 C CA . TRP H 4 157 ? -40.325 -20.622 8.102 1.00 18.31 133 TRP F CA 1
ATOM 11863 C C . TRP H 4 157 ? -41.635 -20.038 8.604 1.00 22.98 133 TRP F C 1
ATOM 11864 O O . TRP H 4 157 ? -42.700 -20.635 8.446 1.00 25.61 133 TRP F O 1
ATOM 11875 N N . THR H 4 158 ? -41.541 -18.871 9.226 1.00 23.83 134 THR F N 1
ATOM 11876 C CA . THR H 4 158 ? -42.703 -18.060 9.530 1.00 20.49 134 THR F CA 1
ATOM 11877 C C . THR H 4 158 ? -42.745 -16.920 8.525 1.00 23.21 134 THR F C 1
ATOM 11878 O O . THR H 4 158 ? -41.834 -16.080 8.475 1.00 26.07 134 THR F O 1
ATOM 11882 N N . ALA H 4 159 ? -43.782 -16.932 7.695 1.00 21.31 135 ALA F N 1
ATOM 11883 C CA . ALA H 4 159 ? -44.014 -15.880 6.719 1.00 25.85 135 ALA F CA 1
ATOM 11884 C C . ALA H 4 159 ? -44.964 -14.837 7.293 1.00 25.70 135 ALA F C 1
ATOM 11885 O O . ALA H 4 159 ? -46.050 -15.166 7.765 1.00 27.93 135 ALA F O 1
ATOM 11887 N N . ALA H 4 160 ? -44.548 -13.578 7.260 1.00 26.81 136 ALA F N 1
ATOM 11888 C CA . ALA H 4 160 ? -45.356 -12.503 7.816 1.00 31.83 136 ALA F CA 1
ATOM 11889 C C . ALA H 4 160 ? -46.460 -12.092 6.851 1.00 37.47 136 ALA F C 1
ATOM 11890 O O . ALA H 4 160 ? -47.439 -11.463 7.249 1.00 43.53 136 ALA F O 1
ATOM 11892 N N . ASP H 4 161 ? -46.298 -12.462 5.584 1.00 38.44 137 ASP F N 1
ATOM 11893 C CA . ASP H 4 161 ? -47.043 -11.834 4.497 1.00 31.21 137 ASP F CA 1
ATOM 11894 C C . ASP H 4 161 ? -47.608 -12.826 3.499 1.00 29.01 137 ASP F C 1
ATOM 11895 O O . ASP H 4 161 ? -47.209 -13.988 3.464 1.00 32.27 137 ASP F O 1
ATOM 11900 N N . THR H 4 162 ? -48.533 -12.342 2.679 1.00 29.95 138 THR F N 1
ATOM 11901 C CA . THR H 4 162 ? -49.050 -13.102 1.550 1.00 31.24 138 THR F CA 1
ATOM 11902 C C . THR H 4 162 ? -47.946 -13.346 0.513 1.00 23.84 138 THR F C 1
ATOM 11903 O O . THR H 4 162 ? -47.905 -14.396 -0.128 1.00 31.17 138 THR F O 1
ATOM 11907 N N . ALA H 4 163 ? -47.045 -12.378 0.369 1.00 20.77 139 ALA F N 1
ATOM 11908 C CA . ALA H 4 163 ? -45.896 -12.497 -0.534 1.00 27.53 139 ALA F CA 1
ATOM 11909 C C . ALA H 4 163 ? -44.841 -13.443 0.041 1.00 22.92 139 ALA F C 1
ATOM 11910 O O . ALA H 4 163 ? -44.271 -14.318 -0.647 1.00 26.75 139 ALA F O 1
ATOM 11912 N N . ALA H 4 164 ? -44.584 -13.248 1.327 1.00 24.18 140 ALA F N 1
ATOM 11913 C CA . ALA H 4 164 ? -43.631 -14.071 2.041 1.00 25.75 140 ALA F CA 1
ATOM 11914 C C . ALA H 4 164 ? -44.071 -15.527 1.990 1.00 24.21 140 ALA F C 1
ATOM 11915 O O . ALA H 4 164 ? -43.255 -16.418 2.168 1.00 22.23 140 ALA F O 1
ATOM 11917 N N . GLN H 4 165 ? -45.366 -15.756 1.777 1.00 21.44 141 GLN F N 1
ATOM 11918 C CA . GLN H 4 165 ? -45.888 -17.100 1.537 1.00 23.85 141 GLN F CA 1
ATOM 11919 C C . GLN H 4 165 ? -45.391 -17.676 0.217 1.00 27.10 141 GLN F C 1
ATOM 11920 O O . GLN H 4 165 ? -45.098 -18.869 0.132 1.00 26.90 141 GLN F O 1
ATOM 11926 N N . ILE H 4 166 ? -45.315 -16.834 -0.812 1.00 20.15 142 ILE F N 1
ATOM 11927 C CA . ILE H 4 166 ? -44.741 -17.247 -2.085 1.00 23.77 142 ILE F CA 1
ATOM 11928 C C . ILE H 4 166 ? -43.314 -17.697 -1.829 1.00 24.87 142 ILE F C 1
ATOM 11929 O O . ILE H 4 166 ? -42.886 -18.788 -2.259 1.00 27.04 142 ILE F O 1
ATOM 11934 N N . THR H 4 167 ? -42.589 -16.867 -1.081 1.00 22.30 143 THR F N 1
ATOM 11935 C CA . THR H 4 167 ? -41.208 -17.214 -0.750 1.00 24.47 143 THR F CA 1
ATOM 11936 C C . THR H 4 167 ? -41.147 -18.524 0.046 1.00 25.27 143 THR F C 1
ATOM 11937 O O . THR H 4 167 ? -40.283 -19.371 -0.188 1.00 25.15 143 THR F O 1
ATOM 11941 N N . GLN H 4 168 ? -42.096 -18.685 0.962 1.00 22.11 144 GLN F N 1
ATOM 11942 C CA . GLN H 4 168 ? -42.167 -19.835 1.852 1.00 21.40 144 GLN F CA 1
ATOM 11943 C C . GLN H 4 168 ? -42.358 -21.129 1.072 1.00 24.23 144 GLN F C 1
ATOM 11944 O O . GLN H 4 168 ? -41.692 -22.123 1.340 1.00 22.60 144 GLN F O 1
ATOM 11950 N N . ARG H 4 169 ? -43.259 -21.100 0.097 1.00 21.98 145 ARG F N 1
ATOM 11951 C CA . ARG H 4 169 ? -43.504 -22.249 -0.762 1.00 20.55 145 ARG F CA 1
ATOM 11952 C C . ARG H 4 169 ? -42.249 -22.579 -1.559 1.00 24.39 145 ARG F C 1
ATOM 11953 O O . ARG H 4 169 ? -41.849 -23.752 -1.672 1.00 23.81 145 ARG F O 1
ATOM 11961 N N . LYS H 4 170 ? -41.616 -21.533 -2.089 1.00 21.49 146 LYS F N 1
ATOM 11962 C CA . LYS H 4 170 ? -40.431 -21.720 -2.920 1.00 20.25 146 LYS F CA 1
ATOM 11963 C C . LYS H 4 170 ? -39.293 -22.385 -2.133 1.00 26.38 146 LYS F C 1
ATOM 11964 O O . LYS H 4 170 ? -38.678 -23.347 -2.602 1.00 19.88 146 LYS F O 1
ATOM 11970 N N . TRP H 4 171 ? -39.037 -21.888 -0.927 1.00 23.80 147 TRP F N 1
ATOM 11971 C CA . TRP H 4 171 ? -38.003 -22.459 -0.068 1.00 21.62 147 TRP F CA 1
ATOM 11972 C C . TRP H 4 171 ? -38.357 -23.829 0.507 1.00 23.15 147 TRP F C 1
ATOM 11973 O O . TRP H 4 171 ? -37.473 -24.660 0.722 1.00 24.87 147 TRP F O 1
ATOM 11984 N N . GLU H 4 172 ? -39.637 -24.064 0.773 1.00 22.98 148 GLU F N 1
ATOM 11985 C CA . GLU H 4 172 ? -40.053 -25.353 1.316 1.00 24.82 148 GLU F CA 1
ATOM 11986 C C . GLU H 4 172 ? -39.846 -26.425 0.258 1.00 25.16 148 GLU F C 1
ATOM 11987 O O . GLU H 4 172 ? -39.435 -27.544 0.566 1.00 27.92 148 GLU F O 1
ATOM 11993 N N . ALA H 4 173 ? -40.116 -26.069 -0.996 1.00 25.35 149 ALA F N 1
ATOM 11994 C CA . ALA H 4 173 ? -39.883 -26.987 -2.104 1.00 16.33 149 ALA F CA 1
ATOM 11995 C C . ALA H 4 173 ? -38.396 -27.299 -2.274 1.00 22.20 149 ALA F C 1
ATOM 11996 O O . ALA H 4 173 ? -38.019 -28.449 -2.485 1.00 25.64 149 ALA F O 1
ATOM 11998 N N . ALA H 4 174 ? -37.557 -26.271 -2.186 1.00 22.95 150 ALA F N 1
ATOM 11999 C CA . ALA H 4 174 ? -36.121 -26.431 -2.404 1.00 21.63 150 ALA F CA 1
ATOM 12000 C C . ALA H 4 174 ? -35.381 -26.877 -1.146 1.00 25.41 150 ALA F C 1
ATOM 12001 O O . ALA H 4 174 ? -34.155 -27.011 -1.160 1.00 24.45 150 ALA F O 1
ATOM 12003 N N . ARG H 4 175 ? -36.130 -27.103 -0.069 1.00 25.04 151 ARG F N 1
ATOM 12004 C CA . ARG H 4 175 ? -35.568 -27.592 1.190 1.00 26.78 151 ARG F CA 1
ATOM 12005 C C . ARG H 4 175 ? -34.412 -26.710 1.676 1.00 23.86 151 ARG F C 1
ATOM 12006 O O . ARG H 4 175 ? -33.382 -27.207 2.134 1.00 24.83 151 ARG F O 1
ATOM 12014 N N . GLU H 4 176 ? -34.596 -25.398 1.557 1.00 19.56 152 GLU F N 1
ATOM 12015 C CA . GLU H 4 176 ? -33.567 -24.420 1.894 1.00 19.92 152 GLU F CA 1
ATOM 12016 C C . GLU H 4 176 ? -33.256 -24.370 3.393 1.00 22.98 152 GLU F C 1
ATOM 12017 O O . GLU H 4 176 ? -32.106 -24.137 3.804 1.00 19.69 152 GLU F O 1
ATOM 12023 N N . ALA H 4 177 ? -34.286 -24.597 4.203 1.00 19.36 153 ALA F N 1
ATOM 12024 C CA . ALA H 4 177 ? -34.141 -24.596 5.652 1.00 20.01 153 ALA F CA 1
ATOM 12025 C C . ALA H 4 177 ? -33.062 -25.583 6.084 1.00 23.61 153 ALA F C 1
ATOM 12026 O O . ALA H 4 177 ? -32.354 -25.352 7.061 1.00 27.79 153 ALA F O 1
ATOM 12028 N N . GLU H 4 178 ? -32.940 -26.682 5.346 1.00 21.88 154 GLU F N 1
ATOM 12029 C CA . GLU H 4 178 ? -31.939 -27.697 5.648 1.00 26.75 154 GLU F CA 1
ATOM 12030 C C . GLU H 4 178 ? -30.525 -27.151 5.478 1.00 25.33 154 GLU F C 1
ATOM 12031 O O . GLU H 4 178 ? -29.621 -27.492 6.246 1.00 26.11 154 GLU F O 1
ATOM 12037 N N . GLN H 4 179 ? -30.343 -26.295 4.478 1.00 24.12 155 GLN F N 1
ATOM 12038 C CA . GLN H 4 179 ? -29.034 -25.715 4.201 1.00 20.05 155 GLN F CA 1
ATOM 12039 C C . GLN H 4 179 ? -28.705 -24.605 5.191 1.00 20.05 155 GLN F C 1
ATOM 12040 O O . GLN H 4 179 ? -27.554 -24.462 5.629 1.00 20.45 155 GLN F O 1
ATOM 12046 N N . ARG H 4 180 ? -29.722 -23.833 5.561 1.00 21.13 156 ARG F N 1
ATOM 12047 C CA . ARG H 4 180 ? -29.536 -22.804 6.578 1.00 21.17 156 ARG F CA 1
ATOM 12048 C C . ARG H 4 180 ? -29.168 -23.458 7.909 1.00 22.16 156 ARG F C 1
ATOM 12049 O O . ARG H 4 180 ? -28.299 -22.971 8.639 1.00 20.91 156 ARG F O 1
ATOM 12057 N N . ARG H 4 181 ? -29.819 -24.581 8.202 1.00 21.39 157 ARG F N 1
ATOM 12058 C CA . ARG H 4 181 ? -29.528 -25.358 9.402 1.00 21.27 157 ARG F CA 1
ATOM 12059 C C . ARG H 4 181 ? -28.122 -25.935 9.351 1.00 22.56 157 ARG F C 1
ATOM 12060 O O . ARG H 4 181 ? -27.417 -25.971 10.361 1.00 21.27 157 ARG F O 1
ATOM 12068 N N . ALA H 4 182 ? -27.729 -26.403 8.170 1.00 18.49 158 ALA F N 1
ATOM 12069 C CA . ALA H 4 182 ? -26.396 -26.950 7.972 1.00 16.74 158 ALA F CA 1
ATOM 12070 C C . ALA H 4 182 ? -25.348 -25.893 8.299 1.00 24.03 158 ALA F C 1
ATOM 12071 O O . ALA H 4 182 ? -24.384 -26.168 9.014 1.00 24.03 158 ALA F O 1
ATOM 12073 N N . TYR H 4 183 ? -25.540 -24.682 7.783 1.00 20.82 159 TYR F N 1
ATOM 12074 C CA . TYR H 4 183 ? -24.644 -23.586 8.134 1.00 18.52 159 TYR F CA 1
ATOM 12075 C C . TYR H 4 183 ? -24.636 -23.295 9.630 1.00 21.64 159 TYR F C 1
ATOM 12076 O O . TYR H 4 183 ? -23.571 -23.211 10.250 1.00 19.32 159 TYR F O 1
ATOM 12085 N N . LEU H 4 184 ? -25.824 -23.137 10.206 1.00 16.61 160 LEU F N 1
ATOM 12086 C CA . LEU H 4 184 ? -25.935 -22.677 11.586 1.00 16.92 160 LEU F CA 1
ATOM 12087 C C . LEU H 4 184 ? -25.404 -23.693 12.590 1.00 21.41 160 LEU F C 1
ATOM 12088 O O . LEU H 4 184 ? -24.943 -23.317 13.665 1.00 22.49 160 LEU F O 1
ATOM 12093 N N . GLU H 4 185 ? -25.470 -24.974 12.237 1.00 24.87 161 GLU F N 1
ATOM 12094 C CA . GLU H 4 185 ? -24.951 -26.038 13.093 1.00 23.65 161 GLU F CA 1
ATOM 12095 C C . GLU H 4 185 ? -23.503 -26.382 12.767 1.00 24.63 161 GLU F C 1
ATOM 12096 O O . GLU H 4 185 ? -22.788 -26.940 13.599 1.00 28.82 161 GLU F O 1
ATOM 12102 N N . GLY H 4 186 ? -23.080 -26.051 11.550 1.00 23.04 162 GLY F N 1
ATOM 12103 C CA . GLY H 4 186 ? -21.744 -26.380 11.085 1.00 21.87 162 GLY F CA 1
ATOM 12104 C C . GLY H 4 186 ? -20.735 -25.251 11.183 1.00 22.61 162 GLY F C 1
ATOM 12105 O O . GLY H 4 186 ? -20.213 -24.981 12.264 1.00 23.15 162 GLY F O 1
ATOM 12106 N N . GLU H 4 187 ? -20.459 -24.593 10.057 1.00 21.53 163 GLU F N 1
ATOM 12107 C CA . GLU H 4 187 ? -19.391 -23.594 9.994 1.00 20.49 163 GLU F CA 1
ATOM 12108 C C . GLU H 4 187 ? -19.596 -22.446 10.969 1.00 21.81 163 GLU F C 1
ATOM 12109 O O . GLU H 4 187 ? -18.632 -21.869 11.446 1.00 23.58 163 GLU F O 1
ATOM 12115 N N . CYS H 4 188 ? -20.848 -22.103 11.244 1.00 21.37 164 CYS F N 1
ATOM 12116 C CA . CYS H 4 188 ? -21.146 -20.946 12.079 1.00 19.71 164 CYS F CA 1
ATOM 12117 C C . CYS H 4 188 ? -20.551 -21.161 13.466 1.00 22.58 164 CYS F C 1
ATOM 12118 O O . CYS H 4 188 ? -19.816 -20.315 13.994 1.00 20.81 164 CYS F O 1
ATOM 12121 N N . VAL H 4 189 ? -20.851 -22.326 14.027 1.00 22.88 165 VAL F N 1
ATOM 12122 C CA . VAL H 4 189 ? -20.358 -22.717 15.339 1.00 28.70 165 VAL F CA 1
ATOM 12123 C C . VAL H 4 189 ? -18.830 -22.830 15.352 1.00 25.80 165 VAL F C 1
ATOM 12124 O O . VAL H 4 189 ? -18.174 -22.390 16.295 1.00 27.11 165 VAL F O 1
ATOM 12128 N N . GLU H 4 190 ? -18.268 -23.404 14.293 1.00 22.98 166 GLU F N 1
ATOM 12129 C CA . GLU H 4 190 ? -16.822 -23.593 14.195 1.00 29.06 166 GLU F CA 1
ATOM 12130 C C . GLU H 4 190 ? -16.056 -22.271 14.144 1.00 31.22 166 GLU F C 1
ATOM 12131 O O . GLU H 4 190 ? -15.091 -22.066 14.888 1.00 33.12 166 GLU F O 1
ATOM 12137 N N . TRP H 4 191 ? -16.489 -21.381 13.258 1.00 27.23 167 TRP F N 1
ATOM 12138 C CA . TRP H 4 191 ? -15.885 -20.064 13.132 1.00 21.56 167 TRP F CA 1
ATOM 12139 C C . TRP H 4 191 ? -16.054 -19.257 14.413 1.00 23.09 167 TRP F C 1
ATOM 12140 O O . TRP H 4 191 ? -15.104 -18.635 14.872 1.00 23.96 167 TRP F O 1
ATOM 12151 N N . LEU H 4 192 ? -17.253 -19.270 14.995 1.00 26.87 168 LEU F N 1
ATOM 12152 C CA . LEU H 4 192 ? -17.470 -18.549 16.251 1.00 25.09 168 LEU F CA 1
ATOM 12153 C C . LEU H 4 192 ? -16.534 -19.076 17.335 1.00 24.44 168 LEU F C 1
ATOM 12154 O O . LEU H 4 192 ? -15.975 -18.311 18.121 1.00 25.53 168 LEU F O 1
ATOM 12159 N N . ARG H 4 193 ? -16.360 -20.392 17.349 1.00 25.00 169 ARG F N 1
ATOM 12160 C CA . ARG H 4 193 ? -15.454 -21.062 18.273 1.00 27.56 169 ARG F CA 1
ATOM 12161 C C . ARG H 4 193 ? -14.029 -20.534 18.091 1.00 24.30 169 ARG F C 1
ATOM 12162 O O . ARG H 4 193 ? -13.338 -20.187 19.061 1.00 26.33 169 ARG F O 1
ATOM 12170 N N . ARG H 4 194 ? -13.610 -20.447 16.833 1.00 21.80 170 ARG F N 1
ATOM 12171 C CA . ARG H 4 194 ? -12.259 -20.011 16.508 1.00 23.83 170 ARG F CA 1
ATOM 12172 C C . ARG H 4 194 ? -12.035 -18.547 16.879 1.00 26.76 170 ARG F C 1
ATOM 12173 O O . ARG H 4 194 ? -10.959 -18.176 17.354 1.00 24.66 170 ARG F O 1
ATOM 12181 N N . TYR H 4 195 ? -13.068 -17.729 16.688 1.00 23.14 171 TYR F N 1
ATOM 12182 C CA . TYR H 4 195 ? -12.993 -16.301 16.973 1.00 20.53 171 TYR F CA 1
ATOM 12183 C C . TYR H 4 195 ? -12.940 -16.059 18.477 1.00 26.52 171 TYR F C 1
ATOM 12184 O O . TYR H 4 195 ? -12.192 -15.200 18.947 1.00 24.69 171 TYR F O 1
ATOM 12193 N N . LEU H 4 196 ? -13.739 -16.816 19.226 1.00 20.78 172 LEU F N 1
ATOM 12194 C CA . LEU H 4 196 ? -13.716 -16.726 20.682 1.00 21.70 172 LEU F CA 1
ATOM 12195 C C . LEU H 4 196 ? -12.379 -17.197 21.235 1.00 23.95 172 LEU F C 1
ATOM 12196 O O . LEU H 4 196 ? -11.914 -16.695 22.258 1.00 22.75 172 LEU F O 1
ATOM 12201 N N . GLU H 4 197 ? -11.760 -18.165 20.568 1.00 26.56 173 GLU F N 1
ATOM 12202 C CA . GLU H 4 197 ? -10.442 -18.602 21.008 1.00 31.38 173 GLU F CA 1
ATOM 12203 C C . GLU H 4 197 ? -9.409 -17.515 20.740 1.00 31.00 173 GLU F C 1
ATOM 12204 O O . GLU H 4 197 ? -8.638 -17.143 21.623 1.00 32.08 173 GLU F O 1
ATOM 12210 N N . ASN H 4 198 ? -9.412 -16.995 19.519 1.00 25.21 174 ASN F N 1
ATOM 12211 C CA . ASN H 4 198 ? -8.404 -16.037 19.094 1.00 23.92 174 ASN F CA 1
ATOM 12212 C C . ASN H 4 198 ? -8.567 -14.665 19.748 1.00 28.60 174 ASN F C 1
ATOM 12213 O O . ASN H 4 198 ? -7.582 -13.972 20.004 1.00 22.61 174 ASN F O 1
ATOM 12218 N N . GLY H 4 199 ? -9.809 -14.280 20.026 1.00 25.57 175 GLY F N 1
ATOM 12219 C CA . GLY H 4 199 ? -10.086 -12.989 20.630 1.00 24.18 175 GLY F CA 1
ATOM 12220 C C . GLY H 4 199 ? -10.483 -13.057 22.091 1.00 23.41 175 GLY F C 1
ATOM 12221 O O . GLY H 4 199 ? -11.125 -12.143 22.602 1.00 27.40 175 GLY F O 1
ATOM 12222 N N . LYS H 4 200 ? -10.095 -14.143 22.754 1.00 31.35 176 LYS F N 1
ATOM 12223 C CA . LYS H 4 200 ? -10.470 -14.415 24.143 1.00 32.63 176 LYS F CA 1
ATOM 12224 C C . LYS H 4 200 ? -10.367 -13.223 25.097 1.00 30.24 176 LYS F C 1
ATOM 12225 O O . LYS H 4 200 ? -11.312 -12.920 25.823 1.00 30.08 176 LYS F O 1
ATOM 12231 N N . ASP H 4 201 ? -9.224 -12.547 25.088 1.00 35.52 177 ASP F N 1
ATOM 12232 C CA . ASP H 4 201 ? -8.935 -11.525 26.091 1.00 33.84 177 ASP F CA 1
ATOM 12233 C C . ASP H 4 201 ? -9.778 -10.256 25.944 1.00 37.52 177 ASP F C 1
ATOM 12234 O O . ASP H 4 201 ? -9.832 -9.430 26.858 1.00 38.72 177 ASP F O 1
ATOM 12239 N N . LYS H 4 202 ? -10.427 -10.090 24.798 1.00 35.21 178 LYS F N 1
ATOM 12240 C CA . LYS H 4 202 ? -11.310 -8.945 24.613 1.00 37.44 178 LYS F CA 1
ATOM 12241 C C . LYS H 4 202 ? -12.775 -9.351 24.421 1.00 33.40 178 LYS F C 1
ATOM 12242 O O . LYS H 4 202 ? -13.677 -8.536 24.606 1.00 36.87 178 LYS F O 1
ATOM 12248 N N . LEU H 4 203 ? -13.007 -10.605 24.043 1.00 30.26 179 LEU F N 1
ATOM 12249 C CA . LEU H 4 203 ? -14.366 -11.108 23.854 1.00 25.91 179 LEU F CA 1
ATOM 12250 C C . LEU H 4 203 ? -14.944 -11.734 25.120 1.00 32.83 179 LEU F C 1
ATOM 12251 O O . LEU H 4 203 ? -16.158 -11.720 25.321 1.00 31.84 179 LEU F O 1
ATOM 12256 N N . GLU H 4 204 ? -14.081 -12.280 25.972 1.00 34.47 180 GLU F N 1
ATOM 12257 C CA . GLU H 4 204 ? -14.537 -12.822 27.245 1.00 32.55 180 GLU F CA 1
ATOM 12258 C C . GLU H 4 204 ? -14.443 -11.742 28.318 1.00 33.19 180 GLU F C 1
ATOM 12259 O O . GLU H 4 204 ? -14.496 -12.019 29.515 1.00 41.86 180 GLU F O 1
ATOM 12265 N N . ARG H 4 205 ? -14.300 -10.506 27.852 1.00 36.33 181 ARG F N 1
ATOM 12266 C CA . ARG H 4 205 ? -14.314 -9.297 28.676 1.00 39.17 181 ARG F CA 1
ATOM 12267 C C . ARG H 4 205 ? -15.722 -8.865 29.123 1.00 40.19 181 ARG F C 1
ATOM 12268 O O . ARG H 4 205 ? -16.693 -8.988 28.374 1.00 38.78 181 ARG F O 1
ATOM 12276 N N . ALA H 4 206 ? -15.825 -8.381 30.358 1.00 38.66 182 ALA F N 1
ATOM 12277 C CA . ALA H 4 206 ? -17.034 -7.708 30.826 1.00 32.63 182 ALA F CA 1
ATOM 12278 C C . ALA H 4 206 ? -16.662 -6.452 31.611 1.00 35.77 182 ALA F C 1
ATOM 12279 O O . ALA H 4 206 ? -16.302 -6.526 32.784 1.00 42.87 182 ALA F O 1
ATOM 12281 N N . ASP H 4 207 ? -16.754 -5.302 30.952 1.00 32.14 183 ASP F N 1
ATOM 12282 C CA . ASP H 4 207 ? -16.368 -4.029 31.550 1.00 31.54 183 ASP F CA 1
ATOM 12283 C C . ASP H 4 207 ? -17.537 -3.349 32.244 1.00 31.96 183 ASP F C 1
ATOM 12284 O O . ASP H 4 207 ? -18.479 -2.914 31.586 1.00 33.61 183 ASP F O 1
ATOM 12289 N N . PRO H 4 208 ? -17.487 -3.267 33.580 1.00 31.11 184 PRO F N 1
ATOM 12290 C CA . PRO H 4 208 ? -18.539 -2.569 34.321 1.00 36.01 184 PRO F CA 1
ATOM 12291 C C . PRO H 4 208 ? -18.569 -1.093 33.959 1.00 37.41 184 PRO F C 1
ATOM 12292 O O . PRO H 4 208 ? -17.524 -0.528 33.636 1.00 34.04 184 PRO F O 1
ATOM 12296 N N . PRO H 4 209 ? -19.753 -0.470 34.005 1.00 30.28 185 PRO F N 1
ATOM 12297 C CA . PRO H 4 209 ? -19.799 0.951 33.660 1.00 32.91 185 PRO F CA 1
ATOM 12298 C C . PRO H 4 209 ? -19.200 1.813 34.762 1.00 37.40 185 PRO F C 1
ATOM 12299 O O . PRO H 4 209 ? -19.321 1.472 35.939 1.00 43.50 185 PRO F O 1
ATOM 12303 N N . LYS H 4 210 ? -18.570 2.920 34.386 1.00 30.79 186 LYS F N 1
ATOM 12304 C CA . LYS H 4 210 ? -18.195 3.926 35.364 1.00 35.38 186 LYS F CA 1
ATOM 12305 C C . LYS H 4 210 ? -19.353 4.911 35.428 1.00 37.63 186 LYS F C 1
ATOM 12306 O O . LYS H 4 210 ? -19.789 5.445 34.404 1.00 34.76 186 LYS F O 1
ATOM 12312 N N . THR H 4 211 ? -19.869 5.128 36.633 1.00 39.06 187 THR F N 1
ATOM 12313 C CA . THR H 4 211 ? -21.144 5.814 36.787 1.00 42.05 187 THR F CA 1
ATOM 12314 C C . THR H 4 211 ? -21.046 7.084 37.617 1.00 41.44 187 THR F C 1
ATOM 12315 O O . THR H 4 211 ? -20.224 7.173 38.529 1.00 42.26 187 THR F O 1
ATOM 12319 N N . HIS H 4 212 ? -21.899 8.058 37.308 1.00 39.59 188 HIS F N 1
ATOM 12320 C CA . HIS H 4 212 ? -21.955 9.286 38.106 1.00 39.40 188 HIS F CA 1
ATOM 12321 C C . HIS H 4 212 ? -23.209 10.102 37.815 1.00 41.00 188 HIS F C 1
ATOM 12322 O O . HIS H 4 212 ? -23.853 9.912 36.793 1.00 38.45 188 HIS F O 1
ATOM 12329 N N . VAL H 4 213 ? -23.553 11.014 38.718 1.00 36.76 189 VAL F N 1
ATOM 12330 C CA . VAL H 4 213 ? -24.753 11.822 38.541 1.00 35.26 189 VAL F CA 1
ATOM 12331 C C . VAL H 4 213 ? -24.403 13.302 38.421 1.00 40.89 189 VAL F C 1
ATOM 12332 O O . VAL H 4 213 ? -23.538 13.804 39.141 1.00 41.74 189 VAL F O 1
ATOM 12336 N N . THR H 4 214 ? -25.077 13.999 37.511 1.00 38.52 190 THR F N 1
ATOM 12337 C CA . THR H 4 214 ? -24.828 15.423 37.326 1.00 42.75 190 THR F CA 1
ATOM 12338 C C . THR H 4 214 ? -26.109 16.193 37.582 1.00 39.89 190 THR F C 1
ATOM 12339 O O . THR H 4 214 ? -27.210 15.658 37.439 1.00 35.66 190 THR F O 1
ATOM 12343 N N . HIS H 4 215 ? -25.955 17.463 37.936 1.00 44.35 191 HIS F N 1
ATOM 12344 C CA . HIS H 4 215 ? -27.087 18.277 38.338 1.00 49.61 191 HIS F CA 1
ATOM 12345 C C . HIS H 4 215 ? -27.023 19.661 37.708 1.00 52.23 191 HIS F C 1
ATOM 12346 O O . HIS H 4 215 ? -26.020 20.364 37.830 1.00 52.58 191 HIS F O 1
ATOM 12353 N N . HIS H 4 216 ? -28.101 20.045 37.029 1.00 53.92 192 HIS F N 1
ATOM 12354 C CA . HIS H 4 216 ? -28.172 21.359 36.388 1.00 52.08 192 HIS F CA 1
ATOM 12355 C C . HIS H 4 216 ? -29.521 22.025 36.609 1.00 55.54 192 HIS F C 1
ATOM 12356 O O . HIS H 4 216 ? -30.533 21.548 36.101 1.00 49.96 192 HIS F O 1
ATOM 12363 N N . PRO H 4 217 ? -29.544 23.141 37.347 1.00 57.78 193 PRO F N 1
ATOM 12364 C CA . PRO H 4 217 ? -30.815 23.861 37.472 1.00 50.04 193 PRO F CA 1
ATOM 12365 C C . PRO H 4 217 ? -31.329 24.356 36.123 1.00 56.59 193 PRO F C 1
ATOM 12366 O O . PRO H 4 217 ? -30.548 24.543 35.187 1.00 54.49 193 PRO F O 1
ATOM 12370 N N . ILE H 4 218 ? -32.636 24.576 36.034 1.00 57.60 194 ILE F N 1
ATOM 12371 C CA . ILE H 4 218 ? -33.234 25.118 34.824 1.00 53.39 194 ILE F CA 1
ATOM 12372 C C . ILE H 4 218 ? -33.909 26.422 35.172 1.00 59.31 194 ILE F C 1
ATOM 12373 O O . ILE H 4 218 ? -33.966 27.353 34.367 1.00 67.29 194 ILE F O 1
ATOM 12378 N N . SER H 4 219 ? -34.425 26.476 36.392 1.00 66.05 195 SER F N 1
ATOM 12379 C CA . SER H 4 219 ? -35.167 27.634 36.841 1.00 68.96 195 SER F CA 1
ATOM 12380 C C . SER H 4 219 ? -34.946 27.949 38.306 1.00 69.37 195 SER F C 1
ATOM 12381 O O . SER H 4 219 ? -33.988 27.494 38.939 1.00 66.57 195 SER F O 1
ATOM 12384 N N . ASP H 4 220 ? -35.873 28.744 38.821 1.00 75.07 196 ASP F N 1
ATOM 12385 C CA . ASP H 4 220 ? -36.001 29.007 40.240 1.00 72.96 196 ASP F CA 1
ATOM 12386 C C . ASP H 4 220 ? -36.053 27.718 41.055 1.00 66.24 196 ASP F C 1
ATOM 12387 O O . ASP H 4 220 ? -35.419 27.615 42.102 1.00 63.01 196 ASP F O 1
ATOM 12392 N N . HIS H 4 221 ? -36.795 26.733 40.556 1.00 64.08 197 HIS F N 1
ATOM 12393 C CA . HIS H 4 221 ? -37.231 25.603 41.375 1.00 59.06 197 HIS F CA 1
ATOM 12394 C C . HIS H 4 221 ? -37.098 24.241 40.698 1.00 60.92 197 HIS F C 1
ATOM 12395 O O . HIS H 4 221 ? -37.499 23.219 41.258 1.00 59.77 197 HIS F O 1
ATOM 12402 N N . GLU H 4 222 ? -36.552 24.228 39.490 1.00 63.85 198 GLU F N 1
ATOM 12403 C CA . GLU H 4 222 ? -36.430 22.992 38.729 1.00 58.81 198 GLU F CA 1
ATOM 12404 C C . GLU H 4 222 ? -34.981 22.668 38.422 1.00 53.30 198 GLU F C 1
ATOM 12405 O O . GLU H 4 222 ? -34.222 23.532 37.987 1.00 55.93 198 GLU F O 1
ATOM 12411 N N . ALA H 4 223 ? -34.595 21.420 38.650 1.00 49.26 199 ALA F N 1
ATOM 12412 C CA . ALA H 4 223 ? -33.262 20.995 38.257 1.00 52.32 199 ALA F CA 1
ATOM 12413 C C . ALA H 4 223 ? -33.325 19.682 37.490 1.00 49.44 199 ALA F C 1
ATOM 12414 O O . ALA H 4 223 ? -34.331 18.972 37.532 1.00 44.31 199 ALA F O 1
ATOM 12416 N N . THR H 4 224 ? -32.243 19.363 36.790 1.00 44.18 200 THR F N 1
ATOM 12417 C CA . THR H 4 224 ? -32.166 18.117 36.051 1.00 42.71 200 THR F CA 1
ATOM 12418 C C . THR H 4 224 ? -31.090 17.264 36.684 1.00 39.78 200 THR F C 1
ATOM 12419 O O . THR H 4 224 ? -29.969 17.731 36.945 1.00 41.93 200 THR F O 1
ATOM 12423 N N . LEU H 4 225 ? -31.451 16.010 36.925 1.00 32.86 201 LEU F N 1
ATOM 12424 C CA . LEU H 4 225 ? -30.517 15.020 37.413 1.00 34.73 201 LEU F CA 1
ATOM 12425 C C . LEU H 4 225 ? -30.251 14.049 36.281 1.00 36.02 201 LEU F C 1
ATOM 12426 O O . LEU H 4 225 ? -31.186 13.539 35.645 1.00 33.75 201 LEU F O 1
ATOM 12431 N N . ARG H 4 226 ? -28.970 13.798 36.038 1.00 35.62 202 ARG F N 1
ATOM 12432 C CA . ARG H 4 226 ? -28.553 12.934 34.947 1.00 33.93 202 ARG F CA 1
ATOM 12433 C C . ARG H 4 226 ? -27.713 11.789 35.478 1.00 38.96 202 ARG F C 1
ATOM 12434 O O . ARG H 4 226 ? -26.661 12.006 36.078 1.00 42.63 202 ARG F O 1
ATOM 12442 N N . CYS H 4 227 ? -28.184 10.569 35.247 1.00 27.83 203 CYS F N 1
ATOM 12443 C CA . CYS H 4 227 ? -27.454 9.377 35.638 1.00 28.96 203 CYS F CA 1
ATOM 12444 C C . CYS H 4 227 ? -26.663 8.835 34.455 1.00 32.97 203 CYS F C 1
ATOM 12445 O O . CYS H 4 227 ? -27.233 8.341 33.478 1.00 32.00 203 CYS F O 1
ATOM 12448 N N . TRP H 4 228 ? -25.344 8.926 34.583 1.00 34.33 204 TRP F N 1
ATOM 12449 C CA . TRP H 4 228 ? -24.387 8.554 33.551 1.00 32.62 204 TRP F CA 1
ATOM 12450 C C . TRP H 4 228 ? -23.755 7.197 33.802 1.00 31.16 204 TRP F C 1
ATOM 12451 O O . TRP H 4 228 ? -23.281 6.916 34.910 1.00 35.61 204 TRP F O 1
ATOM 12462 N N . ALA H 4 229 ? -23.732 6.383 32.751 1.00 25.00 205 ALA F N 1
ATOM 12463 C CA . ALA H 4 229 ? -22.995 5.126 32.730 1.00 28.72 205 ALA F CA 1
ATOM 12464 C C . ALA H 4 229 ? -22.114 5.103 31.483 1.00 28.86 205 ALA F C 1
ATOM 12465 O O . ALA H 4 229 ? -22.621 5.116 30.358 1.00 26.21 205 ALA F O 1
ATOM 12467 N N . LEU H 4 230 ? -20.798 5.068 31.683 1.00 24.71 206 LEU F N 1
ATOM 12468 C CA . LEU H 4 230 ? -19.861 5.168 30.567 1.00 22.12 206 LEU F CA 1
ATOM 12469 C C . LEU H 4 230 ? -18.865 4.019 30.508 1.00 32.48 206 LEU F C 1
ATOM 12470 O O . LEU H 4 230 ? -18.572 3.384 31.522 1.00 34.58 206 LEU F O 1
ATOM 12475 N N . GLY H 4 231 ? -18.350 3.763 29.306 1.00 32.55 207 GLY F N 1
ATOM 12476 C CA . GLY H 4 231 ? -17.235 2.851 29.122 1.00 23.67 207 GLY F CA 1
ATOM 12477 C C . GLY H 4 231 ? -17.499 1.388 29.418 1.00 29.10 207 GLY F C 1
ATOM 12478 O O . GLY H 4 231 ? -16.570 0.643 29.733 1.00 31.33 207 GLY F O 1
ATOM 12479 N N . PHE H 4 232 ? -18.752 0.961 29.323 1.00 23.24 208 PHE F N 1
ATOM 12480 C CA . PHE H 4 232 ? -19.076 -0.417 29.665 1.00 25.41 208 PHE F CA 1
ATOM 12481 C C . PHE H 4 232 ? -19.131 -1.331 28.447 1.00 27.11 208 PHE F C 1
ATOM 12482 O O . PHE H 4 232 ? -19.356 -0.885 27.324 1.00 27.74 208 PHE F O 1
ATOM 12490 N N . TYR H 4 233 ? -18.910 -2.618 28.692 1.00 27.35 209 TYR F N 1
ATOM 12491 C CA . TYR H 4 233 ? -19.038 -3.646 27.670 1.00 27.51 209 TYR F CA 1
ATOM 12492 C C . TYR H 4 233 ? -19.422 -4.950 28.359 1.00 33.43 209 TYR F C 1
ATOM 12493 O O . TYR H 4 233 ? -18.854 -5.284 29.398 1.00 32.66 209 TYR F O 1
ATOM 12502 N N . PRO H 4 234 ? -20.371 -5.707 27.779 1.00 33.27 210 PRO F N 1
ATOM 12503 C CA . PRO H 4 234 ? -21.112 -5.433 26.541 1.00 25.69 210 PRO F CA 1
ATOM 12504 C C . PRO H 4 234 ? -22.169 -4.342 26.684 1.00 24.93 210 PRO F C 1
ATOM 12505 O O . PRO H 4 234 ? -22.248 -3.694 27.727 1.00 29.55 210 PRO F O 1
ATOM 12509 N N . ALA H 4 235 ? -22.985 -4.169 25.646 1.00 22.00 211 ALA F N 1
ATOM 12510 C CA . ALA H 4 235 ? -23.895 -3.030 25.552 1.00 23.64 211 ALA F CA 1
ATOM 12511 C C . ALA H 4 235 ? -25.142 -3.143 26.421 1.00 23.83 211 ALA F C 1
ATOM 12512 O O . ALA H 4 235 ? -25.730 -2.126 26.791 1.00 25.19 211 ALA F O 1
ATOM 12514 N N . GLU H 4 236 ? -25.550 -4.366 26.746 1.00 23.32 212 GLU F N 1
ATOM 12515 C CA . GLU H 4 236 ? -26.772 -4.556 27.518 1.00 26.13 212 GLU F CA 1
ATOM 12516 C C . GLU H 4 236 ? -26.626 -3.946 28.904 1.00 30.28 212 GLU F C 1
ATOM 12517 O O . GLU H 4 236 ? -25.705 -4.278 29.643 1.00 31.14 212 GLU F O 1
ATOM 12523 N N . ILE H 4 237 ? -27.547 -3.052 29.249 1.00 29.74 213 ILE F N 1
ATOM 12524 C CA . ILE H 4 237 ? -27.499 -2.348 30.522 1.00 30.71 213 ILE F CA 1
ATOM 12525 C C . ILE H 4 237 ? -28.893 -1.855 30.890 1.00 33.23 213 ILE F C 1
ATOM 12526 O O . ILE H 4 237 ? -29.755 -1.705 30.024 1.00 36.41 213 ILE F O 1
ATOM 12531 N N . THR H 4 238 ? -29.123 -1.636 32.181 1.00 31.76 214 THR F N 1
ATOM 12532 C CA . THR H 4 238 ? -30.372 -1.046 32.637 1.00 33.84 214 THR F CA 1
ATOM 12533 C C . THR H 4 238 ? -30.088 0.197 33.472 1.00 34.44 214 THR F C 1
ATOM 12534 O O . THR H 4 238 ? -29.321 0.152 34.440 1.00 40.47 214 THR F O 1
ATOM 12538 N N . LEU H 4 239 ? -30.714 1.302 33.081 1.00 32.49 215 LEU F N 1
ATOM 12539 C CA . LEU H 4 239 ? -30.585 2.575 33.776 1.00 37.31 215 LEU F CA 1
ATOM 12540 C C . LEU H 4 239 ? -31.961 3.061 34.211 1.00 39.73 215 LEU F C 1
ATOM 12541 O O . LEU H 4 239 ? -32.797 3.382 33.367 1.00 40.25 215 LEU F O 1
ATOM 12546 N N . THR H 4 240 ? -32.204 3.125 35.517 1.00 38.61 216 THR F N 1
ATOM 12547 C CA . THR H 4 240 ? -33.521 3.546 35.993 1.00 41.93 216 THR F CA 1
ATOM 12548 C C . THR H 4 240 ? -33.485 4.688 37.005 1.00 42.89 216 THR F C 1
ATOM 12549 O O . THR H 4 240 ? -32.573 4.781 37.814 1.00 43.78 216 THR F O 1
ATOM 12553 N N . TRP H 4 241 ? -34.463 5.582 36.924 1.00 44.86 217 TRP F N 1
ATOM 12554 C CA . TRP H 4 241 ? -34.666 6.600 37.952 1.00 37.10 217 TRP F CA 1
ATOM 12555 C C . TRP H 4 241 ? -35.894 6.281 38.801 1.00 41.12 217 TRP F C 1
ATOM 12556 O O . TRP H 4 241 ? -36.995 6.167 38.266 1.00 51.59 217 TRP F O 1
ATOM 12567 N N . GLN H 4 242 ? -35.715 6.122 40.109 1.00 45.70 218 GLN F N 1
ATOM 12568 C CA . GLN H 4 242 ? -36.859 5.958 41.009 1.00 53.11 218 GLN F CA 1
ATOM 12569 C C . GLN H 4 242 ? -36.968 7.118 41.999 1.00 51.06 218 GLN F C 1
ATOM 12570 O O . GLN H 4 242 ? -35.961 7.680 42.413 1.00 45.20 218 GLN F O 1
ATOM 12576 N N . ARG H 4 243 ? -38.192 7.495 42.353 1.00 60.98 219 ARG F N 1
ATOM 12577 C CA . ARG H 4 243 ? -38.424 8.490 43.400 1.00 56.49 219 ARG F CA 1
ATOM 12578 C C . ARG H 4 243 ? -39.008 7.793 44.621 1.00 57.25 219 ARG F C 1
ATOM 12579 O O . ARG H 4 243 ? -40.119 7.260 44.562 1.00 57.44 219 ARG F O 1
ATOM 12587 N N . ASP H 4 244 ? -38.234 7.770 45.701 1.00 58.25 220 ASP F N 1
ATOM 12588 C CA . ASP H 4 244 ? -38.612 7.121 46.953 1.00 65.74 220 ASP F CA 1
ATOM 12589 C C . ASP H 4 244 ? -38.793 5.617 46.820 1.00 67.01 220 ASP F C 1
ATOM 12590 O O . ASP H 4 244 ? -39.326 4.980 47.724 1.00 67.63 220 ASP F O 1
ATOM 12595 N N . GLY H 4 245 ? -38.356 5.042 45.706 1.00 63.64 221 GLY F N 1
ATOM 12596 C CA . GLY H 4 245 ? -38.515 3.615 45.524 1.00 62.17 221 GLY F CA 1
ATOM 12597 C C . GLY H 4 245 ? -39.588 3.309 44.506 1.00 56.13 221 GLY F C 1
ATOM 12598 O O . GLY H 4 245 ? -39.855 2.148 44.199 1.00 56.90 221 GLY F O 1
ATOM 12599 N N . GLU H 4 246 ? -40.192 4.358 43.962 1.00 56.11 222 GLU F N 1
ATOM 12600 C CA . GLU H 4 246 ? -41.203 4.181 42.934 1.00 64.55 222 GLU F CA 1
ATOM 12601 C C . GLU H 4 246 ? -40.592 4.536 41.594 1.00 62.23 222 GLU F C 1
ATOM 12602 O O . GLU H 4 246 ? -40.047 5.620 41.419 1.00 54.56 222 GLU F O 1
ATOM 12604 N N . ASP H 4 247 ? -40.701 3.632 40.634 1.00 59.60 223 ASP F N 1
ATOM 12605 C CA . ASP H 4 247 ? -39.879 3.748 39.445 1.00 64.23 223 ASP F CA 1
ATOM 12606 C C . ASP H 4 247 ? -40.491 4.822 38.524 1.00 61.68 223 ASP F C 1
ATOM 12607 O O . ASP H 4 247 ? -41.712 4.822 38.330 1.00 56.74 223 ASP F O 1
ATOM 12612 N N . GLN H 4 248 ? -39.676 5.723 37.949 1.00 61.95 224 GLN F N 1
ATOM 12613 C CA . GLN H 4 248 ? -40.229 6.749 37.030 1.00 58.13 224 GLN F CA 1
ATOM 12614 C C . GLN H 4 248 ? -40.103 6.301 35.560 1.00 63.50 224 GLN F C 1
ATOM 12615 O O . GLN H 4 248 ? -39.274 6.843 34.816 1.00 65.72 224 GLN F O 1
ATOM 12621 N N . THR H 4 249 ? -40.874 5.302 35.137 1.00 65.09 225 THR F N 1
ATOM 12622 C CA . THR H 4 249 ? -40.757 4.812 33.760 1.00 62.35 225 THR F CA 1
ATOM 12623 C C . THR H 4 249 ? -41.050 5.910 32.735 1.00 60.85 225 THR F C 1
ATOM 12624 O O . THR H 4 249 ? -40.252 6.156 31.829 1.00 65.73 225 THR F O 1
ATOM 12628 N N . GLN H 4 250 ? -42.191 6.572 32.892 1.00 64.51 226 GLN F N 1
ATOM 12629 C CA . GLN H 4 250 ? -42.445 7.848 32.232 1.00 67.99 226 GLN F CA 1
ATOM 12630 C C . GLN H 4 250 ? -41.750 8.943 33.053 1.00 71.25 226 GLN F C 1
ATOM 12631 O O . GLN H 4 250 ? -41.280 8.660 34.153 1.00 72.68 226 GLN F O 1
ATOM 12637 N N . ASP H 4 251 ? -41.633 10.150 32.494 1.00 69.48 227 ASP F N 1
ATOM 12638 C CA . ASP H 4 251 ? -41.001 11.317 33.133 1.00 69.62 227 ASP F CA 1
ATOM 12639 C C . ASP H 4 251 ? -39.480 11.187 33.146 1.00 60.56 227 ASP F C 1
ATOM 12640 O O . ASP H 4 251 ? -38.782 12.041 33.691 1.00 53.90 227 ASP F O 1
ATOM 12645 N N . THR H 4 252 ? -38.964 10.122 32.546 1.00 60.62 228 THR F N 1
ATOM 12646 C CA . THR H 4 252 ? -37.524 9.947 32.397 1.00 48.22 228 THR F CA 1
ATOM 12647 C C . THR H 4 252 ? -37.077 9.965 30.943 1.00 40.37 228 THR F C 1
ATOM 12648 O O . THR H 4 252 ? -37.601 9.210 30.120 1.00 51.07 228 THR F O 1
ATOM 12652 N N . GLU H 4 253 ? -36.087 10.791 30.625 1.00 37.93 229 GLU F N 1
ATOM 12653 C CA . GLU H 4 253 ? -35.583 10.799 29.265 1.00 42.73 229 GLU F CA 1
ATOM 12654 C C . GLU H 4 253 ? -34.395 9.854 29.213 1.00 43.30 229 GLU F C 1
ATOM 12655 O O . GLU H 4 253 ? -33.345 10.111 29.808 1.00 39.27 229 GLU F O 1
ATOM 12661 N N . LEU H 4 254 ? -34.580 8.755 28.492 1.00 37.56 230 LEU F N 1
ATOM 12662 C CA . LEU H 4 254 ? -33.607 7.679 28.436 1.00 28.70 230 LEU F CA 1
ATOM 12663 C C . LEU H 4 254 ? -33.116 7.526 27.006 1.00 30.49 230 LEU F C 1
ATOM 12664 O O . LEU H 4 254 ? -33.847 7.063 26.130 1.00 29.38 230 LEU F O 1
ATOM 12669 N N . VAL H 4 255 ? -31.865 7.910 26.780 1.00 31.54 231 VAL F N 1
ATOM 12670 C CA . VAL H 4 255 ? -31.289 7.875 25.444 1.00 28.46 231 VAL F CA 1
ATOM 12671 C C . VAL H 4 255 ? -30.903 6.459 25.058 1.00 27.75 231 VAL F C 1
ATOM 12672 O O . VAL H 4 255 ? -30.697 5.605 25.922 1.00 27.56 231 VAL F O 1
ATOM 12676 N N . GLU H 4 256 ? -30.828 6.208 23.756 1.00 25.04 232 GLU F N 1
ATOM 12677 C CA . GLU H 4 256 ? -30.395 4.911 23.265 1.00 25.38 232 GLU F CA 1
ATOM 12678 C C . GLU H 4 256 ? -28.963 4.675 23.707 1.00 24.44 232 GLU F C 1
ATOM 12679 O O . GLU H 4 256 ? -28.171 5.615 23.794 1.00 23.82 232 GLU F O 1
ATOM 12685 N N . THR H 4 257 ? -28.635 3.423 23.999 1.00 26.68 233 THR F N 1
ATOM 12686 C CA . THR H 4 257 ? -27.251 3.055 24.246 1.00 22.83 233 THR F CA 1
ATOM 12687 C C . THR H 4 257 ? -26.443 3.398 23.002 1.00 18.99 233 THR F C 1
ATOM 12688 O O . THR H 4 257 ? -26.836 3.057 21.887 1.00 26.30 233 THR F O 1
ATOM 12692 N N . ARG H 4 258 ? -25.317 4.077 23.191 1.00 19.59 234 ARG F N 1
ATOM 12693 C CA . ARG H 4 258 ? -24.553 4.590 22.062 1.00 21.25 234 ARG F CA 1
ATOM 12694 C C . ARG H 4 258 ? -23.099 4.139 22.105 1.00 22.86 234 ARG F C 1
ATOM 12695 O O . ARG H 4 258 ? -22.549 3.910 23.182 1.00 23.16 234 ARG F O 1
ATOM 12703 N N . PRO H 4 259 ? -22.478 3.993 20.923 1.00 21.99 235 PRO F N 1
ATOM 12704 C CA . PRO H 4 259 ? -21.054 3.666 20.812 1.00 21.26 235 PRO F CA 1
ATOM 12705 C C . PRO H 4 259 ? -20.172 4.868 21.126 1.00 21.29 235 PRO F C 1
ATOM 12706 O O . PRO H 4 259 ? -20.444 5.975 20.659 1.00 17.71 235 PRO F O 1
ATOM 12710 N N . ALA H 4 260 ? -19.140 4.655 21.934 1.00 22.39 236 ALA F N 1
ATOM 12711 C CA . ALA H 4 260 ? -18.213 5.724 22.273 1.00 20.73 236 ALA F CA 1
ATOM 12712 C C . ALA H 4 260 ? -17.190 5.912 21.158 1.00 19.90 236 ALA F C 1
ATOM 12713 O O . ALA H 4 260 ? -16.553 6.959 21.052 1.00 20.41 236 ALA F O 1
ATOM 12715 N N . GLY H 4 261 ? -17.058 4.897 20.311 1.00 23.22 237 GLY F N 1
ATOM 12716 C CA . GLY H 4 261 ? -16.072 4.913 19.245 1.00 20.05 237 GLY F CA 1
ATOM 12717 C C . GLY H 4 261 ? -14.805 4.137 19.566 1.00 19.99 237 GLY F C 1
ATOM 12718 O O . GLY H 4 261 ? -13.922 4.015 18.721 1.00 28.40 237 GLY F O 1
ATOM 12719 N N . ASP H 4 262 ? -14.703 3.621 20.787 1.00 19.86 238 ASP F N 1
ATOM 12720 C CA . ASP H 4 262 ? -13.549 2.811 21.176 1.00 25.81 238 ASP F CA 1
ATOM 12721 C C . ASP H 4 262 ? -13.978 1.408 21.606 1.00 29.14 238 ASP F C 1
ATOM 12722 O O . ASP H 4 262 ? -13.294 0.759 22.402 1.00 28.32 238 ASP F O 1
ATOM 12727 N N . ARG H 4 263 ? -15.133 0.981 21.093 1.00 27.65 239 ARG F N 1
ATOM 12728 C CA . ARG H 4 263 ? -15.713 -0.346 21.327 1.00 26.92 239 ARG F CA 1
ATOM 12729 C C . ARG H 4 263 ? -16.293 -0.500 22.732 1.00 26.56 239 ARG F C 1
ATOM 12730 O O . ARG H 4 263 ? -16.582 -1.610 23.173 1.00 24.34 239 ARG F O 1
ATOM 12738 N N . THR H 4 264 ? -16.470 0.618 23.430 1.00 29.57 240 THR F N 1
ATOM 12739 C CA . THR H 4 264 ? -17.246 0.627 24.665 1.00 24.60 240 THR F CA 1
ATOM 12740 C C . THR H 4 264 ? -18.541 1.388 24.411 1.00 24.23 240 THR F C 1
ATOM 12741 O O . THR H 4 264 ? -18.708 2.000 23.355 1.00 23.15 240 THR F O 1
ATOM 12745 N N . PHE H 4 265 ? -19.455 1.357 25.373 1.00 24.43 241 PHE F N 1
ATOM 12746 C CA . PHE H 4 265 ? -20.742 2.012 25.193 1.00 21.01 241 PHE F CA 1
ATOM 12747 C C . PHE H 4 265 ? -21.046 3.029 26.288 1.00 21.89 241 PHE F C 1
ATOM 12748 O O . PHE H 4 265 ? -20.407 3.040 27.346 1.00 23.46 241 PHE F O 1
ATOM 12756 N N . GLN H 4 266 ? -22.013 3.898 26.005 1.00 21.62 242 GLN F N 1
ATOM 12757 C CA . GLN H 4 266 ? -22.452 4.928 26.941 1.00 22.07 242 GLN F CA 1
ATOM 12758 C C . GLN H 4 266 ? -23.974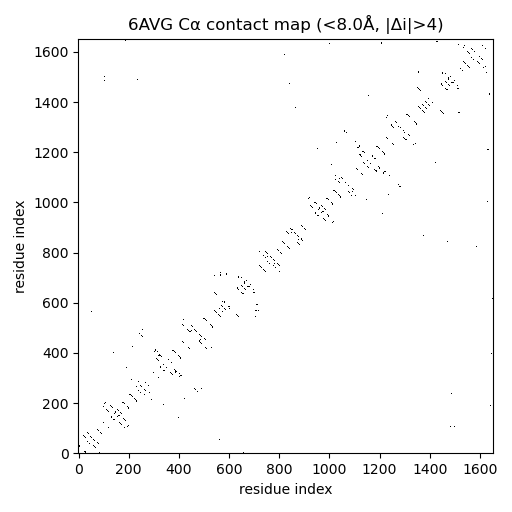 4.984 27.003 1.00 20.90 242 GLN F C 1
ATOM 12759 O O . GLN H 4 266 ? -24.654 4.666 26.030 1.00 19.68 242 GLN F O 1
ATOM 12765 N N . LYS H 4 267 ? -24.505 5.392 28.150 1.00 21.80 243 LYS F N 1
ATOM 12766 C CA . LYS H 4 267 ? -25.940 5.604 28.290 1.00 21.20 243 LYS F CA 1
ATOM 12767 C C . LYS H 4 267 ? -26.203 6.557 29.443 1.00 23.82 243 LYS F C 1
ATOM 12768 O O . LYS H 4 267 ? -25.471 6.549 30.432 1.00 22.85 243 LYS F O 1
ATOM 12774 N N . TRP H 4 268 ? -27.239 7.382 29.324 1.00 25.12 244 TRP F N 1
ATOM 12775 C CA . TRP H 4 268 ? -27.677 8.159 30.476 1.00 29.83 244 TRP F CA 1
ATOM 12776 C C . TRP H 4 268 ? -29.191 8.298 30.560 1.00 30.06 244 TRP F C 1
ATOM 12777 O O . TRP H 4 268 ? -29.896 8.235 29.554 1.00 29.70 244 TRP F O 1
ATOM 12788 N N . ALA H 4 269 ? -29.681 8.459 31.785 1.00 30.62 245 ALA F N 1
ATOM 12789 C CA . ALA H 4 269 ? -31.107 8.677 32.015 1.00 31.44 245 ALA F CA 1
ATOM 12790 C C . ALA H 4 269 ? -31.283 10.014 32.716 1.00 34.09 245 ALA F C 1
ATOM 12791 O O . ALA H 4 269 ? -30.405 10.435 33.457 1.00 36.31 245 ALA F O 1
ATOM 12793 N N . ALA H 4 270 ? -32.401 10.694 32.492 1.00 34.96 246 ALA F N 1
ATOM 12794 C CA . ALA H 4 270 ? -32.548 12.030 33.062 1.00 37.68 246 ALA F CA 1
ATOM 12795 C C . ALA H 4 270 ? -33.933 12.289 33.634 1.00 45.21 246 ALA F C 1
ATOM 12796 O O . ALA H 4 270 ? -34.950 11.958 33.023 1.00 43.23 246 ALA F O 1
ATOM 12798 N N . VAL H 4 271 ? -33.957 12.889 34.819 1.00 44.73 247 VAL F N 1
ATOM 12799 C CA . VAL H 4 271 ? -35.209 13.307 35.441 1.00 39.52 247 VAL F CA 1
ATOM 12800 C C . VAL H 4 271 ? -35.194 14.792 35.780 1.00 38.87 247 VAL F C 1
ATOM 12801 O O . VAL H 4 271 ? -34.182 15.325 36.233 1.00 39.12 247 VAL F O 1
ATOM 12805 N N . VAL H 4 272 ? -36.322 15.454 35.556 1.00 39.50 248 VAL F N 1
ATOM 12806 C CA . VAL H 4 272 ? -36.478 16.835 35.982 1.00 40.79 248 VAL F CA 1
ATOM 12807 C C . VAL H 4 272 ? -37.219 16.804 37.309 1.00 44.59 248 VAL F C 1
ATOM 12808 O O . VAL H 4 272 ? -38.364 16.359 37.395 1.00 39.65 248 VAL F O 1
ATOM 12812 N N . VAL H 4 273 ? -36.537 17.284 38.344 1.00 49.20 249 VAL F N 1
ATOM 12813 C CA . VAL H 4 273 ? -36.999 17.180 39.720 1.00 52.27 249 VAL F CA 1
ATOM 12814 C C . VAL H 4 273 ? -37.053 18.551 40.395 1.00 55.02 249 VAL F C 1
ATOM 12815 O O . VAL H 4 273 ? -36.248 19.443 40.074 1.00 51.09 249 VAL F O 1
ATOM 12819 N N . PRO H 4 274 ? -38.066 18.754 41.261 1.00 58.25 250 PRO F N 1
ATOM 12820 C CA . PRO H 4 274 ? -38.160 19.988 42.044 1.00 57.98 250 PRO F CA 1
ATOM 12821 C C . PRO H 4 274 ? -36.878 20.218 42.810 1.00 59.67 250 PRO F C 1
ATOM 12822 O O . PRO H 4 274 ? -36.266 19.288 43.334 1.00 57.51 250 PRO F O 1
ATOM 12826 N N . SER H 4 275 ? -36.483 21.472 42.888 1.00 61.27 251 SER F N 1
ATOM 12827 C CA . SER H 4 275 ? -35.320 21.842 43.662 1.00 59.52 251 SER F CA 1
ATOM 12828 C C . SER H 4 275 ? -35.518 21.719 45.170 1.00 65.12 251 SER F C 1
ATOM 12829 O O . SER H 4 275 ? -36.189 22.547 45.787 1.00 69.95 251 SER F O 1
ATOM 12832 N N . GLY H 4 276 ? -34.934 20.682 45.759 1.00 66.90 252 GLY F N 1
ATOM 12833 C CA . GLY H 4 276 ? -35.087 20.438 47.179 1.00 64.38 252 GLY F CA 1
ATOM 12834 C C . GLY H 4 276 ? -35.214 18.960 47.480 1.00 71.29 252 GLY F C 1
ATOM 12835 O O . GLY H 4 276 ? -34.545 18.443 48.373 1.00 77.85 252 GLY F O 1
ATOM 12836 N N . GLU H 4 277 ? -36.069 18.275 46.730 1.00 63.79 253 GLU F N 1
ATOM 12837 C CA . GLU H 4 277 ? -36.241 16.838 46.906 1.00 68.04 253 GLU F CA 1
ATOM 12838 C C . GLU H 4 277 ? -35.421 16.044 45.895 1.00 67.57 253 GLU F C 1
ATOM 12839 O O . GLU H 4 277 ? -35.895 15.062 45.322 1.00 65.49 253 GLU F O 1
ATOM 12845 N N . GLU H 4 278 ? -34.181 16.472 45.693 1.00 66.62 254 GLU F N 1
ATOM 12846 C CA . GLU H 4 278 ? -33.302 15.829 44.730 1.00 63.84 254 GLU F CA 1
ATOM 12847 C C . GLU H 4 278 ? -32.731 14.551 45.339 1.00 63.40 254 GLU F C 1
ATOM 12848 O O . GLU H 4 278 ? -32.320 13.632 44.631 1.00 63.92 254 GLU F O 1
ATOM 12854 N N . GLN H 4 279 ? -32.715 14.508 46.667 1.00 68.39 255 GLN F N 1
ATOM 12855 C CA . GLN H 4 279 ? -32.302 13.328 47.415 1.00 63.45 255 GLN F CA 1
ATOM 12856 C C . GLN H 4 279 ? -33.512 12.449 47.710 1.00 63.99 255 GLN F C 1
ATOM 12857 O O . GLN H 4 279 ? -33.539 11.728 48.705 1.00 69.05 255 GLN F O 1
ATOM 12863 N N . ARG H 4 280 ? -34.508 12.504 46.833 1.00 59.16 256 ARG F N 1
ATOM 12864 C CA . ARG H 4 280 ? -35.609 11.561 46.898 1.00 57.82 256 ARG F CA 1
ATOM 12865 C C . ARG H 4 280 ? -35.575 10.807 45.583 1.00 59.66 256 ARG F C 1
ATOM 12866 O O . ARG H 4 280 ? -36.346 9.879 45.352 1.00 58.98 256 ARG F O 1
ATOM 12874 N N . TYR H 4 281 ? -34.643 11.224 44.733 1.00 52.96 257 TYR F N 1
ATOM 12875 C CA . TYR H 4 281 ? -34.325 10.537 43.490 1.00 50.85 257 TYR F CA 1
ATOM 12876 C C . TYR H 4 281 ? -33.088 9.646 43.556 1.00 46.77 257 TYR F C 1
ATOM 12877 O O . TYR H 4 281 ? -31.993 10.091 43.898 1.00 44.82 257 TYR F O 1
ATOM 12886 N N . THR H 4 282 ? -33.295 8.373 43.244 1.00 43.80 258 THR F N 1
ATOM 12887 C CA . THR H 4 282 ? -32.243 7.373 43.258 1.00 44.62 258 THR F CA 1
ATOM 12888 C C . THR H 4 282 ? -32.080 6.788 41.853 1.00 48.68 258 THR F C 1
ATOM 12889 O O . THR H 4 282 ? -33.064 6.596 41.141 1.00 48.27 258 THR F O 1
ATOM 12893 N N . CYS H 4 283 ? -30.841 6.527 41.446 1.00 44.48 259 CYS F N 1
ATOM 12894 C CA . CYS H 4 283 ? -30.582 5.891 40.153 1.00 41.65 259 CYS F CA 1
ATOM 12895 C C . CYS H 4 283 ? -30.132 4.453 40.341 1.00 41.35 259 CYS F C 1
ATOM 12896 O O . CYS H 4 283 ? -29.366 4.152 41.242 1.00 43.68 259 CYS F O 1
ATOM 12899 N N . HIS H 4 284 ? -30.626 3.560 39.496 1.00 46.65 260 HIS F N 1
ATOM 12900 C CA . HIS H 4 284 ? -30.307 2.149 39.622 1.00 41.03 260 HIS F CA 1
ATOM 12901 C C . HIS H 4 284 ? -29.667 1.636 38.340 1.00 40.23 260 HIS F C 1
ATOM 12902 O O . HIS H 4 284 ? -30.252 1.735 37.252 1.00 43.05 260 HIS F O 1
ATOM 12909 N N . VAL H 4 285 ? -28.455 1.104 38.480 1.00 34.88 261 VAL F N 1
ATOM 12910 C CA . VAL H 4 285 ? -27.680 0.620 37.343 1.00 37.70 261 VAL F CA 1
ATOM 12911 C C . VAL H 4 285 ? -27.485 -0.891 37.393 1.00 35.51 261 VAL F C 1
ATOM 12912 O O . VAL H 4 285 ? -26.920 -1.411 38.356 1.00 38.56 261 VAL F O 1
ATOM 12916 N N . GLN H 4 286 ? -27.939 -1.596 36.360 1.00 35.92 262 GLN F N 1
ATOM 12917 C CA . GLN H 4 286 ? -27.662 -3.030 36.260 1.00 40.56 262 GLN F CA 1
ATOM 12918 C C . GLN H 4 286 ? -26.864 -3.380 34.999 1.00 36.52 262 GLN F C 1
ATOM 12919 O O . GLN H 4 286 ? -27.268 -3.055 33.884 1.00 35.40 262 GLN F O 1
ATOM 12925 N N . HIS H 4 287 ? -25.728 -4.045 35.190 1.00 37.32 263 HIS F N 1
ATOM 12926 C CA . HIS H 4 287 ? -24.854 -4.440 34.088 1.00 36.13 263 HIS F CA 1
ATOM 12927 C C . HIS H 4 287 ? -24.034 -5.647 34.528 1.00 38.95 263 HIS F C 1
ATOM 12928 O O . HIS H 4 287 ? -23.616 -5.724 35.682 1.00 42.64 263 HIS F O 1
ATOM 12935 N N . GLU H 4 288 ? -23.805 -6.589 33.617 1.00 41.10 264 GLU F N 1
ATOM 12936 C CA . GLU H 4 288 ? -23.192 -7.866 33.981 1.00 39.36 264 GLU F CA 1
ATOM 12937 C C . GLU H 4 288 ? -21.750 -7.738 34.478 1.00 40.40 264 GLU F C 1
ATOM 12938 O O . GLU H 4 288 ? -21.182 -8.700 34.996 1.00 47.20 264 GLU F O 1
ATOM 12944 N N . GLY H 4 289 ? -21.162 -6.556 34.326 1.00 36.50 265 GLY F N 1
ATOM 12945 C CA . GLY H 4 289 ? -19.821 -6.305 34.825 1.00 39.93 265 GLY F CA 1
ATOM 12946 C C . GLY H 4 289 ? -19.823 -5.800 36.258 1.00 45.32 265 GLY F C 1
ATOM 12947 O O . GLY H 4 289 ? -18.777 -5.720 36.905 1.00 39.48 265 GLY F O 1
ATOM 12948 N N . LEU H 4 290 ? -21.006 -5.446 36.749 1.00 44.45 266 LEU F N 1
ATOM 12949 C CA . LEU H 4 290 ? -21.173 -5.019 38.133 1.00 50.14 266 LEU F CA 1
ATOM 12950 C C . LEU H 4 290 ? -21.387 -6.228 39.037 1.00 53.52 266 LEU F C 1
ATOM 12951 O O . LEU H 4 290 ? -22.239 -7.071 38.751 1.00 47.31 266 LEU F O 1
ATOM 12956 N N . PRO H 4 291 ? -20.603 -6.325 40.123 1.00 54.37 267 PRO F N 1
ATOM 12957 C CA . PRO H 4 291 ? -20.788 -7.419 41.083 1.00 54.13 267 PRO F CA 1
ATOM 12958 C C . PRO H 4 291 ? -22.189 -7.372 41.679 1.00 50.19 267 PRO F C 1
ATOM 12959 O O . PRO H 4 291 ? -22.844 -8.404 41.825 1.00 42.02 267 PRO F O 1
ATOM 12963 N N . LYS H 4 292 ? -22.644 -6.163 41.988 1.00 48.59 268 LYS F N 1
ATOM 12964 C CA . LYS H 4 292 ? -23.995 -5.934 42.481 1.00 49.35 268 LYS F CA 1
ATOM 12965 C C . LYS H 4 292 ? -24.586 -4.734 41.753 1.00 46.56 268 LYS F C 1
ATOM 12966 O O . LYS H 4 292 ? -23.845 -3.843 41.331 1.00 47.13 268 LYS F O 1
ATOM 12972 N N . PRO H 4 293 ? -25.917 -4.715 41.582 1.00 39.78 269 PRO F N 1
ATOM 12973 C CA . PRO H 4 293 ? -26.576 -3.534 41.017 1.00 40.17 269 PRO F CA 1
ATOM 12974 C C . PRO H 4 293 ? -26.210 -2.270 41.796 1.00 42.53 269 PRO F C 1
ATOM 12975 O O . PRO H 4 293 ? -26.155 -2.308 43.025 1.00 45.14 269 PRO F O 1
ATOM 12979 N N . LEU H 4 294 ? -25.961 -1.171 41.093 1.00 40.42 270 LEU F N 1
ATOM 12980 C CA . LEU H 4 294 ? -25.586 0.073 41.754 1.00 41.13 270 LEU F CA 1
ATOM 12981 C C . LEU H 4 294 ? -26.772 0.968 42.072 1.00 39.62 270 LEU F C 1
ATOM 12982 O O . LEU H 4 294 ? -27.761 1.014 41.334 1.00 36.94 270 LEU F O 1
ATOM 12987 N N . THR H 4 295 ? -26.649 1.672 43.192 1.00 46.44 271 THR F N 1
ATOM 12988 C CA . THR H 4 295 ? -27.588 2.707 43.585 1.00 43.04 271 THR F CA 1
ATOM 12989 C C . THR H 4 295 ? -26.833 4.026 43.708 1.00 46.86 271 THR F C 1
ATOM 12990 O O . THR H 4 295 ? -25.896 4.148 44.496 1.00 42.35 271 THR F O 1
ATOM 12994 N N . LEU H 4 296 ? -27.254 5.007 42.922 1.00 49.22 272 LEU F N 1
ATOM 12995 C CA . LEU H 4 296 ? -26.567 6.284 42.810 1.00 43.93 272 LEU F CA 1
ATOM 12996 C C . LEU H 4 296 ? -27.442 7.444 43.244 1.00 44.89 272 LEU F C 1
ATOM 12997 O O . LEU H 4 296 ? -28.672 7.369 43.185 1.00 41.83 272 LEU F O 1
ATOM 13002 N N . ARG H 4 297 ? -26.789 8.504 43.710 1.00 48.71 273 ARG F N 1
ATOM 13003 C CA . ARG H 4 297 ? -27.457 9.722 44.152 1.00 48.52 273 ARG F CA 1
ATOM 13004 C C . ARG H 4 297 ? -26.576 10.929 43.845 1.00 48.96 273 ARG F C 1
ATOM 13005 O O . ARG H 4 297 ? -25.355 10.811 43.736 1.00 52.51 273 ARG F O 1
ATOM 13013 N N . TRP H 4 298 ? -27.201 12.088 43.699 1.00 43.09 274 TRP F N 1
ATOM 13014 C CA . TRP H 4 298 ? -26.465 13.331 43.676 1.00 53.58 274 TRP F CA 1
ATOM 13015 C C . TRP H 4 298 ? -26.301 13.780 45.137 1.00 58.99 274 TRP F C 1
ATOM 13016 O O . TRP H 4 298 ? -27.294 14.013 45.836 1.00 58.49 274 TRP F O 1
ATOM 13027 N N . GLU H 4 299 ? -25.063 13.922 45.601 1.00 59.75 275 GLU F N 1
ATOM 13028 C CA . GLU H 4 299 ? -23.884 13.865 44.748 1.00 54.84 275 GLU F CA 1
ATOM 13029 C C . GLU H 4 299 ? -23.134 12.542 44.882 1.00 64.13 275 GLU F C 1
ATOM 13030 O O . GLU H 4 299 ? -23.530 11.661 45.646 1.00 64.86 275 GLU F O 1
ATOM 13036 N N . ALA I 5 1 ? -17.014 -16.521 9.458 1.00 17.70 1 ALA Q N 1
ATOM 13037 C CA . ALA I 5 1 ? -17.215 -16.441 8.017 1.00 14.86 1 ALA Q CA 1
ATOM 13038 C C . ALA I 5 1 ? -18.704 -16.433 7.687 1.00 13.06 1 ALA Q C 1
ATOM 13039 O O . ALA I 5 1 ? -19.502 -17.038 8.401 1.00 14.93 1 ALA Q O 1
ATOM 13041 N N . PRO I 5 2 ? -19.086 -15.727 6.611 1.00 15.66 2 PRO Q N 1
ATOM 13042 C CA . PRO I 5 2 ? -20.484 -15.698 6.166 1.00 17.70 2 PRO Q CA 1
ATOM 13043 C C . PRO I 5 2 ? -20.884 -16.978 5.436 1.00 17.75 2 PRO Q C 1
ATOM 13044 O O . PRO I 5 2 ? -20.017 -17.716 4.971 1.00 18.91 2 PRO Q O 1
ATOM 13048 N N . ARG I 5 3 ? -22.187 -17.226 5.338 1.00 19.50 3 ARG Q N 1
ATOM 13049 C CA . ARG I 5 3 ? -22.711 -18.456 4.744 1.00 18.74 3 ARG Q CA 1
ATOM 13050 C C . ARG I 5 3 ? -22.546 -18.536 3.225 1.00 18.82 3 ARG Q C 1
ATOM 13051 O O . ARG I 5 3 ? -22.963 -17.636 2.496 1.00 22.42 3 ARG Q O 1
ATOM 13059 N N . GLY I 5 4 ? -21.929 -19.619 2.760 1.00 19.49 4 GLY Q N 1
ATOM 13060 C CA . GLY I 5 4 ? -21.863 -19.924 1.341 1.00 14.58 4 GLY Q CA 1
ATOM 13061 C C . GLY I 5 4 ? -22.890 -20.991 0.999 1.00 18.26 4 GLY Q C 1
ATOM 13062 O O . GLY I 5 4 ? -23.560 -21.504 1.894 1.00 17.54 4 GLY Q O 1
ATOM 13063 N N . PRO I 5 5 ? -23.023 -21.324 -0.295 1.00 17.22 5 PRO Q N 1
ATOM 13064 C CA . PRO I 5 5 ? -24.061 -22.213 -0.843 1.00 21.33 5 PRO Q CA 1
ATOM 13065 C C . PRO I 5 5 ? -23.834 -23.734 -0.717 1.00 21.68 5 PRO Q C 1
ATOM 13066 O O . PRO I 5 5 ? -24.755 -24.486 -1.036 1.00 21.21 5 PRO Q O 1
ATOM 13070 N N . HIS I 5 6 ? -22.655 -24.169 -0.278 1.00 17.55 6 HIS Q N 1
ATOM 13071 C CA . HIS I 5 6 ? -22.293 -25.597 -0.236 1.00 22.45 6 HIS Q CA 1
ATOM 13072 C C . HIS I 5 6 ? -22.399 -26.337 -1.570 1.00 20.26 6 HIS Q C 1
ATOM 13073 O O . HIS I 5 6 ? -22.790 -27.503 -1.589 1.00 23.55 6 HIS Q O 1
ATOM 13080 N N . GLY I 5 7 ? -22.080 -25.684 -2.681 1.00 17.92 7 GLY Q N 1
ATOM 13081 C CA . GLY I 5 7 ? -21.947 -26.413 -3.931 1.00 19.20 7 GLY Q CA 1
ATOM 13082 C C . GLY I 5 7 ? -22.930 -26.096 -5.039 1.00 20.23 7 GLY Q C 1
ATOM 13083 O O . GLY I 5 7 ? -22.843 -26.661 -6.130 1.00 15.90 7 GLY Q O 1
ATOM 13084 N N . GLY I 5 8 ? -23.870 -25.199 -4.768 1.00 18.21 8 GLY Q N 1
ATOM 13085 C CA . GLY I 5 8 ? -24.786 -24.747 -5.795 1.00 15.04 8 GLY Q CA 1
ATOM 13086 C C . GLY I 5 8 ? -24.893 -23.238 -5.803 1.00 21.54 8 GLY Q C 1
ATOM 13087 O O . GLY I 5 8 ? -23.933 -22.531 -5.494 1.00 20.18 8 GLY Q O 1
ATOM 13088 N N . ALA I 5 9 ? -26.071 -22.739 -6.155 1.00 21.64 9 ALA Q N 1
ATOM 13089 C CA . ALA I 5 9 ? -26.306 -21.304 -6.170 1.00 21.14 9 ALA Q CA 1
ATOM 13090 C C . ALA I 5 9 ? -27.475 -20.976 -5.259 1.00 24.40 9 ALA Q C 1
ATOM 13091 O O . ALA I 5 9 ? -28.391 -21.785 -5.096 1.00 26.02 9 ALA Q O 1
ATOM 13093 N N . ALA I 5 10 ? -27.434 -19.786 -4.669 1.00 28.04 10 ALA Q N 1
ATOM 13094 C CA . ALA I 5 10 ? -28.355 -19.419 -3.601 1.00 26.22 10 ALA Q CA 1
ATOM 13095 C C . ALA I 5 10 ? -29.823 -19.455 -4.007 1.00 31.23 10 ALA Q C 1
ATOM 13096 O O . ALA I 5 10 ? -30.180 -19.363 -5.185 1.00 25.03 10 ALA Q O 1
ATOM 13098 N N . SER I 5 11 ? -30.652 -19.582 -2.977 1.00 43.55 11 SER Q N 1
ATOM 13099 C CA . SER I 5 11 ? -32.106 -19.650 -3.056 1.00 36.46 11 SER Q CA 1
ATOM 13100 C C . SER I 5 11 ? -32.765 -18.772 -4.114 1.00 38.91 11 SER Q C 1
ATOM 13101 O O . SER I 5 11 ? -33.528 -19.255 -4.952 1.00 30.20 11 SER Q O 1
ATOM 13104 N N . GLY I 5 12 ? -32.468 -17.479 -4.059 1.00 32.21 12 GLY Q N 1
ATOM 13105 C CA . GLY I 5 12 ? -33.355 -16.481 -4.618 1.00 34.08 12 GLY Q CA 1
ATOM 13106 C C . GLY I 5 12 ? -34.102 -15.882 -3.443 1.00 38.02 12 GLY Q C 1
ATOM 13107 O O . GLY I 5 12 ? -33.494 -15.644 -2.399 1.00 37.44 12 GLY Q O 1
ATOM 13108 N N . LEU I 5 13 ? -35.406 -15.669 -3.628 1.00 33.93 13 LEU Q N 1
ATOM 13109 C CA . LEU I 5 13 ? -36.355 -15.225 -2.602 1.00 24.31 13 LEU Q CA 1
ATOM 13110 C C . LEU I 5 13 ? -37.597 -14.708 -3.312 1.00 24.98 13 LEU Q C 1
ATOM 13111 O O . LEU I 5 13 ? -38.703 -14.755 -2.777 1.00 25.09 13 LEU Q O 1
ATOM 13117 N N . ALA J 5 1 ? -50.203 -57.670 -10.785 1.00 18.38 1 ALA P N 1
ATOM 13118 C CA . ALA J 5 1 ? -50.413 -57.722 -9.344 1.00 20.26 1 ALA P CA 1
ATOM 13119 C C . ALA J 5 1 ? -51.905 -57.740 -9.006 1.00 19.24 1 ALA P C 1
ATOM 13120 O O . ALA J 5 1 ? -52.714 -57.148 -9.721 1.00 15.42 1 ALA P O 1
ATOM 13122 N N . PRO J 5 2 ? -52.274 -58.435 -7.917 1.00 19.06 2 PRO P N 1
ATOM 13123 C CA . PRO J 5 2 ? -53.666 -58.478 -7.454 1.00 18.82 2 PRO P CA 1
ATOM 13124 C C . PRO J 5 2 ? -54.082 -57.201 -6.728 1.00 15.68 2 PRO P C 1
ATOM 13125 O O . PRO J 5 2 ? -53.224 -56.449 -6.274 1.00 16.85 2 PRO P O 1
ATOM 13129 N N . ARG J 5 3 ? -55.389 -56.974 -6.622 1.00 18.32 3 ARG P N 1
ATOM 13130 C CA . ARG J 5 3 ? -55.942 -55.760 -6.023 1.00 19.96 3 ARG P CA 1
ATOM 13131 C C . ARG J 5 3 ? -55.776 -55.673 -4.504 1.00 20.74 3 ARG P C 1
ATOM 13132 O O . ARG J 5 3 ? -56.198 -56.565 -3.769 1.00 19.14 3 ARG P O 1
ATOM 13140 N N . GLY J 5 4 ? -55.163 -54.584 -4.046 1.00 20.52 4 GLY P N 1
ATOM 13141 C CA . GLY J 5 4 ? -55.083 -54.274 -2.629 1.00 13.52 4 GLY P CA 1
ATOM 13142 C C . GLY J 5 4 ? -56.109 -53.215 -2.263 1.00 15.97 4 GLY P C 1
ATOM 13143 O O . GLY J 5 4 ? -56.789 -52.686 -3.138 1.00 22.31 4 GLY P O 1
ATOM 13144 N N . PRO J 5 5 ? -56.225 -52.897 -0.966 1.00 18.70 5 PRO P N 1
ATOM 13145 C CA . PRO J 5 5 ? -57.272 -52.016 -0.427 1.00 23.97 5 PRO P CA 1
ATOM 13146 C C . PRO J 5 5 ? -57.038 -50.500 -0.579 1.00 24.64 5 PRO P C 1
ATOM 13147 O O . PRO J 5 5 ? -57.947 -49.727 -0.271 1.00 23.51 5 PRO P O 1
ATOM 13151 N N . HIS J 5 6 ? -55.853 -50.089 -1.023 1.00 22.02 6 HIS P N 1
ATOM 13152 C CA . HIS J 5 6 ? -55.475 -48.670 -1.087 1.00 23.98 6 HIS P CA 1
ATOM 13153 C C . HIS J 5 6 ? -55.609 -47.927 0.237 1.00 18.52 6 HIS P C 1
ATOM 13154 O O . HIS J 5 6 ? -55.978 -46.758 0.238 1.00 18.89 6 HIS P O 1
ATOM 13161 N N . GLY J 5 7 ? -55.337 -48.578 1.361 1.00 23.68 7 GLY P N 1
ATOM 13162 C CA . GLY J 5 7 ? -55.244 -47.834 2.604 1.00 20.73 7 GLY P CA 1
ATOM 13163 C C . GLY J 5 7 ? -56.266 -48.118 3.682 1.00 19.82 7 GLY P C 1
ATOM 13164 O O . GLY J 5 7 ? -56.224 -47.512 4.754 1.00 20.74 7 GLY P O 1
ATOM 13165 N N . GLY J 5 8 ? -57.196 -49.021 3.404 1.00 15.89 8 GLY P N 1
ATOM 13166 C CA . GLY J 5 8 ? -58.150 -49.432 4.415 1.00 19.67 8 GLY P CA 1
ATOM 13167 C C . GLY J 5 8 ? -58.259 -50.939 4.482 1.00 22.47 8 GLY P C 1
ATOM 13168 O O . GLY J 5 8 ? -57.288 -51.655 4.246 1.00 22.24 8 GLY P O 1
ATOM 13169 N N . ALA J 5 9 ? -59.449 -51.425 4.805 1.00 21.54 9 ALA P N 1
ATOM 13170 C CA . ALA J 5 9 ? -59.677 -52.857 4.858 1.00 17.23 9 ALA P CA 1
ATOM 13171 C C . ALA J 5 9 ? -60.806 -53.230 3.907 1.00 27.96 9 ALA P C 1
ATOM 13172 O O . ALA J 5 9 ? -61.736 -52.449 3.688 1.00 24.44 9 ALA P O 1
ATOM 13174 N N . ALA J 5 10 ? -60.724 -54.445 3.373 1.00 35.98 10 ALA P N 1
ATOM 13175 C CA . ALA J 5 10 ? -61.570 -54.888 2.270 1.00 30.20 10 ALA P CA 1
ATOM 13176 C C . ALA J 5 10 ? -63.070 -54.829 2.554 1.00 30.70 10 ALA P C 1
ATOM 13177 O O . ALA J 5 10 ? -63.511 -54.804 3.704 1.00 24.06 10 ALA P O 1
ATOM 13179 N N . SER J 5 11 ? -63.830 -54.811 1.461 1.00 46.57 11 SER P N 1
ATOM 13180 C CA . SER J 5 11 ? -65.290 -54.721 1.440 1.00 42.55 11 SER P CA 1
ATOM 13181 C C . SER J 5 11 ? -66.059 -55.436 2.557 1.00 38.47 11 SER P C 1
ATOM 13182 O O . SER J 5 11 ? -66.834 -54.824 3.301 1.00 33.12 11 SER P O 1
ATOM 13185 N N . GLY J 5 12 ? -65.812 -56.732 2.672 1.00 27.61 12 GLY P N 1
ATOM 13186 C CA . GLY J 5 12 ? -66.763 -57.648 3.262 1.00 34.90 12 GLY P CA 1
ATOM 13187 C C . GLY J 5 12 ? -67.406 -58.299 2.054 1.00 33.28 12 GLY P C 1
ATOM 13188 O O . GLY J 5 12 ? -66.709 -58.521 1.063 1.00 41.04 12 GLY P O 1
ATOM 13189 N N . LEU J 5 13 ? -68.717 -58.542 2.127 1.00 28.80 13 LEU P N 1
ATOM 13190 C CA . LEU J 5 13 ? -69.552 -59.015 1.012 1.00 23.16 13 LEU P CA 1
ATOM 13191 C C . LEU J 5 13 ? -70.833 -59.621 1.566 1.00 22.99 13 LEU P C 1
ATOM 13192 O O . LEU J 5 13 ? -70.843 -60.783 1.958 1.00 37.16 13 LEU P O 1
#

Sequence (1653 aa):
IQRTPKIQVYSRHPAENGKSNFLNCYVSGFHPSDIEVDLLKNGERIEKVEHSDLSFSKDWSFYLLYYTEFTPTEKDEYACRVNHVTLSQPKIVKWDRDMAKTTQPISMDSYEGQEVNITCSHNNIATNDYITWYQQFPSQGPRFIIQGYKTKVTNEVASLFIPADRKSSTLSLPRRVSLSDTAVYYCLVVDQKLVFGTGTRLLVSPNIQNPDPAVYQLRDSKSSDKSVCLFTDFDSQTNVSQSKDSDVYITDKCVLDMRSMDFKSNSAVAWSNKSDFACANAFNNSIIPEDTFFPSMDSGVTQTPKHLITATGQRVTLRCSPRSGDLSVYWYQQSLDQGLQFLIQYYNGEERAKGNILERFSAQQFPDLHSELNLSSLELGDSALYFCASSGGHTGSNEQFFGPGTRLTVLEDLKNVFPPEVAVFEPSEAEISHTQKATLVCLATGFYPDHVELSWWVNGKEVHSGVCTDPQPLKEQPALNDSRYALSSRLRVSATFWQNPRNHFRCQVQFYGLSENDEWTQDRAKPVTQIVSAEAWGRADGSHSMRYFYTSVSRPGRGEPRFISVGYVDDTQFVRFDSDAASPREEPRAPWIEQEGPEYWDRNTQIYKAQAQTDRESLRNLRGYYNQSEAGSHTLQSMYGCDVGPDGRLLRGHDQYAYDGKDYIALNEDLRSWTAADTAAQITQRKWEAAREAEQRRAYLEGECVEWLRRYLENGKDKLERADPPKTHVTHHPISEATLRCWALGFYPAEITLTWQRDGEDQTQDTELVETRPAGDRTFQKWAAVVVPSGEEQRYTCHVQHEGLPKPLTLRWIQRTPKIQVYSRHPAENGKSNFLNCYVSGFHPSDIEVDLLKNGERIEKVEHSDLSFSKDWSFYLLYYTEFTPTEKDEYACRVNHVTLSQPKIVKWDRDMAKTTQPISMDSYEGQEVNITCSHNNIATNDYITWYQQFPSQGPRFIIQGYKTKVTNEVASLFIPADRKSSTLSLPRVSLSDTAVYYCLVVDQKLVFGTGTRLLVSPNIQNPDPAVYQLRDSKSSDKSVCLFTDFDSQTNVSQSKDSDVYITDKCVLDMRSMDFKSNSAVAWSNKSDFACANAFNNSIIPEDTFFPSMDSGVTQTPKHLITATGQRVTLRCSPRSGDLSVYWYQQSLDQGLQFLIQYYNGEERAKGNILERFSAQQFPDLHSELNLSSLELGDSALYFCASSGGHTGSNEQFFGPGTRLTVLEDLKNVFPPEVAVFEPSEAEISHTQKATLVCLATGFYPDHVELSWWVNGKEVHSGVCTDPQPLKEQPALNDSRYALSSRLRVSATFWQNPRNHFRCQVQFYGLSENDEWTQDRAKPVTQIVSAEAWGRADGSHSMRYFYTSVSRPGRGEPRFISVGYVDDTQFVRFDSDAASPREEPRAPWIEQEGPEYWDRNTQIYKAQAQTDRESLRNLRGYYNQSEAGSHTLQSMYGCDVGPDGRLLRGHDQYAYDGKDYIALNEDLRSWTAADTAAQITQRKWEAAREAEQRRAYLEGECVEWLRRYLENGKDKLERADPPKTHVTHHPISDHEATLRCWALGFYPAEITLTWQRDGEDQTQDTELVETRPAGDRTFQKWAAVVVPSGEEQRYTCHVQHEGLPKPLTLRWEAPRGPHGGAASGLAPRGPHGGAASGL

GO terms:
  GO:0002502 peptide antigen assembly with MHC class I protein complex (P, IDA)
  GO:0005198 structural molecule activity (F, IDA)
  GO:0042824 MHC class I peptide loading complex (C, IDA)
  GO:0005783 endoplasmic reticulum (C, IC)
  GO:1990000 amyloid fibril formation (P, IDA)
  GO:2000774 positive regulation of cellular senescence (P, IDA)
  GO:2000978 negative regulation of forebrain neuron differentiation (P, IDA)
  GO:0050680 negative regulation of epithelial cell proliferation (P, IDA)
  GO:0050768 negative regulation of neurogenesis (P, IDA)
  GO:0007611 learning or memory (P, IDA)
  GO:0042612 MHC class I protein complex (C, TAS)
  GO:0071316 cellular response to nicotine (P, IMP)
  GO:0042803 protein homodimerization activity (F, IPI)
  GO:0051289 protein homotetramerization (P, IPI)
  GO:0005576 extracellular region (C, EXP)
  GO:0009986 cell surface (C, EXP)
  GO:0005515 protein binding (F, IPI)
  GO:1904724 tertiary granule lumen (C, TAS)
  GO:0031901 early endosome membrane (C, TAS)
  GO:0031905 early endosome lumen (C, TAS)

B-factor: mean 39.23, std 20.13, range [9.79, 137.06]

Radius of gyration: 42.65 Å; Cα contacts (8 Å, |Δi|>4): 4243; chains: 10; bounding box: 82×133×104 Å

InterPro domains:
  IPR003006 Immunoglobulin/major histocompatibility complex, conserved site [PS00290] (98-104)
  IPR003597 Immunoglobulin C1-set [PF07654] (27-106)
  IPR003597 Immunoglobulin C1-set [SM00407] (40-110)
  IPR007110 Immunoglobulin-like domain [PS50835] (25-113)
  IPR013783 Immunoglobulin-like fold [G3DSA:2.60.40.10] (21-119)
  IPR015707 Beta-2-Microglobulin [cd05770] (23-116)
  IPR036179 Immunoglobulin-like domain superfamily [SSF48726] (22-117)
  IPR050160 Major Histocompatibility Complex/Immunoglobulin [PTHR19944] (21-115)

Foldseek 3Di:
DWWDWDWDWAWPDQADAPDKTKIKIKIKGTPDPDKDKFKDKVRDGDDDKDKDDWDHDPVRIIMMIIMDMDHDDPPIWMWMWMDDPPDPHIDIGTYDSVD/DDKDWAQEDEEAFFDKDKTKIFAQPQDQQWKKWKWWDDPPDDIGTDDIGDAQWDDDDAWIKHAHRSSRMIMTIGHTDDQVRQTFMFIATDRPDGDTDSGYGYGYHYALDVAQWEKDWDADDPGDFKIKIKTKRHGPVFFFDADPDPLKDKAGWDWDAPPVVRDIMIMMMIIHRDPPDDRVCGGVVGPGDPSYDYDD/DVAAKEKPDQEEEEEAQAKDKIKIDHGPFFQKKWKWWADPPDDTFTAFMAGQFHTDDGTPHDPQWDKTADNNRMIMIMHGRHDQRSFTWMKMWTHDTPPDPPDIGIYPTYGYGYDNDQPLAAFWAKDKAWFDPVCCVPPQKGKIKIKTWFGPDQDKDKWKAKPRHTDDPQKDKDPGWAFPDPPPPSGGTMIMMMHMDGLVQQQPQVMKMKMKMFDAGDDPPDDDDDPDDHRHGDMHMDIDGRHVD/DKKKKKKKWKWKDAQPPDAIWIKMWIDIQLRTFWIFTPPDPHTWIDTDDPLCVPDDPVVGVVVSVVSVVVSVVVRVVVVLVCVLVVHDSRDMKMKMWMWIFMDDPVLATDFTWIFMDIRPHGAKTQDRVLQAMDGPDPSSVVVRVVCVVVSVSVVSVCCRRPPRSVVSVSSCVSCVCPSVDWAFWDWDWDWAPPQLIKIKIKTWFTPDQDKDKFKDALPHTCPPAWDWDHWADPPPSGIITMIMHRHHPPDQPRTWMWMDGPSDPDIDIDGD/DWWDWDWDWAWPDQADAPDKTKIKIKIKGTPDDDKDKFKDKVRHGDDDKDKDDWDHDPVRIIMMMIMDMDGDDPPIWMWMWMDDPPDPDIDIGTYDSVD/DFKDWDQEDEEAFFDKDKTKIFAQPQDQQWKKWKWWDDPPDDIGTDDIGHQQWDDDPAWIKHAHNSNRMMITIGHGGDQVRQTFMFIATDRPDGDTDSGYGYGYFYAQPPAAWEKDWDADDPGRFWIKIKTKRHGPVFWFDDDPDPQKDKAGWDWDAPPVVRDIMIMMMMTGRDPPDDRVPRGVVTDGDPSYDYDD/DVAAKEKPDQEDEEAAQAKDKIKIDHGPFFQKKWKWWADPPDDTFTAFMAGQFHTDDGGPHDPQWDKTADNNRMIMIMHGRHDQRSFTWMKMWTHDTPHDPPDIGIYPTYGYGYHNDQPQADFWAKDKDWFDVCCCVPPQKGKIKIKTWFGPDFDKDKWKAKPNHTDDPQKDKDPGWDFPDVPDPGGGTMIMMMHMDGNVLQQPQAMKIKMKMFADGDDPPDDDDDDDDDDHGDMHMDIDGRHVD/DKKKKKKKWKWKQALVPDFIWIKMWIDIQLRTFWIFTPPDPDTWIDTDDPLCVPDDPVVGVVVSVVRVVVSVVVRVVVVLVCVLVVHDSHDMKMKMWMWIFMDDPVLATDFTWIFIDIRPHGAKIQDRVLQAMDGPDPSSVVVRVVCVVVSVSVVSVCCRRPPRSVVSVVSCVSCVVPSVDWAFWDWAWDWAADDPWKIKIKIKTWFTPDQDKDKWKAFQNHTCPDQKDWDDWADPPPSGIIIMIMHIDTHPSQVRIWMWMDGPNDPDIDIYGDD/DDDDDVPDDDDDD/DDDDDVPDDDDDD